Protein 2C42 (pdb70)

Foldseek 3Di:
DKDKFKDFLLCLLLLQQQQLFQEEEEEFAPPNNVSLLVLQVCLVVLHAHLVSHRHHYFYAQALLRRLVVQQQCQLQQTAYEYEEEAPSLVSNLVSLLVQQLQLTLYEYEYQYAFHAFLHHFSFWFNARVLVNQVSQAWEFEAAASQSSNLVSLLQNQLSLQLSGYHYYYAHRQLGRVKIKIYMHDDSNLSSVSHDVVSSVVSNVSHADPVDHDDPDDDDDPVPPVVSSCPCVVSQVCSQVSSQVSQVSVCVVVVDHDHQKAKDAALLAQEEEEEEHNLVLQLNLLRVVVVVVPHRYMYIYHGTLPPDDLVRVVVRDRPNHQEYEYEHRHDDPPDPADPVLVSNVVSCVVVVDDDHHYAYEYEQHSNQFDHSQQSVQVRVCRVPVVQHHAYELFFAPPPRRYTDGDPVDDDRWDPFKAKEKEKDWPPLCQVVLVVVVQRLDSVPHLKMKMKHKDWALQPHRTIIMIIMMIGNDGTSGSGGDQEHLEFEYADLVCQPQAPRCGNYAQQGEYEYADPQQDPVSCVVRRALVNLLVCLVSVYQYWYHPQQVLCVVLPVNRRNNLLVSLVCLCRSPSDDPVVSLVSSLVVLCVPDVDPDCSVSVSSNVSNVVSVVRGDGDDDDNCSSRDDHDDPPDDDDDPCCVLPVSCVVRVNNSVDHPVNADPSSDAAADSLVPPLQLSAFKFKDFQVVQAPLQCVLQLQFLFSQKAKFKAAPVLCPPPDPPLDWDQDDDPLSHRITIDIAGNNSLARHQQQSQVVRPGPPTRIDIDGSVVPCVPRVVSVVSRVPGDQPLPRDDCLDSSSLSSADFFFHSFSAHRLWQPRSLNRSLCSRAFQFEEEQEADASCCSSCDDPPDHRGAADPVRGGYNYDYDYNQCLLVVLVVVLVVLVVVVVVLLVLLVVVCVDPDDPQSVVLSVQLNVQVQPQVSLCVSLVSLLVVLPPPCDDSSNVNNVCSSSRGNHAGEGEYECSNCQRRRVVSNLVSQLVFAHHEYEYAYQQARARSAGAHHLQNAAQFDGSSQNLGNHDGRDDSQVVSCVSLREKEWEDQCLQDVSVSSVLSVLQRPRRTHYYYYYHIHDVSQAQQVGSSCRSVLSNLCPQQLVGWIWIFHQVCLQVQAQRIDTDGDAGPNCQVVSQCSTCSLVVSCVVPVVVSVVRSVVSSVVSNVVVVVSVVSNPDSDGDHDDSDDDPDDDDDDPCPPDQFDPADPDPVRDDPPDDDDGHPCPQHDPVSNVVVCVVVVD/DFAWFKDFQLCLLLQQQQQLFQEFEEEFAPPNNVSLLVLLVCLVVFPQHLVGGRHHYFYAQALLRRLVVQQVCQLQQTAYEYEEEAPSLVSNQVSLLVQQLVLTLYEYEYAYAFHAFLHHFSFWFNARVLSNQVSQAWEFEAAASQSSNLRSLLQNQLSLQLSGYHYYYAHRQLGRVKMWTYGHDDSNLSSVSHPVVSSVVSNVSHADPVDHDDPDDDDDPVCPVVSSCVCVVSQVCSQVSSQVSQVVVCVVVVDHDHQKAKDAALQAQEEEEEEHNLVLQLNLLRVVVVVVVHGYMYIYHGTLPPDDLVRSVVRDRPNHQEYEYEHAHDDPPDPADPVLVVNVVSVVVVVDDDHHYAYEYEQHSNQFCHSQQSVQVRVCRVPVVQHHAYELFQAPPPRRYTDGDPVDDDRWDPFKAKEKEKDWPPLCQVVLVVLVQRLDSNPHLKMKMKHKDWDLQPHRTIIMIIMMIGNDGTSGSGGDQEHLEYEYEDLVCQVFAPRCGNHAQQGEYEYADPQQDPVSCVVRHALVVLQCCLVSVYQYWYHPQQVLCVVLPNNRRRSLLVSLVCLCGSPNDDRVVSLVSSLVVLCVVPVVPPVSVSSSSNSSNVVSVVRTDTDDRDSCSNCPDHDDDPDDDDDPLCVLAVSCVVRVNNSHDHPVNADPSSDAAADSLVRCLQLSAFKFKDFQVVQAPLQCVLCLQFLFSQKAKFKAAPVLCVPPDPPLDWDQDDDDLRRRITIDIAGNNSLARHQQQSQVPQPGPPTRIDIDGSVVPCVPRVVNVVSSVPHQQPLPRDDCLDSSNVSSFDFFFHSFSAHRLWQPRSLNSSLCSRAFQFEEEQEADASCVSSCPDPPDHRGHADPVRGGYNYDYDYNAALLVVLVVVLVVLVVVVVVLLVLLVVCLVPPQDPQSVVLSVQLNVCVQPQPSLCVSLVSLQVSLVPPCDDSSNVNNVCSSSSGNHAGEGEYECSRCQRRRVVVNLVSQLVFAHHEYEYAYQQARARSAFHHHLQNAAQFDGSSCPLGNHDGRDCSQVVSCVSLSEKEWEDQCLQPVSLSSVLSVQQRPRRTHYYYYYHIHDVSFAQPVGSSCRSVLSNLCCQQLVGWTWIQHSVQVQVLHQRIDTDGDAGPNCQVVSQCSTCSLVVSCVVPVVVSVVRSVVSSVVSNVVVVVSVVSNPDSDGDHDDDDDDDDDDDDDPQPPDQFGPDDPDPVRDDPPDDDDGHPCPQHDPVSNVVVCVVVVD

Solvent-accessible surface area: 77144 Å² total; per-residue (Å²): 53,107,126,107,54,14,16,13,0,0,25,1,0,2,23,0,0,1,0,0,0,10,0,0,0,4,7,11,17,5,3,1,8,4,0,4,8,21,1,26,40,27,18,32,126,30,75,99,8,34,38,37,20,61,8,10,15,80,33,1,12,7,6,30,0,0,0,0,1,0,0,0,0,0,0,0,0,0,5,2,1,0,6,0,0,0,19,1,0,4,32,0,1,4,6,0,5,0,0,5,7,1,5,3,3,0,1,0,0,0,0,0,10,0,0,1,0,5,0,12,1,16,16,0,0,2,5,0,0,2,2,1,7,4,2,1,3,0,0,0,2,0,3,16,1,33,12,0,0,0,0,0,0,0,0,7,2,0,0,4,42,5,24,0,0,0,0,0,0,0,0,0,5,17,1,0,32,4,10,17,20,5,25,1,1,56,36,77,29,0,30,82,24,12,46,115,150,12,16,59,97,1,46,66,46,4,10,2,0,50,59,10,70,0,9,2,0,16,7,44,35,24,1,0,0,0,2,18,1,8,12,19,34,86,23,128,137,0,17,48,21,0,25,44,0,0,112,87,2,11,93,58,13,68,55,92,20,136,16,4,24,54,31,32,15,120,62,0,67,34,0,0,0,0,2,1,1,2,1,18,0,0,29,5,0,2,89,48,4,32,91,148,48,46,86,0,0,0,0,13,4,12,0,0,3,10,13,34,42,142,20,0,45,88,12,19,16,108,42,9,132,11,0,0,0,2,2,8,4,22,9,13,18,22,18,7,9,2,0,1,8,1,0,0,3,4,0,14,73,68,62,124,68,72,20,82,5,0,8,4,39,1,0,0,0,12,3,48,9,11,10,9,20,0,52,11,0,0,59,10,2,75,42,97,82,74,34,65,1,0,0,13,12,102,4,74,61,42,42,31,21,10,119,44,103,113,78,34,57,46,8,19,40,196,51,12,37,2,0,14,4,14,0,42,3,26,25,5,4,13,16,19,5,16,77,1,0,52,5,0,8,99,71,27,138,29,55,0,2,0,23,14,43,43,27,27,20,4,2,5,0,22,6,24,0,10,0,3,2,2,111,114,75,9,34,0,9,8,50,6,73,70,1,38,1,0,0,0,10,21,34,62,12,6,56,96,43,74,1,5,103,26,1,72,110,34,6,13,0,0,0,7,2,82,30,72,48,80,124,33,0,58,143,76,2,31,13,31,14,21,87,38,0,4,82,53,122,2,104,0,24,20,4,21,0,83,108,5,0,77,102,28,39,31,72,16,120,18,30,12,0,2,13,1,0,2,2,44,29,10,51,13,21,84,94,134,80,0,18,54,11,5,63,140,12,5,100,139,46,94,43,127,152,49,111,159,40,2,108,43,5,14,55,0,0,61,80,0,26,97,38,2,110,73,27,161,53,49,97,75,5,75,115,12,120,69,135,108,170,98,98,114,173,40,70,121,60,12,129,63,11,0,107,30,12,52,34,64,48,0,70,137,20,30,1,67,32,26,100,19,14,4,40,10,47,24,8,3,0,47,57,25,64,76,16,32,6,92,8,0,4,66,26,31,20,138,40,15,83,5,31,1,40,11,0,0,0,14,5,7,6,3,5,46,14,8,5,0,87,131,133,42,31,124,65,25,46,116,70,11,65,23,42,141,13,111,45,167,111,2,150,57,45,63,0,13,2,0,6,6,2,28,10,10,15,0,13,2,1,12,6,26,29,10,58,13,190,95,71,2,3,38,6,26,38,16,104,82,15,93,123,41,30,62,63,0,26,112,19,2,72,148,13,78,44,22,15,159,35,29,86,86,52,35,42,41,0,0,5,5,11,38,14,4,3,14,21,7,11,2,15,0,0,15,0,9,0,2,0,0,5,0,0,1,1,8,6,0,30,17,0,0,0,0,0,0,25,18,20,4,6,9,6,1,0,15,4,8,9,0,0,1,38,49,25,137,124,33,24,0,0,0,0,0,3,1,4,49,24,2,1,0,5,0,0,4,0,0,16,1,0,12,107,13,15,19,51,20,3,13,45,12,0,48,114,0,45,160,46,142,12,63,53,90,9,59,121,3,1,102,12,2,44,95,8,66,94,50,43,122,85,0,86,64,45,0,41,96,3,110,159,78,6,80,65,63,164,108,57,44,37,8,91,0,27,88,28,42,26,1,3,13,29,7,1,8,0,0,0,0,22,1,5,1,0,4,4,22,0,2,13,3,0,2,21,1,0,8,36,31,36,42,0,2,0,0,0,0,0,4,2,12,14,8,15,26,1,0,0,7,4,16,0,2,6,6,3,1,4,4,17,40,10,10,23,3,20,109,36,19,64,3,16,1,4,36,0,2,7,15,19,2,36,0,0,0,0,8,0,0,0,17,56,26,23,132,15,0,5,101,0,0,78,33,0,13,66,0,84,2,1,0,0,1,4,0,0,0,1,14,13,5,2,6,8,75,101,0,3,0,29,2,4,49,21,0,39,35,0,0,89,1,1,26,14,7,0,1,11,11,8,0,60,40,8,58,98,60,110,30,1,7,44,47,40,9,158,56,45,84,59,23,16,78,102,8,0,47,47,1,0,8,4,0,0,3,36,120,46,36,74,121,10,1,140,72,7,26,50,17,6,34,57,50,16,50,14,61,5,95,22,0,74,74,53,39,86,32,125,59,40,40,64,27,67,114,71,36,20,147,68,99,16,33,16,36,3,19,106,55,28,98,14,9,11,46,15,12,1,9,13,3,7,27,44,132,29,24,140,12,43,37,17,3,18,9,0,0,51,123,20,56,28,62,16,73,149,94,69,159,224,63,137,122,57,96,19,26,13,0,0,29,1,0,0,33,0,0,1,0,1,0,10,0,0,0,4,8,10,17,6,3,1,9,4,0,4,7,24,0,21,28,29,16,31,96,18,79,99,7,33,40,35,16,52,7,9,11,71,34,2,12,7,6,32,0,0,0,0,0,0,0,0,0,0,0,0,0,0,5,3,0,0,5,0,0,0,18,0,0,3,31,1,3,6,6,0,6,0,0,5,7,1,4,4,4,0,2,0,0,0,0,0,10,0,0,1,0,5,0,10,1,16,16,0,0,2,5,0,0,2,1,1,7,5,2,0,3,0,0,0,2,0,4,19,2,30,12,0,0,0,0,0,0,0,0,7,1,0,0,4,41,4,26,0,0,0,1,0,1,0,0,0,4,16,2,0,31,4,20,18,18,6,6,41,4,66,38,75,42,0,31,80,16,16,49,133,162,11,18,53,116,2,47,67,46,3,8,2,0,51,60,12,70,1,10,3,0,17,7,46,34,25,1,0,0,0,2,18,1,7,12,19,47,88,26,122,138,0,18,50,22,0,26,58,2,1,117,81,2,11,95,65,7,61,52,92,22,139,15,4,24,55,32,33,17,118,62,0,72,33,0,0,0,0,2,2,1,3,1,19,0,0,30,6,0,2,90,47,4,40,93,141,58,48,94,0,0,0,0,13,4,13,1,0,2,10,13,38,29,144,22,0,44,93,12,26,16,116,35,12,127,11,0,0,0,1,2,7,3,20,8,12,18,21,22,8,10,2,0,1,8,1,0,0,3,2,0,13,70,74,60,119,70,69,21,88,5,0,8,5,41,1,0,0,0,13,3,48,9,14,8,10,23,0,48,10,0,0,60,11,0,75,44,97,80,70,33,65,1,0,0,12,13,98,4,73,62,36,45,29,25,10,117,46,102,121,79,32,56,44,8,21,36,185,48,16,32,2,0,17,3,20,0,41,2,26,21,4,5,10,13,17,4,18,55,0,1,75,4,0,0,44,80,23,138,18,49,0,1,0,21,16,36,43,29,26,16,4,2,4,0,21,8,24,0,9,0,2,1,2,116,111,79,7,36,0,8,7,48,5,68,68,0,44,0,0,0,0,9,22,34,66,10,9,54,103,33,89,3,8,101,27,1,57,115,39,7,12,0,0,0,6,1,78,29,77,55,75,139,56,0,56,169,78,8,38,23,45,17,25,93,36,0,4,78,57,149,3,90,0,14,21,3,29,0,80,140,12,0,83,100,17,46,32,67,18,106,17,32,10,0,3,12,2,0,3,10,54,26,8,54,20,24,95,112,146,73,0,29,58,9,3,48,118,11,3,113,106,45,55,29,159,106,32,145,147,52,12,123,30,5,22,43,0,0,71,63,0,28,99,52,2,108,68,22,161,54,46,101,75,8,69,106,7,118,81,153,121,161,110,92,101,182,29,72,135,56,11,99,89,9,0,108,30,9,48,37,88,54,0,70,130,19,30,1,67,33,24,104,18,13,4,41,9,48,25,10,4,0,43,60,26,65,74,17,32,6,92,8,0,3,65,26,36,21,135,46,24,95,6,31,2,38,12,0,0,0,13,5,6,7,3,5,48,11,6,6,0,80,143,124,38,17,123,62,22,42,122,71,9,68,21,45,141,7,111,49,157,107,3,141,71,45,71,0,12,3,0,4,7,2,30,9,10,14,0,13,2,1,11,6,24,32,10,62,24,195,125,71,2,5,40,5,30,36,14,103,81,9,97,127,38,31,62,64,0,28,105,23,2,65,168,16,78,42,21,18,156,34,28,83,88,45,34,41,42,0,0,5,5,14,41,14,4,3,16,21,6,9,1,15,1,0,16,0,8,1,2,0,0,5,0,0,1,0,11,16,0,29,19,0,0,0,0,0,1,25,13,19,4,5,10,6,1,0,13,4,8,9,0,0,0,39,48,25,146,134,34,24,0,0,0,0,0,3,1,4,51,25,2,1,0,4,0,0,4,0,0,17,2,0,12,111,11,13,17,57,20,2,15,67,12,1,48,127,0,48,157,41,146,13,62,58,95,10,55,103,2,1,100,12,2,39,94,9,67,94,60,48,125,94,0,88,66,42,0,48,85,1,113,176,70,5,75,62,71,176,120,56,30,36,7,88,0,26,88,27,43,26,1,4,11,35,6,1,10,0,0,0,0,21,1,5,1,0,4,4,22,0,2,12,3,0,2,20,0,0,8,37,31,35,44,0,2,0,0,0,0,0,4,1,8,14,8,22,18,0,1,0,6,4,16,0,0,6,0,3,1,3,2,17,36,8,8,22,3,21,88,39,19,66,3,14,1,5,40,1,1,6,17,19,0,37,0,0,0,0,7,0,0,0,15,62,28,20,134,13,0,6,86,0,0,119,34,0,17,65,13,104,3,1,0,0,1,4,0,0,0,0,13,13,5,0,5,9,113,106,0,4,0,46,3,2,46,21,0,38,37,0,1,93,0,1,25,14,5,0,0,15,8,11,15,68,34,7,95,108,61,111,28,0,6,53,45,28,4,148,57,41,87,65,24,15,78,128,9,0,52,39,1,4,3,4,8,2,2,38,132,54,35,69,126,15,1,137,118,7,30,63,68,6,32,87,60,15,54,12,61,6,82,23,0,77,83,53,39,88,30,126,21,38,31,31,93,18,117,54,8,32,205,29,144,16,36,9,44,4,17,97,54,26,110,15,10,9,47,15,14,1,10,14,4,8,27,46,144,30,22,140,9,43,38,16,3,17,10,0,0,50,67,24,52,40,61,18,67,152,95,59,173,220

Radius of gyration: 38.52 Å; Cα contacts (8 Å, |Δi|>4): 6076; chains: 2; bounding box: 103×125×97 Å

Structure (mmCIF, N/CA/C/O backbone):
data_2C42
#
_entry.id   2C42
#
_cell.length_a   86.304
_cell.length_b   145.981
_cell.length_c   211.607
_cell.angle_alpha   90.00
_cell.angle_beta   90.00
_cell.angle_gamma   90.00
#
_symmetry.space_group_name_H-M   'P 21 21 21'
#
loop_
_entity.id
_entity.type
_entity.pdbx_description
1 polymer 'PYRUVATE-FERREDOXIN OXIDOREDUCTASE'
2 non-polymer 'IRON/SULFUR CLUSTER'
3 non-polymer 'THIAMINE DIPHOSPHATE'
4 non-polymer 'PYRUVIC ACID'
5 non-polymer 'MAGNESIUM ION'
6 non-polymer 'CALCIUM ION'
7 water water
#
loop_
_atom_site.group_PDB
_atom_site.id
_atom_site.type_symbol
_atom_site.label_atom_id
_atom_site.label_alt_id
_atom_site.label_comp_id
_atom_site.label_asym_id
_atom_site.label_entity_id
_atom_site.label_seq_id
_atom_site.pdbx_PDB_ins_code
_atom_site.Cartn_x
_atom_site.Cartn_y
_atom_site.Cartn_z
_atom_site.occupancy
_atom_site.B_iso_or_equiv
_atom_site.auth_seq_id
_atom_site.auth_comp_id
_atom_site.auth_asym_id
_atom_site.auth_atom_id
_atom_site.pdbx_PDB_model_num
ATOM 1 N N . GLY A 1 1 ? -62.498 -67.541 36.437 1.00 57.18 2 GLY A N 1
ATOM 2 C CA . GLY A 1 1 ? -62.676 -68.977 36.098 1.00 56.34 2 GLY A CA 1
ATOM 3 C C . GLY A 1 1 ? -61.366 -69.739 36.011 1.00 57.65 2 GLY A C 1
ATOM 4 O O . GLY A 1 1 ? -60.316 -69.165 35.709 1.00 55.78 2 GLY A O 1
ATOM 5 N N . LYS A 1 2 ? -61.431 -71.038 36.288 1.00 57.65 3 LYS A N 1
ATOM 6 C CA . LYS A 1 2 ? -60.260 -71.906 36.236 1.00 57.31 3 LYS A CA 1
ATOM 7 C C . LYS A 1 2 ? -60.157 -72.514 34.842 1.00 56.01 3 LYS A C 1
ATOM 8 O O . LYS A 1 2 ? -60.898 -72.130 33.934 1.00 56.58 3 LYS A O 1
ATOM 14 N N . LYS A 1 3 ? -59.246 -73.467 34.678 1.00 53.63 4 LYS A N 1
ATOM 15 C CA . LYS A 1 3 ? -59.048 -74.121 33.391 1.00 50.86 4 LYS A CA 1
ATOM 16 C C . LYS A 1 3 ? -57.891 -75.110 33.486 1.00 49.82 4 LYS A C 1
ATOM 17 O O . LYS A 1 3 ? -56.772 -74.734 33.839 1.00 46.91 4 LYS A O 1
ATOM 23 N N . MET A 1 4 ? -58.167 -76.374 33.178 1.00 47.52 5 MET A N 1
ATOM 24 C CA . MET A 1 4 ? -57.142 -77.410 33.223 1.00 47.45 5 MET A CA 1
ATOM 25 C C . MET A 1 4 ? -56.468 -77.534 31.863 1.00 47.10 5 MET A C 1
ATOM 26 O O . MET A 1 4 ? -57.083 -77.263 30.831 1.00 48.48 5 MET A O 1
ATOM 31 N N . MET A 1 5 ? -55.202 -77.940 31.867 1.00 43.37 6 MET A N 1
ATOM 32 C CA . MET A 1 5 ? -54.458 -78.102 30.625 1.00 39.83 6 MET A CA 1
ATOM 33 C C . MET A 1 5 ? -53.059 -78.653 30.850 1.00 34.00 6 MET A C 1
ATOM 34 O O . MET A 1 5 ? -52.465 -78.470 31.913 1.00 29.28 6 MET A O 1
ATOM 39 N N . THR A 1 6 ? -52.547 -79.337 29.834 1.00 32.14 7 THR A N 1
ATOM 40 C CA . THR A 1 6 ? -51.211 -79.901 29.886 1.00 28.86 7 THR A CA 1
ATOM 41 C C . THR A 1 6 ? -50.295 -78.920 29.169 1.00 27.95 7 THR A C 1
ATOM 42 O O . THR A 1 6 ? -50.473 -78.638 27.983 1.00 26.16 7 THR A O 1
ATOM 46 N N . THR A 1 7 ? -49.328 -78.383 29.902 1.00 24.82 8 THR A N 1
ATOM 47 C CA . THR A 1 7 ? -48.400 -77.415 29.336 1.00 21.95 8 THR A CA 1
ATOM 48 C C . THR A 1 7 ? -47.097 -77.446 30.130 1.00 20.97 8 THR A C 1
ATOM 49 O O . THR A 1 7 ? -47.005 -78.134 31.147 1.00 16.77 8 THR A O 1
ATOM 53 N N . ASP A 1 8 ? -46.093 -76.703 29.673 1.00 20.39 9 ASP A N 1
ATOM 54 C CA . ASP A 1 8 ? -44.808 -76.691 30.364 1.00 17.70 9 ASP A CA 1
ATOM 55 C C . ASP A 1 8 ? -44.598 -75.458 31.241 1.00 20.11 9 ASP A C 1
ATOM 56 O O . ASP A 1 8 ? -45.412 -74.532 31.242 1.00 21.62 9 ASP A O 1
ATOM 61 N N . GLY A 1 9 ? -43.504 -75.466 31.998 1.00 16.77 10 GLY A N 1
ATOM 62 C CA . GLY A 1 9 ? -43.202 -74.360 32.890 1.00 18.40 10 GLY A CA 1
ATOM 63 C C . GLY A 1 9 ? -43.112 -73.016 32.195 1.00 14.22 10 GLY A C 1
ATOM 64 O O . GLY A 1 9 ? -43.576 -72.004 32.726 1.00 16.32 10 GLY A O 1
ATOM 65 N N . ASN A 1 10 ? -42.499 -73.000 31.016 1.00 14.44 11 ASN A N 1
ATOM 66 C CA . ASN A 1 10 ? -42.364 -71.768 30.253 1.00 15.65 11 ASN A CA 1
ATOM 67 C C . ASN A 1 10 ? -43.730 -71.199 29.886 1.00 14.65 11 ASN A C 1
ATOM 68 O O . ASN A 1 10 ? -44.012 -70.028 30.129 1.00 16.03 11 ASN A O 1
ATOM 73 N N . THR A 1 11 ? -44.579 -72.041 29.310 1.00 14.98 12 THR A N 1
ATOM 74 C CA . THR A 1 11 ? -45.908 -71.616 28.891 1.00 14.29 12 THR A CA 1
ATOM 75 C C . THR A 1 11 ? -46.781 -71.183 30.063 1.00 13.76 12 THR A C 1
ATOM 76 O O . THR A 1 11 ? -47.512 -70.197 29.969 1.00 14.39 12 THR A O 1
ATOM 80 N N . ALA A 1 12 ? -46.705 -71.922 31.164 1.00 13.54 13 ALA A N 1
ATOM 81 C CA . ALA A 1 12 ? -47.483 -71.600 32.352 1.00 14.15 13 ALA A CA 1
ATOM 82 C C . ALA A 1 12 ? -47.089 -70.217 32.857 1.00 15.35 13 ALA A C 1
ATOM 83 O O . ALA A 1 12 ? -47.930 -69.451 33.331 1.00 17.90 13 ALA A O 1
ATOM 85 N N . THR A 1 13 ? -45.802 -69.904 32.752 1.00 14.61 14 THR A N 1
ATOM 86 C CA . THR A 1 13 ? -45.293 -68.615 33.203 1.00 13.26 14 THR A CA 1
ATOM 87 C C . THR A 1 13 ? -45.690 -67.511 32.229 1.00 13.23 14 THR A C 1
ATOM 88 O O . THR A 1 13 ? -46.178 -66.454 32.643 1.00 14.40 14 THR A O 1
ATOM 92 N N . ALA A 1 14 ? -45.484 -67.765 30.938 1.00 12.33 15 ALA A N 1
ATOM 93 C CA . ALA A 1 14 ? -45.812 -66.789 29.903 1.00 16.55 15 ALA A CA 1
ATOM 94 C C . ALA A 1 14 ? -47.298 -66.446 29.945 1.00 14.81 15 ALA A C 1
ATOM 95 O O . ALA A 1 14 ? -47.689 -65.307 29.697 1.00 15.55 15 ALA A O 1
ATOM 97 N N . HIS A 1 15 ? -48.121 -67.440 30.264 1.00 17.78 16 HIS A N 1
ATOM 98 C CA . HIS A 1 15 ? -49.564 -67.240 30.368 1.00 16.31 16 HIS A CA 1
ATOM 99 C C . HIS A 1 15 ? -49.832 -66.026 31.259 1.00 15.94 16 HIS A C 1
ATOM 100 O O . HIS A 1 15 ? -50.634 -65.151 30.920 1.00 15.47 16 HIS A O 1
ATOM 107 N N . VAL A 1 16 ? -49.146 -65.976 32.397 1.00 15.09 17 VAL A N 1
ATOM 108 C CA . VAL A 1 16 ? -49.315 -64.883 33.345 1.00 14.46 17 VAL A CA 1
ATOM 109 C C . VAL A 1 16 ? -48.598 -63.605 32.927 1.00 15.86 17 VAL A C 1
ATOM 110 O O . VAL A 1 16 ? -49.173 -62.516 32.998 1.00 13.37 17 VAL A O 1
ATOM 114 N N . ALA A 1 17 ? -47.345 -63.738 32.495 1.00 13.07 18 ALA A N 1
ATOM 115 C CA . ALA A 1 17 ? -46.552 -62.580 32.083 1.00 15.27 18 ALA A CA 1
ATOM 116 C C . ALA A 1 17 ? -47.268 -61.749 31.024 1.00 13.96 18 ALA A C 1
ATOM 117 O O . ALA A 1 17 ? -47.289 -60.519 31.096 1.00 14.46 18 ALA A O 1
ATOM 119 N N . TYR A 1 18 ? -47.852 -62.422 30.037 1.00 13.61 19 TYR A N 1
ATOM 120 C CA . TYR A 1 18 ? -48.553 -61.718 28.973 1.00 12.72 19 TYR A CA 1
ATOM 121 C C . TYR A 1 18 ? -49.699 -60.887 29.544 1.00 15.27 19 TYR A C 1
ATOM 122 O O . TYR A 1 18 ? -49.830 -59.703 29.251 1.00 13.05 19 TYR A O 1
ATOM 131 N N . ALA A 1 19 ? -50.529 -61.510 30.373 1.00 16.05 20 ALA A N 1
ATOM 132 C CA . ALA A 1 19 ? -51.672 -60.819 30.955 1.00 17.13 20 ALA A CA 1
ATOM 133 C C . ALA A 1 19 ? -51.327 -59.592 31.793 1.00 16.36 20 ALA A C 1
ATOM 134 O O . ALA A 1 19 ? -51.981 -58.552 31.693 1.00 18.02 20 ALA A O 1
ATOM 136 N N . MET A 1 20 ? -50.289 -59.718 32.611 1.00 15.77 21 MET A N 1
ATOM 137 C CA . MET A 1 20 ? -49.893 -58.662 33.533 1.00 13.40 21 MET A CA 1
ATOM 138 C C . MET A 1 20 ? -48.938 -57.595 33.013 1.00 14.54 21 MET A C 1
ATOM 139 O O . MET A 1 20 ? -48.583 -56.679 33.752 1.00 14.99 21 MET A O 1
ATOM 144 N N . SER A 1 21 ? -48.540 -57.690 31.751 1.00 12.88 22 SER A N 1
ATOM 145 C CA . SER A 1 21 ? -47.592 -56.727 31.204 1.00 14.30 22 SER A CA 1
ATOM 146 C C . SER A 1 21 ? -48.104 -55.934 30.015 1.00 16.67 22 SER A C 1
ATOM 147 O O . SER A 1 21 ? -48.974 -56.392 29.275 1.00 15.81 22 SER A O 1
ATOM 150 N N . GLU A 1 22 ? -47.544 -54.743 29.838 1.00 13.61 23 GLU A N 1
ATOM 151 C CA . GLU A 1 22 ? -47.915 -53.871 28.732 1.00 14.57 23 GLU A CA 1
ATOM 152 C C . GLU A 1 22 ? -46.771 -53.831 27.717 1.00 17.17 23 GLU A C 1
ATOM 153 O O . GLU A 1 22 ? -47.000 -53.700 26.517 1.00 16.04 23 GLU A O 1
ATOM 159 N N . VAL A 1 23 ? -45.543 -53.954 28.215 1.00 12.73 24 VAL A N 1
ATOM 160 C CA . VAL A 1 23 ? -44.351 -53.914 27.374 1.00 12.25 24 VAL A CA 1
ATOM 161 C C . VAL A 1 23 ? -43.375 -55.035 27.717 1.00 13.49 24 VAL A C 1
ATOM 162 O O . VAL A 1 23 ? -43.281 -55.458 28.864 1.00 13.69 24 VAL A O 1
ATOM 166 N N . ALA A 1 24 ? -42.656 -55.514 26.710 1.00 13.30 25 ALA A N 1
ATOM 167 C CA . ALA A 1 24 ? -41.646 -56.542 26.919 1.00 14.32 25 ALA A CA 1
ATOM 168 C C . ALA A 1 24 ? -40.494 -56.310 25.950 1.00 15.93 25 ALA A C 1
ATOM 169 O O . ALA A 1 24 ? -40.708 -56.179 24.747 1.00 14.75 25 ALA A O 1
ATOM 171 N N . ALA A 1 25 ? -39.281 -56.223 26.491 1.00 14.75 26 ALA A N 1
ATOM 172 C CA . ALA A 1 25 ? -38.071 -56.059 25.686 1.00 13.90 26 ALA A CA 1
ATOM 173 C C . ALA A 1 25 ? -37.380 -57.406 25.857 1.00 15.88 26 ALA A C 1
ATOM 174 O O . ALA A 1 25 ? -37.026 -57.777 26.975 1.00 18.68 26 ALA A O 1
ATOM 176 N N . ILE A 1 26 ? -37.190 -58.140 24.766 1.00 13.69 27 ILE A N 1
ATOM 177 C CA . ILE A 1 26 ? -36.597 -59.464 24.875 1.00 17.17 27 ILE A CA 1
ATOM 178 C C . ILE A 1 26 ? -35.344 -59.730 24.059 1.00 17.00 27 ILE A C 1
ATOM 179 O O . ILE A 1 26 ? -34.941 -58.933 23.214 1.00 16.49 27 ILE A O 1
ATOM 184 N N . TYR A 1 27 ? -34.732 -60.875 24.347 1.00 19.21 28 TYR A N 1
ATOM 185 C CA . TYR A 1 27 ? -33.550 -61.353 23.646 1.00 15.32 28 TYR A CA 1
ATOM 186 C C . TYR A 1 27 ? -33.561 -62.856 23.871 1.00 16.62 28 TYR A C 1
ATOM 187 O O . TYR A 1 27 ? -33.775 -63.325 24.990 1.00 16.60 28 TYR A O 1
ATOM 196 N N . PRO A 1 28 ? -33.318 -63.634 22.815 1.00 16.02 29 PRO A N 1
ATOM 197 C CA . PRO A 1 28 ? -33.331 -65.091 22.944 1.00 17.16 29 PRO A CA 1
ATOM 198 C C . PRO A 1 28 ? -32.160 -65.776 23.630 1.00 17.74 29 PRO A C 1
ATOM 199 O O . PRO A 1 28 ? -31.002 -65.447 23.392 1.00 15.42 29 PRO A O 1
ATOM 203 N N . ILE A 1 29 ? -32.485 -66.723 24.502 1.00 14.24 30 ILE A N 1
ATOM 204 C CA . ILE A 1 29 ? -31.474 -67.526 25.168 1.00 12.79 30 ILE A CA 1
ATOM 205 C C . ILE A 1 29 ? -32.110 -68.777 25.760 1.00 14.58 30 ILE A C 1
ATOM 206 O O . ILE A 1 29 ? -33.119 -68.707 26.473 1.00 14.41 30 ILE A O 1
ATOM 211 N N . THR A 1 30 ? -31.522 -69.926 25.439 1.00 12.23 31 THR A N 1
ATOM 212 C CA . THR A 1 30 ? -32.009 -71.203 25.940 1.00 15.79 31 THR A CA 1
ATOM 213 C C . THR A 1 30 ? -31.828 -71.240 27.461 1.00 16.27 31 THR A C 1
ATOM 214 O O . THR A 1 30 ? -30.776 -70.844 27.973 1.00 14.19 31 THR A O 1
ATOM 218 N N . PRO A 1 31 ? -32.834 -71.743 28.202 1.00 13.84 32 PRO A N 1
ATOM 219 C CA . PRO A 1 31 ? -34.117 -72.277 27.733 1.00 13.59 32 PRO A CA 1
ATOM 220 C C . PRO A 1 31 ? -35.326 -71.352 27.937 1.00 16.43 32 PRO A C 1
ATOM 221 O O . PRO A 1 31 ? -36.457 -71.827 28.043 1.00 16.24 32 PRO A O 1
ATOM 225 N N . SER A 1 32 ? -35.097 -70.042 27.994 1.00 13.61 33 SER A N 1
ATOM 226 C CA . SER A 1 32 ? -36.196 -69.101 28.198 1.00 11.31 33 SER A CA 1
ATOM 227 C C . SER A 1 32 ? -36.850 -68.620 26.901 1.00 14.00 33 SER A C 1
ATOM 228 O O . SER A 1 32 ? -37.929 -68.029 26.932 1.00 13.82 33 SER A O 1
ATOM 231 N N . SER A 1 33 ? -36.197 -68.872 25.771 1.00 14.18 34 SER A N 1
ATOM 232 C CA . SER A 1 33 ? -36.692 -68.439 24.464 1.00 16.97 34 SER A CA 1
ATOM 233 C C . SER A 1 33 ? -38.175 -68.674 24.204 1.00 15.90 34 SER A C 1
ATOM 234 O O . SER A 1 33 ? -38.849 -67.827 23.618 1.00 17.93 34 SER A O 1
ATOM 237 N N . THR A 1 34 ? -38.680 -69.825 24.626 1.00 17.91 35 THR A N 1
ATOM 238 C CA . THR A 1 34 ? -40.087 -70.151 24.421 1.00 16.33 35 THR A CA 1
ATOM 239 C C . THR A 1 34 ? -41.044 -69.072 24.921 1.00 14.98 35 THR A C 1
ATOM 240 O O . THR A 1 34 ? -42.028 -68.762 24.255 1.00 16.88 35 THR A O 1
ATOM 244 N N . MET A 1 35 ? -40.759 -68.495 26.084 1.00 13.22 36 MET A N 1
ATOM 245 C CA . MET A 1 35 ? -41.641 -67.470 26.642 1.00 13.77 36 MET A CA 1
ATOM 246 C C . MET A 1 35 ? -41.767 -66.225 25.772 1.00 16.14 36 MET A C 1
ATOM 247 O O . MET A 1 35 ? -42.875 -65.732 25.541 1.00 16.05 36 MET A O 1
ATOM 252 N N . GLY A 1 36 ? -40.640 -65.718 25.284 1.00 15.08 37 GLY A N 1
ATOM 253 C CA . GLY A 1 36 ? -40.691 -64.536 24.442 1.00 15.04 37 GLY A CA 1
ATOM 254 C C . GLY A 1 36 ? -41.396 -64.833 23.132 1.00 14.83 37 GLY A C 1
ATOM 255 O O . GLY A 1 36 ? -42.177 -64.024 22.633 1.00 18.54 37 GLY A O 1
ATOM 256 N N . GLU A 1 37 ? -41.125 -66.005 22.572 1.00 12.78 38 GLU A N 1
ATOM 257 C CA . GLU A 1 37 ? -41.739 -66.395 21.311 1.00 14.97 38 GLU A CA 1
ATOM 258 C C . GLU A 1 37 ? -43.254 -66.542 21.439 1.00 14.18 38 GLU A C 1
ATOM 259 O O . GLU A 1 37 ? -44.001 -66.081 20.575 1.00 13.97 38 GLU A O 1
ATOM 265 N N . GLU A 1 38 ? -43.712 -67.165 22.521 1.00 15.23 39 GLU A N 1
ATOM 266 C CA . GLU A 1 38 ? -45.149 -67.324 22.729 1.00 13.99 39 GLU A CA 1
ATOM 267 C C . GLU A 1 38 ? -45.791 -65.948 22.873 1.00 18.37 39 GLU A C 1
ATOM 268 O O . GLU A 1 38 ? -46.857 -65.686 22.314 1.00 18.86 39 GLU A O 1
ATOM 274 N N . ALA A 1 39 ? -45.134 -65.066 23.619 1.00 18.29 40 ALA A N 1
ATOM 275 C CA . ALA A 1 39 ? -45.653 -63.717 23.824 1.00 18.12 40 ALA A CA 1
ATOM 276 C C . ALA A 1 39 ? -45.859 -63.012 22.485 1.00 18.14 40 ALA A C 1
ATOM 277 O O . ALA A 1 39 ? -46.862 -62.331 22.283 1.00 19.13 40 ALA A O 1
ATOM 279 N N . ASP A 1 40 ? -44.904 -63.179 21.575 1.00 18.69 41 ASP A N 1
ATOM 280 C CA . ASP A 1 40 ? -44.996 -62.548 20.264 1.00 20.30 41 ASP A CA 1
ATOM 281 C C . ASP A 1 40 ? -46.148 -63.148 19.470 1.00 22.49 41 ASP A C 1
ATOM 282 O O . ASP A 1 40 ? -46.947 -62.416 18.884 1.00 22.19 41 ASP A O 1
ATOM 287 N N . ASP A 1 41 ? -46.233 -64.477 19.450 1.00 22.20 42 ASP A N 1
ATOM 288 C CA . ASP A 1 41 ? -47.304 -65.160 18.737 1.00 24.96 42 ASP A CA 1
ATOM 289 C C . ASP A 1 41 ? -48.660 -64.689 19.239 1.00 24.45 42 ASP A C 1
ATOM 290 O O . ASP A 1 41 ? -49.523 -64.309 18.449 1.00 24.90 42 ASP A O 1
ATOM 295 N N . TRP A 1 42 ? -48.841 -64.724 20.557 1.00 21.96 43 TRP A N 1
ATOM 296 C CA . TRP A 1 42 ? -50.104 -64.329 21.166 1.00 19.25 43 TRP A CA 1
ATOM 297 C C . TRP A 1 42 ? -50.481 -62.892 20.825 1.00 21.36 43 TRP A C 1
ATOM 298 O O . TRP A 1 42 ? -51.651 -62.597 20.578 1.00 21.89 43 TRP A O 1
ATOM 309 N N . ALA A 1 43 ? -49.496 -61.999 20.807 1.00 19.59 44 ALA A N 1
ATOM 310 C CA . ALA A 1 43 ? -49.762 -60.603 20.482 1.00 22.76 44 ALA A CA 1
ATOM 311 C C . ALA A 1 43 ? -50.235 -60.516 19.036 1.00 23.36 44 ALA A C 1
ATOM 312 O O . ALA A 1 43 ? -51.170 -59.780 18.720 1.00 22.16 44 ALA A O 1
ATOM 314 N N . ALA A 1 44 ? -49.587 -61.275 18.160 1.00 22.29 45 ALA A N 1
ATOM 315 C CA . ALA A 1 44 ? -49.951 -61.281 16.748 1.00 23.58 45 ALA A CA 1
ATOM 316 C C . ALA A 1 44 ? -51.336 -61.893 16.540 1.00 25.46 45 ALA A C 1
ATOM 317 O O . ALA A 1 44 ? -52.104 -61.436 15.689 1.00 25.01 45 ALA A O 1
ATOM 319 N N . GLN A 1 45 ? -51.653 -62.922 17.322 1.00 21.81 46 GLN A N 1
ATOM 320 C CA . GLN A 1 45 ? -52.943 -63.602 17.218 1.00 27.02 46 GLN A CA 1
ATOM 321 C C . GLN A 1 45 ? -54.113 -62.746 17.716 1.00 25.98 46 GLN A C 1
ATOM 322 O O . GLN A 1 45 ? -55.273 -63.039 17.422 1.00 24.16 46 GLN A O 1
ATOM 328 N N . GLY A 1 46 ? -53.807 -61.695 18.474 1.00 25.49 47 GLY A N 1
ATOM 329 C CA . GLY A 1 46 ? -54.854 -60.816 18.973 1.00 24.69 47 GLY A CA 1
ATOM 330 C C . GLY A 1 46 ? -55.135 -60.916 20.463 1.00 24.95 47 GLY A C 1
ATOM 331 O O . GLY A 1 46 ? -56.059 -60.289 20.974 1.00 21.53 47 GLY A O 1
ATOM 332 N N . ARG A 1 47 ? -54.334 -61.706 21.166 1.00 21.16 48 ARG A N 1
ATOM 333 C CA . ARG A 1 47 ? -54.506 -61.886 22.602 1.00 20.49 48 ARG A CA 1
ATOM 334 C C . ARG A 1 47 ? -54.382 -60.552 23.343 1.00 18.69 48 ARG A C 1
ATOM 335 O O . ARG A 1 47 ? -53.473 -59.765 23.074 1.00 19.59 48 ARG A O 1
ATOM 343 N N . LYS A 1 48 ? -55.298 -60.301 24.275 1.00 16.55 49 LYS A N 1
ATOM 344 C CA . LYS A 1 48 ? -55.273 -59.056 25.040 1.00 16.91 49 LYS A CA 1
ATOM 345 C C . LYS A 1 48 ? -54.823 -59.271 26.483 1.00 17.06 49 LYS A C 1
ATOM 346 O O . LYS A 1 48 ? -55.099 -60.318 27.075 1.00 14.25 49 LYS A O 1
ATOM 352 N N . ASN A 1 49 ? -54.116 -58.290 27.043 1.00 14.00 50 ASN A N 1
ATOM 353 C CA . ASN A 1 49 ? -53.668 -58.387 28.431 1.00 15.50 50 ASN A CA 1
ATOM 354 C C . ASN A 1 49 ? -54.822 -57.913 29.311 1.00 17.75 50 ASN A C 1
ATOM 355 O O . ASN A 1 49 ? -55.934 -57.705 28.812 1.00 19.35 50 ASN A O 1
ATOM 360 N N . ILE A 1 50 ? -54.573 -57.729 30.606 1.00 13.24 51 ILE A N 1
ATOM 361 C CA . ILE A 1 50 ? -55.642 -57.294 31.507 1.00 16.29 51 ILE A CA 1
ATOM 362 C C . ILE A 1 50 ? -56.200 -55.904 31.208 1.00 20.11 51 ILE A C 1
ATOM 363 O O . ILE A 1 50 ? -57.256 -55.533 31.730 1.00 23.09 51 ILE A O 1
ATOM 368 N N . PHE A 1 51 ? -55.502 -55.135 30.376 1.00 19.34 52 PHE A N 1
ATOM 369 C CA . PHE A 1 51 ? -55.965 -53.795 30.023 1.00 20.96 52 PHE A CA 1
ATOM 370 C C . PHE A 1 51 ? -56.694 -53.796 28.680 1.00 20.21 52 PHE A C 1
ATOM 371 O O . PHE A 1 51 ? -57.095 -52.742 28.186 1.00 23.62 52 PHE A O 1
ATOM 379 N N . GLY A 1 52 ? -56.847 -54.980 28.094 1.00 18.68 53 GLY A N 1
ATOM 380 C CA . GLY A 1 52 ? -57.526 -55.102 26.816 1.00 18.61 53 GLY A CA 1
ATOM 381 C C . GLY A 1 52 ? -56.653 -54.719 25.636 1.00 19.49 53 GLY A C 1
ATOM 382 O O . GLY A 1 52 ? -57.160 -54.439 24.548 1.00 18.02 53 GLY A O 1
ATOM 383 N N . GLN A 1 53 ? -55.338 -54.720 25.846 1.00 17.91 54 GLN A N 1
ATOM 384 C CA . GLN A 1 53 ? -54.387 -54.353 24.797 1.00 17.37 54 GLN A CA 1
ATOM 385 C C . GLN A 1 53 ? -53.453 -55.498 24.419 1.00 17.81 54 GLN A C 1
ATOM 386 O O . GLN A 1 53 ? -53.195 -56.395 25.220 1.00 17.43 54 GLN A O 1
ATOM 392 N N . THR A 1 54 ? -52.945 -55.464 23.192 1.00 15.02 55 THR A N 1
ATOM 393 C CA . THR A 1 54 ? -52.001 -56.477 22.753 1.00 17.75 55 THR A CA 1
ATOM 394 C C . THR A 1 54 ? -50.658 -56.041 23.337 1.00 18.73 55 THR A C 1
ATOM 395 O O . THR A 1 54 ? -50.390 -54.845 23.468 1.00 16.24 55 THR A O 1
ATOM 399 N N . LEU A 1 55 ? -49.823 -57.004 23.702 1.00 15.34 56 LEU A N 1
ATOM 400 C CA . LEU A 1 55 ? -48.525 -56.688 24.284 1.00 17.17 56 LEU A CA 1
ATOM 401 C C . LEU A 1 55 ? -47.590 -56.009 23.285 1.00 16.37 56 LEU A C 1
ATOM 402 O O . LEU A 1 55 ? -47.514 -56.414 22.126 1.00 19.10 56 LEU A O 1
ATOM 407 N N . THR A 1 56 ? -46.895 -54.967 23.736 1.00 14.89 57 THR A N 1
ATOM 408 C CA . THR A 1 56 ? -45.928 -54.256 22.897 1.00 14.79 57 THR A CA 1
ATOM 409 C C . THR A 1 56 ? -44.586 -54.928 23.185 1.00 19.01 57 THR A C 1
ATOM 410 O O . THR A 1 56 ? -43.992 -54.718 24.243 1.00 17.94 57 THR A O 1
ATOM 414 N N . ILE A 1 57 ? -44.124 -55.750 22.250 1.00 18.29 58 ILE A N 1
ATOM 415 C CA . ILE A 1 57 ? -42.877 -56.476 22.430 1.00 17.76 58 ILE A CA 1
ATOM 416 C C . ILE A 1 57 ? -41.864 -56.216 21.317 1.00 19.94 58 ILE A C 1
ATOM 417 O O . ILE A 1 57 ? -42.210 -56.201 20.141 1.00 16.95 58 ILE A O 1
ATOM 422 N N . ARG A 1 58 ? -40.606 -56.011 21.699 1.00 15.72 59 ARG A N 1
ATOM 423 C CA . ARG A 1 58 ? -39.551 -55.756 20.724 1.00 17.53 59 ARG A CA 1
ATOM 424 C C . ARG A 1 58 ? -38.281 -56.516 21.086 1.00 16.43 59 ARG A C 1
ATOM 425 O O . ARG A 1 58 ? -37.954 -56.672 22.262 1.00 14.20 59 ARG A O 1
ATOM 433 N N . GLU A 1 59 ? -37.574 -56.985 20.064 1.00 13.65 60 GLU A N 1
ATOM 434 C CA . GLU A 1 59 ? -36.327 -57.714 20.258 1.00 13.60 60 GLU A CA 1
ATOM 435 C C . GLU A 1 59 ? -35.155 -56.727 20.235 1.00 14.21 60 GLU A C 1
ATOM 436 O O . GLU A 1 59 ? -35.060 -55.891 19.339 1.00 12.14 60 GLU A O 1
ATOM 442 N N . MET A 1 60 ? -34.265 -56.817 21.221 1.00 13.80 61 MET A N 1
ATOM 443 C CA . MET A 1 60 ? -33.112 -55.918 21.274 1.00 12.92 61 MET A CA 1
ATOM 444 C C . MET A 1 60 ? -31.862 -56.578 20.684 1.00 11.69 61 MET A C 1
ATOM 445 O O . MET A 1 60 ? -31.946 -57.667 20.111 1.00 11.70 61 MET A O 1
ATOM 450 N N . GLN A 1 61 ? -30.708 -55.923 20.812 1.00 10.11 62 GLN A N 1
ATOM 451 C CA . GLN A 1 61 ? -29.470 -56.470 20.262 1.00 10.87 62 GLN A CA 1
ATOM 452 C C . GLN A 1 61 ? -28.751 -57.403 21.243 1.00 10.74 62 GLN A C 1
ATOM 453 O O . GLN A 1 61 ? -27.826 -58.121 20.864 1.00 12.20 62 GLN A O 1
ATOM 459 N N . SER A 1 62 ? -29.173 -57.382 22.500 1.00 12.52 63 SER A N 1
ATOM 460 C CA . SER A 1 62 ? -28.575 -58.233 23.535 1.00 13.67 63 SER A CA 1
ATOM 461 C C . SER A 1 62 ? -29.412 -58.092 24.795 1.00 14.42 63 SER A C 1
ATOM 462 O O . SER A 1 62 ? -30.319 -57.267 24.843 1.00 11.26 63 SER A O 1
ATOM 465 N N . GLU A 1 63 ? -29.107 -58.883 25.822 1.00 12.77 64 GLU A N 1
ATOM 466 C CA . GLU A 1 63 ? -29.855 -58.768 27.07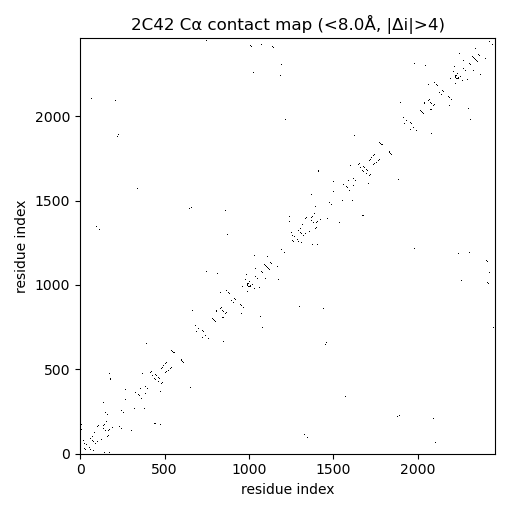1 1.00 13.29 64 GLU A CA 1
ATOM 467 C C . GLU A 1 63 ? -29.557 -57.433 27.749 1.00 11.91 64 GLU A C 1
ATOM 468 O O . GLU A 1 63 ? -30.392 -56.905 28.490 1.00 12.20 64 GLU A O 1
ATOM 474 N N . ALA A 1 64 ? -28.372 -56.877 27.505 1.00 10.35 65 ALA A N 1
ATOM 475 C CA . ALA A 1 64 ? -28.045 -55.589 28.113 1.00 13.43 65 ALA A CA 1
ATOM 476 C C . ALA A 1 64 ? -28.986 -54.542 27.513 1.00 12.30 65 ALA A C 1
ATOM 477 O O . ALA A 1 64 ? -29.476 -53.645 28.212 1.00 11.11 65 ALA A O 1
ATOM 479 N N . GLY A 1 65 ? -29.244 -54.672 26.215 1.00 10.61 66 GLY A N 1
ATOM 480 C CA . GLY A 1 65 ? -30.141 -53.747 25.545 1.00 10.16 66 GLY A CA 1
ATOM 481 C C . GLY A 1 65 ? -31.560 -53.936 26.048 1.00 10.96 66 GLY A C 1
ATOM 482 O O . GLY A 1 65 ? -32.292 -52.967 26.243 1.00 9.91 66 GLY A O 1
ATOM 483 N N . ALA A 1 66 ? -31.957 -55.188 26.260 1.00 11.86 67 ALA A N 1
ATOM 484 C CA . ALA A 1 66 ? -33.300 -55.469 26.760 1.00 11.40 67 ALA A CA 1
ATOM 485 C C . ALA A 1 66 ? -33.486 -54.886 28.160 1.00 12.81 67 ALA A C 1
ATOM 486 O O . ALA A 1 66 ? -34.521 -54.297 28.453 1.00 11.94 67 ALA A O 1
ATOM 488 N N . ALA A 1 67 ? -32.484 -55.047 29.024 1.00 10.43 68 ALA A N 1
ATOM 489 C CA . ALA A 1 67 ? -32.591 -54.528 30.390 1.00 11.07 68 ALA A CA 1
ATOM 490 C C . ALA A 1 67 ? -32.704 -53.005 30.393 1.00 9.43 68 ALA A C 1
ATOM 491 O O . ALA A 1 67 ? -33.460 -52.434 31.175 1.00 11.67 68 ALA A O 1
ATOM 493 N N . GLY A 1 68 ? -31.952 -52.349 29.516 1.00 10.35 69 GLY A N 1
ATOM 494 C CA . GLY A 1 68 ? -32.020 -50.900 29.442 1.00 10.13 69 GLY A CA 1
ATOM 495 C C . GLY A 1 68 ? -33.392 -50.452 28.960 1.00 11.73 69 GLY A C 1
ATOM 496 O O . GLY A 1 68 ? -33.950 -49.480 29.471 1.00 10.00 69 GLY A O 1
ATOM 497 N N . ALA A 1 69 ? -33.936 -51.163 27.975 1.00 10.00 70 ALA A N 1
ATOM 498 C CA . ALA A 1 69 ? -35.256 -50.838 27.434 1.00 9.17 70 ALA A CA 1
ATOM 499 C C . ALA A 1 69 ? -36.319 -51.102 28.504 1.00 13.92 70 ALA A C 1
ATOM 500 O O . ALA A 1 69 ? -37.273 -50.330 28.657 1.00 10.33 70 ALA A O 1
ATOM 502 N N . VAL A 1 70 ? -36.163 -52.202 29.238 1.00 12.35 71 VAL A N 1
ATOM 503 C CA . VAL A 1 70 ? -37.106 -52.509 30.312 1.00 13.13 71 VAL A CA 1
ATOM 504 C C . VAL A 1 70 ? -37.072 -51.366 31.335 1.00 13.42 71 VAL A C 1
ATOM 505 O O . VAL A 1 70 ? -38.114 -50.905 31.804 1.00 11.61 71 VAL A O 1
ATOM 509 N N . HIS A 1 71 ? -35.872 -50.904 31.676 1.00 13.55 72 HIS A N 1
ATOM 510 C CA . HIS A 1 71 ? -35.735 -49.807 32.637 1.00 14.47 72 HIS A CA 1
ATOM 511 C C . HIS A 1 71 ? -36.462 -48.554 32.133 1.00 13.14 72 HIS A C 1
ATOM 512 O O . HIS A 1 71 ? -37.193 -47.897 32.881 1.00 9.87 72 HIS A O 1
ATOM 519 N N . GLY A 1 72 ? -36.255 -48.233 30.862 1.00 8.90 73 GLY A N 1
ATOM 520 C CA . GLY A 1 72 ? -36.879 -47.054 30.279 1.00 12.34 73 GLY A CA 1
ATOM 521 C C . GLY A 1 72 ? -38.395 -47.113 30.235 1.00 10.74 73 GLY A C 1
ATOM 522 O O . GLY A 1 72 ? -39.066 -46.111 30.499 1.00 11.11 73 GLY A O 1
ATOM 523 N N . ALA A 1 73 ? -38.939 -48.281 29.899 1.00 13.54 74 ALA A N 1
ATOM 524 C CA . ALA A 1 73 ? -40.388 -48.449 29.828 1.00 12.03 74 ALA A CA 1
ATOM 525 C C . ALA A 1 73 ? -41.009 -48.294 31.214 1.00 11.53 74 ALA A C 1
ATOM 526 O O . ALA A 1 73 ? -42.055 -47.663 31.365 1.00 13.16 74 ALA A O 1
ATOM 528 N N . LEU A 1 74 ? -40.359 -48.871 32.222 1.00 10.73 75 LEU A N 1
ATOM 529 C CA . LEU A 1 74 ? -40.844 -48.791 33.602 1.00 11.78 75 LEU A CA 1
ATOM 530 C C . LEU A 1 74 ? -40.742 -47.362 34.118 1.00 11.96 75 LEU A C 1
ATOM 531 O O . LEU A 1 74 ? -41.647 -46.861 34.791 1.00 14.40 75 LEU A O 1
ATOM 536 N N . ALA A 1 75 ? -39.630 -46.704 33.812 1.00 12.04 76 ALA A N 1
ATOM 537 C CA . ALA A 1 75 ? -39.447 -45.336 34.258 1.00 11.74 76 ALA A CA 1
ATOM 538 C C . ALA A 1 75 ? -40.538 -44.469 33.638 1.00 11.67 76 ALA A C 1
ATOM 539 O O . ALA A 1 75 ? -41.002 -43.515 34.257 1.00 12.98 76 ALA A O 1
ATOM 541 N N . ALA A 1 76 ? -40.953 -44.826 32.423 1.00 12.08 77 ALA A N 1
ATOM 542 C CA . ALA A 1 76 ? -41.981 -44.077 31.707 1.00 13.01 77 ALA A CA 1
ATOM 543 C C . ALA A 1 76 ? -43.407 -44.566 31.968 1.00 15.68 77 ALA A C 1
ATOM 544 O O . ALA A 1 76 ? -44.318 -44.300 31.178 1.00 15.84 77 ALA A O 1
ATOM 546 N N . GLY A 1 77 ? -43.588 -45.311 33.056 1.00 12.75 78 GLY A N 1
ATOM 547 C CA . GLY A 1 77 ? -44.917 -45.760 33.444 1.00 13.82 78 GLY A CA 1
ATOM 548 C C . GLY A 1 77 ? -45.650 -46.917 32.795 1.00 13.19 78 GLY A C 1
ATOM 549 O O . GLY A 1 77 ? -46.880 -46.948 32.834 1.00 12.63 78 GLY A O 1
ATOM 550 N N . ALA A 1 78 ? -44.930 -47.872 32.216 1.00 11.91 79 ALA A N 1
ATOM 551 C CA . ALA A 1 78 ? -45.576 -49.024 31.601 1.00 12.68 79 ALA A CA 1
ATOM 552 C C . ALA A 1 78 ? -45.179 -50.300 32.340 1.00 15.39 79 ALA A C 1
ATOM 553 O O . ALA A 1 78 ? -44.005 -50.500 32.649 1.00 15.77 79 ALA A O 1
ATOM 555 N N . LEU A 1 79 ? -46.156 -51.151 32.644 1.00 12.97 80 LEU A N 1
ATOM 556 C CA . LEU A 1 79 ? -45.847 -52.406 33.315 1.00 14.49 80 LEU A CA 1
ATOM 557 C C . LEU A 1 79 ? -45.012 -53.182 32.303 1.00 16.13 80 LEU A C 1
ATOM 558 O O . LEU A 1 79 ? -45.444 -53.415 31.168 1.00 12.62 80 LEU A O 1
ATOM 563 N N . THR A 1 80 ? -43.813 -53.576 32.715 1.00 14.84 81 THR A N 1
ATOM 564 C CA . THR A 1 80 ? -42.896 -54.262 31.815 1.00 14.03 81 THR A CA 1
ATOM 565 C C . THR A 1 80 ? -42.334 -55.572 32.362 1.00 15.23 81 THR A C 1
ATOM 566 O O . THR A 1 80 ? -42.212 -55.755 33.575 1.00 16.34 81 THR A O 1
ATOM 570 N N . THR A 1 81 ? -41.981 -56.476 31.452 1.00 14.40 82 THR A N 1
ATOM 571 C CA . THR A 1 81 ? -41.410 -57.760 31.829 1.00 12.28 82 THR A CA 1
ATOM 572 C C . THR A 1 81 ? -40.379 -58.199 30.784 1.00 14.70 82 THR A C 1
ATOM 573 O O . THR A 1 81 ? -40.258 -57.591 29.725 1.00 13.14 82 THR A O 1
ATOM 577 N N . THR A 1 82 ? -39.616 -59.235 31.104 1.00 11.87 83 THR A N 1
ATOM 578 C CA . THR A 1 82 ? -38.644 -59.780 30.167 1.00 11.42 83 THR A CA 1
ATOM 579 C C . THR A 1 82 ? -38.396 -61.226 30.567 1.00 13.73 83 THR A C 1
ATOM 580 O O . THR A 1 82 ? -38.770 -61.644 31.664 1.00 14.16 83 THR A O 1
ATOM 584 N N . PHE A 1 83 ? -37.782 -61.989 29.674 1.00 14.71 84 PHE A N 1
ATOM 585 C CA . PHE A 1 83 ? -37.517 -63.396 29.928 1.00 13.60 84 PHE A CA 1
ATOM 586 C C . PHE A 1 83 ? -36.049 -63.646 29.659 1.00 17.00 84 PHE A C 1
ATOM 587 O O . PHE A 1 83 ? -35.535 -63.265 28.611 1.00 16.53 84 PHE A O 1
ATOM 595 N N . THR A 1 84 ? -35.360 -64.277 30.598 1.00 13.57 85 THR A N 1
ATOM 596 C CA . THR A 1 84 ? -33.944 -64.503 30.377 1.00 13.40 85 THR A CA 1
ATOM 597 C C . THR A 1 84 ? -33.370 -65.625 31.226 1.00 14.08 85 THR A C 1
ATOM 598 O O . THR A 1 84 ? -34.109 -66.363 31.884 1.00 13.35 85 THR A O 1
ATOM 602 N N . ALA A 1 85 ? -32.046 -65.750 31.194 1.00 13.44 86 ALA A N 1
ATOM 603 C CA . ALA A 1 85 ? -31.346 -66.785 31.944 1.00 12.23 86 ALA A CA 1
ATOM 604 C C . ALA A 1 85 ? -29.844 -66.705 31.731 1.00 12.58 86 ALA A C 1
ATOM 605 O O . ALA A 1 85 ? -29.367 -66.039 30.811 1.00 12.98 86 ALA A O 1
ATOM 607 N N . SER A 1 86 ? -29.112 -67.392 32.600 1.00 16.99 87 SER A N 1
ATOM 608 C CA . SER A 1 86 ? -27.663 -67.514 32.498 1.00 14.83 87 SER A CA 1
ATOM 609 C C . SER A 1 86 ? -26.894 -66.278 32.021 1.00 12.45 87 SER A C 1
ATOM 610 O O . SER A 1 86 ? -26.974 -65.207 32.629 1.00 11.26 87 SER A O 1
ATOM 613 N N . GLN A 1 87 ? -26.142 -66.439 30.934 1.00 11.78 88 GLN A N 1
ATOM 614 C CA . GLN A 1 87 ? -25.338 -65.354 30.373 1.00 12.30 88 GLN A CA 1
ATOM 615 C C . GLN A 1 87 ? -26.169 -64.100 30.147 1.00 12.53 88 GLN A C 1
ATOM 616 O O . GLN A 1 87 ? -25.669 -62.977 30.276 1.00 10.87 88 GLN A O 1
ATOM 622 N N . GLY A 1 88 ? -27.438 -64.301 29.809 1.00 11.04 89 GLY A N 1
ATOM 623 C CA . GLY A 1 88 ? -28.328 -63.186 29.552 1.00 11.74 89 GLY A CA 1
ATOM 624 C C . GLY A 1 88 ? -28.606 -62.389 30.801 1.00 12.82 89 GLY A C 1
ATOM 625 O O . GLY A 1 88 ? -28.531 -61.151 30.797 1.00 11.89 89 GLY A O 1
ATOM 626 N N . LEU A 1 89 ? -28.931 -63.098 31.878 1.00 9.90 90 LEU A N 1
ATOM 627 C CA . LEU A 1 89 ? -29.220 -62.446 33.145 1.00 13.25 90 LEU A CA 1
ATOM 628 C C . LEU A 1 89 ? -28.011 -61.641 33.606 1.00 12.27 90 LEU A C 1
ATOM 629 O O . LEU A 1 89 ? -28.161 -60.536 34.128 1.00 10.17 90 LEU A O 1
ATOM 634 N N . LEU A 1 90 ? -26.813 -62.190 33.414 1.00 12.01 91 LEU A N 1
ATOM 635 C CA . LEU A 1 90 ? -25.604 -61.476 33.823 1.00 11.59 91 LEU A CA 1
ATOM 636 C C . LEU A 1 90 ? -25.523 -60.105 33.157 1.00 9.87 91 LEU A C 1
ATOM 637 O O . LEU A 1 90 ? -25.153 -59.119 33.801 1.00 10.45 91 LEU A O 1
ATOM 642 N N . LEU A 1 91 ? -25.875 -60.031 31.876 1.00 11.23 92 LEU A N 1
ATOM 643 C CA . LEU A 1 91 ? -25.823 -58.753 31.168 1.00 11.71 92 LEU A CA 1
ATOM 644 C C . LEU A 1 91 ? -26.883 -57.763 31.652 1.00 13.21 92 LEU A C 1
ATOM 645 O O . LEU A 1 91 ? -26.808 -56.571 31.343 1.00 12.23 92 LEU A O 1
ATOM 650 N N . MET A 1 92 ? -27.868 -58.247 32.405 1.00 8.54 93 MET A N 1
ATOM 651 C CA . MET A 1 92 ? -28.922 -57.372 32.912 1.00 10.29 93 MET A CA 1
ATOM 652 C C . MET A 1 92 ? -28.609 -56.813 34.293 1.00 9.12 93 MET A C 1
ATOM 653 O O . MET A 1 92 ? -29.241 -55.865 34.737 1.00 9.26 93 MET A O 1
ATOM 658 N N . ILE A 1 93 ? -27.626 -57.402 34.965 1.00 11.54 94 ILE A N 1
ATOM 659 C CA . ILE A 1 93 ? -27.260 -56.984 36.312 1.00 8.52 94 ILE A CA 1
ATOM 660 C C . ILE A 1 93 ? -27.079 -55.476 36.517 1.00 10.97 94 ILE A C 1
ATOM 661 O O . ILE A 1 93 ? -27.614 -54.918 37.473 1.00 9.15 94 ILE A O 1
ATOM 666 N N . PRO A 1 94 ? -26.338 -54.794 35.629 1.00 9.35 95 PRO A N 1
ATOM 667 C CA . PRO A 1 94 ? -26.193 -53.351 35.862 1.00 7.59 95 PRO A CA 1
ATOM 668 C C . PRO A 1 94 ? -27.529 -52.612 35.943 1.00 10.33 95 PRO A C 1
ATOM 669 O O . PRO A 1 94 ? -27.726 -51.750 36.812 1.00 9.52 95 PRO A O 1
ATOM 673 N N . ASN A 1 95 ? -28.449 -52.938 35.039 1.00 9.64 96 ASN A N 1
ATOM 674 C CA . ASN A 1 95 ? -29.753 -52.286 35.053 1.00 11.05 96 ASN A CA 1
ATOM 675 C C . ASN A 1 95 ? -30.626 -52.762 36.216 1.00 10.60 96 ASN A C 1
ATOM 676 O O . ASN A 1 95 ? -31.531 -52.054 36.652 1.00 10.46 96 ASN A O 1
ATOM 681 N N . MET A 1 96 ? -30.357 -53.955 36.731 1.00 11.79 97 MET A N 1
ATOM 682 C CA . MET A 1 96 ? -31.153 -54.440 37.854 1.00 10.08 97 MET A CA 1
ATOM 683 C C . MET A 1 96 ? -30.963 -53.520 39.058 1.00 9.66 97 MET A C 1
ATOM 684 O O . MET A 1 96 ? -31.926 -53.204 39.758 1.00 12.19 97 MET A O 1
ATOM 689 N N . TYR A 1 97 ? -29.729 -53.073 39.289 1.00 9.55 98 TYR A N 1
ATOM 690 C CA . TYR A 1 97 ? -29.453 -52.155 40.396 1.00 11.12 98 TYR A CA 1
ATOM 691 C C . TYR A 1 97 ? -30.243 -50.860 40.208 1.00 11.47 98 TYR A C 1
ATOM 692 O O . TYR A 1 97 ? -30.730 -50.276 41.169 1.00 11.70 98 TYR A O 1
ATOM 701 N N . LYS A 1 98 ? -30.346 -50.401 38.963 1.00 13.04 99 LYS A N 1
ATOM 702 C CA . LYS A 1 98 ? -31.082 -49.173 38.662 1.00 11.64 99 LYS A CA 1
ATOM 703 C C . LYS A 1 98 ? -32.592 -49.360 38.809 1.00 13.55 99 LYS A C 1
ATOM 704 O O . LYS A 1 98 ? -33.284 -48.501 39.355 1.00 15.16 99 LYS A O 1
ATOM 710 N N . ILE A 1 99 ? -33.098 -50.485 38.320 1.00 8.60 100 ILE A N 1
ATOM 711 C CA . ILE A 1 99 ? -34.528 -50.769 38.390 1.00 9.91 100 ILE A CA 1
ATOM 712 C C . ILE A 1 99 ? -35.020 -50.895 39.832 1.00 10.97 100 ILE A C 1
ATOM 713 O O . ILE A 1 99 ? -36.084 -50.370 40.175 1.00 11.42 100 ILE A O 1
ATOM 718 N N . SER A 1 100 ? -34.259 -51.590 40.675 1.00 10.41 101 SER A N 1
ATOM 719 C CA . SER A 1 100 ? -34.645 -51.724 42.080 1.00 12.20 101 SER A CA 1
ATOM 720 C C . SER A 1 100 ? -34.318 -50.401 42.765 1.00 13.06 101 SER A C 1
ATOM 721 O O . SER A 1 100 ? -35.042 -49.944 43.650 1.00 12.58 101 SER A O 1
ATOM 724 N N . GLY A 1 101 ? -33.218 -49.784 42.342 1.00 13.29 102 GLY A N 1
ATOM 725 C CA . GLY A 1 101 ? -32.812 -48.519 42.925 1.00 11.25 102 GLY A CA 1
ATOM 726 C C . GLY A 1 101 ? -33.869 -47.445 42.768 1.00 14.71 102 GLY A C 1
ATOM 727 O O . GLY A 1 101 ? -34.044 -46.598 43.649 1.00 12.22 102 GLY A O 1
ATOM 728 N N . GLU A 1 102 ? -34.581 -47.478 41.646 1.00 9.29 103 GLU A N 1
ATOM 729 C CA . GLU A 1 102 ? -35.630 -46.500 41.387 1.00 11.31 103 GLU A CA 1
ATOM 730 C C . GLU A 1 102 ? -37.014 -47.012 41.770 1.00 12.25 103 GLU A C 1
ATOM 731 O O . GLU A 1 102 ? -38.028 -46.402 41.428 1.00 13.54 103 GLU A O 1
ATOM 737 N N . LEU A 1 103 ? -37.046 -48.129 42.493 1.00 15.67 104 LEU A N 1
ATOM 738 C CA . LEU A 1 103 ? -38.301 -48.721 42.952 1.00 14.19 104 LEU A CA 1
ATOM 739 C C . LEU A 1 103 ? -39.336 -48.849 41.836 1.00 14.59 104 LEU A C 1
ATOM 740 O O . LEU A 1 103 ? -40.445 -48.309 41.922 1.00 15.94 104 LEU A O 1
ATOM 745 N N . LEU A 1 104 ? -38.963 -49.582 40.795 1.00 12.06 105 LEU A N 1
ATOM 746 C CA . LEU A 1 104 ? -39.834 -49.806 39.651 1.00 12.69 105 LEU A CA 1
ATOM 747 C C . LEU A 1 104 ? -40.411 -51.215 39.715 1.00 13.12 105 LEU A C 1
ATOM 748 O O . LEU A 1 104 ? -39.693 -52.184 39.982 1.00 12.63 105 LEU A O 1
ATOM 753 N N . PRO A 1 105 ? -41.725 -51.345 39.470 1.00 14.50 106 PRO A N 1
ATOM 754 C CA . PRO A 1 105 ? -42.443 -52.623 39.501 1.00 14.55 106 PRO A CA 1
ATOM 755 C C . PRO A 1 105 ? -42.166 -53.580 38.344 1.00 14.66 106 PRO A C 1
ATOM 756 O O . PRO A 1 105 ? -43.088 -54.147 37.758 1.00 14.41 106 PRO A O 1
ATOM 760 N N . GLY A 1 106 ? -40.893 -53.774 38.025 1.00 12.25 107 GLY A N 1
ATOM 761 C CA . GLY A 1 106 ? -40.561 -54.676 36.939 1.00 12.35 107 GLY A CA 1
ATOM 762 C C . GLY A 1 106 ? -40.566 -56.130 37.374 1.00 12.05 107 GLY A C 1
ATOM 763 O O . GLY A 1 106 ? -40.414 -56.434 38.556 1.00 15.51 107 GLY A O 1
ATOM 764 N N . VAL A 1 107 ? -40.767 -57.031 36.419 1.00 13.48 108 VAL A N 1
ATOM 765 C CA . VAL A 1 107 ? -40.749 -58.455 36.714 1.00 10.59 108 VAL A CA 1
ATOM 766 C C . VAL A 1 107 ? -39.945 -59.212 35.663 1.00 12.87 108 VAL A C 1
ATOM 767 O O . VAL A 1 107 ? -40.260 -59.156 34.473 1.00 13.82 108 VAL A O 1
ATOM 771 N N . PHE A 1 108 ? -38.897 -59.903 36.108 1.00 9.39 109 PHE A N 1
ATOM 772 C CA . PHE A 1 108 ? -38.067 -60.712 35.224 1.00 10.57 109 PHE A CA 1
ATOM 773 C C . PHE A 1 108 ? -38.501 -62.163 35.443 1.00 15.59 109 PHE A C 1
ATOM 774 O O . PHE A 1 108 ? -38.717 -62.579 36.587 1.00 14.50 109 PHE A O 1
ATOM 782 N N . HIS A 1 109 ? -38.641 -62.926 34.363 1.00 13.30 110 HIS A N 1
ATOM 783 C CA . HIS A 1 109 ? -38.979 -64.345 34.478 1.00 12.46 110 HIS A CA 1
ATOM 784 C C . HIS A 1 109 ? -37.744 -65.071 33.979 1.00 12.89 110 HIS A C 1
ATOM 785 O O . HIS A 1 109 ? -37.363 -64.949 32.818 1.00 13.57 110 HIS A O 1
ATOM 792 N N . VAL A 1 110 ? -37.116 -65.812 34.882 1.00 11.09 111 VAL A N 1
ATOM 793 C CA . VAL A 1 110 ? -35.872 -66.502 34.586 1.00 11.80 111 VAL A CA 1
ATOM 794 C C . VAL A 1 110 ? -35.926 -68.013 34.699 1.00 12.51 111 VAL A C 1
ATOM 795 O O . VAL A 1 110 ? -36.428 -68.555 35.685 1.00 12.98 111 VAL A O 1
ATOM 799 N N . THR A 1 111 ? -35.414 -68.677 33.671 1.00 13.33 112 THR A N 1
ATOM 800 C CA . THR A 1 111 ? -35.299 -70.127 33.659 1.00 11.93 112 THR A CA 1
ATOM 801 C C . THR A 1 111 ? -33.849 -70.269 34.128 1.00 13.47 112 THR A C 1
ATOM 802 O O . THR A 1 111 ? -32.905 -70.100 33.348 1.00 11.96 112 THR A O 1
ATOM 806 N N . ALA A 1 112 ? -33.675 -70.537 35.418 1.00 11.36 113 ALA A N 1
ATOM 807 C CA . ALA A 1 112 ? -32.343 -70.644 35.993 1.00 11.10 113 ALA A CA 1
ATOM 808 C C . ALA A 1 112 ? -31.472 -71.626 35.231 1.00 13.57 113 ALA A C 1
ATOM 809 O O . ALA A 1 112 ? -31.790 -72.812 35.127 1.00 14.04 113 ALA A O 1
ATOM 811 N N . ARG A 1 113 ? -30.374 -71.108 34.681 1.00 12.59 114 ARG A N 1
ATOM 812 C CA . ARG A 1 113 ? -29.439 -71.908 33.900 1.00 11.68 114 ARG A CA 1
ATOM 813 C C . ARG A 1 113 ? -27.990 -71.688 34.327 1.00 14.21 114 ARG A C 1
ATOM 814 O O . ARG A 1 113 ? -27.620 -70.607 34.784 1.00 11.79 114 ARG A O 1
ATOM 822 N N . ALA A 1 114 ? -27.174 -72.724 34.163 1.00 13.08 115 ALA A N 1
ATOM 823 C CA . ALA A 1 114 ? -25.765 -72.672 34.530 1.00 15.76 115 ALA A CA 1
ATOM 824 C C . ALA A 1 114 ? -24.989 -71.557 33.833 1.00 15.86 115 ALA A C 1
ATOM 825 O O . ALA A 1 114 ? -25.327 -71.141 32.722 1.00 14.50 115 ALA A O 1
ATOM 827 N N . ILE A 1 115 ? -23.944 -71.083 34.505 1.00 13.35 116 ILE A N 1
ATOM 828 C CA . ILE A 1 115 ? -23.080 -70.046 33.958 1.00 13.59 116 ILE A CA 1
ATOM 829 C C . ILE A 1 115 ? -21.864 -70.726 33.333 1.00 15.11 116 ILE A C 1
ATOM 830 O O . ILE A 1 115 ? -21.364 -71.729 33.849 1.00 16.65 116 ILE A O 1
ATOM 835 N N . ALA A 1 116 ? -21.393 -70.182 32.218 1.00 12.37 117 ALA A N 1
ATOM 836 C CA . ALA A 1 116 ? -20.247 -70.750 31.521 1.00 11.39 117 ALA A CA 1
ATOM 837 C C . ALA A 1 116 ? -18.940 -70.408 32.222 1.00 14.81 117 ALA A C 1
ATOM 838 O O . ALA A 1 116 ? -18.585 -69.236 32.362 1.00 16.50 117 ALA A O 1
ATOM 840 N N . ALA A 1 117 ? -18.238 -71.444 32.676 1.00 13.58 118 ALA A N 1
ATOM 841 C CA . ALA A 1 117 ? -16.960 -71.283 33.358 1.00 13.50 118 ALA A CA 1
ATOM 842 C C . ALA A 1 117 ? -15.942 -72.203 32.680 1.00 11.92 118 ALA A C 1
ATOM 843 O O . ALA A 1 117 ? -15.346 -71.824 31.670 1.00 13.99 118 ALA A O 1
ATOM 845 N N . HIS A 1 118 ? -15.744 -73.407 33.216 1.00 11.70 119 HIS A N 1
ATOM 846 C CA . HIS A 1 118 ? -14.810 -74.345 32.596 1.00 14.61 119 HIS A CA 1
ATOM 847 C C . HIS A 1 118 ? -15.431 -74.777 31.266 1.00 15.09 119 HIS A C 1
ATOM 848 O O . HIS A 1 118 ? -14.733 -75.209 30.344 1.00 14.69 119 HIS A O 1
ATOM 855 N N . ALA A 1 119 ? -16.755 -74.650 31.188 1.00 15.21 120 ALA A N 1
ATOM 856 C CA . ALA A 1 119 ? -17.518 -75.001 29.996 1.00 15.47 120 ALA A CA 1
ATOM 857 C C . ALA A 1 119 ? -18.879 -74.318 30.031 1.00 13.33 120 ALA A C 1
ATOM 858 O O . ALA A 1 119 ? -19.320 -73.836 31.077 1.00 10.74 120 ALA A O 1
ATOM 860 N N . LEU A 1 120 ? -19.542 -74.276 28.884 1.00 12.57 121 LEU A N 1
ATOM 861 C CA . LEU A 1 120 ? -20.870 -73.694 28.810 1.00 13.33 121 LEU A CA 1
ATOM 862 C C . LEU A 1 120 ? -21.875 -74.818 29.015 1.00 16.72 121 LEU A C 1
ATOM 863 O O . LEU A 1 120 ? -21.590 -75.982 28.727 1.00 15.31 121 LEU A O 1
ATOM 868 N N . SER A 1 121 ? -23.042 -74.465 29.535 1.00 14.74 122 SER A N 1
ATOM 869 C CA . SER A 1 121 ? -24.121 -75.425 29.729 1.00 16.19 122 SER A CA 1
ATOM 870 C C . SER A 1 121 ? -25.430 -74.665 29.587 1.00 14.62 122 SER A C 1
ATOM 871 O O . SER A 1 121 ? -25.579 -73.577 30.137 1.00 15.18 122 SER A O 1
ATOM 874 N N . ILE A 1 122 ? -26.363 -75.222 28.825 1.00 12.42 123 ILE A N 1
ATOM 875 C CA . ILE A 1 122 ? -27.657 -74.581 28.644 1.00 12.73 123 ILE A CA 1
ATOM 876 C C . ILE A 1 122 ? -28.625 -75.130 29.687 1.00 14.84 123 ILE A C 1
ATOM 877 O O . ILE A 1 122 ? -29.785 -74.725 29.747 1.00 14.39 123 ILE A O 1
ATOM 882 N N . PHE A 1 123 ? -28.128 -76.025 30.536 1.00 14.51 124 PHE A N 1
ATOM 883 C CA . PHE A 1 123 ? -28.971 -76.663 31.536 1.00 15.23 124 PHE A CA 1
ATOM 884 C C . PHE A 1 123 ? -29.176 -75.961 32.872 1.00 14.62 124 PHE A C 1
ATOM 885 O O . PHE A 1 123 ? -28.489 -74.992 33.202 1.00 18.22 124 PHE A O 1
ATOM 893 N N . GLY A 1 124 ? -30.142 -76.465 33.635 1.00 12.01 125 GLY A N 1
ATOM 894 C CA . GLY A 1 124 ? -30.516 -75.825 34.879 1.00 13.85 125 GLY A CA 1
ATOM 895 C C . GLY A 1 124 ? -29.849 -76.001 36.226 1.00 16.73 125 GLY A C 1
ATOM 896 O O . GLY A 1 124 ? -29.544 -77.108 36.680 1.00 15.04 125 GLY A O 1
ATOM 897 N N . ASP A 1 125 ? -29.636 -74.852 36.858 1.00 14.59 126 ASP A N 1
ATOM 898 C CA . ASP A 1 125 ? -29.096 -74.738 38.202 1.00 14.45 126 ASP A CA 1
ATOM 899 C C . ASP A 1 125 ? -29.243 -73.267 38.594 1.00 13.83 126 ASP A C 1
ATOM 900 O O . ASP A 1 125 ? -29.691 -72.453 37.782 1.00 14.60 126 ASP A O 1
ATOM 905 N N . HIS A 1 126 ? -28.914 -72.921 39.830 1.00 9.71 127 HIS A N 1
ATOM 906 C CA . HIS A 1 126 ? -29.109 -71.553 40.293 1.00 10.78 127 HIS A CA 1
ATOM 907 C C . HIS A 1 126 ? -27.898 -70.639 40.252 1.00 11.01 127 HIS A C 1
ATOM 908 O O . HIS A 1 126 ? -27.863 -69.625 40.944 1.00 11.82 127 HIS A O 1
ATOM 915 N N . GLN A 1 127 ? -26.920 -70.978 39.424 1.00 11.27 128 GLN A N 1
ATOM 916 C CA . GLN A 1 127 ? -25.721 -70.158 39.324 1.00 11.68 128 GLN A CA 1
ATOM 917 C C . GLN A 1 127 ? -26.049 -68.758 38.826 1.00 13.12 128 GLN A C 1
ATOM 918 O O . GLN A 1 127 ? -25.438 -67.777 39.264 1.00 12.71 128 GLN A O 1
ATOM 924 N N . ASP A 1 128 ? -27.013 -68.655 37.915 1.00 11.45 129 ASP A N 1
ATOM 925 C CA . ASP A 1 128 ? -27.370 -67.347 37.388 1.00 12.07 129 ASP A CA 1
ATOM 926 C C . ASP A 1 128 ? -28.173 -66.488 38.358 1.00 12.46 129 ASP A C 1
ATOM 927 O O . ASP A 1 128 ? -27.822 -65.336 38.601 1.00 13.58 129 ASP A O 1
ATOM 932 N N . ILE A 1 129 ? -29.236 -67.030 38.937 1.00 11.63 130 ILE A N 1
ATOM 933 C CA . ILE A 1 129 ? -30.033 -66.219 39.843 1.00 11.01 130 ILE A CA 1
ATOM 934 C C . ILE A 1 129 ? -29.253 -65.768 41.084 1.00 12.18 130 ILE A C 1
ATOM 935 O O . ILE A 1 129 ? -29.438 -64.653 41.554 1.00 9.51 130 ILE A O 1
ATOM 940 N N . TYR A 1 130 ? -28.365 -66.614 41.599 1.00 10.16 131 TYR A N 1
ATOM 941 C CA . TYR A 1 130 ? -27.576 -66.235 42.770 1.00 12.67 131 TYR A CA 1
ATOM 942 C C . TYR A 1 130 ? -26.606 -65.099 42.450 1.00 12.14 131 TYR A C 1
ATOM 943 O O . TYR A 1 130 ? -26.216 -64.336 43.335 1.00 13.26 131 TYR A O 1
ATOM 952 N N . ALA A 1 131 ? -26.215 -64.993 41.185 1.00 11.08 132 ALA A N 1
ATOM 953 C CA . ALA A 1 131 ? -25.290 -63.949 40.763 1.00 11.60 132 ALA A CA 1
ATOM 954 C C . ALA A 1 131 ? -25.938 -62.565 40.768 1.00 14.18 132 ALA A C 1
ATOM 955 O O . ALA A 1 131 ? -25.251 -61.556 40.626 1.00 14.16 132 ALA A O 1
ATOM 957 N N . ALA A 1 132 ? -27.258 -62.518 40.925 1.00 12.78 133 ALA A N 1
ATOM 958 C CA . ALA A 1 132 ? -27.973 -61.242 40.942 1.00 11.70 133 ALA A CA 1
ATOM 959 C C . ALA A 1 132 ? -28.670 -61.017 42.274 1.00 10.31 133 ALA A C 1
ATOM 960 O O . ALA A 1 132 ? -29.512 -60.124 42.401 1.00 11.63 133 ALA A O 1
ATOM 962 N N . ARG A 1 133 ? -28.307 -61.807 43.279 1.00 9.69 134 ARG A N 1
ATOM 963 C CA . ARG A 1 133 ? -28.946 -61.683 44.581 1.00 10.73 134 ARG A CA 1
ATOM 964 C C . ARG A 1 133 ? -28.684 -60.364 45.289 1.00 11.11 134 ARG A C 1
ATOM 965 O O . ARG A 1 133 ? -29.408 -60.005 46.210 1.00 13.82 134 ARG A O 1
ATOM 973 N N . GLN A 1 134 ? -27.659 -59.638 44.863 1.00 13.61 135 GLN A N 1
ATOM 974 C CA . GLN A 1 134 ? -27.348 -58.374 45.508 1.00 14.55 135 GLN A CA 1
ATOM 975 C C . GLN A 1 134 ? -27.900 -57.158 44.771 1.00 14.61 135 GLN A C 1
ATOM 976 O O . GLN A 1 134 ? -27.729 -56.025 45.229 1.00 14.07 135 GLN A O 1
ATOM 982 N N . THR A 1 135 ? -28.578 -57.391 43.649 1.00 11.80 136 THR A N 1
ATOM 983 C CA . THR A 1 135 ? -29.117 -56.288 42.850 1.00 11.07 136 THR A CA 1
ATOM 984 C C . THR A 1 135 ? -30.340 -55.583 43.425 1.00 14.24 136 THR A C 1
ATOM 985 O O . THR A 1 135 ? -30.772 -54.565 42.888 1.00 14.26 136 THR A O 1
ATOM 989 N N . GLY A 1 136 ? -30.916 -56.118 44.495 1.00 13.53 137 GLY A N 1
ATOM 990 C CA . GLY A 1 136 ? -32.076 -55.462 45.076 1.00 12.26 137 GLY A CA 1
ATOM 991 C C . GLY A 1 136 ? -33.417 -55.952 44.555 1.00 12.90 137 GLY A C 1
ATOM 992 O O . GLY A 1 136 ? -34.457 -55.373 44.867 1.00 14.54 137 GLY A O 1
ATOM 993 N N . PHE A 1 137 ? -33.402 -57.003 43.742 1.00 11.57 138 PHE A N 1
ATOM 994 C CA . PHE A 1 137 ? -34.638 -57.573 43.227 1.00 12.38 138 PHE A CA 1
ATOM 995 C C . PHE A 1 137 ? -35.166 -58.569 44.259 1.00 16.40 138 PHE A C 1
ATOM 996 O O . PHE A 1 137 ? -34.386 -59.239 44.936 1.00 14.87 138 PHE A O 1
ATOM 1004 N N . ALA A 1 138 ? -36.484 -58.651 44.400 1.00 14.81 139 ALA A N 1
ATOM 1005 C CA . ALA A 1 138 ? -37.061 -59.642 45.296 1.00 17.70 139 ALA A CA 1
ATOM 1006 C C . ALA A 1 138 ? -36.878 -60.905 44.457 1.00 17.79 139 ALA A C 1
ATOM 1007 O O . ALA A 1 138 ? -36.849 -60.825 43.225 1.00 17.26 139 ALA A O 1
ATOM 1009 N N . MET A 1 139 ? -36.727 -62.057 45.099 1.00 14.74 140 MET A N 1
ATOM 1010 C CA . MET A 1 139 ? -36.530 -63.296 44.365 1.00 13.64 140 MET A CA 1
ATOM 1011 C C . MET A 1 139 ? -37.530 -64.345 44.839 1.00 14.21 140 MET A C 1
ATOM 1012 O O . MET A 1 139 ? -37.536 -64.723 46.009 1.00 13.96 140 MET A O 1
ATOM 1017 N N . LEU A 1 140 ? -38.383 -64.792 43.920 1.00 11.96 141 LEU A N 1
ATOM 1018 C CA . LEU A 1 140 ? -39.435 -65.764 44.226 1.00 12.61 141 LEU A CA 1
ATOM 1019 C C . LEU A 1 140 ? -39.294 -67.011 43.350 1.00 13.53 141 LEU A C 1
ATOM 1020 O O . LEU A 1 140 ? -39.383 -66.938 42.121 1.00 13.98 141 LEU A O 1
ATOM 1025 N N . ALA A 1 141 ? -39.091 -68.156 43.995 1.00 13.30 142 ALA A N 1
ATOM 1026 C CA . ALA A 1 141 ? -38.886 -69.418 43.298 1.00 14.86 142 ALA A CA 1
ATOM 1027 C C . ALA A 1 141 ? -40.111 -70.311 43.140 1.00 15.74 142 ALA A C 1
ATOM 1028 O O . ALA A 1 141 ? -40.979 -70.356 44.011 1.00 13.86 142 ALA A O 1
ATOM 1030 N N . SER A 1 142 ? -40.153 -71.014 42.010 1.00 14.87 143 SER A N 1
ATOM 1031 C CA . SER A 1 142 ? -41.208 -71.978 41.698 1.00 15.23 143 SER A CA 1
ATOM 1032 C C . SER A 1 142 ? -40.521 -73.335 41.713 1.00 14.99 143 SER A C 1
ATOM 1033 O O . SER A 1 142 ? -39.407 -73.474 41.202 1.00 14.82 143 SER A O 1
ATOM 1036 N N . SER A 1 143 ? -41.180 -74.337 42.287 1.00 12.62 144 SER A N 1
ATOM 1037 C CA . SER A 1 143 ? -40.591 -75.666 42.364 1.00 14.29 144 SER A CA 1
ATOM 1038 C C . SER A 1 143 ? -41.267 -76.689 41.444 1.00 16.35 144 SER A C 1
ATOM 1039 O O . SER A 1 143 ? -40.850 -77.847 41.381 1.00 19.22 144 SER A O 1
ATOM 1042 N N . SER A 1 144 ? -42.304 -76.263 40.728 1.00 15.90 145 SER A N 1
ATOM 1043 C CA . SER A 1 144 ? -43.016 -77.160 39.823 1.00 17.15 145 SER A CA 1
ATOM 1044 C C . SER A 1 144 ? -43.705 -76.352 38.730 1.00 18.81 145 SER A C 1
ATOM 1045 O O . SER A 1 144 ? -43.766 -75.124 38.806 1.00 19.13 145 SER A O 1
ATOM 1048 N N . VAL A 1 145 ? -44.229 -77.045 37.721 1.00 17.71 146 VAL A N 1
ATOM 1049 C CA . VAL A 1 145 ? -44.926 -76.384 36.624 1.00 17.18 146 VAL A CA 1
ATOM 1050 C C . VAL A 1 145 ? -46.133 -75.605 37.150 1.00 16.45 146 VAL A C 1
ATOM 1051 O O . VAL A 1 145 ? -46.375 -74.466 36.745 1.00 15.05 146 VAL A O 1
ATOM 1055 N N . GLN A 1 146 ? -46.889 -76.215 38.058 1.00 16.44 147 GLN A N 1
ATOM 1056 C CA . GLN A 1 146 ? -48.058 -75.550 38.625 1.00 17.11 147 GLN A CA 1
ATOM 1057 C C . GLN A 1 146 ? -47.628 -74.285 39.358 1.00 18.73 147 GLN A C 1
ATOM 1058 O O . GLN A 1 146 ? -48.283 -73.246 39.269 1.00 16.61 147 GLN A O 1
ATOM 1064 N N . GLU A 1 147 ? -46.524 -74.379 40.088 1.00 15.63 148 GLU A N 1
ATOM 1065 C CA . GLU A 1 147 ? -46.013 -73.237 40.828 1.00 16.07 148 GLU A CA 1
ATOM 1066 C C . GLU A 1 147 ? -45.431 -72.168 39.910 1.00 15.64 148 GLU A C 1
ATOM 1067 O O . GLU A 1 147 ? -45.355 -70.999 40.287 1.00 16.25 148 GLU A O 1
ATOM 1073 N N . ALA A 1 148 ? -45.007 -72.558 38.712 1.00 14.00 149 ALA A N 1
ATOM 1074 C CA . ALA A 1 148 ? -44.461 -71.571 37.788 1.00 13.87 149 ALA A CA 1
ATOM 1075 C C . ALA A 1 148 ? -45.582 -70.581 37.480 1.00 15.32 149 ALA A C 1
ATOM 1076 O O . ALA A 1 148 ? -45.371 -69.371 37.469 1.00 14.25 149 ALA A O 1
ATOM 1078 N N . HIS A 1 149 ? -46.782 -71.104 37.246 1.00 14.39 150 HIS A N 1
ATOM 1079 C CA . HIS A 1 149 ? -47.936 -70.256 36.966 1.00 15.89 150 HIS A CA 1
ATOM 1080 C C . HIS A 1 149 ? -48.323 -69.412 38.183 1.00 17.44 150 HIS A C 1
ATOM 1081 O O . HIS A 1 149 ? -48.469 -68.191 38.083 1.00 14.91 150 HIS A O 1
ATOM 1088 N N . ASP A 1 150 ? -48.481 -70.064 39.332 1.00 15.54 151 ASP A N 1
ATOM 1089 C CA . ASP A 1 150 ? -48.874 -69.375 40.558 1.00 15.32 151 ASP A CA 1
ATOM 1090 C C . ASP A 1 150 ? -47.903 -68.289 41.017 1.00 16.71 151 ASP A C 1
ATOM 1091 O O . ASP A 1 150 ? -48.320 -67.167 41.293 1.00 13.58 151 ASP A O 1
ATOM 1096 N N . MET A 1 151 ? -46.617 -68.618 41.106 1.00 15.52 152 MET A N 1
ATOM 1097 C CA . MET A 1 151 ? -45.625 -67.639 41.559 1.00 14.60 152 MET A CA 1
ATOM 1098 C C . MET A 1 151 ? -45.433 -66.493 40.565 1.00 12.28 152 MET A C 1
ATOM 1099 O O . MET A 1 151 ? -45.069 -65.385 40.954 1.00 12.84 152 MET A O 1
ATOM 1104 N N . ALA A 1 152 ? -45.665 -66.752 39.284 1.00 15.94 153 ALA A N 1
ATOM 1105 C CA . ALA A 1 152 ? -45.528 -65.694 38.286 1.00 15.06 153 ALA A CA 1
ATOM 1106 C C . ALA A 1 152 ? -46.579 -64.617 38.577 1.00 13.97 153 ALA A C 1
ATOM 1107 O O . ALA A 1 152 ? -46.303 -63.418 38.507 1.00 10.86 153 ALA A O 1
ATOM 1109 N N . LEU A 1 153 ? -47.787 -65.053 38.919 1.00 13.60 154 LEU A N 1
ATOM 1110 C CA . LEU A 1 153 ? -48.870 -64.123 39.215 1.00 14.56 154 LEU A CA 1
ATOM 1111 C C . LEU A 1 153 ? -48.582 -63.356 40.501 1.00 16.47 154 LEU A C 1
ATOM 1112 O O . LEU A 1 153 ? -48.737 -62.138 40.549 1.00 16.78 154 LEU A O 1
ATOM 1117 N N . VAL A 1 154 ? -48.158 -64.070 41.539 1.00 13.26 155 VAL A N 1
ATOM 1118 C CA . VAL A 1 154 ? -47.837 -63.430 42.809 1.00 14.08 155 VAL A CA 1
ATOM 1119 C C . VAL A 1 154 ? -46.750 -62.371 42.588 1.00 13.63 155 VAL A C 1
ATOM 1120 O O . VAL A 1 154 ? -46.839 -61.265 43.116 1.00 15.42 155 VAL A O 1
ATOM 1124 N N . ALA A 1 155 ? -45.740 -62.709 41.787 1.00 15.93 156 ALA A N 1
ATOM 1125 C CA . ALA A 1 155 ? -44.634 -61.788 41.503 1.00 12.03 156 ALA A CA 1
ATOM 1126 C C . ALA A 1 155 ? -45.112 -60.468 40.902 1.00 14.92 156 ALA A C 1
ATOM 1127 O O . ALA A 1 155 ? -44.716 -59.395 41.356 1.00 14.92 156 ALA A O 1
ATOM 1129 N N . HIS A 1 156 ? -45.950 -60.546 39.872 1.00 12.68 157 HIS A N 1
ATOM 1130 C CA . HIS A 1 156 ? -46.464 -59.335 39.239 1.00 12.97 157 HIS A CA 1
ATOM 1131 C C . HIS A 1 156 ? -47.332 -58.496 40.168 1.00 14.11 157 HIS A C 1
ATOM 1132 O O . HIS A 1 156 ? -47.169 -57.278 40.252 1.00 12.83 157 HIS A O 1
ATOM 1139 N N . LEU A 1 157 ? -48.271 -59.139 40.851 1.00 13.08 158 LEU A N 1
ATOM 1140 C CA . LEU A 1 157 ? -49.149 -58.402 41.750 1.00 11.79 158 LEU A CA 1
ATOM 1141 C C . LEU A 1 157 ? -48.349 -57.747 42.864 1.00 14.03 158 LEU A C 1
ATOM 1142 O O . LEU A 1 157 ? -48.589 -56.589 43.217 1.00 13.99 158 LEU A O 1
ATOM 1147 N N . ALA A 1 158 ? -47.391 -58.486 43.412 1.00 12.66 159 ALA A N 1
ATOM 1148 C CA . ALA A 1 158 ? -46.570 -57.970 44.496 1.00 11.60 159 ALA A CA 1
ATOM 1149 C C . ALA A 1 158 ? -45.639 -56.852 44.035 1.00 12.05 159 ALA A C 1
ATOM 1150 O O . ALA A 1 158 ? -45.407 -55.899 44.773 1.00 14.73 159 ALA A O 1
ATOM 1152 N N . ALA A 1 159 ? -45.105 -56.956 42.821 1.00 11.29 160 ALA A N 1
ATOM 1153 C CA . ALA A 1 159 ? -44.210 -55.911 42.333 1.00 11.81 160 ALA A CA 1
ATOM 1154 C C . ALA A 1 159 ? -44.980 -54.595 42.213 1.00 15.31 160 ALA A C 1
ATOM 1155 O O . ALA A 1 159 ? -44.497 -53.554 42.639 1.00 12.98 160 ALA A O 1
ATOM 1157 N N . ILE A 1 160 ? -46.183 -54.657 41.649 1.00 11.87 161 ILE A N 1
ATOM 1158 C CA . ILE A 1 160 ? -47.023 -53.472 41.480 1.00 13.09 161 ILE A CA 1
ATOM 1159 C C . ILE A 1 160 ? -47.332 -52.768 42.806 1.00 14.36 161 ILE A C 1
ATOM 1160 O O . ILE A 1 160 ? -47.189 -51.552 42.919 1.00 15.71 161 ILE A O 1
ATOM 1165 N N . GLU A 1 161 ? -47.758 -53.525 43.811 1.00 15.19 162 GLU A N 1
ATOM 1166 C CA . GLU A 1 161 ? -48.089 -52.918 45.095 1.00 13.67 162 GLU A CA 1
ATOM 1167 C C . GLU A 1 161 ? -46.871 -52.489 45.912 1.00 14.84 162 GLU A C 1
ATOM 1168 O O . GLU A 1 161 ? -46.896 -51.445 46.557 1.00 14.89 162 GLU A O 1
ATOM 1174 N N . SER A 1 162 ? -45.805 -53.286 45.869 1.00 14.47 163 SER A N 1
ATOM 1175 C CA . SER A 1 162 ? -44.600 -52.999 46.654 1.00 11.80 163 SER A CA 1
ATOM 1176 C C . SER A 1 162 ? -43.602 -52.008 46.062 1.00 12.71 163 SER A C 1
ATOM 1177 O O . SER A 1 162 ? -42.851 -51.373 46.803 1.00 13.59 163 SER A O 1
ATOM 1180 N N . ASN A 1 163 ? -43.589 -51.887 44.738 1.00 12.55 164 ASN A N 1
ATOM 1181 C CA . ASN A 1 163 ? -42.650 -51.017 44.030 1.00 15.26 164 ASN A CA 1
ATOM 1182 C C . ASN A 1 163 ? -41.230 -51.572 44.084 1.00 14.10 164 ASN A C 1
ATOM 1183 O O . ASN A 1 163 ? -40.255 -50.858 43.860 1.00 16.19 164 ASN A O 1
ATOM 1188 N N . VAL A 1 164 ? -41.117 -52.854 44.400 1.00 15.23 165 VAL A N 1
ATOM 1189 C CA . VAL A 1 164 ? -39.819 -53.514 44.421 1.00 10.65 165 VAL A CA 1
ATOM 1190 C C . VAL A 1 164 ? -39.898 -54.514 43.274 1.00 11.94 165 VAL A C 1
ATOM 1191 O O . VAL A 1 164 ? -40.822 -55.324 43.226 1.00 14.36 165 VAL A O 1
ATOM 1195 N N . PRO A 1 165 ? -38.939 -54.467 42.331 1.00 9.70 166 PRO A N 1
ATOM 1196 C CA . PRO A 1 165 ? -38.961 -55.399 41.200 1.00 11.33 166 PRO A CA 1
ATOM 1197 C C . PRO A 1 165 ? -38.766 -56.849 41.617 1.00 11.46 166 PRO A C 1
ATOM 1198 O O . PRO A 1 165 ? -38.079 -57.140 42.603 1.00 13.61 166 PRO A O 1
ATOM 1202 N N . PHE A 1 166 ? -39.365 -57.755 40.853 1.00 13.72 167 PHE A N 1
ATOM 1203 C CA . PHE A 1 166 ? -39.277 -59.178 41.145 1.00 13.21 167 PHE A CA 1
ATOM 1204 C C . PHE A 1 166 ? -38.595 -60.038 40.102 1.00 13.44 167 PHE A C 1
ATOM 1205 O O . PHE A 1 166 ? -38.737 -59.830 38.898 1.00 15.42 167 PHE A O 1
ATOM 1213 N N . MET A 1 167 ? -37.853 -61.021 40.589 1.00 12.20 168 MET A N 1
ATOM 1214 C CA . MET A 1 167 ? -37.224 -61.990 39.720 1.00 12.20 168 MET A CA 1
ATOM 1215 C C . MET A 1 167 ? -37.923 -63.306 40.047 1.00 14.08 168 MET A C 1
ATOM 1216 O O . MET A 1 167 ? -37.687 -63.882 41.105 1.00 14.83 168 MET A O 1
ATOM 1221 N N . HIS A 1 168 ? -38.812 -63.749 39.162 1.00 11.10 169 HIS A N 1
ATOM 1222 C CA . HIS A 1 168 ? -39.522 -65.016 39.341 1.00 11.19 169 HIS A CA 1
ATOM 1223 C C . HIS A 1 168 ? -38.707 -66.063 38.593 1.00 15.08 169 HIS A C 1
ATOM 1224 O O . HIS A 1 168 ? -38.519 -65.948 37.383 1.00 14.23 169 HIS A O 1
ATOM 1231 N N . PHE A 1 169 ? -38.216 -67.081 39.291 1.00 13.92 170 PHE A N 1
ATOM 1232 C CA . PHE A 1 169 ? -37.423 -68.080 38.600 1.00 14.06 170 PHE A CA 1
ATOM 1233 C C . PHE A 1 169 ? -37.869 -69.512 38.826 1.00 15.92 170 PHE A C 1
ATOM 1234 O O . PHE A 1 169 ? -38.555 -69.825 39.802 1.00 14.57 170 PHE A O 1
ATOM 1242 N N . PHE A 1 170 ? -37.487 -70.363 37.882 1.00 12.90 171 PHE A N 1
ATOM 1243 C CA . PHE A 1 170 ? -37.782 -71.783 37.924 1.00 16.29 171 PHE A CA 1
ATOM 1244 C C . PHE A 1 170 ? -36.665 -72.493 37.171 1.00 17.15 171 PHE A C 1
ATOM 1245 O O . PHE A 1 170 ? -36.030 -71.916 36.281 1.00 15.32 171 PHE A O 1
ATOM 1253 N N . ASP A 1 171 ? -36.407 -73.738 37.549 1.00 16.90 172 ASP A N 1
ATOM 1254 C CA . ASP A 1 171 ? -35.317 -74.508 36.969 1.00 15.38 172 ASP A CA 1
ATOM 1255 C C . ASP A 1 171 ? -35.308 -74.718 35.460 1.00 14.92 172 ASP A C 1
ATOM 1256 O O . ASP A 1 171 ? -36.280 -75.198 34.873 1.00 14.79 172 ASP A O 1
ATOM 1261 N N . GLY A 1 172 ? -34.181 -74.363 34.843 1.00 15.73 173 GLY A N 1
ATOM 1262 C CA . GLY A 1 172 ? -34.029 -74.530 33.410 1.00 15.19 173 GLY A CA 1
ATOM 1263 C C . GLY A 1 172 ? -34.204 -75.993 33.050 1.00 13.54 173 GLY A C 1
ATOM 1264 O O . GLY A 1 172 ? -33.566 -76.869 33.643 1.00 13.99 173 GLY A O 1
ATOM 1265 N N . PHE A 1 173 ? -35.067 -76.237 32.068 1.00 13.23 174 PHE A N 1
ATOM 1266 C CA . PHE A 1 173 ? -35.411 -77.565 31.580 1.00 12.39 174 PHE A CA 1
ATOM 1267 C C . PHE A 1 173 ? -36.204 -78.414 32.572 1.00 13.48 174 PHE A C 1
ATOM 1268 O O . PHE A 1 173 ? -37.347 -78.763 32.294 1.00 16.08 174 PHE A O 1
ATOM 1276 N N . ARG A 1 174 ? -35.626 -78.722 33.729 1.00 14.12 175 ARG A N 1
ATOM 1277 C CA . ARG A 1 174 ? -36.320 -79.559 34.718 1.00 15.73 175 ARG A CA 1
ATOM 1278 C C . ARG A 1 174 ? -37.739 -79.074 35.037 1.00 19.20 175 ARG A C 1
ATOM 1279 O O . ARG A 1 174 ? -38.616 -79.879 35.367 1.00 17.43 175 ARG A O 1
ATOM 1287 N N . THR A 1 175 ? -37.966 -77.765 34.949 1.00 15.14 176 THR A N 1
ATOM 1288 C CA . THR A 1 175 ? -39.303 -77.215 35.176 1.00 15.87 176 THR A CA 1
ATOM 1289 C C . THR A 1 175 ? -39.770 -76.462 33.927 1.00 15.69 176 THR A C 1
ATOM 1290 O O . THR A 1 175 ? -40.920 -76.599 33.503 1.00 14.50 176 THR A O 1
ATOM 1294 N N . SER A 1 176 ? -38.874 -75.689 33.318 1.00 15.67 177 SER A N 1
ATOM 1295 C CA . SER A 1 176 ? -39.242 -74.909 32.135 1.00 15.40 177 SER A CA 1
ATOM 1296 C C . SER A 1 176 ? -39.718 -75.774 30.970 1.00 16.99 177 SER A C 1
ATOM 1297 O O . SER A 1 176 ? -40.621 -75.382 30.228 1.00 17.75 177 SER A O 1
ATOM 1300 N N . HIS A 1 177 ? -39.115 -76.947 30.815 1.00 14.26 178 HIS A N 1
ATOM 1301 C CA . HIS A 1 177 ? -39.467 -77.843 29.723 1.00 14.52 178 HIS A CA 1
ATOM 1302 C C . HIS A 1 177 ? -40.229 -79.104 30.137 1.00 19.54 178 HIS A C 1
ATOM 1303 O O . HIS A 1 177 ? -40.443 -79.999 29.317 1.00 20.75 178 HIS A O 1
ATOM 1310 N N . GLU A 1 178 ? -40.631 -79.188 31.402 1.00 17.09 179 GLU A N 1
ATOM 1311 C CA . GLU A 1 178 ? -41.394 -80.346 31.860 1.00 17.51 179 GLU A CA 1
ATOM 1312 C C . GLU A 1 178 ? -42.869 -80.079 31.579 1.00 17.88 179 GLU A C 1
ATOM 1313 O O . GLU A 1 178 ? -43.348 -78.960 31.771 1.00 15.23 179 GLU A O 1
ATOM 1319 N N . ILE A 1 179 ? -43.581 -81.098 31.106 1.00 16.71 180 ILE A N 1
ATOM 1320 C CA . ILE A 1 179 ? -45.006 -80.958 30.817 1.00 17.10 180 ILE A CA 1
ATOM 1321 C C . ILE A 1 179 ? -45.807 -81.576 31.959 1.00 19.39 180 ILE A C 1
ATOM 1322 O O . ILE A 1 179 ? -45.489 -82.670 32.423 1.00 19.15 180 ILE A O 1
ATOM 1327 N N . GLN A 1 180 ? -46.832 -80.862 32.411 1.00 17.99 181 GLN A N 1
ATOM 1328 C CA . GLN A 1 180 ? -47.693 -81.319 33.499 1.00 18.50 181 GLN A CA 1
ATOM 1329 C C . GLN A 1 180 ? -49.116 -80.828 33.280 1.00 19.87 181 GLN A C 1
ATOM 1330 O O . GLN A 1 180 ? -49.336 -79.796 32.641 1.00 17.16 181 GLN A O 1
ATOM 1336 N N . LYS A 1 181 ? -50.085 -81.569 33.807 1.00 20.78 182 LYS A N 1
ATOM 1337 C CA . LYS A 1 181 ? -51.472 -81.140 33.713 1.00 20.71 182 LYS A CA 1
ATOM 1338 C C . LYS A 1 181 ? -51.621 -80.210 34.900 1.00 19.26 182 LYS A C 1
ATOM 1339 O O . LYS A 1 181 ? -51.436 -80.624 36.047 1.00 24.50 182 LYS A O 1
ATOM 1345 N N . ILE A 1 182 ? -51.934 -78.950 34.634 1.00 20.39 183 ILE A N 1
ATOM 1346 C CA . ILE A 1 182 ? -52.085 -77.987 35.706 1.00 18.26 183 ILE A CA 1
ATOM 1347 C C . ILE A 1 182 ? -53.339 -77.165 35.511 1.00 20.38 183 ILE A C 1
ATOM 1348 O O . ILE A 1 182 ? -54.074 -77.345 34.541 1.00 22.20 183 ILE A O 1
ATOM 1353 N N . GLU A 1 183 ? -53.568 -76.255 36.450 1.00 21.94 184 GLU A N 1
ATOM 1354 C CA . GLU A 1 183 ? -54.717 -75.365 36.408 1.00 25.87 184 GLU A CA 1
ATOM 1355 C C . GLU A 1 183 ? -54.212 -73.931 36.270 1.00 25.62 184 GLU A C 1
ATOM 1356 O O . GLU A 1 183 ? -53.300 -73.524 36.987 1.00 23.90 184 GLU A O 1
ATOM 1362 N N . VAL A 1 184 ? -54.794 -73.178 35.341 1.00 24.19 185 VAL A N 1
ATOM 1363 C CA . VAL A 1 184 ? -54.402 -71.786 35.136 1.00 27.35 185 VAL A CA 1
ATOM 1364 C C . VAL A 1 184 ? -55.628 -70.901 35.299 1.00 27.90 185 VAL A C 1
ATOM 1365 O O . VAL A 1 184 ? -56.758 -71.352 35.106 1.00 29.44 185 VAL A O 1
ATOM 1369 N N . LEU A 1 185 ? -55.403 -69.642 35.655 1.00 24.48 186 LEU A N 1
ATOM 1370 C CA . LEU A 1 185 ? -56.494 -68.696 35.843 1.00 24.56 186 LEU A CA 1
ATOM 1371 C C . LEU A 1 185 ? -56.717 -67.877 34.583 1.00 25.06 186 LEU A C 1
ATOM 1372 O O . LEU A 1 185 ? -55.785 -67.655 33.810 1.00 23.37 186 LEU A O 1
ATOM 1377 N N . ASP A 1 186 ? -57.951 -67.431 34.366 1.00 24.80 187 ASP A N 1
ATOM 1378 C CA . ASP A 1 186 ? -58.218 -66.603 33.199 1.00 23.68 187 ASP A CA 1
ATOM 1379 C C . ASP A 1 186 ? -57.747 -65.200 33.549 1.00 19.82 187 ASP A C 1
ATOM 1380 O O . ASP A 1 186 ? -57.550 -64.875 34.721 1.00 18.73 187 ASP A O 1
ATOM 1385 N N . TYR A 1 187 ? -57.566 -64.371 32.532 1.00 17.89 188 TYR A N 1
ATOM 1386 C CA . TYR A 1 187 ? -57.067 -63.021 32.736 1.00 19.01 188 TYR A CA 1
ATOM 1387 C C . TYR A 1 187 ? -57.945 -62.106 33.596 1.00 16.57 188 TYR A C 1
ATOM 1388 O O . TYR A 1 187 ? -57.428 -61.275 34.337 1.00 18.67 188 TYR A O 1
ATOM 1397 N N . ALA A 1 188 ? -59.263 -62.266 33.514 1.00 17.48 189 ALA A N 1
ATOM 1398 C CA . ALA A 1 188 ? -60.172 -61.438 34.308 1.00 18.02 189 ALA A CA 1
ATOM 1399 C C . ALA A 1 188 ? -59.911 -61.643 35.800 1.00 18.14 189 ALA A C 1
ATOM 1400 O O . ALA A 1 188 ? -59.937 -60.694 36.585 1.00 17.65 189 ALA A O 1
ATOM 1402 N N . ASP A 1 189 ? -59.659 -62.890 36.184 1.00 19.28 190 ASP A N 1
ATOM 1403 C CA . ASP A 1 189 ? -59.385 -63.223 37.577 1.00 19.93 190 ASP A CA 1
ATOM 1404 C C . ASP A 1 189 ? -58.094 -62.552 38.040 1.00 23.17 190 ASP A C 1
ATOM 1405 O O . ASP A 1 189 ? -58.011 -62.037 39.158 1.00 18.54 190 ASP A O 1
ATOM 1410 N N . MET A 1 190 ? -57.089 -62.554 37.171 1.00 21.82 191 MET A N 1
ATOM 1411 C CA . MET A 1 190 ? -55.815 -61.930 37.498 1.00 19.51 191 MET A CA 1
ATOM 1412 C C . MET A 1 190 ? -56.011 -60.434 37.710 1.00 19.20 191 MET A C 1
ATOM 1413 O O . MET A 1 190 ? -55.537 -59.865 38.694 1.00 16.97 191 MET A O 1
ATOM 1418 N N . ALA A 1 191 ? -56.723 -59.803 36.783 1.00 17.07 192 ALA A N 1
ATOM 1419 C CA . ALA A 1 191 ? -56.980 -58.372 36.851 1.00 17.36 192 ALA A CA 1
ATOM 1420 C C . ALA A 1 191 ? -57.718 -57.957 38.118 1.00 18.39 192 ALA A C 1
ATOM 1421 O O . ALA A 1 191 ? -57.508 -56.855 38.632 1.00 19.09 192 ALA A O 1
ATOM 1423 N N . SER A 1 192 ? -58.579 -58.836 38.623 1.00 18.42 193 SER A N 1
ATOM 1424 C CA . SER A 1 192 ? -59.359 -58.529 39.817 1.00 18.14 193 SER A CA 1
ATOM 1425 C C . SER A 1 192 ? -58.506 -58.401 41.073 1.00 19.96 193 SER A C 1
ATOM 1426 O O . SER A 1 192 ? -58.945 -57.815 42.062 1.00 18.83 193 SER A O 1
ATOM 1429 N N . LEU A 1 193 ? -57.289 -58.941 41.032 1.00 15.24 194 LEU A N 1
ATOM 1430 C CA . LEU A 1 193 ? -56.393 -58.889 42.184 1.00 15.88 194 LEU A CA 1
ATOM 1431 C C . LEU A 1 193 ? -55.436 -57.696 42.192 1.00 18.27 194 LEU A C 1
ATOM 1432 O O . LEU A 1 193 ? -54.780 -57.429 43.197 1.00 17.60 194 LEU A O 1
ATOM 1437 N N . VAL A 1 194 ? -55.363 -56.974 41.079 1.00 19.03 195 VAL A N 1
ATOM 1438 C CA . VAL A 1 194 ? -54.481 -55.818 40.983 1.00 17.99 195 VAL A CA 1
ATOM 1439 C C . VAL A 1 194 ? -54.887 -54.700 41.940 1.00 17.83 195 VAL A C 1
ATOM 1440 O O . VAL A 1 194 ? -56.068 -54.385 42.087 1.00 19.19 195 VAL A O 1
ATOM 1444 N N . ASN A 1 195 ? -53.899 -54.113 42.606 1.00 16.28 196 ASN A N 1
ATOM 1445 C CA . ASN A 1 195 ? -54.159 -53.016 43.523 1.00 17.13 196 ASN A CA 1
ATOM 1446 C C . ASN A 1 195 ? -54.272 -51.763 42.652 1.00 19.70 196 ASN A C 1
ATOM 1447 O O . ASN A 1 195 ? -53.265 -51.216 42.198 1.00 18.83 196 ASN A O 1
ATOM 1452 N N . GLN A 1 196 ? -55.503 -51.321 42.410 1.00 17.54 197 GLN A N 1
ATOM 1453 C CA . GLN A 1 196 ? -55.738 -50.156 41.571 1.00 19.55 197 GLN A CA 1
ATOM 1454 C C . GLN A 1 196 ? -55.087 -48.871 42.080 1.00 18.85 197 GLN A C 1
ATOM 1455 O O . GLN A 1 196 ? -54.576 -48.083 41.288 1.00 19.85 197 GLN A O 1
ATOM 1461 N N . LYS A 1 197 ? -55.104 -48.651 43.390 1.00 18.73 198 LYS A N 1
ATOM 1462 C CA . LYS A 1 197 ? -54.483 -47.445 43.943 1.00 20.99 198 LYS A CA 1
ATOM 1463 C C . LYS A 1 197 ? -52.985 -47.427 43.649 1.00 19.62 198 LYS A C 1
ATOM 1464 O O . LYS A 1 197 ? -52.425 -46.400 43.248 1.00 18.36 198 LYS A O 1
ATOM 1470 N N . ALA A 1 198 ? -52.333 -48.563 43.870 1.00 17.24 199 ALA A N 1
ATOM 1471 C CA . ALA A 1 198 ? -50.900 -48.674 43.621 1.00 19.23 199 ALA A CA 1
ATOM 1472 C C . ALA A 1 198 ? -50.618 -48.475 42.136 1.00 19.13 199 ALA A C 1
ATOM 1473 O O . ALA A 1 198 ? -49.643 -47.826 41.759 1.00 17.97 199 ALA A O 1
ATOM 1475 N N . LEU A 1 199 ? -51.473 -49.038 41.290 1.00 18.65 200 LEU A N 1
ATOM 1476 C CA . LEU A 1 199 ? -51.286 -48.901 39.852 1.00 15.83 200 LEU A CA 1
ATOM 1477 C C . LEU A 1 199 ? -51.378 -47.435 39.442 1.00 17.14 200 LEU A C 1
ATOM 1478 O O . LEU A 1 199 ? -50.593 -46.970 38.621 1.00 13.63 200 LEU A O 1
ATOM 1483 N N . ALA A 1 200 ? -52.331 -46.708 40.022 1.00 15.07 201 ALA A N 1
ATOM 1484 C CA . ALA A 1 200 ? -52.503 -45.290 39.711 1.00 15.65 201 ALA A CA 1
ATOM 1485 C C . ALA A 1 200 ? -51.296 -44.489 40.181 1.00 13.80 201 ALA A C 1
ATOM 1486 O O . ALA A 1 200 ? -50.836 -43.582 39.489 1.00 17.46 201 ALA A O 1
ATOM 1488 N N . GLU A 1 201 ? -50.790 -44.810 41.366 1.00 13.62 202 GLU A N 1
ATOM 1489 C CA . GLU A 1 201 ? -49.626 -44.106 41.887 1.00 14.04 202 GLU A CA 1
ATOM 1490 C C . GLU A 1 201 ? -48.425 -44.361 40.969 1.00 13.37 202 GLU A C 1
ATOM 1491 O O . GLU A 1 201 ? -47.607 -43.470 40.743 1.00 15.42 202 GLU A O 1
ATOM 1497 N N . PHE A 1 202 ? -48.322 -45.577 40.441 1.00 13.76 203 PHE A N 1
ATOM 1498 C CA . PHE A 1 202 ? -47.231 -45.918 39.532 1.00 14.27 203 PHE A CA 1
ATOM 1499 C C . PHE A 1 202 ? -47.268 -45.009 38.299 1.00 18.47 203 PHE A C 1
ATOM 1500 O O . PHE A 1 202 ? -46.250 -44.426 37.909 1.00 17.83 203 PHE A O 1
ATOM 1508 N N . ARG A 1 203 ? -48.442 -44.880 37.689 1.00 17.12 204 ARG A N 1
ATOM 1509 C CA . ARG A 1 203 ? -48.578 -44.027 36.514 1.00 15.84 204 ARG A CA 1
ATOM 1510 C C . ARG A 1 203 ? -48.192 -42.591 36.855 1.00 13.69 204 ARG A C 1
ATOM 1511 O O . ARG A 1 203 ? -47.449 -41.939 36.119 1.00 14.14 204 ARG A O 1
ATOM 1519 N N . ALA A 1 204 ? -48.707 -42.108 37.981 1.00 15.16 205 ALA A N 1
ATOM 1520 C CA . ALA A 1 204 ? -48.480 -40.734 38.423 1.00 16.11 205 ALA A CA 1
ATOM 1521 C C . ALA A 1 204 ? -47.041 -40.333 38.737 1.00 15.96 205 ALA A C 1
ATOM 1522 O O . ALA A 1 204 ? -46.660 -39.184 38.514 1.00 15.57 205 ALA A O 1
ATOM 1524 N N . LYS A 1 205 ? -46.239 -41.260 39.252 1.00 13.53 206 LYS A N 1
ATOM 1525 C CA . LYS A 1 205 ? -44.854 -40.926 39.590 1.00 15.61 206 LYS A CA 1
ATOM 1526 C C . LYS A 1 205 ? -43.889 -41.106 38.424 1.00 14.99 206 LYS A C 1
ATOM 1527 O O . LYS A 1 205 ? -42.723 -40.720 38.518 1.00 17.78 206 LYS A O 1
ATOM 1533 N N . SER A 1 206 ? -44.375 -41.686 37.333 1.00 15.41 207 SER A N 1
ATOM 1534 C CA . SER A 1 206 ? -43.545 -41.960 36.161 1.00 14.03 207 SER A CA 1
ATOM 1535 C C . SER A 1 206 ? -43.113 -40.736 35.355 1.00 17.27 207 SER A C 1
ATOM 1536 O O . SER A 1 206 ? -43.743 -39.681 35.420 1.00 15.21 207 SER A O 1
ATOM 1539 N N . MET A 1 207 ? -42.037 -40.891 34.585 1.00 13.55 208 MET A N 1
ATOM 1540 C CA . MET A 1 207 ? -41.507 -39.794 33.774 1.00 11.90 208 MET A CA 1
ATOM 1541 C C . MET A 1 207 ? -42.546 -39.187 32.834 1.00 14.09 208 MET A C 1
ATOM 1542 O O . MET A 1 207 ? -43.307 -39.901 32.184 1.00 14.27 208 MET A O 1
ATOM 1547 N N . ASN A 1 208 ? -42.569 -37.862 32.762 1.00 12.72 209 ASN A N 1
ATOM 1548 C CA . ASN A 1 208 ? -43.497 -37.170 31.876 1.00 14.09 209 ASN A CA 1
ATOM 1549 C C . ASN A 1 208 ? -43.226 -35.676 31.946 1.00 13.35 209 ASN A C 1
ATOM 1550 O O . ASN A 1 208 ? -43.213 -35.092 33.029 1.00 15.59 209 ASN A O 1
ATOM 1555 N N . PRO A 1 209 ? -43.011 -35.040 30.784 1.00 15.42 210 PRO A N 1
ATOM 1556 C CA . PRO A 1 209 ? -42.732 -33.601 30.714 1.00 15.67 210 PRO A CA 1
ATOM 1557 C C . PRO A 1 209 ? -43.838 -32.689 31.240 1.00 16.27 210 PRO A C 1
ATOM 1558 O O . PRO A 1 209 ? -43.600 -31.507 31.480 1.00 16.27 210 PRO A O 1
ATOM 1562 N N . GLU A 1 210 ? -45.042 -33.230 31.425 1.00 18.38 211 GLU A N 1
ATOM 1563 C CA . GLU A 1 210 ? -46.152 -32.433 31.946 1.00 15.68 211 GLU A CA 1
ATOM 1564 C C . GLU A 1 210 ? -45.952 -32.215 33.449 1.00 17.15 211 GLU A C 1
ATOM 1565 O O . GLU A 1 210 ? -46.507 -31.286 34.030 1.00 16.72 211 GLU A O 1
ATOM 1571 N N . HIS A 1 211 ? -45.166 -33.088 34.074 1.00 16.64 212 HIS A N 1
ATOM 1572 C CA . HIS A 1 211 ? -44.859 -32.998 35.507 1.00 16.03 212 HIS A CA 1
ATOM 1573 C C . HIS A 1 211 ? -43.507 -33.687 35.709 1.00 18.97 212 HIS A C 1
ATOM 1574 O O . HIS A 1 211 ? -43.406 -34.719 36.371 1.00 17.05 212 HIS A O 1
ATOM 1581 N N . PRO A 1 212 ? -42.440 -33.084 35.156 1.00 18.83 213 PRO A N 1
ATOM 1582 C CA . PRO A 1 212 ? -41.064 -33.582 35.209 1.00 16.98 213 PRO A CA 1
ATOM 1583 C C . PRO A 1 212 ? -40.341 -33.627 36.547 1.00 18.93 213 PRO A C 1
ATOM 1584 O O . PRO A 1 212 ? -40.629 -32.862 37.473 1.00 14.90 213 PRO A O 1
ATOM 1588 N N . HIS A 1 213 ? -39.378 -34.541 36.609 1.00 15.64 214 HIS A N 1
ATOM 1589 C CA . HIS A 1 213 ? -38.530 -34.745 37.773 1.00 16.87 214 HIS A CA 1
ATOM 1590 C C . HIS A 1 213 ? -37.187 -35.206 37.219 1.00 15.80 214 HIS A C 1
ATOM 1591 O O . HIS A 1 213 ? -37.075 -35.521 36.030 1.00 13.81 214 HIS A O 1
ATOM 1598 N N . VAL A 1 214 ? -36.169 -35.232 38.069 1.00 12.66 215 VAL A N 1
ATOM 1599 C CA . VAL A 1 214 ? -34.850 -35.692 37.645 1.00 14.70 215 VAL A CA 1
ATOM 1600 C C . VAL A 1 214 ? -34.542 -37.017 38.335 1.00 11.56 215 VAL A C 1
ATOM 1601 O O . VAL A 1 214 ? -34.667 -37.121 39.553 1.00 14.32 215 VAL A O 1
ATOM 1605 N N . ARG A 1 215 ? -34.161 -38.030 37.561 1.00 11.07 216 ARG A N 1
ATOM 1606 C CA . ARG A 1 215 ? -33.798 -39.324 38.140 1.00 10.76 216 ARG A CA 1
ATOM 1607 C C . ARG A 1 215 ? -32.402 -39.687 37.653 1.00 13.83 216 ARG A C 1
ATOM 1608 O O . ARG A 1 215 ? -31.980 -39.267 36.571 1.00 12.50 216 ARG A O 1
ATOM 1616 N N . GLY A 1 216 ? -31.667 -40.443 38.462 1.00 12.43 217 GLY A N 1
ATOM 1617 C CA . GLY A 1 216 ? -30.324 -40.810 38.061 1.00 10.78 217 GLY A CA 1
ATOM 1618 C C . GLY A 1 216 ? -29.314 -39.693 38.262 1.00 12.00 217 GLY A C 1
ATOM 1619 O O . GLY A 1 216 ? -28.484 -39.427 37.389 1.00 12.21 217 GLY A O 1
ATOM 1620 N N . THR A 1 217 ? -29.380 -39.023 39.407 1.00 12.85 218 THR A N 1
ATOM 1621 C CA . THR A 1 217 ? -28.424 -37.959 39.701 1.00 12.69 218 THR A CA 1
ATOM 1622 C C . THR A 1 217 ? -27.087 -38.603 40.079 1.00 13.42 218 THR A C 1
ATOM 1623 O O . THR A 1 217 ? -27.000 -39.822 40.233 1.00 11.99 218 THR A O 1
ATOM 1627 N N . ALA A 1 218 ? -26.052 -37.776 40.204 1.00 12.77 219 ALA A N 1
ATOM 1628 C CA . ALA A 1 218 ? -24.722 -38.226 40.630 1.00 14.68 219 ALA A CA 1
ATOM 1629 C C . ALA A 1 218 ? -24.614 -37.636 42.035 1.00 12.71 219 ALA A C 1
ATOM 1630 O O . ALA A 1 218 ? -24.877 -36.447 42.217 1.00 12.15 219 ALA A O 1
ATOM 1632 N N . GLN A 1 219 ? -24.242 -38.444 43.026 1.00 13.24 220 GLN A N 1
ATOM 1633 C CA . GLN A 1 219 ? -24.176 -37.949 44.401 1.00 11.24 220 GLN A CA 1
ATOM 1634 C C . GLN A 1 219 ? -22.834 -38.102 45.106 1.00 14.30 220 GLN A C 1
ATOM 1635 O O . GLN A 1 219 ? -22.152 -39.117 44.964 1.00 14.72 220 GLN A O 1
ATOM 1641 N N . ASN A 1 220 ? -22.475 -37.082 45.882 1.00 13.75 221 ASN A N 1
ATOM 1642 C CA . ASN A 1 220 ? -21.217 -37.064 46.620 1.00 14.95 221 ASN A CA 1
ATOM 1643 C C . ASN A 1 220 ? -21.311 -37.821 47.945 1.00 12.34 221 ASN A C 1
ATOM 1644 O O . ASN A 1 220 ? -22.374 -38.331 48.301 1.00 13.49 221 ASN A O 1
ATOM 1649 N N . PRO A 1 221 ? -20.196 -37.908 48.693 1.00 12.16 222 PRO A N 1
ATOM 1650 C CA . PRO A 1 221 ? -20.199 -38.624 49.975 1.00 11.04 222 PRO A CA 1
ATOM 1651 C C . PRO A 1 221 ? -21.172 -38.071 51.013 1.00 15.03 222 PRO A C 1
ATOM 1652 O O . PRO A 1 221 ? -21.647 -38.804 51.885 1.00 12.15 222 PRO A O 1
ATOM 1656 N N . ASP A 1 222 ? -21.467 -36.780 50.918 1.00 12.45 223 ASP A N 1
ATOM 1657 C CA . ASP A 1 222 ? -22.368 -36.155 51.872 1.00 16.02 223 ASP A CA 1
ATOM 1658 C C . ASP A 1 222 ? -23.778 -36.742 51.932 1.00 14.18 223 ASP A C 1
ATOM 1659 O O . ASP A 1 222 ? -24.386 -36.770 53.003 1.00 14.05 223 ASP A O 1
ATOM 1664 N N . ILE A 1 223 ? -24.300 -37.236 50.809 1.00 14.85 224 ILE A N 1
ATOM 1665 C CA . ILE A 1 223 ? -25.665 -37.769 50.818 1.00 14.95 224 ILE A CA 1
ATOM 1666 C C . ILE A 1 223 ? -25.934 -39.143 50.196 1.00 12.89 224 ILE A C 1
ATOM 1667 O O . ILE A 1 223 ? -27.039 -39.669 50.335 1.00 12.93 224 ILE A O 1
ATOM 1672 N N . TYR A 1 224 ? -24.961 -39.729 49.507 1.00 12.88 225 TYR A N 1
ATOM 1673 C CA . TYR A 1 224 ? -25.203 -41.025 48.863 1.00 12.58 225 TYR A CA 1
ATOM 1674 C C . TYR A 1 224 ? -25.719 -42.110 49.814 1.00 12.66 225 TYR A C 1
ATOM 1675 O O . TYR A 1 224 ? -26.721 -42.768 49.532 1.00 11.77 225 TYR A O 1
ATOM 1684 N N . PHE A 1 225 ? -25.024 -42.297 50.933 1.00 14.12 226 PHE A N 1
ATOM 1685 C CA . PHE A 1 225 ? -25.388 -43.308 51.921 1.00 12.62 226 PHE A CA 1
ATOM 1686 C C . PHE A 1 225 ? -26.856 -43.157 52.351 1.00 13.65 226 PHE A C 1
ATOM 1687 O O . PHE A 1 225 ? -27.632 -44.116 52.275 1.00 12.52 226 PHE A O 1
ATOM 1695 N N . GLN A 1 226 ? -27.250 -41.959 52.776 1.00 14.33 227 GLN A N 1
ATOM 1696 C CA . GLN A 1 226 ? -28.637 -41.741 53.191 1.00 13.58 227 GLN A CA 1
ATOM 1697 C C . GLN A 1 226 ? -29.600 -42.099 52.061 1.00 16.13 227 GLN A C 1
ATOM 1698 O O . GLN A 1 226 ? -30.646 -42.718 52.289 1.00 14.10 227 GLN A O 1
ATOM 1704 N N . GLY A 1 227 ? -29.238 -41.703 50.844 1.00 13.14 228 GLY A N 1
ATOM 1705 C CA . GLY A 1 227 ? -30.076 -41.981 49.691 1.00 14.17 228 GLY A CA 1
ATOM 1706 C C . GLY A 1 227 ? -30.259 -43.460 49.418 1.00 16.26 228 GLY A C 1
ATOM 1707 O O . GLY A 1 227 ? -31.320 -43.887 48.964 1.00 15.85 228 GLY A O 1
ATOM 1708 N N . ARG A 1 228 ? -29.225 -44.247 49.690 1.00 13.19 229 ARG A N 1
ATOM 1709 C CA . ARG A 1 228 ? -29.281 -45.687 49.460 1.00 14.81 229 ARG A CA 1
ATOM 1710 C C . ARG A 1 228 ? -30.186 -46.365 50.500 1.00 15.95 229 ARG A C 1
ATOM 1711 O O . ARG A 1 228 ? -30.811 -47.384 50.216 1.00 14.34 229 ARG A O 1
ATOM 1719 N N . GLU A 1 229 ? -30.254 -45.786 51.696 1.00 13.63 230 GLU A N 1
ATOM 1720 C CA . GLU A 1 229 ? -31.063 -46.335 52.785 1.00 14.84 230 GLU A CA 1
ATOM 1721 C C . GLU A 1 229 ? -32.527 -45.878 52.781 1.00 15.04 230 GLU A C 1
ATOM 1722 O O . GLU A 1 229 ? -33.349 -46.433 53.506 1.00 14.81 230 GLU A O 1
ATOM 1728 N N . ALA A 1 230 ? -32.858 -44.877 51.969 1.00 14.35 231 ALA A N 1
ATOM 1729 C CA . ALA A 1 230 ? -34.228 -44.361 51.934 1.00 13.51 231 ALA A CA 1
ATOM 1730 C C . ALA A 1 230 ? -35.296 -45.374 51.510 1.00 17.12 231 ALA A C 1
ATOM 1731 O O . ALA A 1 230 ? -36.464 -45.224 51.860 1.00 18.01 231 ALA A O 1
ATOM 1733 N N . ALA A 1 231 ? -34.904 -46.411 50.775 1.00 16.02 232 ALA A N 1
ATOM 1734 C CA . ALA A 1 231 ? -35.874 -47.411 50.320 1.00 12.99 232 ALA A CA 1
ATOM 1735 C C . ALA A 1 231 ? -36.180 -48.506 51.343 1.00 12.85 232 ALA A C 1
ATOM 1736 O O . ALA A 1 231 ? -37.062 -49.333 51.113 1.00 14.52 232 ALA A O 1
ATOM 1738 N N . ASN A 1 232 ? -35.463 -48.515 52.466 1.00 11.98 233 ASN A N 1
ATOM 1739 C CA . ASN A 1 232 ? -35.663 -49.548 53.485 1.00 15.97 233 ASN A CA 1
ATOM 1740 C C . ASN A 1 232 ? -37.119 -49.908 53.793 1.00 15.31 233 ASN A C 1
ATOM 1741 O O . ASN A 1 232 ? -37.464 -51.086 53.835 1.00 14.27 233 ASN A O 1
ATOM 1746 N N . PRO A 1 233 ? -37.987 -48.905 54.014 1.00 16.64 234 PRO A N 1
ATOM 1747 C CA . PRO A 1 233 ? -39.394 -49.192 54.317 1.00 16.13 234 PRO A CA 1
ATOM 1748 C C . PRO A 1 233 ? -40.077 -50.063 53.266 1.00 18.51 234 PRO A C 1
ATOM 1749 O O . PRO A 1 233 ? -40.907 -50.913 53.599 1.00 17.43 234 PRO A O 1
ATOM 1753 N N . TYR A 1 234 ? -39.729 -49.849 52.000 1.00 15.67 235 TYR A N 1
ATOM 1754 C CA . TYR A 1 234 ? -40.328 -50.618 50.911 1.00 14.89 235 TYR A CA 1
ATOM 1755 C C . TYR A 1 234 ? -39.935 -52.086 51.004 1.00 14.46 235 TYR A C 1
ATOM 1756 O O . TYR A 1 234 ? -40.769 -52.973 50.832 1.00 18.70 235 TYR A O 1
ATOM 1765 N N . TYR A 1 235 ? -38.666 -52.343 51.292 1.00 15.26 236 TYR A N 1
ATOM 1766 C CA . TYR A 1 235 ? -38.201 -53.711 51.417 1.00 12.81 236 TYR A CA 1
ATOM 1767 C C . TYR A 1 235 ? -38.746 -54.388 52.665 1.00 17.59 236 TYR A C 1
ATOM 1768 O O . TYR A 1 235 ? -38.931 -55.603 52.682 1.00 19.85 236 TYR A O 1
ATOM 1777 N N . LEU A 1 236 ? -38.997 -53.611 53.712 1.00 17.69 237 LEU A N 1
ATOM 1778 C CA . LEU A 1 236 ? -39.538 -54.191 54.940 1.00 19.22 237 LEU A CA 1
ATOM 1779 C C . LEU A 1 236 ? -40.970 -54.668 54.721 1.00 20.06 237 LEU A C 1
ATOM 1780 O O . LEU A 1 236 ? -41.436 -55.594 55.391 1.00 20.21 237 LEU A O 1
ATOM 1785 N N . LYS A 1 237 ? -41.657 -54.045 53.767 1.00 16.15 238 LYS A N 1
ATOM 1786 C CA . LYS A 1 237 ? -43.046 -54.386 53.469 1.00 18.65 238 LYS A CA 1
ATOM 1787 C C . LYS A 1 237 ? -43.253 -55.451 52.401 1.00 19.29 238 LYS A C 1
ATOM 1788 O O . LYS A 1 237 ? -44.330 -56.040 52.315 1.00 17.56 238 LYS A O 1
ATOM 1794 N N . VAL A 1 238 ? -42.226 -55.710 51.598 1.00 15.04 239 VAL A N 1
ATOM 1795 C CA . VAL A 1 238 ? -42.321 -56.705 50.534 1.00 15.52 239 VAL A CA 1
ATOM 1796 C C . VAL A 1 238 ? -42.824 -58.084 50.968 1.00 16.53 239 VAL A C 1
ATOM 1797 O O . VAL A 1 238 ? -43.754 -58.621 50.369 1.00 19.00 239 VAL A O 1
ATOM 1801 N N . PRO A 1 239 ? -42.219 -58.676 52.014 1.00 18.39 240 PRO A N 1
ATOM 1802 C CA . PRO A 1 239 ? -42.644 -60.001 52.485 1.00 19.67 240 PRO A CA 1
ATOM 1803 C C . PRO A 1 239 ? -44.137 -60.086 52.811 1.00 17.60 240 PRO A C 1
ATOM 1804 O O . PRO A 1 239 ? -44.808 -61.048 52.438 1.00 20.95 240 PRO A O 1
ATOM 1808 N N . GLY A 1 240 ? -44.651 -59.082 53.513 1.00 17.18 241 GLY A N 1
ATOM 1809 C CA . GLY A 1 240 ? -46.063 -59.083 53.854 1.00 17.39 241 GLY A CA 1
ATOM 1810 C C . GLY A 1 240 ? -46.934 -58.993 52.612 1.00 18.65 241 GLY A C 1
ATOM 1811 O O . GLY A 1 240 ? -48.019 -59.578 52.556 1.00 16.84 241 GLY A O 1
ATOM 1812 N N . ILE A 1 241 ? -46.462 -58.253 51.612 1.00 16.02 242 ILE A N 1
ATOM 1813 C CA . ILE A 1 241 ? -47.208 -58.100 50.370 1.00 15.84 242 ILE A CA 1
ATOM 1814 C C . ILE A 1 241 ? -47.193 -59.406 49.581 1.00 16.45 242 ILE A C 1
ATOM 1815 O O . ILE A 1 241 ? -48.181 -59.764 48.930 1.00 16.23 242 ILE A O 1
ATOM 1820 N N . VAL A 1 242 ? -46.074 -60.119 49.645 1.00 15.53 243 VAL A N 1
ATOM 1821 C CA . VAL A 1 242 ? -45.956 -61.393 48.957 1.00 14.53 243 VAL A CA 1
ATOM 1822 C C . VAL A 1 242 ? -46.914 -62.386 49.622 1.00 17.24 243 VAL A C 1
ATOM 1823 O O . VAL A 1 242 ? -47.604 -63.149 48.944 1.00 16.44 243 VAL A O 1
ATOM 1827 N N . ALA A 1 243 ? -46.957 -62.369 50.951 1.00 16.05 244 ALA A N 1
ATOM 1828 C CA . ALA A 1 243 ? -47.849 -63.268 51.685 1.00 14.90 244 ALA A CA 1
ATOM 1829 C C . ALA A 1 243 ? -49.295 -62.923 51.330 1.00 16.46 244 ALA A C 1
ATOM 1830 O O . ALA A 1 243 ? -50.123 -63.809 51.104 1.00 15.47 244 ALA A O 1
ATOM 1832 N N . GLU A 1 244 ? -49.588 -61.626 51.281 1.00 14.92 245 GLU A N 1
ATOM 1833 C CA . GLU A 1 244 ? -50.918 -61.140 50.935 1.00 17.26 245 GLU A CA 1
ATOM 1834 C C . GLU A 1 244 ? -51.416 -61.730 49.617 1.00 18.78 245 GLU A C 1
ATOM 1835 O O . GLU A 1 244 ? -52.557 -62.178 49.518 1.00 17.30 245 GLU A O 1
ATOM 1841 N N . TYR A 1 245 ? -50.562 -61.718 48.598 1.00 15.82 246 TYR A N 1
ATOM 1842 C CA . TYR A 1 245 ? -50.969 -62.232 47.303 1.00 15.64 246 TYR A CA 1
ATOM 1843 C C . TYR A 1 245 ? -50.957 -63.745 47.160 1.00 14.27 246 TYR A C 1
ATOM 1844 O O . TYR A 1 245 ? -51.693 -64.290 46.338 1.00 17.09 246 TYR A O 1
ATOM 1853 N N . MET A 1 246 ? -50.143 -64.435 47.950 1.00 16.36 247 MET A N 1
ATOM 1854 C CA . MET A 1 246 ? -50.153 -65.889 47.884 1.00 17.04 247 MET A CA 1
ATOM 1855 C C . MET A 1 246 ? -51.548 -66.271 48.373 1.00 18.04 247 MET A C 1
ATOM 1856 O O . MET A 1 246 ? -52.195 -67.153 47.822 1.00 17.83 247 MET A O 1
ATOM 1861 N N . GLN A 1 247 ? -51.999 -65.569 49.408 1.00 16.95 248 GLN A N 1
ATOM 1862 C CA . GLN A 1 247 ? -53.307 -65.796 50.013 1.00 20.92 248 GLN A CA 1
ATOM 1863 C C . GLN A 1 247 ? -54.477 -65.385 49.119 1.00 22.47 248 GLN A C 1
ATOM 1864 O O . GLN A 1 247 ? -55.476 -66.099 49.043 1.00 22.92 248 GLN A O 1
ATOM 1870 N N . LYS A 1 248 ? -54.366 -64.242 48.446 1.00 19.19 249 LYS A N 1
ATOM 1871 C CA . LYS A 1 248 ? -55.443 -63.803 47.561 1.00 21.78 249 LYS A CA 1
ATOM 1872 C C . LYS A 1 248 ? -55.562 -64.740 46.366 1.00 23.55 249 LYS A C 1
ATOM 1873 O O . LYS A 1 248 ? -56.663 -65.049 45.913 1.00 22.18 249 LYS A O 1
ATOM 1879 N N . VAL A 1 249 ? -54.424 -65.190 45.848 1.00 20.95 250 VAL A N 1
ATOM 1880 C CA . VAL A 1 249 ? -54.443 -66.103 44.719 1.00 24.47 250 VAL A CA 1
ATOM 1881 C C . VAL A 1 249 ? -54.999 -67.441 45.198 1.00 24.07 250 VAL A C 1
ATOM 1882 O O . VAL A 1 249 ? -55.766 -68.095 44.493 1.00 25.79 250 VAL A O 1
ATOM 1886 N N . ALA A 1 250 ? -54.617 -67.836 46.407 1.00 23.36 251 ALA A N 1
ATOM 1887 C CA . ALA A 1 250 ? -55.084 -69.094 46.974 1.00 24.64 251 ALA A CA 1
ATOM 1888 C C . ALA A 1 250 ? -56.605 -69.104 47.105 1.00 25.75 251 ALA A C 1
ATOM 1889 O O . ALA A 1 250 ? -57.247 -70.132 46.885 1.00 25.57 251 ALA A O 1
ATOM 1891 N N . SER A 1 251 ? -57.181 -67.959 47.459 1.00 25.41 252 SER A N 1
ATOM 1892 C CA . SER A 1 251 ? -58.629 -67.871 47.616 1.00 30.75 252 SER A CA 1
ATOM 1893 C C . SER A 1 251 ? -59.340 -68.169 46.301 1.00 30.49 252 SER A C 1
ATOM 1894 O O . SER A 1 251 ? -60.529 -68.489 46.294 1.00 32.14 252 SER A O 1
ATOM 1897 N N . LEU A 1 252 ? -58.611 -68.074 45.191 1.00 28.09 253 LEU A N 1
ATOM 1898 C CA . LEU A 1 252 ? -59.192 -68.348 43.877 1.00 26.60 253 LEU A CA 1
ATOM 1899 C C . LEU A 1 252 ? -58.836 -69.734 43.354 1.00 28.05 253 LEU A C 1
ATOM 1900 O O . LEU A 1 252 ? -59.641 -70.374 42.676 1.00 28.49 253 LEU A O 1
ATOM 1905 N N . THR A 1 253 ? -57.628 -70.191 43.667 1.00 25.04 254 THR A N 1
ATOM 1906 C CA . THR A 1 253 ? -57.147 -71.487 43.197 1.00 24.05 254 THR A CA 1
ATOM 1907 C C . THR A 1 253 ? -57.263 -72.619 44.213 1.00 23.16 254 THR A C 1
ATOM 1908 O O . THR A 1 253 ? -57.402 -73.782 43.840 1.00 23.14 254 THR A O 1
ATOM 1912 N N . GLY A 1 254 ? -57.184 -72.281 45.494 1.00 24.34 255 GLY A N 1
ATOM 1913 C CA . GLY A 1 254 ? -57.251 -73.306 46.518 1.00 22.10 255 GLY A CA 1
ATOM 1914 C C . GLY A 1 254 ? -55.864 -73.837 46.845 1.00 24.60 255 GLY A C 1
ATOM 1915 O O . GLY A 1 254 ? -55.710 -74.754 47.655 1.00 22.56 255 GLY A O 1
ATOM 1916 N N . ARG A 1 255 ? -54.847 -73.264 46.206 1.00 21.26 256 ARG A N 1
ATOM 1917 C CA . ARG A 1 255 ? -53.466 -73.673 46.443 1.00 20.55 256 ARG A CA 1
ATOM 1918 C C . ARG A 1 255 ? -52.780 -72.598 47.279 1.00 21.84 256 ARG A C 1
ATOM 1919 O O . ARG A 1 255 ? -52.542 -71.479 46.808 1.00 19.50 256 ARG A O 1
ATOM 1927 N N . SER A 1 256 ? -52.475 -72.940 48.529 1.00 22.02 257 SER A N 1
ATOM 1928 C CA . SER A 1 256 ? -51.844 -72.003 49.452 1.00 23.83 257 SER A CA 1
ATOM 1929 C C . SER A 1 256 ? -50.329 -72.110 49.509 1.00 22.19 257 SER A C 1
ATOM 1930 O O . SER A 1 256 ? -49.754 -73.173 49.275 1.00 23.07 257 SER A O 1
ATOM 1933 N N . TYR A 1 257 ? -49.696 -70.990 49.835 1.00 21.49 258 TYR A N 1
ATOM 1934 C CA . TYR A 1 257 ? -48.247 -70.920 49.946 1.00 19.02 258 TYR A CA 1
ATOM 1935 C C . TYR A 1 257 ? -47.862 -69.949 51.049 1.00 18.01 258 TYR A C 1
ATOM 1936 O O . TYR A 1 257 ? -48.642 -69.068 51.416 1.00 19.92 258 TYR A O 1
ATOM 1945 N N . LYS A 1 258 ? -46.649 -70.123 51.565 1.00 17.34 259 LYS A N 1
ATOM 1946 C CA . LYS A 1 258 ? -46.084 -69.248 52.586 1.00 17.82 259 LYS A CA 1
ATOM 1947 C C . LYS A 1 258 ? -44.684 -68.888 52.087 1.00 13.86 259 LYS A C 1
ATOM 1948 O O . LYS A 1 258 ? -44.208 -69.480 51.118 1.00 14.28 259 LYS A O 1
ATOM 1954 N N . LEU A 1 259 ? -44.024 -67.925 52.724 1.00 15.78 260 LEU A N 1
ATOM 1955 C CA . LEU A 1 259 ? -42.679 -67.549 52.283 1.00 16.45 260 LEU A CA 1
ATOM 1956 C C . LEU A 1 259 ? -41.780 -68.784 52.321 1.00 17.64 260 LEU A C 1
ATOM 1957 O O . LEU A 1 259 ? -40.916 -68.977 51.456 1.00 16.39 260 LEU A O 1
ATOM 1962 N N . PHE A 1 260 ? -41.999 -69.616 53.336 1.00 14.93 261 PHE A N 1
ATOM 1963 C CA . PHE A 1 260 ? -41.278 -70.875 53.525 1.00 14.66 261 PHE A CA 1
ATOM 1964 C C . PHE A 1 260 ? -42.355 -71.883 53.927 1.00 16.52 261 PHE A C 1
ATOM 1965 O O . PHE A 1 260 ? -43.157 -71.592 54.809 1.00 19.22 261 PHE A O 1
ATOM 1973 N N . ASP A 1 261 ? -42.381 -73.050 53.289 1.00 17.90 262 ASP A N 1
ATOM 1974 C CA . ASP A 1 261 ? -43.372 -74.070 53.632 1.00 16.82 262 ASP A CA 1
ATOM 1975 C C . ASP A 1 261 ? -42.689 -75.349 54.076 1.00 18.59 262 ASP A C 1
ATOM 1976 O O . ASP A 1 261 ? -41.638 -75.717 53.555 1.00 19.97 262 ASP A O 1
ATOM 1981 N N . TYR A 1 262 ? -43.297 -76.026 55.041 1.00 20.04 263 TYR A N 1
ATOM 1982 C CA . TYR A 1 262 ? -42.743 -77.268 55.558 1.00 18.98 263 TYR A CA 1
ATOM 1983 C C . TYR A 1 262 ? -43.638 -78.462 55.263 1.00 18.84 263 TYR A C 1
ATOM 1984 O O . TYR A 1 262 ? -44.861 -78.376 55.389 1.00 18.12 263 TYR A O 1
ATOM 1993 N N . VAL A 1 263 ? -43.015 -79.567 54.863 1.00 19.62 264 VAL A N 1
ATOM 1994 C CA . VAL A 1 263 ? -43.723 -80.816 54.585 1.00 19.64 264 VAL A CA 1
ATOM 1995 C C . VAL A 1 263 ? -42.951 -81.937 55.276 1.00 21.41 264 VAL A C 1
ATOM 1996 O O . VAL A 1 263 ? -41.728 -81.859 55.406 1.00 19.06 264 VAL A O 1
ATOM 2000 N N . GLY A 1 264 ? -43.664 -82.966 55.732 1.00 20.46 265 GLY A N 1
ATOM 2001 C CA . GLY A 1 264 ? -43.009 -84.075 56.405 1.00 23.11 265 GLY A CA 1
ATOM 2002 C C . GLY A 1 264 ? -43.453 -84.272 57.846 1.00 24.26 265 GLY A C 1
ATOM 2003 O O . GLY A 1 264 ? -44.409 -83.646 58.301 1.00 25.25 265 GLY A O 1
ATOM 2004 N N . ALA A 1 265 ? -42.753 -85.142 58.568 1.00 26.98 266 ALA A N 1
ATOM 2005 C CA . ALA A 1 265 ? -43.080 -85.430 59.966 1.00 27.59 266 ALA A CA 1
ATOM 2006 C C . ALA A 1 265 ? -43.007 -84.177 60.836 1.00 26.33 266 ALA A C 1
ATOM 2007 O O . ALA A 1 265 ? -42.007 -83.461 60.824 1.00 26.08 266 ALA A O 1
ATOM 2009 N N . PRO A 1 266 ? -44.071 -83.900 61.607 1.00 28.06 267 PRO A N 1
ATOM 2010 C CA . PRO A 1 266 ? -44.141 -82.732 62.492 1.00 25.61 267 PRO A CA 1
ATOM 2011 C C . PRO A 1 266 ? -43.055 -82.744 63.564 1.00 26.13 267 PRO A C 1
ATOM 2012 O O . PRO A 1 266 ? -42.643 -81.695 64.059 1.00 26.75 267 PRO A O 1
ATOM 2016 N N . ASP A 1 267 ? -42.599 -83.943 63.910 1.00 24.96 268 ASP A N 1
ATOM 2017 C CA . ASP A 1 267 ? -41.563 -84.131 64.921 1.00 28.20 268 ASP A CA 1
ATOM 2018 C C . ASP A 1 267 ? -40.250 -84.579 64.275 1.00 27.45 268 ASP A C 1
ATOM 2019 O O . ASP A 1 267 ? -39.434 -85.255 64.903 1.00 26.23 268 ASP A O 1
ATOM 2024 N N . ALA A 1 268 ? -40.051 -84.197 63.018 1.00 22.54 269 ALA A N 1
ATOM 2025 C CA . ALA A 1 268 ? -38.841 -84.563 62.287 1.00 23.71 269 ALA A CA 1
ATOM 2026 C C . ALA A 1 268 ? -37.565 -84.172 63.033 1.00 18.73 269 ALA A C 1
ATOM 2027 O O . ALA A 1 268 ? -37.491 -83.111 63.653 1.00 22.10 269 ALA A O 1
ATOM 2029 N N . GLU A 1 269 ? -36.564 -85.041 62.969 1.00 19.54 270 GLU A N 1
ATOM 2030 C CA . GLU A 1 269 ? -35.285 -84.785 63.625 1.00 22.67 270 GLU A CA 1
ATOM 2031 C C . GLU A 1 269 ? -34.226 -84.402 62.593 1.00 19.95 270 GLU A C 1
ATOM 2032 O O . GLU A 1 269 ? -33.191 -83.830 62.935 1.00 21.60 270 GLU A O 1
ATOM 2038 N N . ARG A 1 270 ? -34.493 -84.735 61.333 1.00 18.38 271 ARG A N 1
ATOM 2039 C CA . ARG A 1 270 ? -33.580 -84.441 60.231 1.00 19.96 271 ARG A CA 1
ATOM 2040 C C . ARG A 1 270 ? -34.361 -83.717 59.144 1.00 20.49 271 ARG A C 1
ATOM 2041 O O . ARG A 1 270 ? -35.310 -84.268 58.580 1.00 14.89 271 ARG A O 1
ATOM 2049 N N . VAL A 1 271 ? -33.953 -82.486 58.845 1.00 16.97 272 VAL A N 1
ATOM 2050 C CA . VAL A 1 271 ? -34.656 -81.674 57.858 1.00 19.03 272 VAL A CA 1
ATOM 2051 C C . VAL A 1 271 ? -33.769 -81.100 56.763 1.00 19.96 272 VAL A C 1
ATOM 2052 O O . VAL A 1 271 ? -32.627 -80.708 57.004 1.00 18.85 272 VAL A O 1
ATOM 2056 N N . ILE A 1 272 ? -34.316 -81.052 55.557 1.00 17.95 273 ILE A N 1
ATOM 2057 C CA . ILE A 1 272 ? -33.606 -80.492 54.420 1.00 17.01 273 ILE A CA 1
ATOM 2058 C C . ILE A 1 272 ? -34.226 -79.141 54.090 1.00 20.28 273 ILE A C 1
ATOM 2059 O O . ILE A 1 272 ? -35.422 -78.935 54.292 1.00 17.32 273 ILE A O 1
ATOM 2064 N N . VAL A 1 273 ? -33.401 -78.216 53.611 1.00 17.94 274 VAL A N 1
ATOM 2065 C CA . VAL A 1 273 ? -33.878 -76.903 53.193 1.00 17.50 274 VAL A CA 1
ATOM 2066 C C . VAL A 1 273 ? -33.451 -76.848 51.730 1.00 17.05 274 VAL A C 1
ATOM 2067 O O . VAL A 1 273 ? -32.266 -76.992 51.426 1.00 16.11 274 VAL A O 1
ATOM 2071 N N . SER A 1 274 ? -34.409 -76.683 50.822 1.00 14.94 275 SER A N 1
ATOM 2072 C CA . SER A 1 274 ? -34.078 -76.633 49.409 1.00 15.58 275 SER A CA 1
ATOM 2073 C C . SER A 1 274 ? -34.957 -75.649 48.654 1.00 13.70 275 SER A C 1
ATOM 2074 O O . SER A 1 274 ? -35.936 -75.134 49.194 1.00 15.16 275 SER A O 1
ATOM 2077 N N . MET A 1 275 ? -34.613 -75.415 47.394 1.00 14.27 276 MET A N 1
ATOM 2078 C CA . MET A 1 275 ? -35.326 -74.450 46.566 1.00 15.06 276 MET A CA 1
ATOM 2079 C C . MET A 1 275 ? -35.397 -74.952 45.124 1.00 13.28 276 MET A C 1
ATOM 2080 O O . MET A 1 275 ? -34.440 -75.532 44.612 1.00 13.59 276 MET A O 1
ATOM 2085 N N . GLY A 1 276 ? -36.534 -74.746 44.470 1.00 13.41 277 GLY A N 1
ATOM 2086 C CA . GLY A 1 276 ? -36.665 -75.206 43.098 1.00 13.66 277 GLY A CA 1
ATOM 2087 C C . GLY A 1 276 ? -37.283 -76.585 42.950 1.00 15.55 277 GLY A C 1
ATOM 2088 O O . GLY A 1 276 ? -37.818 -77.139 43.908 1.00 15.64 277 GLY A O 1
ATOM 2089 N N . SER A 1 277 ? -37.183 -77.150 41.746 1.00 15.03 278 SER A N 1
ATOM 2090 C CA . SER A 1 277 ? -37.767 -78.457 41.434 1.00 17.59 278 SER A CA 1
ATOM 2091 C C . SER A 1 277 ? -37.336 -79.613 42.327 1.00 17.74 278 SER A C 1
ATOM 2092 O O . SER A 1 277 ? -38.040 -80.618 42.424 1.00 16.15 278 SER A O 1
ATOM 2095 N N . SER A 1 278 ? -36.183 -79.482 42.976 1.00 18.79 279 SER A N 1
ATOM 2096 C CA . SER A 1 278 ? -35.703 -80.537 43.858 1.00 16.39 279 SER A CA 1
ATOM 2097 C C . SER A 1 278 ? -36.708 -80.792 44.983 1.00 18.24 279 SER A C 1
ATOM 2098 O O . SER A 1 278 ? -36.828 -81.915 45.476 1.00 18.20 279 SER A O 1
ATOM 2101 N N . CYS A 1 279 ? -37.433 -79.747 45.377 1.00 12.64 280 CYS A N 1
ATOM 2102 C CA . CYS A 1 279 ? -38.419 -79.854 46.449 1.00 16.37 280 CYS A CA 1
ATOM 2103 C C . CYS A 1 279 ? -39.517 -80.868 46.150 1.00 18.24 280 CYS A C 1
ATOM 2104 O O . CYS A 1 279 ? -40.030 -81.512 47.062 1.00 21.86 280 CYS A O 1
ATOM 2107 N N . GLU A 1 280 ? -39.880 -81.009 44.878 1.00 17.75 281 GLU A N 1
ATOM 2108 C CA . GLU A 1 280 ? -40.910 -81.967 44.490 1.00 20.13 281 GLU A CA 1
ATOM 2109 C C . GLU A 1 280 ? -40.436 -83.398 44.750 1.00 21.50 281 GLU A C 1
ATOM 2110 O O . GLU A 1 280 ? -41.131 -84.186 45.398 1.00 19.89 281 GLU A O 1
ATOM 2116 N N .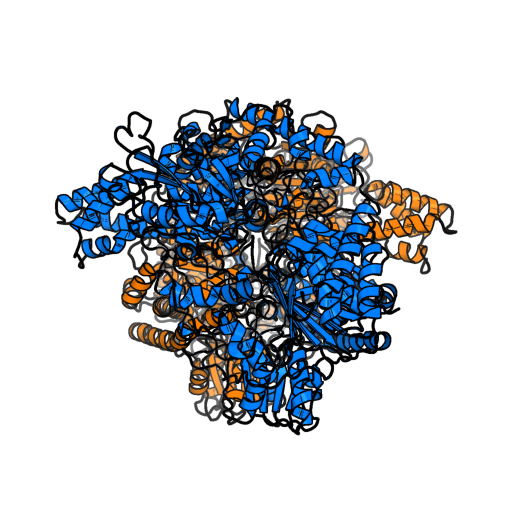 THR A 1 281 ? -39.251 -83.730 44.243 1.00 19.62 282 THR A N 1
ATOM 2117 C CA . THR A 1 281 ? -38.690 -85.065 44.427 1.00 17.65 282 THR A CA 1
ATOM 2118 C C . THR A 1 281 ? -38.445 -85.339 45.910 1.00 21.03 282 THR A C 1
ATOM 2119 O O . THR A 1 281 ? -38.692 -86.447 46.397 1.00 18.80 282 THR A O 1
ATOM 2123 N N . ILE A 1 282 ? -37.971 -84.329 46.632 1.00 16.87 283 ILE A N 1
ATOM 2124 C CA . ILE A 1 282 ? -37.712 -84.485 48.056 1.00 18.60 283 ILE A CA 1
ATOM 2125 C C . ILE A 1 282 ? -39.002 -84.822 48.811 1.00 19.34 283 ILE A C 1
ATOM 2126 O O . ILE A 1 282 ? -39.007 -85.698 49.673 1.00 20.47 283 ILE A O 1
ATOM 2131 N N . GLU A 1 283 ? -40.096 -84.139 48.487 1.00 15.33 284 GLU A N 1
ATOM 2132 C CA . GLU A 1 283 ? -41.356 -84.420 49.164 1.00 18.99 284 GLU A CA 1
ATOM 2133 C C . GLU A 1 283 ? -41.842 -85.827 48.835 1.00 19.33 284 GLU A C 1
ATOM 2134 O O . GLU A 1 283 ? -42.398 -86.515 49.692 1.00 23.30 284 GLU A O 1
ATOM 2140 N N . GLU A 1 284 ? -41.635 -86.253 47.594 1.00 18.07 285 GLU A N 1
ATOM 2141 C CA . GLU A 1 284 ? -42.048 -87.587 47.178 1.00 20.67 285 GLU A CA 1
ATOM 2142 C C . GLU A 1 284 ? -41.353 -88.629 48.050 1.00 24.69 285 GLU A C 1
ATOM 2143 O O . GLU A 1 284 ? -41.971 -89.599 48.493 1.00 22.08 285 GLU A O 1
ATOM 2149 N N . VAL A 1 285 ? -40.063 -88.422 48.295 1.00 22.12 286 VAL A N 1
ATOM 2150 C CA . VAL A 1 285 ? -39.287 -89.349 49.107 1.00 19.87 286 VAL A CA 1
ATOM 2151 C C . VAL A 1 285 ? -39.734 -89.293 50.561 1.00 18.97 286 VAL A C 1
ATOM 2152 O O . VAL A 1 285 ? -39.802 -90.322 51.238 1.00 20.38 286 VAL A O 1
ATOM 2156 N N . ILE A 1 286 ? -40.052 -88.094 51.037 1.00 19.45 287 ILE A N 1
ATOM 2157 C CA . ILE A 1 286 ? -40.513 -87.926 52.410 1.00 17.18 287 ILE A CA 1
ATOM 2158 C C . ILE A 1 286 ? -41.799 -88.717 52.639 1.00 19.75 287 ILE A C 1
ATOM 2159 O O . ILE A 1 286 ? -41.950 -89.372 53.669 1.00 20.54 287 ILE A O 1
ATOM 2164 N N . ASN A 1 287 ? -42.725 -88.657 51.684 1.00 17.29 288 ASN A N 1
ATOM 2165 C CA . ASN A 1 287 ? -43.984 -89.385 51.823 1.00 21.73 288 ASN A CA 1
ATOM 2166 C C . ASN A 1 287 ? -43.728 -90.880 51.974 1.00 23.96 288 ASN A C 1
ATOM 2167 O O . ASN A 1 287 ? -44.359 -91.553 52.787 1.00 26.28 288 ASN A O 1
ATOM 2172 N N . HIS A 1 288 ? -42.801 -91.391 51.176 1.00 25.30 289 HIS A N 1
ATOM 2173 C CA . HIS A 1 288 ? -42.456 -92.804 51.200 1.00 24.00 289 HIS A CA 1
ATOM 2174 C C . HIS A 1 288 ? -41.754 -93.199 52.497 1.00 27.39 289 HIS A C 1
ATOM 2175 O O . HIS A 1 288 ? -42.163 -94.149 53.164 1.00 27.95 289 HIS A O 1
ATOM 2182 N N . LEU A 1 289 ? -40.714 -92.456 52.864 1.00 24.16 290 LEU A N 1
ATOM 2183 C CA . LEU A 1 289 ? -39.948 -92.755 54.070 1.00 22.56 290 LEU A CA 1
ATOM 2184 C C . LEU A 1 289 ? -40.668 -92.459 55.378 1.00 22.34 290 LEU A C 1
ATOM 2185 O O . LEU A 1 289 ? -40.552 -93.226 56.337 1.00 22.90 290 LEU A O 1
ATOM 2190 N N . ALA A 1 290 ? -41.401 -91.352 55.426 1.00 20.71 291 ALA A N 1
ATOM 2191 C CA . ALA A 1 290 ? -42.124 -90.982 56.638 1.00 20.13 291 ALA A CA 1
ATOM 2192 C C . ALA A 1 290 ? -43.182 -92.030 56.978 1.00 19.98 291 ALA A C 1
ATOM 2193 O O . ALA A 1 290 ? -43.493 -92.250 58.146 1.00 19.92 291 ALA A O 1
ATOM 2195 N N . ALA A 1 291 ? -43.724 -92.672 55.948 1.00 21.24 292 ALA A N 1
ATOM 2196 C CA . ALA A 1 291 ? -44.747 -93.696 56.133 1.00 20.60 292 ALA A CA 1
ATOM 2197 C C . ALA A 1 291 ? -44.144 -94.929 56.795 1.00 23.73 292 ALA A C 1
ATOM 2198 O O . ALA A 1 291 ? -44.868 -95.788 57.304 1.00 22.77 292 ALA A O 1
ATOM 2200 N N . LYS A 1 292 ? -42.817 -95.013 56.774 1.00 22.08 293 LYS A N 1
ATOM 2201 C CA . LYS A 1 292 ? -42.096 -96.125 57.387 1.00 23.16 293 LYS A CA 1
ATOM 2202 C C . LYS A 1 292 ? -41.575 -95.708 58.762 1.00 24.90 293 LYS A C 1
ATOM 2203 O O . LYS A 1 292 ? -40.797 -96.429 59.387 1.00 28.01 293 LYS A O 1
ATOM 2209 N N . GLY A 1 293 ? -41.996 -94.532 59.219 1.00 21.60 294 GLY A N 1
ATOM 2210 C CA . GLY A 1 293 ? -41.587 -94.058 60.530 1.00 22.15 294 GLY A CA 1
ATOM 2211 C C . GLY A 1 293 ? -40.423 -93.084 60.616 1.00 22.28 294 GLY A C 1
ATOM 2212 O O . GLY A 1 293 ? -40.120 -92.583 61.699 1.00 22.21 294 GLY A O 1
ATOM 2213 N N . GLU A 1 294 ? -39.764 -92.802 59.499 1.00 22.52 295 GLU A N 1
ATOM 2214 C CA . GLU A 1 294 ? -38.641 -91.873 59.532 1.00 22.57 295 GLU A CA 1
ATOM 2215 C C . GLU A 1 294 ? -39.054 -90.446 59.886 1.00 20.95 295 GLU A C 1
ATOM 2216 O O . GLU A 1 294 ? -39.960 -89.877 59.276 1.00 21.29 295 GLU A O 1
ATOM 2222 N N . LYS A 1 295 ? -38.385 -89.878 60.886 1.00 20.86 296 LYS A N 1
ATOM 2223 C CA . LYS A 1 295 ? -38.668 -88.521 61.344 1.00 23.18 296 LYS A CA 1
ATOM 2224 C C . LYS A 1 295 ? -37.901 -87.524 60.479 1.00 22.43 296 LYS A C 1
ATOM 2225 O O . LYS A 1 295 ? -36.915 -86.939 60.924 1.00 22.62 296 LYS A O 1
ATOM 2231 N N . ILE A 1 296 ? -38.354 -87.338 59.244 1.00 20.73 297 ILE A N 1
ATOM 2232 C CA . ILE A 1 296 ? -37.695 -86.418 58.320 1.00 20.74 297 ILE A CA 1
ATOM 2233 C C . ILE A 1 296 ? -38.661 -85.368 57.775 1.00 22.17 297 ILE A C 1
ATOM 2234 O O . ILE A 1 296 ? -39.881 -85.544 57.813 1.00 24.26 297 ILE A O 1
ATOM 2239 N N . GLY A 1 297 ? -38.114 -84.268 57.270 1.00 21.06 298 GLY A N 1
ATOM 2240 C CA . GLY A 1 297 ? -38.965 -83.220 56.740 1.00 17.02 298 GLY A CA 1
ATOM 2241 C C . GLY A 1 297 ? -38.237 -82.312 55.772 1.00 19.14 298 GLY A C 1
ATOM 2242 O O . GLY A 1 297 ? -37.034 -82.456 55.557 1.00 17.49 298 GLY A O 1
ATOM 2243 N N . LEU A 1 298 ? -38.971 -81.368 55.198 1.00 16.29 299 LEU A N 1
ATOM 2244 C CA . LEU A 1 298 ? -38.395 -80.441 54.234 1.00 18.28 299 LEU A CA 1
ATOM 2245 C C . LEU A 1 298 ? -38.986 -79.048 54.337 1.00 17.49 299 LEU A C 1
ATOM 2246 O O . LEU A 1 298 ? -40.188 -78.883 54.553 1.00 15.66 299 LEU A O 1
ATOM 2251 N N . ILE A 1 299 ? -38.126 -78.046 54.195 1.00 17.70 300 ILE A N 1
ATOM 2252 C CA . ILE A 1 299 ? -38.570 -76.662 54.197 1.00 15.87 300 ILE A CA 1
ATOM 2253 C C . ILE A 1 299 ? -38.352 -76.177 52.769 1.00 19.32 300 ILE A C 1
ATOM 2254 O O . ILE A 1 299 ? -37.225 -76.179 52.271 1.00 19.40 300 ILE A O 1
ATOM 2259 N N . LYS A 1 300 ? -39.434 -75.779 52.110 1.00 18.27 301 LYS A N 1
ATOM 2260 C CA . LYS A 1 300 ? -39.356 -75.295 50.742 1.00 17.27 301 LYS A CA 1
ATOM 2261 C C . LYS A 1 300 ? -39.212 -73.777 50.765 1.00 15.78 301 LYS A C 1
ATOM 2262 O O . LYS A 1 300 ? -40.001 -73.086 51.394 1.00 14.18 301 LYS A O 1
ATOM 2268 N N . VAL A 1 301 ? -38.200 -73.264 50.078 1.00 13.71 302 VAL A N 1
ATOM 2269 C CA . VAL A 1 301 ? -37.989 -71.824 50.031 1.00 13.30 302 VAL A CA 1
ATOM 2270 C C . VAL A 1 301 ? -38.743 -71.227 48.846 1.00 15.24 302 VAL A C 1
ATOM 2271 O O . VAL A 1 301 ? -38.473 -71.576 47.699 1.00 14.22 302 VAL A O 1
ATOM 2275 N N . ARG A 1 302 ? -39.705 -70.352 49.124 1.00 15.88 303 ARG A N 1
ATOM 2276 C CA . ARG A 1 302 ? -40.453 -69.691 48.058 1.00 14.52 303 ARG A CA 1
ATOM 2277 C C . ARG A 1 302 ? -39.833 -68.309 47.858 1.00 15.90 303 ARG A C 1
ATOM 2278 O O . ARG A 1 302 ? -39.305 -68.007 46.788 1.00 14.37 303 ARG A O 1
ATOM 2286 N N . LEU A 1 303 ? -39.880 -67.474 48.891 1.00 14.46 304 LEU A N 1
ATOM 2287 C CA . LEU A 1 303 ? -39.292 -66.144 48.782 1.00 13.95 304 LEU A CA 1
ATOM 2288 C C . LEU A 1 303 ? -37.848 -66.183 49.290 1.00 15.97 304 LEU A C 1
ATOM 2289 O O . LEU A 1 303 ? -37.603 -66.270 50.491 1.00 15.10 304 LEU A O 1
ATOM 2294 N N . TYR A 1 304 ? -36.896 -66.128 48.362 1.00 13.76 305 TYR A N 1
ATOM 2295 C CA . TYR A 1 304 ? -35.481 -66.161 48.712 1.00 13.27 305 TYR A CA 1
ATOM 2296 C C . TYR A 1 304 ? -34.981 -64.775 49.134 1.00 13.10 305 TYR A C 1
ATOM 2297 O O . TYR A 1 304 ? -34.114 -64.650 50.005 1.00 14.31 305 TYR A O 1
ATOM 2306 N N . ARG A 1 305 ? -35.526 -63.738 48.509 1.00 12.98 306 ARG A N 1
ATOM 2307 C CA . ARG A 1 305 ? -35.163 -62.361 48.839 1.00 13.09 306 ARG A CA 1
ATOM 2308 C C . ARG A 1 305 ? -36.405 -61.479 48.732 1.00 10.52 306 ARG A C 1
ATOM 2309 O O . ARG A 1 305 ? -37.133 -61.546 47.741 1.00 12.13 306 ARG A O 1
ATOM 2317 N N . PRO A 1 306 ? -36.694 -60.679 49.773 1.00 13.85 307 PRO A N 1
ATOM 2318 C CA . PRO A 1 306 ? -35.920 -60.581 51.016 1.00 14.37 307 PRO A CA 1
ATOM 2319 C C . PRO A 1 306 ? -35.994 -61.917 51.758 1.00 13.88 307 PRO A C 1
ATOM 2320 O O . PRO A 1 306 ? -36.949 -62.670 51.580 1.00 13.65 307 PRO A O 1
ATOM 2324 N N . PHE A 1 307 ? -34.982 -62.211 52.569 1.00 14.41 308 PHE A N 1
ATOM 2325 C CA . PHE A 1 307 ? -34.940 -63.452 53.342 1.00 15.43 308 PHE A CA 1
ATOM 2326 C C . PHE A 1 307 ? -35.475 -63.139 54.741 1.00 15.23 308 PHE A C 1
ATOM 2327 O O . PHE A 1 307 ? -34.837 -62.411 55.506 1.00 17.09 308 PHE A O 1
ATOM 2335 N N . VAL A 1 308 ? -36.643 -63.685 55.068 1.00 13.25 309 VAL A N 1
ATOM 2336 C CA . VAL A 1 308 ? -37.281 -63.441 56.362 1.00 15.59 309 VAL A CA 1
ATOM 2337 C C . VAL A 1 308 ? -37.077 -64.595 57.343 1.00 18.55 309 VAL A C 1
ATOM 2338 O O . VAL A 1 308 ? -37.780 -65.601 57.279 1.00 16.28 309 VAL A O 1
ATOM 2342 N N . SER A 1 309 ? -36.128 -64.434 58.261 1.00 19.56 310 SER A N 1
ATOM 2343 C CA . SER A 1 309 ? -35.821 -65.470 59.241 1.00 22.62 310 SER A CA 1
ATOM 2344 C C . SER A 1 309 ? -37.041 -65.901 60.058 1.00 20.16 310 SER A C 1
ATOM 2345 O O . SER A 1 309 ? -37.193 -67.082 60.377 1.00 20.66 310 SER A O 1
ATOM 2348 N N . GLU A 1 310 ? -37.901 -64.945 60.394 1.00 18.76 311 GLU A N 1
ATOM 2349 C CA . GLU A 1 310 ? -39.110 -65.229 61.164 1.00 21.42 311 GLU A CA 1
ATOM 2350 C C . GLU A 1 310 ? -39.975 -66.262 60.450 1.00 23.62 311 GLU A C 1
ATOM 2351 O O . GLU A 1 310 ? -40.520 -67.171 61.078 1.00 22.05 311 GLU A O 1
ATOM 2357 N N . ALA A 1 311 ? -40.095 -66.120 59.134 1.00 20.23 312 ALA A N 1
ATOM 2358 C CA . ALA A 1 311 ? -40.891 -67.039 58.336 1.00 18.42 312 ALA A CA 1
ATOM 2359 C C . ALA A 1 311 ? -40.164 -68.371 58.189 1.00 18.28 312 ALA A C 1
ATOM 2360 O O . ALA A 1 311 ? -40.792 -69.418 58.052 1.00 17.47 312 ALA A O 1
ATOM 2362 N N . PHE A 1 312 ? -38.836 -68.331 58.214 1.00 18.04 313 PHE A N 1
ATOM 2363 C CA . PHE A 1 312 ? -38.055 -69.555 58.107 1.00 15.27 313 PHE A CA 1
ATOM 2364 C C . PHE A 1 312 ? -38.288 -70.390 59.359 1.00 18.16 313 PHE A C 1
ATOM 2365 O O . PHE A 1 312 ? -38.609 -71.573 59.276 1.00 18.57 313 PHE A O 1
ATOM 2373 N N . PHE A 1 313 ? -38.131 -69.764 60.520 1.00 21.96 314 PHE A N 1
ATOM 2374 C CA . PHE A 1 313 ? -38.320 -70.468 61.784 1.00 22.59 314 PHE A CA 1
ATOM 2375 C C . PHE A 1 313 ? -39.752 -70.938 61.990 1.00 23.55 314 PHE A C 1
ATOM 2376 O O . PHE A 1 313 ? -39.994 -71.901 62.714 1.00 22.50 314 PHE A O 1
ATOM 2384 N N . ALA A 1 314 ? -40.700 -70.271 61.340 1.00 23.57 315 ALA A N 1
ATOM 2385 C CA . ALA A 1 314 ? -42.097 -70.653 61.468 1.00 21.71 315 ALA A CA 1
ATOM 2386 C C . ALA A 1 314 ? -42.322 -72.014 60.821 1.00 22.39 315 ALA A C 1
ATOM 2387 O O . ALA A 1 314 ? -43.251 -72.732 61.186 1.00 23.38 315 ALA A O 1
ATOM 2389 N N . ALA A 1 315 ? -41.463 -72.367 59.866 1.00 19.73 316 ALA A N 1
ATOM 2390 C CA . ALA A 1 315 ? -41.568 -73.644 59.160 1.00 18.40 316 ALA A CA 1
ATOM 2391 C C . ALA A 1 315 ? -40.611 -74.687 59.726 1.00 18.51 316 ALA A C 1
ATOM 2392 O O . ALA A 1 315 ? -40.613 -75.837 59.292 1.00 25.11 316 ALA A O 1
ATOM 2394 N N . LEU A 1 316 ? -39.801 -74.285 60.697 1.00 21.24 317 LEU A N 1
ATOM 2395 C CA . LEU A 1 316 ? -38.819 -75.186 61.292 1.00 24.10 317 LEU A CA 1
ATOM 2396 C C . LEU A 1 316 ? -39.325 -75.931 62.527 1.00 24.72 317 LEU A C 1
ATOM 2397 O O . LEU A 1 316 ? -39.663 -75.317 63.537 1.00 21.67 317 LEU A O 1
ATOM 2402 N N . PRO A 1 317 ? -39.388 -77.272 62.455 1.00 25.17 318 PRO A N 1
ATOM 2403 C CA . PRO A 1 317 ? -39.852 -78.078 63.590 1.00 25.60 318 PRO A CA 1
ATOM 2404 C C . PRO A 1 317 ? -38.829 -77.979 64.720 1.00 26.68 318 PRO A C 1
ATOM 2405 O O . PRO A 1 317 ? -37.646 -78.254 64.515 1.00 26.05 318 PRO A O 1
ATOM 2409 N N . ALA A 1 318 ? -39.283 -77.588 65.906 1.00 25.27 319 ALA A N 1
ATOM 2410 C CA . ALA A 1 318 ? -38.397 -77.452 67.060 1.00 27.50 319 ALA A CA 1
ATOM 2411 C C . ALA A 1 318 ? -37.651 -78.747 67.368 1.00 27.09 319 ALA A C 1
ATOM 2412 O O . ALA A 1 318 ? -36.638 -78.740 68.069 1.00 27.27 319 ALA A O 1
ATOM 2414 N N . SER A 1 319 ? -38.158 -79.852 66.833 1.00 25.37 320 SER A N 1
ATOM 2415 C CA . SER A 1 319 ? -37.565 -81.168 67.047 1.00 25.97 320 SER A CA 1
ATOM 2416 C C . SER A 1 319 ? -36.374 -81.466 66.138 1.00 25.40 320 SER A C 1
ATOM 2417 O O . SER A 1 319 ? -35.722 -82.502 66.281 1.00 22.09 320 SER A O 1
ATOM 2420 N N . ALA A 1 320 ? -36.093 -80.565 65.202 1.00 25.68 321 ALA A N 1
ATOM 2421 C CA . ALA A 1 320 ? -34.983 -80.760 64.273 1.00 23.74 321 ALA A CA 1
ATOM 2422 C C . ALA A 1 320 ? -33.636 -80.746 64.989 1.00 25.89 321 ALA A C 1
ATOM 2423 O O . ALA A 1 320 ? -33.313 -79.794 65.699 1.00 25.91 321 ALA A O 1
ATOM 2425 N N . LYS A 1 321 ? -32.856 -81.805 64.793 1.00 24.48 322 LYS A N 1
ATOM 2426 C CA . LYS A 1 321 ? -31.535 -81.922 65.407 1.00 27.09 322 LYS A CA 1
ATOM 2427 C C . LYS A 1 321 ? -30.434 -81.678 64.376 1.00 22.52 322 LYS A C 1
ATOM 2428 O O . LYS A 1 321 ? -29.355 -81.179 64.705 1.00 19.06 322 LYS A O 1
ATOM 2434 N N . VAL A 1 322 ? -30.709 -82.055 63.132 1.00 19.64 323 VAL A N 1
ATOM 2435 C CA . VAL A 1 322 ? -29.758 -81.877 62.043 1.00 18.66 323 VAL A CA 1
ATOM 2436 C C . VAL A 1 322 ? -30.489 -81.268 60.857 1.00 17.89 323 VAL A C 1
ATOM 2437 O O . VAL A 1 322 ? -31.598 -81.682 60.518 1.00 16.78 323 VAL A O 1
ATOM 2441 N N . ILE A 1 323 ? -29.866 -80.282 60.226 1.00 20.34 324 ILE A N 1
ATOM 2442 C CA . ILE A 1 323 ? -30.469 -79.622 59.080 1.00 20.11 324 ILE A CA 1
ATOM 2443 C C . ILE A 1 323 ? -29.462 -79.534 57.939 1.00 17.84 324 ILE A C 1
ATOM 2444 O O . ILE A 1 323 ? -28.333 -79.097 58.137 1.00 20.53 324 ILE A O 1
ATOM 2449 N N . THR A 1 324 ? -29.869 -79.971 56.751 1.00 16.26 325 THR A N 1
ATOM 2450 C CA . THR A 1 324 ? -28.997 -79.908 55.582 1.00 15.20 325 THR A CA 1
ATOM 2451 C C . THR A 1 324 ? -29.577 -78.889 54.604 1.00 20.46 325 THR A C 1
ATOM 2452 O O . THR A 1 324 ? -30.726 -79.011 54.165 1.00 16.72 325 THR A O 1
ATOM 2456 N N . VAL A 1 325 ? -28.787 -77.871 54.285 1.00 17.36 326 VAL A N 1
ATOM 2457 C CA . VAL A 1 325 ? -29.224 -76.842 53.351 1.00 16.25 326 VAL A CA 1
ATOM 2458 C C . VAL A 1 325 ? -28.615 -77.166 51.994 1.00 17.22 326 VAL A C 1
ATOM 2459 O O . VAL A 1 325 ? -27.393 -77.232 51.858 1.00 17.24 326 VAL A O 1
ATOM 2463 N N . LEU A 1 326 ? -29.470 -77.384 51.000 1.00 16.07 327 LEU A N 1
ATOM 2464 C CA . LEU A 1 326 ? -29.021 -77.715 49.653 1.00 13.57 327 LEU A CA 1
ATOM 2465 C C . LEU A 1 326 ? -28.993 -76.498 48.731 1.00 17.18 327 LEU A C 1
ATOM 2466 O O . LEU A 1 326 ? -29.987 -75.776 48.607 1.00 13.38 327 LEU A O 1
ATOM 2471 N N . ASP A 1 327 ? -27.844 -76.286 48.091 1.00 15.22 328 ASP A N 1
ATOM 2472 C CA . ASP A 1 327 ? -27.650 -75.186 47.149 1.00 15.70 328 ASP A CA 1
ATOM 2473 C C . ASP A 1 327 ? -27.382 -75.761 45.766 1.00 11.77 328 ASP A C 1
ATOM 2474 O O . ASP A 1 327 ? -26.578 -76.681 45.610 1.00 14.40 328 ASP A O 1
ATOM 2479 N N . ARG A 1 328 ? -28.045 -75.200 44.763 1.00 12.72 329 ARG A N 1
ATOM 2480 C CA . ARG A 1 328 ? -27.879 -75.653 43.393 1.00 11.12 329 ARG A CA 1
ATOM 2481 C C . ARG A 1 328 ? -26.924 -74.729 42.635 1.00 13.50 329 ARG A C 1
ATOM 2482 O O . ARG A 1 328 ? -27.242 -74.224 41.556 1.00 15.54 329 ARG A O 1
ATOM 2490 N N . THR A 1 329 ? -25.744 -74.522 43.209 1.00 11.68 330 THR A N 1
ATOM 2491 C CA . THR A 1 329 ? -24.729 -73.664 42.607 1.00 14.36 330 THR A CA 1
ATOM 2492 C C . THR A 1 329 ? -23.383 -73.950 43.260 1.00 15.70 330 THR A C 1
ATOM 2493 O O . THR A 1 329 ? -23.284 -74.782 44.163 1.00 15.39 330 THR A O 1
ATOM 2497 N N . LYS A 1 330 ? -22.351 -73.249 42.800 1.00 11.59 331 LYS A N 1
ATOM 2498 C CA . LYS A 1 330 ? -21.015 -73.382 43.367 1.00 11.10 331 LYS A CA 1
ATOM 2499 C C . LYS A 1 330 ? -20.323 -72.028 43.314 1.00 13.75 331 LYS A C 1
ATOM 2500 O O . LYS A 1 330 ? -20.181 -71.444 42.237 1.00 12.93 331 LYS A O 1
ATOM 2506 N N . GLU A 1 331 ? -19.916 -71.521 44.473 1.00 13.18 332 GLU A N 1
ATOM 2507 C CA . GLU A 1 331 ? -19.199 -70.249 44.536 1.00 14.11 332 GLU A CA 1
ATOM 2508 C C . GLU A 1 331 ? -17.798 -70.612 45.023 1.00 11.78 332 GLU A C 1
ATOM 2509 O O . GLU A 1 331 ? -17.549 -70.740 46.219 1.00 13.48 332 GLU A O 1
ATOM 2515 N N . PRO A 1 332 ? -16.861 -70.802 44.083 1.00 13.58 333 PRO A N 1
ATOM 2516 C CA . PRO A 1 332 ? -15.487 -71.166 44.430 1.00 14.78 333 PRO A CA 1
ATOM 2517 C C . PRO A 1 332 ? -14.844 -70.261 45.475 1.00 17.05 333 PRO A C 1
ATOM 2518 O O . PRO A 1 332 ? -14.836 -69.035 45.336 1.00 17.15 333 PRO A O 1
ATOM 2522 N N . GLY A 1 333 ? -14.314 -70.878 46.527 1.00 13.19 334 GLY A N 1
ATOM 2523 C CA . GLY A 1 333 ? -13.652 -70.120 47.580 1.00 12.98 334 GLY A CA 1
ATOM 2524 C C . GLY A 1 333 ? -14.527 -69.607 48.709 1.00 15.31 334 GLY A C 1
ATOM 2525 O O . GLY A 1 333 ? -14.016 -69.215 49.757 1.00 14.58 334 GLY A O 1
ATOM 2526 N N . ALA A 1 334 ? -15.842 -69.595 48.513 1.00 14.20 335 ALA A N 1
ATOM 2527 C CA . ALA A 1 334 ? -16.741 -69.114 49.557 1.00 14.31 335 ALA A CA 1
ATOM 2528 C C . ALA A 1 334 ? -16.768 -70.114 50.711 1.00 16.89 335 ALA A C 1
ATOM 2529 O O . ALA A 1 334 ? -16.470 -71.297 50.525 1.00 16.28 335 ALA A O 1
ATOM 2531 N N . PRO A 1 335 ? -17.099 -69.649 51.927 1.00 14.52 336 PRO A N 1
ATOM 2532 C CA . PRO A 1 335 ? -17.137 -70.588 53.051 1.00 16.52 336 PRO A CA 1
ATOM 2533 C C . PRO A 1 335 ? -18.374 -71.478 52.948 1.00 17.65 336 PRO A C 1
ATOM 2534 O O . PRO A 1 335 ? -18.528 -72.447 53.687 1.00 16.57 336 PRO A O 1
ATOM 2538 N N . GLY A 1 336 ? -19.248 -71.131 52.010 1.00 16.19 337 GLY A N 1
ATOM 2539 C CA . GLY A 1 336 ? -20.462 -71.887 51.791 1.00 13.96 337 GLY A CA 1
ATOM 2540 C C . GLY A 1 336 ? -21.276 -71.200 50.716 1.00 15.44 337 GLY A C 1
ATOM 2541 O O . GLY A 1 336 ? -21.053 -70.024 50.428 1.00 14.60 337 GLY A O 1
ATOM 2542 N N . ASP A 1 337 ? -22.211 -71.929 50.118 1.00 12.98 338 ASP A N 1
ATOM 2543 C CA . ASP A 1 337 ? -23.056 -71.372 49.077 1.00 15.23 338 ASP A CA 1
ATOM 2544 C C . ASP A 1 337 ? -24.144 -70.493 49.708 1.00 14.74 338 ASP A C 1
ATOM 2545 O O . ASP A 1 337 ? -24.397 -70.584 50.905 1.00 13.26 338 ASP A O 1
ATOM 2550 N N . PRO A 1 338 ? -24.784 -69.616 48.913 1.00 14.65 339 PRO A N 1
ATOM 2551 C CA . PRO A 1 338 ? -25.822 -68.674 49.352 1.00 13.56 339 PRO A CA 1
ATOM 2552 C C . PRO A 1 338 ? -26.927 -69.061 50.324 1.00 15.26 339 PRO A C 1
ATOM 2553 O O . PRO A 1 338 ? -27.067 -68.429 51.371 1.00 13.81 339 PRO A O 1
ATOM 2557 N N . LEU A 1 339 ? -27.727 -70.063 49.982 1.00 13.35 340 LEU A N 1
ATOM 2558 C CA . LEU A 1 339 ? -28.820 -70.459 50.866 1.00 12.86 340 LEU A CA 1
ATOM 2559 C C . LEU A 1 339 ? -28.265 -70.952 52.204 1.00 13.66 340 LEU A C 1
ATOM 2560 O O . LEU A 1 339 ? -28.790 -70.623 53.269 1.00 12.35 340 LEU A O 1
ATOM 2565 N N . TYR A 1 340 ? -27.195 -71.735 52.142 1.00 13.26 341 TYR A N 1
ATOM 2566 C CA . TYR A 1 340 ? -26.558 -72.245 53.351 1.00 14.24 341 TYR A CA 1
ATOM 2567 C C . TYR A 1 340 ? -26.147 -71.083 54.259 1.00 14.85 341 TYR A C 1
ATOM 2568 O O . TYR A 1 340 ? -26.414 -71.093 55.463 1.00 15.95 341 TYR A O 1
ATOM 2577 N N . LEU A 1 341 ? -25.500 -70.074 53.684 1.00 13.37 342 LEU A N 1
ATOM 2578 C CA . LEU A 1 341 ? -25.077 -68.923 54.474 1.00 10.39 342 LEU A CA 1
ATOM 2579 C C . LEU A 1 341 ? -26.257 -68.159 55.067 1.00 13.44 342 LEU A C 1
ATOM 2580 O O . LEU A 1 341 ? -26.175 -67.664 56.193 1.00 11.74 342 LEU A O 1
ATOM 2585 N N . ASP A 1 342 ? -27.350 -68.048 54.314 1.00 14.32 343 ASP A N 1
ATOM 2586 C CA . ASP A 1 342 ? -28.517 -67.336 54.819 1.00 12.48 343 ASP A CA 1
ATOM 2587 C C . ASP A 1 342 ? -29.094 -68.054 56.036 1.00 14.10 343 ASP A C 1
ATOM 2588 O O . ASP A 1 342 ? -29.433 -67.420 57.038 1.00 15.96 343 ASP A O 1
ATOM 2593 N N . VAL A 1 343 ? -29.202 -69.377 55.941 1.00 15.62 344 VAL A N 1
ATOM 2594 C CA . VAL A 1 343 ? -29.735 -70.181 57.033 1.00 17.71 344 VAL A CA 1
ATOM 2595 C C . VAL A 1 343 ? -28.839 -70.082 58.271 1.00 16.47 344 VAL A C 1
ATOM 2596 O O . VAL A 1 343 ? -29.334 -69.942 59.393 1.00 15.85 344 VAL A O 1
ATOM 2600 N N . CYS A 1 344 ? -27.525 -70.144 58.074 1.00 17.76 345 CYS A N 1
ATOM 2601 C CA . CYS A 1 344 ? -26.600 -70.036 59.200 1.00 19.23 345 CYS A CA 1
ATOM 2602 C C . CYS A 1 344 ? -26.817 -68.721 59.935 1.00 19.57 345 CYS A C 1
ATOM 2603 O O . CYS A 1 344 ? -26.832 -68.682 61.164 1.00 18.58 345 CYS A O 1
ATOM 2606 N N . SER A 1 345 ? -27.002 -67.639 59.183 1.00 18.36 346 SER A N 1
ATOM 2607 C CA . SER A 1 345 ? -27.188 -66.334 59.804 1.00 18.18 346 SER A CA 1
ATOM 2608 C C . SER A 1 345 ? -28.460 -66.279 60.644 1.00 18.62 346 SER A C 1
ATOM 2609 O O . SER A 1 345 ? -28.499 -65.602 61.670 1.00 18.63 346 SER A O 1
ATOM 2612 N N . ALA A 1 346 ? -29.495 -66.996 60.218 1.00 18.82 347 ALA A N 1
ATOM 2613 C CA . ALA A 1 346 ? -30.754 -67.012 60.957 1.00 17.89 347 ALA A CA 1
ATOM 2614 C C . ALA A 1 346 ? -30.555 -67.659 62.328 1.00 20.10 347 ALA A C 1
ATOM 2615 O O . ALA A 1 346 ? -31.050 -67.156 63.335 1.00 20.45 347 ALA A O 1
ATOM 2617 N N . PHE A 1 347 ? -29.827 -68.770 62.367 1.00 20.07 348 PHE A N 1
ATOM 2618 C CA . PHE A 1 347 ? -29.580 -69.447 63.634 1.00 20.03 348 PHE A CA 1
ATOM 2619 C C . PHE A 1 347 ? -28.654 -68.632 64.530 1.00 22.63 348 PHE A C 1
ATOM 2620 O O . PHE A 1 347 ? -28.846 -68.577 65.749 1.00 20.76 348 PHE A O 1
ATOM 2628 N N . VAL A 1 348 ? -27.653 -67.994 63.930 1.00 20.35 349 VAL A N 1
ATOM 2629 C CA . VAL A 1 348 ? -26.719 -67.180 64.700 1.00 22.69 349 VAL A CA 1
ATOM 2630 C C . VAL A 1 348 ? -27.449 -66.025 65.370 1.00 27.80 349 VAL A C 1
ATOM 2631 O O . VAL A 1 348 ? -27.245 -65.751 66.555 1.00 28.74 349 VAL A O 1
ATOM 2635 N N . GLU A 1 349 ? -28.303 -65.351 64.609 1.00 25.66 350 GLU A N 1
ATOM 2636 C CA . GLU A 1 349 ? -29.039 -64.218 65.138 1.00 30.25 350 GLU A CA 1
ATOM 2637 C C . GLU A 1 349 ? -30.064 -64.642 66.181 1.00 31.00 350 GLU A C 1
ATOM 2638 O O . GLU A 1 349 ? -30.284 -63.929 67.160 1.00 32.62 350 GLU A O 1
ATOM 2644 N N . ARG A 1 350 ? -30.688 -65.797 65.973 1.00 27.91 351 ARG A N 1
ATOM 2645 C CA . ARG A 1 350 ? -31.678 -66.299 66.923 1.00 28.77 351 ARG A CA 1
ATOM 2646 C C . ARG A 1 350 ? -31.009 -66.431 68.293 1.00 30.32 351 ARG A C 1
ATOM 2647 O O . ARG A 1 350 ? -31.622 -66.162 69.326 1.00 28.25 351 ARG A O 1
ATOM 2655 N N . GLY A 1 351 ? -29.746 -66.849 68.282 1.00 28.75 352 GLY A N 1
ATOM 2656 C CA . GLY A 1 351 ? -28.979 -66.996 69.507 1.00 33.71 352 GLY A CA 1
ATOM 2657 C C . GLY A 1 351 ? -29.488 -68.016 70.508 1.00 34.99 352 GLY A C 1
ATOM 2658 O O . GLY A 1 351 ? -29.175 -67.929 71.695 1.00 39.15 352 GLY A O 1
ATOM 2659 N N . GLU A 1 352 ? -30.265 -68.984 70.039 1.00 35.18 353 GLU A N 1
ATOM 2660 C CA . GLU A 1 352 ? -30.807 -70.013 70.917 1.00 36.62 353 GLU A CA 1
ATOM 2661 C C . GLU A 1 352 ? -30.261 -71.387 70.548 1.00 35.06 353 GLU A C 1
ATOM 2662 O O . GLU A 1 352 ? -29.052 -7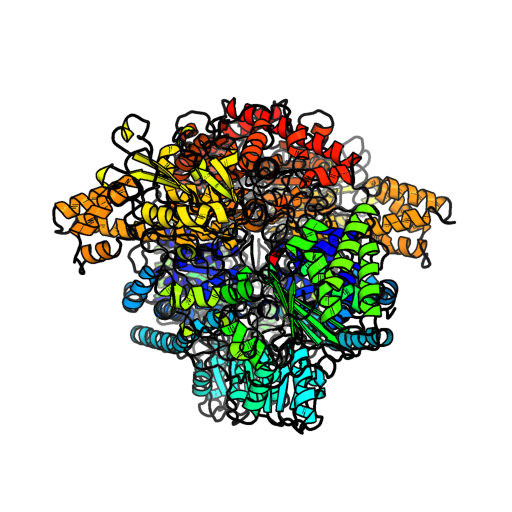1.567 70.428 1.00 32.38 353 GLU A O 1
ATOM 2668 N N . ALA A 1 353 ? -31.156 -72.353 70.365 1.00 34.30 354 ALA A N 1
ATOM 2669 C CA . ALA A 1 353 ? -30.751 -73.707 70.014 1.00 31.89 354 ALA A CA 1
ATOM 2670 C C . ALA A 1 353 ? -29.951 -73.713 68.717 1.00 31.91 354 ALA A C 1
ATOM 2671 O O . ALA A 1 353 ? -30.269 -72.983 67.776 1.00 29.44 354 ALA A O 1
ATOM 2673 N N . MET A 1 354 ? -28.910 -74.538 68.674 1.00 27.44 355 MET A N 1
ATOM 2674 C CA . MET A 1 354 ? -28.068 -74.641 67.489 1.00 29.88 355 MET A CA 1
ATOM 2675 C C . MET A 1 354 ? -27.989 -76.072 66.959 1.00 27.67 355 MET A C 1
ATOM 2676 O O . MET A 1 354 ? -27.102 -76.839 67.336 1.00 27.99 355 MET A O 1
ATOM 2681 N N . PRO A 1 355 ? -28.926 -76.455 66.082 1.00 26.81 356 PRO A N 1
ATOM 2682 C CA . PRO A 1 355 ? -28.914 -77.809 65.521 1.00 23.70 356 PRO A CA 1
ATOM 2683 C C . PRO A 1 355 ? -27.676 -77.930 64.641 1.00 22.61 356 PRO A C 1
ATOM 2684 O O . PRO A 1 355 ? -27.056 -76.920 64.313 1.00 23.25 356 PRO A O 1
ATOM 2688 N N . LYS A 1 356 ? -27.307 -79.151 64.265 1.00 21.30 357 LYS A N 1
ATOM 2689 C CA . LYS A 1 356 ? -26.156 -79.343 63.393 1.00 22.96 357 LYS A CA 1
ATOM 2690 C C . LYS A 1 356 ? -26.594 -78.909 61.995 1.00 22.20 357 LYS A C 1
ATOM 2691 O O . LYS A 1 356 ? -27.613 -79.377 61.487 1.00 18.99 357 LYS A O 1
ATOM 2697 N N . ILE A 1 357 ? -25.840 -78.003 61.383 1.00 18.54 358 ILE A N 1
ATOM 2698 C CA . ILE A 1 357 ? -26.182 -77.527 60.049 1.00 19.89 358 ILE A CA 1
ATOM 2699 C C . ILE A 1 357 ? -25.150 -78.010 59.038 1.00 19.03 358 ILE A C 1
ATOM 2700 O O . ILE A 1 357 ? -23.951 -77.790 59.206 1.00 19.69 358 ILE A O 1
ATOM 2705 N N . LEU A 1 358 ? -25.623 -78.684 57.996 1.00 16.10 359 LEU A N 1
ATOM 2706 C CA . LEU A 1 358 ? -24.747 -79.206 56.955 1.00 17.07 359 LEU A CA 1
ATOM 2707 C C . LEU A 1 358 ? -25.078 -78.573 55.609 1.00 15.26 359 LEU A C 1
ATOM 2708 O O . LEU A 1 358 ? -26.242 -78.287 55.316 1.00 16.65 359 LEU A O 1
ATOM 2713 N N . ALA A 1 359 ? -24.046 -78.361 54.798 1.00 14.21 360 ALA A N 1
ATOM 2714 C CA . ALA A 1 359 ? -24.211 -77.780 53.477 1.00 13.72 360 ALA A CA 1
ATOM 2715 C C . ALA A 1 359 ? -23.990 -78.853 52.415 1.00 15.97 360 ALA A C 1
ATOM 2716 O O . ALA A 1 359 ? -23.037 -79.628 52.497 1.00 17.56 360 ALA A O 1
ATOM 2718 N N . GLY A 1 360 ? -24.874 -78.896 51.421 1.00 15.44 361 GLY A N 1
ATOM 2719 C CA . GLY A 1 360 ? -24.746 -79.875 50.355 1.00 16.89 361 GLY A CA 1
ATOM 2720 C C . GLY A 1 360 ? -24.998 -79.240 48.998 1.00 14.57 361 GLY A C 1
ATOM 2721 O O . GLY A 1 360 ? -25.852 -78.361 48.876 1.00 13.91 361 GLY A O 1
ATOM 2722 N N . ARG A 1 361 ? -24.255 -79.679 47.985 1.00 15.09 362 ARG A N 1
ATOM 2723 C CA . ARG A 1 361 ? -24.394 -79.152 46.625 1.00 14.04 362 ARG A CA 1
ATOM 2724 C C . ARG A 1 361 ? -24.963 -80.218 45.693 1.00 15.06 362 ARG A C 1
ATOM 2725 O O . ARG A 1 361 ? -24.552 -81.381 45.738 1.00 14.74 362 ARG A O 1
ATOM 2733 N N . TYR A 1 362 ? -25.893 -79.811 44.835 1.00 11.00 363 TYR A N 1
ATOM 2734 C CA . TYR A 1 362 ? -26.531 -80.739 43.905 1.00 14.20 363 TYR A CA 1
ATOM 2735 C C . TYR A 1 362 ? -26.969 -80.081 42.596 1.00 16.71 363 TYR A C 1
ATOM 2736 O O . TYR A 1 362 ? -26.909 -78.860 42.438 1.00 16.69 363 TYR A O 1
ATOM 2745 N N . GLY A 1 363 ? -27.423 -80.938 41.682 1.00 15.33 364 GLY A N 1
ATOM 2746 C CA . GLY A 1 363 ? -27.979 -80.555 40.393 1.00 14.68 364 GLY A CA 1
ATOM 2747 C C . GLY A 1 363 ? -27.359 -79.560 39.430 1.00 13.82 364 GLY A C 1
ATOM 2748 O O . GLY A 1 363 ? -28.083 -78.998 38.604 1.00 11.77 364 GLY A O 1
ATOM 2749 N N . LEU A 1 364 ? -26.051 -79.344 39.492 1.00 14.12 365 LEU A N 1
ATOM 2750 C CA . LEU A 1 364 ? -25.428 -78.400 38.568 1.00 15.75 365 LEU A CA 1
ATOM 2751 C C . LEU A 1 364 ? -25.666 -78.845 37.128 1.00 15.54 365 LEU A C 1
ATOM 2752 O O . LEU A 1 364 ? -25.536 -80.031 36.799 1.00 14.65 365 LEU A O 1
ATOM 2757 N N . GLY A 1 365 ? -26.022 -77.890 36.274 1.00 14.40 366 GLY A N 1
ATOM 2758 C CA . GLY A 1 365 ? -26.267 -78.197 34.878 1.00 13.47 366 GLY A CA 1
ATOM 2759 C C . GLY A 1 365 ? -27.239 -79.344 34.666 1.00 14.91 366 GLY A C 1
ATOM 2760 O O . GLY A 1 365 ? -26.978 -80.244 33.867 1.00 14.08 366 GLY A O 1
ATOM 2761 N N . SER A 1 366 ? -28.362 -79.295 35.376 1.00 16.01 367 SER A N 1
ATOM 2762 C CA . SER A 1 366 ? -29.409 -80.314 35.293 1.00 15.03 367 SER A CA 1
ATOM 2763 C C . SER A 1 366 ? -28.973 -81.721 35.686 1.00 17.71 367 SER A C 1
ATOM 2764 O O . SER A 1 366 ? -29.576 -82.701 35.248 1.00 17.35 367 SER A O 1
ATOM 2767 N N . LYS A 1 367 ? -27.928 -81.834 36.500 1.00 15.65 368 LYS A N 1
ATOM 2768 C CA . LYS A 1 367 ? -27.504 -83.156 36.944 1.00 18.08 368 LYS A CA 1
ATOM 2769 C C . LYS A 1 367 ? -28.703 -83.752 37.674 1.00 16.58 368 LYS A C 1
ATOM 2770 O O . LYS A 1 367 ? -29.398 -83.054 38.409 1.00 14.22 368 LYS A O 1
ATOM 2776 N N . GLU A 1 368 ? -28.951 -85.037 37.462 1.00 18.28 369 GLU A N 1
ATOM 2777 C CA . GLU A 1 368 ? -30.069 -85.698 38.117 1.00 18.59 369 GLU A CA 1
ATOM 2778 C C . GLU A 1 368 ? -30.051 -85.522 39.632 1.00 15.98 369 GLU A C 1
ATOM 2779 O O . GLU A 1 368 ? -28.992 -85.529 40.260 1.00 14.22 369 GLU A O 1
ATOM 2785 N N . PHE A 1 369 ? -31.230 -85.330 40.207 1.00 17.40 370 PHE A N 1
ATOM 2786 C CA . PHE A 1 369 ? -31.370 -85.262 41.651 1.00 15.64 370 PHE A CA 1
ATOM 2787 C C . PHE A 1 369 ? -32.528 -86.224 41.880 1.00 18.10 370 PHE A C 1
ATOM 2788 O O . PHE A 1 369 ? -33.693 -85.826 41.957 1.00 16.95 370 PHE A O 1
ATOM 2796 N N . SER A 1 370 ? -32.171 -87.501 41.962 1.00 18.34 371 SER A N 1
ATOM 2797 C CA . SER A 1 370 ? -33.109 -88.608 42.120 1.00 19.90 371 SER A CA 1
ATOM 2798 C C . SER A 1 370 ? -33.462 -88.971 43.558 1.00 17.43 371 SER A C 1
ATOM 2799 O O . SER A 1 370 ? -32.837 -88.500 44.506 1.00 18.87 371 SER A O 1
ATOM 2802 N N . PRO A 1 371 ? -34.480 -89.832 43.731 1.00 17.41 372 PRO A N 1
ATOM 2803 C CA . PRO A 1 371 ? -34.904 -90.262 45.065 1.00 17.18 372 PRO A CA 1
ATOM 2804 C C . PRO A 1 371 ? -33.745 -90.883 45.843 1.00 15.86 372 PRO A C 1
ATOM 2805 O O . PRO A 1 371 ? -33.613 -90.661 47.048 1.00 18.57 372 PRO A O 1
ATOM 2809 N N . ALA A 1 372 ? -32.912 -91.661 45.149 1.00 16.55 373 ALA A N 1
ATOM 2810 C CA . ALA A 1 372 ? -31.765 -92.314 45.780 1.00 17.71 373 ALA A CA 1
ATOM 2811 C C . ALA A 1 372 ? -30.821 -91.270 46.365 1.00 18.25 373 ALA A C 1
ATOM 2812 O O . ALA A 1 372 ? -30.252 -91.460 47.440 1.00 18.67 373 ALA A O 1
ATOM 2814 N N . MET A 1 373 ? -30.655 -90.162 45.653 1.00 17.15 374 MET A N 1
ATOM 2815 C CA . MET A 1 373 ? -29.787 -89.100 46.137 1.00 18.12 374 MET A CA 1
ATOM 2816 C C . MET A 1 373 ? -30.403 -88.443 47.369 1.00 17.94 374 MET A C 1
ATOM 2817 O O . MET A 1 373 ? -29.700 -88.142 48.334 1.00 19.47 374 MET A O 1
ATOM 2822 N N . VAL A 1 374 ? -31.716 -88.223 47.346 1.00 17.59 375 VAL A N 1
ATOM 2823 C CA . VAL A 1 374 ? -32.385 -87.627 48.501 1.00 17.33 375 VAL A CA 1
ATOM 2824 C C . VAL A 1 374 ? -32.165 -88.553 49.700 1.00 18.86 375 VAL A C 1
ATOM 2825 O O . VAL A 1 374 ? -31.923 -88.101 50.823 1.00 19.18 375 VAL A O 1
ATOM 2829 N N . LYS A 1 375 ? -32.245 -89.854 49.443 1.00 19.89 376 LYS A N 1
ATOM 2830 C CA . LYS A 1 375 ? -32.043 -90.861 50.480 1.00 21.73 376 LYS A CA 1
ATOM 2831 C C . LYS A 1 375 ? -30.645 -90.698 51.073 1.00 20.53 376 LYS A C 1
ATOM 2832 O O . LYS A 1 375 ? -30.470 -90.769 52.287 1.00 24.03 376 LYS A O 1
ATOM 2838 N N . SER A 1 376 ? -29.656 -90.470 50.211 1.00 21.09 377 SER A N 1
ATOM 2839 C CA . SER A 1 376 ? -28.282 -90.284 50.671 1.00 21.01 377 SER A CA 1
ATOM 2840 C C . SER A 1 376 ? -28.210 -89.088 51.605 1.00 18.55 377 SER A C 1
ATOM 2841 O O . SER A 1 376 ? -27.551 -89.136 52.643 1.00 20.36 377 SER A O 1
ATOM 2844 N N . VAL A 1 377 ? -28.891 -88.012 51.227 1.00 16.20 378 VAL A N 1
ATOM 2845 C CA . VAL A 1 377 ? -28.888 -86.795 52.025 1.00 19.08 378 VAL A CA 1
ATOM 2846 C C . VAL A 1 377 ? -29.472 -87.010 53.414 1.00 18.59 378 VAL A C 1
ATOM 2847 O O . VAL A 1 377 ? -28.942 -86.495 54.398 1.00 19.21 378 VAL A O 1
ATOM 2851 N N . TYR A 1 378 ? -30.558 -87.769 53.506 1.00 20.21 379 TYR A N 1
ATOM 2852 C CA . TYR A 1 378 ? -31.143 -88.024 54.814 1.00 17.66 379 TYR A CA 1
ATOM 2853 C C . TYR A 1 378 ? -30.271 -88.993 55.613 1.00 19.35 379 TYR A C 1
ATOM 2854 O O . TYR A 1 378 ? -30.044 -88.782 56.804 1.00 20.76 379 TYR A O 1
ATOM 2863 N N . ASP A 1 379 ? -29.772 -90.039 54.959 1.00 19.61 380 ASP A N 1
ATOM 2864 C CA . ASP A 1 379 ? -28.913 -91.012 55.636 1.00 22.33 380 ASP A CA 1
ATOM 2865 C C . ASP A 1 379 ? -27.657 -90.337 56.179 1.00 22.46 380 ASP A C 1
ATOM 2866 O O . ASP A 1 379 ? -27.126 -90.734 57.218 1.00 21.06 380 ASP A O 1
ATOM 2871 N N . ASN A 1 380 ? -27.179 -89.321 55.464 1.00 22.42 381 ASN A N 1
ATOM 2872 C CA . ASN A 1 380 ? -25.984 -88.597 55.874 1.00 20.24 381 ASN A CA 1
ATOM 2873 C C . ASN A 1 380 ? -26.182 -87.891 57.211 1.00 19.93 381 ASN A C 1
ATOM 2874 O O . ASN A 1 380 ? -25.258 -87.814 58.020 1.00 23.81 381 ASN A O 1
ATOM 2879 N N . MET A 1 381 ? -27.389 -87.384 57.443 1.00 17.90 382 MET A N 1
ATOM 2880 C CA . MET A 1 381 ? -27.693 -86.686 58.687 1.00 18.87 382 MET A CA 1
ATOM 2881 C C . MET A 1 381 ? -27.795 -87.604 59.900 1.00 22.49 382 MET A C 1
ATOM 2882 O O . MET A 1 381 ? -27.732 -87.137 61.035 1.00 22.35 382 MET A O 1
ATOM 2887 N N . SER A 1 382 ? -27.966 -88.901 59.666 1.00 24.37 383 SER A N 1
ATOM 2888 C CA . SER A 1 382 ? -28.049 -89.850 60.773 1.00 27.36 383 SER A CA 1
ATOM 2889 C C . SER A 1 382 ? -26.768 -90.674 60.811 1.00 26.86 383 SER A C 1
ATOM 2890 O O . SER A 1 382 ? -26.528 -91.431 61.751 1.00 30.05 383 SER A O 1
ATOM 2893 N N . GLY A 1 383 ? -25.935 -90.497 59.788 1.00 24.82 384 GLY A N 1
ATOM 2894 C CA . GLY A 1 383 ? -24.686 -91.229 59.706 1.00 22.67 384 GLY A CA 1
ATOM 2895 C C . GLY A 1 383 ? -23.433 -90.391 59.894 1.00 22.61 384 GLY A C 1
ATOM 2896 O O . GLY A 1 383 ? -23.247 -89.754 60.929 1.00 25.09 384 GLY A O 1
ATOM 2897 N N . ALA A 1 384 ? -22.576 -90.389 58.877 1.00 22.90 385 ALA A N 1
ATOM 2898 C CA . ALA A 1 384 ? -21.310 -89.658 58.915 1.00 23.11 385 ALA A CA 1
ATOM 2899 C C . ALA A 1 384 ? -21.434 -88.145 59.068 1.00 21.27 385 ALA A C 1
ATOM 2900 O O . ALA A 1 384 ? -20.524 -87.494 59.583 1.00 21.04 385 ALA A O 1
ATOM 2902 N N . LYS A 1 385 ? -22.553 -87.588 58.622 1.00 21.18 386 LYS A N 1
ATOM 2903 C CA . LYS A 1 385 ? -22.774 -86.148 58.701 1.00 21.98 386 LYS A CA 1
ATOM 2904 C C . LYS A 1 385 ? -21.672 -85.375 57.982 1.00 20.74 386 LYS A C 1
ATOM 2905 O O . LYS A 1 385 ? -21.125 -84.408 58.516 1.00 22.26 386 LYS A O 1
ATOM 2911 N N . LYS A 1 386 ? -21.337 -85.807 56.773 1.00 20.85 387 LYS A N 1
ATOM 2912 C CA . LYS A 1 386 ? -20.315 -85.118 55.995 1.00 18.73 387 LYS A CA 1
ATOM 2913 C C . LYS A 1 386 ? -20.849 -83.723 55.684 1.00 19.33 387 LYS A C 1
ATOM 2914 O O . LYS A 1 386 ? -22.026 -83.564 55.356 1.00 18.13 387 LYS A O 1
ATOM 2920 N N . ASN A 1 387 ? -19.988 -82.716 55.798 1.00 16.96 388 ASN A N 1
ATOM 2921 C CA . ASN A 1 387 ? -20.385 -81.338 55.532 1.00 17.01 388 ASN A CA 1
ATOM 2922 C C . ASN A 1 387 ? -19.780 -80.877 54.205 1.00 18.69 388 ASN A C 1
ATOM 2923 O O . ASN A 1 387 ? -18.798 -81.448 53.732 1.00 16.73 388 ASN A O 1
ATOM 2928 N N . HIS A 1 388 ? -20.369 -79.838 53.617 1.00 18.05 389 HIS A N 1
ATOM 2929 C CA . HIS A 1 388 ? -19.903 -79.303 52.341 1.00 18.91 389 HIS A CA 1
ATOM 2930 C C . HIS A 1 388 ? -19.717 -80.419 51.323 1.00 18.87 389 HIS A C 1
ATOM 2931 O O . HIS A 1 388 ? -18.681 -80.520 50.659 1.00 17.83 389 HIS A O 1
ATOM 2938 N N . PHE A 1 389 ? -20.742 -81.252 51.196 1.00 17.59 390 PHE A N 1
ATOM 2939 C CA . PHE A 1 389 ? -20.700 -82.376 50.274 1.00 16.73 390 PHE A CA 1
ATOM 2940 C C . PHE A 1 389 ? -21.332 -82.061 48.920 1.00 15.44 390 PHE A C 1
ATOM 2941 O O . PHE A 1 389 ? -21.921 -80.995 48.715 1.00 14.96 390 PHE A O 1
ATOM 2949 N N . THR A 1 390 ? -21.168 -83.002 47.999 1.00 13.97 391 THR A N 1
ATOM 2950 C CA . THR A 1 390 ? -21.751 -82.935 46.668 1.00 13.42 391 THR A CA 1
ATOM 2951 C C . THR A 1 390 ? -22.525 -84.245 46.541 1.00 18.78 391 THR A C 1
ATOM 2952 O O . THR A 1 390 ? -22.156 -85.248 47.158 1.00 17.05 391 THR A O 1
ATOM 2956 N N . VAL A 1 391 ? -23.608 -84.239 45.772 1.00 15.59 392 VAL A N 1
ATOM 2957 C CA . VAL A 1 391 ? -24.386 -85.455 45.579 1.00 16.07 392 VAL A CA 1
ATOM 2958 C C . VAL A 1 391 ? -24.826 -85.529 44.127 1.00 17.33 392 VAL A C 1
ATOM 2959 O O . VAL A 1 391 ? -25.327 -84.550 43.570 1.00 18.40 392 VAL A O 1
ATOM 2963 N N . GLY A 1 392 ? -24.607 -86.691 43.515 1.00 16.84 393 GLY A N 1
ATOM 2964 C CA . GLY A 1 392 ? -24.958 -86.887 42.120 1.00 16.00 393 GLY A CA 1
ATOM 2965 C C . GLY A 1 392 ? -23.719 -87.126 41.272 1.00 15.79 393 GLY A C 1
ATOM 2966 O O . GLY A 1 392 ? -23.808 -87.392 40.073 1.00 17.91 393 GLY A O 1
ATOM 2967 N N . ILE A 1 393 ? -22.553 -87.017 41.903 1.00 16.02 394 ILE A N 1
ATOM 2968 C CA . ILE A 1 393 ? -21.276 -87.236 41.229 1.00 13.61 394 ILE A CA 1
ATOM 2969 C C . ILE A 1 393 ? -20.367 -88.035 42.150 1.00 15.34 394 ILE A C 1
ATOM 2970 O O . ILE A 1 393 ? -20.633 -88.158 43.347 1.00 15.95 394 ILE A O 1
ATOM 2975 N N . GLU A 1 394 ? -19.294 -88.579 41.587 1.00 16.53 395 GLU A N 1
ATOM 2976 C CA . GLU A 1 394 ? -18.324 -89.307 42.387 1.00 16.94 395 GLU A CA 1
ATOM 2977 C C . GLU A 1 394 ? -17.076 -88.441 42.388 1.00 15.65 395 GLU A C 1
ATOM 2978 O O . GLU A 1 394 ? -16.353 -88.384 41.391 1.00 18.53 395 GLU A O 1
ATOM 2984 N N . ASP A 1 395 ? -16.841 -87.747 43.494 1.00 16.84 396 ASP A N 1
ATOM 2985 C CA . ASP A 1 395 ? -15.671 -86.889 43.606 1.00 14.11 396 ASP A CA 1
ATOM 2986 C C . ASP A 1 395 ? -14.521 -87.684 44.198 1.00 15.66 396 ASP A C 1
ATOM 2987 O O . ASP A 1 395 ? -14.301 -87.660 45.407 1.00 15.05 396 ASP A O 1
ATOM 2992 N N . ASP A 1 396 ? -13.792 -88.389 43.340 1.00 16.15 397 ASP A N 1
ATOM 2993 C CA . ASP A 1 396 ? -12.659 -89.189 43.786 1.00 18.62 397 ASP A CA 1
ATOM 2994 C C . ASP A 1 396 ? -11.389 -88.343 43.852 1.00 19.75 397 ASP A C 1
ATOM 2995 O O . ASP A 1 396 ? -10.298 -88.862 44.078 1.00 17.49 397 ASP A O 1
ATOM 3000 N N . VAL A 1 397 ? -11.536 -87.036 43.656 1.00 17.59 398 VAL A N 1
ATOM 3001 C CA . VAL A 1 397 ? -10.389 -86.132 43.707 1.00 15.25 398 VAL A CA 1
ATOM 3002 C C . VAL A 1 397 ? -10.299 -85.476 45.075 1.00 16.45 398 VAL A C 1
ATOM 3003 O O . VAL A 1 397 ? -9.261 -85.553 45.738 1.00 18.36 398 VAL A O 1
ATOM 3007 N N . THR A 1 398 ? -11.379 -84.832 45.511 1.00 15.37 399 THR A N 1
ATOM 3008 C CA . THR A 1 398 ? -11.365 -84.191 46.820 1.00 15.74 399 THR A CA 1
ATOM 3009 C C . THR A 1 398 ? -12.268 -84.881 47.846 1.00 14.59 399 THR A C 1
ATOM 3010 O O . THR A 1 398 ? -12.378 -84.440 48.989 1.00 14.26 399 THR A O 1
ATOM 3014 N N . GLY A 1 399 ? -12.896 -85.979 47.433 1.00 17.45 400 GLY A N 1
ATOM 3015 C CA . GLY A 1 399 ? -13.755 -86.746 48.328 1.00 18.06 400 GLY A CA 1
ATOM 3016 C C . GLY A 1 399 ? -14.917 -86.043 49.009 1.00 19.66 400 GLY A C 1
ATOM 3017 O O . GLY A 1 399 ? -15.211 -86.319 50.176 1.00 17.93 400 GLY A O 1
ATOM 3018 N N . THR A 1 400 ? -15.602 -85.159 48.290 1.00 19.07 401 THR A N 1
ATOM 3019 C CA . THR A 1 400 ? -16.727 -84.430 48.871 1.00 16.13 401 THR A CA 1
ATOM 3020 C C . THR A 1 400 ? -18.093 -85.054 48.578 1.00 14.93 401 THR A C 1
ATOM 3021 O O . THR A 1 400 ? -19.105 -84.610 49.122 1.00 18.06 401 THR A O 1
ATOM 3025 N N . SER A 1 401 ? -18.134 -86.080 47.734 1.00 17.70 402 SER A N 1
ATOM 3026 C CA . SER A 1 401 ? -19.417 -86.671 47.369 1.00 16.47 402 SER A CA 1
ATOM 3027 C C . SER A 1 401 ? -19.983 -87.728 48.311 1.00 19.38 402 SER A C 1
ATOM 3028 O O . SER A 1 401 ? -19.243 -88.453 48.982 1.00 17.74 402 SER A O 1
ATOM 3031 N N . LEU A 1 402 ? -21.311 -87.795 48.354 1.00 19.54 403 LEU A N 1
ATOM 3032 C CA . LEU A 1 402 ? -22.018 -88.764 49.183 1.00 20.51 403 LEU A CA 1
ATOM 3033 C C . LEU A 1 402 ? -22.237 -90.033 48.372 1.00 23.13 403 LEU A C 1
ATOM 3034 O O . LEU A 1 402 ? -22.501 -89.975 47.173 1.00 23.04 403 LEU A O 1
ATOM 3039 N N . PRO A 1 403 ? -22.116 -91.204 49.011 1.00 25.28 404 PRO A N 1
ATOM 3040 C CA . PRO A 1 403 ? -22.338 -92.424 48.234 1.00 25.78 404 PRO A CA 1
ATOM 3041 C C . PRO A 1 403 ? -23.831 -92.517 47.928 1.00 24.30 404 PRO A C 1
ATOM 3042 O O . PRO A 1 403 ? -24.661 -92.091 48.732 1.00 22.36 404 PRO A O 1
ATOM 3046 N N . VAL A 1 404 ? -24.170 -93.050 46.762 1.00 22.85 405 VAL A N 1
ATOM 3047 C CA . VAL A 1 404 ? -25.567 -93.178 46.379 1.00 24.85 405 VAL A CA 1
ATOM 3048 C C . VAL A 1 404 ? -25.908 -94.616 46.015 1.00 25.97 405 VAL A C 1
ATOM 3049 O O . VAL A 1 404 ? -25.322 -95.192 45.098 1.00 24.59 405 VAL A O 1
ATOM 3053 N N . ASP A 1 405 ? -26.858 -95.186 46.748 1.00 27.98 406 ASP A N 1
ATOM 3054 C CA . ASP A 1 405 ? -27.299 -96.555 46.513 1.00 30.46 406 ASP A CA 1
ATOM 3055 C C . ASP A 1 405 ? -28.512 -96.532 45.592 1.00 29.91 406 ASP A C 1
ATOM 3056 O O . ASP A 1 405 ? -29.636 -96.305 46.038 1.00 30.67 406 ASP A O 1
ATOM 3061 N N . ASN A 1 406 ? -28.274 -96.768 44.307 1.00 32.35 407 ASN A N 1
ATOM 3062 C CA . ASN A 1 406 ? -29.341 -96.761 43.313 1.00 37.38 407 ASN A CA 1
ATOM 3063 C C . ASN A 1 406 ? -30.300 -97.938 43.428 1.00 37.50 407 ASN A C 1
ATOM 3064 O O . ASN A 1 406 ? -31.140 -98.142 42.556 1.00 38.87 407 ASN A O 1
ATOM 3069 N N . ALA A 1 407 ? -30.176 -98.712 44.502 1.00 37.70 408 ALA A N 1
ATOM 3070 C CA . ALA A 1 407 ? -31.062 -99.849 44.714 1.00 37.90 408 ALA A CA 1
ATOM 3071 C C . ALA A 1 407 ? -32.329 -99.369 45.414 1.00 36.45 408 ALA A C 1
ATOM 3072 O O . ALA A 1 407 ? -33.268 -100.138 45.614 1.00 36.10 408 ALA A O 1
ATOM 3074 N N . PHE A 1 408 ? -32.345 -98.091 45.785 1.00 36.82 409 PHE A N 1
ATOM 3075 C CA . PHE A 1 408 ? -33.491 -97.491 46.464 1.00 34.56 409 PHE A CA 1
ATOM 3076 C C . PHE A 1 408 ? -34.763 -97.828 45.694 1.00 34.86 409 PHE A C 1
ATOM 3077 O O . PHE A 1 408 ? -34.803 -97.721 44.467 1.00 33.63 409 PHE A O 1
ATOM 3085 N N . ALA A 1 409 ? -35.799 -98.237 46.420 1.00 35.84 410 ALA A N 1
ATOM 3086 C CA . ALA A 1 409 ? -37.072 -98.607 45.810 1.00 35.57 410 ALA A CA 1
ATOM 3087 C C . ALA A 1 409 ? -37.774 -97.425 45.149 1.00 35.40 410 ALA A C 1
ATOM 3088 O O . ALA A 1 409 ? -37.554 -96.272 45.519 1.00 35.13 410 ALA A O 1
ATOM 3090 N N . ASP A 1 410 ? -38.620 -97.724 44.167 1.00 33.28 411 ASP A N 1
ATOM 3091 C CA . ASP A 1 410 ? -39.373 -96.697 43.459 1.00 32.95 411 ASP A CA 1
ATOM 3092 C C . ASP A 1 410 ? -40.258 -95.972 44.468 1.00 32.29 411 ASP A C 1
ATOM 3093 O O . ASP A 1 410 ? -40.931 -96.604 45.285 1.00 30.03 411 ASP A O 1
ATOM 3098 N N . THR A 1 411 ? -40.256 -94.644 44.412 1.00 25.72 412 THR A N 1
ATOM 3099 C CA . THR A 1 411 ? -41.043 -93.853 45.347 1.00 24.93 412 THR A CA 1
ATOM 3100 C C . THR A 1 411 ? -42.247 -93.148 44.727 1.00 22.64 412 THR A C 1
ATOM 3101 O O . THR A 1 411 ? -42.910 -92.351 45.388 1.00 23.08 412 THR A O 1
ATOM 3105 N N . THR A 1 412 ? -42.539 -93.435 43.464 1.00 25.50 413 THR A N 1
ATOM 3106 C CA . THR A 1 412 ? -43.685 -92.802 42.818 1.00 26.08 413 THR A CA 1
ATOM 3107 C C . THR A 1 412 ? -44.963 -93.296 43.490 1.00 28.17 413 THR A C 1
ATOM 3108 O O . THR A 1 412 ? -45.023 -94.430 43.964 1.00 26.68 413 THR A O 1
ATOM 3112 N N . PRO A 1 413 ? -45.998 -92.443 43.552 1.00 27.65 414 PRO A N 1
ATOM 3113 C CA . PRO A 1 413 ? -47.267 -92.830 44.178 1.00 28.72 414 PRO A CA 1
ATOM 3114 C C . PRO A 1 413 ? -47.816 -94.114 43.553 1.00 27.63 414 PRO A C 1
ATOM 3115 O O . PRO A 1 413 ? -47.516 -94.431 42.402 1.00 27.10 414 PRO A O 1
ATOM 3119 N N . LYS A 1 414 ? -48.614 -94.855 44.312 1.00 30.12 415 LYS A N 1
ATOM 3120 C CA . LYS A 1 414 ? -49.183 -96.097 43.802 1.00 31.77 415 LYS A CA 1
ATOM 3121 C C . LYS A 1 414 ? -50.114 -95.805 42.631 1.00 28.69 415 LYS A C 1
ATOM 3122 O O . LYS A 1 414 ? -50.912 -94.873 42.684 1.00 30.09 415 LYS A O 1
ATOM 3128 N N . GLY A 1 415 ? -49.998 -96.601 41.572 1.00 30.86 416 GLY A N 1
ATOM 3129 C CA . GLY A 1 415 ? -50.847 -96.414 40.407 1.00 31.45 416 GLY A CA 1
ATOM 3130 C C . GLY A 1 415 ? -50.164 -95.684 39.264 1.00 33.43 416 GLY A C 1
ATOM 3131 O O . GLY A 1 415 ? -50.680 -95.645 38.147 1.00 32.80 416 GLY A O 1
ATOM 3132 N N . THR A 1 416 ? -48.998 -95.111 39.539 1.00 31.69 417 THR A N 1
ATOM 3133 C CA . THR A 1 416 ? -48.259 -94.371 38.525 1.00 31.46 417 THR A CA 1
ATOM 3134 C C . THR A 1 416 ? -47.651 -95.294 37.473 1.00 31.20 417 THR A C 1
ATOM 3135 O O . THR A 1 416 ? -46.989 -96.280 37.802 1.00 32.56 417 THR A O 1
ATOM 3139 N N . ILE A 1 417 ? -47.893 -94.971 36.207 1.00 29.22 418 ILE A N 1
ATOM 3140 C CA . ILE A 1 417 ? -47.359 -95.749 35.094 1.00 29.97 418 ILE A CA 1
ATOM 3141 C C . ILE A 1 417 ? -46.239 -94.931 34.460 1.00 28.69 418 ILE A C 1
ATOM 3142 O O . ILE A 1 417 ? -46.459 -93.801 34.029 1.00 26.11 418 ILE A O 1
ATOM 3147 N N . GLN A 1 418 ? -45.043 -95.507 34.403 1.00 28.48 419 GLN A N 1
ATOM 3148 C CA . GLN A 1 418 ? -43.894 -94.806 33.846 1.00 28.02 419 GLN A CA 1
ATOM 3149 C C . GLN A 1 418 ? -43.451 -95.397 32.515 1.00 28.10 419 GLN A C 1
ATOM 3150 O O . GLN A 1 418 ? -43.316 -96.615 32.378 1.00 28.29 419 GLN A O 1
ATOM 3156 N N . CYS A 1 419 ? -43.215 -94.524 31.538 1.00 25.58 420 CYS A N 1
ATOM 3157 C CA . CYS A 1 419 ? -42.818 -94.959 30.202 1.00 23.91 420 CYS A CA 1
ATOM 3158 C C . CYS A 1 419 ? -41.558 -94.283 29.670 1.00 27.69 420 CYS A C 1
ATOM 3159 O O . CYS A 1 419 ? -41.240 -93.147 30.033 1.00 27.07 420 CYS A O 1
ATOM 3162 N N . GLN A 1 420 ? -40.861 -94.995 28.790 1.00 25.49 421 GLN A N 1
ATOM 3163 C CA . GLN A 1 420 ? -39.647 -94.500 28.152 1.00 27.46 421 GLN A CA 1
ATOM 3164 C C . GLN A 1 420 ? -39.731 -94.818 26.666 1.00 29.89 421 GLN A C 1
ATOM 3165 O O . GLN A 1 420 ? -40.122 -95.923 26.287 1.00 27.90 421 GLN A O 1
ATOM 3171 N N . PHE A 1 421 ? -39.371 -93.851 25.827 1.00 28.21 422 PHE A N 1
ATOM 3172 C CA . PHE A 1 421 ? -39.399 -94.046 24.381 1.00 25.34 422 PHE A CA 1
ATOM 3173 C C . PHE A 1 421 ? -38.063 -93.651 23.762 1.00 28.65 422 PHE A C 1
ATOM 3174 O O . PHE A 1 421 ? -37.609 -92.514 23.918 1.00 24.74 422 PHE A O 1
ATOM 3182 N N . TRP A 1 422 ? -37.440 -94.590 23.055 1.00 23.41 423 TRP A N 1
ATOM 3183 C CA . TRP A 1 422 ? -36.167 -94.327 22.393 1.00 23.86 423 TRP A CA 1
ATOM 3184 C C . TRP A 1 422 ? -36.451 -94.063 20.924 1.00 27.27 423 TRP A C 1
ATOM 3185 O O . TRP A 1 422 ? -36.835 -94.973 20.186 1.00 28.47 423 TRP A O 1
ATOM 3196 N N . GLY A 1 423 ? -36.271 -92.814 20.505 1.00 25.81 424 GLY A N 1
ATOM 3197 C CA . GLY A 1 423 ? -36.539 -92.465 19.124 1.00 27.00 424 GLY A CA 1
ATOM 3198 C C . GLY A 1 423 ? -35.369 -91.884 18.358 1.00 30.19 424 GLY A C 1
ATOM 3199 O O . GLY A 1 423 ? -34.347 -91.502 18.933 1.00 28.38 424 GLY A O 1
ATOM 3200 N N . LEU A 1 424 ? -35.529 -91.829 17.042 1.00 30.59 425 LEU A N 1
ATOM 3201 C CA . LEU A 1 424 ? -34.511 -91.290 16.155 1.00 32.88 425 LEU A CA 1
ATOM 3202 C C . LEU A 1 424 ? -34.941 -89.883 15.775 1.00 34.21 425 LEU A C 1
ATOM 3203 O O . LEU A 1 424 ? -36.116 -89.640 15.501 1.00 33.23 425 LEU A O 1
ATOM 3208 N N . GLY A 1 425 ? -33.984 -88.961 15.763 1.00 35.24 426 GLY A N 1
ATOM 3209 C CA . GLY A 1 425 ? -34.284 -87.580 15.433 1.00 34.87 426 GLY A CA 1
ATOM 3210 C C . GLY A 1 425 ? -35.203 -87.385 14.244 1.00 31.66 426 GLY A C 1
ATOM 3211 O O . GLY A 1 425 ? -34.933 -87.878 13.152 1.00 36.45 426 GLY A O 1
ATOM 3212 N N . ALA A 1 426 ? -36.298 -86.667 14.470 1.00 30.44 427 ALA A N 1
ATOM 3213 C CA . ALA A 1 426 ? -37.274 -86.363 13.430 1.00 26.93 427 ALA A CA 1
ATOM 3214 C C . ALA A 1 426 ? -38.195 -87.512 13.009 1.00 28.42 427 ALA A C 1
ATOM 3215 O O . ALA A 1 426 ? -38.840 -87.429 11.962 1.00 22.81 427 ALA A O 1
ATOM 3217 N N . ASP A 1 427 ? -38.269 -88.576 13.805 1.00 27.45 428 ASP A N 1
ATOM 3218 C CA . ASP A 1 427 ? -39.151 -89.688 13.452 1.00 26.13 428 ASP A CA 1
ATOM 3219 C C . ASP A 1 427 ? -40.557 -89.486 14.017 1.00 27.80 428 ASP A C 1
ATOM 3220 O O . ASP A 1 427 ? -41.411 -90.364 13.910 1.00 29.25 428 ASP A O 1
ATOM 3225 N N . GLY A 1 428 ? -40.787 -88.325 14.623 1.00 26.29 429 GLY A N 1
ATOM 3226 C CA . GLY A 1 428 ? -42.097 -88.014 15.169 1.00 26.52 429 GLY A CA 1
ATOM 3227 C C . GLY A 1 428 ? -42.432 -88.555 16.548 1.00 26.65 429 GLY A C 1
ATOM 3228 O O . GLY A 1 428 ? -43.528 -88.308 17.053 1.00 27.80 429 GLY A O 1
ATOM 3229 N N . THR A 1 429 ? -41.507 -89.280 17.169 1.00 24.73 430 THR A N 1
ATOM 3230 C CA . THR A 1 429 ? -41.758 -89.841 18.492 1.00 23.61 430 THR A CA 1
ATOM 3231 C C . THR A 1 429 ? -42.150 -88.782 19.520 1.00 24.08 430 THR A C 1
ATOM 3232 O O . THR A 1 429 ? -43.163 -88.919 20.206 1.00 23.36 430 THR A O 1
ATOM 3236 N N . VAL A 1 430 ? -41.349 -87.726 19.630 1.00 25.30 431 VAL A N 1
ATOM 3237 C CA . VAL A 1 430 ? -41.639 -86.661 20.585 1.00 23.89 431 VAL A CA 1
ATOM 3238 C C . VAL A 1 430 ? -43.014 -86.056 20.337 1.00 26.73 431 VAL A C 1
ATOM 3239 O O . VAL A 1 430 ? -43.768 -85.804 21.277 1.00 26.81 431 VAL A O 1
ATOM 3243 N N . GLY A 1 431 ? -43.338 -85.832 19.068 1.00 27.69 432 GLY A N 1
ATOM 3244 C CA . GLY A 1 431 ? -44.628 -85.261 18.726 1.00 28.60 432 GLY A CA 1
ATOM 3245 C C . GLY A 1 431 ? -45.775 -86.152 19.162 1.00 27.05 432 GLY A C 1
ATOM 3246 O O . GLY A 1 431 ? -46.774 -85.676 19.703 1.00 28.53 432 GLY A O 1
ATOM 3247 N N . ALA A 1 432 ? -45.639 -87.451 18.919 1.00 28.88 433 ALA A N 1
ATOM 3248 C CA . ALA A 1 432 ? -46.674 -88.403 19.303 1.00 27.30 433 ALA A CA 1
ATOM 3249 C C . ALA A 1 432 ? -46.818 -88.405 20.821 1.00 26.42 433 ALA A C 1
ATOM 3250 O O . ALA A 1 432 ? -47.930 -88.381 21.345 1.00 23.51 433 ALA A O 1
ATOM 3252 N N . ASN A 1 433 ? -45.689 -88.427 21.526 1.00 26.19 434 ASN A N 1
ATOM 3253 C CA . ASN A 1 433 ? -45.717 -88.427 22.983 1.00 25.75 434 ASN A CA 1
ATOM 3254 C C . ASN A 1 433 ? -46.485 -87.224 23.512 1.00 26.45 434 ASN A C 1
ATOM 3255 O O . ASN A 1 433 ? -47.291 -87.352 24.429 1.00 24.71 434 ASN A O 1
ATOM 3260 N N . LYS A 1 434 ? -46.237 -86.053 22.932 1.00 27.58 435 LYS A N 1
ATOM 3261 C CA . LYS A 1 434 ? -46.925 -84.845 23.365 1.00 25.59 435 LYS A CA 1
ATOM 3262 C C . LYS A 1 434 ? -48.426 -84.945 23.121 1.00 28.16 435 LYS A C 1
ATOM 3263 O O . LYS A 1 434 ? -49.224 -84.508 23.949 1.00 28.37 435 LYS A O 1
ATOM 3269 N N . GLN A 1 435 ? -48.816 -85.524 21.991 1.00 28.46 436 GLN A N 1
ATOM 3270 C CA . GLN A 1 435 ? -50.235 -85.684 21.692 1.00 32.37 436 GLN A CA 1
ATOM 3271 C C . GLN A 1 435 ? -50.873 -86.639 22.690 1.00 29.69 436 GLN A C 1
ATOM 3272 O O . GLN A 1 435 ? -51.991 -86.417 23.153 1.00 29.06 436 GLN A O 1
ATOM 3278 N N . ALA A 1 436 ? -50.154 -87.708 23.015 1.00 30.00 437 ALA A N 1
ATOM 3279 C CA . ALA A 1 436 ? -50.650 -88.695 23.962 1.00 28.14 437 ALA A CA 1
ATOM 3280 C C . ALA A 1 436 ? -50.946 -88.018 25.296 1.00 27.09 437 ALA A C 1
ATOM 3281 O O . ALA A 1 436 ? -51.968 -88.285 25.923 1.00 25.91 437 ALA A O 1
ATOM 3283 N N . ILE A 1 437 ? -50.049 -87.135 25.725 1.00 26.71 438 ILE A N 1
ATOM 3284 C CA . ILE A 1 437 ? -50.233 -86.416 26.981 1.00 27.16 438 ILE A CA 1
ATOM 3285 C C . ILE A 1 437 ? -51.498 -85.563 26.937 1.00 26.94 438 ILE A C 1
ATOM 3286 O O . ILE A 1 437 ? -52.289 -85.566 27.879 1.00 28.19 438 ILE A O 1
ATOM 3291 N N . LYS A 1 438 ? -51.684 -84.829 25.845 1.00 28.45 439 LYS A N 1
ATOM 3292 C CA . LYS A 1 438 ? -52.861 -83.976 25.698 1.00 31.88 439 LYS A CA 1
ATOM 3293 C C . LYS A 1 438 ? -54.140 -84.800 25.662 1.00 29.76 439 LYS A C 1
ATOM 3294 O O . LYS A 1 438 ? -55.113 -84.483 26.343 1.00 29.11 439 LYS A O 1
ATOM 3300 N N . ILE A 1 439 ? -54.132 -85.855 24.856 1.00 29.49 440 ILE A N 1
ATOM 3301 C CA . ILE A 1 439 ? -55.292 -86.726 24.722 1.00 31.38 440 ILE A CA 1
ATOM 3302 C C . ILE A 1 439 ? -55.710 -87.298 26.073 1.00 32.64 440 ILE A C 1
ATOM 3303 O O . ILE A 1 439 ? -56.869 -87.185 26.476 1.00 31.42 440 ILE A O 1
ATOM 3308 N N . ILE A 1 440 ? -54.757 -87.907 26.769 1.00 31.88 441 ILE A N 1
ATOM 3309 C CA . ILE A 1 440 ? -55.023 -88.502 28.071 1.00 30.32 441 ILE A CA 1
ATOM 3310 C C . ILE A 1 440 ? -55.379 -87.447 29.116 1.00 32.66 441 ILE A C 1
ATOM 3311 O O . ILE A 1 440 ? -56.282 -87.649 29.929 1.00 30.25 441 ILE A O 1
ATOM 3316 N N . GLY A 1 441 ? -54.676 -86.318 29.090 1.00 30.78 442 GLY A N 1
ATOM 3317 C CA . GLY A 1 441 ? -54.954 -85.265 30.050 1.00 30.32 442 GLY A CA 1
ATOM 3318 C C . GLY A 1 441 ? -56.332 -84.645 29.886 1.00 32.40 442 GLY A C 1
ATOM 3319 O O . GLY A 1 441 ? -56.988 -84.303 30.871 1.00 29.16 442 GLY A O 1
ATOM 3320 N N . ASP A 1 442 ? -56.778 -84.508 28.641 1.00 31.91 443 ASP A N 1
ATOM 3321 C CA . ASP A 1 442 ? -58.078 -83.911 28.344 1.00 35.80 443 ASP A CA 1
ATOM 3322 C C . ASP A 1 442 ? -59.275 -84.852 28.463 1.00 36.31 443 ASP A C 1
ATOM 3323 O O . ASP A 1 442 ? -60.411 -84.397 28.595 1.00 39.07 443 ASP A O 1
ATOM 3328 N N . ASN A 1 443 ? -59.035 -86.157 28.417 1.00 35.10 444 ASN A N 1
ATOM 3329 C CA . ASN A 1 443 ? -60.138 -87.108 28.488 1.00 38.77 444 ASN A CA 1
ATOM 3330 C C . ASN A 1 443 ? -60.159 -88.012 29.713 1.00 37.69 444 ASN A C 1
ATOM 3331 O O . ASN A 1 443 ? -60.903 -88.993 29.748 1.00 36.24 444 ASN A O 1
ATOM 3336 N N . THR A 1 444 ? -59.344 -87.691 30.712 1.00 34.39 445 THR A N 1
ATOM 3337 C CA . THR A 1 444 ? -59.306 -88.479 31.938 1.00 33.88 445 THR A CA 1
ATOM 3338 C C . THR A 1 444 ? -59.002 -87.590 33.134 1.00 33.61 445 THR A C 1
ATOM 3339 O O . THR A 1 444 ? -58.711 -86.401 32.985 1.00 35.26 445 THR A O 1
ATOM 3343 N N . ASP A 1 445 ? -59.078 -88.178 34.322 1.00 33.47 446 ASP A N 1
ATOM 3344 C CA . ASP A 1 445 ? -58.807 -87.465 35.563 1.00 31.68 446 ASP A CA 1
ATOM 3345 C C . ASP A 1 445 ? -57.357 -87.695 35.962 1.00 30.43 446 ASP A C 1
ATOM 3346 O O . ASP A 1 445 ? -56.919 -87.252 37.021 1.00 31.68 446 ASP A O 1
ATOM 3351 N N . LEU A 1 446 ? -56.622 -88.395 35.106 1.00 26.87 447 LEU A N 1
ATOM 3352 C CA . LEU A 1 446 ? -55.226 -88.711 35.369 1.00 24.97 447 LEU A CA 1
ATOM 3353 C C . LEU A 1 446 ? -54.292 -87.522 35.227 1.00 27.42 447 LEU A C 1
ATOM 3354 O O . LEU A 1 446 ? -54.526 -86.624 34.420 1.00 22.18 447 LEU A O 1
ATOM 3359 N N . PHE A 1 447 ? -53.237 -87.517 36.031 1.00 24.23 448 PHE A N 1
ATOM 3360 C CA . PHE A 1 447 ? -52.240 -86.467 35.940 1.00 24.37 448 PHE A CA 1
ATOM 3361 C C . PHE A 1 447 ? -51.266 -86.990 34.899 1.00 23.85 448 PHE A C 1
ATOM 3362 O O . PHE A 1 447 ? -51.140 -88.205 34.719 1.00 25.19 448 PHE A O 1
ATOM 3370 N N . ALA A 1 448 ? -50.590 -86.089 34.198 1.00 22.42 449 ALA A N 1
ATOM 3371 C CA . ALA A 1 448 ? -49.643 -86.505 33.175 1.00 21.62 449 ALA A CA 1
ATOM 3372 C C . ALA A 1 448 ? -48.381 -85.666 33.247 1.00 21.14 449 ALA A C 1
ATOM 3373 O O . ALA A 1 448 ? -48.437 -84.465 33.500 1.00 19.79 449 ALA A O 1
ATOM 3375 N N . GLN A 1 449 ? -47.244 -86.310 33.022 1.00 20.20 450 GLN A N 1
ATOM 3376 C CA . GLN A 1 449 ? -45.969 -85.617 33.058 1.00 20.98 450 GLN A CA 1
ATOM 3377 C C . GLN A 1 449 ? -45.124 -86.036 31.869 1.00 19.61 450 GLN A C 1
ATOM 3378 O O . GLN A 1 449 ? -45.104 -87.207 31.487 1.00 23.15 450 GLN A O 1
ATOM 3384 N N . GLY A 1 450 ? -44.416 -85.073 31.291 1.00 20.23 451 GLY A N 1
ATOM 3385 C CA . GLY A 1 450 ? -43.566 -85.366 30.155 1.00 20.13 451 GLY A CA 1
ATOM 3386 C C . GLY A 1 450 ? -42.263 -84.597 30.236 1.00 22.66 451 GLY A C 1
ATOM 3387 O O . GLY A 1 450 ? -42.243 -83.429 30.629 1.00 20.95 451 GLY A O 1
ATOM 3388 N N . TYR A 1 451 ? -41.172 -85.266 29.882 1.00 20.75 452 TYR A N 1
ATOM 3389 C CA . TYR A 1 451 ? -39.849 -84.655 29.889 1.00 19.00 452 TYR A CA 1
ATOM 3390 C C . TYR A 1 451 ? -39.051 -85.358 28.801 1.00 20.96 452 TYR A C 1
ATOM 3391 O O . TYR A 1 451 ? -39.024 -86.587 28.741 1.00 18.40 452 TYR A O 1
ATOM 3400 N N . PHE A 1 452 ? -38.396 -84.587 27.942 1.00 19.23 453 PHE A N 1
ATOM 3401 C CA . PHE A 1 452 ? -37.627 -85.181 26.857 1.00 20.69 453 PHE A CA 1
ATOM 3402 C C . PHE A 1 452 ? -36.142 -84.877 26.905 1.00 23.99 453 PHE A C 1
ATOM 3403 O O . PHE A 1 452 ? -35.730 -83.740 27.136 1.00 23.86 453 PHE A O 1
ATOM 3411 N N . SER A 1 453 ? -35.339 -85.911 26.680 1.00 22.33 454 SER A N 1
ATOM 3412 C CA . SER A 1 453 ? -33.894 -85.768 26.669 1.00 26.37 454 SER A CA 1
ATOM 3413 C C . SER A 1 453 ? -33.463 -85.854 25.210 1.00 26.07 454 SER A C 1
ATOM 3414 O O . SER A 1 453 ? -33.709 -86.860 24.546 1.00 27.07 454 SER A O 1
ATOM 3417 N N . TYR A 1 454 ? -32.838 -84.795 24.702 1.00 25.68 455 TYR A N 1
ATOM 3418 C CA . TYR A 1 454 ? -32.407 -84.782 23.311 1.00 26.57 455 TYR A CA 1
ATOM 3419 C C . TYR A 1 454 ? -30.916 -85.031 23.165 1.00 29.01 455 TYR A C 1
ATOM 3420 O O . TYR A 1 454 ? -30.186 -85.113 24.150 1.00 31.04 455 TYR A O 1
ATOM 3429 N N . ASP A 1 455 ? -30.478 -85.138 21.917 1.00 26.47 456 ASP A N 1
ATOM 3430 C CA . ASP A 1 455 ? -29.085 -85.403 21.580 1.00 27.68 456 ASP A CA 1
ATOM 3431 C C . ASP A 1 455 ? -28.391 -84.095 21.199 1.00 28.32 456 ASP A C 1
ATOM 3432 O O . ASP A 1 455 ? -29.053 -83.127 20.821 1.00 27.69 456 ASP A O 1
ATOM 3437 N N . SER A 1 456 ? -27.065 -84.058 21.314 1.00 25.59 457 SER A N 1
ATOM 3438 C CA . SER A 1 456 ? -26.310 -82.868 20.936 1.00 28.23 457 SER A CA 1
ATOM 3439 C C . SER A 1 456 ? -26.139 -82.885 19.424 1.00 27.41 457 SER A C 1
ATOM 3440 O O . SER A 1 456 ? -25.973 -81.835 18.795 1.00 27.11 457 SER A O 1
ATOM 3443 N N . LYS A 1 457 ? -26.172 -84.086 18.846 1.00 24.39 458 LYS A N 1
ATOM 3444 C CA . LYS A 1 457 ? -26.040 -84.251 17.401 1.00 24.52 458 LYS A CA 1
ATOM 3445 C C . LYS A 1 457 ? -27.312 -83.686 16.790 1.00 23.52 458 LYS A C 1
ATOM 3446 O O . LYS A 1 457 ? -28.410 -84.096 17.160 1.00 25.03 458 LYS A O 1
ATOM 3452 N N . LYS A 1 458 ? -27.161 -82.755 15.854 1.00 22.78 459 LYS A N 1
ATOM 3453 C CA . LYS A 1 458 ? -28.303 -82.103 15.219 1.00 21.71 459 LYS A CA 1
ATOM 3454 C C . LYS A 1 458 ? -29.111 -82.953 14.236 1.00 21.69 459 LYS A C 1
ATOM 3455 O O . LYS A 1 458 ? -30.292 -82.686 14.020 1.00 21.42 459 LYS A O 1
ATOM 3461 N N . SER A 1 459 ? -28.481 -83.960 13.636 1.00 22.59 460 SER A N 1
ATOM 3462 C CA . SER A 1 459 ? -29.167 -84.837 12.686 1.00 25.68 460 SER A CA 1
ATOM 3463 C C . SER A 1 459 ? -29.015 -86.296 13.099 1.00 24.42 460 SER A C 1
ATOM 3464 O O . SER A 1 459 ? -27.949 -86.715 13.550 1.00 24.05 460 SER A O 1
ATOM 3467 N N . GLY A 1 460 ? -30.088 -87.066 12.939 1.00 26.24 461 GLY A N 1
ATOM 3468 C CA . GLY A 1 460 ? -30.051 -88.472 13.297 1.00 22.88 461 GLY A CA 1
ATOM 3469 C C . GLY A 1 460 ? -29.662 -88.684 14.745 1.00 25.37 461 GLY A C 1
ATOM 3470 O O . GLY A 1 460 ? -28.995 -89.662 15.081 1.00 21.73 461 GLY A O 1
ATOM 3471 N N . GLY A 1 461 ? -30.081 -87.763 15.606 1.00 23.25 462 GLY A N 1
ATOM 3472 C CA . GLY A 1 461 ? -29.754 -87.878 17.015 1.00 22.53 462 GLY A CA 1
ATOM 3473 C C . GLY A 1 461 ? -30.714 -88.784 17.759 1.00 24.79 462 GLY A C 1
ATOM 3474 O O . GLY A 1 461 ? -31.767 -89.155 17.237 1.00 23.82 462 GLY A O 1
ATOM 3475 N N . ILE A 1 462 ? -30.346 -89.144 18.984 1.00 22.96 463 ILE A N 1
ATOM 3476 C CA . ILE A 1 462 ? -31.177 -90.002 19.813 1.00 25.55 463 ILE A CA 1
ATOM 3477 C C . ILE A 1 462 ? -31.981 -89.164 20.792 1.00 28.18 463 ILE A C 1
ATOM 3478 O O . ILE A 1 462 ? -31.434 -88.294 21.474 1.00 28.43 463 ILE A O 1
ATOM 3483 N N . THR A 1 463 ? -33.284 -89.420 20.845 1.00 24.06 464 THR A N 1
ATOM 3484 C CA . THR A 1 463 ? -34.168 -88.716 21.763 1.00 24.93 464 THR A CA 1
ATOM 3485 C C . THR A 1 463 ? -34.812 -89.734 22.693 1.00 27.30 464 THR A C 1
ATOM 3486 O O . THR A 1 463 ? -35.339 -90.750 22.237 1.00 28.77 464 THR A O 1
ATOM 3490 N N . ILE A 1 464 ? -34.759 -89.472 23.995 1.00 22.44 465 ILE A N 1
ATOM 3491 C CA . ILE A 1 464 ? -35.361 -90.377 24.965 1.00 24.18 465 ILE A CA 1
ATOM 3492 C C . ILE A 1 464 ? -36.478 -89.652 25.701 1.00 23.12 465 ILE A C 1
ATOM 3493 O O . ILE A 1 464 ? -36.244 -88.670 26.409 1.00 24.16 465 ILE A O 1
ATOM 3498 N N . SER A 1 465 ? -37.698 -90.142 25.517 1.00 21.22 466 SER A N 1
ATOM 3499 C CA . SER A 1 465 ? -38.864 -89.542 26.143 1.00 20.67 466 SER A CA 1
ATOM 3500 C C . SER A 1 465 ? -39.208 -90.232 27.455 1.00 24.16 466 SER A C 1
ATOM 3501 O O . SER A 1 465 ? -39.150 -91.459 27.559 1.00 26.30 466 SER A O 1
ATOM 3504 N N . HIS A 1 466 ? -39.558 -89.428 28.452 1.00 23.15 467 HIS A N 1
ATOM 3505 C CA . HIS A 1 466 ? -39.935 -89.930 29.765 1.00 23.79 467 HIS A CA 1
ATOM 3506 C C . HIS A 1 466 ? -41.341 -89.429 30.074 1.00 25.19 467 HIS A C 1
ATOM 3507 O O . HIS A 1 466 ? -41.555 -88.227 30.257 1.00 23.10 467 HIS A O 1
ATOM 3514 N N . LEU A 1 467 ? -42.297 -90.350 30.121 1.00 23.25 468 LEU A N 1
ATOM 3515 C CA . LEU A 1 467 ? -43.677 -89.986 30.405 1.00 23.08 468 LEU A CA 1
ATOM 3516 C C . LEU A 1 467 ? -44.205 -90.723 31.625 1.00 22.40 468 LEU A C 1
ATOM 3517 O O . LEU A 1 467 ? -43.849 -91.875 31.871 1.00 26.24 468 LEU A O 1
ATOM 3522 N N . ARG A 1 468 ? -45.056 -90.044 32.384 1.00 22.93 469 ARG A N 1
ATOM 3523 C CA . ARG A 1 468 ? -45.664 -90.617 33.575 1.00 24.12 469 ARG A CA 1
ATOM 3524 C C . ARG A 1 468 ? -47.143 -90.242 33.622 1.00 23.32 469 ARG A C 1
ATOM 3525 O O . ARG A 1 468 ? -47.527 -89.137 33.239 1.00 24.35 469 ARG A O 1
ATOM 3533 N N . PHE A 1 469 ? -47.967 -91.172 34.090 1.00 23.98 470 PHE A N 1
ATOM 3534 C CA . PHE A 1 469 ? -49.397 -90.938 34.225 1.00 23.94 470 PHE A CA 1
ATOM 3535 C C . PHE A 1 469 ? -49.821 -91.562 35.546 1.00 25.51 470 PHE A C 1
ATOM 3536 O O . PHE A 1 469 ? -49.362 -92.648 35.902 1.00 26.68 470 PHE A O 1
ATOM 3544 N N . GLY A 1 470 ? -50.686 -90.875 36.280 1.00 24.52 471 GLY A N 1
ATOM 3545 C CA . GLY A 1 470 ? -51.128 -91.412 37.551 1.00 29.73 471 GLY A CA 1
ATOM 3546 C C . GLY A 1 470 ? -52.392 -90.776 38.088 1.00 30.43 471 GLY A C 1
ATOM 3547 O O . GLY A 1 470 ? -52.815 -89.709 37.636 1.00 29.99 471 GLY A O 1
ATOM 3548 N N . GLU A 1 471 ? -52.999 -91.444 39.061 1.00 30.46 472 GLU A N 1
ATOM 3549 C CA . GLU A 1 471 ? -54.219 -90.956 39.685 1.00 31.81 472 GLU A CA 1
ATOM 3550 C C . GLU A 1 471 ? -53.862 -89.866 40.689 1.00 31.70 472 GLU A C 1
ATOM 3551 O O . GLU A 1 471 ? -54.697 -89.034 41.040 1.00 32.36 472 GLU A O 1
ATOM 3557 N N . LYS A 1 472 ? -52.613 -89.877 41.145 1.00 27.47 473 LYS A N 1
ATOM 3558 C CA . LYS A 1 472 ? -52.131 -88.891 42.106 1.00 28.27 473 LYS A CA 1
ATOM 3559 C C . LYS A 1 472 ? -51.159 -87.913 41.444 1.00 27.20 473 LYS A C 1
ATOM 3560 O O . LYS A 1 472 ? -50.532 -88.233 40.432 1.00 25.62 473 LYS A O 1
ATOM 3566 N N . PRO A 1 473 ? -51.027 -86.703 42.010 1.00 24.08 474 PRO A N 1
ATOM 3567 C CA . PRO A 1 473 ? -50.125 -85.677 41.476 1.00 22.44 474 PRO A CA 1
ATOM 3568 C C . PRO A 1 473 ? -48.726 -86.255 41.299 1.00 22.21 474 PRO A C 1
ATOM 3569 O O . PRO A 1 473 ? -48.261 -87.027 42.134 1.00 22.90 474 PRO A O 1
ATOM 3573 N N . ILE A 1 474 ? -48.063 -85.878 40.211 1.00 22.13 475 ILE A N 1
ATOM 3574 C CA . ILE A 1 474 ? -46.722 -86.368 39.915 1.00 21.46 475 ILE A CA 1
ATOM 3575 C C . ILE A 1 474 ? -45.658 -85.344 40.315 1.00 20.76 475 ILE A C 1
ATOM 3576 O O . ILE A 1 474 ? -45.527 -84.297 39.685 1.00 19.52 475 ILE A O 1
ATOM 3581 N N . GLN A 1 475 ? -44.904 -85.659 41.365 1.00 20.33 476 GLN A N 1
ATOM 3582 C CA . GLN A 1 475 ? -43.846 -84.777 41.865 1.00 18.95 476 GLN A CA 1
ATOM 3583 C C . GLN A 1 475 ? -42.466 -85.310 41.484 1.00 21.27 476 GLN A C 1
ATOM 3584 O O . GLN A 1 475 ? -41.445 -84.851 42.004 1.00 22.11 476 GLN A O 1
ATOM 3590 N N . SER A 1 476 ? -42.447 -86.272 40.569 1.00 18.27 477 SER A N 1
ATOM 3591 C CA . SER A 1 476 ? -41.213 -86.911 40.129 1.00 19.09 477 SER A CA 1
ATOM 3592 C C . SER A 1 476 ? -40.376 -86.050 39.189 1.00 18.49 477 SER A C 1
ATOM 3593 O O . SER A 1 476 ? -40.345 -86.288 37.982 1.00 18.84 477 SER A O 1
ATOM 3596 N N . THR A 1 477 ? -39.686 -85.061 39.744 1.00 20.03 478 THR A N 1
ATOM 3597 C CA . THR A 1 477 ? -38.848 -84.191 38.928 1.00 16.94 478 THR A CA 1
ATOM 3598 C C . THR A 1 477 ? -37.474 -84.830 38.695 1.00 18.63 478 THR A C 1
ATOM 3599 O O . THR A 1 477 ? -36.433 -84.305 39.098 1.00 18.39 478 THR A O 1
ATOM 3603 N N . TYR A 1 478 ? -37.501 -85.990 38.047 1.00 15.51 479 TYR A N 1
ATOM 3604 C CA . TYR A 1 478 ? -36.304 -86.746 37.712 1.00 19.73 479 TYR A CA 1
ATOM 3605 C C . TYR A 1 478 ? -36.665 -87.728 36.597 1.00 18.53 479 TYR A C 1
ATOM 3606 O O . TYR A 1 478 ? -37.842 -88.014 36.370 1.00 20.57 479 TYR A O 1
ATOM 3615 N N . LEU A 1 479 ? -35.660 -88.233 35.892 1.00 18.35 480 LEU A N 1
ATOM 3616 C CA . LEU A 1 479 ? -35.903 -89.163 34.798 1.00 19.41 480 LEU A CA 1
ATOM 3617 C C . LEU A 1 479 ? -36.542 -90.459 35.271 1.00 22.78 480 LEU A C 1
ATOM 3618 O O . LEU A 1 479 ? -36.469 -90.810 36.447 1.00 21.94 480 LEU A O 1
ATOM 3623 N N . VAL A 1 480 ? -37.182 -91.165 34.348 1.00 22.96 481 VAL A N 1
ATOM 3624 C CA . VAL A 1 480 ? -37.789 -92.446 34.681 1.00 22.54 481 VAL A CA 1
ATOM 3625 C C . VAL A 1 480 ? -36.642 -93.454 34.711 1.00 23.97 481 VAL A C 1
ATOM 3626 O O . VAL A 1 480 ? -35.870 -93.541 33.756 1.00 24.48 481 VAL A O 1
ATOM 3630 N N . ASN A 1 481 ? -36.512 -94.197 35.807 1.00 26.24 482 ASN A N 1
ATOM 3631 C CA . ASN A 1 481 ? -35.445 -95.190 35.910 1.00 28.14 482 ASN A CA 1
ATOM 3632 C C . ASN A 1 481 ? -35.972 -96.605 36.125 1.00 29.66 482 ASN A C 1
ATOM 3633 O O . ASN A 1 481 ? -35.204 -97.566 36.145 1.00 29.74 482 ASN A O 1
ATOM 3638 N N . ARG A 1 482 ? -37.285 -96.717 36.293 1.00 30.33 483 ARG A N 1
ATOM 3639 C CA . ARG A 1 482 ? -37.958 -98.003 36.475 1.00 33.69 483 ARG A CA 1
ATOM 3640 C C . ARG A 1 482 ? -39.283 -97.885 35.729 1.00 30.75 483 ARG A C 1
ATOM 3641 O O . ARG A 1 482 ? -40.304 -97.521 36.311 1.00 34.03 483 ARG A O 1
ATOM 3649 N N . ALA A 1 483 ? -39.258 -98.184 34.436 1.00 30.48 484 ALA A N 1
ATOM 3650 C CA . ALA A 1 483 ? -40.451 -98.073 33.608 1.00 29.59 484 ALA A CA 1
ATOM 3651 C C . ALA A 1 483 ? -41.284 -99.346 33.522 1.00 31.47 484 ALA A C 1
ATOM 3652 O O . ALA A 1 483 ? -40.781 -100.454 33.727 1.00 28.65 484 ALA A O 1
ATOM 3654 N N . ASP A 1 484 ? -42.567 -99.166 33.221 1.00 29.61 485 ASP A N 1
ATOM 3655 C CA . ASP A 1 484 ? -43.493 -100.280 33.060 1.00 31.84 485 ASP A CA 1
ATOM 3656 C C . ASP A 1 484 ? -43.567 -100.547 31.563 1.00 31.87 485 ASP A C 1
ATOM 3657 O O . ASP A 1 484 ? -43.831 -101.666 31.126 1.00 30.99 485 ASP A O 1
ATOM 3662 N N . TYR A 1 485 ? -43.329 -99.494 30.787 1.00 31.06 486 TYR A N 1
ATOM 3663 C CA . TYR A 1 485 ? -43.379 -99.563 29.333 1.00 30.29 486 TYR A CA 1
ATOM 3664 C C . TYR A 1 485 ? -42.131 -98.935 28.729 1.00 31.02 486 TYR A C 1
ATOM 3665 O O . TYR A 1 485 ? -41.741 -97.828 29.102 1.00 30.90 486 TYR A O 1
ATOM 3674 N N . VAL A 1 486 ? -41.508 -99.650 27.798 1.00 30.26 487 VAL A N 1
ATOM 3675 C CA . VAL A 1 486 ? -40.311 -99.167 27.119 1.00 28.84 487 VAL A CA 1
ATOM 3676 C C . VAL A 1 486 ? -40.419 -99.495 25.637 1.00 30.72 487 VAL A C 1
ATOM 3677 O O . VAL A 1 486 ? -40.622 -100.652 25.258 1.00 31.19 487 VAL A O 1
ATOM 3681 N N . ALA A 1 487 ? -40.290 -98.470 24.802 1.00 28.91 488 ALA A N 1
ATOM 3682 C CA . ALA A 1 487 ? -40.373 -98.658 23.362 1.00 28.57 488 ALA A CA 1
ATOM 3683 C C . ALA A 1 487 ? -39.100 -98.197 22.670 1.00 29.07 488 ALA A C 1
ATOM 3684 O O . ALA A 1 487 ? -38.533 -97.157 23.007 1.00 27.45 488 ALA A O 1
ATOM 3686 N N . CYS A 1 488 ? -38.650 -98.992 21.708 1.00 28.86 489 CYS A N 1
ATOM 3687 C CA . CYS A 1 488 ? -37.462 -98.669 20.935 1.00 30.40 489 CYS A CA 1
ATOM 3688 C C . CYS A 1 488 ? -37.936 -98.496 19.498 1.00 30.79 489 CYS A C 1
ATOM 3689 O O . CYS A 1 488 ? -38.195 -99.477 18.797 1.00 32.85 489 CYS A O 1
ATOM 3692 N N . HIS A 1 489 ? -38.055 -97.243 19.070 1.00 27.81 490 HIS A N 1
ATOM 3693 C CA . HIS A 1 489 ? -38.538 -96.927 17.733 1.00 25.38 490 HIS A CA 1
ATOM 3694 C C . HIS A 1 489 ? -37.486 -97.012 16.631 1.00 25.61 490 HIS A C 1
ATOM 3695 O O . HIS A 1 489 ? -37.780 -96.754 15.464 1.00 31.04 490 HIS A O 1
ATOM 3702 N N . ASN A 1 490 ? -36.262 -97.377 16.998 1.00 28.34 491 ASN A N 1
ATOM 3703 C CA . ASN A 1 490 ? -35.182 -97.516 16.025 1.00 30.77 491 ASN A CA 1
ATOM 3704 C C . ASN A 1 490 ? -34.387 -98.775 16.366 1.00 33.36 491 ASN A C 1
ATOM 3705 O O . ASN A 1 490 ? -33.647 -98.807 17.349 1.00 35.68 491 ASN A O 1
ATOM 3710 N N . PRO A 1 491 ? -34.535 -99.834 15.552 1.00 32.50 492 PRO A N 1
ATOM 3711 C CA . PRO A 1 491 ? -33.839 -101.105 15.767 1.00 33.36 492 PRO A CA 1
ATOM 3712 C C . PRO A 1 491 ? -32.325 -100.997 15.893 1.00 33.28 492 PRO A C 1
ATOM 3713 O O . PRO A 1 491 ? -31.690 -101.834 16.534 1.00 35.20 492 PRO A O 1
ATOM 3717 N N . ALA A 1 492 ? -31.743 -99.967 15.287 1.00 33.19 493 ALA A N 1
ATOM 3718 C CA . ALA A 1 492 ? -30.297 -99.782 15.354 1.00 33.46 493 ALA A CA 1
ATOM 3719 C C . ALA A 1 492 ? -29.817 -99.651 16.798 1.00 31.73 493 ALA A C 1
ATOM 3720 O O . ALA A 1 492 ? -28.694 -100.034 17.125 1.00 31.90 493 ALA A O 1
ATOM 3722 N N . TYR A 1 493 ? -30.678 -99.119 17.660 1.00 32.92 494 TYR A N 1
ATOM 3723 C CA . TYR A 1 493 ? -30.343 -98.919 19.067 1.00 31.07 494 TYR A CA 1
ATOM 3724 C C . TYR A 1 493 ? -30.178 -100.205 19.864 1.00 35.43 494 TYR A C 1
ATOM 3725 O O . TYR A 1 493 ? -29.437 -100.241 20.847 1.00 34.76 494 TYR A O 1
ATOM 3734 N N . VAL A 1 494 ? -30.873 -101.256 19.445 1.00 36.72 495 VAL A N 1
ATOM 3735 C CA . VAL A 1 494 ? -30.816 -102.538 20.137 1.00 40.00 495 VAL A CA 1
ATOM 3736 C C . VAL A 1 494 ? -29.401 -103.013 20.445 1.00 41.99 495 VAL A C 1
ATOM 3737 O O . VAL A 1 494 ? -29.139 -103.535 21.529 1.00 45.53 495 VAL A O 1
ATOM 3741 N N . GLY A 1 495 ? -28.488 -102.829 19.498 1.00 42.55 496 GLY A N 1
ATOM 3742 C CA . GLY A 1 495 ? -27.124 -103.278 19.713 1.00 46.06 496 GLY A CA 1
ATOM 3743 C C . GLY A 1 495 ? -26.098 -102.210 20.041 1.00 45.66 496 GLY A C 1
ATOM 3744 O O . GLY A 1 495 ? -24.898 -102.437 19.882 1.00 47.33 496 GLY A O 1
ATOM 3745 N N . ILE A 1 496 ? -26.548 -101.049 20.504 1.00 45.00 497 ILE A N 1
ATOM 3746 C CA . ILE A 1 496 ? -25.616 -99.981 20.838 1.00 43.45 497 ILE A CA 1
ATOM 3747 C C . ILE A 1 496 ? -25.876 -99.323 22.189 1.00 41.34 497 ILE A C 1
ATOM 3748 O O . ILE A 1 496 ? -24.945 -98.835 22.829 1.00 42.33 497 ILE A O 1
ATOM 3753 N N . TYR A 1 497 ? -27.132 -99.308 22.624 1.00 39.32 498 TYR A N 1
ATOM 3754 C CA . TYR A 1 497 ? -27.482 -98.711 23.911 1.00 36.86 498 TYR A CA 1
ATOM 3755 C C . TYR A 1 497 ? -28.182 -99.716 24.817 1.00 37.91 498 TYR A C 1
ATOM 3756 O O . TYR A 1 497 ? -28.704 -100.730 24.350 1.00 37.74 498 TYR A O 1
ATOM 3765 N N . ASP A 1 498 ? -28.199 -99.423 26.112 1.00 35.36 499 ASP A N 1
ATOM 3766 C CA . ASP A 1 498 ? -28.848 -100.294 27.082 1.00 38.04 499 ASP A CA 1
ATOM 3767 C C . ASP A 1 498 ? -30.291 -99.839 27.272 1.00 34.72 499 ASP A C 1
ATOM 3768 O O . ASP A 1 498 ? -30.672 -99.333 28.328 1.00 33.58 499 ASP A O 1
ATOM 3773 N N . ILE A 1 499 ? -31.089 -100.039 26.230 1.00 33.62 500 ILE A N 1
ATOM 3774 C CA . ILE A 1 499 ? -32.490 -99.639 26.219 1.00 34.07 500 ILE A CA 1
ATOM 3775 C C . ILE A 1 499 ? -33.389 -100.275 27.280 1.00 33.31 500 ILE A C 1
ATOM 3776 O O . ILE A 1 499 ? -34.439 -99.721 27.611 1.00 31.56 500 ILE A O 1
ATOM 3781 N N . LEU A 1 500 ? -32.989 -101.423 27.819 1.00 33.43 501 LEU A N 1
ATOM 3782 C CA . LEU A 1 500 ? -33.808 -102.098 28.823 1.00 33.70 501 LEU A CA 1
ATOM 3783 C C . LEU A 1 500 ? -33.380 -101.856 30.266 1.00 36.62 501 LEU A C 1
ATOM 3784 O O . LEU A 1 500 ? -33.868 -102.515 31.184 1.00 36.86 501 LEU A O 1
ATOM 3789 N N . GLU A 1 501 ? -32.480 -100.901 30.465 1.00 36.90 502 GLU A N 1
ATOM 3790 C CA . GLU A 1 501 ? -31.989 -100.574 31.797 1.00 39.19 502 GLU A CA 1
ATOM 3791 C C . GLU A 1 501 ? -33.104 -100.196 32.773 1.00 39.67 502 GLU A C 1
ATOM 3792 O O . GLU A 1 501 ? -33.882 -99.277 32.521 1.00 37.81 502 GLU A O 1
ATOM 3798 N N . GLY A 1 502 ? -33.178 -100.926 33.883 1.00 41.20 503 GLY A N 1
ATOM 3799 C CA . GLY A 1 502 ? -34.170 -100.644 34.909 1.00 41.37 503 GLY A CA 1
ATOM 3800 C C . GLY A 1 502 ? -35.623 -101.037 34.697 1.00 42.48 503 GLY A C 1
ATOM 3801 O O . GLY A 1 502 ? -36.423 -100.931 35.630 1.00 43.00 503 GLY A O 1
ATOM 3802 N N . ILE A 1 503 ? -35.984 -101.489 33.499 1.00 41.36 504 ILE A N 1
ATOM 3803 C CA . ILE A 1 503 ? -37.371 -101.864 33.242 1.00 38.01 504 ILE A CA 1
ATOM 3804 C C . ILE A 1 503 ? -37.865 -102.881 34.270 1.00 39.69 504 ILE A C 1
ATOM 3805 O O . ILE A 1 503 ? -37.164 -103.840 34.601 1.00 40.25 504 ILE A O 1
ATOM 3810 N N . LYS A 1 504 ? -39.073 -102.655 34.778 1.00 39.20 505 LYS A N 1
ATOM 3811 C CA . LYS A 1 504 ? -39.676 -103.530 35.779 1.00 43.69 505 LYS A CA 1
ATOM 3812 C C . LYS A 1 504 ? -39.883 -104.956 35.284 1.00 44.37 505 LYS A C 1
ATOM 3813 O O . LYS A 1 504 ? -40.053 -105.195 34.088 1.00 43.72 505 LYS A O 1
ATOM 3819 N N . ASP A 1 505 ? -39.874 -105.903 36.218 1.00 46.23 506 ASP A N 1
ATOM 3820 C CA . ASP A 1 505 ? -40.098 -107.300 35.879 1.00 45.83 506 ASP A CA 1
ATOM 3821 C C . ASP A 1 505 ? -41.530 -107.384 35.370 1.00 44.41 506 ASP A C 1
ATOM 3822 O O . ASP A 1 505 ? -42.430 -106.769 35.940 1.00 44.43 506 ASP A O 1
ATOM 3827 N N . GLY A 1 506 ? -41.737 -108.135 34.295 1.00 42.94 507 GLY A N 1
ATOM 3828 C CA . GLY A 1 506 ? -43.070 -108.260 33.738 1.00 40.96 507 GLY A CA 1
ATOM 3829 C C . GLY A 1 506 ? -43.475 -106.994 33.006 1.00 40.08 507 GLY A C 1
ATOM 3830 O O . GLY A 1 506 ? -44.640 -106.816 32.649 1.00 38.73 507 GLY A O 1
ATOM 3831 N N . GLY A 1 507 ? -42.507 -106.108 32.791 1.00 39.24 508 GLY A N 1
ATOM 3832 C CA . GLY A 1 507 ? -42.783 -104.869 32.090 1.00 37.43 508 GLY A CA 1
ATOM 3833 C C . GLY A 1 507 ? -42.953 -105.121 30.605 1.00 37.41 508 GLY A C 1
ATOM 3834 O O . GLY A 1 507 ? -42.600 -106.191 30.109 1.00 39.02 508 GLY A O 1
ATOM 3835 N N . THR A 1 508 ? -43.494 -104.137 29.895 1.00 35.43 509 THR A N 1
ATOM 3836 C CA . THR A 1 508 ? -43.716 -104.259 28.459 1.00 34.55 509 THR A CA 1
ATOM 3837 C C . THR A 1 508 ? -42.594 -103.620 27.648 1.00 35.62 509 THR A C 1
ATOM 3838 O O . THR A 1 508 ? -42.197 -102.483 27.905 1.00 34.38 509 THR A O 1
ATOM 3842 N N . PHE A 1 509 ? -42.086 -104.363 26.669 1.00 33.45 510 PHE A N 1
ATOM 3843 C CA . PHE A 1 509 ? -41.027 -103.873 25.799 1.00 34.31 510 PHE A CA 1
ATOM 3844 C C . PHE A 1 509 ? -41.469 -103.991 24.346 1.00 35.79 510 PHE A C 1
ATOM 3845 O O . PHE A 1 509 ? -41.632 -105.094 23.821 1.00 37.12 510 PHE A O 1
ATOM 3853 N N . VAL A 1 510 ? -41.682 -102.842 23.710 1.00 34.95 511 VAL A N 1
ATOM 3854 C CA . VAL A 1 510 ? -42.103 -102.790 22.315 1.00 33.64 511 VAL A CA 1
ATOM 3855 C C . VAL A 1 510 ? -40.910 -102.419 21.446 1.00 35.62 511 VAL A C 1
ATOM 3856 O O . VAL A 1 510 ? -40.211 -101.443 21.723 1.00 34.20 511 VAL A O 1
ATOM 3860 N N . LEU A 1 511 ? -40.682 -103.200 20.396 1.00 31.78 512 LEU A N 1
ATOM 3861 C CA . LEU A 1 511 ? -39.566 -102.956 19.495 1.00 32.05 512 LEU A CA 1
ATOM 3862 C C . LEU A 1 511 ? -40.008 -102.810 18.048 1.00 33.48 512 LEU A C 1
ATOM 3863 O O . LEU A 1 511 ? -40.851 -103.565 17.562 1.00 34.31 512 LEU A O 1
ATOM 3868 N N . ASN A 1 512 ? -39.437 -101.825 17.364 1.00 33.10 513 ASN A N 1
ATOM 3869 C CA . ASN A 1 512 ? -39.739 -101.599 15.961 1.00 35.85 513 ASN A CA 1
ATOM 3870 C C . ASN A 1 512 ? -38.595 -102.178 15.141 1.00 36.37 513 ASN A C 1
ATOM 3871 O O . ASN A 1 512 ? -37.476 -101.667 15.182 1.00 34.47 513 ASN A O 1
ATOM 3876 N N . SER A 1 513 ? -38.876 -103.257 14.416 1.00 36.59 514 SER A N 1
ATOM 3877 C CA . SER A 1 513 ? -37.870 -103.905 13.581 1.00 39.70 514 SER A CA 1
ATOM 3878 C C . SER A 1 513 ? -38.534 -104.870 12.607 1.00 40.86 514 SER A C 1
ATOM 3879 O O . SER A 1 513 ? -39.673 -105.293 12.813 1.00 39.69 514 SER A O 1
ATOM 3882 N N . PRO A 1 514 ? -37.828 -105.223 11.523 1.00 42.86 515 PRO A N 1
ATOM 3883 C CA . PRO A 1 514 ? -38.355 -106.145 10.515 1.00 43.05 515 PRO A CA 1
ATOM 3884 C C . PRO A 1 514 ? -38.015 -107.599 10.845 1.00 45.03 515 PRO A C 1
ATOM 3885 O O . PRO A 1 514 ? -38.159 -108.484 10.001 1.00 45.39 515 PRO A O 1
ATOM 3889 N N . TRP A 1 515 ? -37.564 -107.838 12.075 1.00 44.51 516 TRP A N 1
ATOM 3890 C CA . TRP A 1 515 ? -37.186 -109.183 12.501 1.00 46.45 516 TRP A CA 1
ATOM 3891 C C . TRP A 1 515 ? -38.367 -109.963 13.076 1.00 47.63 516 TRP A C 1
ATOM 3892 O O . TRP A 1 515 ? -38.326 -110.414 14.223 1.00 46.33 516 TRP A O 1
ATOM 3903 N N . SER A 1 516 ? -39.409 -110.130 12.265 1.00 48.90 517 SER A N 1
ATOM 3904 C CA . SER A 1 516 ? -40.614 -110.846 12.678 1.00 51.84 517 SER A CA 1
ATOM 3905 C C . SER A 1 516 ? -40.350 -112.304 13.047 1.00 52.77 517 SER A C 1
ATOM 3906 O O . SER A 1 516 ? -40.766 -112.766 14.110 1.00 52.34 517 SER A O 1
ATOM 3909 N N . SER A 1 517 ? -39.664 -113.026 12.165 1.00 54.98 518 SER A N 1
ATOM 3910 C CA . SER A 1 517 ? -39.358 -114.434 12.402 1.00 58.07 518 SER A CA 1
ATOM 3911 C C . SER A 1 517 ? -38.399 -114.612 13.573 1.00 58.69 518 SER A C 1
ATOM 3912 O O . SER A 1 517 ? -37.574 -113.741 13.851 1.00 58.47 518 SER A O 1
ATOM 3915 N N . LEU A 1 518 ? -38.509 -115.746 14.256 1.00 58.72 519 LEU A N 1
ATOM 3916 C CA . LEU A 1 518 ? -37.648 -116.026 15.395 1.00 60.20 519 LEU A CA 1
ATOM 3917 C C . LEU A 1 518 ? -36.193 -116.140 14.960 1.00 61.68 519 LEU A C 1
ATOM 3918 O O . LEU A 1 518 ? -35.288 -115.783 15.713 1.00 62.15 519 LEU A O 1
ATOM 3923 N N . GLU A 1 519 ? -35.965 -116.635 13.747 1.00 62.30 520 GLU A N 1
ATOM 3924 C CA . GLU A 1 519 ? -34.602 -116.778 13.251 1.00 63.86 520 GLU A CA 1
ATOM 3925 C C . GLU A 1 519 ? -33.921 -115.415 13.195 1.00 62.35 520 GLU A C 1
ATOM 3926 O O . GLU A 1 519 ? -32.779 -115.265 13.629 1.00 61.80 520 GLU A O 1
ATOM 3932 N N . ASP A 1 520 ? -34.630 -114.421 12.666 1.00 61.15 521 ASP A N 1
ATOM 3933 C CA . ASP A 1 520 ? -34.086 -113.072 12.558 1.00 60.47 521 ASP A CA 1
ATOM 3934 C C . ASP A 1 520 ? -33.908 -112.419 13.922 1.00 58.11 521 ASP A C 1
ATOM 3935 O O . ASP A 1 520 ? -32.901 -111.759 14.173 1.00 57.40 521 ASP A O 1
ATOM 3940 N N . MET A 1 521 ? -34.885 -112.601 14.804 1.00 56.44 522 MET A N 1
ATOM 3941 C CA . MET A 1 521 ? -34.807 -112.014 16.134 1.00 54.67 522 MET A CA 1
ATOM 3942 C C . MET A 1 521 ? -33.578 -112.544 16.866 1.00 56.52 522 MET A C 1
ATOM 3943 O O . MET A 1 521 ? -32.841 -111.782 17.490 1.00 56.68 522 MET A O 1
ATOM 3948 N N . ASP A 1 522 ? -33.358 -113.853 16.785 1.00 58.32 523 ASP A N 1
ATOM 3949 C CA . ASP A 1 522 ? -32.205 -114.469 17.433 1.00 60.12 523 ASP A CA 1
ATOM 3950 C C . ASP A 1 522 ? -30.915 -114.008 16.763 1.00 59.79 523 ASP A C 1
ATOM 3951 O O . ASP A 1 522 ? -29.849 -114.000 17.379 1.00 58.77 523 ASP A O 1
ATOM 3956 N N . LYS A 1 523 ? -31.025 -113.620 15.497 1.00 59.15 524 LYS A N 1
ATOM 3957 C CA . LYS A 1 523 ? -29.876 -113.172 14.721 1.00 60.36 524 LYS A CA 1
ATOM 3958 C C . LYS A 1 523 ? -29.430 -111.750 15.053 1.00 60.26 524 LYS A C 1
ATOM 3959 O O . LYS A 1 523 ? -28.237 -111.452 15.036 1.00 60.42 524 LYS A O 1
ATOM 3965 N N . HIS A 1 524 ? -30.384 -110.874 15.357 1.00 59.83 525 HIS A N 1
ATOM 3966 C CA . HIS A 1 524 ? -30.057 -109.485 15.661 1.00 59.11 525 HIS A CA 1
ATOM 3967 C C . HIS A 1 524 ? -30.112 -109.123 17.141 1.00 58.80 525 HIS A C 1
ATOM 3968 O O . HIS A 1 524 ? -29.192 -108.495 17.663 1.00 60.69 525 HIS A O 1
ATOM 3975 N N . LEU A 1 525 ? -31.189 -109.510 17.814 1.00 57.45 526 LEU A N 1
ATOM 3976 C CA . LEU A 1 525 ? -31.345 -109.205 19.231 1.00 56.80 526 LEU A CA 1
ATOM 3977 C C . LEU A 1 525 ? -30.193 -109.799 20.047 1.00 57.47 526 LEU A C 1
ATOM 3978 O O . LEU A 1 525 ? -30.082 -111.018 20.180 1.00 58.46 526 LEU A O 1
ATOM 3983 N N . PRO A 1 526 ? -29.318 -108.940 20.599 1.00 57.30 527 PRO A N 1
ATOM 3984 C CA . PRO A 1 526 ? -28.165 -109.359 21.405 1.00 56.54 527 PRO A CA 1
ATOM 3985 C C . PRO A 1 526 ? -28.525 -110.294 22.558 1.00 55.55 527 PRO A C 1
ATOM 3986 O O . PRO A 1 526 ? -29.649 -110.272 23.062 1.00 54.32 527 PRO A O 1
ATOM 3990 N N . SER A 1 527 ? -27.558 -111.108 22.972 1.00 54.49 528 SER A N 1
ATOM 3991 C CA . SER A 1 527 ? -27.758 -112.057 24.063 1.00 54.31 528 SER A CA 1
ATOM 3992 C C . SER A 1 527 ? -28.156 -111.342 25.347 1.00 52.29 528 SER A C 1
ATOM 3993 O O . SER A 1 527 ? -28.980 -111.840 26.114 1.00 52.47 528 SER A O 1
ATOM 3996 N N . GLY A 1 528 ? -27.564 -110.173 25.575 1.00 51.81 529 GLY A N 1
ATOM 3997 C CA . GLY A 1 528 ? -27.873 -109.404 26.767 1.00 50.36 529 GLY A CA 1
ATOM 3998 C C . GLY A 1 528 ? -29.346 -109.059 26.865 1.00 48.34 529 GLY A C 1
ATOM 3999 O O . GLY A 1 528 ? -29.939 -109.135 27.940 1.00 47.72 529 GLY A O 1
ATOM 4000 N N . ILE A 1 529 ? -29.941 -108.678 25.739 1.00 48.11 530 ILE A N 1
ATOM 4001 C CA . ILE A 1 529 ? -31.356 -108.327 25.708 1.00 48.95 530 ILE A CA 1
ATOM 4002 C C . ILE A 1 529 ? -32.208 -109.579 25.901 1.00 50.05 530 ILE A C 1
ATOM 4003 O O . ILE A 1 529 ? -33.184 -109.571 26.654 1.00 47.85 530 ILE A O 1
ATOM 4008 N N . LYS A 1 530 ? -31.832 -110.654 25.217 1.00 50.06 531 LYS A N 1
ATOM 4009 C CA . LYS A 1 530 ? -32.560 -111.912 25.321 1.00 50.93 531 LYS A CA 1
ATOM 4010 C C . LYS A 1 530 ? -32.649 -112.350 26.777 1.00 50.46 531 LYS A C 1
ATOM 4011 O O . LYS A 1 530 ? -33.738 -112.594 27.296 1.00 50.85 531 LYS A O 1
ATOM 4017 N N . ARG A 1 531 ? -31.496 -112.439 27.431 1.00 51.08 532 ARG A N 1
ATOM 4018 C CA . ARG A 1 531 ? -31.434 -112.849 28.827 1.00 50.59 532 ARG A CA 1
ATOM 4019 C C . ARG A 1 531 ? -32.273 -111.951 29.730 1.00 50.56 532 ARG A C 1
ATOM 4020 O O . ARG A 1 531 ? -32.923 -112.430 30.661 1.00 50.78 532 ARG A O 1
ATOM 4028 N N . THR A 1 532 ? -32.262 -110.651 29.454 1.00 49.52 533 THR A N 1
ATOM 4029 C CA . THR A 1 532 ? -33.027 -109.699 30.256 1.00 47.46 533 THR A CA 1
ATOM 4030 C C . THR A 1 532 ? -34.529 -109.912 30.095 1.00 45.87 533 THR A C 1
ATOM 4031 O O . THR A 1 532 ? -35.275 -109.919 31.073 1.00 44.21 533 THR A O 1
ATOM 4035 N N . ILE A 1 533 ? -34.964 -110.083 28.852 1.00 45.08 534 ILE A N 1
ATOM 4036 C CA . ILE A 1 533 ? -36.375 -110.289 28.557 1.00 46.56 534 ILE A CA 1
ATOM 4037 C C . ILE A 1 533 ? -36.915 -111.551 29.226 1.00 47.94 534 ILE A C 1
ATOM 4038 O O . ILE A 1 533 ? -37.963 -111.522 29.871 1.00 49.05 534 ILE A O 1
ATOM 4043 N N . ALA A 1 534 ? -36.190 -112.654 29.074 1.00 48.25 535 ALA A N 1
ATOM 4044 C CA . ALA A 1 534 ? -36.606 -113.926 29.651 1.00 49.55 535 ALA A CA 1
ATOM 4045 C C . ALA A 1 534 ? -36.601 -113.905 31.176 1.00 49.10 535 ALA A C 1
ATOM 4046 O O . ALA A 1 534 ? -37.577 -114.304 31.813 1.00 49.21 535 ALA A O 1
ATOM 4048 N N . ASN A 1 535 ? -35.504 -113.434 31.759 1.00 48.92 536 ASN A N 1
ATOM 4049 C CA . ASN A 1 535 ? -35.372 -113.380 33.210 1.00 50.21 536 ASN A CA 1
ATOM 4050 C C . ASN A 1 535 ? -36.390 -112.481 33.906 1.00 49.90 536 ASN A C 1
ATOM 4051 O O . ASN A 1 535 ? -36.754 -112.728 35.056 1.00 49.44 536 ASN A O 1
ATOM 4056 N N . LYS A 1 536 ? -36.851 -111.441 33.220 1.00 50.44 537 LYS A N 1
ATOM 4057 C CA . LYS A 1 536 ? -37.830 -110.536 33.813 1.00 50.31 537 LYS A CA 1
ATOM 4058 C C . LYS A 1 536 ? -39.247 -110.827 33.338 1.00 49.90 537 LYS A C 1
ATOM 4059 O O . LYS A 1 536 ? -40.174 -110.078 33.642 1.00 50.60 537 LYS A O 1
ATOM 4065 N N . LYS A 1 537 ? -39.412 -111.922 32.601 1.00 50.02 538 LYS A N 1
ATOM 4066 C CA . LYS A 1 537 ? -40.723 -112.302 32.086 1.00 49.73 538 LYS A CA 1
ATOM 4067 C C . LYS A 1 537 ? -41.412 -111.092 31.467 1.00 48.17 538 LYS A C 1
ATOM 4068 O O . LYS A 1 537 ? -42.602 -110.858 31.685 1.00 46.61 538 LYS A O 1
ATOM 4074 N N . LEU A 1 538 ? -40.652 -110.322 30.696 1.00 46.61 539 LEU A N 1
ATOM 4075 C CA . LEU A 1 538 ? -41.182 -109.133 30.043 1.00 44.71 539 LEU A CA 1
ATOM 4076 C C . LEU A 1 538 ? -42.144 -109.495 28.924 1.00 44.43 539 LEU A C 1
ATOM 4077 O O . LEU A 1 538 ? -41.998 -110.534 28.278 1.00 44.90 539 LEU A O 1
ATOM 4082 N N . LYS A 1 539 ? -43.131 -108.633 28.703 1.00 42.46 540 LYS A N 1
ATOM 4083 C CA . LYS A 1 539 ? -44.103 -108.838 27.639 1.00 42.76 540 LYS A CA 1
ATOM 4084 C C . LYS A 1 539 ? -43.512 -108.179 26.399 1.00 43.05 540 LYS A C 1
ATOM 4085 O O . LYS A 1 539 ? -43.723 -106.992 26.146 1.00 42.17 540 LYS A O 1
ATOM 4091 N N . PHE A 1 540 ? -42.756 -108.963 25.638 1.00 42.33 541 PHE A N 1
ATOM 4092 C CA . PHE A 1 540 ? -42.090 -108.478 24.436 1.00 41.77 541 PHE A CA 1
ATOM 4093 C C . PHE A 1 540 ? -42.984 -108.462 23.201 1.00 42.97 541 PHE A C 1
ATOM 4094 O O . PHE A 1 540 ? -43.687 -109.431 22.914 1.00 43.89 541 PHE A O 1
ATOM 4102 N N . TYR A 1 541 ? -42.955 -107.341 22.484 1.00 41.50 542 TYR A N 1
ATOM 4103 C CA . TYR A 1 541 ? -43.731 -107.163 21.261 1.00 41.70 542 TYR A CA 1
ATOM 4104 C C . TYR A 1 541 ? -42.828 -106.604 20.170 1.00 41.64 542 TYR A C 1
ATOM 4105 O O . TYR A 1 541 ? -42.069 -105.664 20.408 1.00 42.43 542 TYR A O 1
ATOM 4114 N N . ASN A 1 542 ? -42.903 -107.180 18.976 1.00 38.96 543 ASN A N 1
ATOM 4115 C CA . ASN A 1 542 ? -42.107 -106.691 17.860 1.00 39.02 543 ASN A CA 1
ATOM 4116 C C . ASN A 1 542 ? -43.055 -106.325 16.734 1.00 38.85 543 ASN A C 1
ATOM 4117 O O . ASN A 1 542 ? -43.950 -107.098 16.399 1.00 39.13 543 ASN A O 1
ATOM 4122 N N . ILE A 1 543 ? -42.864 -105.145 16.155 1.00 40.47 544 ILE A N 1
ATOM 4123 C CA . ILE A 1 543 ? -43.711 -104.697 15.058 1.00 41.93 544 ILE A CA 1
ATOM 4124 C C . ILE A 1 543 ? -42.894 -104.034 13.956 1.00 43.55 544 ILE A C 1
ATOM 4125 O O . ILE A 1 543 ? -42.052 -103.175 14.222 1.00 44.63 544 ILE A O 1
ATOM 4130 N N . ASP A 1 544 ? -43.139 -104.447 12.717 1.00 43.91 545 ASP A N 1
ATOM 4131 C CA . ASP A 1 544 ? -42.431 -103.884 11.575 1.00 44.59 545 ASP A CA 1
ATOM 4132 C C . ASP A 1 544 ? -43.158 -102.609 11.168 1.00 44.42 545 ASP A C 1
ATOM 4133 O O . ASP A 1 544 ? -43.857 -102.576 10.156 1.00 43.01 545 ASP A O 1
ATOM 4138 N N . ALA A 1 545 ? -42.989 -101.563 11.969 1.00 43.25 546 ALA A N 1
ATOM 4139 C CA . ALA A 1 545 ? -43.643 -100.285 11.716 1.00 41.77 546 ALA A CA 1
ATOM 4140 C C . ALA A 1 545 ? -43.458 -99.778 10.289 1.00 40.75 546 ALA A C 1
ATOM 4141 O O . ALA A 1 545 ? -44.402 -99.274 9.680 1.00 39.48 546 ALA A O 1
ATOM 4143 N N . VAL A 1 546 ? -42.247 -99.908 9.755 1.00 41.26 547 VAL A N 1
ATOM 4144 C CA . VAL A 1 546 ? -41.966 -99.445 8.399 1.00 41.98 547 VAL A CA 1
ATOM 4145 C C . VAL A 1 546 ? -42.852 -100.139 7.363 1.00 42.72 547 VAL A C 1
ATOM 4146 O O . VAL A 1 546 ? -43.404 -99.489 6.473 1.00 41.64 547 VAL A O 1
ATOM 4150 N N . LYS A 1 547 ? -42.983 -101.457 7.482 1.00 42.73 548 LYS A N 1
ATOM 4151 C CA . LYS A 1 547 ? -43.801 -102.231 6.555 1.00 43.16 548 LYS A CA 1
ATOM 4152 C C . LYS A 1 547 ? -45.268 -101.827 6.660 1.00 42.15 548 LYS A C 1
ATOM 4153 O O . LYS A 1 547 ? -45.919 -101.559 5.652 1.00 40.91 548 LYS A O 1
ATOM 4159 N N . ILE A 1 548 ? -45.785 -101.787 7.883 1.00 42.41 549 ILE A N 1
ATOM 4160 C CA . ILE A 1 548 ? -47.176 -101.411 8.108 1.00 43.06 549 ILE A CA 1
ATOM 4161 C C . ILE A 1 548 ? -47.454 -100.004 7.584 1.00 44.56 549 ILE A C 1
ATOM 4162 O O . ILE A 1 548 ? -48.500 -99.749 6.984 1.00 44.31 549 ILE A O 1
ATOM 4167 N N . ALA A 1 549 ? -46.510 -99.096 7.810 1.00 44.92 550 ALA A N 1
ATOM 4168 C CA . ALA A 1 549 ? -46.648 -97.714 7.367 1.00 44.63 550 ALA A CA 1
ATOM 4169 C C . ALA A 1 549 ? -46.677 -97.619 5.847 1.00 45.97 550 ALA A C 1
ATOM 4170 O O . ALA A 1 549 ? -47.458 -96.856 5.279 1.00 45.39 550 ALA A O 1
ATOM 4172 N N . THR A 1 550 ? -45.822 -98.396 5.190 1.00 47.26 551 THR A N 1
ATOM 4173 C CA . THR A 1 550 ? -45.761 -98.389 3.734 1.00 50.00 551 THR A CA 1
ATOM 4174 C C . THR A 1 550 ? -47.021 -98.995 3.121 1.00 51.77 551 THR A C 1
ATOM 4175 O O . THR A 1 550 ? -47.592 -98.437 2.184 1.00 52.83 551 THR A O 1
ATOM 4179 N N . ASP A 1 551 ? -47.452 -100.135 3.654 1.00 52.40 552 ASP A N 1
ATOM 4180 C CA . ASP A 1 551 ? -48.643 -100.809 3.147 1.00 54.62 552 ASP A CA 1
ATOM 4181 C C . ASP A 1 551 ? -49.870 -99.903 3.162 1.00 55.54 552 ASP A C 1
ATOM 4182 O O . ASP A 1 551 ? -50.629 -99.862 2.192 1.00 56.35 552 ASP A O 1
ATOM 4187 N N . VAL A 1 552 ? -50.065 -99.181 4.261 1.00 54.90 553 VAL A N 1
ATOM 4188 C CA . VAL A 1 552 ? -51.206 -98.280 4.377 1.00 54.83 553 VAL A CA 1
ATOM 4189 C C . VAL A 1 552 ? -50.960 -97.002 3.581 1.00 55.74 553 VAL A C 1
ATOM 4190 O O . VAL A 1 552 ? -51.801 -96.102 3.554 1.00 55.12 553 VAL A O 1
ATOM 4194 N N . GLY A 1 553 ? -49.797 -96.934 2.939 1.00 56.71 554 GLY A N 1
ATOM 4195 C CA . GLY A 1 553 ? -49.451 -95.777 2.133 1.00 57.76 554 GLY A CA 1
ATOM 4196 C C . GLY A 1 553 ? -48.906 -94.585 2.899 1.00 58.18 554 GLY A C 1
ATOM 4197 O O . GLY A 1 553 ? -48.768 -93.498 2.337 1.00 58.27 554 GLY A O 1
ATOM 4198 N N . LEU A 1 554 ? -48.594 -94.777 4.176 1.00 57.47 555 LEU A N 1
ATOM 4199 C CA . LEU A 1 554 ? -48.063 -93.691 4.993 1.00 56.57 555 LEU A CA 1
ATOM 4200 C C . LEU A 1 554 ? -46.611 -93.379 4.651 1.00 56.38 555 LEU A C 1
ATOM 4201 O O . LEU A 1 554 ? -45.916 -92.696 5.404 1.00 56.39 555 LEU A O 1
ATOM 4206 N N . GLY A 1 555 ? -46.160 -93.885 3.508 1.00 55.58 556 GLY A N 1
ATOM 4207 C CA . GLY A 1 555 ? -44.800 -93.638 3.066 1.00 54.70 556 GLY A CA 1
ATOM 4208 C C . GLY A 1 555 ? -43.717 -94.311 3.886 1.00 53.76 556 GLY A C 1
ATOM 4209 O O . GLY A 1 555 ? -42.553 -94.315 3.490 1.00 54.97 556 GLY A O 1
ATOM 4210 N N . GLY A 1 556 ? -44.088 -94.875 5.030 1.00 52.84 557 GLY A N 1
ATOM 4211 C CA . GLY A 1 556 ? -43.104 -95.539 5.864 1.00 51.10 557 GLY A CA 1
ATOM 4212 C C . GLY A 1 556 ? -42.907 -94.893 7.222 1.00 50.47 557 GLY A C 1
ATOM 4213 O O . GLY A 1 556 ? -42.124 -95.384 8.038 1.00 50.61 557 GLY A O 1
ATOM 4214 N N . ARG A 1 557 ? -43.606 -93.790 7.471 1.00 49.14 558 ARG A N 1
ATOM 4215 C CA . ARG A 1 557 ? -43.493 -93.104 8.752 1.00 47.84 558 ARG A CA 1
ATOM 4216 C C . ARG A 1 557 ? -44.110 -93.960 9.852 1.00 46.20 558 ARG A C 1
ATOM 4217 O O . ARG A 1 557 ? -45.289 -94.312 9.800 1.00 45.02 558 ARG A O 1
ATOM 4225 N N . ILE A 1 558 ? -43.297 -94.285 10.852 1.00 42.69 559 ILE A N 1
ATOM 4226 C CA . ILE A 1 558 ? -43.713 -95.140 11.958 1.00 38.77 559 ILE A CA 1
ATOM 4227 C C . ILE A 1 558 ? -44.433 -94.463 13.121 1.00 38.66 559 ILE A C 1
ATOM 4228 O O . ILE A 1 558 ? -45.038 -95.143 13.952 1.00 38.71 559 ILE A O 1
ATOM 4233 N N . ASN A 1 559 ? -44.375 -93.137 13.182 1.00 39.05 560 ASN A N 1
ATOM 4234 C CA . ASN A 1 559 ? -44.990 -92.393 14.280 1.00 38.27 560 ASN A CA 1
ATOM 4235 C C . ASN A 1 559 ? -46.405 -92.811 14.679 1.00 38.15 560 ASN A C 1
ATOM 4236 O O . ASN A 1 559 ? -46.685 -92.987 15.866 1.00 39.20 560 ASN A O 1
ATOM 4241 N N . MET A 1 560 ? -47.294 -92.982 13.706 1.00 36.81 561 MET A N 1
ATOM 4242 C CA . MET A 1 560 ? -48.667 -93.370 14.012 1.00 36.73 561 MET A CA 1
ATOM 4243 C C . MET A 1 560 ? -48.763 -94.812 14.505 1.00 35.21 561 MET A C 1
ATOM 4244 O O . MET A 1 560 ? -49.599 -95.133 15.348 1.00 35.46 561 MET A O 1
ATOM 4249 N N . ILE A 1 561 ? -47.905 -95.678 13.980 1.00 35.74 562 ILE A N 1
ATOM 4250 C CA . ILE A 1 561 ? -47.904 -97.082 14.373 1.00 35.93 562 ILE A CA 1
ATOM 4251 C C . ILE A 1 561 ? -47.434 -97.260 15.815 1.00 35.46 562 ILE A C 1
ATOM 4252 O O . ILE A 1 561 ? -48.044 -98.000 16.587 1.00 36.71 562 ILE A O 1
ATOM 4257 N N . MET A 1 562 ? -46.347 -96.583 16.177 1.00 35.10 563 MET A N 1
ATOM 4258 C CA . MET A 1 562 ? -45.811 -96.683 17.529 1.00 34.32 563 MET A CA 1
ATOM 4259 C C . MET A 1 562 ? -46.722 -95.983 18.533 1.00 34.12 563 MET A C 1
ATOM 4260 O O . MET A 1 562 ? -46.732 -96.325 19.717 1.00 35.31 563 MET A O 1
ATOM 4265 N N . GLN A 1 563 ? -47.483 -95.001 18.056 1.00 32.63 564 GLN A N 1
ATOM 4266 C CA . GLN A 1 563 ? -48.424 -94.276 18.905 1.00 31.67 564 GLN A CA 1
ATOM 4267 C C . GLN A 1 563 ? -49.491 -95.280 19.330 1.00 33.40 564 GLN A C 1
ATOM 4268 O O . GLN A 1 563 ? -49.854 -95.371 20.504 1.00 30.84 564 GLN A O 1
ATOM 4274 N N . THR A 1 564 ? -49.985 -96.039 18.357 1.00 35.64 565 THR A N 1
ATOM 4275 C CA . THR A 1 564 ? -50.998 -97.054 18.613 1.00 36.53 565 THR A CA 1
ATOM 4276 C C . THR A 1 564 ? -50.453 -98.064 19.622 1.00 35.10 565 THR A C 1
ATOM 4277 O O . THR A 1 564 ? -51.147 -98.459 20.561 1.00 35.11 565 THR A O 1
ATOM 4281 N N . ALA A 1 565 ? -49.203 -98.473 19.424 1.00 35.65 566 ALA A N 1
ATOM 4282 C CA . ALA A 1 565 ? -48.557 -99.425 20.320 1.00 33.06 566 ALA A CA 1
ATOM 4283 C C . ALA A 1 565 ? -48.659 -98.941 21.767 1.00 34.24 566 ALA A C 1
ATOM 4284 O O . ALA A 1 565 ? -48.971 -99.720 22.673 1.00 30.38 566 ALA A O 1
ATOM 4286 N N . PHE A 1 566 ? -48.398 -97.651 21.976 1.00 32.51 567 PHE A N 1
ATOM 4287 C CA . PHE A 1 566 ? -48.464 -97.054 23.307 1.00 31.07 567 PHE A CA 1
ATOM 4288 C C . PHE A 1 566 ? -49.871 -97.147 23.885 1.00 29.82 567 PHE A C 1
ATOM 4289 O O . PHE A 1 566 ? -50.071 -97.669 24.979 1.00 31.52 567 PHE A O 1
ATOM 4297 N N . PHE A 1 567 ? -50.842 -96.628 23.143 1.00 31.56 568 PHE A N 1
ATOM 4298 C CA . PHE A 1 567 ? -52.233 -96.634 23.578 1.00 32.51 568 PHE A CA 1
ATOM 4299 C C . PHE A 1 567 ? -52.805 -98.022 23.845 1.00 34.48 568 PHE A C 1
ATOM 4300 O O . PHE A 1 567 ? -53.750 -98.166 24.621 1.00 34.90 568 PHE A O 1
ATOM 4308 N N . LYS A 1 568 ? -52.232 -99.043 23.217 1.00 35.73 569 LYS A N 1
ATOM 4309 C CA . LYS A 1 568 ? -52.728 -100.402 23.404 1.00 37.38 569 LYS A CA 1
ATOM 4310 C C . LYS A 1 568 ? -52.013 -101.203 24.489 1.00 38.15 569 LYS A C 1
ATOM 4311 O O . LYS A 1 568 ? -52.658 -101.912 25.262 1.00 39.86 569 LYS A O 1
ATOM 4317 N N . LEU A 1 569 ? -50.688 -101.091 24.556 1.00 38.36 570 LEU A N 1
ATOM 4318 C CA . LEU A 1 569 ? -49.920 -101.861 25.532 1.00 37.49 570 LEU A CA 1
ATOM 4319 C C . LEU A 1 569 ? -49.413 -101.129 26.777 1.00 39.94 570 LEU A C 1
ATOM 4320 O O . LEU A 1 569 ? -48.933 -101.775 27.711 1.00 41.93 570 LEU A O 1
ATOM 4325 N N . ALA A 1 570 ? -49.510 -99.802 26.805 1.00 38.39 571 ALA A N 1
ATOM 4326 C CA . ALA A 1 570 ? -49.033 -99.038 27.960 1.00 39.64 571 ALA A CA 1
ATOM 4327 C C . ALA A 1 570 ? -49.885 -99.268 29.205 1.00 40.80 571 ALA A C 1
ATOM 4328 O O . ALA A 1 570 ? -49.383 -99.224 30.330 1.00 40.84 571 ALA A O 1
ATOM 4330 N N . GLY A 1 571 ? -51.176 -99.502 29.001 1.00 42.18 572 GLY A N 1
ATOM 4331 C CA . GLY A 1 571 ? -52.069 -99.751 30.118 1.00 41.80 572 GLY A CA 1
ATOM 4332 C C . GLY A 1 571 ? -52.544 -98.533 30.890 1.00 42.79 572 GLY A C 1
ATOM 4333 O O . GLY A 1 571 ? -53.099 -98.678 31.979 1.00 43.01 572 GLY A O 1
ATOM 4334 N N . VAL A 1 572 ? -52.339 -97.335 30.349 1.00 41.16 573 VAL A N 1
ATOM 4335 C CA . VAL A 1 572 ? -52.779 -96.128 31.045 1.00 42.27 573 VAL A CA 1
ATOM 4336 C C . VAL A 1 572 ? -54.299 -96.013 30.973 1.00 43.53 573 VAL A C 1
ATOM 4337 O O . VAL A 1 572 ? -54.937 -95.485 31.884 1.00 42.58 573 VAL A O 1
ATOM 4341 N N . LEU A 1 573 ? -54.868 -96.518 29.883 1.00 47.49 574 LEU A N 1
ATOM 4342 C CA . LEU A 1 573 ? -56.311 -96.497 29.676 1.00 53.15 574 LEU A CA 1
ATOM 4343 C C . LEU A 1 573 ? -56.778 -97.825 29.094 1.00 56.56 574 LEU A C 1
ATOM 4344 O O . LEU A 1 573 ? -55.997 -98.550 28.475 1.00 54.81 574 LEU A O 1
ATOM 4349 N N . PRO A 1 574 ? -58.064 -98.163 29.287 1.00 60.77 575 PRO A N 1
ATOM 4350 C CA . PRO A 1 574 ? -58.614 -99.418 28.766 1.00 63.63 575 PRO A CA 1
ATOM 4351 C C . PRO A 1 574 ? -58.622 -99.447 27.240 1.00 65.44 575 PRO A C 1
ATOM 4352 O O . PRO A 1 574 ? -58.921 -98.443 26.593 1.00 65.23 575 PRO A O 1
ATOM 4356 N N . PHE A 1 575 ? -58.287 -100.605 26.678 1.00 69.00 576 PHE A N 1
ATOM 4357 C CA . PHE A 1 575 ? -58.239 -100.799 25.231 1.00 71.83 576 PHE A CA 1
ATOM 4358 C C . PHE A 1 575 ? -59.339 -100.047 24.488 1.00 72.17 576 PHE A C 1
ATOM 4359 O O . PHE A 1 575 ? -59.058 -99.191 23.648 1.00 71.98 576 PHE A O 1
ATOM 4367 N N . GLU A 1 576 ? -60.589 -100.376 24.796 1.00 73.04 577 GLU A N 1
ATOM 4368 C CA . GLU A 1 576 ? -61.733 -99.741 24.151 1.00 74.55 577 GLU A CA 1
ATOM 4369 C C . GLU A 1 576 ? -61.572 -98.227 24.061 1.00 73.67 577 GLU A C 1
ATOM 4370 O O . GLU A 1 576 ? -61.368 -97.678 22.976 1.00 73.59 577 GLU A O 1
ATOM 4376 N N . LYS A 1 577 ? -61.663 -97.557 25.205 1.00 72.64 578 LYS A N 1
ATOM 4377 C CA . LYS A 1 577 ? -61.535 -96.106 25.264 1.00 71.51 578 LYS A CA 1
ATOM 4378 C C . LYS A 1 577 ? -60.204 -95.632 24.682 1.00 70.76 578 LYS A C 1
ATOM 4379 O O . LYS A 1 577 ? -60.148 -94.620 23.983 1.00 69.13 578 LYS A O 1
ATOM 4385 N N . ALA A 1 578 ? -59.137 -96.373 24.970 1.00 69.84 579 ALA A N 1
ATOM 4386 C CA . ALA A 1 578 ? -57.803 -96.033 24.486 1.00 69.62 579 ALA A CA 1
ATOM 4387 C C . ALA A 1 578 ? -57.765 -95.834 22.973 1.00 69.26 579 ALA A C 1
ATOM 4388 O O . ALA A 1 578 ? -57.301 -94.802 22.487 1.00 68.60 579 ALA A O 1
ATOM 4390 N N . VAL A 1 579 ? -58.249 -96.826 22.232 1.00 69.34 580 VAL A N 1
ATOM 4391 C CA . VAL A 1 579 ? -58.265 -96.752 20.776 1.00 69.25 580 VAL A CA 1
ATOM 4392 C C . VAL A 1 579 ? -59.292 -95.731 20.300 1.00 69.79 580 VAL A C 1
ATOM 4393 O O . VAL A 1 579 ? -59.156 -95.152 19.222 1.00 69.48 580 VAL A O 1
ATOM 4397 N N . ASP A 1 580 ? -60.317 -95.513 21.116 1.00 70.18 581 ASP A N 1
ATOM 4398 C CA . ASP A 1 580 ? -61.370 -94.560 20.791 1.00 70.30 581 ASP A CA 1
ATOM 4399 C C . ASP A 1 580 ? -60.791 -93.159 20.622 1.00 69.21 581 ASP A C 1
ATOM 4400 O O . ASP A 1 580 ? -60.845 -92.580 19.535 1.00 68.63 581 ASP A O 1
ATOM 4405 N N . LEU A 1 581 ? -60.238 -92.622 21.707 1.00 67.26 582 LEU A N 1
ATOM 4406 C CA . LEU A 1 581 ? -59.649 -91.289 21.701 1.00 65.34 582 LEU A CA 1
ATOM 4407 C C . LEU A 1 581 ? -58.642 -91.102 20.574 1.00 64.64 582 LEU A C 1
ATOM 4408 O O . LEU A 1 581 ? -58.695 -90.110 19.846 1.00 64.41 582 LEU A O 1
ATOM 4413 N N . LEU A 1 582 ? -57.725 -92.056 20.434 1.00 63.59 583 LEU A N 1
ATOM 4414 C CA . LEU A 1 582 ? -56.708 -91.981 19.392 1.00 63.31 583 LEU A CA 1
ATOM 4415 C C . LEU A 1 582 ? -57.330 -91.722 18.028 1.00 64.46 583 LEU A C 1
ATOM 4416 O O . LEU A 1 582 ? -56.854 -90.878 17.273 1.00 64.87 583 LEU A O 1
ATOM 4421 N N . LYS A 1 583 ? -58.395 -92.450 17.710 1.00 66.93 584 LYS A N 1
ATOM 4422 C CA . LYS A 1 583 ? -59.063 -92.272 16.428 1.00 69.50 584 LYS A CA 1
ATOM 4423 C C . LYS A 1 583 ? -59.790 -90.933 16.369 1.00 70.95 584 LYS A C 1
ATOM 4424 O O . LYS A 1 583 ? -59.648 -90.188 15.400 1.00 70.69 584 LYS A O 1
ATOM 4430 N N . LYS A 1 584 ? -60.564 -90.628 17.406 1.00 72.91 585 LYS A N 1
ATOM 4431 C CA . LYS A 1 584 ? -61.293 -89.366 17.450 1.00 75.90 585 LYS A CA 1
ATOM 4432 C C . LYS A 1 584 ? -60.331 -88.198 17.281 1.00 76.87 585 LYS A C 1
ATOM 4433 O O . LYS A 1 584 ? -60.671 -87.187 16.668 1.00 77.49 585 LYS A O 1
ATOM 4439 N N . SER A 1 585 ? -59.127 -88.345 17.827 1.00 77.82 586 SER A N 1
ATOM 4440 C CA . SER A 1 585 ? -58.119 -87.298 17.736 1.00 78.92 586 SER A CA 1
ATOM 4441 C C . SER A 1 585 ? -57.535 -87.222 16.330 1.00 80.42 586 SER A C 1
ATOM 4442 O O . SER A 1 585 ? -57.141 -86.149 15.874 1.00 80.45 586 SER A O 1
ATOM 4445 N N . ILE A 1 586 ? -57.475 -88.361 15.645 1.00 82.36 587 ILE A N 1
ATOM 4446 C CA . ILE A 1 586 ? -56.948 -88.388 14.285 1.00 84.48 587 ILE A CA 1
ATOM 4447 C C . ILE A 1 586 ? -57.836 -87.512 13.411 1.00 86.27 587 ILE A C 1
ATOM 4448 O O . ILE A 1 586 ? -57.361 -86.861 12.480 1.00 86.04 587 ILE A O 1
ATOM 4453 N N . HIS A 1 587 ? -59.130 -87.503 13.717 1.00 88.86 588 HIS A N 1
ATOM 4454 C CA . HIS A 1 587 ? -60.080 -86.683 12.979 1.00 91.40 588 HIS A CA 1
ATOM 4455 C C . HIS A 1 587 ? -59.928 -85.247 13.457 1.00 92.83 588 HIS A C 1
ATOM 4456 O O . HIS A 1 587 ? -59.966 -84.310 12.659 1.00 93.39 588 HIS A O 1
ATOM 4463 N N . LYS A 1 588 ? -59.758 -85.082 14.767 1.00 94.37 589 LYS A N 1
ATOM 4464 C CA . LYS A 1 588 ? -59.577 -83.760 15.354 1.00 95.64 589 LYS A CA 1
ATOM 4465 C C . LYS A 1 588 ? -58.399 -83.122 14.633 1.00 95.89 589 LYS A C 1
ATOM 4466 O O . LYS A 1 588 ? -58.536 -82.079 13.994 1.00 95.99 589 LYS A O 1
ATOM 4472 N N . ALA A 1 589 ? -57.239 -83.763 14.739 1.00 96.55 590 ALA A N 1
ATOM 4473 C CA . ALA A 1 589 ? -56.038 -83.283 14.072 1.00 96.91 590 ALA A CA 1
ATOM 4474 C C . ALA A 1 589 ? -56.213 -83.628 12.598 1.00 97.04 590 ALA A C 1
ATOM 4475 O O . ALA A 1 589 ? -57.314 -83.980 12.175 1.00 97.52 590 ALA A O 1
ATOM 4477 N N . TYR A 1 590 ? -55.137 -83.540 11.822 1.00 96.94 591 TYR A N 1
ATOM 4478 C CA . TYR A 1 590 ? -55.210 -83.846 10.396 1.00 96.68 591 TYR A CA 1
ATOM 4479 C C . TYR A 1 590 ? -56.501 -83.281 9.809 1.00 96.51 591 TYR A C 1
ATOM 4480 O O . TYR A 1 590 ? -56.693 -82.064 9.776 1.00 97.50 591 TYR A O 1
ATOM 4489 N N . GLY A 1 591 ? -57.386 -84.170 9.361 1.00 95.06 592 GLY A N 1
ATOM 4490 C CA . GLY A 1 591 ? -58.650 -83.745 8.785 1.00 92.87 592 GLY A CA 1
ATOM 4491 C C . GLY A 1 591 ? -58.481 -82.605 7.801 1.00 91.35 592 GLY A C 1
ATOM 4492 O O . GLY A 1 591 ? -59.430 -81.879 7.500 1.00 90.78 592 GLY A O 1
ATOM 4493 N N . LYS A 1 592 ? -57.261 -82.453 7.299 1.00 89.86 593 LYS A N 1
ATOM 4494 C CA . LYS A 1 592 ? -56.938 -81.398 6.351 1.00 88.11 593 LYS A CA 1
ATOM 4495 C C . LYS A 1 592 ? -57.200 -81.838 4.914 1.00 88.10 593 LYS A C 1
ATOM 4496 O O . LYS A 1 592 ? -58.319 -81.724 4.413 1.00 88.38 593 LYS A O 1
ATOM 4502 N N . LYS A 1 593 ? -56.159 -82.345 4.261 1.00 87.72 594 LYS A N 1
ATOM 4503 C CA . LYS A 1 593 ? -56.247 -82.796 2.879 1.00 87.79 594 LYS A CA 1
ATOM 4504 C C . LYS A 1 593 ? -57.175 -84.000 2.730 1.00 88.87 594 LYS A C 1
ATOM 4505 O O . LYS A 1 593 ? -56.731 -85.149 2.745 1.00 89.34 594 LYS A O 1
ATOM 4511 N N . GLY A 1 594 ? -58.467 -83.719 2.592 1.00 89.79 595 GLY A N 1
ATOM 4512 C CA . GLY A 1 594 ? -59.456 -84.769 2.430 1.00 91.19 595 GLY A CA 1
ATOM 4513 C C . GLY A 1 594 ? -59.384 -85.888 3.450 1.00 92.26 595 GLY A C 1
ATOM 4514 O O . GLY A 1 594 ? -58.649 -85.810 4.436 1.00 91.66 595 GLY A O 1
ATOM 4515 N N . GLU A 1 595 ? -60.164 -86.936 3.205 1.00 93.58 596 GLU A N 1
ATOM 4516 C CA . GLU A 1 595 ? -60.211 -88.095 4.086 1.00 94.67 596 GLU A CA 1
ATOM 4517 C C . GLU A 1 595 ? -59.146 -89.112 3.698 1.00 94.35 596 GLU A C 1
ATOM 4518 O O . GLU A 1 595 ? -58.853 -90.034 4.460 1.00 94.82 596 GLU A O 1
ATOM 4524 N N . LYS A 1 596 ? -58.570 -88.943 2.511 1.00 93.36 597 LYS A N 1
ATOM 4525 C CA . LYS A 1 596 ? -57.541 -89.857 2.031 1.00 92.31 597 LYS A CA 1
ATOM 4526 C C . LYS A 1 596 ? -56.422 -90.000 3.054 1.00 90.70 597 LYS A C 1
ATOM 4527 O O . LYS A 1 596 ? -55.935 -91.102 3.301 1.00 90.64 597 LYS A O 1
ATOM 4533 N N . ILE A 1 597 ? -56.019 -88.879 3.646 1.00 87.99 598 ILE A N 1
ATOM 4534 C CA . ILE A 1 597 ? -54.959 -88.881 4.647 1.00 85.38 598 ILE A CA 1
ATOM 4535 C C . ILE A 1 597 ? -55.498 -89.331 6.002 1.00 83.91 598 ILE A C 1
ATOM 4536 O O . ILE A 1 597 ? -54.817 -90.032 6.751 1.00 84.04 598 ILE A O 1
ATOM 4541 N N . VAL A 1 598 ? -56.725 -88.924 6.307 1.00 81.41 599 VAL A N 1
ATOM 4542 C CA . VAL A 1 598 ? -57.360 -89.280 7.570 1.00 79.09 599 VAL A CA 1
ATOM 4543 C C . VAL A 1 598 ? -57.601 -90.784 7.658 1.00 77.68 599 VAL A C 1
ATOM 4544 O O . VAL A 1 598 ? -57.534 -91.370 8.738 1.00 77.05 599 VAL A O 1
ATOM 4548 N N . LYS A 1 599 ? -57.876 -91.402 6.514 1.00 76.16 600 LYS A N 1
ATOM 4549 C CA . LYS A 1 599 ? -58.139 -92.835 6.457 1.00 74.14 600 LYS A CA 1
ATOM 4550 C C . LYS A 1 599 ? -56.872 -93.677 6.586 1.00 72.11 600 LYS A C 1
ATOM 4551 O O . LYS A 1 599 ? -56.891 -94.744 7.199 1.00 71.78 600 LYS A O 1
ATOM 4557 N N . MET A 1 600 ? -55.775 -93.200 6.008 1.00 70.05 601 MET A N 1
ATOM 4558 C CA . MET A 1 600 ? -54.514 -93.928 6.073 1.00 68.98 601 MET A CA 1
ATOM 4559 C C . MET A 1 600 ? -54.089 -94.132 7.521 1.00 68.51 601 MET A C 1
ATOM 4560 O O . MET A 1 600 ? -53.730 -95.241 7.920 1.00 68.05 601 MET A O 1
ATOM 4565 N N . ASN A 1 601 ? -54.133 -93.059 8.306 1.00 67.52 602 ASN A N 1
ATOM 4566 C CA . ASN A 1 601 ? -53.755 -93.129 9.714 1.00 66.50 602 ASN A CA 1
ATOM 4567 C C . ASN A 1 601 ? -54.732 -93.996 10.498 1.00 65.57 602 ASN A C 1
ATOM 4568 O O . ASN A 1 601 ? -54.331 -94.750 11.383 1.00 65.63 602 ASN A O 1
ATOM 4573 N N . THR A 1 602 ? -56.016 -93.883 10.173 1.00 64.90 603 THR A N 1
ATOM 4574 C CA . THR A 1 602 ? -57.037 -94.673 10.849 1.00 64.36 603 THR A CA 1
ATOM 4575 C C . THR A 1 602 ? -56.749 -96.147 10.600 1.00 63.84 603 THR A C 1
ATOM 4576 O O . THR A 1 602 ? -56.815 -96.969 11.514 1.00 64.26 603 THR A O 1
ATOM 4580 N N . ASP A 1 603 ? -56.425 -96.471 9.352 1.00 62.35 604 ASP A N 1
ATOM 4581 C CA . ASP A 1 603 ? -56.113 -97.842 8.974 1.00 61.04 604 ASP A CA 1
ATOM 4582 C C . ASP A 1 603 ? -54.842 -98.284 9.689 1.00 59.28 604 ASP A C 1
ATOM 4583 O O . ASP A 1 603 ? -54.759 -99.406 10.188 1.00 58.86 604 ASP A O 1
ATOM 4588 N N . ALA A 1 604 ? -53.856 -97.392 9.736 1.00 57.62 605 ALA A N 1
ATOM 4589 C CA . ALA A 1 604 ? -52.590 -97.686 10.398 1.00 55.13 605 ALA A CA 1
ATOM 4590 C C . ALA A 1 604 ? -52.861 -98.169 11.816 1.00 52.80 605 ALA A C 1
ATOM 4591 O O . ALA A 1 604 ? -52.228 -99.111 12.293 1.00 53.03 605 ALA A O 1
ATOM 4593 N N . VAL A 1 605 ? -53.810 -97.520 12.483 1.00 50.48 606 VAL A N 1
ATOM 4594 C CA . VAL A 1 605 ? -54.180 -97.888 13.843 1.00 49.56 606 VAL A CA 1
ATOM 4595 C C . VAL A 1 605 ? -54.785 -99.287 13.840 1.00 49.71 606 VAL A C 1
ATOM 4596 O O . VAL A 1 605 ? -54.391 -100.151 14.625 1.00 46.39 606 VAL A O 1
ATOM 4600 N N . ASP A 1 606 ? -55.746 -99.496 12.947 1.00 50.39 607 ASP A N 1
ATOM 4601 C CA . ASP A 1 606 ? -56.421 -100.782 12.820 1.00 51.23 607 ASP A CA 1
ATOM 4602 C C . ASP A 1 606 ? -55.424 -101.909 12.579 1.00 50.65 607 ASP A C 1
ATOM 4603 O O . ASP A 1 606 ? -55.477 -102.947 13.239 1.00 50.38 607 ASP A O 1
ATOM 4608 N N . GLN A 1 607 ? -54.513 -101.696 11.635 1.00 50.11 608 GLN A N 1
ATOM 4609 C CA . GLN A 1 607 ? -53.504 -102.694 11.309 1.00 50.20 608 GLN A CA 1
ATOM 4610 C C . GLN A 1 607 ? -52.546 -102.905 12.476 1.00 49.58 608 GLN A C 1
ATOM 4611 O O . GLN A 1 607 ? -52.176 -104.038 12.790 1.00 47.72 608 GLN A O 1
ATOM 4617 N N . ALA A 1 608 ? -52.144 -101.809 13.113 1.00 46.70 609 ALA A N 1
ATOM 4618 C CA . ALA A 1 608 ? -51.231 -101.883 14.246 1.00 47.17 609 ALA A CA 1
ATOM 4619 C C . ALA A 1 608 ? -51.829 -102.752 15.346 1.00 45.33 609 ALA A C 1
ATOM 4620 O O . ALA A 1 608 ? -51.199 -103.702 15.805 1.00 44.63 609 ALA A O 1
ATOM 4622 N N . VAL A 1 609 ? -53.048 -102.426 15.762 1.00 46.76 610 VAL A N 1
ATOM 4623 C CA . VAL A 1 609 ? -53.724 -103.186 16.807 1.00 47.94 610 VAL A CA 1
ATOM 4624 C C . VAL A 1 609 ? -53.694 -104.677 16.485 1.00 49.72 610 VAL A C 1
ATOM 4625 O O . VAL A 1 609 ? -53.296 -105.494 17.314 1.00 49.91 610 VAL A O 1
ATOM 4629 N N . THR A 1 610 ? -54.112 -105.022 15.273 1.00 50.77 611 THR A N 1
ATOM 4630 C CA . THR A 1 610 ? -54.137 -106.412 14.837 1.00 52.20 611 THR A CA 1
ATOM 4631 C C . THR A 1 610 ? -52.738 -107.020 14.829 1.00 52.54 611 THR A C 1
ATOM 4632 O O . THR A 1 610 ? -52.563 -108.199 15.139 1.00 53.32 611 THR A O 1
ATOM 4636 N N . SER A 1 611 ? -51.746 -106.208 14.480 1.00 52.69 612 SER A N 1
ATOM 4637 C CA . SER A 1 611 ? -50.362 -106.665 14.416 1.00 52.57 612 SER A CA 1
ATOM 4638 C C . SER A 1 611 ? -49.693 -106.795 15.781 1.00 52.35 612 SER A C 1
ATOM 4639 O O . SER A 1 611 ? -48.914 -107.721 16.005 1.00 52.65 612 SER A O 1
ATOM 4642 N N . LEU A 1 612 ? -49.989 -105.870 16.689 1.00 52.79 613 LEU A N 1
ATOM 4643 C CA . LEU A 1 612 ? -49.395 -105.907 18.023 1.00 51.06 613 LEU A CA 1
ATOM 4644 C C . LEU A 1 612 ? -49.757 -107.171 18.798 1.00 50.24 613 LEU A C 1
ATOM 4645 O O . LEU A 1 612 ? -50.732 -107.197 19.549 1.00 48.57 613 LEU A O 1
ATOM 4650 N N . GLN A 1 613 ? -48.961 -108.217 18.609 1.00 49.12 614 GLN A N 1
ATOM 4651 C CA . GLN A 1 613 ? -49.181 -109.479 19.300 1.00 49.60 614 GLN A CA 1
ATOM 4652 C C . GLN A 1 613 ? -47.918 -109.859 20.059 1.00 50.01 614 GLN A C 1
ATOM 4653 O O . GLN A 1 613 ? -46.811 -109.779 19.525 1.00 48.79 614 GLN A O 1
ATOM 4659 N N . GLU A 1 614 ? -48.098 -110.272 21.307 1.00 50.65 615 GLU A N 1
ATOM 4660 C CA . GLU A 1 614 ? -46.991 -110.653 22.174 1.00 54.01 615 GLU A CA 1
ATOM 4661 C C . GLU A 1 614 ? -46.035 -111.663 21.543 1.00 54.95 615 GLU A C 1
ATOM 4662 O O . GLU A 1 614 ? -46.399 -112.812 21.294 1.00 56.18 615 GLU A O 1
ATOM 4668 N N . PHE A 1 615 ? -44.808 -111.218 21.289 1.00 55.67 616 PHE A N 1
ATOM 4669 C CA . PHE A 1 615 ? -43.775 -112.060 20.696 1.00 56.73 616 PHE A CA 1
ATOM 4670 C C . PHE A 1 615 ? -43.437 -113.196 21.652 1.00 59.24 616 PHE A C 1
ATOM 4671 O O . PHE A 1 615 ? -43.028 -112.956 22.788 1.00 59.30 616 PHE A O 1
ATOM 4679 N N . LYS A 1 616 ? -43.605 -114.432 21.192 1.00 61.66 617 LYS A N 1
ATOM 4680 C CA . LYS A 1 616 ? -43.307 -115.593 22.021 1.00 63.12 617 LYS A CA 1
ATOM 4681 C C . LYS A 1 616 ? -41.865 -116.046 21.840 1.00 63.75 617 LYS A C 1
ATOM 4682 O O . LYS A 1 616 ? -41.463 -116.473 20.757 1.00 63.70 617 LYS A O 1
ATOM 4688 N N . TYR A 1 617 ? -41.091 -115.946 22.916 1.00 63.24 618 TYR A N 1
ATOM 4689 C CA . TYR A 1 617 ? -39.685 -116.327 22.899 1.00 64.10 618 TYR A CA 1
ATOM 4690 C C . TYR A 1 617 ? -39.422 -117.557 23.761 1.00 64.64 618 TYR A C 1
ATOM 4691 O O . TYR A 1 617 ? -40.071 -117.760 24.788 1.00 63.47 618 TYR A O 1
ATOM 4700 N N . PRO A 1 618 ? -38.460 -118.396 23.349 1.00 66.34 619 PRO A N 1
ATOM 4701 C CA . PRO A 1 618 ? -38.102 -119.616 24.078 1.00 68.48 619 PRO A CA 1
ATOM 4702 C C . PRO A 1 618 ? -37.476 -119.338 25.441 1.00 70.14 619 PRO A C 1
ATOM 4703 O O . PRO A 1 618 ? -37.057 -118.217 25.729 1.00 70.76 619 PRO A O 1
ATOM 4707 N N . ASP A 1 619 ? -37.416 -120.372 26.275 1.00 71.42 620 ASP A N 1
ATOM 4708 C CA . ASP A 1 619 ? -36.848 -120.256 27.611 1.00 72.21 620 ASP A CA 1
ATOM 4709 C C . ASP A 1 619 ? -35.324 -120.238 27.548 1.00 70.76 620 ASP A C 1
ATOM 4710 O O . ASP A 1 619 ? -34.663 -119.715 28.445 1.00 69.91 620 ASP A O 1
ATOM 4715 N N . SER A 1 620 ? -34.777 -120.811 26.480 1.00 69.44 621 SER A N 1
ATOM 4716 C CA . SER A 1 620 ? -33.332 -120.871 26.287 1.00 68.90 621 SER A CA 1
ATOM 4717 C C . SER A 1 620 ? -32.703 -119.481 26.312 1.00 67.97 621 SER A C 1
ATOM 4718 O O . SER A 1 620 ? -31.516 -119.332 26.606 1.00 67.00 621 SER A O 1
ATOM 4721 N N . TRP A 1 621 ? -33.504 -118.468 25.998 1.00 67.39 622 TRP A N 1
ATOM 4722 C CA . TRP A 1 621 ? -33.036 -117.087 25.990 1.00 66.22 622 TRP A CA 1
ATOM 4723 C C . TRP A 1 621 ? -32.433 -116.690 27.334 1.00 67.12 622 TRP A C 1
ATOM 4724 O O . TRP A 1 621 ? -31.477 -115.917 27.387 1.00 66.23 622 TRP A O 1
ATOM 4735 N N . LYS A 1 622 ? -32.993 -117.227 28.415 1.00 70.05 623 LYS A N 1
ATOM 4736 C CA . LYS A 1 622 ? -32.519 -116.928 29.764 1.00 73.21 623 LYS A CA 1
ATOM 4737 C C . LYS A 1 622 ? -31.000 -116.940 29.887 1.00 75.09 623 LYS A C 1
ATOM 4738 O O . LYS A 1 622 ? -30.421 -116.109 30.588 1.00 76.21 623 LYS A O 1
ATOM 4744 N N . ASP A 1 623 ? -30.355 -117.884 29.212 1.00 76.66 624 ASP A N 1
ATOM 4745 C CA . ASP A 1 623 ? -28.903 -117.985 29.263 1.00 78.99 624 ASP A CA 1
ATOM 4746 C C . ASP A 1 623 ? -28.278 -118.059 27.874 1.00 79.93 624 ASP A C 1
ATOM 4747 O O . ASP A 1 623 ? -27.560 -119.006 27.552 1.00 80.45 624 ASP A O 1
ATOM 4752 N N . ALA A 1 624 ? -28.555 -117.049 27.057 1.00 81.28 625 ALA A N 1
ATOM 4753 C CA . ALA A 1 624 ? -28.017 -116.985 25.704 1.00 83.14 625 ALA A CA 1
ATOM 4754 C C . ALA A 1 624 ? -26.509 -116.756 25.764 1.00 84.69 625 ALA A C 1
ATOM 4755 O O . ALA A 1 624 ? -26.004 -116.138 26.701 1.00 84.47 625 ALA A O 1
ATOM 4757 N N . PRO A 1 625 ? -25.771 -117.249 24.757 1.00 86.53 626 PRO A N 1
ATOM 4758 C CA . PRO A 1 625 ? -24.314 -117.093 24.708 1.00 88.43 626 PRO A CA 1
ATOM 4759 C C . PRO A 1 625 ? -23.871 -115.641 24.559 1.00 90.60 626 PRO A C 1
ATOM 4760 O O . PRO A 1 625 ? -24.248 -114.962 23.604 1.00 91.22 626 PRO A O 1
ATOM 4764 N N . ALA A 1 626 ? -23.069 -115.171 25.509 1.00 92.76 627 ALA A N 1
ATOM 4765 C CA . ALA A 1 626 ? -22.571 -113.802 25.480 1.00 95.14 627 ALA A CA 1
ATOM 4766 C C . ALA A 1 626 ? -21.687 -113.600 24.256 1.00 96.96 627 ALA A C 1
ATOM 4767 O O . ALA A 1 626 ? -20.861 -114.452 23.931 1.00 97.20 627 ALA A O 1
ATOM 4769 N N . GLU A 1 627 ? -21.866 -112.470 23.579 1.00 99.53 628 GLU A N 1
ATOM 4770 C CA . GLU A 1 627 ? -21.084 -112.161 22.387 1.00 101.59 628 GLU A CA 1
ATOM 4771 C C . GLU A 1 627 ? -19.631 -111.872 22.745 1.00 101.17 628 GLU A C 1
ATOM 4772 O O . GLU A 1 627 ? -19.182 -112.165 23.854 1.00 100.86 628 GLU A O 1
ATOM 4778 N N . THR A 1 628 ? -18.901 -111.294 21.798 1.00 100.94 629 THR A N 1
ATOM 4779 C CA . THR A 1 628 ? -17.499 -110.965 22.012 1.00 100.94 629 THR A CA 1
ATOM 4780 C C . THR A 1 628 ? -17.171 -109.570 21.489 1.00 99.80 629 THR A C 1
ATOM 4781 O O . THR A 1 628 ? -17.627 -109.171 20.416 1.00 99.76 629 THR A O 1
ATOM 4785 N N . LYS A 1 629 ? -16.378 -108.835 22.262 1.00 98.42 630 LYS A N 1
ATOM 4786 C CA . LYS A 1 629 ? -15.973 -107.480 21.907 1.00 96.11 630 LYS A CA 1
ATOM 4787 C C . LYS A 1 629 ? -15.301 -107.399 20.538 1.00 96.62 630 LYS A C 1
ATOM 4788 O O . LYS A 1 629 ? -14.125 -107.733 20.389 1.00 96.68 630 LYS A O 1
ATOM 4794 N N . ALA A 1 630 ? -16.059 -106.950 19.541 1.00 96.72 631 ALA A N 1
ATOM 4795 C CA . ALA A 1 630 ? -15.546 -106.812 18.183 1.00 96.82 631 ALA A CA 1
ATOM 4796 C C . ALA A 1 630 ? -15.368 -105.334 17.852 1.00 96.74 631 ALA A C 1
ATOM 4797 O O . ALA A 1 630 ? -15.693 -104.886 16.752 1.00 96.95 631 ALA A O 1
ATOM 4799 N N . GLU A 1 631 ? -14.847 -104.583 18.817 1.00 96.18 632 GLU A N 1
ATOM 4800 C CA . GLU A 1 631 ? -14.623 -103.151 18.654 1.00 95.38 632 GLU A CA 1
ATOM 4801 C C . GLU A 1 631 ? -13.286 -102.823 17.993 1.00 93.67 632 GLU A C 1
ATOM 4802 O O . GLU A 1 631 ? -12.261 -103.432 18.301 1.00 93.63 632 GLU A O 1
ATOM 4808 N N . PRO A 1 632 ? -13.286 -101.856 17.060 1.00 91.74 633 PRO A N 1
ATOM 4809 C CA . PRO A 1 632 ? -12.070 -101.441 16.352 1.00 89.79 633 PRO A CA 1
ATOM 4810 C C . PRO A 1 632 ? -11.062 -100.781 17.291 1.00 87.35 633 PRO A C 1
ATOM 4811 O O . PRO A 1 632 ? -11.207 -100.837 18.514 1.00 87.65 633 PRO A O 1
ATOM 4815 N N . MET A 1 633 ? -10.042 -100.155 16.712 1.00 83.43 634 MET A N 1
ATOM 4816 C CA . MET A 1 633 ? -9.019 -99.479 17.498 1.00 78.57 634 MET A CA 1
ATOM 4817 C C . MET A 1 633 ? -9.296 -97.983 17.565 1.00 73.15 634 MET A C 1
ATOM 4818 O O . MET A 1 633 ? -9.650 -97.360 16.564 1.00 72.20 634 MET A O 1
ATOM 4823 N N . THR A 1 634 ? -9.135 -97.416 18.755 1.00 66.49 635 THR A N 1
ATOM 4824 C CA . THR A 1 634 ? -9.361 -95.994 18.971 1.00 60.14 635 THR A CA 1
ATOM 4825 C C . THR A 1 634 ? -8.381 -95.476 20.019 1.00 57.37 635 THR A C 1
ATOM 4826 O O . THR A 1 634 ? -7.589 -96.245 20.566 1.00 58.50 635 THR A O 1
ATOM 4830 N N . ASN A 1 635 ? -8.433 -94.176 20.293 1.00 51.32 636 ASN A N 1
ATOM 4831 C CA . ASN A 1 635 ? -7.549 -93.571 21.285 1.00 47.47 636 ASN A CA 1
ATOM 4832 C C . ASN A 1 635 ? -7.838 -94.103 22.678 1.00 42.97 636 ASN A C 1
ATOM 4833 O O . ASN A 1 635 ? -8.844 -94.774 22.907 1.00 40.99 636 ASN A O 1
ATOM 4838 N N . GLU A 1 636 ? -6.947 -93.791 23.609 1.00 39.37 637 GLU A N 1
ATOM 4839 C CA . GLU A 1 636 ? -7.121 -94.199 24.993 1.00 38.25 637 GLU A CA 1
ATOM 4840 C C . GLU A 1 636 ? -8.194 -93.270 25.562 1.00 35.73 637 GLU A C 1
ATOM 4841 O O . GLU A 1 636 ? -9.003 -93.667 26.402 1.00 34.80 637 GLU A O 1
ATOM 4847 N N . PHE A 1 637 ? -8.199 -92.030 25.077 1.00 32.10 638 PHE A N 1
ATOM 4848 C CA . PHE A 1 637 ? -9.164 -91.031 25.525 1.00 29.44 638 PHE A CA 1
ATOM 4849 C C . PHE A 1 637 ? -10.560 -91.362 25.012 1.00 27.45 638 PHE A C 1
ATOM 4850 O O . PHE A 1 637 ? -11.550 -91.147 25.707 1.00 25.53 638 PHE A O 1
ATOM 4858 N N . PHE A 1 638 ? -10.643 -91.878 23.791 1.00 29.09 639 PHE A N 1
ATOM 4859 C CA . PHE A 1 638 ? -11.942 -92.229 23.230 1.00 28.56 639 PHE A CA 1
ATOM 4860 C C . PHE A 1 638 ? -12.502 -93.403 24.022 1.00 28.93 639 PHE A C 1
ATOM 4861 O O . PHE A 1 638 ? -13.679 -93.439 24.373 1.00 25.46 639 PHE A O 1
ATOM 4869 N N . LYS A 1 639 ? -11.633 -94.364 24.304 1.00 30.00 640 LYS A N 1
ATOM 4870 C CA . LYS A 1 639 ? -12.015 -95.553 25.045 1.00 31.30 640 LYS A CA 1
ATOM 4871 C C . LYS A 1 639 ? -12.421 -95.249 26.484 1.00 27.89 640 LYS A C 1
ATOM 4872 O O . LYS A 1 639 ? -13.443 -95.738 26.961 1.00 28.38 640 LYS A O 1
ATOM 4878 N N . ASN A 1 640 ? -11.634 -94.424 27.166 1.00 27.76 641 ASN A N 1
ATOM 4879 C CA . ASN A 1 640 ? -11.901 -94.107 28.564 1.00 27.89 641 ASN A CA 1
ATOM 4880 C C . ASN A 1 640 ? -12.816 -92.923 28.861 1.00 26.73 641 ASN A C 1
ATOM 4881 O O . ASN A 1 640 ? -13.354 -92.825 29.964 1.00 26.37 641 ASN A O 1
ATOM 4886 N N . VAL A 1 641 ? -13.002 -92.028 27.898 1.00 24.23 642 VAL A N 1
ATOM 4887 C CA . VAL A 1 641 ? -13.843 -90.858 28.140 1.00 22.99 642 VAL A CA 1
ATOM 4888 C C . VAL A 1 641 ? -14.989 -90.641 27.150 1.00 21.65 642 VAL A C 1
ATOM 4889 O O . VAL A 1 641 ? -16.154 -90.565 27.544 1.00 21.83 642 VAL A O 1
ATOM 4893 N N . VAL A 1 642 ? -14.653 -90.538 25.871 1.00 21.59 643 VAL A N 1
ATOM 4894 C CA . VAL A 1 642 ? -15.645 -90.283 24.833 1.00 20.57 643 VAL A CA 1
ATOM 4895 C C . VAL A 1 642 ? -16.688 -91.387 24.675 1.00 20.22 643 VAL A C 1
ATOM 4896 O O . VAL A 1 642 ? -17.887 -91.129 24.766 1.00 19.97 643 VAL A O 1
ATOM 4900 N N . LYS A 1 643 ? -16.228 -92.611 24.434 1.00 25.13 644 LYS A N 1
ATOM 4901 C CA . LYS A 1 643 ? -17.124 -93.751 24.259 1.00 27.28 644 LYS A CA 1
ATOM 4902 C C . LYS A 1 643 ? -18.135 -93.849 25.401 1.00 23.87 644 LYS A C 1
ATOM 4903 O O . LYS A 1 643 ? -19.341 -93.949 25.166 1.00 25.49 644 LYS A O 1
ATOM 4909 N N . PRO A 1 644 ? -17.660 -93.834 26.657 1.00 23.75 645 PRO A N 1
ATOM 4910 C CA . PRO A 1 644 ? -18.595 -93.922 27.782 1.00 22.25 645 PRO A CA 1
ATOM 4911 C C . PRO A 1 644 ? -19.673 -92.836 27.728 1.00 23.45 645 PRO A C 1
ATOM 4912 O O . PRO A 1 644 ? -20.845 -93.097 27.994 1.00 23.20 645 PRO A O 1
ATOM 4916 N N . ILE A 1 645 ? -19.269 -91.620 27.376 1.00 21.28 646 ILE A N 1
ATOM 4917 C CA . ILE A 1 645 ? -20.202 -90.499 27.285 1.00 17.96 646 ILE A CA 1
ATOM 4918 C C . ILE A 1 645 ? -21.211 -90.686 26.158 1.00 21.04 646 ILE A C 1
ATOM 4919 O O . ILE A 1 645 ? -22.408 -90.441 26.332 1.00 22.92 646 ILE A O 1
ATOM 4924 N N . LEU A 1 646 ? -20.726 -91.114 24.998 1.00 21.00 647 LEU A N 1
ATOM 4925 C CA . LEU A 1 646 ? -21.598 -91.317 23.850 1.00 22.23 647 LEU A CA 1
ATOM 4926 C C . LEU A 1 646 ? -22.572 -92.468 24.070 1.00 26.51 647 LEU A C 1
ATOM 4927 O O . LEU A 1 646 ? -23.609 -92.546 23.409 1.00 25.81 647 LEU A O 1
ATOM 4932 N N . THR A 1 647 ? -22.247 -93.353 25.009 1.00 25.86 648 THR A N 1
ATOM 4933 C CA . THR A 1 647 ? -23.112 -94.489 25.300 1.00 30.61 648 THR A CA 1
ATOM 4934 C C . THR A 1 647 ? -23.964 -94.282 26.554 1.00 31.53 648 THR A C 1
ATOM 4935 O O . THR A 1 647 ? -24.377 -95.243 27.203 1.00 33.72 648 THR A O 1
ATOM 4939 N N . GLN A 1 648 ? -24.215 -93.022 26.893 1.00 31.67 649 GLN A N 1
ATOM 4940 C CA . GLN A 1 648 ? -25.049 -92.671 28.041 1.00 31.88 649 GLN A CA 1
ATOM 4941 C C . GLN A 1 648 ? -24.486 -93.066 29.401 1.00 31.46 649 GLN A C 1
ATOM 4942 O O . GLN A 1 648 ? -25.245 -93.309 30.339 1.00 32.54 649 GLN A O 1
ATOM 4948 N N . GLN A 1 649 ? -23.165 -93.123 29.517 1.00 28.44 650 GLN A N 1
ATOM 4949 C CA . GLN A 1 649 ? -22.546 -93.496 30.780 1.00 27.50 650 GLN A CA 1
ATOM 4950 C C . GLN A 1 649 ? -21.723 -92.355 31.362 1.00 25.20 650 GLN A C 1
ATOM 4951 O O . GLN A 1 649 ? -20.981 -92.546 32.323 1.00 22.44 650 GLN A O 1
ATOM 4957 N N . GLY A 1 650 ? -21.861 -91.170 30.773 1.00 24.18 651 GLY A N 1
ATOM 4958 C CA . GLY A 1 650 ? -21.116 -90.014 31.239 1.00 20.02 651 GLY A CA 1
ATOM 4959 C C . GLY A 1 650 ? -21.273 -89.747 32.725 1.00 18.35 651 GLY A C 1
ATOM 4960 O O . GLY A 1 650 ? -20.318 -89.348 33.391 1.00 16.64 651 GLY A O 1
ATOM 4961 N N . ASP A 1 651 ? -22.476 -89.963 33.248 1.00 19.01 652 ASP A N 1
ATOM 4962 C CA . ASP A 1 651 ? -22.743 -89.742 34.666 1.00 17.73 652 ASP A CA 1
ATOM 4963 C C . ASP A 1 651 ? -21.877 -90.621 35.557 1.00 20.44 652 ASP A C 1
ATOM 4964 O O . ASP A 1 651 ? -21.672 -90.310 36.730 1.00 18.78 652 ASP A O 1
ATOM 4969 N N . LYS A 1 652 ? -21.373 -91.721 35.004 1.00 21.14 653 LYS A N 1
ATOM 4970 C CA . LYS A 1 652 ? -20.528 -92.629 35.781 1.00 22.30 653 LYS A CA 1
ATOM 4971 C C . LYS A 1 652 ? -19.066 -92.194 35.845 1.00 20.14 653 LYS A C 1
ATOM 4972 O O . LYS A 1 652 ? -18.301 -92.704 36.660 1.00 19.41 653 LYS A O 1
ATOM 4978 N N . LEU A 1 653 ? -18.671 -91.258 34.986 1.00 20.07 654 LEU A N 1
ATOM 4979 C CA . LEU A 1 653 ? -17.290 -90.778 34.989 1.00 18.93 654 LEU A CA 1
ATOM 4980 C C . LEU A 1 653 ? -17.061 -89.914 36.226 1.00 18.00 654 LEU A C 1
ATOM 4981 O O . LEU A 1 653 ? -17.826 -88.989 36.496 1.00 16.96 654 LEU A O 1
ATOM 4986 N N . PRO A 1 654 ? -16.004 -90.216 37.002 1.00 17.55 655 PRO A N 1
ATOM 4987 C CA . PRO A 1 654 ? -15.683 -89.463 38.219 1.00 15.69 655 PRO A CA 1
ATOM 4988 C C . PRO A 1 654 ? -15.012 -88.126 37.916 1.00 13.71 655 PRO A C 1
ATOM 4989 O O . PRO A 1 654 ? -14.631 -87.857 36.777 1.00 13.23 655 PRO A O 1
ATOM 4993 N N . VAL A 1 655 ? -14.878 -87.285 38.934 1.00 16.10 656 VAL A N 1
ATOM 4994 C CA . VAL A 1 655 ? -14.246 -85.983 38.740 1.00 16.69 656 VAL A CA 1
ATOM 4995 C C . VAL A 1 655 ? -12.827 -86.118 38.178 1.00 17.63 656 VAL A C 1
ATOM 4996 O O . VAL A 1 655 ? -12.369 -85.268 37.414 1.00 19.91 656 VAL A O 1
ATOM 5000 N N . SER A 1 656 ? -12.139 -87.194 38.543 1.00 18.89 657 SER A N 1
ATOM 5001 C CA . SER A 1 656 ? -10.770 -87.416 38.084 1.00 17.33 657 SER A CA 1
ATOM 5002 C C . SER A 1 656 ? -10.633 -87.631 36.581 1.00 17.44 657 SER A C 1
ATOM 5003 O O . SER A 1 656 ? -9.526 -87.599 36.048 1.00 20.59 657 SER A O 1
ATOM 5006 N N . ALA A 1 657 ? -11.748 -87.854 35.895 1.00 16.78 658 ALA A N 1
ATOM 5007 C CA . ALA A 1 657 ? -11.703 -88.090 34.459 1.00 17.41 658 ALA A CA 1
ATOM 5008 C C . ALA A 1 657 ? -11.541 -86.820 33.633 1.00 20.31 658 ALA A C 1
ATOM 5009 O O . ALA A 1 657 ? -11.194 -86.887 32.453 1.00 20.59 658 ALA A O 1
ATOM 5011 N N . PHE A 1 658 ? -11.766 -85.666 34.254 1.00 19.83 659 PHE A N 1
ATOM 5012 C CA . PHE A 1 658 ? -11.694 -84.400 33.530 1.00 17.82 659 PHE A CA 1
ATOM 5013 C C . PHE A 1 658 ? -10.561 -83.447 33.904 1.00 18.55 659 PHE A C 1
ATOM 5014 O O . PHE A 1 658 ? -10.012 -83.503 35.003 1.00 18.45 659 PHE A O 1
ATOM 5022 N N . GLU A 1 659 ? -10.229 -82.568 32.962 1.00 17.68 660 GLU A N 1
ATOM 5023 C CA . GLU A 1 659 ? -9.185 -81.565 33.150 1.00 19.61 660 GLU A CA 1
ATOM 5024 C C . GLU A 1 659 ? -9.753 -80.438 34.002 1.00 16.64 660 GLU A C 1
ATOM 5025 O O . GLU A 1 659 ? -10.868 -79.978 33.768 1.00 17.20 660 GLU A O 1
ATOM 5031 N N . ALA A 1 660 ? -8.978 -79.988 34.980 1.00 17.87 661 ALA A N 1
ATOM 5032 C CA . ALA A 1 660 ? -9.412 -78.923 35.870 1.00 17.30 661 ALA A CA 1
ATOM 5033 C C . ALA A 1 660 ? -9.874 -77.657 35.143 1.00 16.25 661 ALA A C 1
ATOM 5034 O O . ALA A 1 660 ? -10.789 -76.977 35.608 1.00 16.92 661 ALA A O 1
ATOM 5036 N N . ASP A 1 661 ? -9.252 -77.339 34.009 1.00 14.85 662 ASP A N 1
ATOM 5037 C CA . ASP A 1 661 ? -9.616 -76.132 33.265 1.00 14.94 662 ASP A CA 1
ATOM 5038 C C . ASP A 1 661 ? -10.625 -76.367 32.141 1.00 16.05 662 ASP A C 1
ATOM 5039 O O . ASP A 1 661 ? -10.865 -75.480 31.322 1.00 18.46 662 ASP A O 1
ATOM 5044 N N . GLY A 1 662 ? -11.205 -77.564 32.106 1.00 14.97 663 GLY A N 1
ATOM 5045 C CA . GLY A 1 662 ? -12.206 -77.891 31.103 1.00 14.22 663 GLY A CA 1
ATOM 5046 C C . GLY A 1 662 ? -11.752 -78.211 29.686 1.00 15.35 663 GLY A C 1
ATOM 5047 O O . GLY A 1 662 ? -12.585 -78.453 28.814 1.00 15.30 663 GLY A O 1
ATOM 5048 N N . ARG A 1 663 ? -10.448 -78.229 29.438 1.00 15.67 664 ARG A N 1
ATOM 5049 C CA . ARG A 1 663 ? -9.961 -78.512 28.091 1.00 17.44 664 ARG A CA 1
ATOM 5050 C C . ARG A 1 663 ? -10.232 -79.936 27.607 1.00 17.84 664 ARG A C 1
ATOM 5051 O O . ARG A 1 663 ? -10.340 -80.867 28.402 1.00 18.50 664 ARG A O 1
ATOM 5059 N N . PHE A 1 664 ? -10.359 -80.078 26.290 1.00 20.52 665 PHE A N 1
ATOM 5060 C CA . PHE A 1 664 ? -10.585 -81.371 25.649 1.00 20.34 665 PHE A CA 1
ATOM 5061 C C . PHE A 1 664 ? -9.560 -81.498 24.531 1.00 20.77 665 PHE A C 1
ATOM 5062 O O . PHE A 1 664 ? -9.093 -80.493 23.992 1.00 19.12 665 PHE A O 1
ATOM 5070 N N . PRO A 1 665 ? -9.181 -82.737 24.177 1.00 19.87 666 PRO A N 1
ATOM 5071 C CA . PRO A 1 665 ? -8.203 -82.924 23.104 1.00 19.54 666 PRO A CA 1
ATOM 5072 C C . PRO A 1 665 ? -8.898 -82.838 21.747 1.00 21.48 666 PRO A C 1
ATOM 5073 O O . PRO A 1 665 ? -10.091 -83.136 21.635 1.00 20.96 666 PRO A O 1
ATOM 5077 N N . LEU A 1 666 ? -8.160 -82.429 20.720 1.00 22.12 667 LEU A N 1
ATOM 5078 C CA . LEU A 1 666 ? -8.724 -82.343 19.378 1.00 19.92 667 LEU A CA 1
ATOM 5079 C C . LEU A 1 666 ? -8.864 -83.732 18.760 1.00 21.04 667 LEU A C 1
ATOM 5080 O O . LEU A 1 666 ? -8.219 -84.684 19.201 1.00 20.25 667 LEU A O 1
ATOM 5085 N N . GLY A 1 667 ? -9.721 -83.835 17.747 1.00 19.92 668 GLY A N 1
ATOM 5086 C CA . GLY A 1 667 ? -9.899 -85.081 17.018 1.00 20.93 668 GLY A CA 1
ATOM 5087 C C . GLY A 1 667 ? -10.699 -86.256 17.551 1.00 23.26 668 GLY A C 1
ATOM 5088 O O . GLY A 1 667 ? -10.614 -87.344 16.980 1.00 25.04 668 GLY A O 1
ATOM 5089 N N . THR A 1 668 ? -11.477 -86.071 18.612 1.00 20.50 669 THR A N 1
ATOM 5090 C CA . THR A 1 668 ? -12.260 -87.186 19.145 1.00 22.10 669 THR A CA 1
ATOM 5091 C C . THR A 1 668 ? -13.378 -87.632 18.201 1.00 23.15 669 THR A C 1
ATOM 5092 O O . THR A 1 668 ? -13.875 -88.757 18.307 1.00 22.55 669 THR A O 1
ATOM 5096 N N . SER A 1 669 ? -13.781 -86.762 17.280 1.00 20.72 670 SER A N 1
ATOM 5097 C CA . SER A 1 669 ? -14.851 -87.118 16.350 1.00 21.38 670 SER A CA 1
ATOM 5098 C C . SER A 1 669 ? -14.395 -88.163 15.332 1.00 23.85 670 SER A C 1
ATOM 5099 O O . SER A 1 669 ? -15.219 -88.792 14.669 1.00 23.17 670 SER A O 1
ATOM 5102 N N . GLN A 1 670 ? -13.083 -88.342 15.211 1.00 22.21 671 GLN A N 1
ATOM 5103 C CA . GLN A 1 670 ? -12.521 -89.305 14.266 1.00 25.12 671 GLN A CA 1
ATOM 5104 C C . GLN A 1 670 ? -13.017 -90.739 14.458 1.00 26.20 671 GLN A C 1
ATOM 5105 O O . GLN A 1 670 ? -13.075 -91.508 13.498 1.00 26.66 671 GLN A O 1
ATOM 5111 N N . PHE A 1 671 ? -13.380 -91.098 15.687 1.00 25.51 672 PHE A N 1
ATOM 5112 C CA . PHE A 1 671 ? -13.821 -92.462 15.977 1.00 27.00 672 PHE A CA 1
ATOM 5113 C C . PHE A 1 671 ? -15.317 -92.681 16.162 1.00 27.15 672 PHE A C 1
ATOM 5114 O O . PHE A 1 671 ? -15.744 -93.801 16.437 1.00 25.96 672 PHE A O 1
ATOM 5122 N N . GLU A 1 672 ? -16.116 -91.632 16.019 1.00 24.63 673 GLU A N 1
ATOM 5123 C CA . GLU A 1 672 ? -17.554 -91.777 16.193 1.00 25.47 673 GLU A CA 1
ATOM 5124 C C . GLU A 1 672 ? -18.213 -92.641 15.112 1.00 25.88 673 GLU A C 1
ATOM 5125 O O . GLU A 1 672 ? -18.991 -93.537 15.431 1.00 27.20 673 GLU A O 1
ATOM 5131 N N . LYS A 1 673 ? -17.904 -92.375 13.844 1.00 25.33 674 LYS A N 1
ATOM 5132 C CA . LYS A 1 673 ? -18.455 -93.156 12.732 1.00 27.49 674 LYS A CA 1
ATOM 5133 C C . LYS A 1 673 ? -19.906 -93.581 12.980 1.00 28.50 674 LYS A C 1
ATOM 5134 O O . LYS A 1 673 ? -20.243 -94.768 12.938 1.00 23.76 674 LYS A O 1
ATOM 5140 N N . ARG A 1 674 ? -20.763 -92.595 13.221 1.00 26.45 675 ARG A N 1
ATOM 5141 C CA . ARG A 1 674 ? -22.172 -92.836 13.513 1.00 28.22 675 ARG A CA 1
ATOM 5142 C C . ARG A 1 674 ? -22.937 -93.649 12.467 1.00 25.93 675 ARG A C 1
ATOM 5143 O O . ARG A 1 674 ? -23.718 -94.535 12.821 1.00 27.08 675 ARG A O 1
ATOM 5151 N N . GLY A 1 675 ? -22.723 -93.339 11.192 1.00 24.31 676 GLY A N 1
ATOM 5152 C CA . GLY A 1 675 ? -23.409 -94.047 10.121 1.00 25.89 676 GLY A CA 1
ATOM 5153 C C . GLY A 1 675 ? -24.917 -93.859 10.136 1.00 26.11 676 GLY A C 1
ATOM 5154 O O . GLY A 1 675 ? -25.670 -94.834 10.041 1.00 23.89 676 GLY A O 1
ATOM 5155 N N . VAL A 1 676 ? -25.365 -92.609 10.239 1.00 23.12 677 VAL A N 1
ATOM 5156 C CA . VAL A 1 676 ? -26.793 -92.315 10.283 1.00 21.99 677 VAL A CA 1
ATOM 5157 C C . VAL A 1 676 ? -27.387 -91.823 8.970 1.00 24.64 677 VAL A C 1
ATOM 5158 O O . VAL A 1 676 ? -28.555 -91.434 8.922 1.00 24.52 677 VAL A O 1
ATOM 5162 N N . ALA A 1 677 ? -26.591 -91.822 7.907 1.00 23.69 678 ALA A N 1
ATOM 5163 C CA . ALA A 1 677 ? -27.101 -91.384 6.617 1.00 23.73 678 ALA A CA 1
ATOM 5164 C C . ALA A 1 677 ? -28.038 -92.463 6.087 1.00 25.81 678 ALA A C 1
ATOM 5165 O O . ALA A 1 677 ? -27.813 -93.652 6.312 1.00 26.13 678 ALA A O 1
ATOM 5167 N N . ILE A 1 678 ? -29.096 -92.047 5.403 1.00 27.58 679 ILE A N 1
ATOM 5168 C CA . ILE A 1 678 ? -30.040 -92.996 4.828 1.00 28.99 679 ILE A CA 1
ATOM 5169 C C . ILE A 1 678 ? -29.475 -93.377 3.465 1.00 29.57 679 ILE A C 1
ATOM 5170 O O . ILE A 1 678 ? -29.455 -94.549 3.089 1.00 31.22 679 ILE A O 1
ATOM 5175 N N . ASN A 1 679 ? -28.998 -92.374 2.737 1.00 28.71 680 ASN A N 1
ATOM 5176 C CA . ASN A 1 679 ? -28.395 -92.592 1.429 1.00 27.93 680 ASN A CA 1
ATOM 5177 C C . ASN A 1 679 ? -27.030 -91.915 1.386 1.00 31.11 680 ASN A C 1
ATOM 5178 O O . ASN A 1 679 ? -26.830 -90.870 2.010 1.00 28.76 680 ASN A O 1
ATOM 5183 N N . VAL A 1 680 ? -26.091 -92.521 0.664 1.00 28.79 681 VAL A N 1
ATOM 5184 C CA . VAL A 1 680 ? -24.750 -91.966 0.525 1.00 27.53 681 VAL A CA 1
ATOM 5185 C C . VAL A 1 680 ? -24.326 -92.019 -0.940 1.00 31.63 681 VAL A C 1
ATOM 5186 O O . VAL A 1 680 ? -24.822 -92.841 -1.713 1.00 31.07 681 VAL A O 1
ATOM 5190 N N . PRO A 1 681 ? -23.402 -91.136 -1.344 1.00 29.13 682 PRO A N 1
ATOM 5191 C CA . PRO A 1 681 ? -22.947 -91.122 -2.734 1.00 29.62 682 PRO A CA 1
ATOM 5192 C C . PRO A 1 681 ? -22.100 -92.325 -3.132 1.00 28.90 682 PRO A C 1
ATOM 5193 O O . PRO A 1 681 ? -21.360 -92.877 -2.317 1.00 29.63 682 PRO A O 1
ATOM 5197 N N . GLN A 1 682 ? -22.233 -92.727 -4.394 1.00 30.94 683 GLN A N 1
ATOM 5198 C CA . GLN A 1 682 ? -21.469 -93.835 -4.955 1.00 29.95 683 GLN A CA 1
ATOM 5199 C C . GLN A 1 682 ? -20.641 -93.251 -6.094 1.00 28.36 683 GLN A C 1
ATOM 5200 O O . GLN A 1 682 ? -21.185 -92.649 -7.020 1.00 32.55 683 GLN A O 1
ATOM 5206 N N . TRP A 1 683 ? -19.328 -93.424 -6.028 1.00 28.43 684 TRP A N 1
ATOM 5207 C CA . TRP A 1 683 ? -18.455 -92.884 -7.061 1.00 28.92 684 TRP A CA 1
ATOM 5208 C C . TRP A 1 683 ? -18.496 -93.720 -8.338 1.00 30.49 684 TRP A C 1
ATOM 5209 O O . TRP A 1 683 ? -18.422 -94.946 -8.293 1.00 32.40 684 TRP A O 1
ATOM 5220 N N . VAL A 1 684 ? -18.629 -93.039 -9.473 1.00 33.10 685 VAL A N 1
ATOM 5221 C CA . VAL A 1 684 ? -18.669 -93.678 -10.787 1.00 33.89 685 VAL A CA 1
ATOM 5222 C C . VAL A 1 684 ? -17.467 -93.130 -11.555 1.00 32.85 685 VAL A C 1
ATOM 5223 O O . VAL A 1 684 ? -17.585 -92.179 -12.329 1.00 33.53 685 VAL A O 1
ATOM 5227 N N . PRO A 1 685 ? -16.289 -93.732 -11.341 1.00 33.29 686 PRO A N 1
ATOM 5228 C CA . PRO A 1 685 ? -15.026 -93.342 -11.974 1.00 36.74 686 PRO A CA 1
ATOM 5229 C C . PRO A 1 685 ? -15.052 -93.088 -13.477 1.00 38.09 686 PRO A C 1
ATOM 5230 O O . PRO A 1 685 ? -14.355 -92.199 -13.963 1.00 38.93 686 PRO A O 1
ATOM 5234 N N . GLU A 1 686 ? -15.856 -93.854 -14.208 1.00 40.91 687 GLU A N 1
ATOM 5235 C CA . GLU A 1 686 ? -15.935 -93.694 -15.659 1.00 42.97 687 GLU A CA 1
ATOM 5236 C C . GLU A 1 686 ? -16.434 -92.315 -16.075 1.00 41.72 687 GLU A C 1
ATOM 5237 O O . GLU A 1 686 ? -16.209 -91.886 -17.206 1.00 43.30 687 GLU A O 1
ATOM 5243 N N . ASN A 1 687 ? -17.108 -91.620 -15.164 1.00 40.66 688 ASN A N 1
ATOM 5244 C CA . ASN A 1 687 ? -17.653 -90.300 -15.471 1.00 40.00 688 ASN A CA 1
ATOM 5245 C C . ASN A 1 687 ? -16.929 -89.169 -14.750 1.00 38.57 688 ASN A C 1
ATOM 5246 O O . ASN A 1 687 ? -17.145 -87.996 -15.047 1.00 37.97 688 ASN A O 1
ATOM 5251 N N . CYS A 1 688 ? -16.066 -89.529 -13.808 1.00 38.35 689 CYS A N 1
ATOM 5252 C CA . CYS A 1 688 ? -15.326 -88.550 -13.018 1.00 38.05 689 CYS A CA 1
ATOM 5253 C C . CYS A 1 688 ? -14.249 -87.792 -13.794 1.00 38.98 689 CYS A C 1
ATOM 5254 O O . CYS A 1 688 ? -13.427 -88.399 -14.482 1.00 41.29 689 CYS A O 1
ATOM 5257 N N . ILE A 1 689 ? -14.253 -86.464 -13.675 1.00 36.81 690 ILE A N 1
ATOM 5258 C CA . ILE A 1 689 ? -13.262 -85.635 -14.356 1.00 33.44 690 ILE A CA 1
ATOM 5259 C C . ILE A 1 689 ? -12.137 -85.189 -13.423 1.00 34.37 690 ILE A C 1
ATOM 5260 O O . ILE A 1 689 ? -11.361 -84.295 -13.759 1.00 34.83 690 ILE A O 1
ATOM 5265 N N . GLN A 1 690 ? -12.061 -85.814 -12.249 1.00 33.79 691 GLN A N 1
ATOM 5266 C CA . GLN A 1 690 ? -11.015 -85.519 -11.267 1.00 32.97 691 GLN A CA 1
ATOM 5267 C C . GLN A 1 690 ? -10.919 -84.038 -10.904 1.00 33.05 691 GLN A C 1
ATOM 5268 O O . GLN A 1 690 ? -9.834 -83.451 -10.930 1.00 32.91 691 GLN A O 1
ATOM 5274 N N . CYS A 1 691 ? -12.044 -83.442 -10.531 1.00 31.66 692 CYS A N 1
ATOM 5275 C CA . CYS A 1 691 ? -12.060 -82.024 -10.209 1.00 32.87 692 CYS A CA 1
ATOM 5276 C C . CYS A 1 691 ? -12.004 -81.664 -8.720 1.00 31.64 692 CYS A C 1
ATOM 5277 O O . CYS A 1 691 ? -11.722 -80.518 -8.368 1.00 33.86 692 CYS A O 1
ATOM 5280 N N . ASN A 1 692 ? -12.261 -82.639 -7.855 1.00 31.70 693 ASN A N 1
ATOM 5281 C CA . ASN A 1 692 ? -12.240 -82.424 -6.406 1.00 32.35 693 ASN A CA 1
ATOM 5282 C C . ASN A 1 692 ? -13.319 -81.480 -5.874 1.00 29.79 693 ASN A C 1
ATOM 5283 O O . ASN A 1 692 ? -13.284 -81.104 -4.702 1.00 31.82 693 ASN A O 1
ATOM 5288 N N . GLN A 1 693 ? -14.276 -81.096 -6.715 1.00 29.66 694 GLN A N 1
ATOM 5289 C CA . GLN A 1 693 ? -15.334 -80.194 -6.262 1.00 31.37 694 GLN A CA 1
ATOM 5290 C C . GLN A 1 693 ? -16.227 -80.844 -5.210 1.00 30.12 694 GLN A C 1
ATOM 5291 O O . GLN A 1 693 ? -16.703 -80.170 -4.295 1.00 27.47 694 GLN A O 1
ATOM 5297 N N . CYS A 1 694 ? -16.453 -82.149 -5.340 1.00 26.47 695 CYS A N 1
ATOM 5298 C CA . CYS A 1 694 ? -17.291 -82.871 -4.387 1.00 26.53 695 CYS A CA 1
ATOM 5299 C C . CYS A 1 694 ? -16.742 -82.787 -2.966 1.00 27.30 695 CYS A C 1
ATOM 5300 O O . CYS A 1 694 ? -17.484 -82.505 -2.023 1.00 25.64 695 CYS A O 1
ATOM 5303 N N . ALA A 1 695 ? -15.444 -83.027 -2.817 1.00 25.89 696 ALA A N 1
ATOM 5304 C CA . ALA A 1 695 ? -14.805 -82.977 -1.508 1.00 24.23 696 ALA A CA 1
ATOM 5305 C C . ALA A 1 695 ? -14.801 -81.558 -0.950 1.00 25.65 696 ALA A C 1
ATOM 5306 O O . ALA A 1 695 ? -14.970 -81.353 0.249 1.00 24.83 696 ALA A O 1
ATOM 5308 N N . PHE A 1 696 ? -14.607 -80.586 -1.835 1.00 26.44 697 PHE A N 1
ATOM 5309 C CA . PHE A 1 696 ? -14.566 -79.170 -1.470 1.00 25.14 697 PHE A CA 1
ATOM 5310 C C . PHE A 1 696 ? -15.865 -78.691 -0.816 1.00 27.98 697 PHE A C 1
ATOM 5311 O O . PHE A 1 696 ? -15.848 -77.864 0.098 1.00 24.64 697 PHE A O 1
ATOM 5319 N N . VAL A 1 697 ? -16.985 -79.229 -1.288 1.00 27.49 698 VAL A N 1
ATOM 5320 C CA . VAL A 1 697 ? -18.317 -78.843 -0.822 1.00 24.78 698 VAL A CA 1
ATOM 5321 C C . VAL A 1 697 ? -18.919 -79.606 0.366 1.00 24.20 698 VAL A C 1
ATOM 5322 O O . VAL A 1 697 ? -19.885 -79.145 0.974 1.00 22.10 698 VAL A O 1
ATOM 5326 N N . CYS A 1 698 ? -18.354 -80.758 0.709 1.00 23.50 699 CYS A N 1
ATOM 5327 C CA . CYS A 1 698 ? -18.896 -81.562 1.800 1.00 22.30 699 CYS A CA 1
ATOM 5328 C C . CYS A 1 698 ? -18.923 -80.880 3.169 1.00 22.18 699 CYS A C 1
ATOM 5329 O O . CYS A 1 698 ? -17.897 -80.401 3.654 1.00 21.66 699 CYS A O 1
ATOM 5332 N N . PRO A 1 699 ? -20.108 -80.831 3.809 1.00 21.34 700 PRO A N 1
ATOM 5333 C CA . PRO A 1 699 ? -20.290 -80.214 5.131 1.00 20.53 700 PRO A CA 1
ATOM 5334 C C . PRO A 1 699 ? -19.761 -81.064 6.289 1.00 23.13 700 PRO A C 1
ATOM 5335 O O . PRO A 1 699 ? -19.811 -80.638 7.447 1.00 22.13 700 PRO A O 1
ATOM 5339 N N . HIS A 1 700 ? -19.262 -82.262 5.988 1.00 21.15 701 HIS A N 1
ATOM 5340 C CA . HIS A 1 700 ? -18.750 -83.137 7.038 1.00 21.12 701 HIS A CA 1
ATOM 5341 C C . HIS A 1 700 ? -17.417 -83.820 6.740 1.00 21.54 701 HIS A C 1
ATOM 5342 O O . HIS A 1 700 ? -16.974 -84.676 7.504 1.00 22.19 701 HIS A O 1
ATOM 5349 N N . SER A 1 701 ? -16.781 -83.432 5.640 1.00 19.96 702 SER A N 1
ATOM 5350 C CA . SER A 1 701 ? -15.490 -83.987 5.245 1.00 23.22 702 SER A CA 1
ATOM 5351 C C . SER A 1 701 ? -15.579 -85.489 4.966 1.00 23.17 702 SER A C 1
ATOM 5352 O O . SER A 1 701 ? -14.624 -86.233 5.207 1.00 21.02 702 SER A O 1
ATOM 5355 N N . ALA A 1 702 ? -16.725 -85.921 4.443 1.00 22.34 703 ALA A N 1
ATOM 5356 C CA . ALA A 1 702 ? -16.967 -87.331 4.139 1.00 25.60 703 ALA A CA 1
ATOM 5357 C C . ALA A 1 702 ? -16.405 -87.793 2.795 1.00 25.98 703 ALA A C 1
ATOM 5358 O O . ALA A 1 702 ? -16.599 -88.943 2.405 1.00 25.35 703 ALA A O 1
ATOM 5360 N N . ILE A 1 703 ? -15.729 -86.901 2.079 1.00 25.78 704 ILE A N 1
ATOM 5361 C CA . ILE A 1 703 ? -15.137 -87.260 0.793 1.00 27.82 704 ILE A CA 1
ATOM 5362 C C . ILE A 1 703 ? -13.624 -87.081 0.850 1.00 28.77 704 ILE A C 1
ATOM 5363 O O . ILE A 1 703 ? -13.125 -85.984 1.095 1.00 26.99 704 ILE A O 1
ATOM 5368 N N . LEU A 1 704 ? -12.901 -88.171 0.622 1.00 26.83 705 LEU A N 1
ATOM 5369 C CA . LEU A 1 704 ? -11.446 -88.144 0.672 1.00 27.22 705 LEU A CA 1
ATOM 5370 C C . LEU A 1 704 ? -10.784 -88.365 -0.680 1.00 29.72 705 LEU A C 1
ATOM 5371 O O . LEU A 1 704 ? -10.738 -89.489 -1.183 1.00 29.93 705 LEU A O 1
ATOM 5376 N N . PRO A 1 705 ? -10.276 -87.288 -1.296 1.00 29.77 706 PRO A N 1
ATOM 5377 C CA . PRO A 1 705 ? -9.613 -87.432 -2.595 1.00 30.38 706 PRO A CA 1
ATOM 5378 C C . PRO A 1 705 ? -8.310 -88.191 -2.357 1.00 30.56 706 PRO A C 1
ATOM 5379 O O . PRO A 1 705 ? -7.562 -87.867 -1.432 1.00 29.82 706 PRO A O 1
ATOM 5383 N N . VAL A 1 706 ? -8.048 -89.203 -3.176 1.00 28.76 707 VAL A N 1
ATOM 5384 C CA . VAL A 1 706 ? -6.836 -89.996 -3.032 1.00 29.24 707 VAL A CA 1
ATOM 5385 C C . VAL A 1 706 ? -5.921 -89.832 -4.236 1.00 31.70 707 VAL A C 1
ATOM 5386 O O . VAL A 1 706 ? -6.360 -89.928 -5.381 1.00 32.28 707 VAL A O 1
ATOM 5390 N N . LEU A 1 707 ? -4.650 -89.568 -3.965 1.00 33.46 708 LEU A N 1
ATOM 5391 C CA . LEU A 1 707 ? -3.652 -89.416 -5.013 1.00 35.49 708 LEU A CA 1
ATOM 5392 C C . LEU A 1 707 ? -2.438 -90.195 -4.529 1.00 38.12 708 LEU A C 1
ATOM 5393 O O . LEU A 1 707 ? -1.675 -89.714 -3.691 1.00 39.24 708 LEU A O 1
ATOM 5398 N N . ALA A 1 708 ? -2.263 -91.405 -5.046 1.00 40.43 709 ALA A N 1
ATOM 5399 C CA . ALA A 1 708 ? -1.146 -92.234 -4.621 1.00 44.39 709 ALA A CA 1
ATOM 5400 C C . ALA A 1 708 ? -0.316 -92.786 -5.768 1.00 47.33 709 ALA A C 1
ATOM 5401 O O . ALA A 1 708 ? -0.788 -92.900 -6.899 1.00 46.81 709 ALA A O 1
ATOM 5403 N N . LYS A 1 709 ? 0.930 -93.126 -5.456 1.00 51.57 710 LYS A N 1
ATOM 5404 C CA . LYS A 1 709 ? 1.845 -93.689 -6.437 1.00 55.48 710 LYS A CA 1
ATOM 5405 C C . LYS A 1 709 ? 1.509 -95.171 -6.560 1.00 56.54 710 LYS A C 1
ATOM 5406 O O . LYS A 1 709 ? 0.936 -95.756 -5.642 1.00 56.78 710 LYS A O 1
ATOM 5412 N N . GLU A 1 710 ? 1.866 -95.775 -7.688 1.00 57.63 711 GLU A N 1
ATOM 5413 C CA . GLU A 1 710 ? 1.590 -97.189 -7.915 1.00 59.00 711 GLU A CA 1
ATOM 5414 C C . GLU A 1 710 ? 2.009 -98.056 -6.728 1.00 57.13 711 GLU A C 1
ATOM 5415 O O . GLU A 1 710 ? 1.263 -98.932 -6.293 1.00 56.35 711 GLU A O 1
ATOM 5421 N N . GLU A 1 711 ? 3.203 -97.798 -6.205 1.00 57.31 712 GLU A N 1
ATOM 5422 C CA . GLU A 1 711 ? 3.735 -98.561 -5.080 1.00 59.31 712 GLU A CA 1
ATOM 5423 C C . GLU A 1 711 ? 2.882 -98.458 -3.820 1.00 58.41 712 GLU A C 1
ATOM 5424 O O . GLU A 1 711 ? 2.940 -99.327 -2.950 1.00 57.44 712 GLU A O 1
ATOM 5430 N N . GLU A 1 712 ? 2.093 -97.393 -3.721 1.00 57.87 713 GLU A N 1
ATOM 5431 C CA . GLU A 1 712 ? 1.244 -97.190 -2.555 1.00 57.46 713 GLU A CA 1
ATOM 5432 C C . GLU A 1 712 ? -0.085 -97.933 -2.645 1.00 58.26 713 GLU A C 1
ATOM 5433 O O . GLU A 1 712 ? -0.839 -97.982 -1.673 1.00 58.98 713 GLU A O 1
ATOM 5439 N N . LEU A 1 713 ? -0.369 -98.516 -3.807 1.00 58.35 714 LEU A N 1
ATOM 5440 C CA . LEU A 1 713 ? -1.615 -99.253 -4.002 1.00 59.04 714 LEU A CA 1
ATOM 5441 C C . LEU A 1 713 ? -1.392 -100.759 -4.100 1.00 60.00 714 LEU A C 1
ATOM 5442 O O . LEU A 1 713 ? -2.300 -101.502 -4.475 1.00 60.38 714 LEU A O 1
ATOM 5447 N N . VAL A 1 714 ? -0.188 -101.206 -3.759 1.00 60.48 715 VAL A N 1
ATOM 5448 C CA . VAL A 1 714 ? 0.143 -102.626 -3.818 1.00 61.40 715 VAL A CA 1
ATOM 5449 C C . VAL A 1 714 ? -0.855 -103.483 -3.042 1.00 61.41 715 VAL A C 1
ATOM 5450 O O . VAL A 1 714 ? -1.591 -104.275 -3.629 1.00 62.00 715 VAL A O 1
ATOM 5454 N N . GLY A 1 715 ? -0.877 -103.321 -1.723 1.00 60.92 716 GLY A N 1
ATOM 5455 C CA . GLY A 1 715 ? -1.789 -104.098 -0.901 1.00 59.52 716 GLY A CA 1
ATOM 5456 C C . GLY A 1 715 ? -3.189 -103.519 -0.834 1.00 58.97 716 GLY A C 1
ATOM 5457 O O . GLY A 1 715 ? -3.900 -103.716 0.153 1.00 58.73 716 GLY A O 1
ATOM 5458 N N . ALA A 1 716 ? -3.589 -102.811 -1.886 1.00 57.78 717 ALA A N 1
ATOM 5459 C CA . ALA A 1 716 ? -4.911 -102.193 -1.947 1.00 57.78 717 ALA A CA 1
ATOM 5460 C C . ALA A 1 716 ? -6.001 -103.196 -2.316 1.00 57.68 717 ALA A C 1
ATOM 5461 O O . ALA A 1 716 ? -5.771 -104.117 -3.101 1.00 58.21 717 ALA A O 1
ATOM 5463 N N . PRO A 1 717 ? -7.207 -103.028 -1.748 1.00 57.48 718 PRO A N 1
ATOM 5464 C CA . PRO A 1 717 ? -8.341 -103.917 -2.020 1.00 56.08 718 PRO A CA 1
ATOM 5465 C C . PRO A 1 717 ? -8.644 -104.035 -3.514 1.00 56.33 718 PRO A C 1
ATOM 5466 O O . PRO A 1 717 ? -8.277 -103.166 -4.304 1.00 55.22 718 PRO A O 1
ATOM 5470 N N . ALA A 1 718 ? -9.321 -105.114 -3.891 1.00 57.16 719 ALA A N 1
ATOM 5471 C CA . ALA A 1 718 ? -9.662 -105.363 -5.287 1.00 56.70 719 ALA A CA 1
ATOM 5472 C C . ALA A 1 718 ? -10.603 -104.316 -5.868 1.00 56.03 719 ALA A C 1
ATOM 5473 O O . ALA A 1 718 ? -10.456 -103.915 -7.022 1.00 55.95 719 ALA A O 1
ATOM 5475 N N . ASN A 1 719 ? -11.567 -103.876 -5.066 1.00 54.81 720 ASN A N 1
ATOM 5476 C CA . ASN A 1 719 ? -12.540 -102.885 -5.511 1.00 52.71 720 ASN A CA 1
ATOM 5477 C C . ASN A 1 719 ? -12.082 -101.448 -5.270 1.00 50.07 720 ASN A C 1
ATOM 5478 O O . ASN A 1 719 ? -12.849 -100.504 -5.461 1.00 48.88 720 ASN A O 1
ATOM 5483 N N . PHE A 1 720 ? -10.830 -101.287 -4.854 1.00 47.08 721 PHE A N 1
ATOM 5484 C CA . PHE A 1 720 ? -10.270 -99.962 -4.599 1.00 42.98 721 PHE A CA 1
ATOM 5485 C C . PHE A 1 720 ? -9.906 -99.338 -5.942 1.00 39.58 721 PHE A C 1
ATOM 5486 O O . PHE A 1 720 ? -8.750 -98.996 -6.190 1.00 38.84 721 PHE A O 1
ATOM 5494 N N . THR A 1 721 ? -10.906 -99.197 -6.806 1.00 39.82 722 THR A N 1
ATOM 5495 C CA . THR A 1 721 ? -10.718 -98.639 -8.140 1.00 40.65 722 THR A CA 1
ATOM 5496 C C . THR A 1 721 ? -10.071 -97.257 -8.143 1.00 40.94 722 THR A C 1
ATOM 5497 O O . THR A 1 721 ? -10.436 -96.384 -7.356 1.00 41.10 722 THR A O 1
ATOM 5501 N N . ALA A 1 722 ? -9.110 -97.070 -9.041 1.00 40.71 723 ALA A N 1
ATOM 5502 C CA . ALA A 1 722 ? -8.405 -95.800 -9.172 1.00 41.32 723 ALA A CA 1
ATOM 5503 C C . ALA A 1 722 ? -8.198 -95.474 -10.646 1.00 41.54 723 ALA A C 1
ATOM 5504 O O . ALA A 1 722 ? -8.078 -96.373 -11.477 1.00 44.49 723 ALA A O 1
ATOM 5506 N N . LEU A 1 723 ? -8.161 -94.186 -10.965 1.00 41.84 724 LEU A N 1
ATOM 5507 C CA . LEU A 1 723 ? -7.965 -93.738 -12.338 1.00 41.07 724 LEU A CA 1
ATOM 5508 C C . LEU A 1 723 ? -6.554 -93.193 -12.481 1.00 42.24 724 LEU A C 1
ATOM 5509 O O . LEU A 1 723 ? -5.899 -92.893 -11.485 1.00 41.29 724 LEU A O 1
ATOM 5514 N N . GLU A 1 724 ? -6.071 -93.078 -13.712 1.00 43.20 725 GLU A N 1
ATOM 5515 C CA . GLU A 1 724 ? -4.748 -92.512 -13.906 1.00 46.72 725 GLU A CA 1
ATOM 5516 C C . GLU A 1 724 ? -4.965 -91.007 -13.809 1.00 45.60 725 GLU A C 1
ATOM 5517 O O . GLU A 1 724 ? -5.806 -90.443 -14.510 1.00 44.45 725 GLU A O 1
ATOM 5523 N N . ALA A 1 725 ? -4.222 -90.371 -12.909 1.00 46.44 726 ALA A N 1
ATOM 5524 C CA . ALA A 1 725 ? -4.341 -88.938 -12.662 1.00 48.14 726 ALA A CA 1
ATOM 5525 C C . ALA A 1 725 ? -4.234 -88.028 -13.881 1.00 49.70 726 ALA A C 1
ATOM 5526 O O . ALA A 1 725 ? -3.275 -88.102 -14.650 1.00 49.74 726 ALA A O 1
ATOM 5528 N N . LYS A 1 726 ? -5.232 -87.164 -14.044 1.00 50.46 727 LYS A N 1
ATOM 5529 C CA . LYS A 1 726 ? -5.241 -86.209 -15.142 1.00 52.45 727 LYS A CA 1
ATOM 5530 C C . LYS A 1 726 ? -4.436 -84.997 -14.690 1.00 53.84 727 LYS A C 1
ATOM 5531 O O . LYS A 1 726 ? -4.233 -84.791 -13.493 1.00 53.13 727 LYS A O 1
ATOM 5537 N N . GLY A 1 727 ? -3.979 -84.196 -15.645 1.00 54.70 728 GLY A N 1
ATOM 5538 C CA . GLY A 1 727 ? -3.188 -83.030 -15.301 1.00 55.40 728 GLY A CA 1
ATOM 5539 C C . GLY A 1 727 ? -1.716 -83.326 -15.505 1.00 56.81 728 GLY A C 1
ATOM 5540 O O . GLY A 1 727 ? -1.240 -84.407 -15.152 1.00 55.93 728 GLY A O 1
ATOM 5541 N N . LYS A 1 728 ? -0.994 -82.365 -16.069 1.00 57.38 729 LYS A N 1
ATOM 5542 C CA . LYS A 1 728 ? 0.426 -82.532 -16.340 1.00 59.91 729 LYS A CA 1
ATOM 5543 C C . LYS A 1 728 ? 1.267 -82.747 -15.084 1.00 59.90 729 LYS A C 1
ATOM 5544 O O . LYS A 1 728 ? 2.242 -83.499 -15.106 1.00 58.50 729 LYS A O 1
ATOM 5550 N N . GLU A 1 729 ? 0.890 -82.090 -13.990 1.00 58.82 730 GLU A N 1
ATOM 5551 C CA . GLU A 1 729 ? 1.631 -82.214 -12.738 1.00 58.15 730 GLU A CA 1
ATOM 5552 C C . GLU A 1 729 ? 1.351 -83.532 -12.022 1.00 56.12 730 GLU A C 1
ATOM 5553 O O . GLU A 1 729 ? 2.149 -83.980 -11.199 1.00 53.59 730 GLU A O 1
ATOM 5559 N N . LEU A 1 730 ? 0.218 -84.151 -12.337 1.00 54.15 731 LEU A N 1
ATOM 5560 C CA . LEU A 1 730 ? -0.166 -85.407 -11.702 1.00 54.40 731 LEU A CA 1
ATOM 5561 C C . LEU A 1 730 ? 0.170 -86.627 -12.556 1.00 54.58 731 LEU A C 1
ATOM 5562 O O . LEU A 1 730 ? -0.396 -87.705 -12.367 1.00 53.34 731 LEU A O 1
ATOM 5567 N N . LYS A 1 731 ? 1.096 -86.454 -13.492 1.00 55.02 732 LYS A N 1
ATOM 5568 C CA . LYS A 1 731 ? 1.506 -87.538 -14.376 1.00 55.39 732 LYS A CA 1
ATOM 5569 C C . LYS A 1 731 ? 2.077 -88.708 -13.577 1.00 53.38 732 LYS A C 1
ATOM 5570 O O . LYS A 1 731 ? 3.032 -88.545 -12.817 1.00 53.12 732 LYS A O 1
ATOM 5576 N N . GLY A 1 732 ? 1.486 -89.886 -13.746 1.00 51.65 733 GLY A N 1
ATOM 5577 C CA . GLY A 1 732 ? 1.971 -91.058 -13.040 1.00 50.09 733 GLY A CA 1
ATOM 5578 C C . GLY A 1 732 ? 1.177 -91.431 -11.804 1.00 49.56 733 GLY A C 1
ATOM 5579 O O . GLY A 1 732 ? 1.173 -92.594 -11.397 1.00 48.91 733 GLY A O 1
ATOM 5580 N N . TYR A 1 733 ? 0.507 -90.453 -11.200 1.00 48.22 734 TYR A N 1
ATOM 5581 C CA . TYR A 1 733 ? -0.284 -90.712 -10.002 1.00 45.26 734 TYR A CA 1
ATOM 5582 C C . TYR A 1 733 ? -1.612 -91.383 -10.329 1.00 43.62 734 TYR A C 1
ATOM 5583 O O . TYR A 1 733 ? -2.095 -91.325 -11.462 1.00 41.96 734 TYR A O 1
ATOM 5592 N N . LYS A 1 734 ? -2.192 -92.019 -9.316 1.00 42.54 735 LYS A N 1
ATOM 5593 C CA . LYS A 1 734 ? -3.478 -92.692 -9.439 1.00 41.49 735 LYS A CA 1
ATOM 5594 C C . LYS A 1 734 ? -4.473 -91.825 -8.671 1.00 40.39 735 LYS A C 1
ATOM 5595 O O . LYS A 1 734 ? -4.169 -91.359 -7.573 1.00 40.47 735 LYS A O 1
ATOM 5601 N N . PHE A 1 735 ? -5.651 -91.605 -9.246 1.00 37.83 736 PHE A N 1
ATOM 5602 C CA . PHE A 1 735 ? -6.670 -90.777 -8.605 1.00 37.81 736 PHE A CA 1
ATOM 5603 C C . PHE A 1 735 ? -7.902 -91.578 -8.205 1.00 38.70 736 PHE A C 1
ATOM 5604 O O . PHE A 1 735 ? -8.337 -92.476 -8.927 1.00 38.81 736 PHE A O 1
ATOM 5612 N N . ARG A 1 736 ? -8.463 -91.242 -7.050 1.00 36.91 737 ARG A N 1
ATOM 5613 C CA . ARG A 1 736 ? -9.658 -91.912 -6.561 1.00 35.79 737 ARG A CA 1
ATOM 5614 C C . ARG A 1 736 ? -10.425 -91.045 -5.576 1.00 35.96 737 ARG A C 1
ATOM 5615 O O . ARG A 1 736 ? -9.839 -90.352 -4.745 1.00 34.59 737 ARG A O 1
ATOM 5623 N N . ILE A 1 737 ? -11.745 -91.089 -5.687 1.00 33.35 738 ILE A N 1
ATOM 5624 C CA . ILE A 1 737 ? -12.618 -90.355 -4.793 1.00 32.20 738 ILE A CA 1
ATOM 5625 C C . ILE A 1 737 ? -13.148 -91.402 -3.824 1.00 32.72 738 ILE A C 1
ATOM 5626 O O . ILE A 1 737 ? -13.993 -92.222 -4.189 1.00 33.40 738 ILE A O 1
ATOM 5631 N N . GLN A 1 738 ? -12.631 -91.389 -2.598 1.00 28.53 739 GLN A N 1
ATOM 5632 C CA . GLN A 1 738 ? -13.056 -92.342 -1.584 1.00 28.92 739 GLN A CA 1
ATOM 5633 C C . GLN A 1 738 ? -14.164 -91.758 -0.719 1.00 31.94 739 GLN A C 1
ATOM 5634 O O . GLN A 1 738 ? -13.993 -90.711 -0.092 1.00 29.77 739 GLN A O 1
ATOM 5640 N N . ILE A 1 739 ? -15.300 -92.444 -0.691 1.00 32.62 740 ILE A N 1
ATOM 5641 C CA . ILE A 1 739 ? -16.439 -92.000 0.096 1.00 32.47 740 ILE A CA 1
ATOM 5642 C C . ILE A 1 739 ? -16.383 -92.562 1.512 1.00 33.40 740 ILE A C 1
ATOM 5643 O O . ILE A 1 739 ? -16.171 -93.759 1.712 1.00 33.29 740 ILE A O 1
ATOM 5648 N N . ASN A 1 740 ? -16.558 -91.680 2.491 1.00 30.78 741 ASN A N 1
ATOM 5649 C CA . ASN A 1 740 ? -16.571 -92.065 3.897 1.00 29.51 741 ASN A CA 1
ATOM 5650 C C . ASN A 1 740 ? -18.054 -92.276 4.203 1.00 30.64 741 ASN A C 1
ATOM 5651 O O . ASN A 1 740 ? -18.746 -91.355 4.639 1.00 31.55 741 ASN A O 1
ATOM 5656 N N . THR A 1 741 ? -18.539 -93.489 3.963 1.00 30.38 742 THR A N 1
ATOM 5657 C CA . THR A 1 741 ? -19.949 -93.801 4.159 1.00 26.61 742 THR A CA 1
ATOM 5658 C C . THR A 1 741 ? -20.508 -93.724 5.576 1.00 24.63 742 THR A C 1
ATOM 5659 O O . THR A 1 741 ? -21.709 -93.525 5.747 1.00 25.15 742 THR A O 1
ATOM 5663 N N . LEU A 1 742 ? -19.662 -93.875 6.590 1.00 25.98 743 LEU A N 1
ATOM 5664 C CA . LEU A 1 742 ? -20.152 -93.822 7.963 1.00 25.24 743 LEU A CA 1
ATOM 5665 C C . LEU A 1 742 ? -20.195 -92.420 8.564 1.00 26.29 743 LEU A C 1
ATOM 5666 O O . LEU A 1 742 ? -20.919 -92.185 9.533 1.00 22.57 743 LEU A O 1
ATOM 5671 N N . ASP A 1 743 ? -19.423 -91.496 7.996 1.00 24.95 744 ASP A N 1
ATOM 5672 C CA . ASP A 1 743 ? -19.408 -90.117 8.481 1.00 25.43 744 ASP A CA 1
ATOM 5673 C C . ASP A 1 743 ? -20.280 -89.251 7.590 1.00 27.01 744 ASP A C 1
ATOM 5674 O O . ASP A 1 743 ? -20.653 -88.136 7.954 1.00 25.01 744 ASP A O 1
ATOM 5679 N N . CYS A 1 744 ? -20.600 -89.771 6.412 1.00 25.13 745 CYS A N 1
ATOM 5680 C CA . CYS A 1 744 ? -21.456 -89.053 5.480 1.00 26.02 745 CYS A CA 1
ATOM 5681 C C . CYS A 1 744 ? -22.795 -88.842 6.179 1.00 23.15 745 CYS A C 1
ATOM 5682 O O . CYS A 1 744 ? -23.220 -89.679 6.978 1.00 23.24 745 CYS A O 1
ATOM 5685 N N . MET A 1 745 ? -23.448 -87.719 5.895 1.00 24.25 746 MET A N 1
ATOM 5686 C CA . MET A 1 745 ? -24.731 -87.407 6.511 1.00 21.61 746 MET A CA 1
ATOM 5687 C C . MET A 1 745 ? -25.889 -87.537 5.525 1.00 25.41 746 MET A C 1
ATOM 5688 O O . MET A 1 745 ? -27.043 -87.278 5.875 1.00 26.35 746 MET A O 1
ATOM 5693 N N . GLY A 1 746 ? -25.568 -87.925 4.293 1.00 22.48 747 GLY A N 1
ATOM 5694 C CA . GLY A 1 746 ? -26.581 -88.123 3.266 1.00 24.78 747 GLY A CA 1
ATOM 5695 C C . GLY A 1 746 ? -27.282 -86.880 2.753 1.00 26.21 747 GLY A C 1
ATOM 5696 O O . GLY A 1 746 ? -28.412 -86.954 2.263 1.00 24.42 747 GLY A O 1
ATOM 5697 N N . CYS A 1 747 ? -26.616 -85.736 2.839 1.00 25.06 748 CYS A N 1
ATOM 5698 C CA . CYS A 1 747 ? -27.219 -84.489 2.391 1.00 24.72 748 CYS A CA 1
ATOM 5699 C C . CYS A 1 747 ? -27.386 -84.411 0.872 1.00 25.83 748 CYS A C 1
ATOM 5700 O O . CYS A 1 747 ? -28.377 -83.866 0.377 1.00 24.20 748 CYS A O 1
ATOM 5703 N N . GLY A 1 748 ? -26.418 -84.948 0.134 1.00 26.09 749 GLY A N 1
ATOM 5704 C CA . GLY A 1 748 ? -26.509 -84.942 -1.315 1.00 24.68 749 GLY A CA 1
ATOM 5705 C C . GLY A 1 748 ? -25.862 -83.792 -2.073 1.00 26.89 749 GLY A C 1
ATOM 5706 O O . GLY A 1 748 ? -25.911 -83.770 -3.301 1.00 26.22 749 GLY A O 1
ATOM 5707 N N . ASN A 1 749 ? -25.251 -82.842 -1.370 1.00 25.64 750 ASN A N 1
ATOM 5708 C CA . ASN A 1 749 ? -24.615 -81.710 -2.043 1.00 24.73 750 ASN A CA 1
ATOM 5709 C C . ASN A 1 749 ? -23.560 -82.116 -3.066 1.00 24.51 750 ASN A C 1
ATOM 5710 O O . ASN A 1 749 ? -23.497 -81.544 -4.153 1.00 28.49 750 ASN A O 1
ATOM 5715 N N . CYS A 1 750 ? -22.729 -83.094 -2.723 1.00 24.61 751 CYS A N 1
ATOM 5716 C CA . CYS A 1 750 ? -21.682 -83.532 -3.639 1.00 26.29 751 CYS A CA 1
ATOM 5717 C C . CYS A 1 750 ? -22.242 -84.029 -4.969 1.00 26.13 751 CYS A C 1
ATOM 5718 O O . CYS A 1 750 ? -21.885 -83.514 -6.025 1.00 25.45 751 CYS A O 1
ATOM 5721 N N . ALA A 1 751 ? -23.121 -85.024 -4.915 1.00 26.92 752 ALA A N 1
ATOM 5722 C CA . ALA A 1 751 ? -23.715 -85.580 -6.127 1.00 28.84 752 ALA A CA 1
ATOM 5723 C C . ALA A 1 751 ? -24.480 -84.512 -6.899 1.00 30.38 752 ALA A C 1
ATOM 5724 O O . ALA A 1 751 ? -24.577 -84.564 -8.126 1.00 32.25 752 ALA A O 1
ATOM 5726 N N . ASP A 1 752 ? -25.016 -83.537 -6.175 1.00 26.79 753 ASP A N 1
ATOM 5727 C CA . ASP A 1 752 ? -25.779 -82.464 -6.795 1.00 26.55 753 ASP A CA 1
ATOM 5728 C C . ASP A 1 752 ? -24.946 -81.537 -7.676 1.00 25.28 753 ASP A C 1
ATOM 5729 O O . ASP A 1 752 ? -25.426 -81.066 -8.707 1.00 25.16 753 ASP A O 1
ATOM 5734 N N . ILE A 1 753 ? -23.706 -81.265 -7.277 1.00 26.31 754 ILE A N 1
ATOM 5735 C CA . ILE A 1 753 ? -22.859 -80.366 -8.056 1.00 27.34 754 ILE A CA 1
ATOM 5736 C C . ILE A 1 753 ? -21.809 -81.049 -8.932 1.00 27.39 754 ILE A C 1
ATOM 5737 O O . ILE A 1 753 ? -21.121 -80.381 -9.705 1.00 25.97 754 ILE A O 1
ATOM 5742 N N . CYS A 1 754 ? -21.685 -82.368 -8.815 1.00 27.06 755 CYS A N 1
ATOM 5743 C CA . CYS A 1 754 ? -20.725 -83.120 -9.630 1.00 30.33 755 CYS A CA 1
ATOM 5744 C C . CYS A 1 754 ? -20.974 -82.691 -11.086 1.00 31.93 755 CYS A C 1
ATOM 5745 O O . CYS A 1 754 ? -22.036 -82.956 -11.648 1.00 30.29 755 CYS A O 1
ATOM 5748 N N . PRO A 1 755 ? -19.993 -82.002 -11.699 1.00 32.03 756 PRO A N 1
ATOM 5749 C CA . PRO A 1 755 ? -20.008 -81.477 -13.072 1.00 33.90 756 PRO A CA 1
ATOM 5750 C C . PRO A 1 755 ? -20.541 -82.338 -14.227 1.00 33.97 756 PRO A C 1
ATOM 5751 O O . PRO A 1 755 ? -21.482 -81.938 -14.910 1.00 37.00 756 PRO A O 1
ATOM 5755 N N . PRO A 1 756 ? -19.952 -83.523 -14.461 1.00 37.14 757 PRO A N 1
ATOM 5756 C CA . PRO A 1 756 ? -20.412 -84.385 -15.558 1.00 38.75 757 PRO A CA 1
ATOM 5757 C C . PRO A 1 756 ? -21.910 -84.690 -15.593 1.00 41.36 757 PRO A C 1
ATOM 5758 O O . PRO A 1 756 ? -22.473 -85.204 -14.625 1.00 38.97 757 PRO A O 1
ATOM 5762 N N . LYS A 1 757 ? -22.544 -84.369 -16.721 1.00 44.06 758 LYS A N 1
ATOM 5763 C CA . LYS A 1 757 ? -23.974 -84.611 -16.915 1.00 46.91 758 LYS A CA 1
ATOM 5764 C C . LYS A 1 757 ? -24.277 -86.058 -16.559 1.00 45.87 758 LYS A C 1
ATOM 5765 O O . LYS A 1 757 ? -25.360 -86.382 -16.070 1.00 44.60 758 LYS A O 1
ATOM 5771 N N . GLU A 1 758 ? -23.305 -86.924 -16.820 1.00 47.79 759 GLU A N 1
ATOM 5772 C CA . GLU A 1 758 ? -23.414 -88.335 -16.487 1.00 48.58 759 GLU A CA 1
ATOM 5773 C C . GLU A 1 758 ? -22.714 -88.466 -15.138 1.00 46.33 759 GLU A C 1
ATOM 5774 O O . GLU A 1 758 ? -21.607 -88.989 -15.043 1.00 46.67 759 GLU A O 1
ATOM 5780 N N . LYS A 1 759 ? -23.377 -87.959 -14.103 1.00 44.31 760 LYS A N 1
ATOM 5781 C CA . LYS A 1 759 ? -22.867 -87.962 -12.734 1.00 39.61 760 LYS A CA 1
ATOM 5782 C C . LYS A 1 759 ? -21.830 -89.025 -12.382 1.00 39.23 760 LYS A C 1
ATOM 5783 O O . LYS A 1 759 ? -21.983 -90.200 -12.717 1.00 36.28 760 LYS A O 1
ATOM 5789 N N . ALA A 1 760 ? -20.776 -88.594 -11.694 1.00 35.47 761 ALA A N 1
ATOM 5790 C CA . ALA A 1 760 ? -19.716 -89.490 -11.246 1.00 32.47 761 ALA A CA 1
ATOM 5791 C C . ALA A 1 760 ? -20.019 -89.832 -9.789 1.00 32.45 761 ALA A C 1
ATOM 5792 O O . ALA A 1 760 ? -19.276 -90.565 -9.133 1.00 29.91 761 ALA A O 1
ATOM 5794 N N . LEU A 1 761 ? -21.124 -89.282 -9.294 1.00 31.99 762 LEU A N 1
ATOM 5795 C CA . LEU A 1 761 ? -21.577 -89.514 -7.926 1.00 31.10 762 LEU A CA 1
ATOM 5796 C C . LEU A 1 761 ? -23.089 -89.709 -7.940 1.00 30.54 762 LEU A C 1
ATOM 5797 O O . LEU A 1 761 ? -23.830 -88.829 -8.380 1.00 29.73 762 LEU A O 1
ATOM 5802 N N . VAL A 1 762 ? -23.542 -90.864 -7.463 1.00 29.95 763 VAL A N 1
ATOM 5803 C CA . VAL A 1 762 ? -24.969 -91.174 -7.428 1.00 31.27 763 VAL A CA 1
ATOM 5804 C C . VAL A 1 762 ? -25.369 -91.664 -6.037 1.00 30.43 763 VAL A C 1
ATOM 5805 O O . VAL A 1 762 ? -24.768 -92.595 -5.503 1.00 32.00 763 VAL A O 1
ATOM 5809 N N . MET A 1 763 ? -26.387 -91.036 -5.453 1.00 32.75 764 MET A N 1
ATOM 5810 C CA . MET A 1 763 ? -26.853 -91.411 -4.121 1.00 32.10 764 MET A CA 1
ATOM 5811 C C . MET A 1 763 ? -27.451 -92.819 -4.100 1.00 33.51 764 MET A C 1
ATOM 5812 O O . MET A 1 763 ? -28.239 -93.186 -4.976 1.00 35.29 764 MET A O 1
ATOM 5817 N N . GLN A 1 764 ? -27.069 -93.600 -3.092 1.00 31.12 765 GLN A N 1
ATOM 5818 C CA . GLN A 1 764 ? -27.542 -94.973 -2.937 1.00 31.23 765 GLN A CA 1
ATOM 5819 C C . GLN A 1 764 ? -27.758 -95.287 -1.459 1.00 32.27 765 GLN A C 1
ATOM 5820 O O . GLN A 1 764 ? -27.227 -94.601 -0.587 1.00 29.39 765 GLN A O 1
ATOM 5826 N N . PRO A 1 765 ? -28.545 -96.331 -1.159 1.00 31.66 766 PRO A N 1
ATOM 5827 C CA . PRO A 1 765 ? -28.802 -96.713 0.232 1.00 32.62 766 PRO A CA 1
ATOM 5828 C C . PRO A 1 765 ? -27.501 -97.091 0.943 1.00 33.91 766 PRO A C 1
ATOM 5829 O O . PRO A 1 765 ? -26.676 -97.826 0.398 1.00 36.04 766 PRO A O 1
ATOM 5833 N N . LEU A 1 766 ? -27.325 -96.583 2.159 1.00 32.35 767 LEU A N 1
ATOM 5834 C CA . LEU A 1 766 ? -26.127 -96.854 2.949 1.00 32.88 767 LEU A CA 1
ATOM 5835 C C . LEU A 1 766 ? -25.731 -98.331 2.989 1.00 32.95 767 LEU A C 1
ATOM 5836 O O . LEU A 1 766 ? -24.563 -98.674 2.803 1.00 31.19 767 LEU A O 1
ATOM 5841 N N . ASP A 1 767 ? -26.706 -99.200 3.238 1.00 36.11 768 ASP A N 1
ATOM 5842 C CA . ASP A 1 767 ? -26.447 -100.633 3.328 1.00 39.15 768 ASP A CA 1
ATOM 5843 C C . ASP A 1 767 ? -25.940 -101.282 2.041 1.00 38.90 768 ASP A C 1
ATOM 5844 O O . ASP A 1 767 ? -25.617 -102.467 2.032 1.00 40.76 768 ASP A O 1
ATOM 5849 N N . THR A 1 768 ? -25.868 -100.518 0.957 1.00 37.76 769 THR A N 1
ATOM 5850 C CA . THR A 1 768 ? -25.381 -101.066 -0.304 1.00 35.09 769 THR A CA 1
ATOM 5851 C C . THR A 1 768 ? -23.960 -100.587 -0.577 1.00 38.52 769 THR A C 1
ATOM 5852 O O . THR A 1 768 ? -23.324 -101.027 -1.537 1.00 37.32 769 THR A O 1
ATOM 5856 N N . GLN A 1 769 ? -23.460 -99.693 0.272 1.00 36.07 770 GLN A N 1
ATOM 5857 C CA . GLN A 1 769 ? -22.123 -99.144 0.081 1.00 37.02 770 GLN A CA 1
ATOM 5858 C C . GLN A 1 769 ? -21.130 -99.428 1.205 1.00 36.36 770 GLN A C 1
ATOM 5859 O O . GLN A 1 769 ? -19.933 -99.563 0.955 1.00 36.47 770 GLN A O 1
ATOM 5865 N N . ARG A 1 770 ? -21.622 -99.520 2.435 1.00 36.47 771 ARG A N 1
ATOM 5866 C CA . ARG A 1 770 ? -20.751 -99.724 3.590 1.00 37.49 771 ARG A CA 1
ATOM 5867 C C . ARG A 1 770 ? -19.827 -100.938 3.598 1.00 37.87 771 ARG A C 1
ATOM 5868 O O . ARG A 1 770 ? -18.644 -100.807 3.906 1.00 37.76 771 ARG A O 1
ATOM 5876 N N . ASP A 1 771 ? -20.351 -102.115 3.271 1.00 39.47 772 ASP A N 1
ATOM 5877 C CA . ASP A 1 771 ? -19.528 -103.321 3.269 1.00 38.66 772 ASP A CA 1
ATOM 5878 C C . ASP A 1 771 ? -18.249 -103.161 2.449 1.00 36.24 772 ASP A C 1
ATOM 5879 O O . ASP A 1 771 ? -17.179 -103.611 2.861 1.00 34.80 772 ASP A O 1
ATOM 5884 N N . ALA A 1 772 ? -18.363 -102.510 1.297 1.00 33.50 773 ALA A N 1
ATOM 5885 C CA . ALA A 1 772 ? -17.219 -102.309 0.414 1.00 34.76 773 ALA A CA 1
ATOM 5886 C C . ALA A 1 772 ? -16.384 -101.073 0.735 1.00 35.22 773 ALA A C 1
ATOM 5887 O O . ALA A 1 772 ? -15.156 -101.113 0.670 1.00 34.60 773 ALA A O 1
ATOM 5889 N N . GLN A 1 773 ? -17.046 -99.978 1.089 1.00 34.49 774 GLN A N 1
ATOM 5890 C CA . GLN A 1 773 ? -16.339 -98.733 1.371 1.00 35.53 774 GLN A CA 1
ATOM 5891 C C . GLN A 1 773 ? -15.661 -98.601 2.732 1.00 35.00 774 GLN A C 1
ATOM 5892 O O . GLN A 1 773 ? -14.643 -97.921 2.847 1.00 36.53 774 GLN A O 1
ATOM 5898 N N . VAL A 1 774 ? -16.211 -99.230 3.764 1.00 33.48 775 VAL A N 1
ATOM 5899 C CA . VAL A 1 774 ? -15.595 -99.126 5.082 1.00 33.43 775 VAL A CA 1
ATOM 5900 C C . VAL A 1 774 ? -14.129 -99.561 5.034 1.00 35.15 775 VAL A C 1
ATOM 5901 O O . VAL A 1 774 ? -13.241 -98.806 5.436 1.00 33.92 775 VAL A O 1
ATOM 5905 N N . PRO A 1 775 ? -13.850 -100.779 4.536 1.00 34.13 776 PRO A N 1
ATOM 5906 C CA . PRO A 1 775 ? -12.452 -101.214 4.474 1.00 33.87 776 PRO A CA 1
ATOM 5907 C C . PRO A 1 775 ? -11.645 -100.359 3.492 1.00 35.37 776 PRO A C 1
ATOM 5908 O O . PRO A 1 775 ? -10.440 -100.169 3.666 1.00 37.03 776 PRO A O 1
ATOM 5912 N N . ASN A 1 776 ? -12.317 -99.844 2.466 1.00 34.19 777 ASN A N 1
ATOM 5913 C CA . ASN A 1 776 ? -11.668 -99.000 1.467 1.00 34.67 777 ASN A CA 1
ATOM 5914 C C . ASN A 1 776 ? -11.246 -97.662 2.063 1.00 34.83 777 ASN A C 1
ATOM 5915 O O . ASN A 1 776 ? -10.179 -97.141 1.742 1.00 32.59 777 ASN A O 1
ATOM 5920 N N . LEU A 1 777 ? -12.090 -97.105 2.926 1.00 33.22 778 LEU A N 1
ATOM 5921 C CA . LEU A 1 777 ? -11.786 -95.828 3.559 1.00 35.48 778 LEU A CA 1
ATOM 5922 C C . LEU A 1 777 ? -10.582 -96.034 4.472 1.00 36.25 778 LEU A C 1
ATOM 5923 O O . LEU A 1 777 ? -9.668 -95.210 4.508 1.00 36.15 778 LEU A O 1
ATOM 5928 N N . GLU A 1 778 ? -10.588 -97.141 5.207 1.00 37.32 779 GLU A N 1
ATOM 5929 C CA . GLU A 1 778 ? -9.494 -97.450 6.116 1.00 41.05 779 GLU A CA 1
ATOM 5930 C C . GLU A 1 778 ? -8.167 -97.481 5.372 1.00 40.62 779 GLU A C 1
ATOM 5931 O O . GLU A 1 778 ? -7.166 -96.951 5.851 1.00 43.37 779 GLU A O 1
ATOM 5937 N N . TYR A 1 779 ? -8.164 -98.109 4.201 1.00 38.81 780 TYR A N 1
ATOM 5938 C CA . TYR A 1 779 ? -6.951 -98.209 3.400 1.00 38.05 780 TYR A CA 1
ATOM 5939 C C . TYR A 1 779 ? -6.567 -96.856 2.811 1.00 37.34 780 TYR A C 1
ATOM 5940 O O . TYR A 1 779 ? -5.386 -96.513 2.733 1.00 35.06 780 TYR A O 1
ATOM 5949 N N . ALA A 1 780 ? -7.567 -96.093 2.387 1.00 34.99 781 ALA A N 1
ATOM 5950 C CA . ALA A 1 780 ? -7.317 -94.781 1.808 1.00 34.58 781 ALA A CA 1
ATOM 5951 C C . ALA A 1 780 ? -6.655 -93.880 2.844 1.00 36.32 781 ALA A C 1
ATOM 5952 O O . ALA A 1 780 ? -5.712 -93.147 2.539 1.00 37.01 781 ALA A O 1
ATOM 5954 N N . ALA A 1 781 ? -7.150 -93.951 4.074 1.00 35.55 782 ALA A N 1
ATOM 5955 C CA . ALA A 1 781 ? -6.626 -93.140 5.164 1.00 37.10 782 ALA A CA 1
ATOM 5956 C C . ALA A 1 781 ? -5.128 -93.329 5.384 1.00 38.29 782 ALA A C 1
ATOM 5957 O O . ALA A 1 781 ? -4.442 -92.398 5.800 1.00 40.67 782 ALA A O 1
ATOM 5959 N N . ARG A 1 782 ? -4.618 -94.525 5.105 1.00 39.32 783 ARG A N 1
ATOM 5960 C CA . ARG A 1 782 ? -3.198 -94.793 5.305 1.00 40.38 783 ARG A CA 1
ATOM 5961 C C . ARG A 1 782 ? -2.339 -94.264 4.161 1.00 38.55 783 ARG A C 1
ATOM 5962 O O . ARG A 1 782 ? -1.111 -94.331 4.215 1.00 38.35 783 ARG A O 1
ATOM 5970 N N . ILE A 1 783 ? -2.982 -93.738 3.125 1.00 38.43 784 ILE A N 1
ATOM 5971 C CA . ILE A 1 783 ? -2.251 -93.187 1.991 1.00 36.50 784 ILE A CA 1
ATOM 5972 C C . ILE A 1 783 ? -1.879 -91.734 2.290 1.00 38.39 784 ILE A C 1
ATOM 5973 O O . ILE A 1 783 ? -2.745 -90.908 2.575 1.00 34.80 784 ILE A O 1
ATOM 5978 N N . PRO A 1 784 ? -0.578 -91.408 2.241 1.00 37.81 785 PRO A N 1
ATOM 5979 C CA . PRO A 1 784 ? -0.113 -90.045 2.510 1.00 37.83 785 PRO A CA 1
ATOM 5980 C C . PRO A 1 784 ? -0.813 -89.000 1.647 1.00 35.29 785 PRO A C 1
ATOM 5981 O O . PRO A 1 784 ? -0.950 -89.176 0.437 1.00 34.89 785 PRO A O 1
ATOM 5985 N N . VAL A 1 785 ? -1.266 -87.920 2.275 1.00 33.80 786 VAL A N 1
ATOM 5986 C CA . VAL A 1 785 ? -1.936 -86.842 1.555 1.00 31.92 786 VAL A CA 1
ATOM 5987 C C . VAL A 1 785 ? -0.882 -86.054 0.776 1.00 33.77 786 VAL A C 1
ATOM 5988 O O . VAL A 1 785 ? 0.100 -85.584 1.351 1.00 35.58 786 VAL A O 1
ATOM 5992 N N . LYS A 1 786 ? -1.088 -85.913 -0.530 1.00 31.52 787 LYS A N 1
ATOM 5993 C CA . LYS A 1 786 ? -0.135 -85.203 -1.382 1.00 35.33 787 LYS A CA 1
ATOM 5994 C C . LYS A 1 786 ? -0.397 -83.701 -1.409 1.00 34.82 787 LYS A C 1
ATOM 5995 O O . LYS A 1 786 ? -0.938 -83.167 -2.378 1.00 36.53 787 LYS A O 1
ATOM 6001 N N . SER A 1 787 ? 0.011 -83.023 -0.342 1.00 37.27 788 SER A N 1
ATOM 6002 C CA . SER A 1 787 ? -0.190 -81.584 -0.215 1.00 37.86 788 SER A CA 1
ATOM 6003 C C . SER A 1 787 ? 0.900 -80.727 -0.859 1.00 38.53 788 SER A C 1
ATOM 6004 O O . SER A 1 787 ? 0.862 -79.502 -0.766 1.00 38.04 788 SER A O 1
ATOM 6007 N N . GLU A 1 788 ? 1.863 -81.365 -1.517 1.00 40.12 789 GLU A N 1
ATOM 6008 C CA . GLU A 1 788 ? 2.954 -80.634 -2.156 1.00 43.07 789 GLU A CA 1
ATOM 6009 C C . GLU A 1 788 ? 2.897 -80.663 -3.679 1.00 43.60 789 GLU A C 1
ATOM 6010 O O . GLU A 1 788 ? 3.740 -80.060 -4.345 1.00 45.32 789 GLU A O 1
ATOM 6016 N N . VAL A 1 789 ? 1.903 -81.351 -4.228 1.00 41.87 790 VAL A N 1
ATOM 6017 C CA . VAL A 1 789 ? 1.775 -81.472 -5.674 1.00 43.08 790 VAL A CA 1
ATOM 6018 C C . VAL A 1 789 ? 1.197 -80.255 -6.389 1.00 41.85 790 VAL A C 1
ATOM 6019 O O . VAL A 1 789 ? 1.729 -79.824 -7.412 1.00 42.72 790 VAL A O 1
ATOM 6023 N N . LEU A 1 790 ? 0.107 -79.709 -5.862 1.00 38.20 791 LEU A N 1
ATOM 6024 C CA . LEU A 1 790 ? -0.533 -78.548 -6.471 1.00 36.03 791 LEU A CA 1
ATOM 6025 C C . LEU A 1 790 ? -0.591 -77.382 -5.492 1.00 33.78 791 LEU A C 1
ATOM 6026 O O . LEU A 1 790 ? -0.444 -77.571 -4.285 1.00 31.82 791 LEU A O 1
ATOM 6031 N N . PRO A 1 791 ? -0.800 -76.156 -6.002 1.00 34.73 792 PRO A N 1
ATOM 6032 C CA . PRO A 1 791 ? -0.874 -74.984 -5.125 1.00 32.94 792 PRO A CA 1
ATOM 6033 C C . PRO A 1 791 ? -1.926 -75.190 -4.036 1.00 32.76 792 PRO A C 1
ATOM 6034 O O . PRO A 1 791 ? -3.069 -75.555 -4.316 1.00 29.77 792 PRO A O 1
ATOM 6038 N N . ARG A 1 792 ? -1.522 -74.957 -2.793 1.00 30.62 793 ARG A N 1
ATOM 6039 C CA . ARG A 1 792 ? -2.400 -75.128 -1.647 1.00 29.13 793 ARG A CA 1
ATOM 6040 C C . ARG A 1 792 ? -3.697 -74.331 -1.752 1.00 28.73 793 ARG A C 1
ATOM 6041 O O . ARG A 1 792 ? -4.757 -74.802 -1.335 1.00 29.36 793 ARG A O 1
ATOM 6049 N N . ASP A 1 793 ? -3.613 -73.129 -2.315 1.00 29.25 794 ASP A N 1
ATOM 6050 C CA . ASP A 1 793 ? -4.785 -72.273 -2.445 1.00 29.09 794 ASP A CA 1
ATOM 6051 C C . ASP A 1 793 ? -5.543 -72.395 -3.765 1.00 30.22 794 ASP A C 1
ATOM 6052 O O . ASP A 1 793 ? -6.255 -71.471 -4.165 1.00 25.88 794 ASP A O 1
ATOM 6057 N N . SER A 1 794 ? -5.392 -73.527 -4.445 1.00 26.71 795 SER A N 1
ATOM 6058 C CA . SER A 1 794 ? -6.113 -73.738 -5.695 1.00 28.16 795 SER A CA 1
ATOM 6059 C C . SER A 1 794 ? -7.303 -74.641 -5.386 1.00 26.40 795 SER A C 1
ATOM 6060 O O . SER A 1 794 ? -7.296 -75.363 -4.392 1.00 27.07 795 SER A O 1
ATOM 6063 N N . LEU A 1 795 ? -8.327 -74.596 -6.229 1.00 28.60 796 LEU A N 1
ATOM 6064 C CA . LEU A 1 795 ? -9.517 -75.413 -6.017 1.00 30.49 796 LEU A CA 1
ATOM 6065 C C . LEU A 1 795 ? -9.140 -76.880 -5.818 1.00 30.13 796 LEU A C 1
ATOM 6066 O O . LEU A 1 795 ? -9.433 -77.476 -4.778 1.00 27.81 796 LEU A O 1
ATOM 6071 N N . LYS A 1 796 ? -8.484 -77.462 -6.816 1.00 29.77 797 LYS A N 1
ATOM 6072 C CA . LYS A 1 796 ? -8.095 -78.863 -6.735 1.00 29.44 797 LYS A CA 1
ATOM 6073 C C . LYS A 1 796 ? -7.000 -79.093 -5.698 1.00 26.30 797 LYS A C 1
ATOM 6074 O O . LYS A 1 796 ? -7.056 -80.054 -4.931 1.00 28.77 797 LYS A O 1
ATOM 6080 N N . GLY A 1 797 ? -6.014 -78.202 -5.668 1.00 25.39 798 GLY A N 1
ATOM 6081 C CA . GLY A 1 797 ? -4.920 -78.335 -4.722 1.00 26.63 798 GLY A CA 1
ATOM 6082 C C . GLY A 1 797 ? -5.337 -78.278 -3.263 1.00 26.06 798 GLY A C 1
ATOM 6083 O O . GLY A 1 797 ? -4.742 -78.948 -2.415 1.00 27.66 798 GLY A O 1
ATOM 6084 N N . SER A 1 798 ? -6.360 -77.484 -2.965 1.00 26.33 799 SER A N 1
ATOM 6085 C CA . SER A 1 798 ? -6.840 -77.345 -1.593 1.00 25.91 799 SER A CA 1
ATOM 6086 C C . SER A 1 798 ? -7.360 -78.671 -1.049 1.00 26.67 799 SER A C 1
ATOM 6087 O O . SER A 1 798 ? -7.237 -78.956 0.144 1.00 25.23 799 SER A O 1
ATOM 6090 N N . GLN A 1 799 ? -7.943 -79.483 -1.926 1.00 24.15 800 GLN A N 1
ATOM 6091 C CA . GLN A 1 799 ? -8.483 -80.765 -1.505 1.00 23.90 800 GLN A CA 1
ATOM 6092 C C . GLN A 1 799 ? -7.423 -81.852 -1.383 1.00 23.81 800 GLN A C 1
ATOM 6093 O O . GLN A 1 799 ? -7.727 -83.010 -1.088 1.00 25.60 800 GLN A O 1
ATOM 6099 N N . PHE A 1 800 ? -6.173 -81.465 -1.609 1.00 25.41 801 PHE A N 1
ATOM 6100 C CA . PHE A 1 800 ? -5.050 -82.380 -1.475 1.00 27.08 801 PHE A CA 1
ATOM 6101 C C . PHE A 1 800 ? -4.323 -81.962 -0.205 1.00 29.35 801 PHE A C 1
ATOM 6102 O O . PHE A 1 800 ? -3.186 -82.359 0.050 1.00 29.43 801 PHE A O 1
ATOM 6110 N N . GLN A 1 801 ? -5.009 -81.136 0.583 1.00 26.38 802 GLN A N 1
ATOM 6111 C CA . GLN A 1 801 ? -4.496 -80.656 1.859 1.00 27.07 802 GLN A CA 1
ATOM 6112 C C . GLN A 1 801 ? -5.289 -81.387 2.937 1.00 25.66 802 GLN A C 1
ATOM 6113 O O . GLN A 1 801 ? -6.408 -81.840 2.690 1.00 23.61 802 GLN A O 1
ATOM 6119 N N . GLU A 1 802 ? -4.714 -81.505 4.127 1.00 24.16 803 GLU A N 1
ATOM 6120 C CA . GLU A 1 802 ? -5.393 -82.181 5.220 1.00 26.45 803 GLU A CA 1
ATOM 6121 C C . GLU A 1 802 ? -6.475 -81.299 5.828 1.00 25.52 803 GLU A C 1
ATOM 6122 O O . GLU A 1 802 ? -6.184 -80.215 6.336 1.00 24.69 803 GLU A O 1
ATOM 6128 N N . PRO A 1 803 ? -7.743 -81.740 5.763 1.00 23.48 804 PRO A N 1
ATOM 6129 C CA . PRO A 1 803 ? -8.829 -80.944 6.340 1.00 21.51 804 PRO A CA 1
ATOM 6130 C C . PRO A 1 803 ? -8.727 -81.135 7.851 1.00 20.10 804 PRO A C 1
ATOM 6131 O O . PRO A 1 803 ? -8.630 -82.269 8.321 1.00 19.65 804 PRO A O 1
ATOM 6135 N N . LEU A 1 804 ? -8.745 -80.040 8.611 1.00 20.76 805 LEU A N 1
ATOM 6136 C CA . LEU A 1 804 ? -8.603 -80.145 10.060 1.00 20.60 805 LEU A CA 1
ATOM 6137 C C . LEU A 1 804 ? -9.864 -79.948 10.907 1.00 22.95 805 LEU A C 1
ATOM 6138 O O . LEU A 1 804 ? -9.785 -79.625 12.092 1.00 22.51 805 LEU A O 1
ATOM 6143 N N . MET A 1 805 ? -11.027 -80.141 10.295 1.00 20.29 806 MET A N 1
ATOM 6144 C CA . MET A 1 805 ? -12.301 -80.048 11.004 1.00 21.48 806 MET A CA 1
ATOM 6145 C C . MET A 1 805 ? -13.170 -81.053 10.269 1.00 22.22 806 MET A C 1
ATOM 6146 O O . MET A 1 805 ? -13.583 -80.811 9.135 1.00 23.68 806 MET A O 1
ATOM 6151 N N . GLU A 1 806 ? -13.420 -82.193 10.908 1.00 24.75 807 GLU A N 1
ATOM 6152 C CA . GLU A 1 806 ? -14.200 -83.251 10.280 1.00 24.63 807 GLU A CA 1
ATOM 6153 C C . GLU A 1 806 ? -15.250 -83.918 11.156 1.00 22.33 807 GLU A C 1
ATOM 6154 O O . GLU A 1 806 ? -15.109 -84.000 12.377 1.00 21.53 807 GLU A O 1
ATOM 6160 N N . PHE A 1 807 ? -16.294 -84.413 10.496 1.00 20.15 808 PHE A N 1
ATOM 6161 C CA . PHE A 1 807 ? -17.360 -85.165 11.145 1.00 21.06 808 PHE A CA 1
ATOM 6162 C C . PHE A 1 807 ? -17.981 -84.468 12.350 1.00 21.19 808 PHE A C 1
ATOM 6163 O O . PHE A 1 807 ? -18.131 -85.078 13.413 1.00 18.59 808 PHE A O 1
ATOM 6171 N N . SER A 1 808 ? -18.352 -83.202 12.188 1.00 19.17 809 SER A N 1
ATOM 6172 C CA . SER A 1 808 ? -18.953 -82.452 13.290 1.00 21.88 809 SER A CA 1
ATOM 6173 C C . SER A 1 808 ? -20.429 -82.799 13.452 1.00 21.68 809 SER A C 1
ATOM 6174 O O . SER A 1 808 ? -21.020 -83.482 12.612 1.00 22.06 809 SER A O 1
ATOM 6177 N N . GLY A 1 809 ? -21.022 -82.310 14.536 1.00 19.38 810 GLY A N 1
ATOM 6178 C CA . GLY A 1 809 ? -22.427 -82.568 14.791 1.00 19.97 810 GLY A CA 1
ATOM 6179 C C . GLY A 1 809 ? -23.357 -81.588 14.100 1.00 20.70 810 GLY A C 1
ATOM 6180 O O . GLY A 1 809 ? -24.508 -81.438 14.505 1.00 21.66 810 GLY A O 1
ATOM 6181 N N . ALA A 1 810 ? -22.875 -80.918 13.058 1.00 19.30 811 ALA A N 1
ATOM 6182 C CA . ALA A 1 810 ? -23.713 -79.963 12.332 1.00 19.95 811 ALA A CA 1
ATOM 6183 C C . ALA A 1 810 ? -24.776 -80.733 11.549 1.00 19.97 811 ALA A C 1
ATOM 6184 O O . ALA A 1 810 ? -24.602 -81.919 11.275 1.00 19.84 811 ALA A O 1
ATOM 6186 N N . CYS A 1 811 ? -25.873 -80.066 11.199 1.00 20.70 812 CYS A N 1
ATOM 6187 C CA . CYS A 1 811 ? -26.946 -80.719 10.449 1.00 20.17 812 CYS A CA 1
ATOM 6188 C C . CYS A 1 811 ? -26.436 -81.231 9.117 1.00 21.57 812 CYS A C 1
ATOM 6189 O O . CYS A 1 811 ? -25.437 -80.745 8.587 1.00 17.25 812 CYS A O 1
ATOM 6192 N N . SER A 1 812 ? -27.148 -82.204 8.565 1.00 22.11 813 SER A N 1
ATOM 6193 C CA . SER A 1 812 ? -26.784 -82.742 7.271 1.00 23.41 813 SER A CA 1
ATOM 6194 C C . SER A 1 812 ? -26.974 -81.602 6.275 1.00 20.32 813 SER A C 1
ATOM 6195 O O . SER A 1 812 ? -28.038 -80.986 6.229 1.00 22.50 813 SER A O 1
ATOM 6198 N N . GLY A 1 813 ? -25.937 -81.306 5.499 1.00 22.05 814 GLY A N 1
ATOM 6199 C CA . GLY A 1 813 ? -26.029 -80.245 4.511 1.00 18.15 814 GLY A CA 1
ATOM 6200 C C . GLY A 1 813 ? -25.802 -78.837 5.037 1.00 20.79 814 GLY A C 1
ATOM 6201 O O . GLY A 1 813 ? -26.074 -77.862 4.337 1.00 18.89 814 GLY A O 1
ATOM 6202 N N . CYS A 1 814 ? -25.301 -78.721 6.262 1.00 19.11 815 CYS A N 1
ATOM 6203 C CA . CYS A 1 814 ? -25.047 -77.409 6.861 1.00 17.94 815 CYS A CA 1
ATOM 6204 C C . CYS A 1 814 ? -24.266 -76.480 5.934 1.00 19.01 815 CYS A C 1
ATOM 6205 O O . CYS A 1 814 ? -23.268 -76.878 5.330 1.00 20.61 815 CYS A O 1
ATOM 6208 N N . GLY A 1 815 ? -24.719 -75.234 5.839 1.00 18.10 816 GLY A N 1
ATOM 6209 C CA . GLY A 1 815 ? -24.051 -74.266 4.989 1.00 16.32 816 GLY A CA 1
ATOM 6210 C C . GLY A 1 815 ? -22.848 -73.576 5.613 1.00 19.10 816 GLY A C 1
ATOM 6211 O O . GLY A 1 815 ? -22.170 -72.794 4.940 1.00 17.17 816 GLY A O 1
ATOM 6212 N N . GLU A 1 816 ? -22.574 -73.850 6.888 1.00 16.36 817 GLU A N 1
ATOM 6213 C CA . GLU A 1 816 ? -21.438 -73.222 7.564 1.00 19.35 817 GLU A CA 1
ATOM 6214 C C . GLU A 1 816 ? -20.145 -74.036 7.472 1.00 17.78 817 GLU A C 1
ATOM 6215 O O . GLU A 1 816 ? -19.089 -73.503 7.126 1.00 19.43 817 GLU A O 1
ATOM 6221 N N . THR A 1 817 ? -20.235 -75.326 7.780 1.00 17.20 818 THR A N 1
ATOM 6222 C CA . THR A 1 817 ? -19.062 -76.198 7.787 1.00 18.82 818 THR A CA 1
ATOM 6223 C C . THR A 1 817 ? -18.222 -76.298 6.515 1.00 19.19 818 THR A C 1
ATOM 6224 O O . THR A 1 817 ? -17.005 -76.439 6.596 1.00 21.24 818 THR A O 1
ATOM 6228 N N . PRO A 1 818 ? -18.846 -76.247 5.327 1.00 17.75 819 PRO A N 1
ATOM 6229 C CA . PRO A 1 818 ? -17.974 -76.344 4.151 1.00 19.62 819 PRO A CA 1
ATOM 6230 C C . PRO A 1 818 ? -16.909 -75.244 4.147 1.00 20.67 819 PRO A C 1
ATOM 6231 O O . PRO A 1 818 ? -15.731 -75.506 3.872 1.00 21.90 819 PRO A O 1
ATOM 6235 N N . TYR A 1 819 ? -17.320 -74.018 4.470 1.00 18.47 820 TYR A N 1
ATOM 6236 C CA . TYR A 1 819 ? -16.393 -72.888 4.501 1.00 17.70 820 TYR A CA 1
ATOM 6237 C C . TYR A 1 819 ? -15.251 -73.091 5.490 1.00 19.83 820 TYR A C 1
ATOM 6238 O O . TYR A 1 819 ? -14.080 -72.916 5.149 1.00 20.75 820 TYR A O 1
ATOM 6247 N N . VAL A 1 820 ? -15.602 -73.447 6.721 1.00 18.63 821 VAL A N 1
ATOM 6248 C CA . VAL A 1 820 ? -14.615 -73.656 7.770 1.00 17.84 821 VAL A CA 1
ATOM 6249 C C . VAL A 1 820 ? -13.611 -74.755 7.441 1.00 19.05 821 VAL A C 1
ATOM 6250 O O . VAL A 1 820 ? -12.412 -74.590 7.668 1.00 20.73 821 VAL A O 1
ATOM 6254 N N . ARG A 1 821 ? -14.095 -75.873 6.908 1.00 16.71 822 ARG A N 1
ATOM 6255 C CA . ARG A 1 821 ? -13.207 -76.975 6.566 1.00 20.56 822 ARG A CA 1
ATOM 6256 C C . ARG A 1 821 ? -12.119 -76.513 5.600 1.00 16.83 822 ARG A C 1
ATOM 6257 O O . ARG A 1 821 ? -10.944 -76.829 5.783 1.00 21.19 822 ARG A O 1
ATOM 6265 N N . VAL A 1 822 ? -12.507 -75.748 4.585 1.00 20.14 823 VAL A N 1
ATOM 6266 C CA . VAL A 1 822 ? -11.550 -75.256 3.599 1.00 20.56 823 VAL A CA 1
ATOM 6267 C C . VAL A 1 822 ? -10.566 -74.263 4.215 1.00 19.29 823 VAL A C 1
ATOM 6268 O O . VAL A 1 822 ? -9.385 -74.259 3.875 1.00 18.77 823 VAL A O 1
ATOM 6272 N N . ILE A 1 823 ? -11.048 -73.420 5.122 1.00 19.86 824 ILE A N 1
ATOM 6273 C CA . ILE A 1 823 ? -10.164 -72.459 5.764 1.00 18.80 824 ILE A CA 1
ATOM 6274 C C . ILE A 1 823 ? -9.041 -73.210 6.474 1.00 16.66 824 ILE A C 1
ATOM 6275 O O . ILE A 1 823 ? -7.892 -72.773 6.455 1.00 21.75 824 ILE A O 1
ATOM 6280 N N . THR A 1 824 ? -9.363 -74.346 7.089 1.00 19.83 825 THR A N 1
ATOM 6281 C CA . THR A 1 824 ? -8.341 -75.116 7.795 1.00 20.48 825 THR A CA 1
ATOM 6282 C C . THR A 1 824 ? -7.359 -75.768 6.826 1.00 20.98 825 THR A C 1
ATOM 6283 O O . THR A 1 824 ? -6.214 -76.043 7.188 1.00 22.00 825 THR A O 1
ATOM 6287 N N . GLN A 1 825 ? -7.803 -76.020 5.598 1.00 22.04 826 GLN A N 1
ATOM 6288 C CA . GLN A 1 825 ? -6.927 -76.628 4.602 1.00 21.59 826 GLN A CA 1
ATOM 6289 C C . GLN A 1 825 ? -5.894 -75.618 4.109 1.00 20.73 826 GLN A C 1
ATOM 6290 O O . GLN A 1 825 ? -4.879 -75.994 3.522 1.00 24.42 826 GLN A O 1
ATOM 6296 N N . LEU A 1 826 ? -6.146 -74.336 4.360 1.00 20.30 827 LEU A N 1
ATOM 6297 C CA . LEU A 1 826 ? -5.218 -73.290 3.947 1.00 21.35 827 LEU A CA 1
ATOM 6298 C C . LEU A 1 826 ? -4.346 -72.727 5.071 1.00 22.12 827 LEU A C 1
ATOM 6299 O O . LEU A 1 826 ? -3.176 -72.422 4.844 1.00 23.76 827 LEU A O 1
ATOM 6304 N N . PHE A 1 827 ? -4.900 -72.600 6.277 1.00 22.62 828 PHE A N 1
ATOM 6305 C CA . PHE A 1 827 ? -4.148 -72.036 7.404 1.00 20.78 828 PHE A CA 1
ATOM 6306 C C . PHE A 1 827 ? -4.213 -72.861 8.691 1.00 20.55 828 PHE A C 1
ATOM 6307 O O . PHE A 1 827 ? -3.594 -72.501 9.696 1.00 22.60 828 PHE A O 1
ATOM 6315 N N . GLY A 1 828 ? -4.961 -73.957 8.652 1.00 20.50 829 GLY A N 1
ATOM 6316 C CA . GLY A 1 828 ? -5.139 -74.801 9.821 1.00 21.00 829 GLY A CA 1
ATOM 6317 C C . GLY A 1 828 ? -3.977 -75.061 10.762 1.00 24.30 829 GLY A C 1
ATOM 6318 O O . GLY A 1 828 ? -4.150 -75.014 11.982 1.00 20.11 829 GLY A O 1
ATOM 6319 N N . GLU A 1 829 ? -2.795 -75.329 10.216 1.00 22.54 830 GLU A N 1
ATOM 6320 C CA . GLU A 1 829 ? -1.638 -75.637 11.048 1.00 22.94 830 GLU A CA 1
ATOM 6321 C C . GLU A 1 829 ? -1.063 -74.481 11.866 1.00 20.60 830 GLU A C 1
ATOM 6322 O O . GLU A 1 829 ? -0.201 -74.700 12.715 1.00 22.99 830 GLU A O 1
ATOM 6328 N N . ARG A 1 830 ? -1.528 -73.259 11.628 1.00 21.22 831 ARG A N 1
ATOM 6329 C CA . ARG A 1 830 ? -0.999 -72.125 12.383 1.00 21.81 831 ARG A CA 1
ATOM 6330 C C . ARG A 1 830 ? -2.066 -71.126 12.817 1.00 23.21 831 ARG A C 1
ATOM 6331 O O . ARG A 1 830 ? -1.768 -69.956 13.054 1.00 23.08 831 ARG A O 1
ATOM 6339 N N . MET A 1 831 ? -3.308 -71.571 12.947 1.00 20.13 832 MET A N 1
ATOM 6340 C CA . MET A 1 831 ? -4.334 -70.621 13.337 1.00 19.33 832 MET A CA 1
ATOM 6341 C C . MET A 1 831 ? -4.886 -70.741 14.750 1.00 18.59 832 MET A C 1
ATOM 6342 O O . MET A 1 831 ? -4.816 -71.796 15.387 1.00 18.74 832 MET A O 1
ATOM 6347 N N . PHE A 1 832 ? -5.378 -69.609 15.245 1.00 17.47 833 PHE A N 1
ATOM 6348 C CA . PHE A 1 832 ? -6.033 -69.518 16.545 1.00 15.33 833 PHE A CA 1
ATOM 6349 C C . PHE A 1 832 ? -7.480 -69.266 16.145 1.00 14.17 833 PHE A C 1
ATOM 6350 O O . PHE A 1 832 ? -7.733 -68.580 15.151 1.00 14.97 833 PHE A O 1
ATOM 6358 N N . ILE A 1 833 ? -8.429 -69.811 16.896 1.00 12.10 834 ILE A N 1
ATOM 6359 C CA . ILE A 1 833 ? -9.825 -69.550 16.593 1.00 15.51 834 ILE A CA 1
ATOM 6360 C C . ILE A 1 833 ? -10.568 -69.081 17.835 1.00 14.80 834 ILE A C 1
ATOM 6361 O O . ILE A 1 833 ? -10.630 -69.784 18.844 1.00 13.64 834 ILE A O 1
ATOM 6366 N N . ALA A 1 834 ? -11.101 -67.867 17.750 1.00 13.52 835 ALA A N 1
ATOM 6367 C CA . ALA A 1 834 ? -11.899 -67.279 18.820 1.00 16.78 835 ALA A CA 1
ATOM 6368 C C . ALA A 1 834 ? -13.299 -67.424 18.242 1.00 15.37 835 ALA A C 1
ATOM 6369 O O . ALA A 1 834 ? -13.675 -66.695 17.326 1.00 14.41 835 ALA A O 1
ATOM 6371 N N . ASN A 1 835 ? -14.062 -68.377 18.769 1.00 14.06 836 ASN A N 1
ATOM 6372 C CA . ASN A 1 835 ? -15.392 -68.657 18.244 1.00 14.27 836 ASN A CA 1
ATOM 6373 C C . ASN A 1 835 ? -16.529 -68.116 19.099 1.00 13.68 836 ASN A C 1
ATOM 6374 O O . ASN A 1 835 ? -16.629 -68.426 20.285 1.00 13.28 836 ASN A O 1
ATOM 6379 N N . ALA A 1 836 ? -17.389 -67.306 18.492 1.00 11.90 837 ALA A N 1
ATOM 6380 C CA . ALA A 1 836 ? -18.530 -66.763 19.217 1.00 12.58 837 ALA A CA 1
ATOM 6381 C C . ALA A 1 836 ? -19.491 -67.918 19.461 1.00 12.46 837 ALA A C 1
ATOM 6382 O O . ALA A 1 836 ? -19.533 -68.869 18.682 1.00 10.48 837 ALA A O 1
ATOM 6384 N N . THR A 1 837 ? -20.255 -67.838 20.543 1.00 10.43 838 THR A N 1
ATOM 6385 C CA . THR A 1 837 ? -21.233 -68.873 20.848 1.00 11.46 838 THR A CA 1
ATOM 6386 C C . THR A 1 837 ? -22.272 -68.871 19.737 1.00 14.00 838 THR A C 1
ATOM 6387 O O . THR A 1 837 ? -22.627 -67.818 19.200 1.00 13.94 838 THR A O 1
ATOM 6391 N N . GLY A 1 838 ? -22.744 -70.062 19.386 1.00 15.14 839 GLY A N 1
ATOM 6392 C CA . GLY A 1 838 ? -23.732 -70.193 18.336 1.00 16.46 839 GLY A CA 1
ATOM 6393 C C . GLY A 1 838 ? -23.569 -71.559 17.703 1.00 18.20 839 GLY A C 1
ATOM 6394 O O . GLY A 1 838 ? -22.874 -72.418 18.245 1.00 14.29 839 GLY A O 1
ATOM 6395 N N . CYS A 1 839 ? -24.206 -71.773 16.561 1.00 14.77 840 CYS A N 1
ATOM 6396 C CA . CYS A 1 839 ? -24.079 -73.057 15.893 1.00 16.31 840 CYS A CA 1
ATOM 6397 C C . CYS A 1 839 ? -22.627 -73.474 15.707 1.00 15.51 840 CYS A C 1
ATOM 6398 O O . CYS A 1 839 ? -22.277 -74.630 15.939 1.00 15.23 840 CYS A O 1
ATOM 6401 N N . SER A 1 840 ? -21.775 -72.538 15.302 1.00 14.75 841 SER A N 1
ATOM 6402 C CA . SER A 1 840 ? -20.376 -72.879 15.080 1.00 16.53 841 SER A CA 1
ATOM 6403 C C . SER A 1 840 ? -19.638 -73.294 16.349 1.00 14.95 841 SER A C 1
ATOM 6404 O O . SER A 1 840 ? -18.646 -74.018 16.274 1.00 15.15 841 SER A O 1
ATOM 6407 N N . SER A 1 841 ? -20.112 -72.858 17.514 1.00 14.36 842 SER A N 1
ATOM 6408 C CA . SER A 1 841 ? -19.459 -73.261 18.759 1.00 15.34 842 SER A CA 1
ATOM 6409 C C . SER A 1 841 ? -20.094 -74.574 19.217 1.00 15.97 842 SER A C 1
ATOM 6410 O O . SER A 1 841 ? -19.479 -75.359 19.938 1.00 14.83 842 SER A O 1
ATOM 6413 N N . ILE A 1 842 ? -21.327 -74.812 18.778 1.00 16.61 843 ILE A N 1
ATOM 6414 C CA . ILE A 1 842 ? -22.046 -76.031 19.143 1.00 15.42 843 ILE A CA 1
ATOM 6415 C C . ILE A 1 842 ? -21.596 -77.234 18.310 1.00 17.51 843 ILE A C 1
ATOM 6416 O O . ILE A 1 842 ? -21.337 -78.302 18.870 1.00 18.45 843 ILE A O 1
ATOM 6421 N N . TRP A 1 843 ? -21.514 -77.100 16.986 1.00 16.20 844 TRP A N 1
ATOM 6422 C CA . TRP A 1 843 ? -21.032 -78.250 16.221 1.00 18.05 844 TRP A CA 1
ATOM 6423 C C . TRP A 1 843 ? -19.521 -78.266 16.350 1.00 17.97 844 TRP A C 1
ATOM 6424 O O . TRP A 1 843 ? -18.874 -79.289 16.139 1.00 20.78 844 TRP A O 1
ATOM 6435 N N . GLY A 1 844 ? -18.967 -77.119 16.730 1.00 16.51 845 GLY A N 1
ATOM 6436 C CA . GLY A 1 844 ? -17.531 -77.018 16.878 1.00 13.68 845 GLY A CA 1
ATOM 6437 C C . GLY A 1 844 ? -16.964 -77.625 18.145 1.00 14.47 845 GLY A C 1
ATOM 6438 O O . GLY A 1 844 ? -15.839 -78.127 18.129 1.00 17.32 845 GLY A O 1
ATOM 6439 N N . ALA A 1 845 ? -17.728 -77.620 19.236 1.00 13.69 846 ALA A N 1
ATOM 6440 C CA . ALA A 1 845 ? -17.199 -78.149 20.489 1.00 15.31 846 ALA A CA 1
ATOM 6441 C C . ALA A 1 845 ? -18.193 -78.667 21.530 1.00 16.09 846 ALA A C 1
ATOM 6442 O O . ALA A 1 845 ? -18.074 -78.350 22.715 1.00 15.47 846 ALA A O 1
ATOM 6444 N N . SER A 1 846 ? -19.171 -79.459 21.104 1.00 16.70 847 SER A N 1
ATOM 6445 C CA . SER A 1 846 ? -20.113 -80.035 22.058 1.00 15.29 847 SER A CA 1
ATOM 6446 C C . SER A 1 846 ? -19.455 -81.300 22.601 1.00 19.57 847 SER A C 1
ATOM 6447 O O . SER A 1 846 ? -19.241 -82.262 21.859 1.00 18.05 847 SER A O 1
ATOM 6450 N N . ALA A 1 847 ? -19.113 -81.295 23.886 1.00 17.74 848 ALA A N 1
ATOM 6451 C CA . ALA A 1 847 ? -18.475 -82.459 24.493 1.00 18.37 848 ALA A CA 1
ATOM 6452 C C . ALA A 1 847 ? -19.367 -83.679 24.278 1.00 18.48 848 ALA A C 1
ATOM 6453 O O . ALA A 1 847 ? -20.591 -83.583 24.376 1.00 17.15 848 ALA A O 1
ATOM 6455 N N . PRO A 1 848 ? -18.767 -84.853 24.026 1.00 18.54 849 PRO A N 1
ATOM 6456 C CA . PRO A 1 848 ? -17.332 -85.148 23.931 1.00 18.86 849 PRO A CA 1
ATOM 6457 C C . PRO A 1 848 ? -16.801 -85.172 22.500 1.00 18.39 849 PRO A C 1
ATOM 6458 O O . PRO A 1 848 ? -15.698 -85.666 22.250 1.00 18.94 849 PRO A O 1
ATOM 6462 N N . SER A 1 849 ? -17.585 -84.646 21.566 1.00 17.81 850 SER A N 1
ATOM 6463 C CA . SER A 1 849 ? -17.209 -84.656 20.157 1.00 20.21 850 SER A CA 1
ATOM 6464 C C . SER A 1 849 ? -16.467 -83.409 19.684 1.00 21.96 850 SER A C 1
ATOM 6465 O O . SER A 1 849 ? -17.049 -82.331 19.576 1.00 21.22 850 SER A O 1
ATOM 6468 N N . MET A 1 850 ? -15.182 -83.576 19.388 1.00 17.04 851 MET A N 1
ATOM 6469 C CA . MET A 1 850 ? -14.340 -82.480 18.919 1.00 19.46 851 MET A CA 1
ATOM 6470 C C . MET A 1 850 ? -13.937 -82.735 17.464 1.00 20.12 851 MET A C 1
ATOM 6471 O O . MET A 1 850 ? -13.064 -83.562 17.192 1.00 20.84 851 MET A O 1
ATOM 6476 N N . PRO A 1 851 ? -14.570 -82.024 16.513 1.00 17.01 852 PRO A N 1
ATOM 6477 C CA . PRO A 1 851 ? -14.296 -82.160 15.077 1.00 18.43 852 PRO A CA 1
ATOM 6478 C C . PRO A 1 851 ? -12.986 -81.543 14.593 1.00 19.86 852 PRO A C 1
ATOM 6479 O O . PRO A 1 851 ? -12.436 -81.966 13.573 1.00 19.99 852 PRO A O 1
ATOM 6483 N N . TYR A 1 852 ? -12.488 -80.532 15.299 1.00 19.25 853 TYR A N 1
ATOM 6484 C CA . TYR A 1 852 ? -11.226 -79.933 14.892 1.00 19.25 853 TYR A CA 1
ATOM 6485 C C . TYR A 1 852 ? -10.131 -80.930 15.251 1.00 19.22 853 TYR A C 1
ATOM 6486 O O . TYR A 1 852 ? -10.166 -81.533 16.321 1.00 21.11 853 TYR A O 1
ATOM 6495 N N . LYS A 1 853 ? -9.167 -81.114 14.354 1.00 20.03 854 LYS A N 1
ATOM 6496 C CA . LYS A 1 853 ? -8.090 -82.063 14.604 1.00 22.18 854 LYS A CA 1
ATOM 6497 C C . LYS A 1 853 ? -6.730 -81.537 14.159 1.00 20.93 854 LYS A C 1
ATOM 6498 O O . LYS A 1 853 ? -6.622 -80.452 13.590 1.00 20.71 854 LYS A O 1
ATOM 6504 N N . THR A 1 854 ? -5.694 -82.328 14.416 1.00 20.95 855 THR A N 1
ATOM 6505 C CA . THR A 1 854 ? -4.332 -81.961 14.051 1.00 20.44 855 THR A CA 1
ATOM 6506 C C . THR A 1 854 ? -3.917 -82.664 12.767 1.00 24.00 855 THR A C 1
ATOM 6507 O O . THR A 1 854 ? -4.516 -83.672 12.380 1.00 20.56 855 THR A O 1
ATOM 6511 N N . ASN A 1 855 ? -2.893 -82.129 12.106 1.00 19.28 856 ASN A N 1
ATOM 6512 C CA . ASN A 1 855 ? -2.391 -82.739 10.886 1.00 20.46 856 ASN A CA 1
ATOM 6513 C C . ASN A 1 855 ? -1.392 -83.818 11.287 1.00 22.70 856 ASN A C 1
ATOM 6514 O O . ASN A 1 855 ? -1.239 -84.115 12.473 1.00 24.55 856 ASN A O 1
ATOM 6519 N N . ARG A 1 856 ? -0.708 -84.397 10.306 1.00 25.06 857 ARG A N 1
ATOM 6520 C CA . ARG A 1 856 ? 0.259 -85.459 10.572 1.00 28.20 857 ARG A CA 1
ATOM 6521 C C . ARG A 1 856 ? 1.390 -85.024 11.500 1.00 29.29 857 ARG A C 1
ATOM 6522 O O . ARG A 1 856 ? 1.989 -85.853 12.183 1.00 29.97 857 ARG A O 1
ATOM 6530 N N . LEU A 1 857 ? 1.671 -83.726 11.532 1.00 27.51 858 LEU A N 1
ATOM 6531 C CA . LEU A 1 857 ? 2.732 -83.198 12.385 1.00 26.95 858 LEU A CA 1
ATOM 6532 C C . LEU A 1 857 ? 2.243 -82.758 13.765 1.00 27.30 858 LEU A C 1
ATOM 6533 O O . LEU A 1 857 ? 3.005 -82.177 14.541 1.00 26.25 858 LEU A O 1
ATOM 6538 N N . GLY A 1 858 ? 0.978 -83.036 14.072 1.00 24.08 859 GLY A N 1
ATOM 6539 C CA . GLY A 1 858 ? 0.441 -82.670 15.373 1.00 23.29 859 GLY A CA 1
ATOM 6540 C C . GLY A 1 858 ? 0.026 -81.214 15.521 1.00 21.54 859 GLY A C 1
ATOM 6541 O O . GLY A 1 858 ? -0.296 -80.769 16.623 1.00 20.22 859 GLY A O 1
ATOM 6542 N N . GLN A 1 859 ? 0.038 -80.472 14.417 1.00 20.58 860 GLN A N 1
ATOM 6543 C CA . GLN A 1 859 ? -0.358 -79.064 14.422 1.00 21.75 860 GLN A CA 1
ATOM 6544 C C . GLN A 1 859 ? -1.847 -78.967 14.101 1.00 22.08 860 GLN A C 1
ATOM 6545 O O . GLN A 1 859 ? -2.378 -79.787 13.353 1.00 24.20 860 GLN A O 1
ATOM 6551 N N . GLY A 1 860 ? -2.520 -77.963 14.656 1.00 16.79 861 GLY A N 1
ATOM 6552 C CA . GLY A 1 860 ? -3.941 -77.815 14.397 1.00 18.02 861 GLY A CA 1
ATOM 6553 C C . GLY A 1 860 ? -4.509 -76.540 14.994 1.00 19.37 861 GLY A C 1
ATOM 6554 O O . GLY A 1 860 ? -3.849 -75.887 15.802 1.00 16.33 861 GLY A O 1
ATOM 6555 N N . PRO A 1 861 ? -5.741 -76.164 14.624 1.00 18.71 862 PRO A N 1
ATOM 6556 C CA . PRO A 1 861 ? -6.346 -74.939 15.160 1.00 18.89 862 PRO A CA 1
ATOM 6557 C C . PRO A 1 861 ? -6.486 -74.921 16.681 1.00 19.42 862 PRO A C 1
ATOM 6558 O O . PRO A 1 861 ? -7.057 -75.843 17.260 1.00 18.69 862 PRO A O 1
ATOM 6562 N N . ALA A 1 862 ? -5.955 -73.876 17.318 1.00 16.90 863 ALA A N 1
ATOM 6563 C CA . ALA A 1 862 ? -6.079 -73.709 18.766 1.00 16.61 863 ALA A CA 1
ATOM 6564 C C . ALA A 1 862 ? -7.452 -73.051 18.859 1.00 17.14 863 ALA A C 1
ATOM 6565 O O . ALA A 1 862 ? -7.607 -71.878 18.527 1.00 16.73 863 ALA A O 1
ATOM 6567 N N . TRP A 1 863 ? -8.440 -73.819 19.309 1.00 17.84 864 TRP A N 1
ATOM 6568 C CA . TRP A 1 863 ? -9.827 -73.368 19.360 1.00 15.98 864 TRP A CA 1
ATOM 6569 C C . TRP A 1 863 ? -10.360 -72.999 20.737 1.00 13.98 864 TRP A C 1
ATOM 6570 O O . TRP A 1 863 ? -10.117 -73.698 21.720 1.00 15.59 864 TRP A O 1
ATOM 6581 N N . GLY A 1 864 ? -11.109 -71.902 20.793 1.00 14.36 865 GLY A N 1
ATOM 6582 C CA . GLY A 1 864 ? -11.690 -71.487 22.053 1.00 11.99 865 GLY A CA 1
ATOM 6583 C C . GLY A 1 864 ? -12.984 -70.717 21.905 1.00 11.41 865 GLY A C 1
ATOM 6584 O O . GLY A 1 864 ? -13.135 -69.905 20.995 1.00 16.70 865 GLY A O 1
ATOM 6585 N N . ASN A 1 865 ? -13.933 -70.997 22.793 1.00 13.00 866 ASN A N 1
ATOM 6586 C CA . ASN A 1 865 ? -15.211 -70.290 22.819 1.00 14.15 866 ASN A CA 1
ATOM 6587 C C . ASN A 1 865 ? -15.240 -69.562 24.155 1.00 15.50 866 ASN A C 1
ATOM 6588 O O . ASN A 1 865 ? -15.261 -70.202 25.207 1.00 15.22 866 ASN A O 1
ATOM 6593 N N . SER A 1 866 ? -15.191 -68.234 24.127 1.00 12.57 867 SER A N 1
ATOM 6594 C CA . SER A 1 866 ? -15.264 -67.490 25.375 1.00 13.49 867 SER A CA 1
ATOM 6595 C C . SER A 1 866 ? -16.756 -67.321 25.638 1.00 13.35 867 SER A C 1
ATOM 6596 O O . SER A 1 866 ? -17.374 -68.164 26.290 1.00 11.63 867 SER A O 1
ATOM 6599 N N . LEU A 1 867 ? -17.340 -66.251 25.109 1.00 10.37 868 LEU A N 1
ATOM 6600 C CA . LEU A 1 867 ? -18.769 -66.002 25.276 1.00 11.80 868 LEU A CA 1
ATOM 6601 C C . LEU A 1 867 ? -19.415 -65.683 23.924 1.00 13.88 868 LEU A C 1
ATOM 6602 O O . LEU A 1 867 ? -18.768 -65.775 22.876 1.00 15.19 868 LEU A O 1
ATOM 6607 N N . PHE A 1 868 ? -20.693 -65.317 23.946 1.00 13.29 869 PHE A N 1
ATOM 6608 C CA . PHE A 1 868 ? -21.405 -64.980 22.717 1.00 12.60 869 PHE A CA 1
ATOM 6609 C C . PHE A 1 868 ? -21.056 -63.551 22.311 1.00 13.96 869 PHE A C 1
ATOM 6610 O O . PHE A 1 868 ? -20.766 -63.278 21.150 1.00 13.42 869 PHE A O 1
ATOM 6618 N N . GLU A 1 869 ? -21.046 -62.655 23.290 1.00 13.99 870 GLU A N 1
ATOM 6619 C CA . GLU A 1 869 ? -20.792 -61.241 23.037 1.00 15.24 870 GLU A CA 1
ATOM 6620 C C . GLU A 1 869 ? -19.361 -60.760 22.830 1.00 15.74 870 GLU A C 1
ATOM 6621 O O . GLU A 1 869 ? -19.157 -59.646 22.338 1.00 17.84 870 GLU A O 1
ATOM 6627 N N . ASP A 1 870 ? -18.373 -61.586 23.151 1.00 13.61 871 ASP A N 1
ATOM 6628 C CA . ASP A 1 870 ? -16.985 -61.134 23.073 1.00 12.51 871 ASP A CA 1
ATOM 6629 C C . ASP A 1 870 ? -16.029 -61.762 22.067 1.00 12.17 871 ASP A C 1
ATOM 6630 O O . ASP A 1 870 ? -14.824 -61.554 22.181 1.00 13.14 871 ASP A O 1
ATOM 6635 N N . ALA A 1 871 ? -16.530 -62.512 21.092 1.00 11.36 872 ALA A N 1
ATOM 6636 C CA . ALA A 1 871 ? -15.639 -63.175 20.140 1.00 11.49 872 ALA A CA 1
ATOM 6637 C C . ALA A 1 871 ? -14.533 -62.314 19.535 1.00 10.81 872 ALA A C 1
ATOM 6638 O O . ALA A 1 871 ? -13.378 -62.734 19.497 1.00 11.13 872 ALA A O 1
ATOM 6640 N N . ALA A 1 872 ? -14.870 -61.121 19.059 1.00 10.54 873 ALA A N 1
ATOM 6641 C CA . ALA A 1 872 ? -13.851 -60.258 18.458 1.00 12.41 873 ALA A CA 1
ATOM 6642 C C . ALA A 1 872 ? -12.785 -59.832 19.466 1.00 13.58 873 ALA A C 1
ATOM 6643 O O . ALA A 1 872 ? -11.591 -59.886 19.174 1.00 12.89 873 ALA A O 1
ATOM 6645 N N . GLU A 1 873 ? -13.219 -59.404 20.647 1.00 10.63 874 GLU A N 1
ATOM 6646 C CA . GLU A 1 873 ? -12.288 -58.964 21.685 1.00 9.90 874 GLU A CA 1
ATOM 6647 C C . GLU A 1 873 ? -11.435 -60.125 22.194 1.00 11.66 874 GLU A C 1
ATOM 6648 O O . GLU A 1 873 ? -10.259 -59.954 22.510 1.00 12.09 874 GLU A O 1
ATOM 6654 N N . TYR A 1 874 ? -12.041 -61.309 22.268 1.00 10.96 875 TYR A N 1
ATOM 6655 C CA . TYR A 1 874 ? -11.347 -62.515 22.709 1.00 9.03 875 TYR A CA 1
ATOM 6656 C C . TYR A 1 874 ? -10.198 -62.799 21.726 1.00 12.48 875 TYR A C 1
ATOM 6657 O O . TYR A 1 874 ? -9.061 -63.050 22.136 1.00 13.25 875 TYR A O 1
ATOM 6666 N N . GLY A 1 875 ? -10.500 -62.749 20.430 1.00 10.60 876 GLY A N 1
ATOM 6667 C CA . GLY A 1 875 ? -9.473 -62.976 19.422 1.00 11.92 876 GLY A CA 1
ATOM 6668 C C . GLY A 1 875 ? -8.431 -61.861 19.438 1.00 11.94 876 GLY A C 1
ATOM 6669 O O . GLY A 1 875 ? -7.234 -62.101 19.270 1.00 12.10 876 GLY A O 1
ATOM 6670 N N . PHE A 1 876 ? -8.885 -60.630 19.637 1.00 11.99 877 PHE A N 1
ATOM 6671 C CA . PHE A 1 876 ? -7.974 -59.488 19.688 1.00 13.40 877 PHE A CA 1
ATOM 6672 C C . PHE A 1 876 ? -6.958 -59.717 20.821 1.00 13.18 877 PHE A C 1
ATOM 6673 O O . PHE A 1 876 ? -5.779 -59.375 20.699 1.00 13.09 877 PHE A O 1
ATOM 6681 N N . GLY A 1 877 ? -7.423 -60.307 21.919 1.00 13.33 878 GLY A N 1
ATOM 6682 C CA . GLY A 1 877 ? -6.542 -60.585 23.044 1.00 13.02 878 GLY A CA 1
ATOM 6683 C C . GLY A 1 877 ? -5.476 -61.603 22.662 1.00 12.49 878 GLY A C 1
ATOM 6684 O O . GLY A 1 877 ? -4.312 -61.477 23.046 1.00 12.43 878 GLY A O 1
ATOM 6685 N N . MET A 1 878 ? -5.875 -62.625 21.913 1.00 11.67 879 MET A N 1
ATOM 6686 C CA . MET A 1 878 ? -4.927 -63.640 21.462 1.00 13.85 879 MET A CA 1
ATOM 6687 C C . MET A 1 878 ? -3.853 -62.936 20.629 1.00 12.39 879 MET A C 1
ATOM 6688 O O . MET A 1 878 ? -2.659 -63.208 20.765 1.00 13.45 879 MET A O 1
ATOM 6693 N N . ASN A 1 879 ? -4.304 -62.014 19.783 1.00 13.91 880 ASN A N 1
ATOM 6694 C CA . ASN A 1 879 ? -3.434 -61.218 18.922 1.00 15.48 880 ASN A CA 1
ATOM 6695 C C . ASN A 1 879 ? -2.458 -60.378 19.767 1.00 16.34 880 ASN A C 1
ATOM 6696 O O . ASN A 1 879 ? -1.266 -60.295 19.459 1.00 13.34 880 ASN A O 1
ATOM 6701 N N . MET A 1 880 ? -2.960 -59.767 20.839 1.00 12.59 881 MET A N 1
ATOM 6702 C CA . MET A 1 880 ? -2.121 -58.969 21.728 1.00 12.57 881 MET A CA 1
ATOM 6703 C C . MET A 1 880 ? -1.025 -59.824 22.359 1.00 12.32 881 MET A C 1
ATOM 6704 O O . MET A 1 880 ? 0.123 -59.391 22.469 1.00 12.42 881 MET A O 1
ATOM 6709 N N . SER A 1 881 ? -1.377 -61.039 22.770 1.00 8.98 882 SER A N 1
ATOM 6710 C CA . SER A 1 881 ? -0.404 -61.943 23.374 1.00 11.70 882 SER A CA 1
ATOM 6711 C C . SER A 1 881 ? 0.707 -62.273 22.392 1.00 13.44 882 SER A C 1
ATOM 6712 O O . SER A 1 881 ? 1.891 -62.171 22.716 1.00 12.90 882 SER A O 1
ATOM 6715 N N . MET A 1 882 ? 0.320 -62.687 21.191 1.00 13.74 883 MET A N 1
ATOM 6716 C CA . MET A 1 882 ? 1.298 -63.028 20.168 1.00 14.66 883 MET A CA 1
ATOM 6717 C C . MET A 1 882 ? 2.202 -61.836 19.875 1.00 16.03 883 MET A C 1
ATOM 6718 O O . MET A 1 882 ? 3.401 -62.001 19.649 1.00 16.47 883 MET A O 1
ATOM 6723 N N . PHE A 1 883 ? 1.630 -60.636 19.879 1.00 15.31 884 PHE A N 1
ATOM 6724 C CA . PHE A 1 883 ? 2.424 -59.445 19.618 1.00 16.12 884 PHE A CA 1
ATOM 6725 C C . PHE A 1 883 ? 3.459 -59.236 20.716 1.00 15.94 884 PHE A C 1
ATOM 6726 O O . PHE A 1 883 ? 4.639 -59.042 20.437 1.00 14.79 884 PHE A O 1
ATOM 6734 N N . ALA A 1 884 ? 3.010 -59.279 21.967 1.00 15.38 885 ALA A N 1
ATOM 6735 C CA . ALA A 1 884 ? 3.901 -59.077 23.107 1.00 14.12 885 ALA A CA 1
ATOM 6736 C C . ALA A 1 884 ? 4.978 -60.149 23.209 1.00 16.26 885 ALA A C 1
ATOM 6737 O O . ALA A 1 884 ? 6.151 -59.845 23.418 1.00 14.14 885 ALA A O 1
ATOM 6739 N N . ARG A 1 885 ? 4.572 -61.405 23.056 1.00 12.11 886 ARG A N 1
ATOM 6740 C CA . ARG A 1 885 ? 5.503 -62.517 23.168 1.00 14.47 886 ARG A CA 1
ATOM 6741 C C . ARG A 1 885 ? 6.473 -62.636 21.997 1.00 12.17 886 ARG A C 1
ATOM 6742 O O . ARG A 1 885 ? 7.652 -62.941 22.201 1.00 13.97 886 ARG A O 1
ATOM 6750 N N . ARG A 1 886 ? 5.998 -62.395 20.778 1.00 13.17 887 ARG A N 1
ATOM 6751 C CA . ARG A 1 886 ? 6.884 -62.484 19.619 1.00 17.61 887 ARG A CA 1
ATOM 6752 C C . ARG A 1 886 ? 7.810 -61.282 19.551 1.00 17.05 887 ARG A C 1
ATOM 6753 O O . ARG A 1 886 ? 8.897 -61.356 18.972 1.00 17.46 887 ARG A O 1
ATOM 6761 N N . THR A 1 887 ? 7.375 -60.168 20.128 1.00 14.39 888 THR A N 1
ATOM 6762 C CA . THR A 1 887 ? 8.216 -58.983 20.158 1.00 17.40 888 THR A CA 1
ATOM 6763 C C . THR A 1 887 ? 9.342 -59.299 21.139 1.00 19.98 888 THR A C 1
ATOM 6764 O O . THR A 1 887 ? 10.500 -58.943 20.912 1.00 18.37 888 THR A O 1
ATOM 6768 N N . HIS A 1 888 ? 8.993 -59.990 22.222 1.00 16.23 889 HIS A N 1
ATOM 6769 C CA . HIS A 1 888 ? 9.970 -60.385 23.232 1.00 17.54 889 HIS A CA 1
ATOM 6770 C C . HIS A 1 888 ? 11.013 -61.259 22.536 1.00 20.00 889 HIS A C 1
ATOM 6771 O O . HIS A 1 888 ? 12.221 -61.055 22.690 1.00 19.99 889 HIS A O 1
ATOM 6778 N N . LEU A 1 889 ? 10.534 -62.227 21.762 1.00 15.88 890 LEU A N 1
ATOM 6779 C CA . LEU A 1 889 ? 11.414 -63.128 21.029 1.00 18.63 890 LEU A CA 1
ATOM 6780 C C . LEU A 1 889 ? 12.294 -62.329 20.072 1.00 19.99 890 LEU A C 1
ATOM 6781 O O . LEU A 1 889 ? 13.484 -62.614 19.924 1.00 19.16 890 LEU A O 1
ATOM 6786 N N . ALA A 1 890 ? 11.706 -61.326 19.426 1.00 19.91 891 ALA A N 1
ATOM 6787 C CA . ALA A 1 890 ? 12.444 -60.489 18.484 1.00 19.54 891 ALA A CA 1
ATOM 6788 C C . ALA A 1 890 ? 13.558 -59.711 19.182 1.00 21.31 891 ALA A C 1
ATOM 6789 O O . ALA A 1 890 ? 14.652 -59.560 18.637 1.00 18.64 891 ALA A O 1
ATOM 6791 N N . ASP A 1 891 ? 13.284 -59.211 20.383 1.00 19.09 892 ASP A N 1
ATOM 6792 C CA . ASP A 1 891 ? 14.296 -58.468 21.126 1.00 20.72 892 ASP A CA 1
ATOM 6793 C C . ASP A 1 891 ? 15.437 -59.396 21.530 1.00 21.18 892 ASP A C 1
ATOM 6794 O O . ASP A 1 891 ? 16.606 -59.010 21.496 1.00 18.01 892 ASP A O 1
ATOM 6799 N N . LEU A 1 892 ? 15.092 -60.626 21.904 1.00 19.67 893 LEU A N 1
ATOM 6800 C CA . LEU A 1 892 ? 16.088 -61.619 22.292 1.00 22.54 893 LEU A CA 1
ATOM 6801 C C . LEU A 1 892 ? 16.953 -61.959 21.082 1.00 24.80 893 LEU A C 1
ATOM 6802 O O . LEU A 1 892 ? 18.173 -62.092 21.196 1.00 24.15 893 LEU A O 1
ATOM 6807 N N . ALA A 1 893 ? 16.312 -62.096 19.924 1.00 21.86 894 ALA A N 1
ATOM 6808 C CA . ALA A 1 893 ? 17.024 -62.415 18.691 1.00 24.02 894 ALA A CA 1
ATOM 6809 C C . ALA A 1 893 ? 18.033 -61.316 18.375 1.00 23.02 894 ALA A C 1
ATOM 6810 O O . ALA A 1 893 ? 19.184 -61.595 18.027 1.00 22.64 894 ALA A O 1
ATOM 6812 N N . ALA A 1 894 ? 17.596 -60.068 18.499 1.00 22.34 895 ALA A N 1
ATOM 6813 C CA . ALA A 1 894 ? 18.459 -58.924 18.227 1.00 23.79 895 ALA A CA 1
ATOM 6814 C C . ALA A 1 894 ? 19.667 -58.930 19.154 1.00 23.31 895 ALA A C 1
ATOM 6815 O O . ALA A 1 894 ? 20.785 -58.655 18.726 1.00 22.61 895 ALA A O 1
ATOM 6817 N N . LYS A 1 895 ? 19.441 -59.236 20.425 1.00 22.86 896 LYS A N 1
ATOM 6818 C CA . LYS A 1 895 ? 20.536 -59.275 21.386 1.00 24.33 896 LYS A CA 1
ATOM 6819 C C . LYS A 1 895 ? 21.502 -60.399 21.033 1.00 25.38 896 LYS A C 1
ATOM 6820 O O . LYS A 1 895 ? 22.719 -60.244 21.164 1.00 23.81 896 LYS A O 1
ATOM 6826 N N . ALA A 1 896 ? 20.953 -61.522 20.577 1.00 24.03 897 ALA A N 1
ATOM 6827 C CA . ALA A 1 896 ? 21.755 -62.681 20.204 1.00 27.68 897 ALA A CA 1
ATOM 6828 C C . ALA A 1 896 ? 22.652 -62.378 19.009 1.00 28.65 897 ALA A C 1
ATOM 6829 O O . ALA A 1 896 ? 23.701 -62.999 18.840 1.00 27.93 897 ALA A O 1
ATOM 6831 N N . LEU A 1 897 ? 22.230 -61.432 18.174 1.00 30.15 898 LEU A N 1
ATOM 6832 C CA . LEU A 1 897 ? 23.022 -61.051 17.011 1.00 30.84 898 LEU A CA 1
ATOM 6833 C C . LEU A 1 897 ? 24.260 -60.297 17.476 1.00 32.94 898 LEU A C 1
ATOM 6834 O O . LEU A 1 897 ? 25.304 -60.339 16.825 1.00 33.57 898 LEU A O 1
ATOM 6839 N N . GLU A 1 898 ? 24.131 -59.605 18.605 1.00 32.35 899 GLU A N 1
ATOM 6840 C CA . GLU A 1 898 ? 25.239 -58.851 19.179 1.00 33.43 899 GLU A CA 1
ATOM 6841 C C . GLU A 1 898 ? 25.969 -59.695 20.222 1.00 32.04 899 GLU A C 1
ATOM 6842 O O . GLU A 1 898 ? 26.284 -59.219 21.314 1.00 33.03 899 GLU A O 1
ATOM 6848 N N . SER A 1 899 ? 26.222 -60.955 19.884 1.00 30.16 900 SER A N 1
ATOM 6849 C CA . SER A 1 899 ? 26.923 -61.868 20.782 1.00 29.14 900 SER A CA 1
ATOM 6850 C C . SER A 1 899 ? 27.865 -62.728 19.952 1.00 27.10 900 SER A C 1
ATOM 6851 O O . SER A 1 899 ? 28.028 -62.494 18.754 1.00 26.91 900 SER A O 1
ATOM 6854 N N . ASP A 1 900 ? 28.480 -63.721 20.587 1.00 26.62 901 ASP A N 1
ATOM 6855 C CA . ASP A 1 900 ? 29.405 -64.612 19.894 1.00 26.87 901 ASP A CA 1
ATOM 6856 C C . ASP A 1 900 ? 28.695 -65.846 19.337 1.00 27.67 901 ASP A C 1
ATOM 6857 O O . ASP A 1 900 ? 29.308 -66.899 19.170 1.00 28.49 901 ASP A O 1
ATOM 6862 N N . ALA A 1 901 ? 27.401 -65.716 19.062 1.00 27.37 902 ALA A N 1
ATOM 6863 C CA . ALA A 1 901 ? 26.633 -66.823 18.502 1.00 29.14 902 ALA A CA 1
ATOM 6864 C C . ALA A 1 901 ? 27.277 -67.214 17.169 1.00 28.05 902 ALA A C 1
ATOM 6865 O O . ALA A 1 901 ? 27.857 -66.368 16.487 1.00 26.94 902 ALA A O 1
ATOM 6867 N N . SER A 1 902 ? 27.168 -68.486 16.798 1.00 29.50 903 SER A N 1
ATOM 6868 C CA . SER A 1 902 ? 27.762 -68.979 15.555 1.00 30.94 903 SER A CA 1
ATOM 6869 C C . SER A 1 902 ? 27.236 -68.278 14.307 1.00 31.32 903 SER A C 1
ATOM 6870 O O . SER A 1 902 ? 26.198 -67.613 14.336 1.00 29.32 903 SER A O 1
ATOM 6873 N N . GLY A 1 903 ? 27.965 -68.437 13.207 1.00 29.10 904 GLY A N 1
ATOM 6874 C CA . GLY A 1 903 ? 27.564 -67.818 11.959 1.00 28.89 904 GLY A CA 1
ATOM 6875 C C . GLY A 1 903 ? 26.214 -68.318 11.482 1.00 26.00 904 GLY A C 1
ATOM 6876 O O . GLY A 1 903 ? 25.363 -67.533 11.070 1.00 26.90 904 GLY A O 1
ATOM 6877 N N . ASP A 1 904 ? 26.018 -69.631 11.534 1.00 27.91 905 ASP A N 1
ATOM 6878 C CA . ASP A 1 904 ? 24.760 -70.227 11.106 1.00 25.13 905 ASP A CA 1
ATOM 6879 C C . ASP A 1 904 ? 23.599 -69.724 11.962 1.00 26.76 905 ASP A C 1
ATOM 6880 O O . ASP A 1 904 ? 22.523 -69.425 11.443 1.00 23.81 905 ASP A O 1
ATOM 6885 N N . VAL A 1 905 ? 23.815 -69.629 13.270 1.00 24.79 906 VAL A N 1
ATOM 6886 C CA . VAL A 1 905 ? 22.765 -69.148 14.162 1.00 25.03 906 VAL A CA 1
ATOM 6887 C C . VAL A 1 905 ? 22.396 -67.708 13.825 1.00 25.09 906 VAL A C 1
ATOM 6888 O O . VAL A 1 905 ? 21.224 -67.400 13.611 1.00 24.73 906 VAL A O 1
ATOM 6892 N N . LYS A 1 906 ? 23.395 -66.830 13.766 1.00 23.93 907 LYS A N 1
ATOM 6893 C CA . LYS A 1 906 ? 23.153 -65.424 13.453 1.00 25.75 907 LYS A CA 1
ATOM 6894 C C . LYS A 1 906 ? 22.456 -65.297 12.107 1.00 24.36 907 LYS A C 1
ATOM 6895 O O . LYS A 1 906 ? 21.579 -64.454 11.924 1.00 25.79 907 LYS A O 1
ATOM 6901 N N . GLU A 1 907 ? 22.856 -66.145 11.167 1.00 25.25 908 GLU A N 1
ATOM 6902 C CA . GLU A 1 907 ? 22.278 -66.141 9.831 1.00 27.98 908 GLU A CA 1
ATOM 6903 C C . GLU A 1 907 ? 20.779 -66.433 9.911 1.00 25.29 908 GLU A C 1
ATOM 6904 O O . GLU A 1 907 ? 19.966 -65.758 9.276 1.00 24.43 908 GLU A O 1
ATOM 6910 N N . ALA A 1 908 ? 20.423 -67.438 10.706 1.00 26.10 909 ALA A N 1
ATOM 6911 C CA . ALA A 1 908 ? 19.025 -67.825 10.876 1.00 26.73 909 ALA A CA 1
ATOM 6912 C C . ALA A 1 908 ? 18.251 -66.737 11.622 1.00 25.30 909 ALA A C 1
ATOM 6913 O O . ALA A 1 908 ? 17.120 -66.410 11.263 1.00 25.68 909 ALA A O 1
ATOM 6915 N N . LEU A 1 909 ? 18.866 -66.172 12.656 1.00 24.76 910 LEU A N 1
ATOM 6916 C CA . LEU A 1 909 ? 18.222 -65.116 13.430 1.00 23.23 910 LEU A CA 1
ATOM 6917 C C . LEU A 1 909 ? 17.893 -63.908 12.561 1.00 26.25 910 LEU A C 1
ATOM 6918 O O . LEU A 1 909 ? 16.801 -63.345 12.658 1.00 23.88 910 LEU A O 1
ATOM 6923 N N . GLN A 1 910 ? 18.839 -63.500 11.718 1.00 25.04 911 GLN A N 1
ATOM 6924 C CA . GLN A 1 910 ? 18.615 -62.364 10.835 1.00 27.53 911 GLN A CA 1
ATOM 6925 C C . GLN A 1 910 ? 17.478 -62.702 9.886 1.00 25.85 911 GLN A C 1
ATOM 6926 O O . GLN A 1 910 ? 16.623 -61.866 9.600 1.00 28.46 911 GLN A O 1
ATOM 6932 N N . GLY A 1 911 ? 17.481 -63.938 9.399 1.00 24.64 912 GLY A N 1
ATOM 6933 C CA . GLY A 1 911 ? 16.446 -64.381 8.488 1.00 25.08 912 GLY A CA 1
ATOM 6934 C C . GLY A 1 911 ? 15.078 -64.325 9.137 1.00 24.78 912 GLY A C 1
ATOM 6935 O O . GLY A 1 911 ? 14.126 -63.817 8.544 1.00 22.60 912 GLY A O 1
ATOM 6936 N N . TRP A 1 912 ? 14.974 -64.844 10.357 1.00 23.86 913 TRP A N 1
ATOM 6937 C CA . TRP A 1 912 ? 13.696 -64.833 11.060 1.00 23.34 913 TRP A CA 1
ATOM 6938 C C . TRP A 1 912 ? 13.225 -63.406 11.324 1.00 22.28 913 TRP A C 1
ATOM 6939 O O . TRP A 1 912 ? 12.059 -63.087 11.106 1.00 22.67 913 TRP A O 1
ATOM 6950 N N . LEU A 1 913 ? 14.131 -62.551 11.793 1.00 22.65 914 LEU A N 1
ATOM 6951 C CA . LEU A 1 913 ? 13.786 -61.162 12.083 1.00 23.45 914 LEU A CA 1
ATOM 6952 C C . LEU A 1 913 ? 13.275 -60.450 10.837 1.00 26.59 914 LEU A C 1
ATOM 6953 O O . LEU A 1 913 ? 12.325 -59.668 10.899 1.00 25.58 914 LEU A O 1
ATOM 6958 N N . ALA A 1 914 ? 13.915 -60.727 9.706 1.00 24.77 915 ALA A N 1
ATOM 6959 C CA . ALA A 1 914 ? 13.536 -60.106 8.446 1.00 26.53 915 ALA A CA 1
ATOM 6960 C C . ALA A 1 914 ? 12.180 -60.587 7.938 1.00 25.16 915 ALA A C 1
ATOM 6961 O O . ALA A 1 914 ? 11.491 -59.860 7.228 1.00 27.37 915 ALA A O 1
ATOM 6963 N N . GLY A 1 915 ? 11.797 -61.808 8.295 1.00 24.83 916 GLY A N 1
ATOM 6964 C CA . GLY A 1 915 ? 10.521 -62.325 7.829 1.00 25.48 916 GLY A CA 1
ATOM 6965 C C . GLY A 1 915 ? 9.609 -62.867 8.914 1.00 25.58 916 GLY A C 1
ATOM 6966 O O . GLY A 1 915 ? 8.781 -63.742 8.650 1.00 23.71 916 GLY A O 1
ATOM 6967 N N . LYS A 1 916 ? 9.736 -62.340 10.128 1.00 23.12 917 LYS A N 1
ATOM 6968 C CA . LYS A 1 916 ? 8.919 -62.812 11.242 1.00 22.51 917 LYS A CA 1
ATOM 6969 C C . LYS A 1 916 ? 7.404 -62.719 11.040 1.00 20.49 917 LYS A C 1
ATOM 6970 O O . LYS A 1 916 ? 6.655 -63.498 11.627 1.00 23.66 917 LYS A O 1
ATOM 6976 N N . ASN A 1 917 ? 6.940 -61.784 10.219 1.00 22.58 918 ASN A N 1
ATOM 6977 C CA . ASN A 1 917 ? 5.503 -61.671 9.993 1.00 23.16 918 ASN A CA 1
ATOM 6978 C C . ASN A 1 917 ? 5.071 -62.263 8.656 1.00 25.82 918 ASN A C 1
ATOM 6979 O O . ASN A 1 917 ? 3.949 -62.044 8.195 1.00 23.79 918 ASN A O 1
ATOM 6984 N N . ASP A 1 918 ? 5.978 -63.020 8.048 1.00 24.47 919 ASP A N 1
ATOM 6985 C CA . ASP A 1 918 ? 5.727 -63.697 6.778 1.00 24.61 919 ASP A CA 1
ATOM 6986 C C . ASP A 1 918 ? 5.594 -65.174 7.119 1.00 19.95 919 ASP A C 1
ATOM 6987 O O . ASP A 1 918 ? 6.504 -65.758 7.701 1.00 22.73 919 ASP A O 1
ATOM 6992 N N . PRO A 1 919 ? 4.456 -65.797 6.766 1.00 20.62 920 PRO A N 1
ATOM 6993 C CA . PRO A 1 919 ? 4.222 -67.218 7.050 1.00 23.02 920 PRO A CA 1
ATOM 6994 C C . PRO A 1 919 ? 5.304 -68.150 6.501 1.00 23.18 920 PRO A C 1
ATOM 6995 O O . PRO A 1 919 ? 5.663 -69.144 7.139 1.00 22.26 920 PRO A O 1
ATOM 6999 N N . ILE A 1 920 ? 5.821 -67.821 5.320 1.00 23.26 921 ILE A N 1
ATOM 7000 C CA . ILE A 1 920 ? 6.847 -68.641 4.677 1.00 23.10 921 ILE A CA 1
ATOM 7001 C C . ILE A 1 920 ? 8.230 -68.460 5.300 1.00 21.06 921 ILE A C 1
ATOM 7002 O O . ILE A 1 920 ? 8.837 -69.416 5.779 1.00 21.32 921 ILE A O 1
ATOM 7007 N N . LYS A 1 921 ? 8.728 -67.231 5.286 1.00 22.18 922 LYS A N 1
ATOM 7008 C CA . LYS A 1 921 ? 10.047 -66.942 5.834 1.00 23.61 922 LYS A CA 1
ATOM 7009 C C . LYS A 1 921 ? 10.171 -67.211 7.331 1.00 23.39 922 LYS A C 1
ATOM 7010 O O . LYS A 1 921 ? 11.209 -67.695 7.792 1.00 22.78 922 LYS A O 1
ATOM 7016 N N . SER A 1 922 ? 9.123 -66.908 8.095 1.00 24.06 923 SER A N 1
ATOM 7017 C CA . SER A 1 922 ? 9.169 -67.152 9.534 1.00 19.48 923 SER A CA 1
ATOM 7018 C C . SER A 1 922 ? 9.345 -68.647 9.794 1.00 19.51 923 SER A C 1
ATOM 7019 O O . SER A 1 922 ? 10.121 -69.053 10.661 1.00 19.34 923 SER A O 1
ATOM 7022 N N . LYS A 1 923 ? 8.633 -69.472 9.036 1.00 20.04 924 LYS A N 1
ATOM 7023 C CA . LYS A 1 923 ? 8.741 -70.915 9.221 1.00 22.30 924 LYS A CA 1
ATOM 7024 C C . LYS A 1 923 ? 10.090 -71.422 8.729 1.00 21.02 924 LYS A C 1
ATOM 7025 O O . LYS A 1 923 ? 10.713 -72.268 9.361 1.00 25.05 924 LYS A O 1
ATOM 7031 N N . GLU A 1 924 ? 10.533 -70.898 7.593 1.00 25.85 925 GLU A N 1
ATOM 7032 C CA . GLU A 1 924 ? 11.808 -71.299 7.016 1.00 25.73 925 GLU A CA 1
ATOM 7033 C C . GLU A 1 924 ? 12.931 -71.174 8.043 1.00 26.12 925 GLU A C 1
ATOM 7034 O O . GLU A 1 924 ? 13.578 -72.159 8.400 1.00 27.93 925 GLU A O 1
ATOM 7040 N N . TYR A 1 925 ? 13.152 -69.959 8.528 1.00 25.19 926 TYR A N 1
ATOM 7041 C CA . TYR A 1 925 ? 14.209 -69.729 9.498 1.00 24.81 926 TYR A CA 1
ATOM 7042 C C . TYR A 1 925 ? 13.881 -70.267 10.883 1.00 25.01 926 TYR A C 1
ATOM 7043 O O . TYR A 1 925 ? 14.776 -70.689 11.618 1.00 22.82 926 TYR A O 1
ATOM 7052 N N . GLY A 1 926 ? 12.599 -70.264 11.238 1.00 25.38 927 GLY A N 1
ATOM 7053 C CA . GLY A 1 926 ? 12.212 -70.797 12.530 1.00 22.63 927 GLY A CA 1
ATOM 7054 C C . GLY A 1 926 ? 12.631 -72.255 12.613 1.00 21.81 927 GLY A C 1
ATOM 7055 O O . GLY A 1 926 ? 13.201 -72.695 13.614 1.00 19.51 927 GLY A O 1
ATOM 7056 N N . ASP A 1 927 ? 12.360 -73.011 11.553 1.00 22.30 928 ASP A N 1
ATOM 7057 C CA . ASP A 1 927 ? 12.727 -74.424 11.525 1.00 21.93 928 ASP A CA 1
ATOM 7058 C C . ASP A 1 927 ? 14.241 -74.620 11.600 1.00 23.86 928 ASP A C 1
ATOM 7059 O O . ASP A 1 927 ? 14.715 -75.598 12.177 1.00 22.48 928 ASP A O 1
ATOM 7064 N N . LYS A 1 928 ? 14.999 -73.695 11.016 1.00 23.53 929 LYS A N 1
ATOM 7065 C CA . LYS A 1 928 ? 16.454 -73.793 11.069 1.00 27.00 929 LYS A CA 1
ATOM 7066 C C . LYS A 1 928 ? 16.921 -73.586 12.510 1.00 24.94 929 LYS A C 1
ATOM 7067 O O . LYS A 1 928 ? 17.811 -74.288 12.990 1.00 28.00 929 LYS A O 1
ATOM 7073 N N . LEU A 1 929 ? 16.310 -72.626 13.200 1.00 26.15 930 LEU A N 1
ATOM 7074 C CA . LEU A 1 929 ? 16.670 -72.340 14.587 1.00 25.22 930 LEU A CA 1
ATOM 7075 C C . LEU A 1 929 ? 16.382 -73.528 15.494 1.00 24.51 930 LEU A C 1
ATOM 7076 O O . LEU A 1 929 ? 17.141 -73.806 16.420 1.00 26.33 930 LEU A O 1
ATOM 7081 N N . LYS A 1 930 ? 15.279 -74.223 15.232 1.00 26.19 931 LYS A N 1
ATOM 7082 C CA . LYS A 1 930 ? 14.911 -75.385 16.031 1.00 28.42 931 LYS A CA 1
ATOM 7083 C C . LYS A 1 930 ? 16.021 -76.426 15.984 1.00 29.25 931 LYS A C 1
ATOM 7084 O O . LYS A 1 930 ? 16.364 -77.023 17.003 1.00 28.76 931 LYS A O 1
ATOM 7090 N N . LYS A 1 931 ? 16.571 -76.643 14.793 1.00 28.48 932 LYS A N 1
ATOM 7091 C CA . LYS A 1 931 ? 17.652 -77.608 14.617 1.00 33.45 932 LYS A CA 1
ATOM 7092 C C . LYS A 1 931 ? 18.952 -77.088 15.229 1.00 30.64 932 LYS A C 1
ATOM 7093 O O . LYS A 1 931 ? 19.591 -77.767 16.032 1.00 32.48 932 LYS A O 1
ATOM 7099 N N . LEU A 1 932 ? 19.333 -75.876 14.841 1.00 30.08 933 LEU A N 1
ATOM 7100 C CA . LEU A 1 932 ? 20.565 -75.259 15.317 1.00 29.50 933 LEU A CA 1
ATOM 7101 C C . LEU A 1 932 ? 20.642 -75.058 16.826 1.00 29.75 933 LEU A C 1
ATOM 7102 O O . LEU A 1 932 ? 21.726 -75.140 17.407 1.00 29.01 933 LEU A O 1
ATOM 7107 N N . LEU A 1 933 ? 19.504 -74.793 17.461 1.00 28.13 934 LEU A N 1
ATOM 7108 C CA . LEU A 1 933 ? 19.483 -74.558 18.902 1.00 28.35 934 LEU A CA 1
ATOM 7109 C C . LEU A 1 933 ? 19.023 -75.748 19.731 1.00 29.53 934 LEU A C 1
ATOM 7110 O O . LEU A 1 933 ? 18.885 -75.640 20.948 1.00 29.11 934 LEU A O 1
ATOM 7115 N N . ALA A 1 934 ? 18.787 -76.879 19.078 1.00 33.39 935 ALA A N 1
ATOM 7116 C CA . ALA A 1 934 ? 18.341 -78.078 19.777 1.00 37.34 935 ALA A CA 1
ATOM 7117 C C . ALA A 1 934 ? 19.289 -78.443 20.914 1.00 39.02 935 ALA A C 1
ATOM 7118 O O . ALA A 1 934 ? 20.495 -78.580 20.707 1.00 39.52 935 ALA A O 1
ATOM 7120 N N . GLY A 1 935 ? 18.736 -78.594 22.114 1.00 41.93 936 GLY A N 1
ATOM 7121 C CA . GLY A 1 935 ? 19.544 -78.955 23.265 1.00 44.33 936 GLY A CA 1
ATOM 7122 C C . GLY A 1 935 ? 20.100 -77.787 24.061 1.00 46.48 936 GLY A C 1
ATOM 7123 O O . GLY A 1 935 ? 20.650 -77.982 25.144 1.00 47.61 936 GLY A O 1
ATOM 7124 N N . GLN A 1 936 ? 19.964 -76.575 23.531 1.00 45.42 937 GLN A N 1
ATOM 7125 C CA . GLN A 1 936 ? 20.463 -75.383 24.210 1.00 46.73 937 GLN A CA 1
ATOM 7126 C C . GLN A 1 936 ? 19.551 -75.017 25.379 1.00 46.48 937 GLN A C 1
ATOM 7127 O O . GLN A 1 936 ? 18.345 -74.843 25.201 1.00 45.56 937 GLN A O 1
ATOM 7133 N N . LYS A 1 937 ? 20.128 -74.896 26.571 1.00 46.51 938 LYS A N 1
ATOM 7134 C C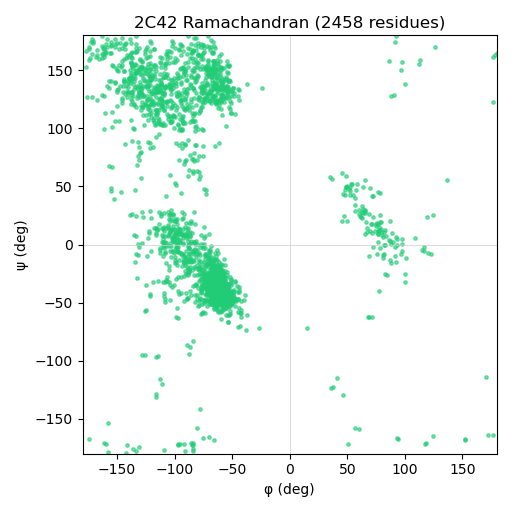A . LYS A 1 937 ? 19.351 -74.562 27.762 1.00 49.39 938 LYS A CA 1
ATOM 7135 C C . LYS A 1 937 ? 19.901 -73.391 28.574 1.00 48.17 938 LYS A C 1
ATOM 7136 O O . LYS A 1 937 ? 19.326 -73.033 29.601 1.00 51.16 938 LYS A O 1
ATOM 7142 N N . ASP A 1 938 ? 20.996 -72.786 28.126 1.00 46.27 939 ASP A N 1
ATOM 7143 C CA . ASP A 1 938 ? 21.584 -71.684 28.881 1.00 45.01 939 ASP A CA 1
ATOM 7144 C C . ASP A 1 938 ? 21.638 -70.342 28.161 1.00 41.17 939 ASP A C 1
ATOM 7145 O O . ASP A 1 938 ? 21.723 -70.274 26.936 1.00 39.02 939 ASP A O 1
ATOM 7150 N N . GLY A 1 939 ? 21.589 -69.274 28.949 1.00 37.29 940 GLY A N 1
ATOM 7151 C CA . GLY A 1 939 ? 21.661 -67.931 28.406 1.00 33.25 940 GLY A CA 1
ATOM 7152 C C . GLY A 1 939 ? 20.619 -67.553 27.372 1.00 31.15 940 GLY A C 1
ATOM 7153 O O . GLY A 1 939 ? 19.544 -68.148 27.289 1.00 30.79 940 GLY A O 1
ATOM 7154 N N . LEU A 1 940 ? 20.964 -66.546 26.579 1.00 29.53 941 LEU A N 1
ATOM 7155 C CA . LEU A 1 940 ? 20.101 -66.013 25.533 1.00 29.13 941 LEU A CA 1
ATOM 7156 C C . LEU A 1 940 ? 19.618 -67.071 24.543 1.00 26.67 941 LEU A C 1
ATOM 7157 O O . LEU A 1 940 ? 18.422 -67.165 24.257 1.00 24.97 941 LEU A O 1
ATOM 7162 N N . LEU A 1 941 ? 20.542 -67.860 24.009 1.00 25.99 942 LEU A N 1
ATOM 7163 C CA . LEU A 1 941 ? 20.168 -68.902 23.062 1.00 26.80 942 LEU A CA 1
ATOM 7164 C C . LEU A 1 941 ? 19.212 -69.892 23.716 1.00 24.64 942 LEU A C 1
ATOM 7165 O O . LEU A 1 941 ? 18.343 -70.459 23.055 1.00 25.39 942 LEU A O 1
ATOM 7170 N N . GLY A 1 942 ? 19.369 -70.089 25.020 1.00 25.10 943 GLY A N 1
ATOM 7171 C CA . GLY A 1 942 ? 18.494 -71.004 25.729 1.00 26.03 943 GLY A CA 1
ATOM 7172 C C . GLY A 1 942 ? 17.071 -70.475 25.715 1.00 25.33 943 GLY A C 1
ATOM 7173 O O . GLY A 1 942 ? 16.121 -71.208 25.435 1.00 23.96 943 GLY A O 1
ATOM 7174 N N . GLN A 1 943 ? 16.922 -69.189 26.013 1.00 27.55 944 GLN A N 1
ATOM 7175 C CA . GLN A 1 943 ? 15.603 -68.567 26.024 1.00 25.93 944 GLN A CA 1
ATOM 7176 C C . GLN A 1 943 ? 14.948 -68.647 24.650 1.00 24.05 944 GLN A C 1
ATOM 7177 O O . GLN A 1 943 ? 13.771 -68.987 24.531 1.00 23.82 944 GLN A O 1
ATOM 7183 N N . ILE A 1 944 ? 15.713 -68.322 23.612 1.00 22.75 945 ILE A N 1
ATOM 7184 C CA . ILE A 1 944 ? 15.191 -68.349 22.251 1.00 20.40 945 ILE A CA 1
ATOM 7185 C C . ILE A 1 944 ? 14.763 -69.757 21.843 1.00 21.64 945 ILE A C 1
ATOM 7186 O O . ILE A 1 944 ? 13.734 -69.937 21.187 1.00 18.43 945 ILE A O 1
ATOM 7191 N N . ALA A 1 945 ? 15.547 -70.752 22.245 1.00 20.76 946 ALA A N 1
ATOM 7192 C CA . ALA A 1 945 ? 15.249 -72.140 21.913 1.00 24.10 946 ALA A CA 1
ATOM 7193 C C . ALA A 1 945 ? 13.929 -72.602 22.526 1.00 25.33 946 ALA A C 1
ATOM 7194 O O . ALA A 1 945 ? 13.216 -73.423 21.943 1.00 25.86 946 ALA A O 1
ATOM 7196 N N . ALA A 1 946 ? 13.603 -72.067 23.698 1.00 22.28 947 ALA A N 1
ATOM 7197 C CA . ALA A 1 946 ? 12.379 -72.448 24.396 1.00 23.51 947 ALA A CA 1
ATOM 7198 C C . ALA A 1 946 ? 11.132 -71.746 23.870 1.00 21.44 947 ALA A C 1
ATOM 7199 O O . ALA A 1 946 ? 10.033 -71.975 24.370 1.00 23.17 947 ALA A O 1
ATOM 7201 N N . MET A 1 947 ? 11.298 -70.901 22.859 1.00 21.79 948 MET A N 1
ATOM 7202 C CA . MET A 1 947 ? 10.172 -70.168 22.288 1.00 21.39 948 MET A CA 1
ATOM 7203 C C . MET A 1 947 ? 9.848 -70.624 20.869 1.00 18.03 948 MET A C 1
ATOM 7204 O O . MET A 1 947 ? 9.293 -69.862 20.080 1.00 18.93 948 MET A O 1
ATOM 7209 N N . SER A 1 948 ? 10.179 -71.874 20.554 1.00 21.73 949 SER A N 1
ATOM 7210 C CA . SER A 1 948 ? 9.942 -72.411 19.218 1.00 19.11 949 SER A CA 1
ATOM 7211 C C . SER A 1 948 ? 8.488 -72.349 18.755 1.00 19.47 949 SER A C 1
ATOM 7212 O O . SER A 1 948 ? 8.229 -72.213 17.559 1.00 16.90 949 SER A O 1
ATOM 7215 N N . ASP A 1 949 ? 7.530 -72.441 19.674 1.00 17.98 950 ASP A N 1
ATOM 7216 C CA . ASP A 1 949 ? 6.139 -72.386 19.235 1.00 20.67 950 ASP A CA 1
ATOM 7217 C C . ASP A 1 949 ? 5.705 -70.972 18.844 1.00 18.28 950 ASP A C 1
ATOM 7218 O O . ASP A 1 949 ? 4.560 -70.752 18.450 1.00 17.89 950 ASP A O 1
ATOM 7223 N N . LEU A 1 950 ? 6.634 -70.023 18.939 1.00 17.13 951 LEU A N 1
ATOM 7224 C CA . LEU A 1 950 ? 6.365 -68.636 18.570 1.00 17.77 951 LEU A CA 1
ATOM 7225 C C . LEU A 1 950 ? 7.077 -68.249 17.266 1.00 17.42 951 LEU A C 1
ATOM 7226 O O . LEU A 1 950 ? 6.870 -67.154 16.742 1.00 21.48 951 LEU A O 1
ATOM 7231 N N . TYR A 1 951 ? 7.910 -69.145 16.741 1.00 18.51 952 TYR A N 1
ATOM 7232 C CA . TYR A 1 951 ? 8.663 -68.869 15.508 1.00 17.03 952 TYR A CA 1
ATOM 7233 C C . TYR A 1 951 ? 7.809 -68.573 14.274 1.00 15.91 952 TYR A C 1
ATOM 7234 O O . TYR A 1 951 ? 7.948 -67.524 13.641 1.00 16.35 952 TYR A O 1
ATOM 7243 N N . THR A 1 952 ? 6.939 -69.510 13.919 1.00 17.01 953 THR A N 1
ATOM 7244 C CA . THR A 1 952 ? 6.092 -69.339 12.747 1.00 18.30 953 THR A CA 1
ATOM 7245 C C . THR A 1 952 ? 4.974 -68.331 12.972 1.00 17.64 953 THR A C 1
ATOM 7246 O O . THR A 1 952 ? 4.290 -68.373 13.997 1.00 19.28 953 THR A O 1
ATOM 7250 N N . LYS A 1 953 ? 4.808 -67.426 12.009 1.00 18.37 954 LYS A N 1
ATOM 7251 C CA . LYS A 1 953 ? 3.768 -66.404 12.058 1.00 17.30 954 LYS A CA 1
ATOM 7252 C C . LYS A 1 953 ? 2.419 -67.098 12.158 1.00 20.44 954 LYS A C 1
ATOM 7253 O O . LYS A 1 953 ? 2.085 -67.939 11.325 1.00 18.42 954 LYS A O 1
ATOM 7259 N N . LYS A 1 954 ? 1.649 -66.748 13.184 1.00 18.31 955 LYS A N 1
ATOM 7260 C CA . LYS A 1 954 ? 0.339 -67.350 13.397 1.00 18.94 955 LYS A CA 1
ATOM 7261 C C . LYS A 1 954 ? -0.755 -66.568 12.676 1.00 17.60 955 LYS A C 1
ATOM 7262 O O . LYS A 1 954 ? -0.549 -65.429 12.256 1.00 18.33 955 LYS A O 1
ATOM 7268 N N . SER A 1 955 ? -1.917 -67.195 12.530 1.00 16.54 956 SER A N 1
ATOM 7269 C CA . SER A 1 955 ? -3.053 -66.572 11.867 1.00 17.21 956 SER A CA 1
ATOM 7270 C C . SER A 1 955 ? -4.229 -66.569 12.842 1.00 17.28 956 SER A C 1
ATOM 7271 O O . SER A 1 955 ? -4.824 -67.612 13.118 1.00 17.02 956 SER A O 1
ATOM 7274 N N . VAL A 1 956 ? -4.550 -65.392 13.369 1.00 15.45 957 VAL A N 1
ATOM 7275 C CA . VAL A 1 956 ? -5.637 -65.256 14.329 1.00 18.28 957 VAL A CA 1
ATOM 7276 C C . VAL A 1 956 ? -6.980 -65.037 13.646 1.00 15.28 957 VAL A C 1
ATOM 7277 O O . VAL A 1 956 ? -7.176 -64.056 12.928 1.00 16.77 957 VAL A O 1
ATOM 7281 N N . TRP A 1 957 ? -7.904 -65.961 13.878 1.00 16.41 958 TRP A N 1
ATOM 7282 C CA . TRP A 1 957 ? -9.229 -65.869 13.292 1.00 13.82 958 TRP A CA 1
ATOM 7283 C C . TRP A 1 957 ? -10.324 -65.763 14.337 1.00 14.88 958 TRP A C 1
ATOM 7284 O O . TRP A 1 957 ? -10.224 -66.327 15.426 1.00 13.30 958 TRP A O 1
ATOM 7295 N N . ILE A 1 958 ? -11.365 -65.025 13.980 1.00 15.15 959 ILE A N 1
ATOM 7296 C CA . ILE A 1 958 ? -12.530 -64.826 14.832 1.00 13.06 959 ILE A CA 1
ATOM 7297 C C . ILE A 1 958 ? -13.716 -65.358 14.025 1.00 13.72 959 ILE A C 1
ATOM 7298 O O . ILE A 1 958 ? -14.053 -64.807 12.977 1.00 15.28 959 ILE A O 1
ATOM 7303 N N . PHE A 1 959 ? -14.316 -66.449 14.502 1.00 15.36 960 PHE A N 1
ATOM 7304 C CA . PHE A 1 959 ? -15.460 -67.073 13.841 1.00 13.58 960 PHE A CA 1
ATOM 7305 C C . PHE A 1 959 ? -16.749 -66.709 14.566 1.00 14.72 960 PHE A C 1
ATOM 7306 O O . PHE A 1 959 ? -16.788 -66.668 15.792 1.00 13.93 960 PHE A O 1
ATOM 7314 N N . GLY A 1 960 ? -17.809 -66.473 13.806 1.00 16.87 961 GLY A N 1
ATOM 7315 C CA . GLY A 1 960 ? -19.080 -66.145 14.419 1.00 15.91 961 GLY A CA 1
ATOM 7316 C C . GLY A 1 960 ? -20.201 -66.064 13.406 1.00 15.77 961 GLY A C 1
ATOM 7317 O O . GLY A 1 960 ? -19.951 -65.915 12.207 1.00 16.37 961 GLY A O 1
ATOM 7318 N N . GLY A 1 961 ? -21.434 -66.170 13.893 1.00 14.03 962 GLY A N 1
ATOM 7319 C CA . GLY A 1 961 ? -22.598 -66.087 13.029 1.00 14.02 962 GLY A CA 1
ATOM 7320 C C . GLY A 1 961 ? -23.057 -64.651 12.874 1.00 14.63 962 GLY A C 1
ATOM 7321 O O . GLY A 1 961 ? -22.455 -63.745 13.450 1.00 12.95 962 GLY A O 1
ATOM 7322 N N . ASP A 1 962 ? -24.117 -64.437 12.098 1.00 14.10 963 ASP A N 1
ATOM 7323 C CA . ASP A 1 962 ? -24.643 -63.091 11.858 1.00 12.53 963 ASP A CA 1
ATOM 7324 C C . ASP A 1 962 ? -25.206 -62.441 13.120 1.00 15.98 963 ASP A C 1
ATOM 7325 O O . ASP A 1 962 ? -25.110 -61.224 13.292 1.00 15.57 963 ASP A O 1
ATOM 7330 N N . GLY A 1 963 ? -25.810 -63.246 13.990 1.00 12.05 964 GLY A N 1
ATOM 7331 C CA . GLY A 1 963 ? -26.349 -62.705 15.226 1.00 13.93 964 GLY A CA 1
ATOM 7332 C C . GLY A 1 963 ? -25.232 -62.046 16.021 1.00 14.76 964 GLY A C 1
ATOM 7333 O O . GLY A 1 963 ? -25.384 -60.938 16.543 1.00 13.72 964 GLY A O 1
ATOM 7334 N N . TRP A 1 964 ? -24.100 -62.736 16.116 1.00 11.48 965 TRP A N 1
ATOM 7335 C CA . TRP A 1 964 ? -22.952 -62.198 16.833 1.00 11.75 965 TRP A CA 1
ATOM 7336 C C . TRP A 1 964 ? -22.422 -60.936 16.156 1.00 13.44 965 TRP A C 1
ATOM 7337 O O . TRP A 1 964 ? -22.302 -59.888 16.780 1.00 14.46 965 TRP A O 1
ATOM 7348 N N . ALA A 1 965 ? -22.121 -61.051 14.868 1.00 12.87 966 ALA A N 1
ATOM 7349 C CA . ALA A 1 965 ? -21.550 -59.952 14.096 1.00 14.32 966 ALA A CA 1
ATOM 7350 C C . ALA A 1 965 ? -22.414 -58.710 13.918 1.00 15.67 966 ALA A C 1
ATOM 7351 O O . ALA A 1 965 ? -21.914 -57.584 14.013 1.00 13.05 966 ALA A O 1
ATOM 7353 N N . TYR A 1 966 ? -23.703 -58.909 13.659 1.00 12.65 967 TYR A N 1
ATOM 7354 C CA . TYR A 1 966 ? -24.614 -57.795 13.426 1.00 12.51 967 TYR A CA 1
ATOM 7355 C C . TYR A 1 966 ? -25.300 -57.246 14.664 1.00 13.41 967 TYR A C 1
ATOM 7356 O O . TYR A 1 966 ? -25.704 -56.087 14.683 1.00 13.15 967 TYR A O 1
ATOM 7365 N N . ASP A 1 967 ? -25.446 -58.075 15.692 1.00 11.56 968 ASP A N 1
ATOM 7366 C CA . ASP A 1 967 ? -26.145 -57.636 16.888 1.00 10.63 968 ASP A CA 1
ATOM 7367 C C . ASP A 1 967 ? -25.300 -57.545 18.157 1.00 11.02 968 ASP A C 1
ATOM 7368 O O . ASP A 1 967 ? -24.612 -56.549 18.387 1.00 12.55 968 ASP A O 1
ATOM 7373 N N . ILE A 1 968 ? -25.343 -58.592 18.973 1.00 10.80 969 ILE A N 1
ATOM 7374 C CA . ILE A 1 968 ? -24.641 -58.593 20.254 1.00 9.46 969 ILE A CA 1
ATOM 7375 C C . ILE A 1 968 ? -23.136 -58.334 20.245 1.00 12.79 969 ILE A C 1
ATOM 7376 O O . ILE A 1 968 ? -22.621 -57.621 21.110 1.00 11.73 969 ILE A O 1
ATOM 7381 N N . GLY A 1 969 ? -22.424 -58.892 19.276 1.00 12.57 970 GLY A N 1
ATOM 7382 C CA . GLY A 1 969 ? -20.989 -58.684 19.253 1.00 12.77 970 GLY A CA 1
ATOM 7383 C C . GLY A 1 969 ? -20.530 -57.572 18.332 1.00 13.72 970 GLY A C 1
ATOM 7384 O O . GLY A 1 969 ? -19.330 -57.356 18.180 1.00 13.80 970 GLY A O 1
ATOM 7385 N N . TYR A 1 970 ? -21.475 -56.854 17.731 1.00 13.08 971 TYR A N 1
ATOM 7386 C CA . TYR A 1 970 ? -21.139 -55.787 16.795 1.00 12.38 971 TYR A CA 1
ATOM 7387 C C . TYR A 1 970 ? -20.242 -54.684 17.370 1.00 12.43 971 TYR A C 1
ATOM 7388 O O . TYR A 1 970 ? -19.278 -54.262 16.723 1.00 12.72 971 TYR A O 1
ATOM 7397 N N . GLY A 1 971 ? -20.561 -54.214 18.572 1.00 9.96 972 GLY A N 1
ATOM 7398 C CA . GLY A 1 971 ? -19.752 -53.179 19.195 1.00 12.40 972 GLY A CA 1
ATOM 7399 C C . GLY A 1 971 ? -18.293 -53.588 19.307 1.00 12.55 972 GLY A C 1
ATOM 7400 O O . GLY A 1 971 ? -17.388 -52.793 19.031 1.00 12.49 972 GLY A O 1
ATOM 7401 N N . GLY A 1 972 ? -18.059 -54.830 19.722 1.00 13.91 973 GLY A N 1
ATOM 7402 C CA . GLY A 1 972 ? -16.697 -55.325 19.843 1.00 10.86 973 GLY A CA 1
ATOM 7403 C C . GLY A 1 972 ? -16.053 -55.541 18.485 1.00 14.38 973 GLY A C 1
ATOM 7404 O O . GLY A 1 972 ? -14.873 -55.237 18.292 1.00 12.55 973 GLY A O 1
ATOM 7405 N N . LEU A 1 973 ? -16.826 -56.076 17.541 1.00 13.93 974 LEU A N 1
ATOM 7406 C CA . LEU A 1 973 ? -16.317 -56.318 16.194 1.00 13.57 974 LEU A CA 1
ATOM 7407 C C . LEU A 1 973 ? -15.879 -54.995 15.574 1.00 15.02 974 LEU A C 1
ATOM 7408 O O . LEU A 1 973 ? -14.793 -54.886 15.002 1.00 14.45 974 LEU A O 1
ATOM 7413 N N . ASP A 1 974 ? -16.745 -53.995 15.691 1.00 12.57 975 ASP A N 1
ATOM 7414 C CA . ASP A 1 974 ? -16.467 -52.669 15.165 1.00 12.82 975 ASP A CA 1
ATOM 7415 C C . ASP A 1 974 ? -15.169 -52.133 15.756 1.00 14.59 975 ASP A C 1
ATOM 7416 O O . ASP A 1 974 ? -14.302 -51.645 15.032 1.00 13.78 975 ASP A O 1
ATOM 7421 N N . HIS A 1 975 ? -15.020 -52.239 17.073 1.00 10.97 976 HIS A N 1
ATOM 7422 C CA . HIS A 1 975 ? -13.817 -51.726 17.717 1.00 12.78 976 HIS A CA 1
ATOM 7423 C C . HIS A 1 975 ? -12.557 -52.479 17.309 1.00 11.41 976 HIS A C 1
ATOM 7424 O O . HIS A 1 975 ? -11.520 -51.869 17.052 1.00 11.67 976 HIS A O 1
ATOM 7431 N N . VAL A 1 976 ? -12.644 -53.803 17.236 1.00 12.38 977 VAL A N 1
ATOM 7432 C CA . VAL A 1 976 ? -11.483 -54.593 16.862 1.00 13.64 977 VAL A CA 1
ATOM 7433 C C . VAL A 1 976 ? -11.031 -54.306 15.432 1.00 14.85 977 VAL A C 1
ATOM 7434 O O . VAL A 1 976 ? -9.832 -54.211 15.164 1.00 14.56 977 VAL A O 1
ATOM 7438 N N . LEU A 1 977 ? -11.977 -54.161 14.510 1.00 13.27 978 LEU A N 1
ATOM 7439 C CA . LEU A 1 977 ? -11.598 -53.860 13.135 1.00 13.62 978 LEU A CA 1
ATOM 7440 C C . LEU A 1 977 ? -10.981 -52.456 13.084 1.00 14.08 978 LEU A C 1
ATOM 7441 O O . LEU A 1 977 ? -10.035 -52.209 12.336 1.00 15.37 978 LEU A O 1
ATOM 7446 N N . ALA A 1 978 ? -11.506 -51.541 13.893 1.00 13.49 979 ALA A N 1
ATOM 7447 C CA . ALA A 1 978 ? -10.987 -50.178 13.927 1.00 13.72 979 ALA A CA 1
ATOM 7448 C C . ALA A 1 978 ? -9.568 -50.094 14.495 1.00 14.92 979 ALA A C 1
ATOM 7449 O O . ALA A 1 978 ? -8.878 -49.086 14.307 1.00 14.98 979 ALA A O 1
ATOM 7451 N N . SER A 1 979 ? -9.130 -51.150 15.175 1.00 13.09 980 SER A N 1
ATOM 7452 C CA . SER A 1 979 ? -7.804 -51.174 15.786 1.00 15.11 980 SER A CA 1
ATOM 7453 C C . SER A 1 979 ? -6.666 -51.175 14.771 1.00 15.25 980 SER A C 1
ATOM 7454 O O . SER A 1 979 ? -5.564 -50.721 15.070 1.00 14.33 980 SER A O 1
ATOM 7457 N N . GLY A 1 980 ? -6.924 -51.713 13.585 1.00 16.78 981 GLY A N 1
ATOM 7458 C CA . GLY A 1 980 ? -5.891 -51.762 12.568 1.00 16.13 981 GLY A CA 1
ATOM 7459 C C . GLY A 1 980 ? -4.912 -52.913 12.746 1.00 21.33 981 GLY A C 1
ATOM 7460 O O . GLY A 1 980 ? -3.922 -53.000 12.015 1.00 18.02 981 GLY A O 1
ATOM 7461 N N . GLU A 1 981 ? -5.178 -53.801 13.704 1.00 15.57 982 GLU A N 1
ATOM 7462 C CA . GLU A 1 981 ? -4.287 -54.935 13.945 1.00 19.69 982 GLU A CA 1
ATOM 7463 C C . GLU A 1 981 ? -4.608 -56.120 13.036 1.00 17.60 982 GLU A C 1
ATOM 7464 O O . GLU A 1 981 ? -5.682 -56.187 12.443 1.00 17.51 982 GLU A O 1
ATOM 7470 N N . ASP A 1 982 ? -3.669 -57.058 12.954 1.00 16.68 983 ASP A N 1
ATOM 7471 C CA . ASP A 1 982 ? -3.781 -58.227 12.085 1.00 18.01 983 ASP A CA 1
ATOM 7472 C C . ASP A 1 982 ? -4.590 -59.409 12.620 1.00 16.29 983 ASP A C 1
ATOM 7473 O O . ASP A 1 982 ? -4.043 -60.346 13.202 1.00 18.10 983 ASP A O 1
ATOM 7478 N N . VAL A 1 983 ? -5.899 -59.351 12.409 1.00 16.58 984 VAL A N 1
ATOM 7479 C CA . VAL A 1 983 ? -6.811 -60.411 12.823 1.00 17.79 984 VAL A CA 1
ATOM 7480 C C . VAL A 1 983 ? -7.781 -60.619 11.667 1.00 16.82 984 VAL A C 1
ATOM 7481 O O . VAL A 1 983 ? -8.023 -59.703 10.880 1.00 16.20 984 VAL A O 1
ATOM 7485 N N . ASN A 1 984 ? -8.333 -61.822 11.567 1.00 16.76 985 ASN A N 1
ATOM 7486 C CA . ASN A 1 984 ? -9.248 -62.158 10.485 1.00 16.92 985 ASN A CA 1
ATOM 7487 C C . ASN A 1 984 ? -10.603 -62.571 11.031 1.00 17.99 985 ASN A C 1
ATOM 7488 O O . ASN A 1 984 ? -10.693 -63.490 11.838 1.00 17.90 985 ASN A O 1
ATOM 7493 N N . VAL A 1 985 ? -11.653 -61.897 10.575 1.00 17.12 986 VAL A N 1
ATOM 7494 C CA . VAL A 1 985 ? -13.002 -62.198 11.032 1.00 13.51 986 VAL A CA 1
ATOM 7495 C C . VAL A 1 985 ? -13.788 -62.910 9.944 1.00 17.41 986 VAL A C 1
ATOM 7496 O O . VAL A 1 985 ? -13.917 -62.405 8.825 1.00 17.55 986 VAL A O 1
ATOM 7500 N N . PHE A 1 986 ? -14.299 -64.092 10.268 1.00 13.74 987 PHE A N 1
ATOM 7501 C CA . PHE A 1 986 ? -15.093 -64.848 9.310 1.00 14.60 987 PHE A CA 1
ATOM 7502 C C . PHE A 1 986 ? -16.504 -64.990 9.848 1.00 17.76 987 PHE A C 1
ATOM 7503 O O . PHE A 1 986 ? -16.736 -65.680 10.845 1.00 16.57 987 PHE A O 1
ATOM 7511 N N . VAL A 1 987 ? -17.441 -64.338 9.176 1.00 14.98 988 VAL A N 1
ATOM 7512 C CA . VAL A 1 987 ? -18.835 -64.371 9.581 1.00 17.06 988 VAL A CA 1
ATOM 7513 C C . VAL A 1 987 ? -19.649 -65.335 8.732 1.00 15.69 988 VAL A C 1
ATOM 7514 O O . VAL A 1 987 ? -19.705 -65.204 7.513 1.00 19.65 988 VAL A O 1
ATOM 7518 N N . MET A 1 988 ? -20.270 -66.308 9.384 1.00 17.63 989 MET A N 1
ATOM 7519 C CA . MET A 1 988 ? -21.115 -67.267 8.690 1.00 17.25 989 MET A CA 1
ATOM 7520 C C . MET A 1 988 ? -22.520 -66.699 8.828 1.00 18.42 989 MET A C 1
ATOM 7521 O O . MET A 1 988 ? -23.159 -66.841 9.865 1.00 20.31 989 MET A O 1
ATOM 7526 N N . ASP A 1 989 ? -22.986 -66.042 7.773 1.00 15.58 990 ASP A N 1
ATOM 7527 C CA . ASP A 1 989 ? -24.294 -65.401 7.776 1.00 17.66 990 ASP A CA 1
ATOM 7528 C C . ASP A 1 989 ? -25.448 -66.323 7.374 1.00 18.41 990 ASP A C 1
ATOM 7529 O O . ASP A 1 989 ? -25.604 -66.650 6.194 1.00 17.49 990 ASP A O 1
ATOM 7534 N N . THR A 1 990 ? -26.249 -66.743 8.352 1.00 17.58 991 THR A N 1
ATOM 7535 C CA . THR A 1 990 ? -27.405 -67.598 8.067 1.00 16.90 991 THR A CA 1
ATOM 7536 C C . THR A 1 990 ? -28.652 -66.717 8.048 1.00 15.94 991 THR A C 1
ATOM 7537 O O . THR A 1 990 ? -29.778 -67.199 7.917 1.00 17.12 991 THR A O 1
ATOM 7541 N N . GLU A 1 991 ? -28.426 -65.413 8.173 1.00 16.99 992 GLU A N 1
ATOM 7542 C CA . GLU A 1 991 ? -29.491 -64.414 8.167 1.00 18.49 992 GLU A CA 1
ATOM 7543 C C . GLU A 1 991 ? -30.541 -64.676 9.241 1.00 20.63 992 GLU A C 1
ATOM 7544 O O . GLU A 1 991 ? -31.713 -64.305 9.100 1.00 17.81 992 GLU A O 1
ATOM 7550 N N . VAL A 1 992 ? -30.101 -65.302 10.328 1.00 18.29 993 VAL A N 1
ATOM 7551 C CA . VAL A 1 992 ? -30.983 -65.612 11.443 1.00 19.77 993 VAL A CA 1
ATOM 7552 C C . VAL A 1 992 ? -30.167 -66.201 12.599 1.00 18.48 993 VAL A C 1
ATOM 7553 O O . VAL A 1 992 ? -29.048 -66.672 12.390 1.00 16.58 993 VAL A O 1
ATOM 7557 N N . TYR A 1 993 ? -30.709 -66.128 13.815 1.00 17.28 994 TYR A N 1
ATOM 7558 C CA . TYR A 1 993 ? -30.062 -66.730 14.980 1.00 15.39 994 TYR A CA 1
ATOM 7559 C C . TYR A 1 993 ? -30.464 -68.191 14.804 1.00 14.67 994 TYR A C 1
ATOM 7560 O O . TYR A 1 993 ? -31.578 -68.571 15.161 1.00 17.16 994 TYR A O 1
ATOM 7569 N N . SER A 1 994 ? -29.568 -69.005 14.261 1.00 13.63 995 SER A N 1
ATOM 7570 C CA . SER A 1 994 ? -29.886 -70.408 14.009 1.00 13.53 995 SER A CA 1
ATOM 7571 C C . SER A 1 994 ? -29.952 -71.332 15.217 1.00 15.13 995 SER A C 1
ATOM 7572 O O . SER A 1 994 ? -30.981 -71.956 15.476 1.00 14.71 995 SER A O 1
ATOM 7575 N N . ASN A 1 995 ? -28.847 -71.426 15.945 1.00 15.97 996 ASN A N 1
ATOM 7576 C CA . ASN A 1 995 ? -28.751 -72.318 17.095 1.00 18.48 996 ASN A CA 1
ATOM 7577 C C . ASN A 1 995 ? -29.919 -72.270 18.076 1.00 14.76 996 ASN A C 1
ATOM 7578 O O . ASN A 1 995 ? -30.459 -73.309 18.465 1.00 16.27 996 ASN A O 1
ATOM 7583 N N . THR A 1 996 ? -30.304 -71.064 18.475 1.00 17.25 997 THR A N 1
ATOM 7584 C CA . THR A 1 996 ? -31.384 -70.876 19.438 1.00 14.56 997 THR A CA 1
ATOM 7585 C C . THR A 1 996 ? -32.819 -71.047 18.939 1.00 18.41 997 THR A C 1
ATOM 7586 O O . THR A 1 996 ? -33.760 -70.911 19.721 1.00 16.69 997 THR A O 1
ATOM 7590 N N . GLY A 1 997 ? -33.003 -71.334 17.655 1.00 17.15 998 GLY A N 1
ATOM 7591 C CA . GLY A 1 997 ? -34.362 -71.529 17.170 1.00 18.69 998 GLY A CA 1
ATOM 7592 C C . GLY A 1 997 ? -34.894 -70.613 16.083 1.00 18.87 998 GLY A C 1
ATOM 7593 O O . GLY A 1 997 ? -36.110 -70.426 15.971 1.00 17.21 998 GLY A O 1
ATOM 7594 N N . GLY A 1 998 ? -33.998 -70.025 15.296 1.00 18.53 999 GLY A N 1
ATOM 7595 C CA . GLY A 1 998 ? -34.424 -69.170 14.201 1.00 16.48 999 GLY A CA 1
ATOM 7596 C C . GLY A 1 998 ? -34.999 -67.796 14.498 1.00 18.24 999 GLY A C 1
ATOM 7597 O O . GLY A 1 998 ? -35.975 -67.388 13.860 1.00 14.84 999 GLY A O 1
ATOM 7598 N N . GLN A 1 999 ? -34.406 -67.068 15.442 1.00 13.19 1000 GLN A N 1
ATOM 7599 C CA . GLN A 1 999 ? -34.888 -65.725 15.750 1.00 15.30 1000 GLN A CA 1
ATOM 7600 C C . GLN A 1 999 ? -34.298 -64.715 14.768 1.00 16.07 1000 GLN A C 1
ATOM 7601 O O . GLN A 1 999 ? -33.205 -64.908 14.235 1.00 16.04 1000 GLN A O 1
ATOM 7607 N N . SER A 1 1000 ? -35.031 -63.635 14.535 1.00 13.99 1001 SER A N 1
ATOM 7608 C CA . SER A 1 1000 ? -34.584 -62.588 13.631 1.00 16.95 1001 SER A CA 1
ATOM 7609 C C . SER A 1 1000 ? -33.328 -61.892 14.155 1.00 17.70 1001 SER A C 1
ATOM 7610 O O . SER A 1 1000 ? -33.131 -61.770 15.366 1.00 17.97 1001 SER A O 1
ATOM 7613 N N . SER A 1 1001 ? -32.478 -61.451 13.234 1.00 17.27 1002 SER A N 1
ATOM 7614 C CA . SER A 1 1001 ? -31.271 -60.709 13.590 1.00 15.54 1002 SER A CA 1
ATOM 7615 C C . SER A 1 1001 ? -31.268 -59.530 12.624 1.00 18.16 1002 SER A C 1
ATOM 7616 O O . SER A 1 1001 ? -32.062 -59.505 11.681 1.00 16.60 1002 SER A O 1
ATOM 7619 N N . LYS A 1 1002 ? -30.401 -58.548 12.841 1.00 13.85 1003 LYS A N 1
ATOM 7620 C CA . LYS A 1 1002 ? -30.378 -57.421 11.921 1.00 15.88 1003 LYS A CA 1
ATOM 7621 C C . LYS A 1 1002 ? -29.825 -57.836 10.557 1.00 16.26 1003 LYS A C 1
ATOM 7622 O O . LYS A 1 1002 ? -29.818 -57.048 9.615 1.00 17.82 1003 LYS A O 1
ATOM 7628 N N . ALA A 1 1003 ? -29.368 -59.082 10.456 1.00 12.97 1004 ALA A N 1
ATOM 7629 C CA . ALA A 1 1003 ? -28.848 -59.598 9.192 1.00 12.23 1004 ALA A CA 1
ATOM 7630 C C . ALA A 1 1003 ? -30.002 -60.230 8.396 1.00 14.79 1004 ALA A C 1
ATOM 7631 O O . ALA A 1 1003 ? -29.849 -60.553 7.217 1.00 18.91 1004 ALA A O 1
ATOM 7633 N N . THR A 1 1004 ? -31.145 -60.415 9.057 1.00 15.54 1005 THR A N 1
ATOM 7634 C CA . THR A 1 1004 ? -32.334 -60.994 8.428 1.00 14.33 1005 THR A CA 1
ATOM 7635 C C . THR A 1 1004 ? -32.870 -59.998 7.395 1.00 18.11 1005 THR A C 1
ATOM 7636 O O . THR A 1 1004 ? -33.019 -58.809 7.687 1.00 15.87 1005 THR A O 1
ATOM 7640 N N . PRO A 1 1005 ? -33.171 -60.476 6.172 1.00 18.78 1006 PRO A N 1
ATOM 7641 C CA . PRO A 1 1005 ? -33.682 -59.649 5.071 1.00 18.37 1006 PRO A CA 1
ATOM 7642 C C . PRO A 1 1005 ? -35.148 -59.238 5.155 1.00 18.02 1006 PRO A C 1
ATOM 7643 O O . PRO A 1 1005 ? -35.937 -59.819 5.899 1.00 18.72 1006 PRO A O 1
ATOM 7647 N N . THR A 1 1006 ? -35.498 -58.229 4.366 1.00 21.13 1007 THR A N 1
ATOM 7648 C CA . THR A 1 1006 ? -36.862 -57.733 4.303 1.00 22.66 1007 THR A CA 1
ATOM 7649 C C . THR A 1 1006 ? -37.786 -58.861 3.861 1.00 21.40 1007 THR A C 1
ATOM 7650 O O . THR A 1 1006 ? -37.478 -59.588 2.913 1.00 19.19 1007 THR A O 1
ATOM 7654 N N . GLY A 1 1007 ? -38.908 -59.008 4.558 1.00 21.82 1008 GLY A N 1
ATOM 7655 C CA . GLY A 1 1007 ? -39.881 -60.020 4.193 1.00 23.47 1008 GLY A CA 1
ATOM 7656 C C . GLY A 1 1007 ? -39.649 -61.446 4.647 1.00 21.75 1008 GLY A C 1
ATOM 7657 O O . GLY A 1 1007 ? -40.546 -62.277 4.519 1.00 21.22 1008 GLY A O 1
ATOM 7658 N N . ALA A 1 1008 ? -38.460 -61.747 5.160 1.00 18.64 1009 ALA A N 1
ATOM 7659 C CA . ALA A 1 1008 ? -38.171 -63.100 5.624 1.00 19.71 1009 ALA A CA 1
ATOM 7660 C C . ALA A 1 1008 ? -38.935 -63.382 6.913 1.00 19.82 1009 ALA A C 1
ATOM 7661 O O . ALA A 1 1008 ? -39.033 -62.518 7.786 1.00 21.60 1009 ALA A O 1
ATOM 7663 N N . VAL A 1 1009 ? -39.491 -64.584 7.025 1.00 19.50 1010 VAL A N 1
ATOM 7664 C CA . VAL A 1 1009 ? -40.222 -64.960 8.229 1.00 15.37 1010 VAL A CA 1
ATOM 7665 C C . VAL A 1 1009 ? -39.253 -65.609 9.218 1.00 18.59 1010 VAL A C 1
ATOM 7666 O O . VAL A 1 1009 ? -38.472 -66.490 8.855 1.00 18.38 1010 VAL A O 1
ATOM 7670 N N . ALA A 1 1010 ? -39.307 -65.153 10.465 1.00 18.95 1011 ALA A N 1
ATOM 7671 C CA . ALA A 1 1010 ? -38.460 -65.668 11.540 1.00 20.94 1011 ALA A CA 1
ATOM 7672 C C . ALA A 1 1010 ? -39.114 -65.258 12.854 1.00 19.56 1011 ALA A C 1
ATOM 7673 O O . ALA A 1 1010 ? -40.027 -64.430 12.857 1.00 17.73 1011 ALA A O 1
ATOM 7675 N N . LYS A 1 1011 ? -38.665 -65.829 13.968 1.00 18.98 1012 LYS A N 1
ATOM 7676 C CA . LYS A 1 1011 ? -39.255 -65.460 15.250 1.00 18.38 1012 LYS A CA 1
ATOM 7677 C C . LYS A 1 1011 ? -38.995 -63.966 15.453 1.00 17.40 1012 LYS A C 1
ATOM 7678 O O . LYS A 1 1011 ? -37.883 -63.488 15.227 1.00 19.11 1012 LYS A O 1
ATOM 7684 N N . PHE A 1 1012 ? -40.038 -63.249 15.864 1.00 16.75 1013 PHE A N 1
ATOM 7685 C CA . PHE A 1 1012 ? -40.010 -61.804 16.093 1.00 15.97 1013 PHE A CA 1
ATOM 7686 C C . PHE A 1 1012 ? -40.049 -61.023 14.778 1.00 19.12 1013 PHE A C 1
ATOM 7687 O O . PHE A 1 1012 ? -39.842 -59.812 14.746 1.00 19.21 1013 PHE A O 1
ATOM 7695 N N . ALA A 1 1013 ? -40.342 -61.752 13.703 1.00 19.65 1014 ALA A N 1
ATOM 7696 C CA . ALA A 1 1013 ? -40.483 -61.214 12.350 1.00 19.23 1014 ALA A CA 1
ATOM 7697 C C . ALA A 1 1013 ? -41.451 -62.193 11.681 1.00 21.64 1014 ALA A C 1
ATOM 7698 O O . ALA A 1 1013 ? -41.299 -62.549 10.508 1.00 23.09 1014 ALA A O 1
ATOM 7700 N N . ALA A 1 1014 ? -42.447 -62.617 12.456 1.00 20.27 1015 ALA A N 1
ATOM 7701 C CA . ALA A 1 1014 ? -43.436 -63.603 12.025 1.00 20.49 1015 ALA A CA 1
ATOM 7702 C C . ALA A 1 1014 ? -44.418 -63.164 10.946 1.00 21.51 1015 ALA A C 1
ATOM 7703 O O . ALA A 1 1014 ? -45.275 -63.946 10.532 1.00 20.02 1015 ALA A O 1
ATOM 7705 N N . ALA A 1 1015 ? -44.307 -61.919 10.500 1.00 21.22 1016 ALA A N 1
ATOM 7706 C CA . ALA A 1 1015 ? -45.170 -61.418 9.436 1.00 20.61 1016 ALA A CA 1
ATOM 7707 C C . ALA A 1 1015 ? -44.237 -60.840 8.382 1.00 22.05 1016 ALA A C 1
ATOM 7708 O O . ALA A 1 1015 ? -44.627 -59.984 7.585 1.00 23.64 1016 ALA A O 1
ATOM 7710 N N . GLY A 1 1016 ? -43.000 -61.335 8.385 1.00 20.52 1017 GLY A N 1
ATOM 7711 C CA . GLY A 1 1016 ? -41.994 -60.856 7.456 1.00 19.64 1017 GLY A CA 1
ATOM 7712 C C . GLY A 1 1016 ? -41.307 -59.658 8.088 1.00 20.55 1017 GLY A C 1
ATOM 7713 O O . GLY A 1 1016 ? -41.977 -58.722 8.528 1.00 20.48 1017 GLY A O 1
ATOM 7714 N N . LYS A 1 1017 ? -39.978 -59.680 8.151 1.00 19.62 1018 LYS A N 1
ATOM 7715 C CA . LYS A 1 1017 ? -39.239 -58.575 8.756 1.00 18.62 1018 LYS A CA 1
ATOM 7716 C C . LYS A 1 1017 ? -39.565 -57.281 8.008 1.00 19.62 1018 LYS A C 1
ATOM 7717 O O . LYS A 1 1017 ? -39.588 -57.257 6.777 1.00 19.32 1018 LYS A O 1
ATOM 7723 N N . ARG A 1 1018 ? -39.819 -56.208 8.753 1.00 17.97 1019 ARG A N 1
ATOM 7724 C CA . ARG A 1 1018 ? -40.181 -54.935 8.137 1.00 19.58 1019 ARG A CA 1
ATOM 7725 C C . ARG A 1 1018 ? -39.080 -53.874 8.037 1.00 22.48 1019 ARG A C 1
ATOM 7726 O O . ARG A 1 1018 ? -39.362 -52.692 7.822 1.00 22.21 1019 ARG A O 1
ATOM 7734 N N . THR A 1 1019 ? -37.832 -54.301 8.204 1.00 20.59 1020 THR A N 1
ATOM 7735 C CA . THR A 1 1019 ? -36.674 -53.422 8.052 1.00 22.62 1020 THR A CA 1
ATOM 7736 C C . THR A 1 1019 ? -35.690 -54.235 7.221 1.00 20.63 1020 THR A C 1
ATOM 7737 O O . THR A 1 1019 ? -35.601 -55.451 7.375 1.00 22.07 1020 THR A O 1
ATOM 7741 N N . GLY A 1 1020 ? -34.961 -53.569 6.333 1.00 19.80 1021 GLY A N 1
ATOM 7742 C CA . GLY A 1 1020 ? -34.015 -54.278 5.491 1.00 21.91 1021 GLY A CA 1
ATOM 7743 C C . GLY A 1 1020 ? -32.810 -54.836 6.224 1.00 19.05 1021 GLY A C 1
ATOM 7744 O O . GLY A 1 1020 ? -32.558 -54.500 7.379 1.00 20.95 1021 GLY A O 1
ATOM 7745 N N . LYS A 1 1021 ? -32.069 -55.699 5.541 1.00 19.57 1022 LYS A N 1
ATOM 7746 C CA . LYS A 1 1021 ? -30.868 -56.308 6.097 1.00 18.33 1022 LYS A CA 1
ATOM 7747 C C . LYS A 1 1021 ? -29.844 -55.213 6.385 1.00 19.59 1022 LYS A C 1
ATOM 7748 O O . LYS A 1 1021 ? -29.592 -54.356 5.538 1.00 19.74 1022 LYS A O 1
ATOM 7754 N N . LYS A 1 1022 ? -29.264 -55.236 7.582 1.00 16.31 1023 LYS A N 1
ATOM 7755 C CA . LYS A 1 1022 ? -28.253 -54.254 7.955 1.00 15.38 1023 LYS A CA 1
ATOM 7756 C C . LYS A 1 1022 ? -27.041 -54.435 7.040 1.00 13.98 1023 LYS A C 1
ATOM 7757 O O . LYS A 1 1022 ? -26.596 -55.558 6.804 1.00 13.92 1023 LYS A O 1
ATOM 7763 N N . ASP A 1 1023 ? -26.507 -53.331 6.527 1.00 16.20 1024 ASP A N 1
ATOM 7764 C CA . ASP A 1 1023 ? -25.360 -53.393 5.619 1.00 16.71 1024 ASP A CA 1
ATOM 7765 C C . ASP A 1 1023 ? -24.023 -53.331 6.360 1.00 16.85 1024 ASP A C 1
ATOM 7766 O O . ASP A 1 1023 ? -23.314 -52.326 6.298 1.00 15.78 1024 ASP A O 1
ATOM 7771 N N . LEU A 1 1024 ? -23.674 -54.413 7.046 1.00 16.13 1025 LEU A N 1
ATOM 7772 C CA . LEU A 1 1024 ? -22.424 -54.463 7.798 1.00 16.35 1025 LEU A CA 1
ATOM 7773 C C . LEU A 1 1024 ? -21.205 -54.167 6.924 1.00 16.98 1025 LEU A C 1
ATOM 7774 O O . LEU A 1 1024 ? -20.334 -53.386 7.305 1.00 16.98 1025 LEU A O 1
ATOM 7779 N N . ALA A 1 1025 ? -21.158 -54.788 5.747 1.00 17.43 1026 ALA A N 1
ATOM 7780 C CA . ALA A 1 1025 ? -20.037 -54.612 4.833 1.00 15.83 1026 ALA A CA 1
ATOM 7781 C C . ALA A 1 1025 ? -19.749 -53.155 4.503 1.00 16.38 1026 ALA A C 1
ATOM 7782 O O . ALA A 1 1025 ? -18.613 -52.701 4.642 1.00 18.30 1026 ALA A O 1
ATOM 7784 N N . ARG A 1 1026 ? -20.768 -52.420 4.070 1.00 14.70 1027 ARG A N 1
ATOM 7785 C CA . ARG A 1 1026 ? -20.572 -51.018 3.719 1.00 14.89 1027 ARG A CA 1
ATOM 7786 C C . ARG A 1 1026 ? -20.235 -50.139 4.920 1.00 17.16 1027 ARG A C 1
ATOM 7787 O O . ARG A 1 1026 ? -19.528 -49.144 4.780 1.00 15.39 1027 ARG A O 1
ATOM 7795 N N . MET A 1 1027 ? -20.734 -50.498 6.100 1.00 14.44 1028 MET A N 1
ATOM 7796 C CA . MET A 1 1027 ? -20.421 -49.720 7.291 1.00 14.80 1028 MET A CA 1
ATOM 7797 C C . MET A 1 1027 ? -18.933 -49.861 7.605 1.00 16.15 1028 MET A C 1
ATOM 7798 O O . MET A 1 1027 ? -18.253 -48.872 7.897 1.00 17.33 1028 MET A O 1
ATOM 7803 N N . VAL A 1 1028 ? -18.428 -51.091 7.532 1.00 14.26 1029 VAL A N 1
ATOM 7804 C CA . VAL A 1 1028 ? -17.020 -51.347 7.821 1.00 15.10 1029 VAL A CA 1
ATOM 7805 C C . VAL A 1 1028 ? -16.085 -50.763 6.760 1.00 18.29 1029 VAL A C 1
ATOM 7806 O O . VAL A 1 1028 ? -14.968 -50.348 7.074 1.00 16.56 1029 VAL A O 1
ATOM 7810 N N . MET A 1 1029 ? -16.538 -50.709 5.511 1.00 19.02 1030 MET A N 1
ATOM 7811 C CA . MET A 1 1029 ? -15.699 -50.159 4.449 1.00 21.08 1030 MET A CA 1
ATOM 7812 C C . MET A 1 1029 ? -15.432 -48.662 4.610 1.00 23.00 1030 MET A C 1
ATOM 7813 O O . MET A 1 1029 ? -14.520 -48.124 3.980 1.00 22.79 1030 MET A O 1
ATOM 7818 N N . THR A 1 1030 ? -16.206 -47.986 5.456 1.00 21.11 1031 THR A N 1
ATOM 7819 C CA . THR A 1 1030 ? -15.994 -46.556 5.666 1.00 20.39 1031 THR A CA 1
ATOM 7820 C C . THR A 1 1030 ? -14.666 -46.271 6.373 1.00 21.85 1031 THR A C 1
ATOM 7821 O O . THR A 1 1030 ? -14.167 -45.149 6.325 1.00 21.33 1031 THR A O 1
ATOM 7825 N N . TYR A 1 1031 ? -14.098 -47.279 7.032 1.00 20.58 1032 TYR A N 1
ATOM 7826 C CA . TYR A 1 1031 ? -12.825 -47.093 7.728 1.00 18.76 1032 TYR A CA 1
ATOM 7827 C C . TYR A 1 1031 ? -11.691 -46.854 6.738 1.00 21.28 1032 TYR A C 1
ATOM 7828 O O . TYR A 1 1031 ? -10.748 -46.112 7.024 1.00 21.54 1032 TYR A O 1
ATOM 7837 N N . GLY A 1 1032 ? -11.783 -47.499 5.581 1.00 20.54 1033 GLY A N 1
ATOM 7838 C CA . GLY A 1 1032 ? -10.762 -47.337 4.565 1.00 22.46 1033 GLY A CA 1
ATOM 7839 C C . GLY A 1 1032 ? -9.526 -48.197 4.751 1.00 22.54 1033 GLY A C 1
ATOM 7840 O O . GLY A 1 1032 ? -8.840 -48.502 3.773 1.00 23.74 1033 GLY A O 1
ATOM 7841 N N . TYR A 1 1033 ? -9.230 -48.593 5.988 1.00 19.19 1034 TYR A N 1
ATOM 7842 C CA . TYR A 1 1033 ? -8.049 -49.408 6.241 1.00 18.84 1034 TYR A CA 1
ATOM 7843 C C . TYR A 1 1033 ? -8.340 -50.853 6.635 1.00 18.69 1034 TYR A C 1
ATOM 7844 O O . TYR A 1 1033 ? -7.453 -51.568 7.104 1.00 19.23 1034 TYR A O 1
ATOM 7853 N N . VAL A 1 1034 ? -9.580 -51.284 6.433 1.00 15.18 1035 VAL A N 1
ATOM 7854 C CA . VAL A 1 1034 ? -9.968 -52.650 6.762 1.00 17.63 1035 VAL A CA 1
ATOM 7855 C C . VAL A 1 1034 ? -10.294 -53.418 5.486 1.00 19.00 1035 VAL A C 1
ATOM 7856 O O . VAL A 1 1034 ? -10.999 -52.905 4.619 1.00 18.20 1035 VAL A O 1
ATOM 7860 N N . TYR A 1 1035 ? -9.778 -54.639 5.373 1.00 18.22 1036 TYR A N 1
ATOM 7861 C CA . TYR A 1 1035 ? -10.056 -55.469 4.206 1.00 18.81 1036 TYR A CA 1
ATOM 7862 C C . TYR A 1 1035 ? -11.448 -56.058 4.403 1.00 19.11 1036 TYR A C 1
ATOM 7863 O O . TYR A 1 1035 ? -11.709 -56.697 5.420 1.00 18.94 1036 TYR A O 1
ATOM 7872 N N . VAL A 1 1036 ? -12.335 -55.844 3.433 1.00 19.36 1037 VAL A N 1
ATOM 7873 C CA . VAL A 1 1036 ? -13.705 -56.347 3.516 1.00 17.61 1037 VAL A CA 1
ATOM 7874 C C . VAL A 1 1036 ? -14.081 -57.121 2.255 1.00 20.56 1037 VAL A C 1
ATOM 7875 O O . VAL A 1 1036 ? -13.810 -56.669 1.147 1.00 21.11 1037 VAL A O 1
ATOM 7879 N N . ALA A 1 1037 ? -14.709 -58.282 2.427 1.00 19.49 1038 ALA A N 1
ATOM 7880 C CA . ALA A 1 1037 ? -15.118 -59.092 1.285 1.00 18.35 1038 ALA A CA 1
ATOM 7881 C C . ALA A 1 1037 ? -16.308 -59.988 1.596 1.00 20.64 1038 ALA A C 1
ATOM 7882 O O . ALA A 1 1037 ? -16.540 -60.368 2.744 1.00 17.84 1038 ALA A O 1
ATOM 7884 N N . THR A 1 1038 ? -17.062 -60.320 0.554 1.00 19.85 1039 THR A N 1
ATOM 7885 C CA . THR A 1 1038 ? -18.214 -61.196 0.681 1.00 19.59 1039 THR A CA 1
ATOM 7886 C C . THR A 1 1038 ? -17.975 -62.398 -0.226 1.00 22.10 1039 THR A C 1
ATOM 7887 O O . THR A 1 1038 ? -17.406 -62.264 -1.317 1.00 20.00 1039 THR A O 1
ATOM 7891 N N . VAL A 1 1039 ? -18.390 -63.572 0.240 1.00 20.80 1040 VAL A N 1
ATOM 7892 C CA . VAL A 1 1039 ? -18.209 -64.802 -0.514 1.00 20.99 1040 VAL A CA 1
ATOM 7893 C C . VAL A 1 1039 ? -19.475 -65.643 -0.540 1.00 22.48 1040 VAL A C 1
ATOM 7894 O O . VAL A 1 1039 ? -20.408 -65.413 0.230 1.00 22.20 1040 VAL A O 1
ATOM 7898 N N . SER A 1 1040 ? -19.488 -66.620 -1.441 1.00 21.01 1041 SER A N 1
ATOM 7899 C CA . SER A 1 1040 ? -20.607 -67.538 -1.614 1.00 21.30 1041 SER A CA 1
ATOM 7900 C C . SER A 1 1040 ? -20.048 -68.734 -2.376 1.00 21.59 1041 SER A C 1
ATOM 7901 O O . SER A 1 1040 ? -19.902 -68.686 -3.598 1.00 25.02 1041 SER A O 1
ATOM 7904 N N . MET A 1 1041 ? -19.732 -69.803 -1.650 1.00 22.20 1042 MET A N 1
ATOM 7905 C CA . MET A 1 1041 ? -19.139 -70.992 -2.252 1.00 22.88 1042 MET A CA 1
ATOM 7906 C C . MET A 1 1041 ? -19.823 -71.495 -3.517 1.00 24.07 1042 MET A C 1
ATOM 7907 O O . MET A 1 1041 ? -19.155 -71.796 -4.511 1.00 23.68 1042 MET A O 1
ATOM 7912 N N . GLY A 1 1042 ? -21.147 -71.587 -3.478 1.00 22.87 1043 GLY A N 1
ATOM 7913 C CA . GLY A 1 1042 ? -21.895 -72.077 -4.623 1.00 24.49 1043 GLY A CA 1
ATOM 7914 C C . GLY A 1 1042 ? -21.712 -71.290 -5.905 1.00 24.66 1043 GLY A C 1
ATOM 7915 O O . GLY A 1 1042 ? -21.826 -71.842 -7.003 1.00 25.12 1043 GLY A O 1
ATOM 7916 N N . TYR A 1 1043 ? -21.436 -69.998 -5.775 1.00 23.15 1044 TYR A N 1
ATOM 7917 C CA . TYR A 1 1043 ? -21.243 -69.148 -6.940 1.00 24.46 1044 TYR A CA 1
ATOM 7918 C C . TYR A 1 1043 ? -19.830 -69.272 -7.494 1.00 26.98 1044 TYR A C 1
ATOM 7919 O O . TYR A 1 1043 ? -19.633 -69.347 -8.707 1.00 24.72 1044 TYR A O 1
ATOM 7928 N N . SER A 1 1044 ? -18.845 -69.285 -6.603 1.00 24.92 1045 SER A N 1
ATOM 7929 C CA . SER A 1 1044 ? -17.460 -69.389 -7.031 1.00 26.41 1045 SER A CA 1
ATOM 7930 C C . SER A 1 1044 ? -16.521 -69.851 -5.929 1.00 28.37 1045 SER A C 1
ATOM 7931 O O . SER A 1 1044 ? -16.298 -69.141 -4.947 1.00 27.05 1045 SER A O 1
ATOM 7934 N N . LYS A 1 1045 ? -15.964 -71.043 -6.107 1.00 25.63 1046 LYS A N 1
ATOM 7935 C CA . LYS A 1 1045 ? -15.027 -71.603 -5.147 1.00 27.08 1046 LYS A CA 1
ATOM 7936 C C . LYS A 1 1045 ? -13.695 -70.878 -5.296 1.00 28.25 1046 LYS A C 1
ATOM 7937 O O . LYS A 1 1045 ? -12.926 -70.763 -4.341 1.00 27.98 1046 LYS A O 1
ATOM 7943 N N . GLN A 1 1046 ? -13.430 -70.390 -6.506 1.00 27.03 1047 GLN A N 1
ATOM 7944 C CA . GLN A 1 1046 ? -12.193 -69.675 -6.785 1.00 29.36 1047 GLN A CA 1
ATOM 7945 C C . GLN A 1 1046 ? -12.171 -68.323 -6.088 1.00 26.22 1047 GLN A C 1
ATOM 7946 O O . GLN A 1 1046 ? -11.162 -67.936 -5.501 1.00 28.93 1047 GLN A O 1
ATOM 7952 N N . GLN A 1 1047 ? -13.283 -67.600 -6.162 1.00 23.47 1048 GLN A N 1
ATOM 7953 C CA . GLN A 1 1047 ? -13.370 -66.286 -5.533 1.00 25.01 1048 GLN A CA 1
ATOM 7954 C C . GLN A 1 1047 ? -13.227 -66.428 -4.018 1.00 22.66 1048 GLN A C 1
ATOM 7955 O O . GLN A 1 1047 ? -12.623 -65.578 -3.360 1.00 23.81 1048 GLN A O 1
ATOM 7961 N N . PHE A 1 1048 ? -13.774 -67.513 -3.474 1.00 22.57 1049 PHE A N 1
ATOM 7962 C CA . PHE A 1 1048 ? -13.701 -67.773 -2.040 1.00 21.54 1049 PHE A CA 1
ATOM 7963 C C . PHE A 1 1048 ? -12.251 -67.987 -1.620 1.00 22.82 1049 PHE A C 1
ATOM 7964 O O . PHE A 1 1048 ? -11.802 -67.445 -0.608 1.00 21.66 1049 PHE A O 1
ATOM 7972 N N . LEU A 1 1049 ? -11.516 -68.768 -2.405 1.00 23.20 1050 LEU A N 1
ATOM 7973 C CA . LEU A 1 1049 ? -10.113 -69.038 -2.112 1.00 20.91 1050 LEU A CA 1
ATOM 7974 C C . LEU A 1 1049 ? -9.283 -67.767 -2.258 1.00 22.14 1050 LEU A C 1
ATOM 7975 O O . LEU A 1 1049 ? -8.367 -67.519 -1.473 1.00 22.54 1050 LEU A O 1
ATOM 7980 N N . LYS A 1 1050 ? -9.607 -66.966 -3.269 1.00 21.88 1051 LYS A N 1
ATOM 7981 C CA . LYS A 1 1050 ? -8.904 -65.712 -3.517 1.00 22.57 1051 LYS A CA 1
ATOM 7982 C C . LYS A 1 1050 ? -9.111 -64.773 -2.327 1.00 22.89 1051 LYS A C 1
ATOM 7983 O O . LYS A 1 1050 ? -8.177 -64.115 -1.863 1.00 21.63 1051 LYS A O 1
ATOM 7989 N N . VAL A 1 1051 ? -10.344 -64.719 -1.834 1.00 21.57 1052 VAL A N 1
ATOM 7990 C CA . VAL A 1 1051 ? -10.674 -63.874 -0.695 1.00 21.90 1052 VAL A CA 1
ATOM 7991 C C . VAL A 1 1051 ? -9.912 -64.326 0.550 1.00 19.68 1052 VAL A C 1
ATOM 7992 O O . VAL A 1 1051 ? -9.366 -63.501 1.284 1.00 23.13 1052 VAL A O 1
ATOM 7996 N N . LEU A 1 1052 ? -9.877 -65.634 0.789 1.00 18.86 1053 LEU A N 1
ATOM 7997 C CA . LEU A 1 1052 ? -9.168 -66.161 1.951 1.00 20.60 1053 LEU A CA 1
ATOM 7998 C C . LEU A 1 1052 ? -7.696 -65.762 1.952 1.00 23.79 1053 LEU A C 1
ATOM 7999 O O . LEU A 1 1052 ? -7.160 -65.354 2.984 1.00 20.22 1053 LEU A O 1
ATOM 8004 N N . LYS A 1 1053 ? -7.039 -65.876 0.801 1.00 20.81 1054 LYS A N 1
ATOM 8005 C CA . LYS A 1 1053 ? -5.626 -65.516 0.719 1.00 21.61 1054 LYS A CA 1
ATOM 8006 C C . LYS A 1 1053 ? -5.403 -64.018 0.885 1.00 19.83 1054 LYS A C 1
ATOM 8007 O O . LYS A 1 1053 ? -4.489 -63.597 1.597 1.00 24.14 1054 LYS A O 1
ATOM 8013 N N . GLU A 1 1054 ? -6.236 -63.214 0.234 1.00 19.67 1055 GLU A N 1
ATOM 8014 C CA . GLU A 1 1054 ? -6.118 -61.762 0.325 1.00 20.28 1055 GLU A CA 1
ATOM 8015 C C . GLU A 1 1054 ? -6.419 -61.255 1.733 1.00 22.89 1055 GLU A C 1
ATOM 8016 O O . GLU A 1 1054 ? -5.697 -60.414 2.272 1.00 20.64 1055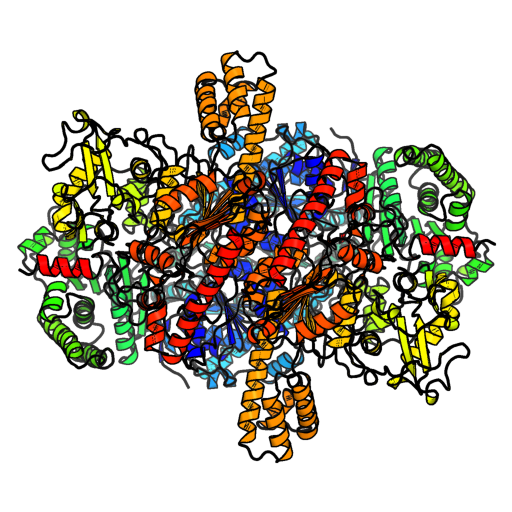 GLU A O 1
ATOM 8022 N N . ALA A 1 1055 ? -7.491 -61.769 2.326 1.00 19.52 1056 ALA A N 1
ATOM 8023 C CA . ALA A 1 1055 ? -7.885 -61.349 3.665 1.00 19.86 1056 ALA A CA 1
ATOM 8024 C C . ALA A 1 1055 ? -6.824 -61.715 4.691 1.00 18.20 1056 ALA A C 1
ATOM 8025 O O . ALA A 1 1055 ? -6.407 -60.882 5.495 1.00 19.65 1056 ALA A O 1
ATOM 8027 N N . GLU A 1 1056 ? -6.377 -62.962 4.649 1.00 19.77 1057 GLU A N 1
ATOM 8028 C CA . GLU A 1 1056 ? -5.380 -63.451 5.590 1.00 20.08 1057 GLU A CA 1
ATOM 8029 C C . GLU A 1 1056 ? -4.037 -62.737 5.454 1.00 21.71 1057 GLU A C 1
ATOM 8030 O O . GLU A 1 1056 ? -3.392 -62.426 6.460 1.00 18.44 1057 GLU A O 1
ATOM 8036 N N . SER A 1 1057 ? -3.620 -62.470 4.216 1.00 20.50 1058 SER A N 1
ATOM 8037 C CA . SER A 1 1057 ? -2.339 -61.808 3.972 1.00 20.58 1058 SER A CA 1
ATOM 8038 C C . SER A 1 1057 ? -2.353 -60.302 4.221 1.00 20.68 1058 SER A C 1
ATOM 8039 O O . SER A 1 1057 ? -1.293 -59.681 4.320 1.00 21.71 1058 SER A O 1
ATOM 8042 N N . PHE A 1 1058 ? -3.540 -59.707 4.317 1.00 17.07 1059 PHE A N 1
ATOM 8043 C CA . PHE A 1 1058 ? -3.626 -58.273 4.573 1.00 20.98 1059 PHE A CA 1
ATOM 8044 C C . PHE A 1 1058 ? -3.007 -57.986 5.939 1.00 20.61 1059 PHE A C 1
ATOM 8045 O O . PHE A 1 1058 ? -3.411 -58.575 6.939 1.00 20.13 1059 PHE A O 1
ATOM 8053 N N . PRO A 1 1059 ? -2.003 -57.094 5.993 1.00 20.58 1060 PRO A N 1
ATOM 8054 C CA . PRO A 1 1059 ? -1.328 -56.732 7.245 1.00 25.02 1060 PRO A CA 1
ATOM 8055 C C . PRO A 1 1059 ? -2.177 -55.737 8.031 1.00 25.59 1060 PRO A C 1
ATOM 8056 O O . PRO A 1 1059 ? -1.774 -54.595 8.262 1.00 27.41 1060 PRO A O 1
ATOM 8060 N N . GLY A 1 1060 ? -3.363 -56.188 8.425 1.00 23.62 1061 GLY A N 1
ATOM 8061 C CA . GLY A 1 1060 ? -4.294 -55.353 9.162 1.00 17.61 1061 GLY A CA 1
ATOM 8062 C C . GLY A 1 1060 ? -5.569 -56.151 9.375 1.00 17.43 1061 GLY A C 1
ATOM 8063 O O . GLY A 1 1060 ? -5.555 -57.370 9.190 1.00 16.13 1061 GLY A O 1
ATOM 8064 N N . PRO A 1 1061 ? -6.687 -55.501 9.742 1.00 16.49 1062 PRO A N 1
ATOM 8065 C CA . PRO A 1 1061 ? -7.975 -56.167 9.979 1.00 16.47 1062 PRO A CA 1
ATOM 8066 C C . PRO A 1 1061 ? -8.697 -56.584 8.699 1.00 15.60 1062 PRO A C 1
ATOM 8067 O O . PRO A 1 1061 ? -8.776 -55.813 7.737 1.00 15.71 1062 PRO A O 1
ATOM 8071 N N . SER A 1 1062 ? -9.241 -57.794 8.709 1.00 13.48 1063 SER A N 1
ATOM 8072 C CA . SER A 1 1062 ? -9.970 -58.323 7.564 1.00 15.41 1063 SER A CA 1
ATOM 8073 C C . SER A 1 1062 ? -11.325 -58.869 8.009 1.00 17.11 1063 SER A C 1
ATOM 8074 O O . SER A 1 1062 ? -11.426 -59.537 9.040 1.00 15.79 1063 SER A O 1
ATOM 8077 N N . LEU A 1 1063 ? -12.362 -58.570 7.232 1.00 15.85 1064 LEU A N 1
ATOM 8078 C CA . LEU A 1 1063 ? -13.710 -59.042 7.523 1.00 16.51 1064 LEU A CA 1
ATOM 8079 C C . LEU A 1 1063 ? -14.244 -59.769 6.297 1.00 19.39 1064 LEU A C 1
ATOM 8080 O O . LEU A 1 1063 ? -14.333 -59.189 5.214 1.00 18.55 1064 LEU A O 1
ATOM 8085 N N . VAL A 1 1064 ? -14.585 -61.040 6.474 1.00 19.16 1065 VAL A N 1
ATOM 8086 C CA . VAL A 1 1064 ? -15.124 -61.857 5.391 1.00 19.15 1065 VAL A CA 1
ATOM 8087 C C . VAL A 1 1064 ? -16.519 -62.337 5.782 1.00 19.70 1065 VAL A C 1
ATOM 8088 O O . VAL A 1 1064 ? -16.685 -62.996 6.808 1.00 19.63 1065 VAL A O 1
ATOM 8092 N N . ILE A 1 1065 ? -17.517 -62.003 4.968 1.00 19.20 1066 ILE A N 1
ATOM 8093 C CA . ILE A 1 1065 ? -18.889 -62.415 5.244 1.00 18.42 1066 ILE A CA 1
ATOM 8094 C C . ILE A 1 1065 ? -19.318 -63.448 4.205 1.00 19.61 1066 ILE A C 1
ATOM 8095 O O . ILE A 1 1065 ? -19.313 -63.170 3.006 1.00 19.11 1066 ILE A O 1
ATOM 8100 N N . ALA A 1 1066 ? -19.689 -64.637 4.672 1.00 17.29 1067 ALA A N 1
ATOM 8101 C CA . ALA A 1 1066 ? -20.097 -65.722 3.786 1.00 20.81 1067 ALA A CA 1
ATOM 8102 C C . ALA A 1 1066 ? -21.590 -66.028 3.848 1.00 22.43 1067 ALA A C 1
ATOM 8103 O O . ALA A 1 1066 ? -22.206 -65.952 4.913 1.00 22.67 1067 ALA A O 1
ATOM 8105 N N . TYR A 1 1067 ? -22.169 -66.383 2.706 1.00 20.20 1068 TYR A N 1
ATOM 8106 C CA . TYR A 1 1067 ? -23.582 -66.737 2.669 1.00 18.68 1068 TYR A CA 1
ATOM 8107 C C . TYR A 1 1067 ? -23.697 -68.188 3.114 1.00 19.16 1068 TYR A C 1
ATOM 8108 O O . TYR A 1 1067 ? -23.228 -69.097 2.424 1.00 19.05 1068 TYR A O 1
ATOM 8117 N N . ALA A 1 1068 ? -24.320 -68.406 4.267 1.00 19.89 1069 ALA A N 1
ATOM 8118 C CA . ALA A 1 1068 ? -24.462 -69.754 4.798 1.00 20.55 1069 ALA A CA 1
ATOM 8119 C C . ALA A 1 1068 ? -25.904 -70.241 4.789 1.00 21.32 1069 ALA A C 1
ATOM 8120 O O . ALA A 1 1068 ? -26.769 -69.654 5.433 1.00 22.66 1069 ALA A O 1
ATOM 8122 N N . THR A 1 1069 ? -26.160 -71.313 4.048 1.00 20.62 1070 THR A N 1
ATOM 8123 C CA . THR A 1 1069 ? -27.500 -71.877 3.990 1.00 20.37 1070 THR A CA 1
ATOM 8124 C C . THR A 1 1069 ? -27.762 -72.556 5.328 1.00 20.46 1070 THR A C 1
ATOM 8125 O O . THR A 1 1069 ? -26.831 -73.026 5.986 1.00 22.31 1070 THR A O 1
ATOM 8129 N N . CYS A 1 1070 ? -29.027 -72.611 5.728 1.00 20.53 1071 CYS A N 1
ATOM 8130 C CA . CYS A 1 1070 ? -29.394 -73.210 7.009 1.00 19.09 1071 CYS A CA 1
ATOM 8131 C C . CYS A 1 1070 ? -30.777 -73.841 6.942 1.00 16.58 1071 CYS A C 1
ATOM 8132 O O . CYS A 1 1070 ? -31.637 -73.366 6.211 1.00 20.51 1071 CYS A O 1
ATOM 8135 N N . ILE A 1 1071 ? -30.997 -74.897 7.719 1.00 18.37 1072 ILE A N 1
ATOM 8136 C CA . ILE A 1 1071 ? -32.298 -75.562 7.722 1.00 18.53 1072 ILE A CA 1
ATOM 8137 C C . ILE A 1 1071 ? -33.432 -74.607 8.108 1.00 20.47 1072 ILE A C 1
ATOM 8138 O O . ILE A 1 1071 ? -34.580 -74.800 7.698 1.00 20.51 1072 ILE A O 1
ATOM 8143 N N . ASN A 1 1072 ? -33.110 -73.576 8.890 1.00 19.19 1073 ASN A N 1
ATOM 8144 C CA . ASN A 1 1072 ? -34.109 -72.591 9.315 1.00 19.16 1073 ASN A CA 1
ATOM 8145 C C . ASN A 1 1072 ? -34.701 -71.852 8.117 1.00 18.95 1073 ASN A C 1
ATOM 8146 O O . ASN A 1 1072 ? -35.836 -71.392 8.165 1.00 20.54 1073 ASN A O 1
ATOM 8151 N N . GLN A 1 1073 ? -33.924 -71.734 7.045 1.00 19.60 1074 GLN A N 1
ATOM 8152 C CA . GLN A 1 1073 ? -34.374 -71.020 5.854 1.00 20.92 1074 GLN A CA 1
ATOM 8153 C C . GLN A 1 1073 ? -35.398 -71.808 5.040 1.00 21.77 1074 GLN A C 1
ATOM 8154 O O . GLN A 1 1073 ? -36.072 -71.251 4.177 1.00 21.89 1074 GLN A O 1
ATOM 8160 N N . GLY A 1 1074 ? -35.501 -73.103 5.319 1.00 20.84 1075 GLY A N 1
ATOM 8161 C CA . GLY A 1 1074 ? -36.461 -73.949 4.626 1.00 23.20 1075 GLY A CA 1
ATOM 8162 C C . GLY A 1 1074 ? -36.267 -74.174 3.135 1.00 24.63 1075 GLY A C 1
ATOM 8163 O O . GLY A 1 1074 ? -37.184 -73.921 2.345 1.00 24.75 1075 GLY A O 1
ATOM 8164 N N . LEU A 1 1075 ? -35.091 -74.656 2.739 1.00 21.90 1076 LEU A N 1
ATOM 8165 C CA . LEU A 1 1075 ? -34.825 -74.920 1.327 1.00 24.63 1076 LEU A CA 1
ATOM 8166 C C . LEU A 1 1075 ? -35.809 -75.986 0.847 1.00 24.74 1076 LEU A C 1
ATOM 8167 O O . LEU A 1 1075 ? -35.807 -77.111 1.345 1.00 20.90 1076 LEU A O 1
ATOM 8172 N N . ARG A 1 1076 ? -36.644 -75.606 -0.119 1.00 27.47 1077 ARG A N 1
ATOM 8173 C CA . ARG A 1 1076 ? -37.688 -76.466 -0.686 1.00 31.21 1077 ARG A CA 1
ATOM 8174 C C . ARG A 1 1076 ? -37.303 -77.869 -1.140 1.00 28.29 1077 ARG A C 1
ATOM 8175 O O . ARG A 1 1076 ? -38.027 -78.827 -0.877 1.00 27.24 1077 ARG A O 1
ATOM 8183 N N . LYS A 1 1077 ? -36.183 -77.995 -1.839 1.00 28.63 1078 LYS A N 1
ATOM 8184 C CA . LYS A 1 1077 ? -35.773 -79.298 -2.350 1.00 28.29 1078 LYS A CA 1
ATOM 8185 C C . LYS A 1 1077 ? -34.697 -80.015 -1.537 1.00 27.44 1078 LYS A C 1
ATOM 8186 O O . LYS A 1 1077 ? -34.174 -81.044 -1.966 1.00 25.19 1078 LYS A O 1
ATOM 8192 N N . GLY A 1 1078 ? -34.375 -79.482 -0.362 1.00 23.60 1079 GLY A N 1
ATOM 8193 C CA . GLY A 1 1078 ? -33.371 -80.114 0.480 1.00 23.71 1079 GLY A CA 1
ATOM 8194 C C . GLY A 1 1078 ? -32.101 -79.300 0.649 1.00 23.88 1079 GLY A C 1
ATOM 8195 O O . GLY A 1 1078 ? -31.797 -78.431 -0.170 1.00 20.71 1079 GLY A O 1
ATOM 8196 N N . MET A 1 1079 ? -31.352 -79.581 1.712 1.00 21.73 1080 MET A N 1
ATOM 8197 C CA . MET A 1 1079 ? -30.109 -78.862 1.967 1.00 21.29 1080 MET A CA 1
ATOM 8198 C C . MET A 1 1079 ? -29.042 -79.294 0.976 1.00 21.78 1080 MET A C 1
ATOM 8199 O O . MET A 1 1079 ? -27.960 -78.705 0.918 1.00 20.41 1080 MET A O 1
ATOM 8204 N N . GLY A 1 1080 ? -29.359 -80.328 0.198 1.00 22.89 1081 GLY A N 1
ATOM 8205 C CA . GLY A 1 1080 ? -28.435 -80.832 -0.803 1.00 22.39 1081 GLY A CA 1
ATOM 8206 C C . GLY A 1 1080 ? -28.396 -79.904 -2.002 1.00 24.21 1081 GLY A C 1
ATOM 8207 O O . GLY A 1 1080 ? -27.664 -80.140 -2.967 1.00 21.35 1081 GLY A O 1
ATOM 8208 N N . LYS A 1 1081 ? -29.203 -78.848 -1.940 1.00 22.20 1082 LYS A N 1
ATOM 8209 C CA . LYS A 1 1081 ? -29.265 -77.845 -2.995 1.00 22.51 1082 LYS A CA 1
ATOM 8210 C C . LYS A 1 1081 ? -28.545 -76.580 -2.514 1.00 21.13 1082 LYS A C 1
ATOM 8211 O O . LYS A 1 1081 ? -28.580 -75.542 -3.179 1.00 18.31 1082 LYS A O 1
ATOM 8217 N N . SER A 1 1082 ? -27.900 -76.671 -1.352 1.00 22.75 1083 SER A N 1
ATOM 8218 C CA . SER A 1 1082 ? -27.192 -75.529 -0.773 1.00 23.49 1083 SER A CA 1
ATOM 8219 C C . SER A 1 1082 ? -26.295 -74.784 -1.754 1.00 23.99 1083 SER A C 1
ATOM 8220 O O . SER A 1 1082 ? -26.398 -73.566 -1.891 1.00 25.94 1083 SER A O 1
ATOM 8223 N N . GLN A 1 1083 ? -25.410 -75.507 -2.432 1.00 22.87 1084 GLN A N 1
ATOM 8224 C CA . GLN A 1 1083 ? -24.517 -74.869 -3.392 1.00 23.34 1084 GLN A CA 1
ATOM 8225 C C . GLN A 1 1083 ? -25.300 -74.126 -4.480 1.00 25.20 1084 GLN A C 1
ATOM 8226 O O . GLN A 1 1083 ? -24.948 -73.007 -4.857 1.00 22.07 1084 GLN A O 1
ATOM 8232 N N . ASP A 1 1084 ? -26.360 -74.755 -4.980 1.00 21.52 1085 ASP A N 1
ATOM 8233 C CA . ASP A 1 1084 ? -27.197 -74.152 -6.011 1.00 24.09 1085 ASP A CA 1
ATOM 8234 C C . ASP A 1 1084 ? -27.831 -72.876 -5.477 1.00 23.39 1085 ASP A C 1
ATOM 8235 O O . ASP A 1 1084 ? -27.895 -71.857 -6.169 1.00 23.25 1085 ASP A O 1
ATOM 8240 N N . VAL A 1 1085 ? -28.306 -72.944 -4.238 1.00 22.97 1086 VAL A N 1
ATOM 8241 C CA . VAL A 1 1085 ? -28.935 -71.799 -3.597 1.00 22.85 1086 VAL A CA 1
ATOM 8242 C C . VAL A 1 1085 ? -27.909 -70.680 -3.425 1.00 21.29 1086 VAL A C 1
ATOM 8243 O O . VAL A 1 1085 ? -28.209 -69.517 -3.678 1.00 19.52 1086 VAL A O 1
ATOM 8247 N N . MET A 1 1086 ? -26.699 -71.041 -3.007 1.00 22.99 1087 MET A N 1
ATOM 8248 C CA . MET A 1 1086 ? -25.627 -70.060 -2.834 1.00 21.43 1087 MET A CA 1
ATOM 8249 C C . MET A 1 1086 ? -25.307 -69.419 -4.182 1.00 22.96 1087 MET A C 1
ATOM 8250 O O . MET A 1 1086 ? -25.048 -68.219 -4.270 1.00 20.59 1087 MET A O 1
ATOM 8255 N N . ASN A 1 1087 ? -25.321 -70.234 -5.233 1.00 23.08 1088 ASN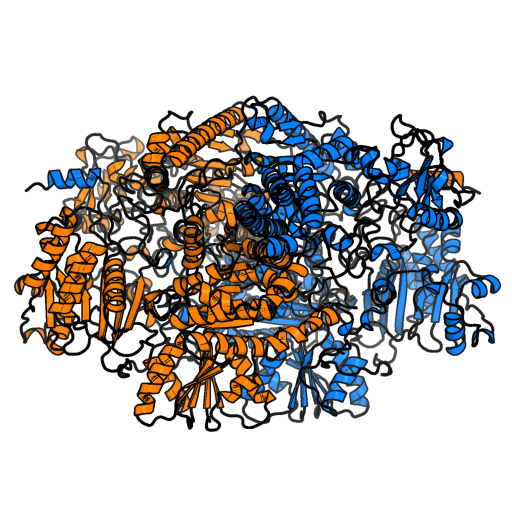 A N 1
ATOM 8256 C CA . ASN A 1 1087 ? -25.025 -69.760 -6.582 1.00 22.14 1088 ASN A CA 1
ATOM 8257 C C . ASN A 1 1087 ? -26.082 -68.762 -7.052 1.00 23.50 1088 ASN A C 1
ATOM 8258 O O . ASN A 1 1087 ? -25.751 -67.674 -7.533 1.00 23.83 1088 ASN A O 1
ATOM 8263 N N . THR A 1 1088 ? -27.352 -69.125 -6.894 1.00 21.79 1089 THR A N 1
ATOM 8264 C CA . THR A 1 1088 ? -28.450 -68.253 -7.301 1.00 21.90 1089 THR A CA 1
ATOM 8265 C C . THR A 1 1088 ? -28.514 -66.994 -6.441 1.00 22.99 1089 THR A C 1
ATOM 8266 O O . THR A 1 1088 ? -28.913 -65.936 -6.917 1.00 23.76 1089 THR A O 1
ATOM 8270 N N . ALA A 1 1089 ? -28.130 -67.112 -5.171 1.00 22.56 1090 ALA A N 1
ATOM 8271 C CA . ALA A 1 1089 ? -28.143 -65.964 -4.271 1.00 22.94 1090 ALA A CA 1
ATOM 8272 C C . ALA A 1 1089 ? -27.327 -64.832 -4.887 1.00 21.67 1090 ALA A C 1
ATOM 8273 O O . ALA A 1 1089 ? -27.705 -63.665 -4.806 1.00 20.71 1090 ALA A O 1
ATOM 8275 N N . VAL A 1 1090 ? -26.210 -65.188 -5.514 1.00 23.80 1091 VAL A N 1
ATOM 8276 C CA . VAL A 1 1090 ? -25.337 -64.205 -6.148 1.00 23.13 1091 VAL A CA 1
ATOM 8277 C C . VAL A 1 1090 ? -25.868 -63.748 -7.507 1.00 24.97 1091 VAL A C 1
ATOM 8278 O O . VAL A 1 1090 ? -25.996 -62.551 -7.756 1.00 25.02 1091 VAL A O 1
ATOM 8282 N N . LYS A 1 1091 ? -26.174 -64.700 -8.384 1.00 26.83 1092 LYS A N 1
ATOM 8283 C CA . LYS A 1 1091 ? -26.673 -64.359 -9.714 1.00 26.51 1092 LYS A CA 1
ATOM 8284 C C . LYS A 1 1091 ? -27.918 -63.474 -9.667 1.00 23.92 1092 LYS A C 1
ATOM 8285 O O . LYS A 1 1091 ? -28.054 -62.542 -10.461 1.00 25.58 1092 LYS A O 1
ATOM 8291 N N . SER A 1 1092 ? -28.820 -63.753 -8.732 1.00 23.02 1093 SER A N 1
ATOM 8292 C CA . SER A 1 1092 ? -30.038 -62.960 -8.599 1.00 22.04 1093 SER A CA 1
ATOM 8293 C C . SER A 1 1092 ? -29.722 -61.546 -8.112 1.00 24.82 1093 SER A C 1
ATOM 8294 O O . SER A 1 1092 ? -30.563 -60.649 -8.195 1.00 23.21 1093 SER A O 1
ATOM 8297 N N . GLY A 1 1093 ? -28.509 -61.350 -7.603 1.00 24.59 1094 GLY A N 1
ATOM 8298 C CA . GLY A 1 1093 ? -28.125 -60.042 -7.102 1.00 24.55 1094 GLY A CA 1
ATOM 8299 C C . GLY A 1 1093 ? -28.494 -59.871 -5.638 1.00 25.71 1094 GLY A C 1
ATOM 8300 O O . GLY A 1 1093 ? -28.249 -58.820 -5.041 1.00 23.49 1094 GLY A O 1
ATOM 8301 N N . TYR A 1 1094 ? -29.090 -60.912 -5.061 1.00 21.71 1095 TYR A N 1
ATOM 8302 C CA . TYR A 1 1094 ? -29.498 -60.901 -3.657 1.00 19.63 1095 TYR A CA 1
ATOM 8303 C C . TYR A 1 1094 ? -28.263 -60.800 -2.762 1.00 20.06 1095 TYR A C 1
ATOM 8304 O O . TYR A 1 1094 ? -28.264 -60.080 -1.761 1.00 21.66 1095 TYR A O 1
ATOM 8313 N N . TRP A 1 1095 ? -27.209 -61.515 -3.144 1.00 19.80 1096 TRP A N 1
ATOM 8314 C CA . TRP A 1 1095 ? -25.963 -61.542 -2.384 1.00 19.53 1096 TRP A CA 1
ATOM 8315 C C . TRP A 1 1095 ? -24.765 -61.274 -3.295 1.00 20.00 1096 TRP A C 1
ATOM 8316 O O . TRP A 1 1095 ? -24.051 -62.194 -3.694 1.00 21.78 1096 TRP A O 1
ATOM 8327 N N . PRO A 1 1096 ? -24.528 -60.001 -3.636 1.00 22.53 1097 PRO A N 1
ATOM 8328 C CA . PRO A 1 1096 ? -23.401 -59.656 -4.507 1.00 23.63 1097 PRO A CA 1
ATOM 8329 C C . PRO A 1 1096 ? -22.041 -59.898 -3.858 1.00 25.40 1097 PRO A C 1
ATOM 8330 O O . PRO A 1 1096 ? -21.886 -59.736 -2.645 1.00 24.09 1097 PRO A O 1
ATOM 8334 N N . LEU A 1 1097 ? -21.059 -60.291 -4.664 1.00 22.21 1098 LEU A N 1
ATOM 8335 C CA . LEU A 1 1097 ? -19.716 -60.541 -4.150 1.00 23.16 1098 LEU A CA 1
ATOM 8336 C C . LEU A 1 1097 ? -18.786 -59.390 -4.496 1.00 25.46 1098 LEU A C 1
ATOM 8337 O O . LEU A 1 1097 ? -18.860 -58.814 -5.586 1.00 25.94 1098 LEU A O 1
ATOM 8342 N N . PHE A 1 1098 ? -17.905 -59.055 -3.562 1.00 22.72 1099 PHE A N 1
ATOM 8343 C CA . PHE A 1 1098 ? -16.968 -57.964 -3.773 1.00 21.13 1099 PHE A CA 1
ATOM 8344 C C . PHE A 1 1098 ? -15.810 -58.016 -2.792 1.00 24.30 1099 PHE A C 1
ATOM 8345 O O . PHE A 1 1098 ? -15.815 -58.803 -1.838 1.00 19.38 1099 PHE A O 1
ATOM 8353 N N . ARG A 1 1099 ? -14.816 -57.175 -3.043 1.00 21.85 1100 ARG A N 1
ATOM 8354 C CA . ARG A 1 1099 ? -13.634 -57.099 -2.206 1.00 23.38 1100 ARG A CA 1
ATOM 8355 C C . ARG A 1 1099 ? -13.170 -55.660 -2.080 1.00 26.57 1100 ARG A C 1
ATOM 8356 O O . ARG A 1 1099 ? -13.142 -54.912 -3.058 1.00 26.84 1100 ARG A O 1
ATOM 8364 N N . TYR A 1 1100 ? -12.816 -55.277 -0.861 1.00 24.72 1101 TYR A N 1
ATOM 8365 C CA . TYR A 1 1100 ? -12.317 -53.942 -0.591 1.00 23.21 1101 TYR A CA 1
ATOM 8366 C C . TYR A 1 1100 ? -10.914 -54.175 -0.053 1.00 26.65 1101 TYR A C 1
ATOM 8367 O O . TYR A 1 1100 ? -10.746 -54.645 1.074 1.00 22.92 1101 TYR A O 1
ATOM 8376 N N . ASP A 1 1101 ? -9.908 -53.861 -0.864 1.00 24.21 1102 ASP A N 1
ATOM 8377 C CA . ASP A 1 1101 ? -8.522 -54.075 -0.468 1.00 25.17 1102 ASP A CA 1
ATOM 8378 C C . ASP A 1 1101 ? -7.774 -52.754 -0.318 1.00 26.68 1102 ASP A C 1
ATOM 8379 O O . ASP A 1 1101 ? -7.428 -52.118 -1.309 1.00 25.90 1102 ASP A O 1
ATOM 8384 N N . PRO A 1 1102 ? -7.507 -52.333 0.929 1.00 25.25 1103 PRO A N 1
ATOM 8385 C CA . PRO A 1 1102 ? -6.798 -51.080 1.210 1.00 23.95 1103 PRO A CA 1
ATOM 8386 C C . PRO A 1 1102 ? -5.428 -50.914 0.544 1.00 24.22 1103 PRO A C 1
ATOM 8387 O O . PRO A 1 1102 ? -5.051 -49.804 0.166 1.00 22.24 1103 PRO A O 1
ATOM 8391 N N . ARG A 1 1103 ? -4.677 -51.998 0.396 1.00 24.02 1104 ARG A N 1
ATOM 8392 C CA . ARG A 1 1103 ? -3.357 -51.873 -0.211 1.00 29.39 1104 ARG A CA 1
ATOM 8393 C C . ARG A 1 1103 ? -3.388 -51.445 -1.675 1.00 31.68 1104 ARG A C 1
ATOM 8394 O O . ARG A 1 1103 ? -2.395 -50.930 -2.188 1.00 30.63 1104 ARG A O 1
ATOM 8402 N N . LEU A 1 1104 ? -4.519 -51.644 -2.352 1.00 29.90 1105 LEU A N 1
ATOM 8403 C CA . LEU A 1 1104 ? -4.621 -51.215 -3.743 1.00 31.27 1105 LEU A CA 1
ATOM 8404 C C . LEU A 1 1104 ? -4.672 -49.687 -3.749 1.00 33.40 1105 LEU A C 1
ATOM 8405 O O . LEU A 1 1104 ? -4.152 -49.035 -4.656 1.00 32.12 1105 LEU A O 1
ATOM 8410 N N . ALA A 1 1105 ? -5.298 -49.124 -2.719 1.00 33.61 1106 ALA A N 1
ATOM 8411 C CA . ALA A 1 1105 ? -5.419 -47.678 -2.586 1.00 35.77 1106 ALA A CA 1
ATOM 8412 C C . ALA A 1 1105 ? -4.051 -47.079 -2.285 1.00 37.98 1106 ALA A C 1
ATOM 8413 O O . ALA A 1 1105 ? -3.757 -45.948 -2.675 1.00 38.95 1106 ALA A O 1
ATOM 8415 N N . ALA A 1 1106 ? -3.218 -47.845 -1.587 1.00 37.38 1107 ALA A N 1
ATOM 8416 C CA . ALA A 1 1106 ? -1.875 -47.393 -1.244 1.00 40.46 1107 ALA A CA 1
ATOM 8417 C C . ALA A 1 1106 ? -1.028 -47.293 -2.508 1.00 41.73 1107 ALA A C 1
ATOM 8418 O O . ALA A 1 1106 ? -0.053 -46.543 -2.552 1.00 43.54 1107 ALA A O 1
ATOM 8420 N N . GLN A 1 1107 ? -1.404 -48.054 -3.533 1.00 42.46 1108 GLN A N 1
ATOM 8421 C CA . GLN A 1 1107 ? -0.677 -48.037 -4.796 1.00 44.37 1108 GLN A CA 1
ATOM 8422 C C . GLN A 1 1107 ? -1.420 -47.233 -5.860 1.00 44.02 1108 GLN A C 1
ATOM 8423 O O . GLN A 1 1107 ? -1.212 -47.426 -7.057 1.00 46.33 1108 GLN A O 1
ATOM 8429 N N . GLY A 1 1108 ? -2.292 -46.334 -5.409 1.00 43.62 1109 GLY A N 1
ATOM 8430 C CA . GLY A 1 1108 ? -3.043 -45.484 -6.317 1.00 42.24 1109 GLY A CA 1
ATOM 8431 C C . GLY A 1 1108 ? -4.193 -46.107 -7.090 1.00 42.49 1109 GLY A C 1
ATOM 8432 O O . GLY A 1 1108 ? -4.640 -45.538 -8.085 1.00 43.67 1109 GLY A O 1
ATOM 8433 N N . LYS A 1 1109 ? -4.685 -47.259 -6.644 1.00 40.82 1110 LYS A N 1
ATOM 8434 C CA . LYS A 1 1109 ? -5.791 -47.927 -7.330 1.00 39.73 1110 LYS A CA 1
ATOM 8435 C C . LYS A 1 1109 ? -7.039 -48.019 -6.452 1.00 38.10 1110 LYS A C 1
ATOM 8436 O O . LYS A 1 1109 ? -6.942 -48.042 -5.225 1.00 35.98 1110 LYS A O 1
ATOM 8442 N N . ASN A 1 1110 ? -8.209 -48.074 -7.086 1.00 36.15 1111 ASN A N 1
ATOM 8443 C CA . ASN A 1 1110 ? -9.474 -48.165 -6.359 1.00 33.35 1111 ASN A CA 1
ATOM 8444 C C . ASN A 1 1110 ? -9.504 -49.456 -5.543 1.00 30.80 1111 ASN A C 1
ATOM 8445 O O . ASN A 1 1110 ? -9.404 -50.552 -6.093 1.00 27.80 1111 ASN A O 1
ATOM 8450 N N . PRO A 1 1111 ? -9.644 -49.343 -4.213 1.00 25.86 1112 PRO A N 1
ATOM 8451 C CA . PRO A 1 1111 ? -9.677 -50.541 -3.370 1.00 24.64 1112 PRO A CA 1
ATOM 8452 C C . PRO A 1 1111 ? -10.897 -51.441 -3.568 1.00 24.44 1112 PRO A C 1
ATOM 8453 O O . PRO A 1 1111 ? -10.812 -52.650 -3.367 1.00 26.04 1112 PRO A O 1
ATOM 8457 N N . PHE A 1 1112 ? -12.023 -50.858 -3.977 1.00 28.93 1113 PHE A N 1
ATOM 8458 C CA . PHE A 1 1112 ? -13.252 -51.627 -4.169 1.00 27.43 1113 PHE A CA 1
ATOM 8459 C C . PHE A 1 1112 ? -13.360 -52.330 -5.521 1.00 29.04 1113 PHE A C 1
ATOM 8460 O O . PHE A 1 1112 ? -13.259 -51.697 -6.573 1.00 28.83 1113 PHE A O 1
ATOM 8468 N N . GLN A 1 1113 ? -13.599 -53.636 -5.479 1.00 25.98 1114 GLN A N 1
ATOM 8469 C CA . GLN A 1 1113 ? -13.718 -54.445 -6.687 1.00 30.54 1114 GLN A CA 1
ATOM 8470 C C . GLN A 1 1113 ? -14.961 -55.325 -6.606 1.00 30.92 1114 GLN A C 1
ATOM 8471 O O . GLN A 1 1113 ? -15.157 -56.053 -5.633 1.00 28.68 1114 GLN A O 1
ATOM 8477 N N . LEU A 1 1114 ? -15.793 -55.264 -7.638 1.00 29.51 1115 LEU A N 1
ATOM 8478 C CA . LEU A 1 1114 ? -17.018 -56.051 -7.690 1.00 30.72 1115 LEU A CA 1
ATOM 8479 C C . LEU A 1 1114 ? -16.728 -57.389 -8.378 1.00 31.93 1115 LEU A C 1
ATOM 8480 O O . LEU A 1 1114 ? -16.215 -57.416 -9.499 1.00 33.12 1115 LEU A O 1
ATOM 8485 N N . ASP A 1 1115 ? -17.053 -58.495 -7.711 1.00 27.95 1116 ASP A N 1
ATOM 8486 C CA . ASP A 1 1115 ? -16.793 -59.821 -8.273 1.00 29.07 1116 ASP A CA 1
ATOM 8487 C C . ASP A 1 1115 ? -17.985 -60.523 -8.914 1.00 31.45 1116 ASP A C 1
ATOM 8488 O O . ASP A 1 1115 ? -17.823 -61.586 -9.514 1.00 34.19 1116 ASP A O 1
ATOM 8493 N N . SER A 1 1116 ? -19.179 -59.956 -8.782 1.00 27.62 1117 SER A N 1
ATOM 8494 C CA . SER A 1 1116 ? -20.356 -60.576 -9.384 1.00 29.01 1117 SER A CA 1
ATOM 8495 C C . SER A 1 1116 ? -21.010 -59.617 -10.374 1.00 28.13 1117 SER A C 1
ATOM 8496 O O . SER A 1 1116 ? -20.608 -58.459 -10.479 1.00 30.68 1117 SER A O 1
ATOM 8499 N N . LYS A 1 1117 ? -22.014 -60.101 -11.097 1.00 30.66 1118 LYS A N 1
ATOM 8500 C CA . LYS A 1 1117 ? -22.691 -59.292 -12.108 1.00 31.48 1118 LYS A CA 1
ATOM 8501 C C . LYS A 1 1117 ? -24.069 -58.794 -11.692 1.00 30.70 1118 LYS A C 1
ATOM 8502 O O . LYS A 1 1117 ? -24.646 -59.266 -10.712 1.00 29.88 1118 LYS A O 1
ATOM 8508 N N . ALA A 1 1118 ? -24.593 -57.842 -12.459 1.00 28.05 1119 ALA A N 1
ATOM 8509 C CA . ALA A 1 1118 ? -25.901 -57.253 -12.193 1.00 27.35 1119 ALA A CA 1
ATOM 8510 C C . ALA A 1 1118 ? -26.982 -58.320 -12.053 1.00 26.44 1119 ALA A C 1
ATOM 8511 O O . ALA A 1 1118 ? -26.867 -59.409 -12.615 1.00 26.59 1119 ALA A O 1
ATOM 8513 N N . PRO A 1 1119 ? -28.051 -58.015 -11.297 1.00 28.33 1120 PRO A N 1
ATOM 8514 C CA . PRO A 1 1119 ? -29.166 -58.944 -11.073 1.00 30.43 1120 PRO A CA 1
ATOM 8515 C C . PRO A 1 1119 ? -29.662 -59.562 -12.380 1.00 33.32 1120 PRO A C 1
ATOM 8516 O O . PRO A 1 1119 ? -29.919 -58.844 -13.344 1.00 35.15 1120 PRO A O 1
ATOM 8520 N N . ASP A 1 1120 ? -29.796 -60.885 -12.413 1.00 31.17 1121 ASP A N 1
ATOM 8521 C CA . ASP A 1 1120 ? -30.260 -61.555 -13.623 1.00 31.17 1121 ASP A CA 1
ATOM 8522 C C . ASP A 1 1120 ? -31.773 -61.774 -13.635 1.00 32.36 1121 ASP A C 1
ATOM 8523 O O . ASP A 1 1120 ? -32.296 -62.485 -14.491 1.00 33.53 1121 ASP A O 1
ATOM 8528 N N . GLY A 1 1121 ? -32.469 -61.166 -12.678 1.00 34.05 1122 GLY A N 1
ATOM 8529 C CA . GLY A 1 1121 ? -33.918 -61.285 -12.616 1.00 32.22 1122 GLY A CA 1
ATOM 8530 C C . GLY A 1 1121 ? -34.494 -62.559 -12.022 1.00 31.99 1122 GLY A C 1
ATOM 8531 O O . GLY A 1 1121 ? -35.699 -62.788 -12.111 1.00 34.46 1122 GLY A O 1
ATOM 8532 N N . SER A 1 1122 ? -33.654 -63.385 -11.406 1.00 30.76 1123 SER A N 1
ATOM 8533 C CA . SER A 1 1122 ? -34.123 -64.635 -10.817 1.00 31.62 1123 SER A CA 1
ATOM 8534 C C . SER A 1 1122 ? -34.443 -64.533 -9.324 1.00 31.11 1123 SER A C 1
ATOM 8535 O O . SER A 1 1122 ? -34.703 -65.547 -8.673 1.00 30.49 1123 SER A O 1
ATOM 8538 N N . VAL A 1 1123 ? -34.441 -63.318 -8.784 1.00 29.91 1124 VAL A N 1
ATOM 8539 C CA . VAL A 1 1123 ? -34.705 -63.135 -7.360 1.00 29.49 1124 VAL A CA 1
ATOM 8540 C C . VAL A 1 1123 ? -36.038 -63.721 -6.891 1.00 29.50 1124 VAL A C 1
ATOM 8541 O O . VAL A 1 1123 ? -36.090 -64.393 -5.861 1.00 29.92 1124 VAL A O 1
ATOM 8545 N N . GLU A 1 1124 ? -37.107 -63.482 -7.644 1.00 31.12 1125 GLU A N 1
ATOM 8546 C CA . GLU A 1 1124 ? -38.427 -63.989 -7.272 1.00 30.98 1125 GLU A CA 1
ATOM 8547 C C . GLU A 1 1124 ? -38.439 -65.497 -7.034 1.00 30.90 1125 GLU A C 1
ATOM 8548 O O . GLU A 1 1124 ? -38.951 -65.960 -6.017 1.00 28.90 1125 GLU A O 1
ATOM 8554 N N . GLU A 1 1125 ? -37.886 -66.264 -7.970 1.00 30.98 1126 GLU A N 1
ATOM 8555 C CA . GLU A 1 1125 ? -37.852 -67.715 -7.816 1.00 33.82 1126 GLU A CA 1
ATOM 8556 C C . GLU A 1 1125 ? -36.909 -68.114 -6.683 1.00 31.50 1126 GLU A C 1
ATOM 8557 O O . GLU A 1 1125 ? -37.125 -69.120 -6.005 1.00 27.46 1126 GLU A O 1
ATOM 8563 N N . PHE A 1 1126 ? -35.862 -67.320 -6.488 1.00 28.19 1127 PHE A N 1
ATOM 8564 C CA . PHE A 1 1126 ? -34.898 -67.571 -5.423 1.00 28.09 1127 PHE A CA 1
ATOM 8565 C C . PHE A 1 1126 ? -35.625 -67.552 -4.080 1.00 26.56 1127 PHE A C 1
ATOM 8566 O O . PHE A 1 1126 ? -35.500 -68.479 -3.278 1.00 25.98 1127 PHE A O 1
ATOM 8574 N N . LEU A 1 1127 ? -36.390 -66.488 -3.855 1.00 25.13 1128 LEU A N 1
ATOM 8575 C CA . LEU A 1 1127 ? -37.137 -66.305 -2.616 1.00 22.47 1128 LEU A CA 1
ATOM 8576 C C . LEU A 1 1127 ? -38.235 -67.339 -2.404 1.00 26.96 1128 LEU A C 1
ATOM 8577 O O . LEU A 1 1127 ? -38.359 -67.906 -1.317 1.00 26.84 1128 LEU A O 1
ATOM 8582 N N . MET A 1 1128 ? -39.036 -67.583 -3.437 1.00 24.89 1129 MET A N 1
ATOM 8583 C CA . MET A 1 1128 ? -40.127 -68.547 -3.324 1.00 26.15 1129 MET A CA 1
ATOM 8584 C C . MET A 1 1128 ? -39.677 -69.996 -3.148 1.00 24.63 1129 MET A C 1
ATOM 8585 O O . MET A 1 1128 ? -40.475 -70.855 -2.767 1.00 24.48 1129 MET A O 1
ATOM 8590 N N . ALA A 1 1129 ? -38.402 -70.265 -3.415 1.00 26.70 1130 ALA A N 1
ATOM 8591 C CA . ALA A 1 1129 ? -37.861 -71.614 -3.266 1.00 24.91 1130 ALA A CA 1
ATOM 8592 C C . ALA A 1 1129 ? -37.395 -71.849 -1.830 1.00 24.88 1130 ALA A C 1
ATOM 8593 O O . ALA A 1 1129 ? -36.786 -72.871 -1.527 1.00 23.55 1130 ALA A O 1
ATOM 8595 N N . GLN A 1 1130 ? -37.684 -70.890 -0.957 1.00 22.46 1131 GLN A N 1
ATOM 8596 C CA . GLN A 1 1130 ? -37.312 -70.977 0.452 1.00 20.76 1131 GLN A CA 1
ATOM 8597 C C . GLN A 1 1130 ? -38.566 -70.747 1.278 1.00 15.88 1131 GLN A C 1
ATOM 8598 O O . GLN A 1 1130 ? -39.260 -69.750 1.088 1.00 17.94 1131 GLN A O 1
ATOM 8604 N N . ASN A 1 1131 ? -38.853 -71.656 2.204 1.00 20.19 1132 ASN A N 1
ATOM 8605 C CA . ASN A 1 1131 ? -40.051 -71.517 3.020 1.00 21.30 1132 ASN A CA 1
ATOM 8606 C C . ASN A 1 1131 ? -40.075 -70.246 3.858 1.00 20.00 1132 ASN A C 1
ATOM 8607 O O . ASN A 1 1131 ? -41.150 -69.749 4.186 1.00 21.01 1132 ASN A O 1
ATOM 8612 N N . ARG A 1 1132 ? -38.907 -69.713 4.213 1.00 18.86 1133 ARG A N 1
ATOM 8613 C CA . ARG A 1 1132 ? -38.888 -68.499 5.026 1.00 19.89 1133 ARG A CA 1
ATOM 8614 C C . ARG A 1 1132 ? -39.576 -67.342 4.307 1.00 20.08 1133 ARG A C 1
ATOM 8615 O O . ARG A 1 1132 ? -39.978 -66.367 4.938 1.00 21.23 1133 ARG A O 1
ATOM 8623 N N . PHE A 1 1133 ? -39.712 -67.450 2.987 1.00 19.69 1134 PHE A N 1
ATOM 8624 C CA . PHE A 1 1133 ? -40.407 -66.420 2.220 1.00 19.96 1134 PHE A CA 1
ATOM 8625 C C . PHE A 1 1133 ? -41.744 -66.969 1.725 1.00 20.40 1134 PHE A C 1
ATOM 8626 O O . PHE A 1 1133 ? -42.773 -66.296 1.800 1.00 20.70 1134 PHE A O 1
ATOM 8634 N N . ALA A 1 1134 ? -41.718 -68.201 1.224 1.00 19.78 1135 ALA A N 1
ATOM 8635 C CA . ALA A 1 1134 ? -42.911 -68.852 0.689 1.00 24.28 1135 ALA A CA 1
ATOM 8636 C C . ALA A 1 1134 ? -44.052 -68.967 1.698 1.00 24.94 1135 ALA A C 1
ATOM 8637 O O . ALA A 1 1134 ? -45.215 -68.716 1.361 1.00 23.50 1135 ALA A O 1
ATOM 8639 N N . VAL A 1 1135 ? -43.731 -69.343 2.933 1.00 22.03 1136 VAL A N 1
ATOM 8640 C CA . VAL A 1 1135 ? -44.767 -69.483 3.947 1.00 23.18 1136 VAL A CA 1
ATOM 8641 C C . VAL A 1 1135 ? -45.561 -68.193 4.109 1.00 23.94 1136 VAL A C 1
ATOM 8642 O O . VAL A 1 1135 ? -46.755 -68.228 4.411 1.00 26.27 1136 VAL A O 1
ATOM 8646 N N . LEU A 1 1136 ? -44.907 -67.053 3.902 1.00 21.16 1137 LEU A N 1
ATOM 8647 C CA . LEU A 1 1136 ? -45.596 -65.772 4.031 1.00 22.17 1137 LEU A CA 1
ATOM 8648 C C . LEU A 1 1136 ? -46.544 -65.580 2.851 1.00 22.71 1137 LEU A C 1
ATOM 8649 O O . LEU A 1 1136 ? -47.655 -65.072 3.007 1.00 24.56 1137 LEU A O 1
ATOM 8654 N N . ASP A 1 1137 ? -46.095 -65.989 1.671 1.00 22.60 1138 ASP A N 1
ATOM 8655 C CA . ASP A 1 1137 ? -46.900 -65.852 0.463 1.00 24.23 1138 ASP A CA 1
ATOM 8656 C C . ASP A 1 1137 ? -48.204 -66.633 0.580 1.00 27.67 1138 ASP A C 1
ATOM 8657 O O . ASP A 1 1137 ? -49.253 -66.186 0.110 1.00 27.96 1138 ASP A O 1
ATOM 8662 N N . ARG A 1 1138 ? -48.136 -67.799 1.212 1.00 27.95 1139 ARG A N 1
ATOM 8663 C CA . ARG A 1 1138 ? -49.317 -68.634 1.384 1.00 28.56 1139 ARG A CA 1
ATOM 8664 C C . ARG A 1 1138 ? -50.268 -68.065 2.431 1.00 28.45 1139 ARG A C 1
ATOM 8665 O O . ARG A 1 1138 ? -51.481 -68.225 2.325 1.00 24.97 1139 ARG A O 1
ATOM 8673 N N . SER A 1 1139 ? -49.715 -67.394 3.437 1.00 29.54 1140 SER A N 1
ATOM 8674 C CA . SER A 1 1139 ? -50.522 -66.821 4.509 1.00 29.98 1140 SER A CA 1
ATOM 8675 C C . SER A 1 1139 ? -50.991 -65.395 4.234 1.00 31.39 1140 SER A C 1
ATOM 8676 O O . SER A 1 1139 ? -52.161 -65.074 4.436 1.00 31.99 1140 SER A O 1
ATOM 8679 N N . PHE A 1 1140 ? -50.078 -64.539 3.784 1.00 31.29 1141 PHE A N 1
ATOM 8680 C CA . PHE A 1 1140 ? -50.414 -63.151 3.485 1.00 30.18 1141 PHE A CA 1
ATOM 8681 C C . PHE A 1 1140 ? -49.867 -62.805 2.101 1.00 30.39 1141 PHE A C 1
ATOM 8682 O O . PHE A 1 1140 ? -48.891 -62.068 1.968 1.00 26.47 1141 PHE A O 1
ATOM 8690 N N . PRO A 1 1141 ? -50.502 -63.338 1.048 1.00 31.58 1142 PRO A N 1
ATOM 8691 C CA . PRO A 1 1141 ? -50.096 -63.110 -0.343 1.00 29.98 1142 PRO A CA 1
ATOM 8692 C C . PRO A 1 1141 ? -49.923 -61.654 -0.772 1.00 29.17 1142 PRO A C 1
ATOM 8693 O O . PRO A 1 1141 ? -48.977 -61.328 -1.491 1.00 31.27 1142 PRO A O 1
ATOM 8697 N N . GLU A 1 1142 ? -50.823 -60.778 -0.340 1.00 30.46 1143 GLU A N 1
ATOM 8698 C CA . GLU A 1 1142 ? -50.723 -59.367 -0.711 1.00 33.31 1143 GLU A CA 1
ATOM 8699 C C . GLU A 1 1142 ? -49.482 -58.696 -0.127 1.00 32.06 1143 GLU A C 1
ATOM 8700 O O . GLU A 1 1142 ? -48.714 -58.057 -0.851 1.00 29.40 1143 GLU A O 1
ATOM 8706 N N . ASP A 1 1143 ? -49.286 -58.838 1.181 1.00 29.05 1144 ASP A N 1
ATOM 8707 C CA . ASP A 1 1143 ? -48.125 -58.245 1.844 1.00 30.23 1144 ASP A CA 1
ATOM 8708 C C . ASP A 1 1143 ? -46.848 -58.897 1.322 1.00 27.11 1144 ASP A C 1
ATOM 8709 O O . ASP A 1 1143 ? -45.846 -58.223 1.078 1.00 27.63 1144 ASP A O 1
ATOM 8714 N N . ALA A 1 1144 ? -46.895 -60.216 1.162 1.00 24.87 1145 ALA A N 1
ATOM 8715 C CA . ALA A 1 1144 ? -45.755 -60.976 0.668 1.00 25.64 1145 ALA A CA 1
ATOM 8716 C C . ALA A 1 1144 ? -45.278 -60.444 -0.682 1.00 26.14 1145 ALA A C 1
ATOM 8717 O O . ALA A 1 1144 ? -44.084 -60.234 -0.889 1.00 24.83 1145 ALA A O 1
ATOM 8719 N N . LYS A 1 1145 ? -46.215 -60.234 -1.602 1.00 26.30 1146 LYS A N 1
ATOM 8720 C CA . LYS A 1 1145 ? -45.872 -59.725 -2.925 1.00 29.85 1146 LYS A CA 1
ATOM 8721 C C . LYS A 1 1145 ? -45.110 -58.406 -2.805 1.00 27.21 1146 LYS A C 1
ATOM 8722 O O . LYS A 1 1145 ? -44.055 -58.231 -3.414 1.00 27.24 1146 LYS A O 1
ATOM 8728 N N . ARG A 1 1146 ? -45.655 -57.480 -2.023 1.00 27.60 1147 ARG A N 1
ATOM 8729 C CA . ARG A 1 1146 ? -45.020 -56.183 -1.821 1.00 28.37 1147 ARG A CA 1
ATOM 8730 C C . ARG A 1 1146 ? -43.655 -56.329 -1.154 1.00 28.15 1147 ARG A C 1
ATOM 8731 O O . ARG A 1 1146 ? -42.710 -55.620 -1.496 1.00 26.67 1147 ARG A O 1
ATOM 8739 N N . LEU A 1 1147 ? -43.554 -57.253 -0.203 1.00 24.87 1148 LEU A N 1
ATOM 8740 C CA . LEU A 1 1147 ? -42.295 -57.466 0.499 1.00 24.71 1148 LEU A CA 1
ATOM 8741 C C . LEU A 1 1147 ? -41.226 -58.051 -0.417 1.00 24.98 1148 LEU A C 1
ATOM 8742 O O . LEU A 1 1147 ? -40.051 -57.693 -0.314 1.00 23.15 1148 LEU A O 1
ATOM 8747 N N . ARG A 1 1148 ? -41.619 -58.941 -1.324 1.00 22.83 1149 ARG A N 1
ATOM 8748 C CA . ARG A 1 1148 ? -40.637 -59.517 -2.235 1.00 22.04 1149 ARG A CA 1
ATOM 8749 C C . ARG A 1 1148 ? -40.236 -58.463 -3.258 1.00 24.51 1149 ARG A C 1
ATOM 8750 O O . ARG A 1 1148 ? -39.097 -58.438 -3.728 1.00 25.13 1149 ARG A O 1
ATOM 8758 N N . ALA A 1 1149 ? -41.176 -57.585 -3.593 1.00 25.77 1150 ALA A N 1
ATOM 8759 C CA . ALA A 1 1149 ? -40.902 -56.514 -4.543 1.00 25.85 1150 ALA A CA 1
ATOM 8760 C C . ALA A 1 1149 ? -39.905 -55.553 -3.898 1.00 27.59 1150 ALA A C 1
ATOM 8761 O O . ALA A 1 1149 ? -39.048 -54.980 -4.570 1.00 27.65 1150 ALA A O 1
ATOM 8763 N N . GLN A 1 1150 ? -40.030 -55.388 -2.585 1.00 26.63 1151 GLN A N 1
ATOM 8764 C CA . GLN A 1 1150 ? -39.147 -54.509 -1.828 1.00 28.84 1151 GLN A CA 1
ATOM 8765 C C . GLN A 1 1150 ? -37.718 -55.044 -1.883 1.00 24.73 1151 GLN A C 1
ATOM 8766 O O . GLN A 1 1150 ? -36.764 -54.284 -2.039 1.00 24.98 1151 GLN A O 1
ATOM 8772 N N . VAL A 1 1151 ? -37.576 -56.359 -1.759 1.00 24.47 1152 VAL A N 1
ATOM 8773 C CA . VAL A 1 1151 ? -36.263 -56.989 -1.810 1.00 25.18 1152 VAL A CA 1
ATOM 8774 C C . VAL A 1 1151 ? -35.626 -56.760 -3.177 1.00 26.32 1152 VAL A C 1
ATOM 8775 O O . VAL A 1 1151 ? -34.449 -56.409 -3.273 1.00 23.37 1152 VAL A O 1
ATOM 8779 N N . ALA A 1 1152 ? -36.409 -56.951 -4.233 1.00 24.64 1153 ALA A N 1
ATOM 8780 C CA . ALA A 1 1152 ? -35.912 -56.755 -5.589 1.00 25.20 1153 ALA A CA 1
ATOM 8781 C C . ALA A 1 1152 ? -35.422 -55.319 -5.775 1.00 24.33 1153 ALA A C 1
ATOM 8782 O O . ALA A 1 1152 ? -34.394 -55.082 -6.408 1.00 22.68 1153 ALA A O 1
ATOM 8784 N N . HIS A 1 1153 ? -36.158 -54.365 -5.212 1.00 25.08 1154 HIS A N 1
ATOM 8785 C CA . HIS A 1 1153 ? -35.790 -52.959 -5.321 1.00 27.35 1154 HIS A CA 1
ATOM 8786 C C . HIS A 1 1153 ? -34.519 -52.659 -4.525 1.00 28.99 1154 HIS A C 1
ATOM 8787 O O . HIS A 1 1153 ? -33.629 -51.949 -4.999 1.00 29.16 1154 HIS A O 1
ATOM 8794 N N . GLU A 1 1154 ? -34.437 -53.209 -3.317 1.00 25.88 1155 GLU A N 1
ATOM 8795 C CA . GLU A 1 1154 ? -33.276 -52.998 -2.459 1.00 26.38 1155 GLU A CA 1
ATOM 8796 C C . GLU A 1 1154 ? -31.994 -53.476 -3.128 1.00 23.58 1155 GLU A C 1
ATOM 8797 O O . GLU A 1 1154 ? -31.014 -52.736 -3.199 1.00 26.80 1155 GLU A O 1
ATOM 8803 N N . LEU A 1 1155 ? -32.000 -54.711 -3.623 1.00 23.44 1156 LEU A N 1
ATOM 8804 C CA . LEU A 1 1155 ? -30.813 -55.267 -4.267 1.00 23.15 1156 LEU A CA 1
ATOM 8805 C C . LEU A 1 1155 ? -30.471 -54.566 -5.581 1.00 23.50 1156 LEU A C 1
ATOM 8806 O O . LEU A 1 1155 ? -29.313 -54.555 -5.998 1.00 24.26 1156 LEU A O 1
ATOM 8811 N N . ASP A 1 1156 ? -31.475 -53.987 -6.233 1.00 24.93 1157 ASP A N 1
ATOM 8812 C CA . ASP A 1 1156 ? -31.241 -53.274 -7.485 1.00 26.42 1157 ASP A CA 1
ATOM 8813 C C . ASP A 1 1156 ? -30.474 -51.995 -7.173 1.00 26.27 1157 ASP A C 1
ATOM 8814 O O . ASP A 1 1156 ? -29.465 -51.684 -7.807 1.00 26.15 1157 ASP A O 1
ATOM 8819 N N . VAL A 1 1157 ? -30.964 -51.257 -6.185 1.00 26.21 1158 VAL A N 1
ATOM 8820 C CA . VAL A 1 1157 ? -30.328 -50.015 -5.774 1.00 27.05 1158 VAL A CA 1
ATOM 8821 C C . VAL A 1 1157 ? -28.937 -50.264 -5.206 1.00 27.06 1158 VAL A C 1
ATOM 8822 O O . VAL A 1 1157 ? -27.997 -49.534 -5.517 1.00 28.95 1158 VAL A O 1
ATOM 8826 N N . ARG A 1 1158 ? -28.808 -51.294 -4.374 1.00 26.42 1159 ARG A N 1
ATOM 8827 C CA . ARG A 1 1158 ? -27.521 -51.608 -3.765 1.00 25.96 1159 ARG A CA 1
ATOM 8828 C C . ARG A 1 1158 ? -26.469 -51.999 -4.793 1.00 25.61 1159 ARG A C 1
ATOM 8829 O O . ARG A 1 1158 ? -25.325 -51.552 -4.705 1.00 27.32 1159 ARG A O 1
ATOM 8837 N N . PHE A 1 1159 ? -26.838 -52.823 -5.771 1.00 24.89 1160 PHE A N 1
ATOM 8838 C CA . PHE A 1 1159 ? -25.854 -53.221 -6.771 1.00 27.08 1160 PHE A CA 1
ATOM 8839 C C . PHE A 1 1159 ? -25.372 -51.998 -7.538 1.00 26.35 1160 PHE A C 1
ATOM 8840 O O . PHE A 1 1159 ? -24.191 -51.889 -7.862 1.00 28.93 1160 PHE A O 1
ATOM 8848 N N . LYS A 1 1160 ? -26.289 -51.082 -7.829 1.00 27.09 1161 LYS A N 1
ATOM 8849 C CA . LYS A 1 1160 ? -25.938 -49.863 -8.547 1.00 28.14 1161 LYS A CA 1
ATOM 8850 C C . LYS A 1 1160 ? -25.011 -49.003 -7.690 1.00 30.86 1161 LYS A C 1
ATOM 8851 O O . LYS A 1 1160 ? -24.134 -48.317 -8.211 1.00 30.42 1161 LYS A O 1
ATOM 8857 N N . GLU A 1 1161 ? -25.209 -49.036 -6.375 1.00 29.12 1162 GLU A N 1
ATOM 8858 C CA . GLU A 1 1161 ? -24.359 -48.267 -5.473 1.00 29.95 1162 GLU A CA 1
ATOM 8859 C C . GLU A 1 1161 ? -22.956 -48.868 -5.505 1.00 29.01 1162 GLU A C 1
ATOM 8860 O O . GLU A 1 1161 ? -21.961 -48.143 -5.523 1.00 31.07 1162 GLU A O 1
ATOM 8866 N N . LEU A 1 1162 ? -22.888 -50.197 -5.516 1.00 26.45 1163 LEU A N 1
ATOM 8867 C CA . LEU A 1 1162 ? -21.611 -50.902 -5.556 1.00 26.08 1163 LEU A CA 1
ATOM 8868 C C . LEU A 1 1162 ? -20.888 -50.621 -6.871 1.00 26.97 1163 LEU A C 1
ATOM 8869 O O . LEU A 1 1162 ? -19.669 -50.453 -6.894 1.00 23.05 1163 LEU A O 1
ATOM 8874 N N . GLU A 1 1163 ? -21.638 -50.578 -7.967 1.00 28.43 1164 GLU A N 1
ATOM 8875 C CA . GLU A 1 1163 ? -21.040 -50.292 -9.265 1.00 31.69 1164 GLU A CA 1
ATOM 8876 C C . GLU A 1 1163 ? -20.423 -48.897 -9.217 1.00 33.48 1164 GLU A C 1
ATOM 8877 O O . GLU A 1 1163 ? -19.301 -48.690 -9.677 1.00 34.16 1164 GLU A O 1
ATOM 8883 N N . HIS A 1 1164 ? -21.158 -47.947 -8.645 1.00 35.07 1165 HIS A N 1
ATOM 8884 C CA . HIS A 1 1164 ? -20.673 -46.578 -8.523 1.00 39.08 1165 HIS A CA 1
ATOM 8885 C C . HIS A 1 1164 ? -19.408 -46.521 -7.676 1.00 39.46 1165 HIS A C 1
ATOM 8886 O O . HIS A 1 1164 ? -18.522 -45.706 -7.932 1.00 37.18 1165 HIS A O 1
ATOM 8893 N N . MET A 1 1165 ? -19.328 -47.386 -6.667 1.00 36.76 1166 MET A N 1
ATOM 8894 C CA . MET A 1 1165 ? -18.153 -47.439 -5.802 1.00 35.92 1166 MET A CA 1
ATOM 8895 C C . MET A 1 1165 ? -16.949 -47.959 -6.579 1.00 33.94 1166 MET A C 1
ATOM 8896 O O . MET A 1 1165 ? -15.821 -47.515 -6.371 1.00 33.23 1166 MET A O 1
ATOM 8901 N N . ALA A 1 1166 ? -17.198 -48.909 -7.474 1.00 32.20 1167 ALA A N 1
ATOM 8902 C CA . ALA A 1 1166 ? -16.134 -49.500 -8.273 1.00 33.81 1167 ALA A CA 1
ATOM 8903 C C . ALA A 1 1166 ? -15.654 -48.557 -9.372 1.00 36.10 1167 ALA A C 1
ATOM 8904 O O . ALA A 1 1166 ? -14.511 -48.646 -9.819 1.00 37.11 1167 ALA A O 1
ATOM 8906 N N . ALA A 1 1167 ? -16.525 -47.648 -9.798 1.00 36.58 1168 ALA A N 1
ATOM 8907 C CA . ALA A 1 1167 ? -16.188 -46.704 -10.857 1.00 40.63 1168 ALA A CA 1
ATOM 8908 C C . ALA A 1 1167 ? -15.624 -45.384 -10.342 1.00 42.63 1168 ALA A C 1
ATOM 8909 O O . ALA A 1 1167 ? -15.155 -44.559 -11.126 1.00 45.49 1168 ALA A O 1
ATOM 8911 N N . THR A 1 1168 ? -15.660 -45.184 -9.029 1.00 42.79 1169 THR A N 1
ATOM 8912 C CA . THR A 1 1168 ? -15.165 -43.944 -8.444 1.00 42.88 1169 THR A CA 1
ATOM 8913 C C . THR A 1 1168 ? -13.654 -43.779 -8.582 1.00 43.44 1169 THR A C 1
ATOM 8914 O O . THR A 1 1168 ? -12.907 -44.756 -8.637 1.00 39.08 1169 THR A O 1
ATOM 8918 N N . ASN A 1 1169 ? -13.215 -42.529 -8.645 1.00 46.75 1170 ASN A N 1
ATOM 8919 C CA . ASN A 1 1169 ? -11.797 -42.225 -8.758 1.00 52.71 1170 ASN A CA 1
ATOM 8920 C C . ASN A 1 1169 ? -11.360 -41.625 -7.425 1.00 54.59 1170 ASN A C 1
ATOM 8921 O O . ASN A 1 1169 ? -10.186 -41.323 -7.215 1.00 54.31 1170 ASN A O 1
ATOM 8926 N N . ILE A 1 1170 ? -12.329 -41.457 -6.530 1.00 57.94 1171 ILE A N 1
ATOM 8927 C CA . ILE A 1 1170 ? -12.087 -40.902 -5.205 1.00 61.92 1171 ILE A CA 1
ATOM 8928 C C . ILE A 1 1170 ? -12.179 -42.008 -4.157 1.00 65.04 1171 ILE A C 1
ATOM 8929 O O . ILE A 1 1170 ? -13.254 -42.558 -3.920 1.00 65.39 1171 ILE A O 1
ATOM 8934 N N . PHE A 1 1171 ? -11.050 -42.332 -3.537 1.00 68.33 1172 PHE A N 1
ATOM 8935 C CA . PHE A 1 1171 ? -11.014 -43.371 -2.516 1.00 72.29 1172 PHE A CA 1
ATOM 8936 C C . PHE A 1 1171 ? -10.034 -43.042 -1.396 1.00 74.55 1172 PHE A C 1
ATOM 8937 O O . PHE A 1 1171 ? -9.022 -42.378 -1.615 1.00 74.05 1172 PHE A O 1
ATOM 8945 N N . GLU A 1 1172 ? -10.347 -43.517 -0.195 1.00 77.63 1173 GLU A N 1
ATOM 8946 C CA . GLU A 1 1172 ? -9.512 -43.281 0.975 1.00 81.81 1173 GLU A CA 1
ATOM 8947 C C . GLU A 1 1172 ? -8.137 -43.925 0.827 1.00 83.03 1173 GLU A C 1
ATOM 8948 O O . GLU A 1 1172 ? -8.018 -45.054 0.355 1.00 83.53 1173 GLU A O 1
ATOM 8954 N N . SER A 1 1173 ? -7.101 -43.197 1.234 1.00 84.10 1174 SER A N 1
ATOM 8955 C CA . SER A 1 1173 ? -5.730 -43.691 1.148 1.00 85.70 1174 SER A CA 1
ATOM 8956 C C . SER A 1 1173 ? -5.449 -44.718 2.240 1.00 85.48 1174 SER A C 1
ATOM 8957 O O . SER A 1 1173 ? -6.266 -44.917 3.139 1.00 85.61 1174 SER A O 1
ATOM 8960 N N . PHE A 1 1174 ? -4.292 -45.368 2.159 1.00 85.26 1175 PHE A N 1
ATOM 8961 C CA . PHE A 1 1174 ? -3.915 -46.375 3.145 1.00 84.95 1175 PHE A CA 1
ATOM 8962 C C . PHE A 1 1174 ? -2.436 -46.310 3.517 1.00 82.13 1175 PHE A C 1
ATOM 8963 O O . PHE A 1 1174 ? -1.569 -46.182 2.652 1.00 81.50 1175 PHE A O 1
ATOM 8971 N N . ALA A 1 1175 ? -2.162 -46.404 4.815 1.00 78.95 1176 ALA A N 1
ATOM 8972 C CA . ALA A 1 1175 ? -0.799 -46.367 5.334 1.00 76.37 1176 ALA A CA 1
ATOM 8973 C C . ALA A 1 1175 ? -0.703 -47.276 6.557 1.00 74.59 1176 ALA A C 1
ATOM 8974 O O . ALA A 1 1175 ? -1.457 -47.117 7.518 1.00 74.34 1176 ALA A O 1
ATOM 8976 N N . PRO A 1 1176 ? 0.228 -48.244 6.536 1.00 73.85 1177 PRO A N 1
ATOM 8977 C CA . PRO A 1 1176 ? 0.419 -49.183 7.646 1.00 74.38 1177 PRO A CA 1
ATOM 8978 C C . PRO A 1 1176 ? 0.891 -48.537 8.952 1.00 75.77 1177 PRO A C 1
ATOM 8979 O O . PRO A 1 1176 ? 0.390 -48.864 10.029 1.00 75.79 1177 PRO A O 1
ATOM 8983 N N . ALA A 1 1177 ? 1.853 -47.625 8.853 1.00 77.80 1178 ALA A N 1
ATOM 8984 C CA . ALA A 1 1177 ? 2.386 -46.942 10.030 1.00 80.45 1178 ALA A CA 1
ATOM 8985 C C . ALA A 1 1177 ? 3.044 -45.621 9.637 1.00 82.50 1178 ALA A C 1
ATOM 8986 O O . ALA A 1 1177 ? 2.685 -45.018 8.625 1.00 82.81 1178 ALA A O 1
ATOM 8988 N N . GLY A 1 1178 ? 4.004 -45.173 10.442 1.00 84.31 1179 GLY A N 1
ATOM 8989 C CA . GLY A 1 1178 ? 4.690 -43.928 10.145 1.00 86.57 1179 GLY A CA 1
ATOM 8990 C C . GLY A 1 1178 ? 4.892 -43.038 11.357 1.00 88.31 1179 GLY A C 1
ATOM 8991 O O . GLY A 1 1178 ? 4.486 -41.873 11.356 1.00 88.54 1179 GLY A O 1
ATOM 8992 N N . GLY A 1 1179 ? 5.524 -43.584 12.392 1.00 88.86 1180 GLY A N 1
ATOM 8993 C CA . GLY A 1 1179 ? 5.768 -42.816 13.599 1.00 89.12 1180 GLY A CA 1
ATOM 8994 C C . GLY A 1 1179 ? 6.288 -43.659 14.748 1.00 89.48 1180 GLY A C 1
ATOM 8995 O O . GLY A 1 1179 ? 7.396 -44.192 14.682 1.00 89.54 1180 GLY A O 1
ATOM 8996 N N . LYS A 1 1180 ? 5.483 -43.778 15.801 1.00 89.46 1181 LYS A N 1
ATOM 8997 C CA . LYS A 1 1180 ? 5.842 -44.553 16.987 1.00 88.68 1181 LYS A CA 1
ATOM 8998 C C . LYS A 1 1180 ? 6.928 -43.867 17.811 1.00 87.06 1181 LYS A C 1
ATOM 8999 O O . LYS A 1 1180 ? 6.698 -43.496 18.963 1.00 88.37 1181 LYS A O 1
ATOM 9005 N N . ALA A 1 1181 ? 8.106 -43.697 17.217 1.00 83.25 1182 ALA A N 1
ATOM 9006 C CA . ALA A 1 1181 ? 9.225 -43.053 17.900 1.00 78.30 1182 ALA A CA 1
ATOM 9007 C C . ALA A 1 1181 ? 9.377 -43.622 19.306 1.00 73.61 1182 ALA A C 1
ATOM 9008 O O . ALA A 1 1181 ? 9.425 -44.839 19.490 1.00 75.57 1182 ALA A O 1
ATOM 9010 N N . ASP A 1 1182 ? 9.453 -42.738 20.296 1.00 65.08 1183 ASP A N 1
ATOM 9011 C CA . ASP A 1 1182 ? 9.585 -43.162 21.682 1.00 55.19 1183 ASP A CA 1
ATOM 9012 C C . ASP A 1 1182 ? 9.336 -41.982 22.614 1.00 46.67 1183 ASP A C 1
ATOM 9013 O O . ASP A 1 1182 ? 9.980 -40.939 22.506 1.00 40.36 1183 ASP A O 1
ATOM 9018 N N . GLY A 1 1183 ? 8.391 -42.156 23.528 1.00 36.20 1184 GLY A N 1
ATOM 9019 C CA . GLY A 1 1183 ? 8.063 -41.097 24.458 1.00 32.00 1184 GLY A CA 1
ATOM 9020 C C . GLY A 1 1183 ? 6.580 -40.790 24.414 1.00 29.53 1184 GLY A C 1
ATOM 9021 O O . GLY A 1 1183 ? 5.858 -41.273 23.541 1.00 28.14 1184 GLY A O 1
ATOM 9022 N N . SER A 1 1184 ? 6.121 -39.984 25.358 1.00 26.59 1185 SER A N 1
ATOM 9023 C CA . SER A 1 1184 ? 4.714 -39.625 25.415 1.00 27.14 1185 SER A CA 1
ATOM 9024 C C . SER A 1 1184 ? 4.574 -38.169 25.806 1.00 21.92 1185 SER A C 1
ATOM 9025 O O . SER A 1 1184 ? 5.512 -37.559 26.314 1.00 21.61 1185 SER A O 1
ATOM 9028 N N . VAL A 1 1185 ? 3.399 -37.613 25.555 1.00 20.30 1186 VAL A N 1
ATOM 9029 C CA . VAL A 1 1185 ? 3.132 -36.236 25.931 1.00 19.32 1186 VAL A CA 1
ATOM 9030 C C . VAL A 1 1185 ? 1.680 -36.146 26.374 1.00 16.66 1186 VAL A C 1
ATOM 9031 O O . VAL A 1 1185 ? 0.808 -36.825 25.823 1.00 17.80 1186 VAL A O 1
ATOM 9035 N N . ASP A 1 1186 ? 1.428 -35.333 27.392 1.00 16.77 1187 ASP A N 1
ATOM 9036 C CA . ASP A 1 1186 ? 0.076 -35.158 27.902 1.00 16.79 1187 ASP A CA 1
ATOM 9037 C C . ASP A 1 1186 ? -0.599 -34.017 27.152 1.00 17.58 1187 ASP A C 1
ATOM 9038 O O . ASP A 1 1186 ? 0.039 -33.011 26.842 1.00 14.25 1187 ASP A O 1
ATOM 9043 N N . PHE A 1 1187 ? -1.889 -34.175 26.868 1.00 13.50 1188 PHE A N 1
ATOM 9044 C CA . PHE A 1 1187 ? -2.638 -33.165 26.126 1.00 14.94 1188 PHE A CA 1
ATOM 9045 C C . PHE A 1 1187 ? -2.674 -31.773 26.752 1.00 15.42 1188 PHE A C 1
ATOM 9046 O O . PHE A 1 1187 ? -2.970 -30.788 26.069 1.00 18.63 1188 PHE A O 1
ATOM 9054 N N . GLY A 1 1188 ? -2.354 -31.680 28.036 1.00 13.30 1189 GLY A N 1
ATOM 9055 C CA . GLY A 1 1188 ? -2.384 -30.392 28.701 1.00 16.66 1189 GLY A CA 1
ATOM 9056 C C . GLY A 1 1188 ? -1.034 -29.710 28.827 1.00 17.75 1189 GLY A C 1
ATOM 9057 O O . GLY A 1 1188 ? -0.945 -28.593 29.327 1.00 15.30 1189 GLY A O 1
ATOM 9058 N N . GLU A 1 1189 ? 0.020 -30.371 28.366 1.00 16.99 1190 GLU A N 1
ATOM 9059 C CA . GLU A 1 1189 ? 1.363 -29.803 28.467 1.00 20.08 1190 GLU A CA 1
ATOM 9060 C C . GLU A 1 1189 ? 1.502 -28.497 27.681 1.00 18.37 1190 GLU A C 1
ATOM 9061 O O . GLU A 1 1189 ? 1.232 -28.452 26.483 1.00 14.90 1190 GLU A O 1
ATOM 9067 N N . GLY A 1 1190 ? 1.918 -27.438 28.369 1.00 16.32 1191 GLY A N 1
ATOM 9068 C CA . GLY A 1 1190 ? 2.102 -26.153 27.718 1.00 20.30 1191 GLY A CA 1
ATOM 9069 C C . GLY A 1 1190 ? 0.845 -25.425 27.266 1.00 23.65 1191 GLY A C 1
ATOM 9070 O O . GLY A 1 1190 ? 0.931 -24.448 26.520 1.00 20.01 1191 GLY A O 1
ATOM 9071 N N . ALA A 1 1191 ? -0.324 -25.881 27.706 1.00 18.63 1192 ALA A N 1
ATOM 9072 C CA . ALA A 1 1191 ? -1.573 -25.229 27.315 1.00 20.04 1192 ALA A CA 1
ATOM 9073 C C . ALA A 1 1191 ? -1.674 -23.842 27.949 1.00 19.69 1192 ALA A C 1
ATOM 9074 O O . ALA A 1 1191 ? -1.235 -23.638 29.082 1.00 18.58 1192 ALA A O 1
ATOM 9076 N N . GLU A 1 1192 ? -2.258 -22.897 27.216 1.00 21.43 1193 GLU A N 1
ATOM 9077 C CA . GLU A 1 1192 ? -2.413 -21.528 27.703 1.00 26.71 1193 GLU A CA 1
ATOM 9078 C C . GLU A 1 1192 ? -3.501 -21.396 28.766 1.00 23.73 1193 GLU A C 1
ATOM 9079 O O . GLU A 1 1192 ? -3.441 -20.508 29.613 1.00 24.61 1193 GLU A O 1
ATOM 9085 N N . PHE A 1 1193 ? -4.494 -22.278 28.706 1.00 17.18 1194 PHE A N 1
ATOM 9086 C CA . PHE A 1 1193 ? -5.601 -22.279 29.661 1.00 16.38 1194 PHE A CA 1
ATOM 9087 C C . PHE A 1 1193 ? -5.719 -23.668 30.286 1.00 16.02 1194 PHE A C 1
ATOM 9088 O O . PHE A 1 1193 ? -5.123 -24.625 29.794 1.00 15.41 1194 PHE A O 1
ATOM 9096 N N . CYS A 1 1194 ? -6.486 -23.778 31.368 1.00 16.75 1195 CYS A N 1
ATOM 9097 C CA . CYS A 1 1194 ? -6.670 -25.073 32.018 1.00 17.48 1195 CYS A CA 1
ATOM 9098 C C . CYS A 1 1194 ? -7.253 -26.052 30.999 1.00 16.65 1195 CYS A C 1
ATOM 9099 O O . CYS A 1 1194 ? -8.131 -25.686 30.216 1.00 13.08 1195 CYS A O 1
ATOM 9102 N N . THR A 1 1195 ? -6.779 -27.296 31.013 1.00 14.75 1196 THR A N 1
ATOM 9103 C CA . THR A 1 1195 ? -7.297 -28.299 30.090 1.00 11.97 1196 THR A CA 1
ATOM 9104 C C . THR A 1 1195 ? -8.058 -29.372 30.854 1.00 12.50 1196 THR A C 1
ATOM 9105 O O . THR A 1 1195 ? -8.616 -30.288 30.258 1.00 13.07 1196 THR A O 1
ATOM 9109 N N . ARG A 1 1196 ? -8.065 -29.249 32.179 1.00 12.69 1197 ARG A N 1
ATOM 9110 C CA . ARG A 1 1196 ? -8.780 -30.178 33.048 1.00 13.01 1197 ARG A CA 1
ATOM 9111 C C . ARG A 1 1196 ? -9.621 -29.357 34.019 1.00 14.82 1197 ARG A C 1
ATOM 9112 O O . ARG A 1 1196 ? -9.266 -28.218 34.345 1.00 13.23 1197 ARG A O 1
ATOM 9120 N N . ASP A 1 1197 ? -10.741 -29.916 34.470 1.00 13.76 1198 ASP A N 1
ATOM 9121 C CA . ASP A 1 1197 ? -11.604 -29.199 35.404 1.00 12.88 1198 ASP A CA 1
ATOM 9122 C C . ASP A 1 1197 ? -11.112 -29.389 36.839 1.00 15.81 1198 ASP A C 1
ATOM 9123 O O . ASP A 1 1197 ? -10.081 -30.027 37.063 1.00 14.54 1198 ASP A O 1
ATOM 9128 N N . ASP A 1 1198 ? -11.828 -28.834 37.811 1.00 12.71 1199 ASP A N 1
ATOM 9129 C CA . ASP A 1 1198 ? -11.395 -28.950 39.202 1.00 17.55 1199 ASP A CA 1
ATOM 9130 C C . ASP A 1 1198 ? -12.163 -30.004 39.999 1.00 18.78 1199 ASP A C 1
ATOM 9131 O O . ASP A 1 1198 ? -12.259 -29.911 41.224 1.00 18.13 1199 ASP A O 1
ATOM 9136 N N . THR A 1 1199 ? -12.691 -31.006 39.305 1.00 14.58 1200 THR A N 1
ATOM 9137 C CA . THR A 1 1199 ? -13.476 -32.062 39.942 1.00 13.41 1200 THR A CA 1
ATOM 9138 C C . THR A 1 1199 ? -12.660 -33.313 40.262 1.00 10.12 1200 THR A C 1
ATOM 9139 O O . THR A 1 1199 ? -11.539 -33.473 39.788 1.00 9.94 1200 THR A O 1
ATOM 9143 N N . PRO A 1 1200 ? -13.228 -34.225 41.068 1.00 12.06 1201 PRO A N 1
ATOM 9144 C CA . PRO A 1 1200 ? -12.545 -35.466 41.449 1.00 11.60 1201 PRO A CA 1
ATOM 9145 C C . PRO A 1 1200 ? -12.232 -36.377 40.270 1.00 12.93 1201 PRO A C 1
ATOM 9146 O O . PRO A 1 1200 ? -11.264 -37.136 40.301 1.00 15.47 1201 PRO A O 1
ATOM 9150 N N . MET A 1 1201 ? -13.061 -36.313 39.234 1.00 12.02 1202 MET A N 1
ATOM 9151 C CA . MET A 1 1201 ? -12.876 -37.172 38.071 1.00 12.61 1202 MET A CA 1
ATOM 9152 C C . MET A 1 1201 ? -11.637 -36.905 37.231 1.00 13.16 1202 MET A C 1
ATOM 9153 O O . MET A 1 1201 ? -11.072 -37.836 36.652 1.00 13.00 1202 MET A O 1
ATOM 9158 N N . MET A 1 1202 ? -11.204 -35.648 37.158 1.00 12.24 1203 MET A N 1
ATOM 9159 C CA . MET A 1 1202 ? -10.016 -35.330 36.369 1.00 12.55 1203 MET A CA 1
ATOM 9160 C C . MET A 1 1202 ? -8.742 -35.211 37.200 1.00 12.12 1203 MET A C 1
ATOM 9161 O O . MET A 1 1202 ? -7.651 -35.043 36.653 1.00 13.44 1203 MET A O 1
ATOM 9166 N N . ALA A 1 1203 ? -8.878 -35.296 38.518 1.00 10.67 1204 ALA A N 1
ATOM 9167 C CA . ALA A 1 1203 ? -7.720 -35.203 39.398 1.00 12.34 1204 ALA A CA 1
ATOM 9168 C C . ALA A 1 1203 ? -6.737 -36.327 39.078 1.00 14.86 1204 ALA A C 1
ATOM 9169 O O . ALA A 1 1203 ? -7.129 -37.480 38.872 1.00 13.25 1204 ALA A O 1
ATOM 9171 N N . ARG A 1 1204 ? -5.458 -35.976 39.021 1.00 13.72 1205 ARG A N 1
ATOM 9172 C CA . ARG A 1 1204 ? -4.408 -36.943 38.735 1.00 12.59 1205 ARG A CA 1
ATOM 9173 C C . ARG A 1 1204 ? -3.243 -36.629 39.661 1.00 15.31 1205 ARG A C 1
ATOM 9174 O O . ARG A 1 1204 ? -3.170 -35.540 40.232 1.00 14.77 1205 ARG A O 1
ATOM 9182 N N . PRO A 1 1205 ? -2.318 -37.579 39.827 1.00 14.22 1206 PRO A N 1
ATOM 9183 C CA . PRO A 1 1205 ? -1.177 -37.339 40.712 1.00 14.66 1206 PRO A CA 1
ATOM 9184 C C . PRO A 1 1205 ? -0.468 -36.015 40.465 1.00 16.13 1206 PRO A C 1
ATOM 9185 O O . PRO A 1 1205 ? -0.148 -35.292 41.405 1.00 19.43 1206 PRO A O 1
ATOM 9189 N N . ASP A 1 1206 ? -0.240 -35.680 39.201 1.00 16.91 1207 ASP A N 1
ATOM 9190 C CA . ASP A 1 1206 ? 0.462 -34.443 38.891 1.00 21.28 1207 ASP A CA 1
ATOM 9191 C C . ASP A 1 1206 ? -0.425 -33.234 38.609 1.00 20.75 1207 ASP A C 1
ATOM 9192 O O . ASP A 1 1206 ? 0.075 -32.193 38.191 1.00 21.95 1207 ASP A O 1
ATOM 9197 N N . SER A 1 1207 ? -1.728 -33.353 38.843 1.00 16.98 1208 SER A N 1
ATOM 9198 C CA . SER A 1 1207 ? -2.617 -32.222 38.586 1.00 19.06 1208 SER A CA 1
ATOM 9199 C C . SER A 1 1207 ? -2.631 -31.278 39.785 1.00 20.77 1208 SER A C 1
ATOM 9200 O O . SER A 1 1207 ? -2.136 -31.621 40.865 1.00 18.65 1208 SER A O 1
ATOM 9203 N N . GLY A 1 1208 ? -3.178 -30.079 39.598 1.00 18.69 1209 GLY A N 1
ATOM 9204 C CA . GLY A 1 1208 ? -3.246 -29.146 40.710 1.00 19.61 1209 GLY A CA 1
ATOM 9205 C C . GLY A 1 1208 ? -2.530 -27.820 40.539 1.00 22.46 1209 GLY A C 1
ATOM 9206 O O . GLY A 1 1208 ? -2.661 -26.943 41.390 1.00 20.32 1209 GLY A O 1
ATOM 9207 N N . GLU A 1 1209 ? -1.772 -27.670 39.456 1.00 20.24 1210 GLU A N 1
ATOM 9208 C CA . GLU A 1 1209 ? -1.052 -26.426 39.194 1.00 23.55 1210 GLU A CA 1
ATOM 9209 C C . GLU A 1 1209 ? -2.039 -25.339 38.768 1.00 19.59 1210 GLU A C 1
ATOM 9210 O O . GLU A 1 1209 ? -3.099 -25.632 38.218 1.00 21.86 1210 GLU A O 1
ATOM 9216 N N . ALA A 1 1210 ? -1.691 -24.083 39.023 1.00 19.55 1211 ALA A N 1
ATOM 9217 C CA . ALA A 1 1210 ? -2.567 -22.971 38.672 1.00 18.31 1211 ALA A CA 1
ATOM 9218 C C . ALA A 1 1210 ? -2.655 -22.774 37.162 1.00 17.13 1211 ALA A C 1
ATOM 9219 O O . ALA A 1 1210 ? -1.684 -22.998 36.441 1.00 15.23 1211 ALA A O 1
ATOM 9221 N N . CYS A 1 1211 ? -3.828 -22.359 36.687 1.00 15.01 1212 CYS A N 1
ATOM 9222 C CA . CYS A 1 1211 ? -4.039 -22.121 35.262 1.00 15.37 1212 CYS A CA 1
ATOM 9223 C C . CYS A 1 1211 ? -5.252 -21.220 35.056 1.00 16.12 1212 CYS A C 1
ATOM 9224 O O . CYS A 1 1211 ? -6.040 -21.005 35.980 1.00 17.94 1212 CYS A O 1
ATOM 9227 N N . ASP A 1 1212 ? -5.390 -20.684 33.847 1.00 15.81 1213 ASP A N 1
ATOM 9228 C CA . ASP A 1 1212 ? -6.507 -19.801 33.517 1.00 16.45 1213 ASP A CA 1
ATOM 9229 C C . ASP A 1 1212 ? -7.729 -20.673 33.253 1.00 15.49 1213 ASP A C 1
ATOM 9230 O O . ASP A 1 1212 ? -7.774 -21.408 32.269 1.00 16.33 1213 ASP A O 1
ATOM 9235 N N . GLN A 1 1213 ? -8.723 -20.573 34.126 1.00 16.44 1214 GLN A N 1
ATOM 9236 C CA . GLN A 1 1213 ? -9.929 -21.391 34.023 1.00 20.42 1214 GLN A CA 1
ATOM 9237 C C . GLN A 1 1213 ? -11.043 -20.815 33.140 1.00 18.64 1214 GLN A C 1
ATOM 9238 O O . GLN A 1 1213 ? -12.195 -21.227 33.247 1.00 17.77 1214 GLN A O 1
ATOM 9244 N N . ASN A 1 1214 ? -10.699 -19.866 32.275 1.00 16.64 1215 ASN A N 1
ATOM 9245 C CA . ASN A 1 1214 ? -11.665 -19.256 31.360 1.00 17.97 1215 ASN A CA 1
ATOM 9246 C C . ASN A 1 1214 ? -12.797 -18.465 32.013 1.00 16.64 1215 ASN A C 1
ATOM 9247 O O . ASN A 1 1214 ? -13.885 -18.337 31.438 1.00 17.81 1215 ASN A O 1
ATOM 9252 N N . ARG A 1 1215 ? -12.546 -17.922 33.200 1.00 15.67 1216 ARG A N 1
ATOM 9253 C CA . ARG A 1 1215 ? -13.560 -17.134 33.890 1.00 18.65 1216 ARG A CA 1
ATOM 9254 C C . ARG A 1 1215 ? -13.302 -15.629 33.762 1.00 18.48 1216 ARG A C 1
ATOM 9255 O O . ARG A 1 1215 ? -14.019 -14.812 34.346 1.00 15.55 1216 ARG A O 1
ATOM 9263 N N . ALA A 1 1216 ? -12.287 -15.273 32.980 1.00 18.53 1217 ALA A N 1
ATOM 9264 C CA . ALA A 1 1216 ? -11.929 -13.873 32.773 1.00 17.28 1217 ALA A CA 1
ATOM 9265 C C . ALA A 1 1216 ? -11.978 -13.490 31.297 1.00 17.73 1217 ALA A C 1
ATOM 9266 O O . ALA A 1 1216 ? -11.526 -12.412 30.914 1.00 17.46 1217 ALA A O 1
ATOM 9268 N N . GLY A 1 1217 ? -12.515 -14.375 30.464 1.00 15.68 1218 GLY A N 1
ATOM 9269 C CA . GLY A 1 1217 ? -12.601 -14.080 29.044 1.00 15.82 1218 GLY A CA 1
ATOM 9270 C C . GLY A 1 1217 ? -11.409 -14.570 28.239 1.00 20.09 1218 GLY A C 1
ATOM 9271 O O . GLY A 1 1217 ? -10.474 -15.150 28.788 1.00 18.44 1218 GLY A O 1
ATOM 9272 N N . THR A 1 1218 ? -11.446 -14.330 26.931 1.00 18.74 1219 THR A N 1
ATOM 9273 C CA . THR A 1 1218 ? -10.375 -14.758 26.032 1.00 18.89 1219 THR A CA 1
ATOM 9274 C C . THR A 1 1218 ? -9.090 -13.969 26.247 1.00 18.00 1219 THR A C 1
ATOM 9275 O O . THR A 1 1218 ? -9.075 -12.964 26.963 1.00 19.86 1219 THR A O 1
ATOM 9279 N N . SER A 1 1219 ? -8.011 -14.431 25.623 1.00 16.91 1220 SER A N 1
ATOM 9280 C CA . SER A 1 1219 ? -6.722 -13.757 25.740 1.00 21.00 1220 SER A CA 1
ATOM 9281 C C . SER A 1 1219 ? -6.864 -12.309 25.284 1.00 23.77 1220 SER A C 1
ATOM 9282 O O . SER A 1 1219 ? -6.412 -11.385 25.959 1.00 21.14 1220 SER A O 1
ATOM 9285 N N . GLU A 1 1220 ? -7.503 -12.128 24.133 1.00 24.14 1221 GLU A N 1
ATOM 9286 C CA . GLU A 1 1220 ? -7.711 -10.803 23.565 1.00 26.72 1221 GLU A CA 1
ATOM 9287 C C . GLU A 1 1220 ? -8.566 -9.920 24.466 1.00 26.68 1221 GLU A C 1
ATOM 9288 O O . GLU A 1 1220 ? -8.260 -8.743 24.658 1.00 25.28 1221 GLU A O 1
ATOM 9294 N N . GLN A 1 1221 ? -9.638 -10.480 25.018 1.00 22.00 1222 GLN A N 1
ATOM 9295 C CA . GLN A 1 1221 ? -10.514 -9.703 25.888 1.00 21.83 1222 GLN A CA 1
ATOM 9296 C C . GLN A 1 1221 ? -9.775 -9.265 27.149 1.00 23.98 1222 GLN A C 1
ATOM 9297 O O . GLN A 1 1221 ? -9.957 -8.140 27.623 1.00 24.66 1222 GLN A O 1
ATOM 9303 N N . GLN A 1 1222 ? -8.932 -10.146 27.684 1.00 21.16 1223 GLN A N 1
ATOM 9304 C CA . GLN A 1 1222 ? -8.160 -9.826 28.879 1.00 19.77 1223 GLN A CA 1
ATOM 9305 C C . GLN A 1 1222 ? -7.113 -8.757 28.569 1.00 20.05 1223 GLN A C 1
ATOM 9306 O O . GLN A 1 1222 ? -6.874 -7.859 29.375 1.00 23.59 1223 GLN A O 1
ATOM 9312 N N . GLY A 1 1223 ? -6.492 -8.864 27.400 1.00 21.24 1224 GLY A N 1
ATOM 9313 C CA . GLY A 1 1223 ? -5.483 -7.894 27.013 1.00 24.33 1224 GLY A CA 1
ATOM 9314 C C . GLY A 1 1223 ? -6.100 -6.524 26.802 1.00 26.74 1224 GLY A C 1
ATOM 9315 O O . GLY A 1 1223 ? -5.549 -5.509 27.232 1.00 25.84 1224 GLY A O 1
ATOM 9316 N N . ASP A 1 1224 ? -7.254 -6.500 26.143 1.00 24.79 1225 ASP A N 1
ATOM 9317 C CA . ASP A 1 1224 ? -7.960 -5.254 25.871 1.00 27.63 1225 ASP A CA 1
ATOM 9318 C C . ASP A 1 1224 ? -8.406 -4.587 27.162 1.00 28.73 1225 ASP A C 1
ATOM 9319 O O . ASP A 1 1224 ? -8.349 -3.362 27.289 1.00 28.70 1225 ASP A O 1
ATOM 9324 N N . LEU A 1 1225 ? -8.857 -5.393 28.120 1.00 26.21 1226 LEU A N 1
ATOM 9325 C CA . LEU A 1 1225 ? -9.307 -4.865 29.400 1.00 28.14 1226 LEU A CA 1
ATOM 9326 C C . LEU A 1 1225 ? -8.137 -4.260 30.171 1.00 29.09 1226 LEU A C 1
ATOM 9327 O O . LEU A 1 1225 ? -8.282 -3.226 30.824 1.00 28.99 1226 LEU A O 1
ATOM 9332 N N . SER A 1 1226 ? -6.979 -4.908 30.093 1.00 29.20 1227 SER A N 1
ATOM 9333 C CA . SER A 1 1226 ? -5.789 -4.424 30.783 1.00 32.30 1227 SER A CA 1
ATOM 9334 C C . SER A 1 1226 ? -5.385 -3.060 30.224 1.00 35.32 1227 SER A C 1
ATOM 9335 O O . SER A 1 1226 ? -4.971 -2.169 30.968 1.00 34.17 1227 SER A O 1
ATOM 9338 N N . LYS A 1 1227 ? -5.508 -2.900 28.911 1.00 35.46 1228 LYS A N 1
ATOM 9339 C CA . LYS A 1 1227 ? -5.169 -1.634 28.281 1.00 40.86 1228 LYS A CA 1
ATOM 9340 C C . LYS A 1 1227 ? -6.131 -0.549 28.755 1.00 41.94 1228 LYS A C 1
ATOM 9341 O O . LYS A 1 1227 ? -5.723 0.581 29.019 1.00 41.75 1228 LYS A O 1
ATOM 9347 N N . ARG A 1 1228 ? -7.406 -0.905 28.873 1.00 43.62 1229 ARG A N 1
ATOM 9348 C CA . ARG A 1 1228 ? -8.435 0.037 29.302 1.00 47.46 1229 ARG A CA 1
ATOM 9349 C C . ARG A 1 1228 ? -8.383 0.381 30.790 1.00 52.23 1229 ARG A C 1
ATOM 9350 O O . ARG A 1 1228 ? -8.950 1.386 31.220 1.00 52.12 1229 ARG A O 1
ATOM 9358 N N . THR A 1 1229 ? -7.703 -0.447 31.576 1.00 57.94 1230 THR A N 1
ATOM 9359 C CA . THR A 1 1229 ? -7.589 -0.204 33.011 1.00 65.47 1230 THR A CA 1
ATOM 9360 C C . THR A 1 1229 ? -6.194 0.303 33.360 1.00 70.24 1230 THR A C 1
ATOM 9361 O O . THR A 1 1229 ? -5.710 0.102 34.474 1.00 71.89 1230 THR A O 1
ATOM 9365 N N . LYS A 1 1230 ? -5.558 0.962 32.395 1.00 75.89 1231 LYS A N 1
ATOM 9366 C CA . LYS A 1 1230 ? -4.213 1.505 32.561 1.00 81.44 1231 LYS A CA 1
ATOM 9367 C C . LYS A 1 1230 ? -3.960 2.091 33.952 1.00 85.12 1231 LYS A C 1
ATOM 9368 O O . LYS A 1 1230 ? -3.243 1.498 34.760 1.00 86.09 1231 LYS A O 1
ATOM 9374 N N . LYS A 1 1231 ? -4.548 3.252 34.226 1.00 88.56 1232 LYS A N 1
ATOM 9375 C CA . LYS A 1 1231 ? -4.386 3.926 35.512 1.00 91.28 1232 LYS A CA 1
ATOM 9376 C C . LYS A 1 1231 ? -2.917 4.187 35.836 1.00 92.16 1232 LYS A C 1
ATOM 9377 O O . LYS A 1 1231 ? -2.057 3.886 34.981 1.00 93.04 1232 LYS A O 1
ATOM 9384 N N . GLY B 1 1 ? 15.317 -50.397 46.661 1.00 62.73 2 GLY B N 1
ATOM 9385 C CA . GLY B 1 1 ? 15.515 -50.750 48.096 1.00 64.14 2 GLY B CA 1
ATOM 9386 C C . GLY B 1 1 ? 14.455 -50.159 49.007 1.00 64.23 2 GLY B C 1
ATOM 9387 O O . GLY B 1 1 ? 13.279 -50.092 48.643 1.00 64.08 2 GLY B O 1
ATOM 9388 N N . LYS B 1 2 ? 14.873 -49.728 50.195 1.00 64.33 3 LYS B N 1
ATOM 9389 C CA . LYS B 1 2 ? 13.959 -49.141 51.171 1.00 63.04 3 LYS B CA 1
ATOM 9390 C C . LYS B 1 2 ? 14.093 -47.622 51.253 1.00 61.06 3 LYS B C 1
ATOM 9391 O O . LYS B 1 2 ? 14.417 -47.073 52.306 1.00 60.34 3 LYS B O 1
ATOM 9397 N N . LYS B 1 3 ? 13.847 -46.951 50.132 1.00 59.96 4 LYS B N 1
ATOM 9398 C CA . LYS B 1 3 ? 13.919 -45.495 50.073 1.00 57.18 4 LYS B CA 1
ATOM 9399 C C . LYS B 1 3 ? 12.475 -44.996 50.065 1.00 53.50 4 LYS B C 1
ATOM 9400 O O . LYS B 1 3 ? 11.751 -45.185 49.090 1.00 54.05 4 LYS B O 1
ATOM 9406 N N . MET B 1 4 ? 12.063 -44.365 51.159 1.00 49.13 5 MET B N 1
ATOM 9407 C CA . MET B 1 4 ? 10.703 -43.855 51.294 1.00 44.22 5 MET B CA 1
ATOM 9408 C C . MET B 1 4 ? 10.389 -42.704 50.344 1.00 41.82 5 MET B C 1
ATOM 9409 O O . MET B 1 4 ? 11.124 -41.719 50.284 1.00 42.35 5 MET B O 1
ATOM 9414 N N . MET B 1 5 ? 9.286 -42.834 49.612 1.00 34.90 6 MET B N 1
ATOM 9415 C CA . MET B 1 5 ? 8.850 -41.807 48.671 1.00 28.11 6 MET B CA 1
ATOM 9416 C C . MET B 1 5 ? 7.338 -41.633 48.780 1.00 22.72 6 MET B C 1
ATOM 9417 O O . MET B 1 5 ? 6.622 -42.584 49.068 1.00 15.18 6 MET B O 1
ATOM 9422 N N . THR B 1 6 ? 6.853 -40.416 48.556 1.00 20.79 7 THR B N 1
ATOM 9423 C CA . THR B 1 6 ? 5.420 -40.147 48.635 1.00 18.38 7 THR B CA 1
ATOM 9424 C C . THR B 1 6 ? 4.710 -40.484 47.320 1.00 17.17 7 THR B C 1
ATOM 9425 O O . THR B 1 6 ? 5.188 -40.140 46.243 1.00 17.48 7 THR B O 1
ATOM 9429 N N . THR B 1 7 ? 3.570 -41.164 47.416 1.00 16.01 8 THR B N 1
ATOM 9430 C CA . THR B 1 7 ? 2.804 -41.544 46.230 1.00 15.23 8 THR B CA 1
ATOM 9431 C C . THR B 1 7 ? 1.377 -41.911 46.645 1.00 15.02 8 THR B C 1
ATOM 9432 O O . THR B 1 7 ? 1.093 -42.038 47.838 1.00 14.52 8 THR B O 1
ATOM 9436 N N . ASP B 1 8 ? 0.469 -42.063 45.682 1.00 13.05 9 ASP B N 1
ATOM 9437 C CA . ASP B 1 8 ? -0.897 -42.437 46.036 1.00 11.64 9 ASP B CA 1
ATOM 9438 C C . ASP B 1 8 ? -1.184 -43.924 45.788 1.00 13.55 9 ASP B C 1
ATOM 9439 O O . ASP B 1 8 ? -0.365 -44.631 45.201 1.00 12.33 9 ASP B O 1
ATOM 9444 N N . GLY B 1 9 ? -2.336 -44.391 46.262 1.00 10.45 10 GLY B N 1
ATOM 9445 C CA . GLY B 1 9 ? -2.708 -45.791 46.106 1.00 8.84 10 GLY B CA 1
ATOM 9446 C C . GLY B 1 9 ? -2.668 -46.326 44.686 1.00 9.23 10 GLY B C 1
ATOM 9447 O O . GLY B 1 9 ? -2.193 -47.441 44.445 1.00 10.70 10 GLY B O 1
ATOM 9448 N N . ASN B 1 10 ? -3.176 -45.538 43.746 1.00 11.11 11 ASN B N 1
ATOM 9449 C CA . ASN B 1 10 ? -3.188 -45.928 42.341 1.00 11.79 11 ASN B CA 1
ATOM 9450 C C . ASN B 1 10 ? -1.780 -46.114 41.796 1.00 12.59 11 ASN B C 1
ATOM 9451 O O . ASN B 1 10 ? -1.470 -47.129 41.172 1.00 11.69 11 ASN B O 1
ATOM 9456 N N . THR B 1 11 ? -0.924 -45.127 42.031 1.00 12.16 12 THR B N 1
ATOM 9457 C CA . THR B 1 11 ? 0.437 -45.196 41.525 1.00 9.93 12 THR B CA 1
ATOM 9458 C C . THR B 1 11 ? 1.221 -46.341 42.156 1.00 10.81 12 THR B C 1
ATOM 9459 O O . THR B 1 11 ? 1.984 -47.018 41.474 1.00 11.47 12 THR B O 1
ATOM 9463 N N . ALA B 1 12 ? 1.023 -46.554 43.453 1.00 11.68 13 ALA B N 1
ATOM 9464 C CA . ALA B 1 12 ? 1.705 -47.628 44.166 1.00 10.64 13 ALA B CA 1
ATOM 9465 C C . ALA B 1 12 ? 1.353 -48.969 43.531 1.00 13.61 13 ALA B C 1
ATOM 9466 O O . ALA B 1 12 ? 2.203 -49.859 43.414 1.00 11.91 13 ALA B O 1
ATOM 9468 N N . THR B 1 13 ? 0.092 -49.099 43.130 1.00 11.76 14 THR B N 1
ATOM 9469 C CA . THR B 1 13 ? -0.416 -50.316 42.501 1.00 12.55 14 THR B CA 1
ATOM 9470 C C . THR B 1 13 ? 0.055 -50.444 41.050 1.00 10.35 14 THR B C 1
ATOM 9471 O O . THR B 1 13 ? 0.529 -51.503 40.635 1.00 10.36 14 THR B O 1
ATOM 9475 N N . ALA B 1 14 ? -0.068 -49.369 40.277 1.00 10.99 15 ALA B N 1
ATOM 9476 C CA . ALA B 1 14 ? 0.360 -49.402 38.876 1.00 10.81 15 ALA B CA 1
ATOM 9477 C C . ALA B 1 14 ? 1.849 -49.752 38.782 1.00 11.67 15 ALA B C 1
ATOM 9478 O O . ALA B 1 14 ? 2.278 -50.450 37.866 1.00 12.76 15 ALA B O 1
ATOM 9480 N N . HIS B 1 15 ? 2.625 -49.251 39.734 1.00 10.88 16 HIS B N 1
ATOM 9481 C CA . HIS B 1 15 ? 4.064 -49.511 39.804 1.00 11.42 16 HIS B CA 1
ATOM 9482 C C . HIS B 1 15 ? 4.309 -51.015 39.678 1.00 12.94 16 HIS B C 1
ATOM 9483 O O . HIS B 1 15 ? 5.126 -51.466 38.869 1.00 14.11 16 HIS B O 1
ATOM 9490 N N . VAL B 1 16 ? 3.577 -51.779 40.482 1.00 9.28 17 VAL B N 1
ATOM 9491 C CA . VAL B 1 16 ? 3.678 -53.236 40.507 1.00 12.17 17 VAL B CA 1
ATOM 9492 C C . VAL B 1 16 ? 3.046 -53.896 39.277 1.00 12.65 17 VAL B C 1
ATOM 9493 O O . VAL B 1 16 ? 3.659 -54.756 38.647 1.00 10.84 17 VAL B O 1
ATOM 9497 N N . ALA B 1 17 ? 1.825 -53.488 38.937 1.00 10.43 18 ALA B N 1
ATOM 9498 C CA . ALA B 1 17 ? 1.113 -54.063 37.794 1.00 11.92 18 ALA B CA 1
ATOM 9499 C C . ALA B 1 17 ? 1.928 -54.013 36.505 1.00 13.51 18 ALA B C 1
ATOM 9500 O O . ALA B 1 17 ? 1.978 -54.989 35.754 1.00 10.76 18 ALA B O 1
ATOM 9502 N N . TYR B 1 18 ? 2.569 -52.877 36.252 1.00 12.20 19 TYR B N 1
ATOM 9503 C CA . TYR B 1 18 ? 3.371 -52.722 35.045 1.00 11.20 19 TYR B CA 1
ATOM 9504 C C . TYR B 1 18 ? 4.512 -53.738 34.992 1.00 11.13 19 TYR B C 1
ATOM 9505 O O . TYR B 1 18 ? 4.728 -54.398 33.977 1.00 14.30 19 TYR B O 1
ATOM 9514 N N . ALA B 1 19 ? 5.241 -53.852 36.095 1.00 11.17 20 ALA B N 1
ATOM 9515 C CA . ALA B 1 19 ? 6.377 -54.757 36.172 1.00 8.99 20 ALA B CA 1
ATOM 9516 C C . ALA B 1 19 ? 6.004 -56.216 35.971 1.00 9.80 20 ALA B C 1
ATOM 9517 O O . ALA B 1 19 ? 6.710 -56.944 35.284 1.00 11.92 20 ALA B O 1
ATOM 9519 N N . MET B 1 20 ? 4.890 -56.628 36.565 1.00 8.98 21 MET B N 1
ATOM 9520 C CA . MET B 1 20 ? 4.449 -58.018 36.509 1.00 11.45 21 MET B CA 1
ATOM 9521 C C . MET B 1 20 ? 3.567 -58.423 35.333 1.00 13.24 21 MET B C 1
ATOM 9522 O O . MET B 1 20 ? 3.137 -59.573 35.256 1.00 15.08 21 MET B O 1
ATOM 9527 N N . SER B 1 21 ? 3.301 -57.507 34.411 1.00 11.76 22 SER B N 1
ATOM 9528 C CA . SER B 1 21 ? 2.429 -57.834 33.289 1.00 11.00 22 SER B CA 1
ATOM 9529 C C . SER B 1 21 ? 3.075 -57.657 31.919 1.00 13.08 22 SER B C 1
ATOM 9530 O O . SER B 1 21 ? 4.027 -56.896 31.755 1.00 12.84 22 SER B O 1
ATOM 9533 N N . GLU B 1 22 ? 2.551 -58.379 30.937 1.00 11.25 23 GLU B N 1
ATOM 9534 C CA . GLU B 1 22 ? 3.054 -58.285 29.573 1.00 13.36 23 GLU B CA 1
ATOM 9535 C C . GLU B 1 22 ? 2.018 -57.593 28.692 1.00 17.30 23 GLU B C 1
ATOM 9536 O O . GLU B 1 22 ? 2.359 -56.885 27.735 1.00 13.18 23 GLU B O 1
ATOM 9542 N N . VAL B 1 23 ? 0.749 -57.802 29.031 1.00 13.97 24 VAL B N 1
ATOM 9543 C CA . VAL B 1 23 ? -0.364 -57.239 28.274 1.00 13.07 24 VAL B CA 1
ATOM 9544 C C . VAL B 1 23 ? -1.409 -56.621 29.198 1.00 13.68 24 VAL B C 1
ATOM 9545 O O . VAL B 1 23 ? -1.610 -57.086 30.320 1.00 10.59 24 VAL B O 1
ATOM 9549 N N . ALA B 1 24 ? -2.066 -55.570 28.719 1.00 9.68 25 ALA B N 1
ATOM 9550 C CA . ALA B 1 24 ? -3.130 -54.924 29.475 1.00 12.73 25 ALA B CA 1
ATOM 9551 C C . ALA B 1 24 ? -4.203 -54.445 28.503 1.00 13.72 25 ALA B C 1
ATOM 9552 O O . ALA B 1 24 ? -3.894 -53.829 27.485 1.00 12.22 25 ALA B O 1
ATOM 9554 N N . ALA B 1 25 ? -5.458 -54.763 28.806 1.00 12.25 26 ALA B N 1
ATOM 9555 C CA . ALA B 1 25 ? -6.594 -54.323 27.991 1.00 13.90 26 ALA B CA 1
ATOM 9556 C C . ALA B 1 25 ? -7.318 -53.400 28.960 1.00 15.11 26 ALA B C 1
ATOM 9557 O O . ALA B 1 25 ? -7.733 -53.831 30.036 1.00 15.33 26 ALA B O 1
ATOM 9559 N N . ILE B 1 26 ? -7.473 -52.135 28.587 1.00 13.53 27 ILE B N 1
ATOM 9560 C CA . ILE B 1 26 ? -8.078 -51.176 29.498 1.00 13.22 27 ILE B CA 1
ATOM 9561 C C . ILE B 1 26 ? -9.287 -50.381 29.019 1.00 15.05 27 ILE B C 1
ATOM 9562 O O . ILE B 1 26 ? -9.643 -50.375 27.838 1.00 13.33 27 ILE B O 1
ATOM 9567 N N . TYR B 1 27 ? -9.917 -49.715 29.977 1.00 12.67 28 TYR B N 1
ATOM 9568 C CA . TYR B 1 27 ? -11.050 -48.839 29.709 1.00 13.31 28 TYR B CA 1
ATOM 9569 C C . TYR B 1 27 ? -11.111 -47.898 30.904 1.00 13.00 28 TYR B C 1
ATOM 9570 O O . TYR B 1 27 ? -10.978 -48.325 32.051 1.00 15.49 28 TYR B O 1
ATOM 9579 N N . PRO B 1 28 ? -11.320 -46.603 30.654 1.00 14.19 29 PRO B N 1
ATOM 9580 C CA . PRO B 1 28 ? -11.377 -45.629 31.741 1.00 14.03 29 PRO B CA 1
ATOM 9581 C C . PRO B 1 28 ? -12.641 -45.545 32.575 1.00 12.49 29 PRO B C 1
ATOM 9582 O O . PRO B 1 28 ? -13.752 -45.552 32.052 1.00 12.53 29 PRO B O 1
ATOM 9586 N N . ILE B 1 29 ? -12.445 -45.461 33.883 1.00 10.29 30 ILE B N 1
ATOM 9587 C CA . ILE B 1 29 ? -13.540 -45.278 34.819 1.00 8.16 30 ILE B CA 1
ATOM 9588 C C . ILE B 1 29 ? -12.966 -44.773 36.139 1.00 11.85 30 ILE B C 1
ATOM 9589 O O . ILE B 1 29 ? -12.015 -45.342 36.684 1.00 11.75 30 ILE B O 1
ATOM 9594 N N . THR B 1 30 ? -13.534 -43.676 36.626 1.00 10.82 31 THR B N 1
ATOM 9595 C CA . THR B 1 30 ? -13.113 -43.075 37.886 1.00 9.75 31 THR B CA 1
ATOM 9596 C C . THR B 1 30 ? -13.432 -44.065 39.005 1.00 8.18 31 THR B C 1
ATOM 9597 O O . THR B 1 30 ? -14.485 -44.691 38.990 1.00 9.95 31 THR B O 1
ATOM 9601 N N . PRO B 1 31 ? -12.533 -44.223 39.991 1.00 9.14 32 PRO B N 1
ATOM 9602 C CA . PRO B 1 31 ? -11.231 -43.576 40.181 1.00 8.71 32 PRO B CA 1
ATOM 9603 C C . PRO B 1 31 ? -10.030 -44.459 39.816 1.00 10.39 32 PRO B C 1
ATOM 9604 O O . PRO B 1 31 ? -8.937 -44.269 40.352 1.00 11.36 32 PRO B O 1
ATOM 9608 N N . SER B 1 32 ? -10.218 -45.416 38.909 1.00 8.64 33 SER B N 1
ATOM 9609 C CA . SER B 1 32 ? -9.111 -46.288 38.524 1.00 8.77 33 SER B CA 1
ATOM 9610 C C . SER B 1 32 ? -8.333 -45.782 37.308 1.00 9.94 33 SER B C 1
ATOM 9611 O O . SER B 1 32 ? -7.230 -46.257 37.028 1.00 9.83 33 SER B O 1
ATOM 9614 N N . SER B 1 33 ? -8.904 -44.816 36.594 1.00 10.69 34 SER B N 1
ATOM 9615 C CA . SER B 1 33 ? -8.277 -44.280 35.387 1.00 14.63 34 SER B CA 1
ATOM 9616 C C . SER B 1 33 ? -6.781 -44.005 35.476 1.00 12.51 34 SER B C 1
ATOM 9617 O O . SER B 1 33 ? -6.040 -44.275 34.532 1.00 14.24 34 SER B O 1
ATOM 9620 N N . THR B 1 34 ? -6.337 -43.466 36.605 1.00 11.78 35 THR B N 1
ATOM 9621 C CA . THR B 1 34 ? -4.928 -43.149 36.785 1.00 12.94 35 THR B CA 1
ATOM 9622 C C . THR B 1 34 ? -3.993 -44.320 36.485 1.00 13.54 35 THR B C 1
ATOM 9623 O O . THR B 1 34 ? -2.974 -44.148 35.822 1.00 12.87 35 THR B O 1
ATOM 9627 N N . MET B 1 35 ? -4.343 -45.515 36.951 1.00 11.92 36 MET B N 1
ATOM 9628 C CA . MET B 1 35 ? -3.479 -46.674 36.722 1.00 9.88 36 MET B CA 1
ATOM 9629 C C . MET B 1 35 ? -3.266 -46.982 35.243 1.00 10.56 36 MET B C 1
ATOM 9630 O O . MET B 1 35 ? -2.126 -47.171 34.798 1.00 11.39 36 MET B O 1
ATOM 9635 N N . GLY B 1 36 ? -4.355 -47.029 34.482 1.00 11.33 37 GLY B N 1
ATOM 9636 C CA . GLY B 1 36 ? -4.248 -47.303 33.057 1.00 11.39 37 GLY B CA 1
ATOM 9637 C C . GLY B 1 36 ? -3.460 -46.227 32.330 1.00 12.47 37 GLY B C 1
ATOM 9638 O O . GLY B 1 36 ? -2.645 -46.518 31.455 1.00 9.10 37 GLY B O 1
ATOM 9639 N N . GLU B 1 37 ? -3.701 -44.970 32.680 1.00 10.40 38 GLU B N 1
ATOM 9640 C CA . GLU B 1 37 ? -2.982 -43.884 32.035 1.00 12.02 38 GLU B CA 1
ATOM 9641 C C . GLU B 1 37 ? -1.493 -43.949 32.373 1.00 12.87 38 GLU B C 1
ATOM 9642 O O . GLU B 1 37 ? -0.641 -43.704 31.511 1.00 11.90 38 GLU B O 1
ATOM 9648 N N . GLU B 1 38 ? -1.172 -44.295 33.616 1.00 10.61 39 GLU B N 1
ATOM 9649 C CA . GLU B 1 38 ? 0.230 -44.397 34.007 1.00 12.23 39 GLU B CA 1
ATOM 9650 C C . GLU B 1 38 ? 0.891 -45.539 33.241 1.00 12.71 39 GLU B C 1
ATOM 9651 O O . GLU B 1 38 ? 1.988 -45.385 32.703 1.00 12.88 39 GLU B O 1
ATOM 9657 N N . ALA B 1 39 ? 0.207 -46.677 33.166 1.00 12.31 40 ALA B N 1
ATOM 9658 C CA . ALA B 1 39 ? 0.747 -47.828 32.458 1.00 11.41 40 ALA B CA 1
ATOM 9659 C C . ALA B 1 39 ? 0.999 -47.493 30.996 1.00 15.83 40 ALA B C 1
ATOM 9660 O O . ALA B 1 39 ? 2.016 -47.895 30.423 1.00 16.28 40 ALA B O 1
ATOM 9662 N N . ASP B 1 40 ? 0.074 -46.755 30.389 1.00 12.24 41 ASP B N 1
ATOM 9663 C CA . ASP B 1 40 ? 0.218 -46.403 28.982 1.00 15.38 41 ASP B CA 1
ATOM 9664 C C . ASP B 1 40 ? 1.338 -45.394 28.778 1.00 16.41 41 ASP B C 1
ATOM 9665 O O . ASP B 1 40 ? 2.110 -45.502 27.822 1.00 15.87 41 ASP B O 1
ATOM 9670 N N . ASP B 1 41 ? 1.442 -44.420 29.675 1.00 18.21 42 ASP B N 1
ATOM 9671 C CA . ASP B 1 41 ? 2.498 -43.425 29.550 1.00 19.59 42 ASP B CA 1
ATOM 9672 C C . ASP B 1 41 ? 3.865 -44.072 29.756 1.00 22.43 42 ASP B C 1
ATOM 9673 O O . ASP B 1 41 ? 4.824 -43.755 29.046 1.00 22.61 42 ASP B O 1
ATOM 9678 N N . TRP B 1 42 ? 3.956 -44.986 30.718 1.00 17.97 43 TRP B N 1
ATOM 9679 C CA . TRP B 1 42 ? 5.222 -45.656 30.979 1.00 19.75 43 TRP B CA 1
ATOM 9680 C C . TRP B 1 42 ? 5.614 -46.518 29.778 1.00 18.18 43 TRP B C 1
ATOM 9681 O O . TRP B 1 42 ? 6.781 -46.556 29.388 1.00 19.83 43 TRP B O 1
ATOM 9692 N N . ALA B 1 43 ? 4.640 -47.201 29.187 1.00 16.38 44 ALA B N 1
ATOM 9693 C CA . ALA B 1 43 ? 4.921 -48.041 28.028 1.00 19.69 44 ALA B CA 1
ATOM 9694 C C . ALA B 1 43 ? 5.422 -47.177 26.874 1.00 21.52 44 ALA B C 1
ATOM 9695 O O . ALA B 1 43 ? 6.358 -47.554 26.168 1.00 20.51 44 ALA B O 1
ATOM 9697 N N . ALA B 1 44 ? 4.793 -46.020 26.688 1.00 20.61 45 ALA B N 1
ATOM 9698 C CA . ALA B 1 44 ? 5.181 -45.105 25.614 1.00 23.63 45 ALA B CA 1
ATOM 9699 C C . ALA B 1 44 ? 6.602 -44.605 25.833 1.00 23.20 45 ALA B C 1
ATOM 9700 O O . ALA B 1 44 ? 7.345 -44.373 24.870 1.00 22.80 45 ALA B O 1
ATOM 9702 N N . GLN B 1 45 ? 6.969 -44.441 27.102 1.00 20.34 46 GLN B N 1
ATOM 9703 C CA . GLN B 1 45 ? 8.301 -43.980 27.482 1.00 21.59 46 GLN B CA 1
ATOM 9704 C C . GLN B 1 45 ? 9.329 -45.101 27.374 1.00 23.79 46 GLN B C 1
ATOM 9705 O O . GLN B 1 45 ? 10.529 -44.867 27.510 1.00 24.70 46 GLN B O 1
ATOM 9711 N N . GLY B 1 46 ? 8.854 -46.319 27.144 1.00 21.62 47 GLY B N 1
ATOM 9712 C CA . GLY B 1 46 ? 9.758 -47.447 27.015 1.00 19.90 47 GLY B CA 1
ATOM 9713 C C . GLY B 1 46 ? 10.157 -48.143 28.303 1.00 19.92 47 GLY B C 1
ATOM 9714 O O . GLY B 1 46 ? 11.176 -48.831 28.336 1.00 18.13 47 GLY B O 1
ATOM 9715 N N . ARG B 1 47 ? 9.374 -47.976 29.367 1.00 19.03 48 ARG B N 1
ATOM 9716 C CA . ARG B 1 47 ? 9.692 -48.632 30.632 1.00 14.90 48 ARG B CA 1
ATOM 9717 C C . ARG B 1 47 ? 9.610 -50.143 30.432 1.00 14.47 48 ARG B C 1
ATOM 9718 O O . ARG B 1 47 ? 8.696 -50.638 29.772 1.00 14.15 48 ARG B O 1
ATOM 9726 N N . LYS B 1 48 ? 10.563 -50.874 30.996 1.00 13.89 49 LYS B N 1
ATOM 9727 C CA . LYS B 1 48 ? 10.575 -52.328 30.846 1.00 16.75 49 LYS B CA 1
ATOM 9728 C C . LYS B 1 48 ? 9.964 -53.057 32.041 1.00 14.51 49 LYS B C 1
ATOM 9729 O O . LYS B 1 48 ? 10.136 -52.635 33.186 1.00 16.51 49 LYS B O 1
ATOM 9735 N N . ASN B 1 49 ? 9.250 -54.148 31.767 1.00 13.47 50 ASN B N 1
ATOM 9736 C CA . ASN B 1 49 ? 8.661 -54.959 32.827 1.00 14.84 50 ASN B CA 1
ATOM 9737 C C . ASN B 1 49 ? 9.749 -55.939 33.270 1.00 15.75 50 ASN B C 1
ATOM 9738 O O . ASN B 1 49 ? 10.900 -55.802 32.855 1.00 15.48 50 ASN B O 1
ATOM 9743 N N . ILE B 1 50 ? 9.404 -56.918 34.101 1.00 12.84 51 ILE B N 1
ATOM 9744 C CA . ILE B 1 50 ? 10.414 -57.859 34.582 1.00 13.30 51 ILE B CA 1
ATOM 9745 C C . ILE B 1 50 ? 11.053 -58.705 33.491 1.00 15.87 51 ILE B C 1
ATOM 9746 O O . ILE B 1 50 ? 12.080 -59.340 33.723 1.00 19.09 51 ILE B O 1
ATOM 9751 N N . PHE B 1 51 ? 10.456 -58.711 32.303 1.00 15.80 52 PHE B N 1
ATOM 9752 C CA . PHE B 1 51 ? 10.988 -59.490 31.190 1.00 19.09 52 PHE B CA 1
ATOM 9753 C C . PHE B 1 51 ? 11.818 -58.620 30.259 1.00 18.13 52 PHE B C 1
ATOM 9754 O O . PHE B 1 51 ? 12.245 -59.073 29.198 1.00 18.86 52 PHE B O 1
ATOM 9762 N N . GLY B 1 52 ? 12.029 -57.369 30.662 1.00 19.09 53 GLY B N 1
ATOM 9763 C CA . GLY B 1 52 ? 12.807 -56.436 29.866 1.00 17.12 53 GLY B CA 1
ATOM 9764 C C . GLY B 1 52 ? 12.049 -55.902 28.663 1.00 18.35 53 GLY B C 1
ATOM 9765 O O . GLY B 1 52 ? 12.652 -55.367 27.735 1.00 17.59 53 GLY B O 1
ATOM 9766 N N . GLN B 1 53 ? 10.724 -56.026 28.689 1.00 14.55 54 GLN B N 1
ATOM 9767 C CA . GLN B 1 53 ? 9.883 -55.583 27.581 1.00 12.75 54 GLN B CA 1
ATOM 9768 C C . GLN B 1 53 ? 8.914 -54.470 27.961 1.00 14.06 54 GLN B C 1
ATOM 9769 O O . GLN B 1 53 ? 8.527 -54.339 29.122 1.00 13.31 54 GLN B O 1
ATOM 9775 N N . THR B 1 54 ? 8.518 -53.670 26.975 1.00 16.02 55 THR B N 1
ATOM 9776 C CA . THR B 1 54 ? 7.555 -52.607 27.225 1.00 16.41 55 THR B CA 1
ATOM 9777 C C . THR B 1 54 ? 6.177 -53.275 27.230 1.00 16.19 55 THR B C 1
ATOM 9778 O O . THR B 1 54 ? 5.924 -54.212 26.472 1.00 15.26 55 THR B O 1
ATOM 9782 N N . LEU B 1 55 ? 5.296 -52.794 28.094 1.00 13.78 56 LEU B N 1
ATOM 9783 C CA . LEU B 1 55 ? 3.948 -53.339 28.208 1.00 14.91 56 LEU B CA 1
ATOM 9784 C C . LEU B 1 55 ? 3.123 -53.146 26.933 1.00 16.83 56 LEU B C 1
ATOM 9785 O O . LEU B 1 55 ? 3.136 -52.071 26.339 1.00 16.22 56 LEU B O 1
ATOM 9790 N N . THR B 1 56 ? 2.418 -54.190 26.508 1.00 13.08 57 THR B N 1
ATOM 9791 C CA . THR B 1 56 ? 1.553 -54.075 25.336 1.00 13.44 57 THR B CA 1
ATOM 9792 C C . THR B 1 56 ? 0.174 -53.763 25.905 1.00 14.48 57 THR B C 1
ATOM 9793 O O . THR B 1 56 ? -0.478 -54.619 26.503 1.00 13.97 57 THR B O 1
ATOM 9797 N N . ILE B 1 57 ? -0.260 -52.523 25.724 1.00 13.01 58 ILE B N 1
ATOM 9798 C CA . ILE B 1 57 ? -1.536 -52.081 26.264 1.00 14.59 58 ILE B CA 1
ATOM 9799 C C . ILE B 1 57 ? -2.431 -51.405 25.221 1.00 15.32 58 ILE B C 1
ATOM 9800 O O . ILE B 1 57 ? -1.986 -50.535 24.467 1.00 15.29 58 ILE B O 1
ATOM 9805 N N . ARG B 1 58 ? -3.691 -51.831 25.174 1.00 12.43 59 ARG B N 1
ATOM 9806 C CA . ARG B 1 58 ? -4.664 -51.291 24.228 1.00 13.53 59 ARG B CA 1
ATOM 9807 C C . ARG B 1 58 ? -5.958 -50.917 24.941 1.00 15.41 59 ARG B C 1
ATOM 9808 O O . ARG B 1 58 ? -6.350 -51.551 25.922 1.00 15.20 59 ARG B O 1
ATOM 9816 N N . GLU B 1 59 ? -6.622 -49.889 24.424 1.00 11.89 60 GLU B N 1
ATOM 9817 C CA . GLU B 1 59 ? -7.881 -49.410 24.977 1.00 13.12 60 GLU B CA 1
ATOM 9818 C C . GLU B 1 59 ? -9.025 -50.034 24.181 1.00 11.85 60 GLU B C 1
ATOM 9819 O O . GLU B 1 59 ? -9.042 -49.960 22.955 1.00 12.40 60 GLU B O 1
ATOM 9825 N N . MET B 1 60 ? -9.981 -50.644 24.879 1.00 12.28 61 MET B N 1
ATOM 9826 C CA . MET B 1 60 ? -11.114 -51.282 24.219 1.00 11.84 61 MET B CA 1
ATOM 9827 C C . MET B 1 60 ? -12.319 -50.343 24.144 1.00 13.45 61 MET B C 1
ATOM 9828 O O . MET B 1 60 ? -12.200 -49.165 24.468 1.00 10.80 61 MET B O 1
ATOM 9833 N N . GLN B 1 61 ? -13.469 -50.861 23.713 1.00 12.81 62 GLN B N 1
ATOM 9834 C CA . GLN B 1 61 ? -14.670 -50.033 23.581 1.00 13.30 62 GLN B CA 1
ATOM 9835 C C . GLN B 1 61 ? -15.506 -49.968 24.861 1.00 11.02 62 GLN B C 1
ATOM 9836 O O . GLN B 1 61 ? -16.388 -49.114 24.992 1.00 8.71 62 GLN B O 1
ATOM 9842 N N . SER B 1 62 ? -15.227 -50.873 25.795 1.00 10.23 63 SER B N 1
ATOM 9843 C CA . SER B 1 62 ? -15.941 -50.940 27.074 1.00 10.19 63 SER B CA 1
ATOM 9844 C C . SER B 1 62 ? -15.191 -51.933 27.957 1.00 10.81 63 SER B C 1
ATOM 9845 O O . SER B 1 62 ? -14.256 -52.591 27.488 1.00 9.05 63 SER B O 1
ATOM 9848 N N . GLU B 1 63 ? -15.600 -52.053 29.220 1.00 9.10 64 GLU B N 1
ATOM 9849 C CA . GLU B 1 63 ? -14.950 -52.998 30.123 1.00 9.62 64 GLU B CA 1
ATOM 9850 C C . GLU B 1 63 ? -15.264 -54.436 29.717 1.00 9.65 64 GLU B C 1
ATOM 9851 O O . GLU B 1 63 ? -14.497 -55.353 30.015 1.00 11.38 64 GLU B O 1
ATOM 9857 N N . ALA B 1 64 ? -16.398 -54.636 29.051 1.00 9.31 65 ALA B N 1
ATOM 9858 C CA . ALA B 1 64 ? -16.774 -55.972 28.598 1.00 8.94 65 ALA B CA 1
ATOM 9859 C C . ALA B 1 64 ? -15.761 -56.374 27.531 1.00 13.34 65 ALA B C 1
ATOM 9860 O O . ALA B 1 64 ? -15.307 -57.520 27.483 1.00 11.54 65 ALA B O 1
ATOM 9862 N N . GLY B 1 65 ? -15.406 -55.415 26.680 1.00 10.52 66 GLY B N 1
ATOM 9863 C CA . GLY B 1 65 ? -14.429 -55.675 25.635 1.00 9.20 66 GLY B CA 1
ATOM 9864 C C . GLY B 1 65 ? -13.057 -55.905 26.238 1.00 9.95 66 GLY B C 1
ATOM 9865 O O . GLY B 1 65 ? -12.299 -56.773 25.784 1.00 10.45 66 GLY B O 1
ATOM 9866 N N . ALA B 1 66 ? -12.740 -55.128 27.274 1.00 9.38 67 ALA B N 1
ATOM 9867 C CA . ALA B 1 66 ? -11.457 -55.255 27.956 1.00 11.16 67 ALA B CA 1
ATOM 9868 C C . ALA B 1 66 ? -11.321 -56.631 28.605 1.00 12.17 67 ALA B C 1
ATOM 9869 O O . ALA B 1 66 ? -10.276 -57.273 28.487 1.00 14.29 67 ALA B O 1
ATOM 9871 N N . ALA B 1 67 ? -12.379 -57.086 29.279 1.00 9.74 68 ALA B N 1
ATOM 9872 C CA . ALA B 1 67 ? -12.352 -58.388 29.942 1.00 11.18 68 ALA B CA 1
ATOM 9873 C C . ALA B 1 67 ? -12.209 -59.508 28.914 1.00 12.02 68 ALA B C 1
ATOM 9874 O O . ALA B 1 67 ? -11.501 -60.490 29.148 1.00 11.74 68 ALA B O 1
ATOM 9876 N N . GLY B 1 68 ? -12.878 -59.352 27.775 1.00 11.13 69 GLY B N 1
ATOM 9877 C CA . GLY B 1 68 ? -12.787 -60.350 26.722 1.00 11.36 69 GLY B CA 1
ATOM 9878 C C . GLY B 1 68 ? -11.366 -60.432 26.192 1.00 11.18 69 GLY B C 1
ATOM 9879 O O . GLY B 1 68 ? -10.840 -61.522 25.959 1.00 10.17 69 GLY B O 1
ATOM 9880 N N . ALA B 1 69 ? -10.734 -59.275 26.010 1.00 10.37 70 ALA B N 1
ATOM 9881 C CA . ALA B 1 69 ? -9.359 -59.225 25.512 1.00 10.01 70 ALA B CA 1
ATOM 9882 C C . ALA B 1 69 ? -8.394 -59.801 26.554 1.00 10.07 70 ALA B C 1
ATOM 9883 O O . ALA B 1 69 ? -7.422 -60.477 26.213 1.00 9.53 70 ALA B O 1
ATOM 9885 N N . VAL B 1 70 ? -8.658 -59.533 27.826 1.00 10.03 71 VAL B N 1
ATOM 9886 C CA . VAL B 1 70 ? -7.802 -60.064 28.885 1.00 10.84 71 VAL B CA 1
ATOM 9887 C C . VAL B 1 70 ? -7.888 -61.593 28.866 1.00 12.69 71 VAL B C 1
ATOM 9888 O O . VAL B 1 70 ? -6.877 -62.292 28.979 1.00 11.34 71 VAL B O 1
ATOM 9892 N N . HIS B 1 71 ? -9.099 -62.106 28.708 1.00 10.40 72 HIS B N 1
ATOM 9893 C CA . HIS B 1 71 ? -9.301 -63.549 28.666 1.00 12.75 72 HIS B CA 1
ATOM 9894 C C . HIS B 1 71 ? -8.476 -64.150 27.516 1.00 11.07 72 HIS B C 1
ATOM 9895 O O . HIS B 1 71 ? -7.746 -65.122 27.704 1.00 11.63 72 HIS B O 1
ATOM 9902 N N . GLY B 1 72 ? -8.577 -63.543 26.338 1.00 11.74 73 GLY B N 1
ATOM 9903 C CA . GLY B 1 72 ? -7.843 -64.025 25.177 1.00 10.82 73 GLY B CA 1
ATOM 9904 C C . GLY B 1 72 ? -6.330 -63.955 25.301 1.00 11.15 73 GLY B C 1
ATOM 9905 O O . GLY B 1 72 ? -5.625 -64.853 24.846 1.00 11.40 73 GLY B O 1
ATOM 9906 N N . ALA B 1 73 ? -5.817 -62.884 25.898 1.00 10.28 74 ALA B N 1
ATOM 9907 C CA . ALA B 1 73 ? -4.375 -62.749 26.061 1.00 10.38 74 ALA B CA 1
ATOM 9908 C C . ALA B 1 73 ? -3.860 -63.824 27.020 1.00 10.79 74 ALA B C 1
ATOM 9909 O O . ALA B 1 73 ? -2.822 -64.438 26.775 1.00 11.65 74 ALA B O 1
ATOM 9911 N N . LEU B 1 74 ? -4.596 -64.041 28.106 1.00 9.08 75 LEU B N 1
ATOM 9912 C CA . LEU B 1 74 ? -4.242 -65.040 29.111 1.00 12.19 75 LEU B CA 1
ATOM 9913 C C . LEU B 1 74 ? -4.340 -66.443 28.521 1.00 10.99 75 LEU B C 1
ATOM 9914 O O . LEU B 1 74 ? -3.480 -67.294 28.767 1.00 13.91 75 LEU B O 1
ATOM 9919 N N . ALA B 1 75 ? -5.389 -66.679 27.742 1.00 12.07 76 ALA B N 1
ATOM 9920 C CA . ALA B 1 75 ? -5.593 -67.981 27.115 1.00 14.51 76 ALA B CA 1
ATOM 9921 C C . ALA B 1 75 ? -4.435 -68.289 26.165 1.00 16.20 76 ALA B C 1
ATOM 9922 O O . ALA B 1 75 ? -4.051 -69.450 25.995 1.00 14.37 76 ALA B O 1
ATOM 9924 N N . ALA B 1 76 ? -3.882 -67.238 25.561 1.00 13.43 77 ALA B N 1
ATOM 9925 C CA . ALA B 1 76 ? -2.776 -67.366 24.620 1.00 12.40 77 ALA B CA 1
ATOM 9926 C C . ALA B 1 76 ? -1.392 -67.200 25.264 1.00 11.25 77 ALA B C 1
ATOM 9927 O O . ALA B 1 76 ? -0.419 -66.861 24.591 1.00 14.13 77 ALA B O 1
ATOM 9929 N N . GLY B 1 77 ? -1.323 -67.409 26.571 1.00 10.86 78 GLY B N 1
ATOM 9930 C CA . GLY B 1 77 ? -0.052 -67.373 27.273 1.00 11.10 78 GLY B CA 1
ATOM 9931 C C . GLY B 1 77 ? 0.675 -66.109 27.681 1.00 12.05 78 GLY B C 1
ATOM 9932 O O . GLY B 1 77 ? 1.878 -66.176 27.943 1.00 13.71 78 GLY B O 1
ATOM 9933 N N . ALA B 1 78 ? -0.009 -64.970 27.750 1.00 10.52 79 ALA B N 1
ATOM 9934 C CA . ALA B 1 78 ? 0.656 -63.740 28.172 1.00 9.37 79 ALA B CA 1
ATOM 9935 C C . ALA B 1 78 ? 0.142 -63.318 29.547 1.00 11.30 79 ALA B C 1
ATOM 9936 O O . ALA B 1 78 ? -1.062 -63.384 29.794 1.00 11.61 79 ALA B O 1
ATOM 9938 N N . LEU B 1 79 ? 1.041 -62.906 30.443 1.00 9.79 80 LEU B N 1
ATOM 9939 C CA . LEU B 1 79 ? 0.609 -62.431 31.761 1.00 11.88 80 LEU B CA 1
ATOM 9940 C C . LEU B 1 79 ? -0.156 -61.145 31.473 1.00 12.57 80 LEU B C 1
ATOM 9941 O O . LEU B 1 79 ? 0.366 -60.239 30.825 1.00 11.06 80 LEU B O 1
ATOM 9946 N N . THR B 1 80 ? -1.377 -61.060 31.985 1.00 11.50 81 THR B N 1
ATOM 9947 C CA . THR B 1 80 ? -2.242 -59.928 31.690 1.00 12.20 81 THR B CA 1
ATOM 9948 C C . THR B 1 80 ? -2.917 -59.296 32.902 1.00 13.96 81 THR B C 1
ATOM 9949 O O . THR B 1 80 ? -3.216 -59.973 33.892 1.00 12.57 81 THR B O 1
ATOM 9953 N N . THR B 1 81 ? -3.171 -57.995 32.806 1.00 11.04 82 THR B N 1
ATOM 9954 C CA . THR B 1 81 ? -3.823 -57.269 33.887 1.00 10.43 82 THR B CA 1
ATOM 9955 C C . THR B 1 81 ? -4.775 -56.206 33.334 1.00 11.73 82 THR B C 1
ATOM 9956 O O . THR B 1 81 ? -4.780 -55.925 32.136 1.00 11.59 82 THR B O 1
ATOM 9960 N N . THR B 1 82 ? -5.609 -55.653 34.208 1.00 10.42 83 THR B N 1
ATOM 9961 C CA . THR B 1 82 ? -6.519 -54.577 33.826 1.00 9.58 83 THR B CA 1
ATOM 9962 C C . THR B 1 82 ? -6.843 -53.790 35.088 1.00 11.68 83 THR B C 1
ATOM 9963 O O . THR B 1 82 ? -6.561 -54.245 36.203 1.00 12.85 83 THR B O 1
ATOM 9967 N N . PHE B 1 83 ? -7.402 -52.599 34.910 1.00 9.66 84 PHE B N 1
ATOM 9968 C CA . PHE B 1 83 ? -7.737 -51.724 36.028 1.00 10.73 84 PHE B CA 1
ATOM 9969 C C . PHE B 1 83 ? -9.179 -51.281 35.864 1.00 12.81 84 PHE B C 1
ATOM 9970 O O . PHE B 1 83 ? -9.570 -50.820 34.792 1.00 11.95 84 PHE B O 1
ATOM 9978 N N . THR B 1 84 ? -9.977 -51.397 36.918 1.00 11.10 85 THR B N 1
ATOM 9979 C CA . THR B 1 84 ? -11.370 -51.016 36.776 1.00 10.05 85 THR B CA 1
ATOM 9980 C C . THR B 1 84 ? -12.061 -50.756 38.103 1.00 13.52 85 THR B C 1
ATOM 9981 O O . THR B 1 84 ? -11.424 -50.699 39.163 1.00 11.21 85 THR B O 1
ATOM 9985 N N . ALA B 1 85 ? -13.375 -50.596 38.032 1.00 10.30 86 ALA B N 1
ATOM 9986 C CA . ALA B 1 85 ? -14.170 -50.328 39.216 1.00 10.34 86 ALA B CA 1
ATOM 9987 C C . ALA B 1 85 ? -15.642 -50.263 38.857 1.00 12.15 86 ALA B C 1
ATOM 9988 O O . ALA B 1 85 ? -15.999 -50.212 37.686 1.00 9.87 86 ALA B O 1
ATOM 9990 N N . SER B 1 86 ? -16.477 -50.295 39.890 1.00 12.11 87 SER B N 1
ATOM 9991 C CA . SER B 1 86 ? -17.916 -50.120 39.764 1.00 11.02 87 SER B CA 1
ATOM 9992 C C . SER B 1 86 ? -18.597 -50.706 38.516 1.00 9.48 87 SER B C 1
ATOM 9993 O O . SER B 1 86 ? -18.519 -51.907 38.260 1.00 8.11 87 SER B O 1
ATOM 9996 N N . GLN B 1 87 ? -19.288 -49.846 37.768 1.00 10.03 88 GLN B N 1
ATOM 9997 C CA . GLN B 1 87 ? -20.000 -50.248 36.553 1.00 10.61 88 GLN B CA 1
ATOM 9998 C C . GLN B 1 87 ? -19.096 -51.043 35.611 1.00 12.93 88 GLN B C 1
ATOM 9999 O O . GLN B 1 87 ? -19.555 -51.950 34.909 1.00 11.83 88 GLN B O 1
ATOM 10005 N N . GLY B 1 88 ? -17.819 -50.677 35.585 1.00 8.75 89 GLY B N 1
ATOM 10006 C CA . GLY B 1 88 ? -16.875 -51.358 34.718 1.00 9.55 89 GLY B CA 1
ATOM 10007 C C . GLY B 1 88 ? -16.674 -52.794 35.154 1.00 11.03 89 GLY B C 1
ATOM 10008 O O . GLY B 1 88 ? -16.698 -53.708 34.332 1.00 10.75 89 GLY B O 1
ATOM 10009 N N . LEU B 1 89 ? -16.479 -52.992 36.454 1.00 9.85 90 LEU B N 1
ATOM 10010 C CA . LEU B 1 89 ? -16.276 -54.331 36.986 1.00 11.00 90 LEU B CA 1
ATOM 10011 C C . LEU B 1 89 ? -17.500 -55.195 36.699 1.00 10.74 90 LEU B C 1
ATOM 10012 O O . LEU B 1 89 ? -17.366 -56.378 36.394 1.00 9.75 90 LEU B O 1
ATOM 10017 N N . LEU B 1 90 ? -18.690 -54.607 36.789 1.00 8.75 91 LEU B N 1
ATOM 10018 C CA . LEU B 1 90 ? -19.909 -55.364 36.517 1.00 11.22 91 LEU B CA 1
ATOM 10019 C C . LEU B 1 90 ? -19.883 -55.932 35.098 1.00 10.35 91 LEU B C 1
ATOM 10020 O O . LEU B 1 90 ? -20.294 -57.077 34.875 1.00 9.64 91 LEU B O 1
ATOM 10025 N N . LEU B 1 91 ? -19.400 -55.138 34.142 1.00 9.99 92 LEU B N 1
ATOM 10026 C CA . LEU B 1 91 ? -19.335 -55.592 32.754 1.00 9.97 92 LEU B CA 1
ATOM 10027 C C . LEU B 1 91 ? -18.282 -56.683 32.544 1.00 10.36 92 LEU B C 1
ATOM 10028 O O . LEU B 1 91 ? -18.287 -57.369 31.518 1.00 11.49 92 LEU B O 1
ATOM 10033 N N . MET B 1 92 ? -17.381 -56.845 33.507 1.00 8.90 93 MET B N 1
ATOM 10034 C CA . MET B 1 92 ? -16.349 -57.871 33.399 1.00 9.22 93 MET B CA 1
ATOM 10035 C C . MET B 1 92 ? -16.764 -59.207 34.026 1.00 9.94 93 MET B C 1
ATOM 10036 O O . MET B 1 92 ? -16.085 -60.218 33.852 1.00 10.94 93 MET B O 1
ATOM 10041 N N . ILE B 1 93 ? -17.882 -59.217 34.741 1.00 10.24 94 ILE B N 1
ATOM 10042 C CA . ILE B 1 93 ? -18.334 -60.434 35.412 1.00 10.34 94 ILE B CA 1
ATOM 10043 C C . ILE B 1 93 ? -18.466 -61.686 34.536 1.00 11.94 94 ILE B C 1
ATOM 10044 O O . ILE B 1 93 ? -17.985 -62.755 34.912 1.00 12.41 94 ILE B O 1
ATOM 10049 N N . PRO B 1 94 ? -19.098 -61.582 33.357 1.00 10.61 95 PRO B N 1
ATOM 10050 C CA . PRO B 1 94 ? -19.210 -62.792 32.535 1.00 10.61 95 PRO B CA 1
ATOM 10051 C C . PRO B 1 94 ? -17.849 -63.421 32.222 1.00 12.45 95 PRO B C 1
ATOM 10052 O O . PRO B 1 94 ? -17.671 -64.634 32.358 1.00 10.82 95 PRO B O 1
ATOM 10056 N N . ASN B 1 95 ? -16.888 -62.604 31.798 1.00 9.24 96 ASN B N 1
ATOM 10057 C CA . ASN B 1 95 ? -15.564 -63.132 31.495 1.00 8.24 96 ASN B CA 1
ATOM 10058 C C . ASN B 1 95 ? -14.825 -63.589 32.753 1.00 11.26 96 ASN B C 1
ATOM 10059 O O . ASN B 1 95 ? -13.948 -64.453 32.685 1.00 12.66 96 ASN B O 1
ATOM 10064 N N . MET B 1 96 ? -15.172 -63.021 33.902 1.00 8.98 97 MET B N 1
ATOM 10065 C CA . MET B 1 96 ? -14.513 -63.434 35.142 1.00 10.25 97 MET B CA 1
ATOM 10066 C C . MET B 1 96 ? -14.769 -64.919 35.427 1.00 11.69 97 MET B C 1
ATOM 10067 O O . MET B 1 96 ? -13.879 -65.630 35.885 1.00 11.47 97 MET B O 1
ATOM 10072 N N . TYR B 1 97 ? -15.982 -65.394 35.149 1.00 10.74 98 TYR B N 1
ATOM 10073 C CA . TYR B 1 97 ? -16.285 -66.812 35.350 1.00 12.38 98 TYR B CA 1
ATOM 10074 C C . TYR B 1 97 ? -15.416 -67.647 34.408 1.00 11.51 98 TYR B C 1
ATOM 10075 O O . TYR B 1 97 ? -14.957 -68.737 34.768 1.00 11.50 98 TYR B O 1
ATOM 10084 N N . LYS B 1 98 ? -15.200 -67.133 33.196 1.00 8.78 99 LYS B N 1
ATOM 10085 C CA . LYS B 1 98 ? -14.389 -67.828 32.199 1.00 12.91 99 LYS B CA 1
ATOM 10086 C C . LYS B 1 98 ? -12.907 -67.839 32.550 1.00 13.70 99 LYS B C 1
ATOM 10087 O O . LYS B 1 98 ? -12.232 -68.853 32.375 1.00 10.80 99 LYS B O 1
ATOM 10093 N N . ILE B 1 99 ? -12.397 -66.712 33.039 1.00 12.01 100 ILE B N 1
ATOM 10094 C CA . ILE B 1 99 ? -10.987 -66.627 33.389 1.00 12.05 100 ILE B CA 1
ATOM 10095 C C . ILE B 1 99 ? -10.650 -67.541 34.568 1.00 9.65 100 ILE B C 1
ATOM 10096 O O . ILE B 1 99 ? -9.607 -68.189 34.572 1.00 12.79 100 ILE B O 1
ATOM 10101 N N . SER B 1 100 ? -11.529 -67.605 35.564 1.00 11.70 101 SER B N 1
ATOM 10102 C CA . SER B 1 100 ? -11.280 -68.481 36.706 1.00 11.62 101 SER B CA 1
ATOM 10103 C C . SER B 1 100 ? -11.595 -69.924 36.310 1.00 9.67 101 SER B C 1
ATOM 10104 O O . SER B 1 100 ? -10.878 -70.853 36.686 1.00 10.38 101 SER B O 1
ATOM 10107 N N . GLY B 1 101 ? -12.662 -70.102 35.538 1.00 11.75 102 GLY B N 1
ATOM 10108 C CA . GLY B 1 101 ? -13.051 -71.434 35.105 1.00 12.24 102 GLY B CA 1
ATOM 10109 C C . GLY B 1 101 ? -11.953 -72.131 34.319 1.00 14.35 102 GLY B C 1
ATOM 10110 O O . GLY B 1 101 ? -11.840 -73.362 34.337 1.00 12.98 102 GLY B O 1
ATOM 10111 N N . GLU B 1 102 ? -11.140 -71.343 33.624 1.00 11.10 103 GLU B N 1
ATOM 10112 C CA . GLU B 1 102 ? -10.045 -71.891 32.830 1.00 12.90 103 GLU B CA 1
ATOM 10113 C C . GLU B 1 102 ? -8.700 -71.793 33.550 1.00 11.26 103 GLU B C 1
ATOM 10114 O O . GLU B 1 102 ? -7.649 -71.991 32.943 1.00 11.42 103 GLU B O 1
ATOM 10120 N N . LEU B 1 103 ? -8.748 -71.490 34.844 1.00 9.31 104 LEU B N 1
ATOM 10121 C CA . LEU B 1 103 ? -7.550 -71.382 35.677 1.00 13.07 104 LEU B CA 1
ATOM 10122 C C . LEU B 1 103 ? -6.424 -70.581 35.019 1.00 14.94 104 LEU B C 1
ATOM 10123 O O . LEU B 1 103 ? -5.322 -71.097 34.783 1.00 11.42 104 LEU B O 1
ATOM 10128 N N . LEU B 1 104 ? -6.714 -69.314 34.737 1.00 12.61 105 LEU B N 1
ATOM 10129 C CA . LEU B 1 104 ? -5.759 -68.411 34.107 1.00 11.82 105 LEU B CA 1
ATOM 10130 C C . LEU B 1 104 ? -5.273 -67.414 35.160 1.00 13.49 105 LEU B C 1
ATOM 10131 O O . LEU B 1 104 ? -6.067 -66.882 35.937 1.00 11.24 105 LEU B O 1
ATOM 10136 N N . PRO B 1 105 ? -3.960 -67.142 35.188 1.00 13.54 106 PRO B N 1
ATOM 10137 C CA . PRO B 1 105 ? -3.332 -66.225 36.144 1.00 13.25 106 PRO B CA 1
ATOM 10138 C C . PRO B 1 105 ? -3.558 -64.736 35.906 1.00 15.31 106 PRO B C 1
ATOM 10139 O O . PRO B 1 105 ? -2.616 -63.947 35.936 1.00 15.31 106 PRO B O 1
ATOM 10143 N N . GLY B 1 106 ? -4.804 -64.347 35.673 1.00 12.13 107 GLY B N 1
ATOM 10144 C CA . GLY B 1 106 ? -5.069 -62.937 35.448 1.00 14.24 107 GLY B CA 1
ATOM 10145 C C . GLY B 1 106 ? -5.127 -62.176 36.758 1.00 13.92 107 GLY B C 1
ATOM 10146 O O . GLY B 1 106 ? -5.380 -62.758 37.814 1.00 10.03 107 GLY B O 1
ATOM 10147 N N . VAL B 1 107 ? -4.877 -60.872 36.695 1.00 12.11 108 VAL B N 1
ATOM 10148 C CA . VAL B 1 107 ? -4.932 -60.027 37.878 1.00 10.21 108 VAL B CA 1
ATOM 10149 C C . VAL B 1 107 ? -5.677 -58.726 37.569 1.00 11.99 108 VAL B C 1
ATOM 10150 O O . VAL B 1 107 ? -5.281 -57.976 36.679 1.00 11.00 108 VAL B O 1
ATOM 10154 N N . PHE B 1 108 ? -6.769 -58.485 38.289 1.00 10.78 109 PHE B N 1
ATOM 10155 C CA . PHE B 1 108 ? -7.547 -57.258 38.130 1.00 11.63 109 PHE B CA 1
ATOM 10156 C C . PHE B 1 108 ? -7.187 -56.361 39.308 1.00 11.22 109 PHE B C 1
ATOM 10157 O O . PHE B 1 108 ? -7.158 -56.822 40.450 1.00 12.37 109 PHE B O 1
ATOM 10165 N N . HIS B 1 109 ? -6.904 -55.092 39.040 1.00 10.13 110 HIS B N 1
ATOM 10166 C CA . HIS B 1 109 ? -6.631 -54.150 40.119 1.00 8.70 110 HIS B CA 1
ATOM 10167 C C . HIS B 1 109 ? -7.859 -53.249 40.133 1.00 11.00 110 HIS B C 1
ATOM 10168 O O . HIS B 1 109 ? -8.139 -52.539 39.167 1.00 12.29 110 HIS B O 1
ATOM 10175 N N . VAL B 1 110 ? -8.593 -53.299 41.238 1.00 9.95 111 VAL B N 1
ATOM 10176 C CA . VAL B 1 110 ? -9.842 -52.565 41.368 1.00 9.39 111 VAL B CA 1
ATOM 10177 C C . VAL B 1 110 ? -9.903 -51.508 42.455 1.00 13.71 111 VAL B C 1
ATOM 10178 O O . VAL B 1 110 ? -9.578 -51.779 43.607 1.00 9.79 111 VAL B O 1
ATOM 10182 N N . THR B 1 111 ? -10.326 -50.303 42.080 1.00 10.26 112 THR B N 1
ATOM 10183 C CA . THR B 1 111 ? -10.509 -49.238 43.051 1.00 10.98 112 THR B CA 1
ATOM 10184 C C . THR B 1 111 ? -11.994 -49.389 43.399 1.00 11.24 112 THR B C 1
ATOM 10185 O O . THR B 1 111 ? -12.866 -48.948 42.648 1.00 13.27 112 THR B O 1
ATOM 10189 N N . ALA B 1 112 ? -12.276 -50.044 44.522 1.00 11.17 113 ALA B N 1
ATOM 10190 C CA . ALA B 1 112 ? -13.653 -50.304 44.946 1.00 10.69 113 ALA B CA 1
ATOM 10191 C C . ALA B 1 112 ? -14.509 -49.041 44.962 1.00 10.62 113 ALA B C 1
ATOM 10192 O O . ALA B 1 112 ? -14.242 -48.113 45.722 1.00 10.65 113 ALA B O 1
ATOM 10194 N N . ARG B 1 113 ? -15.538 -49.028 44.117 1.00 10.26 114 ARG B N 1
ATOM 10195 C CA . ARG B 1 113 ? -16.436 -47.884 43.977 1.00 10.44 114 ARG B CA 1
ATOM 10196 C C . ARG B 1 113 ? -17.918 -48.271 43.979 1.00 11.71 114 ARG B C 1
ATOM 10197 O O . ARG B 1 113 ? -18.298 -49.344 43.500 1.00 10.77 114 ARG B O 1
ATOM 10205 N N . ALA B 1 114 ? -18.745 -47.369 44.503 1.00 11.01 115 ALA B N 1
ATOM 10206 C CA . ALA B 1 114 ? -20.188 -47.562 44.596 1.00 12.37 115 ALA B CA 1
ATOM 10207 C C . ALA B 1 114 ? -20.858 -47.906 43.268 1.00 14.52 115 ALA B C 1
ATOM 10208 O O . ALA B 1 114 ? -20.415 -47.483 42.197 1.00 13.26 115 ALA B O 1
ATOM 10210 N N . ILE B 1 115 ? -21.930 -48.687 43.351 1.00 10.63 116 ILE B N 1
ATOM 10211 C CA . ILE B 1 115 ? -22.690 -49.078 42.171 1.00 12.83 116 ILE B CA 1
ATOM 10212 C C . ILE B 1 115 ? -23.849 -48.097 42.038 1.00 13.13 116 ILE B C 1
ATOM 10213 O O . ILE B 1 115 ? -24.406 -47.650 43.040 1.00 13.29 116 ILE B O 1
ATOM 10218 N N . ALA B 1 116 ? -24.207 -47.756 40.805 1.00 9.94 117 ALA B N 1
ATOM 10219 C CA . ALA B 1 116 ? -25.291 -46.807 40.571 1.00 10.18 117 ALA B CA 1
ATOM 10220 C C . ALA B 1 116 ? -26.653 -47.465 40.746 1.00 12.16 117 ALA B C 1
ATOM 10221 O O . ALA B 1 116 ? -27.017 -48.368 39.995 1.00 13.31 117 ALA B O 1
ATOM 10223 N N . ALA B 1 117 ? -27.402 -47.013 41.747 1.00 13.21 118 ALA B N 1
ATOM 10224 C CA . ALA B 1 117 ? -28.725 -47.561 42.016 1.00 13.39 118 ALA B CA 1
ATOM 10225 C C . ALA B 1 117 ? -29.720 -46.406 42.026 1.00 12.41 118 ALA B C 1
ATOM 10226 O O . ALA B 1 117 ? -30.205 -46.007 40.969 1.00 12.39 118 ALA B O 1
ATOM 10228 N N . HIS B 1 118 ? -30.026 -45.868 43.206 1.00 11.82 119 HIS B N 1
ATOM 10229 C CA . HIS B 1 118 ? -30.956 -44.739 43.284 1.00 11.13 119 HIS B CA 1
ATOM 10230 C C . HIS B 1 118 ? -30.237 -43.535 42.681 1.00 11.86 119 HIS B C 1
ATOM 10231 O O . HIS B 1 118 ? -30.861 -42.551 42.286 1.00 13.52 119 HIS B O 1
ATOM 10238 N N . ALA B 1 119 ? -28.914 -43.631 42.620 1.00 10.76 120 ALA B N 1
ATOM 10239 C CA . ALA B 1 119 ? -28.077 -42.569 42.080 1.00 14.63 120 ALA B CA 1
ATOM 10240 C C . ALA B 1 119 ? -26.698 -43.137 41.774 1.00 14.68 120 ALA B C 1
ATOM 10241 O O . ALA B 1 119 ? -26.345 -44.218 42.248 1.00 12.79 120 ALA B O 1
ATOM 10243 N N . LEU B 1 120 ? -25.927 -42.398 40.986 1.00 10.97 121 LEU B N 1
ATOM 10244 C CA . LEU B 1 120 ? -24.570 -42.806 40.656 1.00 11.59 121 LEU B CA 1
ATOM 10245 C C . LEU B 1 120 ? -23.619 -42.165 41.657 1.00 12.10 121 LEU B C 1
ATOM 10246 O O . LEU B 1 120 ? -23.906 -41.098 42.215 1.00 12.05 121 LEU B O 1
ATOM 10251 N N . SER B 1 121 ? -22.491 -42.825 41.892 1.00 9.58 122 SER B N 1
ATOM 10252 C CA . SER B 1 121 ? -21.469 -42.300 42.785 1.00 10.70 122 SER B CA 1
ATOM 10253 C C . SER B 1 121 ? -20.129 -42.807 42.291 1.00 9.92 122 SER B C 1
ATOM 10254 O O . SER B 1 121 ? -19.990 -43.989 41.984 1.00 12.57 122 SER B O 1
ATOM 10257 N N . ILE B 1 122 ? -19.147 -41.913 42.203 1.00 10.75 123 ILE B N 1
ATOM 10258 C CA . ILE B 1 122 ? -17.809 -42.292 41.757 1.00 9.66 123 ILE B CA 1
ATOM 10259 C C . ILE B 1 122 ? -16.965 -42.623 42.982 1.00 12.67 123 ILE B C 1
ATOM 10260 O O . ILE B 1 122 ? -15.790 -42.969 42.858 1.00 12.92 123 ILE B O 1
ATOM 10265 N N . PHE B 1 123 ? -17.569 -42.525 44.164 1.00 9.27 124 PHE B N 1
ATOM 10266 C CA . PHE B 1 123 ? -16.832 -42.753 45.396 1.00 10.37 124 PHE B CA 1
ATOM 10267 C C . PHE B 1 123 ? -16.705 -44.180 45.904 1.00 10.91 124 PHE B C 1
ATOM 10268 O O . PHE B 1 123 ? -17.317 -45.100 45.369 1.00 12.33 124 PHE B O 1
ATOM 10276 N N . GLY B 1 124 ? -15.899 -44.347 46.950 1.00 11.80 125 GLY B N 1
ATOM 10277 C CA . GLY B 1 124 ? -15.599 -45.678 47.439 1.00 10.97 125 GLY B CA 1
ATOM 10278 C C . GLY B 1 124 ? -16.387 -46.478 48.449 1.00 11.19 125 GLY B C 1
ATOM 10279 O O . GLY B 1 124 ? -16.804 -45.986 49.498 1.00 11.53 125 GLY B O 1
ATOM 10280 N N . ASP B 1 125 ? -16.571 -47.747 48.094 1.00 12.86 126 ASP B N 1
ATOM 10281 C CA . ASP B 1 125 ? -17.213 -48.746 48.941 1.00 10.49 126 ASP B CA 1
ATOM 10282 C C . ASP B 1 125 ? -17.030 -50.095 48.258 1.00 10.22 126 ASP B C 1
ATOM 10283 O O . ASP B 1 125 ? -16.462 -50.163 47.166 1.00 10.45 126 ASP B O 1
ATOM 10288 N N . HIS B 1 126 ? -17.482 -51.165 48.895 1.00 11.74 127 HIS B N 1
ATOM 10289 C CA . HIS B 1 126 ? -17.273 -52.503 48.355 1.00 10.27 127 HIS B CA 1
ATOM 10290 C C . HIS B 1 126 ? -18.435 -53.101 47.579 1.00 9.78 127 HIS B C 1
ATOM 10291 O O . HIS B 1 126 ? -18.471 -54.308 47.343 1.00 10.21 127 HIS B O 1
ATOM 10298 N N . GLN B 1 127 ? -19.374 -52.260 47.157 1.00 9.87 128 GLN B N 1
ATOM 10299 C CA . GLN B 1 127 ? -20.520 -52.761 46.409 1.00 10.09 128 GLN B CA 1
ATOM 10300 C C . GLN B 1 127 ? -20.106 -53.446 45.115 1.00 10.24 128 GLN B C 1
ATOM 10301 O O . GLN B 1 127 ? -20.731 -54.422 44.704 1.00 13.18 128 GLN B O 1
ATOM 10307 N N . ASP B 1 128 ? -19.054 -52.948 44.473 1.00 9.52 129 ASP B N 1
ATOM 10308 C CA . ASP B 1 128 ? -18.634 -53.547 43.217 1.00 9.92 129 ASP B CA 1
ATOM 10309 C C . ASP B 1 128 ? -17.900 -54.865 43.401 1.00 10.01 129 ASP B C 1
ATOM 10310 O O . ASP B 1 128 ? -18.273 -55.875 42.801 1.00 10.53 129 ASP B O 1
ATOM 10315 N N . ILE B 1 129 ? -16.887 -54.886 44.258 1.00 9.76 130 ILE B N 1
ATOM 10316 C CA . ILE B 1 129 ? -16.147 -56.124 44.442 1.00 9.32 130 ILE B CA 1
ATOM 10317 C C . ILE B 1 129 ? -17.010 -57.263 45.004 1.00 9.40 130 ILE B C 1
ATOM 10318 O O . ILE B 1 129 ? -16.798 -58.426 44.659 1.00 9.44 130 ILE B O 1
ATOM 10323 N N . TYR B 1 130 ? -17.990 -56.948 45.849 1.00 8.77 131 TYR B N 1
ATOM 10324 C CA . TYR B 1 130 ? -18.847 -58.003 46.394 1.00 9.90 131 TYR B CA 1
ATOM 10325 C C . TYR B 1 130 ? -19.759 -58.568 45.308 1.00 12.47 131 TYR B C 1
ATOM 10326 O O . TYR B 1 130 ? -20.210 -59.711 45.402 1.00 12.43 131 TYR B O 1
ATOM 10335 N N . ALA B 1 131 ? -20.047 -57.755 44.291 1.00 9.62 132 ALA B N 1
ATOM 10336 C CA . ALA B 1 131 ? -20.898 -58.182 43.183 1.00 13.07 132 ALA B CA 1
ATOM 10337 C C . ALA B 1 131 ? -20.205 -59.236 42.326 1.00 13.73 132 ALA B C 1
ATOM 10338 O O . ALA B 1 131 ? -20.839 -59.886 41.504 1.00 11.80 132 ALA B O 1
ATOM 10340 N N . ALA B 1 132 ? -18.902 -59.407 42.520 1.00 14.02 133 ALA B N 1
ATOM 10341 C CA . ALA B 1 132 ? -18.148 -60.394 41.751 1.00 12.56 133 ALA B CA 1
ATOM 10342 C C . ALA B 1 132 ? -17.581 -61.502 42.635 1.00 12.94 133 ALA B C 1
ATOM 10343 O O . ALA B 1 132 ? -16.733 -62.275 42.195 1.00 12.71 133 ALA B O 1
ATOM 10345 N N . ARG B 1 133 ? -18.067 -61.606 43.869 1.00 10.15 134 ARG B N 1
ATOM 10346 C CA . ARG B 1 133 ? -17.538 -62.611 44.782 1.00 11.52 134 ARG B CA 1
ATOM 10347 C C . ARG B 1 133 ? -17.764 -64.062 44.386 1.00 15.21 134 ARG B C 1
ATOM 10348 O O . ARG B 1 133 ? -17.041 -64.937 44.853 1.00 15.06 134 ARG B O 1
ATOM 10356 N N . GLN B 1 134 ? -18.746 -64.326 43.528 1.00 12.29 135 GLN B N 1
ATOM 10357 C CA . GLN B 1 134 ? -19.010 -65.706 43.115 1.00 14.46 135 GLN B CA 1
ATOM 10358 C C . GLN B 1 134 ? -18.356 -66.118 41.792 1.00 15.16 135 GLN B C 1
ATOM 10359 O O . GLN B 1 134 ? -18.536 -67.247 41.340 1.00 11.63 135 GLN B O 1
ATOM 10365 N N . THR B 1 135 ? -17.585 -65.216 41.190 1.00 10.82 136 THR B N 1
ATOM 10366 C CA . THR B 1 135 ? -16.930 -65.488 39.912 1.00 12.52 136 THR B CA 1
ATOM 10367 C C . THR B 1 135 ? -15.739 -66.433 39.971 1.00 13.47 136 THR B C 1
ATOM 10368 O O . THR B 1 135 ? -15.236 -66.859 38.932 1.00 16.83 136 THR B O 1
ATOM 10372 N N . GLY B 1 136 ? -15.276 -66.759 41.173 1.00 12.32 137 GLY B N 1
ATOM 10373 C CA . GLY B 1 136 ? -14.150 -67.666 41.277 1.00 11.39 137 GLY B CA 1
ATOM 10374 C C . GLY B 1 136 ? -12.801 -66.977 41.359 1.00 13.37 137 GLY B C 1
ATOM 10375 O O . GLY B 1 136 ? -11.760 -67.639 41.343 1.00 13.18 137 GLY B O 1
ATOM 10376 N N . PHE B 1 137 ? -12.807 -65.649 41.426 1.00 11.36 138 PHE B N 1
ATOM 10377 C CA . PHE B 1 137 ? -11.559 -64.902 41.543 1.00 10.09 138 PHE B CA 1
ATOM 10378 C C . PHE B 1 137 ? -11.161 -64.877 43.011 1.00 12.85 138 PHE B C 1
ATOM 10379 O O . PHE B 1 137 ? -12.018 -64.799 43.891 1.00 13.04 138 PHE B O 1
ATOM 10387 N N . ALA B 1 138 ? -9.864 -64.964 43.275 1.00 11.92 139 ALA B N 1
ATOM 10388 C CA . ALA B 1 138 ? -9.396 -64.859 44.643 1.00 13.64 139 ALA B CA 1
ATOM 10389 C C . ALA B 1 138 ? -9.574 -63.359 44.871 1.00 12.95 139 ALA B C 1
ATOM 10390 O O . ALA B 1 138 ? -9.527 -62.582 43.914 1.00 12.92 139 ALA B O 1
ATOM 10392 N N . MET B 1 139 ? -9.792 -62.949 46.113 1.00 10.13 140 MET B N 1
ATOM 10393 C CA . MET B 1 139 ? -9.992 -61.535 46.413 1.00 12.28 140 MET B CA 1
ATOM 10394 C C . MET B 1 139 ? -9.075 -61.105 47.549 1.00 11.02 140 MET B C 1
ATOM 10395 O O . MET B 1 139 ? -9.190 -61.586 48.675 1.00 13.76 140 MET B O 1
ATOM 10400 N N . LEU B 1 140 ? -8.162 -60.193 47.232 1.00 10.81 141 LEU B N 1
ATOM 10401 C CA . LEU B 1 140 ? -7.165 -59.717 48.181 1.00 11.75 141 LEU B CA 1
ATOM 10402 C C . LEU B 1 140 ? -7.278 -58.206 48.378 1.00 11.43 141 LEU B C 1
ATOM 10403 O O . LEU B 1 140 ? -7.055 -57.428 47.452 1.00 11.90 141 LEU B O 1
ATOM 10408 N N . ALA B 1 141 ? -7.620 -57.809 49.599 1.00 8.44 142 ALA B N 1
ATOM 10409 C CA . ALA B 1 141 ? -7.808 -56.406 49.956 1.00 9.46 142 ALA B CA 1
ATOM 10410 C C . ALA B 1 141 ? -6.594 -55.678 50.533 1.00 13.09 142 ALA B C 1
ATOM 10411 O O . ALA B 1 141 ? -5.794 -56.257 51.259 1.00 11.76 142 ALA B O 1
ATOM 10413 N N . SER B 1 142 ? -6.480 -54.395 50.194 1.00 11.10 143 SER B N 1
ATOM 10414 C CA . SER B 1 142 ? -5.425 -53.520 50.707 1.00 13.82 143 SER B CA 1
ATOM 10415 C C . SER B 1 142 ? -6.147 -52.477 51.554 1.00 14.45 143 SER B C 1
ATOM 10416 O O . SER B 1 142 ? -7.187 -51.965 51.139 1.00 17.42 143 SER B O 1
ATOM 10419 N N . SER B 1 143 ? -5.609 -52.160 52.729 1.00 10.12 144 SER B N 1
ATOM 10420 C CA . SER B 1 143 ? -6.245 -51.183 53.616 1.00 10.90 144 SER B CA 1
ATOM 10421 C C . SER B 1 143 ? -5.487 -49.861 53.739 1.00 11.92 144 SER B C 1
ATOM 10422 O O . SER B 1 143 ? -5.899 -48.975 54.484 1.00 15.27 144 SER B O 1
ATOM 10425 N N . SER B 1 144 ? -4.381 -49.727 53.015 1.00 12.65 145 SER B N 1
ATOM 10426 C CA . SER B 1 144 ? -3.591 -48.495 53.056 1.00 12.71 145 SER B CA 1
ATOM 10427 C C . SER B 1 144 ? -2.804 -48.348 51.766 1.00 15.07 145 SER B C 1
ATOM 10428 O O . SER B 1 144 ? -2.764 -49.265 50.950 1.00 11.42 145 SER B O 1
ATOM 10431 N N . VAL B 1 145 ? -2.170 -47.195 51.580 1.00 11.54 146 VAL B N 1
ATOM 10432 C CA . VAL B 1 145 ? -1.380 -46.975 50.380 1.00 11.48 146 VAL B CA 1
ATOM 10433 C C . VAL B 1 145 ? -0.210 -47.954 50.327 1.00 11.46 146 VAL B C 1
ATOM 10434 O O . VAL B 1 145 ? 0.088 -48.519 49.272 1.00 11.46 146 VAL B O 1
ATOM 10438 N N . GLN B 1 146 ? 0.445 -48.159 51.467 1.00 12.61 147 GLN B N 1
ATOM 10439 C CA . GLN B 1 146 ? 1.571 -49.084 51.536 1.00 11.10 147 GLN B CA 1
ATOM 10440 C C . GLN B 1 146 ? 1.094 -50.487 51.171 1.00 12.38 147 GLN B C 1
ATOM 10441 O O . GLN B 1 146 ? 1.765 -51.203 50.428 1.00 12.90 147 GLN B O 1
ATOM 10447 N N . GLU B 1 147 ? -0.064 -50.874 51.697 1.00 11.44 148 GLU B N 1
ATOM 10448 C CA . GLU B 1 147 ? -0.619 -52.196 51.413 1.00 14.86 148 GLU B CA 1
ATOM 10449 C C . GLU B 1 147 ? -1.065 -52.312 49.961 1.00 15.23 148 GLU B C 1
ATOM 10450 O O . GLU B 1 147 ? -1.120 -53.412 49.414 1.00 15.89 148 GLU B O 1
ATOM 10456 N N . ALA B 1 148 ? -1.384 -51.184 49.329 1.00 12.93 149 ALA B N 1
ATOM 10457 C CA . ALA B 1 148 ? -1.793 -51.242 47.932 1.00 14.84 149 ALA B CA 1
ATOM 10458 C C . ALA B 1 148 ? -0.628 -51.822 47.129 1.00 14.53 149 ALA B C 1
ATOM 10459 O O . ALA B 1 148 ? -0.817 -52.697 46.282 1.00 13.20 149 ALA B O 1
ATOM 10461 N N . HIS B 1 149 ? 0.581 -51.343 47.410 1.00 10.58 150 HIS B N 1
ATOM 10462 C CA . HIS B 1 149 ? 1.775 -51.832 46.728 1.00 11.61 150 HIS B CA 1
ATOM 10463 C C . HIS B 1 149 ? 2.051 -53.295 47.071 1.00 12.27 150 HIS B C 1
ATOM 10464 O O . HIS B 1 149 ? 2.177 -54.143 46.184 1.00 13.00 150 HIS B O 1
ATOM 10471 N N . ASP B 1 150 ? 2.138 -53.587 48.362 1.00 13.16 151 ASP B N 1
ATOM 10472 C CA . ASP B 1 150 ? 2.435 -54.941 48.820 1.00 13.55 151 ASP B CA 1
ATOM 10473 C C . ASP B 1 150 ? 1.454 -56.017 48.348 1.00 13.60 151 ASP B C 1
ATOM 10474 O O . ASP B 1 150 ? 1.881 -57.080 47.895 1.00 12.07 151 ASP B O 1
ATOM 10479 N N . MET B 1 151 ? 0.153 -55.752 48.462 1.00 13.22 152 MET B N 1
ATOM 10480 C CA . MET B 1 151 ? -0.848 -56.734 48.051 1.00 12.64 152 MET B CA 1
ATOM 10481 C C . MET B 1 151 ? -0.912 -56.867 46.529 1.00 12.76 152 MET B C 1
ATOM 10482 O O . MET B 1 151 ? -1.221 -57.940 46.010 1.00 13.59 152 MET B O 1
ATOM 10487 N N . ALA B 1 152 ? -0.627 -55.782 45.813 1.00 10.45 153 ALA B N 1
ATOM 10488 C CA . ALA B 1 152 ? -0.620 -55.850 44.358 1.00 9.83 153 ALA B CA 1
ATOM 10489 C C . ALA B 1 152 ? 0.438 -56.879 43.950 1.00 14.50 153 ALA B C 1
ATOM 10490 O O . ALA B 1 152 ? 0.206 -57.705 43.070 1.00 11.87 153 ALA B O 1
ATOM 10492 N N . LEU B 1 153 ? 1.595 -56.837 44.611 1.00 11.40 154 LEU B N 1
ATOM 10493 C CA . LEU B 1 153 ? 2.683 -57.764 44.303 1.00 11.54 154 LEU B CA 1
ATOM 10494 C C . LEU B 1 153 ? 2.339 -59.207 44.685 1.00 12.45 154 LEU B C 1
ATOM 10495 O O . LEU B 1 153 ? 2.589 -60.133 43.915 1.00 11.03 154 LEU B O 1
ATOM 10500 N N . VAL B 1 154 ? 1.781 -59.390 45.876 1.00 11.05 155 VAL B N 1
ATOM 10501 C CA . VAL B 1 154 ? 1.394 -60.719 46.329 1.00 11.03 155 VAL B CA 1
ATOM 10502 C C . VAL B 1 154 ? 0.372 -61.296 45.349 1.00 12.18 155 VAL B C 1
ATOM 10503 O O . VAL B 1 154 ? 0.463 -62.456 44.961 1.00 11.88 155 VAL B O 1
ATOM 10507 N N . ALA B 1 155 ? -0.587 -60.471 44.933 1.00 12.44 156 ALA B N 1
ATOM 10508 C CA . ALA B 1 155 ? -1.624 -60.922 44.005 1.00 11.73 156 ALA B CA 1
ATOM 10509 C C . ALA B 1 155 ? -1.048 -61.482 42.705 1.00 11.94 156 ALA B C 1
ATOM 10510 O O . ALA B 1 155 ? -1.461 -62.547 42.249 1.00 11.57 156 ALA B O 1
ATOM 10512 N N . HIS B 1 156 ? -0.100 -60.765 42.106 1.00 10.70 157 HIS B N 1
ATOM 10513 C CA . HIS B 1 156 ? 0.512 -61.214 40.860 1.00 9.31 157 HIS B CA 1
ATOM 10514 C C . HIS B 1 156 ? 1.327 -62.498 41.047 1.00 10.87 157 HIS B C 1
ATOM 10515 O O . HIS B 1 156 ? 1.208 -63.438 40.262 1.00 11.16 157 HIS B O 1
ATOM 10522 N N . LEU B 1 157 ? 2.159 -62.535 42.084 1.00 9.87 158 LEU B N 1
ATOM 10523 C CA . LEU B 1 157 ? 2.983 -63.711 42.344 1.00 9.41 158 LEU B CA 1
ATOM 10524 C C . LEU B 1 157 ? 2.121 -64.932 42.631 1.00 11.87 158 LEU B C 1
ATOM 10525 O O . LEU B 1 157 ? 2.398 -66.022 42.131 1.00 11.95 158 LEU B O 1
ATOM 10530 N N . ALA B 1 158 ? 1.073 -64.747 43.428 1.00 13.09 159 ALA B N 1
ATOM 10531 C CA . ALA B 1 158 ? 0.181 -65.849 43.770 1.00 12.45 159 ALA B CA 1
ATOM 10532 C C . ALA B 1 158 ? -0.654 -66.312 42.576 1.00 15.59 159 ALA B C 1
ATOM 10533 O O . ALA B 1 158 ? -0.927 -67.503 42.428 1.00 14.06 159 ALA B O 1
ATOM 10535 N N . ALA B 1 159 ? -1.072 -65.379 41.725 1.00 13.02 160 ALA B N 1
ATOM 10536 C CA . ALA B 1 159 ? -1.862 -65.765 40.560 1.00 13.37 160 ALA B CA 1
ATOM 10537 C C . ALA B 1 159 ? -1.026 -66.670 39.655 1.00 12.53 160 ALA B C 1
ATOM 10538 O O . ALA B 1 159 ? -1.500 -67.700 39.178 1.00 14.12 160 ALA B O 1
ATOM 10540 N N . ILE B 1 160 ? 0.226 -66.280 39.435 1.00 15.05 161 ILE B N 1
ATOM 10541 C CA . ILE B 1 160 ? 1.141 -67.038 38.586 1.00 13.49 161 ILE B CA 1
ATOM 10542 C C . ILE B 1 160 ? 1.356 -68.462 39.100 1.00 14.21 161 ILE B C 1
ATOM 10543 O O . ILE B 1 160 ? 1.250 -69.429 38.339 1.00 14.16 161 ILE B O 1
ATOM 10548 N N . GLU B 1 161 ? 1.632 -68.599 40.392 1.00 13.47 162 GLU B N 1
ATOM 10549 C CA . GLU B 1 161 ? 1.872 -69.928 40.952 1.00 14.39 162 GLU B CA 1
ATOM 10550 C C . GLU B 1 161 ? 0.613 -70.780 41.170 1.00 14.60 162 GLU B C 1
ATOM 10551 O O . GLU B 1 161 ? 0.649 -71.995 40.988 1.00 15.08 162 GLU B O 1
ATOM 10557 N N . SER B 1 162 ? -0.504 -70.146 41.523 1.00 12.42 163 SER B N 1
ATOM 10558 C CA . SER B 1 162 ? -1.745 -70.879 41.794 1.00 11.35 163 SER B CA 1
ATOM 10559 C C . SER B 1 162 ? -2.653 -71.146 40.597 1.00 13.60 163 SER B C 1
ATOM 10560 O O . SER B 1 162 ? -3.500 -72.036 40.649 1.00 14.63 163 SER B O 1
ATOM 10563 N N . ASN B 1 163 ? -2.491 -70.366 39.534 1.00 13.47 164 ASN B N 1
ATOM 10564 C CA . ASN B 1 163 ? -3.336 -70.485 38.351 1.00 14.27 164 ASN B CA 1
ATOM 10565 C C . ASN B 1 163 ? -4.787 -70.090 38.643 1.00 12.61 164 ASN B C 1
ATOM 10566 O O . ASN B 1 163 ? -5.704 -70.458 37.910 1.00 13.10 164 ASN B O 1
ATOM 10571 N N . VAL B 1 164 ? -4.995 -69.355 39.729 1.00 10.53 165 VAL B N 1
ATOM 10572 C CA . VAL B 1 164 ? -6.327 -68.863 40.071 1.00 9.67 165 VAL B CA 1
ATOM 10573 C C . VAL B 1 164 ? -6.241 -67.344 39.912 1.00 8.87 165 VAL B C 1
ATOM 10574 O O . VAL B 1 164 ? -5.366 -66.712 40.500 1.00 10.79 165 VAL B O 1
ATOM 10578 N N . PRO B 1 165 ? -7.138 -66.739 39.112 1.00 10.64 166 PRO B N 1
ATOM 10579 C CA . PRO B 1 165 ? -7.080 -65.281 38.932 1.00 10.42 166 PRO B CA 1
ATOM 10580 C C . PRO B 1 165 ? -7.330 -64.497 40.214 1.00 10.83 166 PRO B C 1
ATOM 10581 O O . PRO B 1 165 ? -8.055 -64.950 41.103 1.00 11.06 166 PRO B O 1
ATOM 10585 N N . PHE B 1 166 ? -6.735 -63.311 40.301 1.00 10.75 167 PHE B N 1
ATOM 10586 C CA . PHE B 1 166 ? -6.867 -62.474 41.488 1.00 8.90 167 PHE B CA 1
ATOM 10587 C C . PHE B 1 166 ? -7.461 -61.101 41.242 1.00 9.68 167 PHE B C 1
ATOM 10588 O O . PHE B 1 166 ? -7.170 -60.450 40.239 1.00 11.85 167 PHE B O 1
ATOM 10596 N N . MET B 1 167 ? -8.291 -60.669 42.174 1.00 9.11 168 MET B N 1
ATOM 10597 C CA . MET B 1 167 ? -8.829 -59.326 42.116 1.00 9.62 168 MET B CA 1
ATOM 10598 C C . MET B 1 167 ? -8.218 -58.632 43.329 1.00 11.94 168 MET B C 1
ATOM 10599 O O . MET B 1 167 ? -8.567 -58.943 44.473 1.00 9.72 168 MET B O 1
ATOM 10604 N N . HIS B 1 168 ? -7.269 -57.735 43.076 1.00 10.00 169 HIS B N 1
ATOM 10605 C CA . HIS B 1 168 ? -6.620 -56.961 44.132 1.00 11.01 169 HIS B CA 1
ATOM 10606 C C . HIS B 1 168 ? -7.418 -55.670 44.186 1.00 10.24 169 HIS B C 1
ATOM 10607 O O . HIS B 1 168 ? -7.563 -54.990 43.172 1.00 11.12 169 HIS B O 1
ATOM 10614 N N . PHE B 1 169 ? -7.945 -55.335 45.356 1.00 11.10 170 PHE B N 1
ATOM 10615 C CA . PHE B 1 169 ? -8.740 -54.125 45.461 1.00 13.42 170 PHE B CA 1
ATOM 10616 C C . PHE B 1 169 ? -8.392 -53.254 46.657 1.00 12.89 170 PHE B C 1
ATOM 10617 O O . PHE B 1 169 ? -7.842 -53.719 47.657 1.00 14.07 170 PHE B O 1
ATOM 10625 N N . PHE B 1 170 ? -8.685 -51.969 46.515 1.00 11.39 171 PHE B N 1
ATOM 10626 C CA . PHE B 1 170 ? -8.451 -50.992 47.562 1.00 10.41 171 PHE B CA 1
ATOM 10627 C C . PHE B 1 170 ? -9.531 -49.925 47.418 1.00 12.64 171 PHE B C 1
ATOM 10628 O O . PHE B 1 170 ? -10.091 -49.744 46.339 1.00 9.72 171 PHE B O 1
ATOM 10636 N N . ASP B 1 171 ? -9.842 -49.242 48.513 1.00 11.30 172 ASP B N 1
ATOM 10637 C CA . ASP B 1 1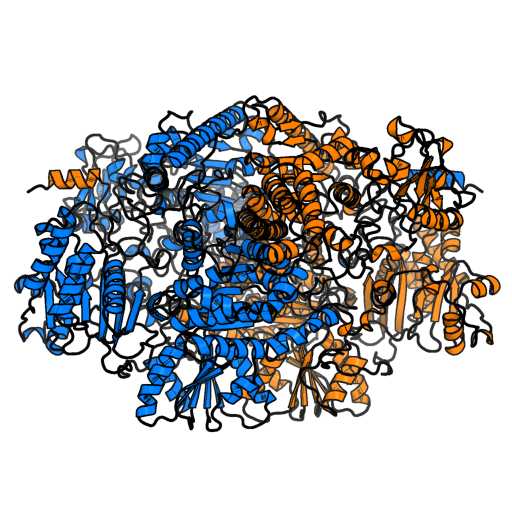71 ? -10.921 -48.256 48.515 1.00 11.59 172 ASP B CA 1
ATOM 10638 C C . ASP B 1 171 ? -10.819 -47.086 47.552 1.00 10.87 172 ASP B C 1
ATOM 10639 O O . ASP B 1 171 ? -9.818 -46.374 47.522 1.00 11.40 172 ASP B O 1
ATOM 10644 N N . GLY B 1 172 ? -11.879 -46.902 46.761 1.00 10.53 173 GLY B N 1
ATOM 10645 C CA . GLY B 1 172 ? -11.919 -45.810 45.806 1.00 10.17 173 GLY B CA 1
ATOM 10646 C C . GLY B 1 172 ? -11.760 -44.491 46.541 1.00 11.19 173 GLY B C 1
ATOM 10647 O O . GLY B 1 172 ? -12.466 -44.229 47.514 1.00 10.93 173 GLY B O 1
ATOM 10648 N N . PHE B 1 173 ? -10.827 -43.675 46.058 1.00 9.95 174 PHE B N 1
ATOM 10649 C CA . PHE B 1 173 ? -10.491 -42.378 46.639 1.00 12.11 174 PHE B CA 1
ATOM 10650 C C . PHE B 1 173 ? -9.817 -42.470 48.005 1.00 12.58 174 PHE B C 1
ATOM 10651 O O . PHE B 1 173 ? -8.662 -42.069 48.137 1.00 12.80 174 PHE B O 1
ATOM 10659 N N . ARG B 1 174 ? -10.504 -43.018 49.009 1.00 11.08 175 ARG B N 1
ATOM 10660 C CA . ARG B 1 174 ? -9.927 -43.104 50.351 1.00 12.26 175 ARG B CA 1
ATOM 10661 C C . ARG B 1 174 ? -8.530 -43.720 50.360 1.00 10.81 175 ARG B C 1
ATOM 10662 O O . ARG B 1 174 ? -7.710 -43.402 51.228 1.00 11.56 175 ARG B O 1
ATOM 10670 N N . THR B 1 175 ? -8.257 -44.610 49.410 1.00 12.50 176 THR B N 1
ATOM 10671 C CA . THR B 1 175 ? -6.928 -45.202 49.305 1.00 10.91 176 THR B CA 1
ATOM 10672 C C . THR B 1 175 ? -6.328 -44.912 47.934 1.00 10.78 176 THR B C 1
ATOM 10673 O O . THR B 1 175 ? -5.160 -44.549 47.835 1.00 10.14 176 THR B O 1
ATOM 10677 N N . SER B 1 176 ? -7.122 -45.059 46.874 1.00 9.71 177 SER B N 1
ATOM 10678 C CA . SER B 1 176 ? -6.605 -44.833 45.528 1.00 9.76 177 SER B CA 1
ATOM 10679 C C . SER B 1 176 ? -6.036 -43.435 45.342 1.00 11.66 177 SER B C 1
ATOM 10680 O O . SER B 1 176 ? -5.063 -43.257 44.611 1.00 10.95 177 SER B O 1
ATOM 10683 N N . HIS B 1 177 ? -6.641 -42.448 46.002 1.00 12.40 178 HIS B N 1
ATOM 10684 C CA . HIS B 1 177 ? -6.194 -41.065 45.876 1.00 12.59 178 HIS B CA 1
ATOM 10685 C C . HIS B 1 177 ? -5.530 -40.472 47.111 1.00 14.99 178 HIS B C 1
ATOM 10686 O O . HIS B 1 177 ? -5.224 -39.282 47.135 1.00 21.12 178 HIS B O 1
ATOM 10693 N N . GLU B 1 178 ? -5.324 -41.281 48.145 1.00 12.94 179 GLU B N 1
ATOM 10694 C CA . GLU B 1 178 ? -4.652 -40.775 49.333 1.00 12.71 179 GLU B CA 1
ATOM 10695 C C . GLU B 1 178 ? -3.157 -40.833 49.046 1.00 16.27 179 GLU B C 1
ATOM 10696 O O . GLU B 1 178 ? -2.675 -41.786 48.439 1.00 13.25 179 GLU B O 1
ATOM 10702 N N . ILE B 1 179 ? -2.428 -39.804 49.466 1.00 13.40 180 ILE B N 1
ATOM 10703 C CA . ILE B 1 179 ? -0.988 -39.771 49.262 1.00 12.94 180 ILE B CA 1
ATOM 10704 C C . ILE B 1 179 ? -0.313 -40.117 50.581 1.00 14.62 180 ILE B C 1
ATOM 10705 O O . ILE B 1 179 ? -0.696 -39.609 51.639 1.00 15.98 180 ILE B O 1
ATOM 10710 N N . GLN B 1 180 ? 0.679 -40.999 50.517 1.00 11.73 181 GLN B N 1
ATOM 10711 C CA . GLN B 1 180 ? 1.414 -41.418 51.703 1.00 14.47 181 GLN B CA 1
ATOM 10712 C C . GLN B 1 180 ? 2.871 -41.671 51.348 1.00 13.68 181 GLN B C 1
ATOM 10713 O O . GLN B 1 180 ? 3.205 -41.959 50.196 1.00 12.40 181 GLN B O 1
ATOM 10719 N N . LYS B 1 181 ? 3.737 -41.538 52.346 1.00 13.88 182 LYS B N 1
ATOM 10720 C CA . LYS B 1 181 ? 5.155 -41.802 52.168 1.00 14.43 182 LYS B CA 1
ATOM 10721 C C . LYS B 1 181 ? 5.251 -43.298 52.442 1.00 15.44 182 LYS B C 1
ATOM 10722 O O . LYS B 1 181 ? 4.954 -43.752 53.548 1.00 16.46 182 LYS B O 1
ATOM 10728 N N . ILE B 1 182 ? 5.625 -44.065 51.424 1.00 14.93 183 ILE B N 1
ATOM 10729 C CA . ILE B 1 182 ? 5.738 -45.509 51.566 1.00 15.70 183 ILE B CA 1
ATOM 10730 C C . ILE B 1 182 ? 7.007 -46.005 50.899 1.00 17.10 183 ILE B C 1
ATOM 10731 O O . ILE B 1 182 ? 7.817 -45.220 50.399 1.00 19.92 183 ILE B O 1
ATOM 10736 N N . GLU B 1 183 ? 7.169 -47.321 50.894 1.00 16.16 184 GLU B N 1
ATOM 10737 C CA . GLU B 1 183 ? 8.318 -47.937 50.263 1.00 17.96 184 GLU B CA 1
ATOM 10738 C C . GLU B 1 183 ? 7.819 -48.822 49.131 1.00 17.92 184 GLU B C 1
ATOM 10739 O O . GLU B 1 183 ? 6.859 -49.569 49.308 1.00 18.39 184 GLU B O 1
ATOM 10745 N N . VAL B 1 184 ? 8.448 -48.715 47.964 1.00 16.63 185 VAL B N 1
ATOM 10746 C CA . VAL B 1 184 ? 8.086 -49.559 46.830 1.00 18.89 185 VAL B CA 1
ATOM 10747 C C . VAL B 1 184 ? 9.348 -50.322 46.438 1.00 21.53 185 VAL B C 1
ATOM 10748 O O . VAL B 1 184 ? 10.462 -49.838 46.645 1.00 24.08 185 VAL B O 1
ATOM 10752 N N . LEU B 1 185 ? 9.176 -51.517 45.885 1.00 17.46 186 LEU B N 1
ATOM 10753 C CA . LEU B 1 185 ? 10.313 -52.342 45.489 1.00 16.38 186 LEU B CA 1
ATOM 10754 C C . LEU B 1 185 ? 10.718 -52.102 44.043 1.00 19.37 186 LEU B C 1
ATOM 10755 O O . LEU B 1 185 ? 9.869 -51.800 43.202 1.00 16.88 186 LEU B O 1
ATOM 10760 N N . ASP B 1 186 ? 12.009 -52.224 43.739 1.00 19.05 187 ASP B N 1
ATOM 10761 C CA . ASP B 1 186 ? 12.414 -52.040 42.353 1.00 19.07 187 ASP B CA 1
ATOM 10762 C C . ASP B 1 186 ? 12.000 -53.300 41.598 1.00 19.17 187 ASP B C 1
ATOM 10763 O O . ASP B 1 186 ? 11.673 -54.320 42.207 1.00 17.09 187 ASP B O 1
ATOM 10768 N N . TYR B 1 187 ? 11.999 -53.224 40.275 1.00 15.93 188 TYR B N 1
ATOM 10769 C CA . TYR B 1 187 ? 11.564 -54.343 39.459 1.00 16.40 188 TYR B CA 1
ATOM 10770 C C . TYR B 1 187 ? 12.406 -55.609 39.561 1.00 16.87 188 TYR B C 1
ATOM 10771 O O . TYR B 1 187 ? 11.876 -56.711 39.445 1.00 16.74 188 TYR B O 1
ATOM 10780 N N . ALA B 1 188 ? 13.707 -55.459 39.788 1.00 18.45 189 ALA B N 1
ATOM 10781 C CA . ALA B 1 188 ? 14.582 -56.618 39.913 1.00 18.39 189 ALA B CA 1
ATOM 10782 C C . ALA B 1 188 ? 14.149 -57.467 41.102 1.00 18.52 189 ALA B C 1
ATOM 10783 O O . ALA B 1 188 ? 14.092 -58.694 41.012 1.00 21.79 189 ALA B O 1
ATOM 10785 N N . ASP B 1 189 ? 13.847 -56.809 42.217 1.00 16.47 190 ASP B N 1
ATOM 10786 C CA . ASP B 1 189 ? 13.414 -57.510 43.419 1.00 17.37 190 ASP B CA 1
ATOM 10787 C C . ASP B 1 189 ? 12.107 -58.256 43.169 1.00 16.00 190 ASP B C 1
ATOM 10788 O O . ASP B 1 189 ? 11.938 -59.390 43.614 1.00 15.44 190 ASP B O 1
ATOM 10793 N N . MET B 1 190 ? 11.175 -57.627 42.461 1.00 16.99 191 MET B N 1
ATOM 10794 C CA . MET B 1 190 ? 9.907 -58.290 42.168 1.00 17.28 191 MET B CA 1
ATOM 10795 C C . MET B 1 190 ? 10.148 -59.521 41.300 1.00 16.48 191 MET B C 1
ATOM 10796 O O . MET B 1 190 ? 9.573 -60.583 41.533 1.00 17.05 191 MET B O 1
ATOM 10801 N N . ALA B 1 191 ? 11.007 -59.378 40.300 1.00 16.07 192 ALA B N 1
ATOM 10802 C CA . ALA B 1 191 ? 11.316 -60.484 39.405 1.00 15.49 192 ALA B CA 1
ATOM 10803 C C . ALA B 1 191 ? 11.931 -61.677 40.140 1.00 14.08 192 ALA B C 1
ATOM 10804 O O . ALA B 1 191 ? 11.699 -62.828 39.763 1.00 14.66 192 ALA B O 1
ATOM 10806 N N . SER B 1 192 ? 12.706 -61.407 41.188 1.00 15.32 193 SER B N 1
ATOM 10807 C CA . SER B 1 192 ? 13.363 -62.475 41.946 1.00 17.44 193 SER B CA 1
ATOM 10808 C C . SER B 1 192 ? 12.408 -63.409 42.690 1.00 20.25 193 SER B C 1
ATOM 10809 O O . SER B 1 192 ? 12.786 -64.525 43.048 1.00 16.49 193 SER B O 1
ATOM 10812 N N . LEU B 1 193 ? 11.176 -62.958 42.913 1.00 16.42 194 LEU B N 1
ATOM 10813 C CA . LEU B 1 193 ? 10.181 -63.749 43.635 1.00 17.94 194 LEU B CA 1
ATOM 10814 C C . LEU B 1 193 ? 9.302 -64.624 42.747 1.00 15.73 194 LEU B C 1
ATOM 10815 O O . LEU B 1 193 ? 8.609 -65.515 43.235 1.00 16.95 194 LEU B O 1
ATOM 10820 N N . VAL B 1 194 ? 9.327 -64.371 41.446 1.00 16.41 195 VAL B N 1
ATOM 10821 C CA . VAL B 1 194 ? 8.504 -65.129 40.515 1.00 15.48 195 VAL B CA 1
ATOM 10822 C C . VAL B 1 194 ? 8.891 -66.603 40.430 1.00 17.20 195 VAL B C 1
ATOM 10823 O O . VAL B 1 194 ? 10.072 -66.945 40.383 1.00 18.49 195 VAL B O 1
ATOM 10827 N N . ASN B 1 195 ? 7.886 -67.472 40.428 1.00 16.67 196 ASN B N 1
ATOM 10828 C CA . ASN B 1 195 ? 8.116 -68.907 40.302 1.00 15.58 196 ASN B CA 1
ATOM 10829 C C . ASN B 1 195 ? 8.269 -69.128 38.801 1.00 19.02 196 ASN B C 1
ATOM 10830 O O . ASN B 1 195 ? 7.278 -69.232 38.079 1.00 19.42 196 ASN B O 1
ATOM 10835 N N . GLN B 1 196 ? 9.511 -69.199 38.331 1.00 20.56 197 GLN B N 1
ATOM 10836 C CA . GLN B 1 196 ? 9.770 -69.364 36.909 1.00 19.79 197 GLN B CA 1
ATOM 10837 C C . GLN B 1 196 ? 9.264 -70.665 36.296 1.00 19.43 197 GLN B C 1
ATOM 10838 O O . GLN B 1 196 ? 8.922 -70.697 35.120 1.00 18.01 197 GLN B O 1
ATOM 10844 N N . LYS B 1 197 ? 9.201 -71.737 37.078 1.00 17.28 198 LYS B N 1
ATOM 10845 C CA . LYS B 1 197 ? 8.705 -72.992 36.536 1.00 19.08 198 LYS B CA 1
ATOM 10846 C C . LYS B 1 197 ? 7.202 -72.895 36.305 1.00 17.00 198 LYS B C 1
ATOM 10847 O O . LYS B 1 197 ? 6.688 -73.367 35.289 1.00 17.14 198 LYS B O 1
ATOM 10853 N N . ALA B 1 198 ? 6.498 -72.277 37.247 1.00 14.93 199 ALA B N 1
ATOM 10854 C CA . ALA B 1 198 ? 5.056 -72.113 37.116 1.00 15.10 199 ALA B CA 1
ATOM 10855 C C . ALA B 1 198 ? 4.785 -71.271 35.872 1.00 15.51 199 ALA B C 1
ATOM 10856 O O . ALA B 1 198 ? 3.873 -71.565 35.097 1.00 13.53 199 ALA B O 1
ATOM 10858 N N . LEU B 1 199 ? 5.593 -70.230 35.681 1.00 13.42 200 LEU B N 1
ATOM 10859 C CA . LEU B 1 199 ? 5.441 -69.352 34.526 1.00 16.52 200 LEU B CA 1
ATOM 10860 C C . LEU B 1 199 ? 5.634 -70.130 33.232 1.00 16.21 200 LEU B C 1
ATOM 10861 O O . LEU B 1 199 ? 4.863 -69.974 32.288 1.00 15.75 200 LEU B O 1
ATOM 10866 N N . ALA B 1 200 ? 6.670 -70.964 33.189 1.00 15.34 201 ALA B N 1
ATOM 10867 C CA . ALA B 1 200 ? 6.945 -71.757 31.998 1.00 15.81 201 ALA B CA 1
ATOM 10868 C C . ALA B 1 200 ? 5.791 -72.723 31.731 1.00 17.36 201 ALA B C 1
ATOM 10869 O O . ALA B 1 200 ? 5.406 -72.941 30.585 1.00 16.50 201 ALA B O 1
ATOM 10871 N N . GLU B 1 201 ? 5.229 -73.292 32.790 1.00 15.94 202 GLU B N 1
ATOM 10872 C CA . GLU B 1 201 ? 4.122 -74.227 32.624 1.00 18.21 202 GLU B CA 1
ATOM 10873 C C . GLU B 1 201 ? 2.900 -73.488 32.083 1.00 17.83 202 GLU B C 1
ATOM 10874 O O . GLU B 1 201 ? 2.140 -74.032 31.283 1.00 15.99 202 GLU B O 1
ATOM 10880 N N . PHE B 1 202 ? 2.728 -72.239 32.513 1.00 16.52 203 PHE B N 1
ATOM 10881 C CA . PHE B 1 202 ? 1.622 -71.409 32.044 1.00 16.46 203 PHE B CA 1
ATOM 10882 C C . PHE B 1 202 ? 1.738 -71.242 30.526 1.00 17.05 203 PHE B C 1
ATOM 10883 O O . PHE B 1 202 ? 0.751 -71.379 29.799 1.00 18.36 203 PHE B O 1
ATOM 10891 N N . ARG B 1 203 ? 2.947 -70.958 30.049 1.00 17.64 204 ARG B N 1
ATOM 10892 C CA . ARG B 1 203 ? 3.187 -70.779 28.615 1.00 18.43 204 ARG B CA 1
ATOM 10893 C C . ARG B 1 203 ? 2.880 -72.070 27.853 1.00 18.43 204 ARG B C 1
ATOM 10894 O O . ARG B 1 203 ? 2.179 -72.064 26.839 1.00 17.32 204 ARG B O 1
ATOM 10902 N N . ALA B 1 204 ? 3.425 -73.176 28.349 1.00 17.42 205 ALA B N 1
ATOM 10903 C CA . ALA B 1 204 ? 3.250 -74.481 27.721 1.00 16.81 205 ALA B CA 1
ATOM 10904 C C . ALA B 1 204 ? 1.802 -74.965 27.582 1.00 15.77 205 ALA B C 1
ATOM 10905 O O . ALA B 1 204 ? 1.472 -75.650 26.615 1.00 16.72 205 ALA B O 1
ATOM 10907 N N . LYS B 1 205 ? 0.938 -74.621 28.533 1.00 16.64 206 LYS B N 1
ATOM 10908 C CA . LYS B 1 205 ? -0.454 -75.063 28.464 1.00 15.29 206 LYS B CA 1
ATOM 10909 C C . LYS B 1 205 ? -1.343 -74.121 27.652 1.00 17.71 206 LYS B C 1
ATOM 10910 O O . LYS B 1 205 ? -2.478 -74.465 27.316 1.00 15.88 206 LYS B O 1
ATOM 10916 N N . SER B 1 206 ? -0.828 -72.941 27.327 1.00 14.83 207 SER B N 1
ATOM 10917 C CA . SER B 1 206 ? -1.607 -71.957 26.584 1.00 15.41 207 SER B CA 1
ATOM 10918 C C . SER B 1 206 ? -1.922 -72.338 25.148 1.00 14.59 207 SER B C 1
ATOM 10919 O O . SER B 1 206 ? -1.319 -73.250 24.584 1.00 17.02 207 SER B O 1
ATOM 10922 N N . MET B 1 207 ? -2.879 -71.625 24.565 1.00 14.26 208 MET B N 1
ATOM 10923 C CA . MET B 1 207 ? -3.297 -71.854 23.190 1.00 13.62 208 MET B CA 1
ATOM 10924 C C . MET B 1 207 ? -2.147 -71.662 22.209 1.00 17.22 208 MET B C 1
ATOM 10925 O O . MET B 1 207 ? -1.399 -70.683 22.287 1.00 13.72 208 MET B O 1
ATOM 10930 N N . ASN B 1 208 ? -2.011 -72.612 21.289 1.00 14.68 209 ASN B N 1
ATOM 10931 C CA . ASN B 1 208 ? -0.986 -72.556 20.259 1.00 17.10 209 ASN B CA 1
ATOM 10932 C C . ASN B 1 208 ? -1.224 -73.676 19.247 1.00 15.72 209 ASN B C 1
ATOM 10933 O O . ASN B 1 208 ? -1.370 -74.838 19.622 1.00 17.14 209 ASN B O 1
ATOM 10938 N N . PRO B 1 209 ? -1.290 -73.334 17.948 1.00 14.88 210 PRO B N 1
ATOM 10939 C CA . PRO B 1 209 ? -1.517 -74.343 16.908 1.00 15.98 210 PRO B CA 1
ATOM 10940 C C . PRO B 1 209 ? -0.410 -75.390 16.765 1.00 18.64 210 PRO B C 1
ATOM 10941 O O . PRO B 1 209 ? -0.584 -76.383 16.058 1.00 17.48 210 PRO B O 1
ATOM 10945 N N . GLU B 1 210 ? 0.720 -75.174 17.436 1.00 18.52 211 GLU B N 1
ATOM 10946 C CA . GLU B 1 210 ? 1.828 -76.132 17.390 1.00 20.70 211 GLU B CA 1
ATOM 10947 C C . GLU B 1 210 ? 1.514 -77.302 18.329 1.00 21.09 211 GLU B C 1
ATOM 10948 O O . GLU B 1 210 ? 2.090 -78.386 18.211 1.00 20.91 211 GLU B O 1
ATOM 10954 N N . HIS B 1 211 ? 0.612 -77.061 19.277 1.00 19.72 212 HIS B N 1
ATOM 10955 C CA . HIS B 1 211 ? 0.181 -78.072 20.241 1.00 18.86 212 HIS B CA 1
ATOM 10956 C C . HIS B 1 211 ? -1.198 -77.652 20.750 1.00 20.35 212 HIS B C 1
ATOM 10957 O O . HIS B 1 211 ? -1.375 -77.323 21.927 1.00 17.17 212 HIS B O 1
ATOM 10964 N N . PRO B 1 212 ? -2.202 -77.690 19.860 1.00 20.31 213 PRO B N 1
ATOM 10965 C CA . PRO B 1 212 ? -3.592 -77.316 20.129 1.00 17.94 213 PRO B CA 1
ATOM 10966 C C . PRO B 1 212 ? -4.403 -78.166 21.094 1.00 20.10 213 PRO B C 1
ATOM 10967 O O . PRO B 1 212 ? -4.106 -79.333 21.344 1.00 16.26 213 PRO B O 1
ATOM 10971 N N . HIS B 1 213 ? -5.445 -77.535 21.624 1.00 17.75 214 HIS B N 1
ATOM 10972 C CA . HIS B 1 213 ? -6.387 -78.152 22.546 1.00 20.98 214 HIS B CA 1
ATOM 10973 C C . HIS B 1 213 ? -7.683 -77.389 22.302 1.00 17.90 214 HIS B C 1
ATOM 10974 O O . HIS B 1 213 ? -7.688 -76.381 21.593 1.00 17.74 214 HIS B O 1
ATOM 10981 N N . VAL B 1 214 ? -8.780 -77.877 22.863 1.00 16.72 215 VAL B N 1
ATOM 10982 C CA . VAL B 1 214 ? -10.060 -77.199 22.719 1.00 15.85 215 VAL B CA 1
ATOM 10983 C C . VAL B 1 214 ? -10.445 -76.683 24.095 1.00 15.98 215 VAL B C 1
ATOM 10984 O O . VAL B 1 214 ? -10.328 -77.408 25.078 1.00 16.45 215 VAL B O 1
ATOM 10988 N N . ARG B 1 215 ? -10.871 -75.425 24.170 1.00 13.03 216 ARG B N 1
ATOM 10989 C CA . ARG B 1 215 ? -11.311 -74.853 25.434 1.00 14.42 216 ARG B CA 1
ATOM 10990 C C . ARG B 1 215 ? -12.682 -74.241 25.173 1.00 15.57 216 ARG B C 1
ATOM 10991 O O . ARG B 1 215 ? -12.991 -73.844 24.045 1.00 14.21 216 ARG B O 1
ATOM 10999 N N . GLY B 1 216 ? -13.509 -74.180 26.207 1.00 14.09 217 GLY B N 1
ATOM 11000 C CA . GLY B 1 216 ? -14.832 -73.617 26.034 1.00 16.78 217 GLY B CA 1
ATOM 11001 C C . GLY B 1 216 ? -15.791 -74.566 25.337 1.00 15.53 217 GLY B C 1
ATOM 11002 O O . GLY B 1 216 ? -16.505 -74.169 24.417 1.00 14.85 217 GLY B O 1
ATOM 11003 N N . THR B 1 217 ? -15.804 -75.828 25.757 1.00 14.18 218 THR B N 1
ATOM 11004 C CA . THR B 1 217 ? -16.723 -76.798 25.166 1.00 11.48 218 THR B CA 1
ATOM 11005 C C . THR B 1 217 ? -18.098 -76.514 25.773 1.00 13.81 218 THR B C 1
ATOM 11006 O O . THR B 1 217 ? -18.219 -75.690 26.684 1.00 14.14 218 THR B O 1
ATOM 11010 N N . ALA B 1 218 ? -19.121 -77.187 25.254 1.00 12.52 219 ALA B N 1
ATOM 11011 C CA . ALA B 1 218 ? -20.483 -77.080 25.771 1.00 14.50 219 ALA B CA 1
ATOM 11012 C C . ALA B 1 218 ? -20.716 -78.470 26.366 1.00 14.50 219 ALA B C 1
ATOM 11013 O O . ALA B 1 218 ? -20.444 -79.475 25.708 1.00 17.91 219 ALA B O 1
ATOM 11015 N N . GLN B 1 219 ? -21.201 -78.539 27.602 1.00 15.40 220 GLN B N 1
ATOM 11016 C CA . GLN B 1 219 ? -21.383 -79.834 28.250 1.00 15.31 220 GLN B CA 1
ATOM 11017 C C . GLN B 1 219 ? -22.793 -80.151 28.725 1.00 16.92 220 GLN B C 1
ATOM 11018 O O . GLN B 1 219 ? -23.501 -79.292 29.253 1.00 16.45 220 GLN B O 1
ATOM 11024 N N . ASN B 1 220 ? -23.191 -81.404 28.524 1.00 15.61 221 ASN B N 1
ATOM 11025 C CA . ASN B 1 220 ? -24.514 -81.860 28.920 1.00 17.51 221 ASN B CA 1
ATOM 11026 C C . ASN B 1 220 ? -24.555 -82.209 30.405 1.00 16.30 221 ASN B C 1
ATOM 11027 O O . ASN B 1 220 ? -23.536 -82.138 31.094 1.00 15.10 221 ASN B O 1
ATOM 11032 N N . PRO B 1 221 ? -25.734 -82.597 30.920 1.00 14.39 222 PRO B N 1
ATOM 11033 C CA . PRO B 1 221 ? -25.856 -82.942 32.339 1.00 14.62 222 PRO B CA 1
ATOM 11034 C C . PRO B 1 221 ? -24.993 -84.108 32.808 1.00 14.56 222 PRO B C 1
ATOM 11035 O O . PRO B 1 221 ? -24.689 -84.219 33.993 1.00 12.69 222 PRO B O 1
ATOM 11039 N N . ASP B 1 222 ? -24.597 -84.973 31.883 1.00 13.86 223 ASP B N 1
ATOM 11040 C CA . ASP B 1 222 ? -23.799 -86.133 32.249 1.00 18.03 223 ASP B CA 1
ATOM 11041 C C . ASP B 1 222 ? -22.409 -85.830 32.809 1.00 17.05 223 ASP B C 1
ATOM 11042 O O . ASP B 1 222 ? -21.898 -86.597 33.629 1.00 16.14 223 ASP B O 1
ATOM 11047 N N . ILE B 1 223 ? -21.802 -84.716 32.400 1.00 13.64 224 ILE B N 1
ATOM 11048 C CA . ILE B 1 223 ? -20.458 -84.403 32.883 1.00 15.36 224 ILE B CA 1
ATOM 11049 C C . ILE B 1 223 ? -20.185 -82.977 33.382 1.00 15.15 224 ILE B C 1
ATOM 11050 O O . ILE B 1 223 ? -19.120 -82.715 33.942 1.00 13.69 224 ILE B O 1
ATOM 11055 N N . TYR B 1 224 ? -21.122 -82.058 33.192 1.00 15.53 225 TYR B N 1
ATOM 11056 C CA . TYR B 1 224 ? -20.887 -80.675 33.615 1.00 14.45 225 TYR B CA 1
ATOM 11057 C C . TYR B 1 224 ? -20.498 -80.531 35.087 1.00 14.96 225 TYR B C 1
ATOM 11058 O O . TYR B 1 224 ? -19.502 -79.884 35.415 1.00 15.51 225 TYR B O 1
ATOM 11067 N N . PHE B 1 225 ? -21.295 -81.129 35.967 1.00 13.02 226 PHE B N 1
ATOM 11068 C CA . PHE B 1 225 ? -21.065 -81.059 37.406 1.00 14.28 226 PHE B CA 1
ATOM 11069 C C . PHE B 1 225 ? -19.658 -81.547 37.767 1.00 14.71 226 PHE B C 1
ATOM 11070 O O . PHE B 1 225 ? -18.952 -80.886 38.527 1.00 14.74 226 PHE B O 1
ATOM 11078 N N . GLN B 1 226 ? -19.248 -82.692 37.222 1.00 13.27 227 GLN B N 1
ATOM 11079 C CA . GLN B 1 226 ? -17.905 -83.203 37.501 1.00 15.19 227 GLN B CA 1
ATOM 11080 C C . GLN B 1 226 ? -16.862 -82.176 37.058 1.00 16.53 227 GLN B C 1
ATOM 11081 O O . GLN B 1 226 ? -15.903 -81.892 37.779 1.00 15.02 227 GLN B O 1
ATOM 11087 N N . GLY B 1 227 ? -17.055 -81.630 35.859 1.00 14.83 228 GLY B N 1
ATOM 11088 C CA . GLY B 1 227 ? -16.129 -80.646 35.323 1.00 13.35 228 GLY B CA 1
ATOM 11089 C C . GLY B 1 227 ? -16.001 -79.387 36.157 1.00 16.48 228 GLY B C 1
ATOM 11090 O O . GLY B 1 227 ? -14.922 -78.798 36.241 1.00 15.58 228 GLY B O 1
ATOM 11091 N N . ARG B 1 228 ? -17.098 -78.965 36.776 1.00 14.08 229 ARG B N 1
ATOM 11092 C CA . ARG B 1 228 ? -17.086 -77.760 37.604 1.00 15.97 229 ARG B CA 1
ATOM 11093 C C . ARG B 1 228 ? -16.307 -78.002 38.899 1.00 18.41 229 ARG B C 1
ATOM 11094 O O . ARG B 1 228 ? -15.686 -77.085 39.442 1.00 14.59 229 ARG B O 1
ATOM 11102 N N . GLU B 1 229 ? -16.336 -79.242 39.386 1.00 14.24 230 GLU B N 1
ATOM 11103 C CA . GLU B 1 229 ? -15.651 -79.592 40.629 1.00 12.70 230 GLU B CA 1
ATOM 11104 C C . GLU B 1 229 ? -14.179 -79.960 40.440 1.00 12.22 230 GLU B C 1
ATOM 11105 O O . GLU B 1 229 ? -13.422 -80.023 41.411 1.00 15.67 230 GLU B O 1
ATOM 11111 N N . ALA B 1 230 ? -13.773 -80.207 39.200 1.00 14.01 231 ALA B N 1
ATOM 11112 C CA . ALA B 1 230 ? -12.391 -80.590 38.918 1.00 15.35 231 ALA B CA 1
ATOM 11113 C C . ALA B 1 230 ? -11.326 -79.583 39.371 1.00 15.76 231 ALA B C 1
ATOM 11114 O O . ALA B 1 230 ? -10.182 -79.963 39.622 1.00 15.03 231 ALA B O 1
ATOM 11116 N N . ALA B 1 231 ? -11.688 -78.308 39.476 1.00 13.10 232 ALA B N 1
ATOM 11117 C CA . ALA B 1 231 ? -10.717 -77.293 39.879 1.00 13.86 232 ALA B CA 1
ATOM 11118 C C . ALA B 1 231 ? -10.489 -77.181 41.386 1.00 14.40 232 ALA B C 1
ATOM 11119 O O . ALA B 1 231 ? -9.627 -76.418 41.826 1.00 13.24 232 ALA B O 1
ATOM 11121 N N . ASN B 1 232 ? -11.239 -77.940 42.179 1.00 14.43 233 ASN B N 1
ATOM 11122 C CA . ASN B 1 232 ? -11.099 -77.864 43.635 1.00 14.78 233 ASN B CA 1
ATOM 11123 C C . ASN B 1 232 ? -9.657 -77.855 44.160 1.00 16.37 233 ASN B C 1
ATOM 11124 O O . ASN B 1 232 ? -9.317 -77.042 45.019 1.00 15.24 233 ASN B O 1
ATOM 11129 N N . PRO B 1 233 ? -8.794 -78.759 43.658 1.00 17.51 234 PRO B N 1
ATOM 11130 C CA . PRO B 1 233 ? -7.400 -78.803 44.125 1.00 19.83 234 PRO B CA 1
ATOM 11131 C C . PRO B 1 233 ? -6.676 -77.461 44.023 1.00 19.11 234 PRO B C 1
ATOM 11132 O O . PRO B 1 233 ? -5.865 -77.109 44.883 1.00 19.09 234 PRO B O 1
ATOM 11136 N N . TYR B 1 234 ? -6.971 -76.714 42.967 1.00 17.46 235 TYR B N 1
ATOM 11137 C CA . TYR B 1 234 ? -6.337 -75.415 42.764 1.00 17.11 235 TYR B CA 1
ATOM 11138 C C . TYR B 1 234 ? -6.796 -74.387 43.788 1.00 16.62 235 TYR B C 1
ATOM 11139 O O . TYR B 1 234 ? -5.990 -73.612 44.299 1.00 17.35 235 TYR B O 1
ATOM 11148 N N . TYR B 1 235 ? -8.086 -74.379 44.105 1.00 16.65 236 TYR B N 1
ATOM 11149 C CA . TYR B 1 235 ? -8.585 -73.433 45.092 1.00 13.82 236 TYR B CA 1
ATOM 11150 C C . TYR B 1 235 ? -8.098 -73.782 46.496 1.00 17.62 236 TYR B C 1
ATOM 11151 O O . TYR B 1 235 ? -7.849 -72.896 47.315 1.00 15.04 236 TYR B O 1
ATOM 11160 N N . LEU B 1 236 ? -7.949 -75.074 46.770 1.00 17.74 237 LEU B N 1
ATOM 11161 C CA . LEU B 1 236 ? -7.480 -75.508 48.084 1.00 17.58 237 LEU B CA 1
ATOM 11162 C C . LEU B 1 236 ? -6.050 -75.061 48.378 1.00 16.78 237 LEU B C 1
ATOM 11163 O O . LEU B 1 236 ? -5.672 -74.913 49.538 1.00 17.68 237 LEU B O 1
ATOM 11168 N N . LYS B 1 237 ? -5.256 -74.847 47.333 1.00 13.99 238 LYS B N 1
ATOM 11169 C CA . LYS B 1 237 ? -3.871 -74.420 47.515 1.00 14.25 238 LYS B CA 1
ATOM 11170 C C . LYS B 1 237 ? -3.693 -72.909 47.518 1.00 15.20 238 LYS B C 1
ATOM 11171 O O . LYS B 1 237 ? -2.658 -72.408 47.954 1.00 13.82 238 LYS B O 1
ATOM 11177 N N . VAL B 1 238 ? -4.696 -72.178 47.041 1.00 13.62 239 VAL B N 1
ATOM 11178 C CA . VAL B 1 238 ? -4.586 -70.719 46.983 1.00 14.67 239 VAL B CA 1
ATOM 11179 C C . VAL B 1 238 ? -4.195 -70.034 48.290 1.00 13.70 239 VAL B C 1
ATOM 11180 O O . VAL B 1 238 ? -3.268 -69.223 48.314 1.00 15.29 239 VAL B O 1
ATOM 11184 N N . PRO B 1 239 ? -4.889 -70.345 49.394 1.00 14.00 240 PRO B N 1
ATOM 11185 C CA . PRO B 1 239 ? -4.559 -69.713 50.676 1.00 15.89 240 PRO B CA 1
ATOM 11186 C C . PRO B 1 239 ? -3.098 -69.887 51.090 1.00 18.49 240 PRO B C 1
ATOM 11187 O O . PRO B 1 239 ? -2.454 -68.932 51.528 1.00 15.03 240 PRO B O 1
ATOM 11191 N N . GLY B 1 240 ? -2.584 -71.108 50.955 1.00 17.43 241 GLY B N 1
ATOM 11192 C CA . GLY B 1 240 ? -1.204 -71.374 51.321 1.00 14.96 241 GLY B CA 1
ATOM 11193 C C . GLY B 1 240 ? -0.226 -70.627 50.434 1.00 15.15 241 GLY B C 1
ATOM 11194 O O . GLY B 1 240 ? 0.841 -70.208 50.881 1.00 15.82 241 GLY B O 1
ATOM 11195 N N . ILE B 1 241 ? -0.588 -70.459 49.168 1.00 13.59 242 ILE B N 1
ATOM 11196 C CA . ILE B 1 241 ? 0.270 -69.754 48.221 1.00 15.57 242 ILE B CA 1
ATOM 11197 C C . ILE B 1 241 ? 0.288 -68.260 48.535 1.00 14.89 242 ILE B C 1
ATOM 11198 O O . ILE B 1 241 ? 1.324 -67.602 48.406 1.00 13.37 242 ILE B O 1
ATOM 11203 N N . VAL B 1 242 ? -0.855 -67.726 48.954 1.00 12.88 243 VAL B N 1
ATOM 11204 C CA . VAL B 1 242 ? -0.931 -66.313 49.310 1.00 12.73 243 VAL B CA 1
ATOM 11205 C C . VAL B 1 242 ? -0.073 -66.063 50.546 1.00 14.84 243 VAL B C 1
ATOM 11206 O O . VAL B 1 242 ? 0.691 -65.094 50.590 1.00 12.28 243 VAL B O 1
ATOM 11210 N N . ALA B 1 243 ? -0.196 -66.939 51.545 1.00 11.77 244 ALA B N 1
ATOM 11211 C CA . ALA B 1 243 ? 0.588 -66.803 52.773 1.00 13.69 244 ALA B CA 1
ATOM 11212 C C . ALA B 1 243 ? 2.072 -66.902 52.441 1.00 14.49 244 ALA B C 1
ATOM 11213 O O . ALA B 1 243 ? 2.899 -66.171 52.996 1.00 17.53 244 ALA B O 1
ATOM 11215 N N . GLU B 1 244 ? 2.403 -67.811 51.533 1.00 15.07 245 GLU B N 1
ATOM 11216 C CA . GLU B 1 244 ? 3.781 -68.015 51.103 1.00 17.67 245 GLU B CA 1
ATOM 11217 C C . GLU B 1 244 ? 4.374 -66.728 50.534 1.00 17.18 245 GLU B C 1
ATOM 11218 O O . GLU B 1 244 ? 5.479 -66.323 50.897 1.00 14.95 245 GLU B O 1
ATOM 11224 N N . TYR B 1 245 ? 3.640 -66.079 49.637 1.00 15.02 246 TYR B N 1
ATOM 11225 C CA . TYR B 1 245 ? 4.156 -64.862 49.043 1.00 13.72 246 TYR B CA 1
ATOM 11226 C C . TYR B 1 245 ? 4.111 -63.657 49.954 1.00 14.66 246 TYR B C 1
ATOM 11227 O O . TYR B 1 245 ? 4.892 -62.731 49.778 1.00 18.76 246 TYR B O 1
ATOM 11236 N N . MET B 1 246 ? 3.211 -63.663 50.934 1.00 13.10 247 MET B N 1
ATOM 11237 C CA . MET B 1 246 ? 3.169 -62.562 51.882 1.00 14.71 247 MET B CA 1
ATOM 11238 C C . MET B 1 246 ? 4.491 -62.662 52.640 1.00 18.56 247 MET B C 1
ATOM 11239 O O . MET B 1 246 ? 5.150 -61.660 52.906 1.00 15.29 247 MET B O 1
ATOM 11244 N N . GLN B 1 247 ? 4.875 -63.893 52.970 1.00 18.25 248 GLN B N 1
ATOM 11245 C CA . GLN B 1 247 ? 6.115 -64.147 53.693 1.00 21.41 248 GLN B CA 1
ATOM 11246 C C . GLN B 1 247 ? 7.361 -63.831 52.863 1.00 18.96 248 GLN B C 1
ATOM 11247 O O . GLN B 1 247 ? 8.322 -63.260 53.376 1.00 17.93 248 GLN B O 1
ATOM 11253 N N . LYS B 1 248 ? 7.353 -64.202 51.587 1.00 17.04 249 LYS B N 1
ATOM 11254 C CA . LYS B 1 248 ? 8.496 -63.917 50.721 1.00 20.16 249 LYS B CA 1
ATOM 11255 C C . LYS B 1 248 ? 8.674 -62.410 50.532 1.00 20.86 249 LYS B C 1
ATOM 11256 O O . LYS B 1 248 ? 9.783 -61.884 50.656 1.00 18.71 249 LYS B O 1
ATOM 11262 N N . VAL B 1 249 ? 7.587 -61.712 50.224 1.00 18.97 250 VAL B N 1
ATOM 11263 C CA . VAL B 1 249 ? 7.675 -60.270 50.037 1.00 19.60 250 VAL B CA 1
ATOM 11264 C C . VAL B 1 249 ? 8.181 -59.636 51.332 1.00 20.97 250 VAL B C 1
ATOM 11265 O O . VAL B 1 249 ? 9.005 -58.717 51.310 1.00 24.33 250 VAL B O 1
ATOM 11269 N N . ALA B 1 250 ? 7.700 -60.144 52.462 1.00 18.69 251 ALA B N 1
ATOM 11270 C CA . ALA B 1 250 ? 8.103 -59.621 53.762 1.00 20.32 251 ALA B CA 1
ATOM 11271 C C . ALA B 1 250 ? 9.590 -59.837 54.051 1.00 21.16 251 ALA B C 1
ATOM 11272 O O . ALA B 1 250 ? 10.211 -59.047 54.762 1.00 22.75 251 ALA B O 1
ATOM 11274 N N . SER B 1 251 ? 10.166 -60.906 53.514 1.00 24.05 252 SER B N 1
ATOM 11275 C CA . SER B 1 251 ? 11.582 -61.156 53.753 1.00 26.64 252 SER B CA 1
ATOM 11276 C C . SER B 1 251 ? 12.391 -60.028 53.120 1.00 26.86 252 SER B C 1
ATOM 11277 O O . SER B 1 251 ? 13.536 -59.785 53.501 1.00 26.45 252 SER B O 1
ATOM 11280 N N . LEU B 1 252 ? 11.785 -59.335 52.158 1.00 23.12 253 LEU B N 1
ATOM 11281 C CA . LEU B 1 252 ? 12.446 -58.220 51.487 1.00 24.69 253 LEU B CA 1
ATOM 11282 C C . LEU B 1 252 ? 12.065 -56.868 52.082 1.00 24.73 253 LEU B C 1
ATOM 11283 O O . LEU B 1 252 ? 12.912 -55.993 52.235 1.00 26.62 253 LEU B O 1
ATOM 11288 N N . THR B 1 253 ? 10.794 -56.705 52.433 1.00 21.68 254 THR B N 1
ATOM 11289 C CA . THR B 1 253 ? 10.306 -55.434 52.964 1.00 21.21 254 THR B CA 1
ATOM 11290 C C . THR B 1 253 ? 10.280 -55.297 54.482 1.00 20.81 254 THR B C 1
ATOM 11291 O O . THR B 1 253 ? 10.375 -54.188 55.007 1.00 20.95 254 THR B O 1
ATOM 11295 N N . GLY B 1 254 ? 10.133 -56.411 55.186 1.00 19.39 255 GLY B N 1
ATOM 11296 C CA . GLY B 1 254 ? 10.070 -56.350 56.633 1.00 18.65 255 GLY B CA 1
ATOM 11297 C C . GLY B 1 254 ? 8.640 -56.119 57.093 1.00 20.58 255 GLY B C 1
ATOM 11298 O O . GLY B 1 254 ? 8.383 -55.970 58.285 1.00 23.24 255 GLY B O 1
ATOM 11299 N N . ARG B 1 255 ? 7.706 -56.077 56.145 1.00 18.16 256 ARG B N 1
ATOM 11300 C CA . ARG B 1 255 ? 6.291 -55.881 56.465 1.00 19.54 256 ARG B CA 1
ATOM 11301 C C . ARG B 1 255 ? 5.551 -57.209 56.287 1.00 20.05 256 ARG B C 1
ATOM 11302 O O . ARG B 1 255 ? 5.342 -57.674 55.163 1.00 22.16 256 ARG B O 1
ATOM 11310 N N . SER B 1 256 ? 5.158 -57.818 57.403 1.00 21.32 257 SER B N 1
ATOM 11311 C CA . SER B 1 256 ? 4.470 -59.105 57.374 1.00 17.77 257 SER B CA 1
ATOM 11312 C C . SER B 1 256 ? 2.948 -59.022 57.355 1.00 18.15 257 SER B C 1
ATOM 11313 O O . SER B 1 256 ? 2.361 -58.075 57.868 1.00 19.69 257 SER B O 1
ATOM 11316 N N . TYR B 1 257 ? 2.319 -60.031 56.759 1.00 16.75 258 TYR B N 1
ATOM 11317 C CA . TYR B 1 257 ? 0.863 -60.104 56.694 1.00 16.95 258 TYR B CA 1
ATOM 11318 C C . TYR B 1 257 ? 0.413 -61.554 56.811 1.00 14.76 258 TYR B C 1
ATOM 11319 O O . TYR B 1 257 ? 1.189 -62.481 56.565 1.00 15.65 258 TYR B O 1
ATOM 11328 N N . LYS B 1 258 ? -0.847 -61.733 57.189 1.00 15.03 259 LYS B N 1
ATOM 11329 C CA . LYS B 1 258 ? -1.471 -63.051 57.291 1.00 14.42 259 LYS B CA 1
ATOM 11330 C C . LYS B 1 258 ? -2.810 -62.888 56.576 1.00 13.64 259 LYS B C 1
ATOM 11331 O O . LYS B 1 258 ? -3.227 -61.762 56.310 1.00 13.25 259 LYS B O 1
ATOM 11337 N N . LEU B 1 259 ? -3.484 -63.992 56.267 1.00 12.96 260 LEU B N 1
ATOM 11338 C CA . LEU B 1 259 ? -4.776 -63.921 55.585 1.00 11.33 260 LEU B CA 1
ATOM 11339 C C . LEU B 1 259 ? -5.739 -63.031 56.379 1.00 12.78 260 LEU B C 1
ATOM 11340 O O . LEU B 1 259 ? -6.553 -62.303 55.803 1.00 11.78 260 LEU B O 1
ATOM 11345 N N . PHE B 1 260 ? -5.633 -63.120 57.701 1.00 12.71 261 PHE B N 1
ATOM 11346 C CA . PHE B 1 260 ? -6.414 -62.325 58.653 1.00 14.22 261 PHE B CA 1
ATOM 11347 C C . PHE B 1 260 ? -5.391 -61.906 59.704 1.00 15.94 261 PHE B C 1
ATOM 11348 O O . PHE B 1 260 ? -4.625 -62.743 60.186 1.00 15.15 261 PHE B O 1
ATOM 11356 N N . ASP B 1 261 ? -5.362 -60.623 60.048 1.00 14.69 262 ASP B N 1
ATOM 11357 C CA . ASP B 1 261 ? -4.422 -60.133 61.057 1.00 16.40 262 ASP B CA 1
ATOM 11358 C C . ASP B 1 261 ? -5.155 -59.500 62.226 1.00 18.19 262 ASP B C 1
ATOM 11359 O O . ASP B 1 261 ? -6.164 -58.818 62.047 1.00 17.35 262 ASP B O 1
ATOM 11364 N N . TYR B 1 262 ? -4.643 -59.723 63.429 1.00 18.04 263 TYR B N 1
ATOM 11365 C CA . TYR B 1 262 ? -5.270 -59.151 64.606 1.00 16.18 263 TYR B CA 1
ATOM 11366 C C . TYR B 1 262 ? -4.420 -58.069 65.266 1.00 16.66 263 TYR B C 1
ATOM 11367 O O . TYR B 1 262 ? -3.203 -58.198 65.371 1.00 17.93 263 TYR B O 1
ATOM 11376 N N . VAL B 1 263 ? -5.077 -56.995 65.689 1.00 16.05 264 VAL B N 1
ATOM 11377 C CA . VAL B 1 263 ? -4.413 -55.908 66.394 1.00 16.96 264 VAL B CA 1
ATOM 11378 C C . VAL B 1 263 ? -5.310 -55.538 67.572 1.00 19.04 264 VAL B C 1
ATOM 11379 O O . VAL B 1 263 ? -6.538 -55.615 67.473 1.00 16.09 264 VAL B O 1
ATOM 11383 N N . GLY B 1 264 ? -4.697 -55.154 68.690 1.00 17.61 265 GLY B N 1
ATOM 11384 C CA . GLY B 1 264 ? -5.465 -54.784 69.865 1.00 18.33 265 GLY B CA 1
ATOM 11385 C C . GLY B 1 264 ? -5.073 -55.594 71.089 1.00 18.30 265 GLY B C 1
ATOM 11386 O O . GLY B 1 264 ? -4.034 -56.252 71.097 1.00 20.17 265 GLY B O 1
ATOM 11387 N N . ALA B 1 265 ? -5.910 -55.557 72.119 1.00 22.30 266 ALA B N 1
ATOM 11388 C CA . ALA B 1 265 ? -5.636 -56.283 73.357 1.00 22.44 266 ALA B CA 1
ATOM 11389 C C . ALA B 1 265 ? -5.740 -57.796 73.183 1.00 20.76 266 ALA B C 1
ATOM 11390 O O . ALA B 1 265 ? -6.721 -58.302 72.641 1.00 21.53 266 ALA B O 1
ATOM 11392 N N . PRO B 1 266 ? -4.727 -58.542 73.649 1.00 21.45 267 PRO B N 1
ATOM 11393 C CA . PRO B 1 266 ? -4.772 -59.999 73.516 1.00 22.81 267 PRO B CA 1
ATOM 11394 C C . PRO B 1 266 ? -5.931 -60.592 74.323 1.00 23.79 267 PRO B C 1
ATOM 11395 O O . PRO B 1 266 ? -6.356 -61.723 74.079 1.00 21.94 267 PRO B O 1
ATOM 11399 N N . ASP B 1 267 ? -6.446 -59.806 75.268 1.00 23.58 268 ASP B N 1
ATOM 11400 C CA . ASP B 1 267 ? -7.559 -60.227 76.117 1.00 26.20 268 ASP B CA 1
ATOM 11401 C C . ASP B 1 267 ? -8.824 -59.402 75.856 1.00 25.23 268 ASP B C 1
ATOM 11402 O O . ASP B 1 267 ? -9.668 -59.244 76.735 1.00 23.23 268 ASP B O 1
ATOM 11407 N N . ALA B 1 268 ? -8.962 -58.891 74.637 1.00 23.45 269 ALA B N 1
ATOM 11408 C CA . ALA B 1 268 ? -10.127 -58.084 74.278 1.00 21.19 269 ALA B CA 1
ATOM 11409 C C . ALA B 1 268 ? -11.423 -58.882 74.371 1.00 19.62 269 ALA B C 1
ATOM 11410 O O . ALA B 1 268 ? -11.456 -60.071 74.061 1.00 21.07 269 ALA B O 1
ATOM 11412 N N . GLU B 1 269 ? -12.492 -58.218 74.793 1.00 21.75 270 GLU B N 1
ATOM 11413 C CA . GLU B 1 269 ? -13.792 -58.869 74.908 1.00 25.03 270 GLU B CA 1
ATOM 11414 C C . GLU B 1 269 ? -14.687 -58.420 73.757 1.00 23.46 270 GLU B C 1
ATOM 11415 O O . GLU B 1 269 ? -15.658 -59.096 73.421 1.00 24.32 270 GLU B O 1
ATOM 11421 N N . ARG B 1 270 ? -14.355 -57.266 73.178 1.00 21.76 271 ARG B N 1
ATOM 11422 C CA . ARG B 1 270 ? -15.107 -56.694 72.061 1.00 20.16 271 ARG B CA 1
ATOM 11423 C C . ARG B 1 270 ? -14.182 -56.539 70.860 1.00 20.23 271 ARG B C 1
ATOM 11424 O O . ARG B 1 270 ? -13.173 -55.831 70.930 1.00 19.55 271 ARG B O 1
ATOM 11432 N N . VAL B 1 271 ? -14.542 -57.191 69.758 1.00 18.36 272 VAL B N 1
ATOM 11433 C CA . VAL B 1 271 ? -13.723 -57.173 68.553 1.00 17.79 272 VAL B CA 1
ATOM 11434 C C . VAL B 1 271 ? -14.468 -56.818 67.271 1.00 17.73 272 VAL B C 1
ATOM 11435 O O . VAL B 1 271 ? -15.601 -57.245 67.052 1.00 18.14 272 VAL B O 1
ATOM 11439 N N . ILE B 1 272 ? -13.812 -56.027 66.428 1.00 16.50 273 ILE B N 1
ATOM 11440 C CA . ILE B 1 272 ? -14.378 -55.638 65.143 1.00 15.58 273 ILE B CA 1
ATOM 11441 C C . ILE B 1 272 ? -13.666 -56.420 64.044 1.00 16.49 273 ILE B C 1
ATOM 11442 O O . ILE B 1 272 ? -12.463 -56.677 64.138 1.00 17.43 273 ILE B O 1
ATOM 11447 N N . VAL B 1 273 ? -14.417 -56.810 63.019 1.00 13.97 274 VAL B N 1
ATOM 11448 C CA . VAL B 1 273 ? -13.860 -57.507 61.859 1.00 13.97 274 VAL B CA 1
ATOM 11449 C C . VAL B 1 273 ? -14.154 -56.543 60.715 1.00 14.36 274 VAL B C 1
ATOM 11450 O O . VAL B 1 273 ? -15.311 -56.198 60.483 1.00 14.06 274 VAL B O 1
ATOM 11454 N N . SER B 1 274 ? -13.121 -56.075 60.022 1.00 15.74 275 SER B N 1
ATOM 11455 C CA . SER B 1 274 ? -13.348 -55.140 58.927 1.00 13.75 275 SER B CA 1
ATOM 11456 C C . SER B 1 274 ? -12.390 -55.381 57.764 1.00 12.81 275 SER B C 1
ATOM 11457 O O . SER B 1 274 ? -11.455 -56.173 57.865 1.00 11.13 275 SER B O 1
ATOM 11460 N N . MET B 1 275 ? -12.623 -54.673 56.665 1.00 14.49 276 MET B N 1
ATOM 11461 C CA . MET B 1 275 ? -11.814 -54.833 55.462 1.00 14.08 276 MET B CA 1
ATOM 11462 C C . MET B 1 275 ? -11.634 -53.489 54.754 1.00 12.98 276 MET B C 1
ATOM 11463 O O . MET B 1 275 ? -12.565 -52.694 54.678 1.00 14.13 276 MET B O 1
ATOM 11468 N N . GLY B 1 276 ? -10.432 -53.233 54.249 1.00 12.54 277 GLY B N 1
ATOM 11469 C CA . GLY B 1 276 ? -10.189 -51.980 53.553 1.00 10.37 277 GLY B CA 1
ATOM 11470 C C . GLY B 1 276 ? -9.636 -50.876 54.437 1.00 13.35 277 GLY B C 1
ATOM 11471 O O . GLY B 1 276 ? -9.221 -51.129 55.573 1.00 10.35 277 GLY B O 1
ATOM 11472 N N . SER B 1 277 ? -9.653 -49.644 53.926 1.00 11.57 278 SER B N 1
ATOM 11473 C CA . SER B 1 277 ? -9.113 -48.492 54.650 1.00 10.96 278 SER B CA 1
ATOM 11474 C C . SER B 1 277 ? -9.677 -48.262 56.049 1.00 11.89 278 SER B C 1
ATOM 11475 O O . SER B 1 277 ? -9.023 -47.634 56.880 1.00 12.63 278 SER B O 1
ATOM 11478 N N . SER B 1 278 ? -10.880 -48.757 56.317 1.00 11.56 279 SER B N 1
ATOM 11479 C CA . SER B 1 278 ? -11.464 -48.588 57.648 1.00 14.17 279 SER B CA 1
ATOM 11480 C C . SER B 1 278 ? -10.549 -49.196 58.716 1.00 12.84 279 SER B C 1
ATOM 11481 O O . SER B 1 278 ? -10.515 -48.725 59.854 1.00 13.27 279 SER B O 1
ATOM 11484 N N . CYS B 1 279 ? -9.803 -50.237 58.348 1.00 11.54 280 CYS B N 1
ATOM 11485 C CA . CYS B 1 279 ? -8.906 -50.895 59.295 1.00 12.77 280 CYS B CA 1
ATOM 11486 C C . CYS B 1 279 ? -7.833 -49.982 59.884 1.00 16.73 280 CYS B C 1
ATOM 11487 O O . CYS B 1 279 ? -7.440 -50.147 61.041 1.00 13.08 280 CYS B O 1
ATOM 11490 N N . GLU B 1 280 ? -7.347 -49.039 59.081 1.00 14.04 281 GLU B N 1
ATOM 11491 C CA . GLU B 1 280 ? -6.322 -48.104 59.534 1.00 15.32 281 GLU B CA 1
ATOM 11492 C C . GLU B 1 280 ? -6.866 -47.218 60.648 1.00 15.44 281 GLU B C 1
ATOM 11493 O O . GLU B 1 280 ? -6.240 -47.063 61.698 1.00 16.72 281 GLU B O 1
ATOM 11499 N N . THR B 1 281 ? -8.036 -46.639 60.414 1.00 13.20 282 THR B N 1
ATOM 11500 C CA . THR B 1 281 ? -8.658 -45.774 61.403 1.00 15.45 282 THR B CA 1
ATOM 11501 C C . THR B 1 281 ? -9.070 -46.553 62.651 1.00 17.69 282 THR B C 1
ATOM 11502 O O . THR B 1 281 ? -8.923 -46.067 63.770 1.00 18.29 282 THR B O 1
ATOM 11506 N N . ILE B 1 282 ? -9.582 -47.764 62.468 1.00 14.31 283 ILE B N 1
ATOM 11507 C CA . ILE B 1 282 ? -9.972 -48.563 63.618 1.00 15.27 283 ILE B CA 1
ATOM 11508 C C . ILE B 1 282 ? -8.745 -48.849 64.487 1.00 14.97 283 ILE B C 1
ATOM 11509 O O . ILE B 1 282 ? -8.812 -48.735 65.710 1.00 17.48 283 ILE B O 1
ATOM 11514 N N . GLU B 1 283 ? -7.622 -49.207 63.866 1.00 13.97 284 GLU B N 1
ATOM 11515 C CA . GLU B 1 283 ? -6.421 -49.486 64.650 1.00 17.39 284 GLU B CA 1
ATOM 11516 C C . GLU B 1 283 ? -5.954 -48.236 65.389 1.00 17.80 284 GLU B C 1
ATOM 11517 O O . GLU B 1 283 ? -5.527 -48.315 66.542 1.00 18.47 284 GLU B O 1
ATOM 11523 N N . GLU B 1 284 ? -6.040 -47.081 64.732 1.00 17.89 285 GLU B N 1
ATOM 11524 C CA . GLU B 1 284 ? -5.629 -45.827 65.362 1.00 19.45 285 GLU B CA 1
ATOM 11525 C C . GLU B 1 284 ? -6.433 -45.621 66.645 1.00 19.64 285 GLU B C 1
ATOM 11526 O O . GLU B 1 284 ? -5.881 -45.273 67.691 1.00 17.44 285 GLU B O 1
ATOM 11532 N N . VAL B 1 285 ? -7.740 -45.839 66.557 1.00 19.63 286 VAL B N 1
ATOM 11533 C CA . VAL B 1 285 ? -8.618 -45.682 67.710 1.00 20.58 286 VAL B CA 1
ATOM 11534 C C . VAL B 1 285 ? -8.294 -46.711 68.793 1.00 22.15 286 VAL B C 1
ATOM 11535 O O . VAL B 1 285 ? -8.278 -46.384 69.982 1.00 21.80 286 VAL B O 1
ATOM 11539 N N . ILE B 1 286 ? -8.030 -47.949 68.380 1.00 21.08 287 ILE B N 1
ATOM 11540 C CA . ILE B 1 286 ? -7.695 -49.010 69.323 1.00 19.62 287 ILE B CA 1
ATOM 11541 C C . ILE B 1 286 ? -6.489 -48.609 70.164 1.00 22.43 287 ILE B C 1
ATOM 11542 O O . ILE B 1 286 ? -6.507 -48.759 71.383 1.00 23.75 287 ILE B O 1
ATOM 11547 N N . ASN B 1 287 ? -5.441 -48.104 69.518 1.00 18.95 288 ASN B N 1
ATOM 11548 C CA . ASN B 1 287 ? -4.248 -47.692 70.249 1.00 22.06 288 ASN B CA 1
ATOM 11549 C C . ASN B 1 287 ? -4.597 -46.656 71.311 1.00 25.53 288 ASN B C 1
ATOM 11550 O O . ASN B 1 287 ? -4.082 -46.701 72.429 1.00 25.14 288 ASN B O 1
ATOM 11555 N N . HIS B 1 288 ? -5.476 -45.727 70.951 1.00 24.49 289 HIS B N 1
ATOM 11556 C CA . HIS B 1 288 ? -5.896 -44.672 71.864 1.00 27.37 289 HIS B CA 1
ATOM 11557 C C . HIS B 1 288 ? -6.740 -45.191 73.031 1.00 27.63 289 HIS B C 1
ATOM 11558 O O . HIS B 1 288 ? -6.462 -44.877 74.187 1.00 32.49 289 HIS B O 1
ATOM 11565 N N . LEU B 1 289 ? -7.769 -45.981 72.738 1.00 26.96 290 LEU B N 1
ATOM 11566 C CA . LEU B 1 289 ? -8.625 -46.517 73.792 1.00 27.49 290 LEU B CA 1
ATOM 11567 C C . LEU B 1 289 ? -7.914 -47.564 74.651 1.00 32.39 290 LEU B C 1
ATOM 11568 O O . LEU B 1 289 ? -8.176 -47.674 75.851 1.00 32.20 290 LEU B O 1
ATOM 11573 N N . ALA B 1 290 ? -7.014 -48.331 74.044 1.00 34.16 291 ALA B N 1
ATOM 11574 C CA . ALA B 1 290 ? -6.282 -49.362 74.776 1.00 38.97 291 ALA B CA 1
ATOM 11575 C C . ALA B 1 290 ? -5.405 -48.730 75.852 1.00 40.45 291 ALA B C 1
ATOM 11576 O O . ALA B 1 290 ? -5.246 -49.283 76.942 1.00 42.55 291 ALA B O 1
ATOM 11578 N N . ALA B 1 291 ? -4.839 -47.569 75.537 1.00 39.58 292 ALA B N 1
ATOM 11579 C CA . ALA B 1 291 ? -3.985 -46.849 76.473 1.00 39.07 292 ALA B CA 1
ATOM 11580 C C . ALA B 1 291 ? -4.803 -46.398 77.678 1.00 39.47 292 ALA B C 1
ATOM 11581 O O . ALA B 1 291 ? -4.257 -45.880 78.653 1.00 39.62 292 ALA B O 1
ATOM 11583 N N . LYS B 1 292 ? -6.115 -46.594 77.600 1.00 37.65 293 LYS B N 1
ATOM 11584 C CA . LYS B 1 292 ? -7.012 -46.211 78.681 1.00 38.53 293 LYS B CA 1
ATOM 11585 C C . LYS B 1 292 ? -7.614 -47.428 79.374 1.00 37.55 293 LYS B C 1
ATOM 11586 O O . LYS B 1 292 ? -8.582 -47.310 80.121 1.00 38.26 293 LYS B O 1
ATOM 11592 N N . GLY B 1 293 ? -7.039 -48.598 79.116 1.00 37.90 294 GLY B N 1
ATOM 11593 C CA . GLY B 1 293 ? -7.520 -49.813 79.746 1.00 38.40 294 GLY B CA 1
ATOM 11594 C C . GLY B 1 293 ? -8.569 -50.616 78.998 1.00 39.00 294 GLY B C 1
ATOM 11595 O O . GLY B 1 293 ? -8.807 -51.776 79.334 1.00 40.63 294 GLY B O 1
ATOM 11596 N N . GLU B 1 294 ? -9.203 -50.020 77.994 1.00 37.65 295 GLU B N 1
ATOM 11597 C CA . GLU B 1 294 ? -10.225 -50.735 77.237 1.00 34.72 295 GLU B CA 1
ATOM 11598 C C . GLU B 1 294 ? -9.660 -51.955 76.510 1.00 33.77 295 GLU B C 1
ATOM 11599 O O . GLU B 1 294 ? -8.643 -51.864 75.822 1.00 36.23 295 GLU B O 1
ATOM 11605 N N . LYS B 1 295 ? -10.328 -53.094 76.677 1.00 27.94 296 LYS B N 1
ATOM 11606 C CA . LYS B 1 295 ? -9.913 -54.344 76.048 1.00 27.84 296 LYS B CA 1
ATOM 11607 C C . LYS B 1 295 ? -10.692 -54.564 74.753 1.00 26.89 296 LYS B C 1
ATOM 11608 O O . LYS B 1 295 ? -11.727 -55.238 74.729 1.00 25.57 296 LYS B O 1
ATOM 11614 N N . ILE B 1 296 ? -10.177 -53.982 73.676 1.00 23.44 297 ILE B N 1
ATOM 11615 C CA . ILE B 1 296 ? -10.808 -54.073 72.369 1.00 20.44 297 ILE B CA 1
ATOM 11616 C C . ILE B 1 296 ? -9.797 -54.494 71.310 1.00 20.69 297 ILE B C 1
ATOM 11617 O O . ILE B 1 296 ? -8.586 -54.326 71.486 1.00 18.52 297 ILE B O 1
ATOM 11622 N N . GLY B 1 297 ? -10.301 -55.035 70.205 1.00 19.78 298 GLY B N 1
ATOM 11623 C CA . GLY B 1 297 ? -9.421 -55.484 69.145 1.00 19.11 298 GLY B CA 1
ATOM 11624 C C . GLY B 1 297 ? -10.049 -55.428 67.768 1.00 18.67 298 GLY B C 1
ATOM 11625 O O . GLY B 1 297 ? -11.227 -55.099 67.611 1.00 19.84 298 GLY B O 1
ATOM 11626 N N . LEU B 1 298 ? -9.249 -55.772 66.769 1.00 18.15 299 LEU B N 1
ATOM 11627 C CA . LEU B 1 298 ? -9.679 -55.746 65.380 1.00 19.18 299 LEU B CA 1
ATOM 11628 C C . LEU B 1 298 ? -9.063 -56.874 64.564 1.00 16.69 299 LEU B C 1
ATOM 11629 O O . LEU B 1 298 ? -7.874 -57.171 64.689 1.00 15.57 299 LEU B O 1
ATOM 11634 N N . ILE B 1 299 ? -9.883 -57.508 63.735 1.00 17.07 300 ILE B N 1
ATOM 11635 C CA . ILE B 1 299 ? -9.391 -58.549 62.848 1.00 15.16 300 ILE B CA 1
ATOM 11636 C C . ILE B 1 299 ? -9.459 -57.932 61.449 1.00 14.65 300 ILE B C 1
ATOM 11637 O O . ILE B 1 299 ? -10.541 -57.596 60.962 1.00 12.37 300 ILE B O 1
ATOM 11642 N N . LYS B 1 300 ? -8.300 -57.763 60.823 1.00 13.04 301 LYS B N 1
ATOM 11643 C CA . LYS B 1 300 ? -8.216 -57.187 59.484 1.00 15.24 301 LYS B CA 1
ATOM 11644 C C . LYS B 1 300 ? -8.304 -58.300 58.450 1.00 15.56 301 LYS B C 1
ATOM 11645 O O . LYS B 1 300 ? -7.557 -59.274 58.516 1.00 16.11 301 LYS B O 1
ATOM 11651 N N . VAL B 1 301 ? -9.209 -58.157 57.490 1.00 13.18 302 VAL B N 1
ATOM 11652 C CA . VAL B 1 301 ? -9.358 -59.170 56.455 1.00 10.91 302 VAL B CA 1
ATOM 11653 C C . VAL B 1 301 ? -8.485 -58.852 55.245 1.00 13.68 302 VAL B C 1
ATOM 11654 O O . VAL B 1 301 ? -8.668 -57.821 54.602 1.00 13.54 302 VAL B O 1
ATOM 11658 N N . ARG B 1 302 ? -7.526 -59.727 54.951 1.00 13.59 303 ARG B N 1
ATOM 11659 C CA . ARG B 1 302 ? -6.665 -59.546 53.786 1.00 12.12 303 ARG B CA 1
ATOM 11660 C C . ARG B 1 302 ? -7.227 -60.395 52.643 1.00 15.13 303 ARG B C 1
ATOM 11661 O O . ARG B 1 302 ? -7.645 -59.864 51.614 1.00 12.98 303 ARG B O 1
ATOM 11669 N N . LEU B 1 303 ? -7.244 -61.714 52.823 1.00 12.85 304 LEU B N 1
ATOM 11670 C CA . LEU B 1 303 ? -7.778 -62.596 51.790 1.00 12.73 304 LEU B CA 1
ATOM 11671 C C . LEU B 1 303 ? -9.257 -62.855 52.073 1.00 16.09 304 LEU B C 1
ATOM 11672 O O . LEU B 1 303 ? -9.602 -63.610 52.987 1.00 13.53 304 LEU B O 1
ATOM 11677 N N . TYR B 1 304 ? -10.126 -62.214 51.295 1.00 9.63 305 TYR B N 1
ATOM 11678 C CA . TYR B 1 304 ? -11.568 -62.371 51.452 1.00 10.62 305 TYR B CA 1
ATOM 11679 C C . TYR B 1 304 ? -12.060 -63.649 50.760 1.00 12.84 305 TYR B C 1
ATOM 11680 O O . TYR B 1 304 ? -12.996 -64.297 51.226 1.00 14.07 305 TYR B O 1
ATOM 11689 N N . ARG B 1 305 ? -11.436 -63.989 49.636 1.00 10.21 306 ARG B N 1
ATOM 11690 C CA . ARG B 1 305 ? -11.767 -65.201 48.883 1.00 14.51 306 ARG B CA 1
ATOM 11691 C C . ARG B 1 305 ? -10.479 -65.824 48.331 1.00 14.08 306 ARG B C 1
ATOM 11692 O O . ARG B 1 305 ? -9.656 -65.130 47.729 1.00 11.65 306 ARG B O 1
ATOM 11700 N N . PRO B 1 306 ? -10.249 -67.120 48.593 1.00 11.47 307 PRO B N 1
ATOM 11701 C CA . PRO B 1 306 ? -11.086 -68.041 49.369 1.00 13.15 307 PRO B CA 1
ATOM 11702 C C . PRO B 1 306 ? -11.117 -67.589 50.828 1.00 13.11 307 PRO B C 1
ATOM 11703 O O . PRO B 1 306 ? -10.148 -67.015 51.324 1.00 13.52 307 PRO B O 1
ATOM 11707 N N . PHE B 1 307 ? -12.226 -67.842 51.510 1.00 13.05 308 PHE B N 1
ATOM 11708 C CA . PHE B 1 307 ? -12.367 -67.454 52.917 1.00 13.45 308 PHE B CA 1
ATOM 11709 C C . PHE B 1 307 ? -11.948 -68.646 53.775 1.00 15.85 308 PHE B C 1
ATOM 11710 O O . PHE B 1 307 ? -12.654 -69.651 53.825 1.00 14.29 308 PHE B O 1
ATOM 11718 N N . VAL B 1 308 ? -10.805 -68.535 54.445 1.00 14.08 309 VAL B N 1
ATOM 11719 C CA . VAL B 1 308 ? -10.295 -69.627 55.273 1.00 17.39 309 VAL B CA 1
ATOM 11720 C C . VAL B 1 308 ? -10.653 -69.429 56.747 1.00 16.99 309 VAL B C 1
ATOM 11721 O O . VAL B 1 308 ? -10.045 -68.619 57.446 1.00 14.48 309 VAL B O 1
ATOM 11725 N N . SER B 1 309 ? -11.644 -70.178 57.217 1.00 16.23 310 SER B N 1
ATOM 11726 C CA . SER B 1 309 ? -12.094 -70.059 58.600 1.00 18.21 310 SER B CA 1
ATOM 11727 C C . SER B 1 309 ? -10.991 -70.330 59.615 1.00 17.86 310 SER B C 1
ATOM 11728 O O . SER B 1 309 ? -10.931 -69.680 60.652 1.00 18.02 310 SER B O 1
ATOM 11731 N N . GLU B 1 310 ? -10.113 -71.280 59.315 1.00 19.11 311 GLU B N 1
ATOM 11732 C CA . GLU B 1 310 ? -9.027 -71.599 60.236 1.00 22.25 311 GLU B CA 1
ATOM 11733 C C . GLU B 1 310 ? -8.145 -70.373 60.473 1.00 21.06 311 GLU B C 1
ATOM 11734 O O . GLU B 1 310 ? -7.721 -70.107 61.602 1.00 22.21 311 GLU B O 1
ATOM 11740 N N . ALA B 1 311 ? -7.877 -69.620 59.412 1.00 18.59 312 ALA B N 1
ATOM 11741 C CA . ALA B 1 311 ? -7.051 -68.423 59.528 1.00 16.73 312 ALA B CA 1
ATOM 11742 C C . ALA B 1 311 ? -7.802 -67.321 60.276 1.00 15.25 312 ALA B C 1
ATOM 11743 O O . ALA B 1 311 ? -7.199 -66.539 61.009 1.00 16.67 312 ALA B O 1
ATOM 11745 N N . PHE B 1 312 ? -9.118 -67.257 60.096 1.00 15.45 313 PHE B N 1
ATOM 11746 C CA . PHE B 1 312 ? -9.916 -66.252 60.794 1.00 17.38 313 PHE B CA 1
ATOM 11747 C C . PHE B 1 312 ? -9.838 -66.515 62.295 1.00 19.01 313 PHE B C 1
ATOM 11748 O O . PHE B 1 312 ? -9.605 -65.602 63.089 1.00 18.16 313 PHE B O 1
ATOM 11756 N N . PHE B 1 313 ? -10.037 -67.772 62.680 1.00 17.32 314 PHE B N 1
ATOM 11757 C CA . PHE B 1 313 ? -9.997 -68.129 64.092 1.00 17.73 314 PHE B CA 1
ATOM 11758 C C . PHE B 1 313 ? -8.619 -67.971 64.710 1.00 16.69 314 PHE B C 1
ATOM 11759 O O . PHE B 1 313 ? -8.499 -67.677 65.902 1.00 17.43 314 PHE B O 1
ATOM 11767 N N . ALA B 1 314 ? -7.580 -68.150 63.904 1.00 18.33 315 ALA B N 1
ATOM 11768 C CA . ALA B 1 314 ? -6.217 -68.001 64.398 1.00 19.08 315 ALA B CA 1
ATOM 11769 C C . ALA B 1 314 ? -5.975 -66.553 64.825 1.00 22.01 315 ALA B C 1
ATOM 11770 O O . ALA B 1 314 ? -5.059 -66.271 65.602 1.00 17.91 315 ALA B O 1
ATOM 11772 N N . ALA B 1 315 ? -6.805 -65.636 64.330 1.00 17.54 316 ALA B N 1
ATOM 11773 C CA . ALA B 1 315 ? -6.655 -64.222 64.670 1.00 18.07 316 ALA B CA 1
ATOM 11774 C C . ALA B 1 315 ? -7.673 -63.736 65.707 1.00 18.00 316 ALA B C 1
ATOM 11775 O O . ALA B 1 315 ? -7.648 -62.577 66.120 1.00 22.70 316 ALA B O 1
ATOM 11777 N N . LEU B 1 316 ? -8.564 -64.619 66.135 1.00 19.46 317 LEU B N 1
ATOM 11778 C CA . LEU B 1 316 ? -9.594 -64.245 67.102 1.00 19.69 317 LEU B CA 1
ATOM 11779 C C . LEU B 1 316 ? -9.192 -64.564 68.543 1.00 21.45 317 LEU B C 1
ATOM 11780 O O . LEU B 1 316 ? -8.862 -65.708 68.859 1.00 22.01 317 LEU B O 1
ATOM 11785 N N . PRO B 1 317 ? -9.207 -63.553 69.430 1.00 23.27 318 PRO B N 1
ATOM 11786 C CA . PRO B 1 317 ? -8.850 -63.769 70.839 1.00 26.62 318 PRO B CA 1
ATOM 11787 C C . PRO B 1 317 ? -9.908 -64.659 71.503 1.00 26.69 318 PRO B C 1
ATOM 11788 O O . PRO B 1 317 ? -11.107 -64.425 71.346 1.00 23.61 318 PRO B O 1
ATOM 11792 N N . ALA B 1 318 ? -9.470 -65.669 72.247 1.00 25.60 319 ALA B N 1
ATOM 11793 C CA . ALA B 1 318 ? -10.405 -66.572 72.916 1.00 26.55 319 ALA B CA 1
ATOM 11794 C C . ALA B 1 318 ? -11.320 -65.815 73.875 1.00 23.95 319 ALA B C 1
ATOM 11795 O O . ALA B 1 318 ? -12.410 -66.279 74.208 1.00 25.71 319 ALA B O 1
ATOM 11797 N N . SER B 1 319 ? -10.869 -64.642 74.304 1.00 22.26 320 SER B N 1
ATOM 11798 C CA . SER B 1 319 ? -11.608 -63.799 75.241 1.00 23.44 320 SER B CA 1
ATOM 11799 C C . SER B 1 319 ? -12.745 -62.974 74.635 1.00 24.22 320 SER B C 1
ATOM 11800 O O . SER B 1 319 ? -13.515 -62.339 75.362 1.00 22.73 320 SER B O 1
ATOM 11803 N N . ALA B 1 320 ? -12.846 -62.968 73.311 1.00 23.32 321 ALA B N 1
ATOM 11804 C CA . ALA B 1 320 ? -13.889 -62.197 72.639 1.00 25.24 321 ALA B CA 1
ATOM 11805 C C . ALA B 1 320 ? -15.291 -62.667 73.014 1.00 24.92 321 ALA B C 1
ATOM 11806 O O . ALA B 1 320 ? -15.625 -63.838 72.845 1.00 26.16 321 ALA B O 1
ATOM 11808 N N . LYS B 1 321 ? -16.109 -61.748 73.521 1.00 22.21 322 LYS B N 1
ATOM 11809 C CA . LYS B 1 321 ? -17.480 -62.076 73.907 1.00 25.10 322 LYS B CA 1
ATOM 11810 C C . LYS B 1 321 ? -18.484 -61.500 72.918 1.00 22.75 322 LYS B C 1
ATOM 11811 O O . LYS B 1 321 ? -19.578 -62.042 72.743 1.00 19.76 322 LYS B O 1
ATOM 11817 N N . VAL B 1 322 ? -18.102 -60.400 72.276 1.00 19.91 323 VAL B N 1
ATOM 11818 C CA . VAL B 1 322 ? -18.951 -59.736 71.293 1.00 19.26 323 VAL B CA 1
ATOM 11819 C C . VAL B 1 322 ? -18.103 -59.370 70.080 1.00 17.28 323 VAL B C 1
ATOM 11820 O O . VAL B 1 322 ? -17.000 -58.840 70.216 1.00 19.56 323 VAL B O 1
ATOM 11824 N N . ILE B 1 323 ? -18.626 -59.653 68.895 1.00 18.62 324 ILE B N 1
ATOM 11825 C CA . ILE B 1 323 ? -17.908 -59.366 67.661 1.00 14.80 324 ILE B CA 1
ATOM 11826 C C . ILE B 1 323 ? -18.802 -58.604 66.695 1.00 15.32 324 ILE B C 1
ATOM 11827 O O . ILE B 1 323 ? -19.940 -59.007 66.449 1.00 16.64 324 ILE B O 1
ATOM 11832 N N . THR B 1 324 ? -18.299 -57.493 66.164 1.00 12.54 325 THR B N 1
ATOM 11833 C CA . THR B 1 324 ? -19.070 -56.721 65.195 1.00 14.13 325 THR B CA 1
ATOM 11834 C C . THR B 1 324 ? -18.384 -56.816 63.839 1.00 15.40 325 THR B C 1
ATOM 11835 O O . THR B 1 324 ? -17.196 -56.506 63.710 1.00 14.53 325 THR B O 1
ATOM 11839 N N . VAL B 1 325 ? -19.132 -57.266 62.838 1.00 11.66 326 VAL B N 1
ATOM 11840 C CA . VAL B 1 325 ? -18.596 -57.393 61.491 1.00 14.12 326 VAL B CA 1
ATOM 11841 C C . VAL B 1 325 ? -19.119 -56.215 60.677 1.00 15.40 326 VAL B C 1
ATOM 11842 O O . VAL B 1 325 ? -20.326 -56.053 60.500 1.00 14.94 326 VAL B O 1
ATOM 11846 N N . LEU B 1 326 ? -18.199 -55.387 60.196 1.00 14.15 327 LEU B N 1
ATOM 11847 C CA . LEU B 1 326 ? -18.561 -54.216 59.417 1.00 14.03 327 LEU B CA 1
ATOM 11848 C C . LEU B 1 326 ? -18.429 -54.495 57.925 1.00 15.05 327 LEU B C 1
ATOM 11849 O O . LEU B 1 326 ? -17.382 -54.962 57.457 1.00 13.21 327 LEU B O 1
ATOM 11854 N N . ASP B 1 327 ? -19.504 -54.217 57.190 1.00 13.15 328 ASP B N 1
ATOM 11855 C CA . ASP B 1 327 ? -19.544 -54.413 55.741 1.00 13.88 328 ASP B CA 1
ATOM 11856 C C . ASP B 1 327 ? -19.683 -53.049 55.091 1.00 13.48 328 ASP B C 1
ATOM 11857 O O . ASP B 1 327 ? -20.490 -52.224 55.532 1.00 11.57 328 ASP B O 1
ATOM 11862 N N . ARG B 1 328 ? -18.899 -52.816 54.045 1.00 12.43 329 ARG B N 1
ATOM 11863 C CA . ARG B 1 328 ? -18.954 -51.548 53.336 1.00 10.49 329 ARG B CA 1
ATOM 11864 C C . ARG B 1 328 ? -19.815 -51.703 52.082 1.00 10.23 329 ARG B C 1
ATOM 11865 O O . ARG B 1 328 ? -19.399 -51.346 50.982 1.00 12.44 329 ARG B O 1
ATOM 11873 N N . THR B 1 329 ? -21.016 -52.248 52.258 1.00 9.07 330 THR B N 1
ATOM 11874 C CA . THR B 1 329 ? -21.944 -52.448 51.145 1.00 10.03 330 THR B CA 1
ATOM 11875 C C . THR B 1 329 ? -23.375 -52.552 51.661 1.00 12.28 330 THR B C 1
ATOM 11876 O O . THR B 1 329 ? -23.621 -52.431 52.861 1.00 12.69 330 THR B O 1
ATOM 11880 N N . LYS B 1 330 ? -24.310 -52.773 50.742 1.00 11.17 331 LYS B N 1
ATOM 11881 C CA . LYS B 1 330 ? -25.711 -52.950 51.093 1.00 13.26 331 LYS B CA 1
ATOM 11882 C C . LYS B 1 330 ? -26.368 -53.865 50.070 1.00 15.55 331 LYS B C 1
ATOM 11883 O O . LYS B 1 330 ? -26.397 -53.553 48.879 1.00 15.02 331 LYS B O 1
ATOM 11889 N N . GLU B 1 331 ? -26.872 -55.004 50.532 1.00 15.46 332 GLU B N 1
ATOM 11890 C CA . GLU B 1 331 ? -27.556 -55.944 49.652 1.00 15.16 332 GLU B CA 1
ATOM 11891 C C . GLU B 1 331 ? -28.995 -55.973 50.168 1.00 14.43 332 GLU B C 1
ATOM 11892 O O . GLU B 1 331 ? -29.333 -56.741 51.067 1.00 13.86 332 GLU B O 1
ATOM 11898 N N . PRO B 1 332 ? -29.863 -55.117 49.600 1.00 16.21 333 PRO B N 1
ATOM 11899 C CA . PRO B 1 332 ? -31.273 -55.021 50.003 1.00 17.34 333 PRO B CA 1
ATOM 11900 C C . PRO B 1 332 ? -31.979 -56.366 50.088 1.00 16.04 333 PRO B C 1
ATOM 11901 O O . PRO B 1 332 ? -31.935 -57.149 49.145 1.00 18.36 333 PRO B O 1
ATOM 11905 N N . GLY B 1 333 ? -32.619 -56.629 51.228 1.00 16.45 334 GLY B N 1
ATOM 11906 C CA . GLY B 1 333 ? -33.344 -57.880 51.405 1.00 12.10 334 GLY B CA 1
ATOM 11907 C C . GLY B 1 333 ? -32.528 -59.055 51.914 1.00 13.77 334 GLY B C 1
ATOM 11908 O O . GLY B 1 333 ? -33.087 -60.079 52.312 1.00 14.23 334 GLY B O 1
ATOM 11909 N N . ALA B 1 334 ? -31.204 -58.930 51.899 1.00 14.34 335 ALA B N 1
ATOM 11910 C CA . ALA B 1 334 ? -30.354 -60.013 52.375 1.00 16.20 335 ALA B CA 1
ATOM 11911 C C . ALA B 1 334 ? -30.465 -60.106 53.897 1.00 14.65 335 ALA B C 1
ATOM 11912 O O . ALA B 1 334 ? -30.736 -59.111 54.567 1.00 15.76 335 ALA B O 1
ATOM 11914 N N . PRO B 1 335 ? -30.292 -61.310 54.462 1.00 15.87 336 PRO B N 1
ATOM 11915 C CA . PRO B 1 335 ? -30.386 -61.417 55.922 1.00 16.92 336 PRO B CA 1
ATOM 11916 C C . PRO B 1 335 ? -29.171 -60.742 56.557 1.00 18.54 336 PRO B C 1
ATOM 11917 O O . PRO B 1 335 ? -29.120 -60.523 57.765 1.00 19.23 336 PRO B O 1
ATOM 11921 N N . GLY B 1 336 ? -28.202 -60.408 55.710 1.00 17.92 337 GLY B N 1
ATOM 11922 C CA . GLY B 1 336 ? -26.992 -59.746 56.156 1.00 16.75 337 GLY B CA 1
ATOM 11923 C C . GLY B 1 336 ? -26.070 -59.536 54.970 1.00 15.26 337 GLY B C 1
ATOM 11924 O O . GLY B 1 336 ? -26.249 -60.169 53.926 1.00 14.51 337 GLY B O 1
ATOM 11925 N N . ASP B 1 337 ? -25.092 -58.647 55.123 1.00 11.68 338 ASP B N 1
ATOM 11926 C CA . ASP B 1 337 ? -24.136 -58.367 54.055 1.00 11.23 338 ASP B CA 1
ATOM 11927 C C . ASP B 1 337 ? -23.061 -59.465 54.012 1.00 13.65 338 ASP B C 1
ATOM 11928 O O . ASP B 1 337 ? -22.919 -60.228 54.961 1.00 12.68 338 ASP B O 1
ATOM 11933 N N . PRO B 1 338 ? -22.294 -59.558 52.911 1.00 13.64 339 PRO B N 1
ATOM 11934 C CA . PRO B 1 338 ? -21.250 -60.572 52.704 1.00 14.22 339 PRO B CA 1
ATOM 11935 C C . PRO B 1 338 ? -20.265 -61.007 53.781 1.00 13.12 339 PRO B C 1
ATOM 11936 O O . PRO B 1 338 ? -20.165 -62.201 54.072 1.00 14.56 339 PRO B O 1
ATOM 11940 N N . LEU B 1 339 ? -19.517 -60.072 54.353 1.00 12.42 340 LEU B N 1
ATOM 11941 C CA . LEU B 1 339 ? -18.528 -60.450 55.357 1.00 12.22 340 LEU B CA 1
ATOM 11942 C C . LEU B 1 339 ? -19.202 -60.997 56.614 1.00 13.12 340 LEU B C 1
ATOM 11943 O O . LEU B 1 339 ? -18.741 -61.983 57.200 1.00 13.94 340 LEU B O 1
ATOM 11948 N N . TYR B 1 340 ? -20.295 -60.362 57.020 1.00 13.57 341 TYR B N 1
ATOM 11949 C CA . TYR B 1 340 ? -21.043 -60.800 58.191 1.00 14.50 341 TYR B CA 1
ATOM 11950 C C . TYR B 1 340 ? -21.497 -62.243 57.993 1.00 16.61 341 TYR B C 1
ATOM 11951 O O . TYR B 1 340 ? -21.301 -63.088 58.867 1.00 16.98 341 TYR B O 1
ATOM 11960 N N . LEU B 1 341 ? -22.092 -62.533 56.839 1.00 15.88 342 LEU B N 1
ATOM 11961 C CA . LEU B 1 341 ? -22.556 -63.891 56.580 1.00 14.07 342 LEU B CA 1
ATOM 11962 C C . LEU B 1 341 ? -21.405 -64.888 56.576 1.00 16.95 342 LEU B C 1
ATOM 11963 O O . LEU B 1 341 ? -21.570 -66.020 57.031 1.00 12.68 342 LEU B O 1
ATOM 11968 N N . ASP B 1 342 ? -20.241 -64.481 56.075 1.00 13.27 343 ASP B N 1
ATOM 11969 C CA . ASP B 1 342 ? -19.098 -65.389 56.048 1.00 14.76 343 ASP B CA 1
ATOM 11970 C C . ASP B 1 342 ? -18.650 -65.698 57.478 1.00 14.77 343 ASP B C 1
ATOM 11971 O O . ASP B 1 342 ? -18.413 -66.855 57.824 1.00 12.11 343 ASP B O 1
ATOM 11976 N N . VAL B 1 343 ? -18.553 -64.660 58.303 1.00 14.27 344 VAL B N 1
ATOM 11977 C CA . VAL B 1 343 ? -18.143 -64.817 59.694 1.00 16.07 344 VAL B CA 1
ATOM 11978 C C . VAL B 1 343 ? -19.149 -65.682 60.453 1.00 17.30 344 VAL B C 1
ATOM 11979 O O . VAL B 1 343 ? -18.764 -66.561 61.222 1.00 18.56 344 VAL B O 1
ATOM 11983 N N . CYS B 1 344 ? -20.436 -65.447 60.231 1.00 17.09 345 CYS B N 1
ATOM 11984 C CA . CYS B 1 344 ? -21.451 -66.248 60.903 1.00 18.55 345 CYS B CA 1
ATOM 11985 C C . CYS B 1 344 ? -21.257 -67.729 60.592 1.00 20.73 345 CYS B C 1
ATOM 11986 O O . CYS B 1 344 ? -21.340 -68.570 61.488 1.00 21.08 345 CYS B O 1
ATOM 11989 N N . SER B 1 345 ? -20.987 -68.051 59.329 1.00 18.80 346 SER B N 1
ATOM 11990 C CA . SER B 1 345 ? -20.806 -69.445 58.935 1.00 19.05 346 SER B CA 1
ATOM 11991 C C . SER B 1 345 ? -19.604 -70.087 59.623 1.00 20.17 346 SER B C 1
ATOM 11992 O O . SER B 1 345 ? -19.621 -71.282 59.923 1.00 20.99 346 SER B O 1
ATOM 11995 N N . ALA B 1 346 ? -18.561 -69.301 59.867 1.00 19.20 347 ALA B N 1
ATOM 11996 C CA . ALA B 1 346 ? -17.370 -69.823 60.527 1.00 20.18 347 ALA B CA 1
ATOM 11997 C C . ALA B 1 346 ? -17.714 -70.301 61.937 1.00 21.31 347 ALA B C 1
ATOM 11998 O O . ALA B 1 346 ? -17.293 -71.383 62.358 1.00 19.21 347 ALA B O 1
ATOM 12000 N N . PHE B 1 347 ? -18.491 -69.501 62.661 1.00 19.22 348 PHE B N 1
ATOM 12001 C CA . PHE B 1 347 ? -18.876 -69.864 64.018 1.00 21.26 348 PHE B CA 1
ATOM 12002 C C . PHE B 1 347 ? -19.842 -71.038 64.058 1.00 25.37 348 PHE B C 1
ATOM 12003 O O . PHE B 1 347 ? -19.765 -71.884 64.952 1.00 22.56 348 PHE B O 1
ATOM 12011 N N . VAL B 1 348 ? -20.754 -71.095 63.092 1.00 25.40 349 VAL B N 1
ATOM 12012 C CA . VAL B 1 348 ? -21.714 -72.190 63.046 1.00 27.70 349 VAL B CA 1
ATOM 12013 C C . VAL B 1 348 ? -20.986 -73.497 62.787 1.00 28.82 349 VAL B C 1
ATOM 12014 O O . VAL B 1 348 ? -21.260 -74.508 63.433 1.00 29.98 349 VAL B O 1
ATOM 12018 N N . GLU B 1 349 ? -20.051 -73.471 61.846 1.00 26.66 350 GLU B N 1
ATOM 12019 C CA . GLU B 1 349 ? -19.293 -74.664 61.519 1.00 29.96 350 GLU B CA 1
ATOM 12020 C C . GLU B 1 349 ? -18.349 -75.090 62.641 1.00 29.08 350 GLU B C 1
ATOM 12021 O O . GLU B 1 349 ? -18.143 -76.283 62.855 1.00 29.34 350 GLU B O 1
ATOM 12027 N N . ARG B 1 350 ? -17.773 -74.130 63.360 1.00 28.64 351 ARG B N 1
ATOM 12028 C CA . ARG B 1 350 ? -16.868 -74.486 64.450 1.00 28.02 351 ARG B CA 1
ATOM 12029 C C . ARG B 1 350 ? -17.633 -75.316 65.476 1.00 29.70 351 ARG B C 1
ATOM 12030 O O . ARG B 1 350 ? -17.088 -76.245 66.075 1.00 30.71 351 ARG B O 1
ATOM 12038 N N . GLY B 1 351 ? -18.902 -74.973 65.670 1.00 27.51 352 GLY B N 1
ATOM 12039 C CA . GLY B 1 351 ? -19.736 -75.696 66.611 1.00 33.20 352 GLY B CA 1
ATOM 12040 C C . GLY B 1 351 ? -19.289 -75.632 68.061 1.00 34.30 352 GLY B C 1
ATOM 12041 O O . GLY B 1 351 ? -19.561 -76.552 68.831 1.00 37.21 352 GLY B O 1
ATOM 12042 N N . GLU B 1 352 ? -18.608 -74.556 68.440 1.00 34.39 353 GLU B N 1
ATOM 12043 C CA . GLU B 1 352 ? -18.142 -74.393 69.814 1.00 35.61 353 GLU B CA 1
ATOM 12044 C C . GLU B 1 352 ? -18.813 -73.185 70.454 1.00 34.27 353 GLU B C 1
ATOM 12045 O O . GLU B 1 352 ? -20.030 -73.023 70.379 1.00 33.85 353 GLU B O 1
ATOM 12051 N N . ALA B 1 353 ? -18.004 -72.335 71.079 1.00 35.40 354 ALA B N 1
ATOM 12052 C CA . ALA B 1 353 ? -18.508 -71.135 71.731 1.00 35.87 354 ALA B CA 1
ATOM 12053 C C . ALA B 1 353 ? -19.150 -70.226 70.698 1.00 35.25 354 ALA B C 1
ATOM 12054 O O . ALA B 1 353 ? -18.658 -70.103 69.576 1.00 38.99 354 ALA B O 1
ATOM 12056 N N . MET B 1 354 ? -20.251 -69.592 71.079 1.00 33.84 355 MET B N 1
ATOM 12057 C CA . MET B 1 354 ? -20.960 -68.690 70.182 1.00 31.53 355 MET B CA 1
ATOM 12058 C C . MET B 1 354 ? -21.048 -67.284 70.767 1.00 30.35 355 MET B C 1
ATOM 12059 O O . MET B 1 354 ? -22.020 -66.945 71.436 1.00 30.61 355 MET B O 1
ATOM 12064 N N . PRO B 1 355 ? -20.028 -66.446 70.530 1.00 28.36 356 PRO B N 1
ATOM 12065 C CA . PRO B 1 355 ? -20.084 -65.085 71.071 1.00 26.30 356 PRO B CA 1
ATOM 12066 C C . PRO B 1 355 ? -21.182 -64.305 70.354 1.00 23.94 356 PRO B C 1
ATOM 12067 O O . PRO B 1 355 ? -21.730 -64.776 69.360 1.00 25.82 356 PRO B O 1
ATOM 12071 N N . LYS B 1 356 ? -21.516 -63.125 70.859 1.00 23.18 357 LYS B N 1
ATOM 12072 C CA . LYS B 1 356 ? -22.544 -62.313 70.220 1.00 24.48 357 LYS B CA 1
ATOM 12073 C C . LYS B 1 356 ? -21.963 -61.732 68.931 1.00 21.91 357 LYS B C 1
ATOM 12074 O O . LYS B 1 356 ? -20.897 -61.115 68.954 1.00 19.51 357 LYS B O 1
ATOM 12080 N N . ILE B 1 357 ? -22.657 -61.944 67.816 1.00 19.30 358 ILE B N 1
ATOM 12081 C CA . ILE B 1 357 ? -22.210 -61.434 66.520 1.00 18.85 358 ILE B CA 1
ATOM 12082 C C . ILE B 1 357 ? -23.155 -60.326 66.059 1.00 17.81 358 ILE B C 1
ATOM 12083 O O . ILE B 1 357 ? -24.366 -60.526 65.970 1.00 18.03 358 ILE B O 1
ATOM 12088 N N . LEU B 1 358 ? -22.600 -59.153 65.777 1.00 17.40 359 LEU B N 1
ATOM 12089 C CA . LEU B 1 358 ? -23.399 -58.019 65.329 1.00 18.59 359 LEU B CA 1
ATOM 12090 C C . LEU B 1 358 ? -22.966 -57.563 63.940 1.00 16.52 359 LEU B C 1
ATOM 12091 O O . LEU B 1 358 ? -21.785 -57.623 63.602 1.00 18.69 359 LEU B O 1
ATOM 12096 N N . ALA B 1 359 ? -23.932 -57.110 63.146 1.00 16.21 360 ALA B N 1
ATOM 12097 C CA . ALA B 1 359 ? -23.674 -56.636 61.791 1.00 17.27 360 ALA B CA 1
ATOM 12098 C C . ALA B 1 359 ? -23.821 -55.121 61.734 1.00 17.14 360 ALA B C 1
ATOM 12099 O O . ALA B 1 359 ? -24.770 -54.566 62.284 1.00 16.51 360 ALA B O 1
ATOM 12101 N N . GLY B 1 360 ? -22.882 -54.460 61.065 1.00 14.69 361 GLY B N 1
ATOM 12102 C CA . GLY B 1 360 ? -22.939 -53.015 60.937 1.00 12.02 361 GLY B CA 1
ATOM 12103 C C . GLY B 1 360 ? -22.527 -52.574 59.542 1.00 14.38 361 GLY B C 1
ATOM 12104 O O . GLY B 1 360 ? -21.622 -53.168 58.952 1.00 11.87 361 GLY B O 1
ATOM 12105 N N . ARG B 1 361 ? -23.190 -51.542 59.018 1.00 12.28 362 ARG B N 1
ATOM 12106 C CA . ARG B 1 361 ? -22.899 -51.016 57.682 1.00 13.42 362 ARG B CA 1
ATOM 12107 C C . ARG B 1 361 ? -22.280 -49.627 57.775 1.00 12.00 362 ARG B C 1
ATOM 12108 O O . ARG B 1 361 ? -22.715 -48.802 58.579 1.00 13.02 362 ARG B O 1
ATOM 12116 N N . TYR B 1 362 ? -21.278 -49.367 56.938 1.00 11.80 363 TYR B N 1
ATOM 12117 C CA . TYR B 1 362 ? -20.584 -48.081 56.947 1.00 11.65 363 TYR B CA 1
ATOM 12118 C C . TYR B 1 362 ? -19.986 -47.696 55.591 1.00 12.66 363 TYR B C 1
ATOM 12119 O O . TYR B 1 362 ? -19.973 -48.487 54.654 1.00 12.77 363 TYR B O 1
ATOM 12128 N N . GLY B 1 363 ? -19.493 -46.460 55.533 1.00 12.10 364 GLY B N 1
ATOM 12129 C CA . GLY B 1 363 ? -18.790 -45.915 54.380 1.00 10.48 364 GLY B CA 1
ATOM 12130 C C . GLY B 1 363 ? -19.276 -45.971 52.943 1.00 11.47 364 GLY B C 1
ATOM 12131 O O . GLY B 1 363 ? -18.463 -45.813 52.026 1.00 11.50 364 GLY B O 1
ATOM 12132 N N . LEU B 1 364 ? -20.566 -46.166 52.713 1.00 13.57 365 LEU B N 1
ATOM 12133 C CA . LEU B 1 364 ? -21.036 -46.208 51.334 1.00 13.70 365 LEU B CA 1
ATOM 12134 C C . LEU B 1 364 ? -20.703 -44.894 50.628 1.00 12.26 365 LEU B C 1
ATOM 12135 O O . LEU B 1 364 ? -20.861 -43.811 51.198 1.00 13.79 365 LEU B O 1
ATOM 12140 N N . GLY B 1 365 ? -20.232 -44.999 49.389 1.00 13.02 366 GLY B N 1
ATOM 12141 C CA . GLY B 1 365 ? -19.892 -43.817 48.613 1.00 11.04 366 GLY B CA 1
ATOM 12142 C C . GLY B 1 365 ? -18.954 -42.852 49.318 1.00 10.51 366 GLY B C 1
ATOM 12143 O O . GLY B 1 365 ? -19.169 -41.637 49.289 1.00 10.51 366 GLY B O 1
ATOM 12144 N N . SER B 1 366 ? -17.900 -43.394 49.922 1.00 9.44 367 SER B N 1
ATOM 12145 C CA . SER B 1 366 ? -16.902 -42.611 50.661 1.00 11.22 367 SER B CA 1
ATOM 12146 C C . SER B 1 366 ? -17.440 -41.851 51.870 1.00 14.48 367 SER B C 1
ATOM 12147 O O . SER B 1 366 ? -16.849 -40.859 52.298 1.00 13.18 367 SER B O 1
ATOM 12150 N N . LYS B 1 367 ? -18.551 -42.306 52.434 1.00 13.76 368 LYS B N 1
ATOM 12151 C CA . LYS B 1 367 ? -19.069 -41.642 53.623 1.00 13.89 368 LYS B CA 1
ATOM 12152 C C . LYS B 1 367 ? -17.964 -41.730 54.672 1.00 14.67 368 LYS B C 1
ATOM 12153 O O . LYS B 1 367 ? -17.316 -42.765 54.813 1.00 11.03 368 LYS B O 1
ATOM 12159 N N . GLU B 1 368 ? -17.733 -40.641 55.395 1.00 13.96 369 GLU B N 1
ATOM 12160 C CA . GLU B 1 368 ? -16.705 -40.635 56.430 1.00 13.39 369 GLU B CA 1
ATOM 12161 C C . GLU B 1 368 ? -16.858 -41.798 57.408 1.00 11.23 369 GLU B C 1
ATOM 12162 O O . GLU B 1 368 ? -17.972 -42.174 57.772 1.00 13.19 369 GLU B O 1
ATOM 12168 N N . PHE B 1 369 ? -15.734 -42.375 57.815 1.00 10.62 370 PHE B N 1
ATOM 12169 C CA . PHE B 1 369 ? -15.736 -43.417 58.836 1.00 12.86 370 PHE B CA 1
ATOM 12170 C C . PHE B 1 369 ? -14.638 -42.912 59.758 1.00 14.04 370 PHE B C 1
ATOM 12171 O O . PHE B 1 369 ? -13.466 -43.254 59.603 1.00 13.65 370 PHE B O 1
ATOM 12179 N N . SER B 1 370 ? -15.048 -42.078 60.709 1.00 15.99 371 SER B N 1
ATOM 12180 C CA . SER B 1 370 ? -14.150 -41.417 61.650 1.00 17.06 371 SER B CA 1
ATOM 12181 C C . SER B 1 370 ? -13.923 -42.112 62.987 1.00 17.63 371 SER B C 1
ATOM 12182 O O . SER B 1 370 ? -14.592 -43.093 63.322 1.00 16.47 371 SER B O 1
ATOM 12185 N N . PRO B 1 371 ? -12.959 -41.602 63.775 1.00 17.83 372 PRO B N 1
ATOM 12186 C CA . PRO B 1 371 ? -12.679 -42.199 65.083 1.00 17.48 372 PRO B CA 1
ATOM 12187 C C . PRO B 1 371 ? -13.942 -42.201 65.949 1.00 16.30 372 PRO B C 1
ATOM 12188 O O . PRO B 1 371 ? -14.205 -43.164 66.670 1.00 18.04 372 PRO B O 1
ATOM 12192 N N . ALA B 1 372 ? -14.720 -41.123 65.871 1.00 17.75 373 ALA B N 1
ATOM 12193 C CA . ALA B 1 372 ? -15.953 -41.019 66.650 1.00 17.84 373 ALA B CA 1
ATOM 12194 C C . ALA B 1 372 ? -16.907 -42.154 66.290 1.00 18.57 373 ALA B C 1
ATOM 12195 O O . ALA B 1 372 ? -17.609 -42.687 67.151 1.00 20.33 373 ALA B O 1
ATOM 12197 N N . MET B 1 373 ? -16.932 -42.521 65.012 1.00 19.85 374 MET B N 1
ATOM 12198 C CA . MET B 1 373 ? -17.796 -43.603 64.556 1.00 18.95 374 MET B CA 1
ATOM 12199 C C . MET B 1 373 ? -17.260 -44.939 65.054 1.00 18.04 374 MET B C 1
ATOM 12200 O O . MET B 1 373 ? -18.028 -45.846 65.377 1.00 15.28 374 MET B O 1
ATOM 12205 N N . VAL B 1 374 ? -15.939 -45.067 65.111 1.00 17.06 375 VAL B N 1
ATOM 12206 C CA . VAL B 1 374 ? -15.342 -46.304 65.596 1.00 16.73 375 VAL B CA 1
ATOM 12207 C C . VAL B 1 374 ? -15.712 -46.450 67.075 1.00 17.20 375 VAL B C 1
ATOM 12208 O O . VAL B 1 374 ? -16.052 -47.538 67.539 1.00 14.19 375 VAL B O 1
ATOM 12212 N N . LYS B 1 375 ? -15.662 -45.337 67.801 1.00 16.73 376 LYS B N 1
ATOM 12213 C CA . LYS B 1 375 ? -15.999 -45.328 69.225 1.00 19.39 376 LYS B CA 1
ATOM 12214 C C . LYS B 1 375 ? -17.442 -45.786 69.395 1.00 18.16 376 LYS B C 1
ATOM 12215 O O . LYS B 1 375 ? -17.760 -46.578 70.283 1.00 18.33 376 LYS B O 1
ATOM 12221 N N . SER B 1 376 ? -18.312 -45.273 68.532 1.00 18.35 377 SER B N 1
ATOM 12222 C CA . SER B 1 376 ? -19.721 -45.621 68.573 1.00 20.26 377 SER B CA 1
ATOM 12223 C C . SER B 1 376 ? -19.897 -47.125 68.389 1.00 18.95 377 SER B C 1
ATOM 12224 O O . SER B 1 376 ? -20.719 -47.748 69.061 1.00 18.08 377 SER B O 1
ATOM 12227 N N . VAL B 1 377 ? -19.116 -47.712 67.485 1.00 16.71 378 VAL B N 1
ATOM 12228 C CA . VAL B 1 377 ? -19.204 -49.146 67.236 1.00 16.43 378 VAL B CA 1
ATOM 12229 C C . VAL B 1 377 ? -18.790 -49.956 68.466 1.00 15.96 378 VAL B C 1
ATOM 12230 O O . VAL B 1 377 ? -19.429 -50.955 68.799 1.00 17.85 378 VAL B O 1
ATOM 12234 N N . TYR B 1 378 ? -17.723 -49.534 69.140 1.00 18.76 379 TYR B N 1
ATOM 12235 C CA . TYR B 1 378 ? -17.281 -50.251 70.329 1.00 18.63 379 TYR B CA 1
ATOM 12236 C C . TYR B 1 378 ? -18.258 -50.046 71.485 1.00 20.33 379 TYR B C 1
ATOM 12237 O O . TYR B 1 378 ? -18.558 -50.989 72.219 1.00 21.38 379 TYR B O 1
ATOM 12246 N N . ASP B 1 379 ? -18.762 -48.824 71.643 1.00 19.80 380 ASP B N 1
ATOM 12247 C CA . ASP B 1 379 ? -19.711 -48.541 72.717 1.00 22.24 380 ASP B CA 1
ATOM 12248 C C . ASP B 1 379 ? -20.966 -49.391 72.560 1.00 24.49 380 ASP B C 1
ATOM 12249 O O . ASP B 1 379 ? -21.540 -49.851 73.545 1.00 22.94 380 ASP B O 1
ATOM 12254 N N . ASN B 1 380 ? -21.381 -49.607 71.316 1.00 22.95 381 ASN B N 1
ATOM 12255 C CA . ASN B 1 380 ? -22.567 -50.409 71.039 1.00 20.40 381 ASN B CA 1
ATOM 12256 C C . ASN B 1 380 ? -22.385 -51.836 71.552 1.00 19.73 381 ASN B C 1
ATOM 12257 O O . ASN B 1 380 ? -23.331 -52.446 72.056 1.00 20.64 381 ASN B O 1
ATOM 12262 N N . MET B 1 381 ? -21.169 -52.364 71.444 1.00 20.53 382 MET B N 1
ATOM 12263 C CA . MET B 1 381 ? -20.903 -53.729 71.890 1.00 18.39 382 MET B CA 1
ATOM 12264 C C . MET B 1 381 ? -20.957 -53.905 73.403 1.00 21.83 382 MET B C 1
ATOM 12265 O O . MET B 1 381 ? -21.189 -55.010 73.890 1.00 22.00 382 MET B O 1
ATOM 12270 N N . SER B 1 382 ? -20.739 -52.824 74.146 1.00 23.26 383 SER B N 1
ATOM 12271 C CA . SER B 1 382 ? -20.792 -52.899 75.605 1.00 28.32 383 SER B CA 1
ATOM 12272 C C . SER B 1 382 ? -22.141 -52.390 76.116 1.00 29.96 383 SER B C 1
ATOM 12273 O O . SER B 1 382 ? -22.494 -52.602 77.279 1.00 30.54 383 SER B O 1
ATOM 12276 N N . GLY B 1 383 ? -22.898 -51.735 75.238 1.00 28.34 384 GLY B N 1
ATOM 12277 C CA . GLY B 1 383 ? -24.194 -51.204 75.626 1.00 25.94 384 GLY B CA 1
ATOM 12278 C C . GLY B 1 383 ? -25.410 -51.858 74.988 1.00 25.62 384 GLY B C 1
ATOM 12279 O O . GLY B 1 383 ? -25.686 -53.039 75.207 1.00 28.26 384 GLY B O 1
ATOM 12280 N N . ALA B 1 384 ? -26.136 -51.081 74.190 1.00 24.93 385 ALA B N 1
ATOM 12281 C CA . ALA B 1 384 ? -27.353 -51.540 73.522 1.00 25.09 385 ALA B CA 1
ATOM 12282 C C . ALA B 1 384 ? -27.218 -52.785 72.644 1.00 23.67 385 ALA B C 1
ATOM 12283 O O . ALA B 1 384 ? -28.189 -53.523 72.459 1.00 26.01 385 ALA B O 1
ATOM 12285 N N . LYS B 1 385 ? -26.029 -53.019 72.099 1.00 23.07 386 LYS B N 1
ATOM 12286 C CA . LYS B 1 385 ? -25.797 -54.173 71.230 1.00 21.27 386 LYS B CA 1
ATOM 12287 C C . LYS B 1 385 ? -26.794 -54.212 70.068 1.00 21.64 386 LYS B C 1
ATOM 12288 O O . LYS B 1 385 ? -27.331 -55.267 69.714 1.00 19.52 386 LYS B O 1
ATOM 12294 N N . LYS B 1 386 ? -27.036 -53.047 69.481 1.00 19.74 387 LYS B N 1
ATOM 12295 C CA . LYS B 1 386 ? -27.944 -52.925 68.349 1.00 19.12 387 LYS B CA 1
ATOM 12296 C C . LYS B 1 386 ? -27.353 -53.713 67.180 1.00 20.12 387 LYS B C 1
ATOM 12297 O O . LYS B 1 386 ? -26.165 -53.596 66.884 1.00 21.07 387 LYS B O 1
ATOM 12303 N N . ASN B 1 387 ? -28.183 -54.516 66.522 1.00 22.06 388 ASN B N 1
ATOM 12304 C CA . ASN B 1 387 ? -27.737 -55.326 65.395 1.00 17.12 388 ASN B CA 1
ATOM 12305 C C . ASN B 1 387 ? -28.211 -54.719 64.071 1.00 21.29 388 ASN B C 1
ATOM 12306 O O . ASN B 1 387 ? -29.139 -53.908 64.049 1.00 16.74 388 ASN B O 1
ATOM 12311 N N . HIS B 1 388 ? -27.566 -55.117 62.974 1.00 19.70 389 HIS B N 1
ATOM 12312 C CA . HIS B 1 388 ? -27.907 -54.622 61.639 1.00 18.72 389 HIS B CA 1
ATOM 12313 C C . HIS B 1 388 ? -28.016 -53.105 61.630 1.00 17.48 389 HIS B C 1
ATOM 12314 O O . HIS B 1 388 ? -28.980 -52.538 61.122 1.00 16.36 389 HIS B O 1
ATOM 12321 N N . PHE B 1 389 ? -27.003 -52.453 62.181 1.00 15.68 390 PHE B N 1
ATOM 12322 C CA . PHE B 1 389 ? -26.991 -51.004 62.262 1.00 14.84 390 PHE B CA 1
ATOM 12323 C C . PHE B 1 389 ? -26.229 -50.338 61.126 1.00 15.22 390 PHE B C 1
ATOM 12324 O O . PHE B 1 389 ? -25.527 -50.996 60.355 1.00 14.85 390 PHE B O 1
ATOM 12332 N N . THR B 1 390 ? -26.396 -49.023 61.030 1.00 14.13 391 THR B N 1
ATOM 12333 C CA . THR B 1 390 ? -25.690 -48.204 60.055 1.00 14.28 391 THR B CA 1
ATOM 12334 C C . THR B 1 390 ? -24.955 -47.174 60.903 1.00 14.35 391 THR B C 1
ATOM 12335 O O . THR B 1 390 ? -25.413 -46.831 61.995 1.00 17.62 391 THR B O 1
ATOM 12339 N N . VAL B 1 391 ? -23.808 -46.697 60.433 1.00 15.04 392 VAL B N 1
ATOM 12340 C CA . VAL B 1 391 ? -23.074 -45.689 61.185 1.00 14.88 392 VAL B CA 1
ATOM 12341 C C . VAL B 1 391 ? -22.478 -44.653 60.239 1.00 17.23 392 VAL B C 1
ATOM 12342 O O . VAL B 1 391 ? -21.840 -44.995 59.242 1.00 17.65 392 VAL B O 1
ATOM 12346 N N . GLY B 1 392 ? -22.707 -43.382 60.555 1.00 16.65 393 GLY B N 1
ATOM 12347 C CA . GLY B 1 392 ? -22.216 -42.305 59.718 1.00 16.05 393 GLY B CA 1
ATOM 12348 C C . GLY B 1 392 ? -23.385 -41.516 59.148 1.00 16.99 393 GLY B C 1
ATOM 12349 O O . GLY B 1 392 ? -23.196 -40.504 58.483 1.00 15.58 393 GLY B O 1
ATOM 12350 N N . ILE B 1 393 ? -24.599 -41.997 59.399 1.00 15.69 394 ILE B N 1
ATOM 12351 C CA . ILE B 1 393 ? -25.807 -41.328 58.933 1.00 15.79 394 ILE B CA 1
ATOM 12352 C C . ILE B 1 393 ? -26.841 -41.320 60.046 1.00 17.83 394 ILE B C 1
ATOM 12353 O O . ILE B 1 393 ? -26.707 -42.038 61.037 1.00 17.75 394 ILE B O 1
ATOM 12358 N N . GLU B 1 394 ? -27.867 -40.496 59.883 1.00 16.19 395 GLU B N 1
ATOM 12359 C CA . GLU B 1 394 ? -28.948 -40.438 60.855 1.00 14.67 395 GLU B CA 1
ATOM 12360 C C . GLU B 1 394 ? -30.136 -41.087 60.165 1.00 16.77 395 GLU B C 1
ATOM 12361 O O . GLU B 1 394 ? -30.757 -40.476 59.294 1.00 16.07 395 GLU B O 1
ATOM 12367 N N . ASP B 1 395 ? -30.436 -42.331 60.526 1.00 16.61 396 ASP B N 1
ATOM 12368 C CA . ASP B 1 395 ? -31.560 -43.035 59.922 1.00 16.75 396 ASP B CA 1
ATOM 12369 C C . ASP B 1 395 ? -32.822 -42.795 60.739 1.00 18.72 396 ASP B C 1
ATOM 12370 O O . ASP B 1 395 ? -33.170 -43.595 61.608 1.00 19.83 396 ASP B O 1
ATOM 12375 N N . ASP B 1 396 ? -33.508 -41.699 60.442 1.00 19.28 397 ASP B N 1
ATOM 12376 C CA . ASP B 1 396 ? -34.730 -41.343 61.151 1.00 22.78 397 ASP B CA 1
ATOM 12377 C C . ASP B 1 396 ? -35.971 -41.916 60.477 1.00 22.20 397 ASP B C 1
ATOM 12378 O O . ASP B 1 396 ? -37.089 -41.496 60.766 1.00 23.13 397 ASP B O 1
ATOM 12383 N N . VAL B 1 397 ? -35.771 -42.869 59.572 1.00 17.34 398 VAL B N 1
ATOM 12384 C CA . VAL B 1 397 ? -36.888 -43.499 58.879 1.00 18.68 398 VAL B CA 1
ATOM 12385 C C . VAL B 1 397 ? -37.078 -44.927 59.387 1.00 20.98 398 VAL B C 1
ATOM 12386 O O . VAL B 1 397 ? -38.190 -45.322 59.729 1.00 22.24 398 VAL B O 1
ATOM 12390 N N . THR B 1 398 ? -35.994 -45.697 59.441 1.00 18.75 399 THR B N 1
ATOM 12391 C CA . THR B 1 398 ? -36.064 -47.073 59.931 1.00 18.29 399 THR B CA 1
ATOM 12392 C C . THR B 1 398 ? -35.239 -47.267 61.209 1.00 17.96 399 THR B C 1
ATOM 12393 O O . THR B 1 398 ? -35.057 -48.391 61.677 1.00 18.54 399 THR B O 1
ATOM 12397 N N . GLY B 1 399 ? -34.741 -46.159 61.753 1.00 15.94 400 GLY B N 1
ATOM 12398 C CA . GLY B 1 399 ? -33.971 -46.178 62.991 1.00 19.20 400 GLY B CA 1
ATOM 12399 C C . GLY B 1 399 ? -32.851 -47.190 63.157 1.00 20.10 400 GLY B C 1
ATOM 12400 O O . GLY B 1 399 ? -32.683 -47.755 64.239 1.00 19.47 400 GLY B O 1
ATOM 12401 N N . THR B 1 400 ? -32.053 -47.393 62.115 1.00 18.70 401 THR B N 1
ATOM 12402 C CA . THR B 1 400 ? -30.960 -48.360 62.179 1.00 20.27 401 THR B CA 1
ATOM 12403 C C . THR B 1 400 ? -29.598 -47.754 62.509 1.00 16.58 401 THR B C 1
ATOM 12404 O O . THR B 1 400 ? -28.631 -48.484 62.708 1.00 17.54 401 THR B O 1
ATOM 12408 N N . SER B 1 401 ? -29.514 -46.432 62.576 1.00 19.90 402 SER B N 1
ATOM 12409 C CA . SER B 1 401 ? -28.232 -45.780 62.831 1.00 16.77 402 SER B CA 1
ATOM 12410 C C . SER B 1 401 ? -27.798 -45.664 64.286 1.00 19.12 402 SER B C 1
ATOM 12411 O O . SER B 1 401 ? -28.622 -45.551 65.192 1.00 18.25 402 SER B O 1
ATOM 12414 N N . LEU B 1 402 ? -26.484 -45.692 64.495 1.00 18.62 403 LEU B N 1
ATOM 12415 C CA . LEU B 1 402 ? -25.911 -45.569 65.829 1.00 16.98 403 LEU B CA 1
ATOM 12416 C C . LEU B 1 402 ? -25.646 -44.107 66.133 1.00 21.15 403 LEU B C 1
ATOM 12417 O O . LEU B 1 402 ? -25.312 -43.327 65.239 1.00 18.00 403 LEU B O 1
ATOM 12422 N N . PRO B 1 403 ? -25.802 -43.710 67.403 1.00 22.70 404 PRO B N 1
ATOM 12423 C CA . PRO B 1 403 ? -25.548 -42.315 67.759 1.00 21.55 404 PRO B CA 1
ATOM 12424 C C . PRO B 1 403 ? -24.037 -42.104 67.743 1.00 21.52 404 PRO B C 1
ATOM 12425 O O . PRO B 1 403 ? -23.279 -42.989 68.143 1.00 21.59 404 PRO B O 1
ATOM 12429 N N . VAL B 1 404 ? -23.600 -40.945 67.269 1.00 21.33 405 VAL B N 1
ATOM 12430 C CA . VAL B 1 404 ? -22.176 -40.646 67.212 1.00 23.14 405 VAL B CA 1
ATOM 12431 C C . VAL B 1 404 ? -21.880 -39.364 67.977 1.00 24.33 405 VAL B C 1
ATOM 12432 O O . VAL B 1 404 ? -22.482 -38.323 67.720 1.00 23.80 405 VAL B O 1
ATOM 12436 N N . ASP B 1 405 ? -20.956 -39.452 68.926 1.00 25.64 406 ASP B N 1
ATOM 12437 C CA . ASP B 1 405 ? -20.577 -38.299 69.731 1.00 31.81 406 ASP B CA 1
ATOM 12438 C C . ASP B 1 405 ? -19.319 -37.690 69.133 1.00 30.91 406 ASP B C 1
ATOM 12439 O O . ASP B 1 405 ? -18.218 -38.211 69.314 1.00 30.15 406 ASP B O 1
ATOM 12444 N N . ASN B 1 406 ? -19.490 -36.585 68.418 1.00 30.89 407 ASN B N 1
ATOM 12445 C CA . ASN B 1 406 ? -18.369 -35.921 67.774 1.00 33.18 407 ASN B CA 1
ATOM 12446 C C . ASN B 1 406 ? -17.451 -35.177 68.734 1.00 34.51 407 ASN B C 1
ATOM 12447 O O . ASN B 1 406 ? -16.540 -34.467 68.307 1.00 35.40 407 ASN B O 1
ATOM 12452 N N . ALA B 1 407 ? -17.685 -35.343 70.030 1.00 33.52 408 ALA B N 1
ATOM 12453 C CA . ALA B 1 407 ? -16.845 -34.696 71.028 1.00 34.63 408 ALA B CA 1
ATOM 12454 C C . ALA B 1 407 ? -15.659 -35.608 71.326 1.00 34.73 408 ALA B C 1
ATOM 12455 O O . ALA B 1 407 ? -14.776 -35.261 72.109 1.00 36.12 408 ALA B O 1
ATOM 12457 N N . PHE B 1 408 ? -15.650 -36.780 70.694 1.00 32.91 409 PHE B N 1
ATOM 12458 C CA . PHE B 1 408 ? -14.577 -37.750 70.881 1.00 31.86 409 PHE B CA 1
ATOM 12459 C C . PHE B 1 408 ? -13.234 -37.072 70.624 1.00 31.24 409 PHE B C 1
ATOM 12460 O O . PHE B 1 408 ? -13.070 -36.349 69.640 1.00 32.69 409 PHE B O 1
ATOM 12468 N N . ALA B 1 409 ? -12.279 -37.310 71.516 1.00 29.70 410 ALA B N 1
ATOM 12469 C CA . ALA B 1 409 ? -10.951 -36.716 71.416 1.00 30.76 410 ALA B CA 1
ATOM 12470 C C . ALA B 1 409 ? -10.186 -37.129 70.159 1.00 29.68 410 ALA B C 1
ATOM 12471 O O . ALA B 1 409 ? -10.439 -38.186 69.583 1.00 29.19 410 ALA B O 1
ATOM 12473 N N . ASP B 1 410 ? -9.249 -36.280 69.743 1.00 27.60 411 ASP B N 1
ATOM 12474 C CA . ASP B 1 410 ? -8.426 -36.556 68.569 1.00 29.41 411 ASP B CA 1
ATOM 12475 C C . ASP B 1 410 ? -7.578 -37.781 68.878 1.00 26.74 411 ASP B C 1
ATOM 12476 O O . ASP B 1 410 ? -7.008 -37.888 69.963 1.00 27.71 411 ASP B O 1
ATOM 12481 N N . THR B 1 411 ? -7.499 -38.711 67.932 1.00 24.23 412 THR B N 1
ATOM 12482 C CA . THR B 1 411 ? -6.738 -39.931 68.148 1.00 18.84 412 THR B CA 1
ATOM 12483 C C . THR B 1 411 ? -5.462 -40.068 67.321 1.00 20.49 412 THR B C 1
ATOM 12484 O O . THR B 1 411 ? -4.835 -41.128 67.329 1.00 20.97 412 THR B O 1
ATOM 12488 N N . THR B 1 412 ? -5.062 -39.019 66.608 1.00 18.94 413 THR B N 1
ATOM 12489 C CA . THR B 1 412 ? -3.837 -39.120 65.820 1.00 19.22 413 THR B CA 1
ATOM 12490 C C . THR B 1 412 ? -2.661 -39.288 66.777 1.00 21.08 413 THR B C 1
ATOM 12491 O O . THR B 1 412 ? -2.731 -38.884 67.935 1.00 22.36 413 THR B O 1
ATOM 12495 N N . PRO B 1 413 ? -1.564 -39.894 66.305 1.00 22.16 414 PRO B N 1
ATOM 12496 C CA . PRO B 1 413 ? -0.384 -40.101 67.151 1.00 23.85 414 PRO B CA 1
ATOM 12497 C C . PRO B 1 413 ? 0.191 -38.786 67.675 1.00 22.74 414 PRO B C 1
ATOM 12498 O O . PRO B 1 413 ? 0.054 -37.738 67.045 1.00 22.33 414 PRO B O 1
ATOM 12502 N N . LYS B 1 414 ? 0.834 -38.848 68.834 1.00 24.81 415 LYS B N 1
ATOM 12503 C CA . LYS B 1 414 ? 1.435 -37.661 69.421 1.00 25.24 415 LYS B CA 1
ATOM 12504 C C . LYS B 1 414 ? 2.448 -37.080 68.436 1.00 21.63 415 LYS B C 1
ATOM 12505 O O . LYS B 1 414 ? 3.237 -37.814 67.842 1.00 23.42 415 LYS B O 1
ATOM 12511 N N . GLY B 1 415 ? 2.413 -35.764 68.253 1.00 22.53 416 GLY B N 1
ATOM 12512 C CA . GLY B 1 415 ? 3.349 -35.124 67.346 1.00 23.36 416 GLY B CA 1
ATOM 12513 C C . GLY B 1 415 ? 2.817 -34.876 65.945 1.00 23.75 416 GLY B C 1
ATOM 12514 O O . GLY B 1 415 ? 3.470 -34.210 65.141 1.00 28.74 416 GLY B O 1
ATOM 12515 N N . THR B 1 416 ? 1.635 -35.404 65.644 1.00 18.60 417 THR B N 1
ATOM 12516 C CA . THR B 1 416 ? 1.048 -35.221 64.319 1.00 19.58 417 THR B CA 1
ATOM 12517 C C . THR B 1 416 ? 0.475 -33.821 64.149 1.00 20.25 417 THR B C 1
ATOM 12518 O O . THR B 1 416 ? -0.240 -33.323 65.018 1.00 22.33 417 THR B O 1
ATOM 12522 N N . ILE B 1 417 ? 0.798 -33.193 63.022 1.00 18.73 418 ILE B N 1
ATOM 12523 C CA . ILE B 1 417 ? 0.306 -31.859 62.708 1.00 20.32 418 ILE B CA 1
ATOM 12524 C C . ILE B 1 417 ? -0.705 -32.015 61.580 1.00 19.86 418 ILE B C 1
ATOM 12525 O O . ILE B 1 417 ? -0.418 -32.642 60.562 1.00 19.72 418 ILE B O 1
ATOM 12530 N N . GLN B 1 418 ? -1.890 -31.448 61.773 1.00 19.29 419 GLN B N 1
ATOM 12531 C CA . GLN B 1 418 ? -2.955 -31.561 60.789 1.00 20.11 419 GLN B CA 1
ATOM 12532 C C . GLN B 1 418 ? -3.314 -30.215 60.174 1.00 20.93 419 GLN B C 1
ATOM 12533 O O . GLN B 1 418 ? -3.517 -29.231 60.886 1.00 21.90 419 GLN B O 1
ATOM 12539 N N . CYS B 1 419 ? -3.398 -30.182 58.846 1.00 18.42 420 CYS B N 1
ATOM 12540 C CA . CYS B 1 419 ? -3.692 -28.947 58.130 1.00 19.21 420 CYS B CA 1
ATOM 12541 C C . CYS B 1 419 ? -4.866 -29.048 57.168 1.00 18.96 420 CYS B C 1
ATOM 12542 O O . CYS B 1 419 ? -5.107 -30.096 56.572 1.00 16.59 420 CYS B O 1
ATOM 12545 N N . GLN B 1 420 ? -5.582 -27.939 57.015 1.00 18.75 421 GLN B N 1
ATOM 12546 C CA . GLN B 1 420 ? -6.711 -27.862 56.094 1.00 17.01 421 GLN B CA 1
ATOM 12547 C C . GLN B 1 420 ? -6.518 -26.625 55.221 1.00 19.65 421 GLN B C 1
ATOM 12548 O O . GLN B 1 420 ? -6.205 -25.548 55.730 1.00 19.29 421 GLN B O 1
ATOM 12554 N N . PHE B 1 421 ? -6.687 -26.778 53.910 1.00 15.43 422 PHE B N 1
ATOM 12555 C CA . PHE B 1 421 ? -6.538 -25.650 52.989 1.00 13.38 422 PHE B CA 1
ATOM 12556 C C . PHE B 1 421 ? -7.804 -25.480 52.177 1.00 15.78 422 PHE B C 1
ATOM 12557 O O . PHE B 1 421 ? -8.277 -26.433 51.562 1.00 16.01 422 PHE B O 1
ATOM 12565 N N . TRP B 1 422 ? -8.350 -24.268 52.173 1.00 15.20 423 TRP B N 1
ATOM 12566 C CA . TRP B 1 422 ? -9.555 -23.978 51.401 1.00 18.11 423 TRP B CA 1
ATOM 12567 C C . TRP B 1 422 ? -9.144 -23.223 50.148 1.00 16.73 423 TRP B C 1
ATOM 12568 O O . TRP B 1 422 ? -8.757 -22.057 50.213 1.00 20.87 423 TRP B O 1
ATOM 12579 N N . GLY B 1 423 ? -9.227 -23.888 49.004 1.00 16.72 424 GLY B N 1
ATOM 12580 C CA . GLY B 1 423 ? -8.825 -23.242 47.772 1.00 14.51 424 GLY B CA 1
ATOM 12581 C C . GLY B 1 423 ? -9.915 -23.069 46.739 1.00 17.09 424 GLY B C 1
ATOM 12582 O O . GLY B 1 423 ? -11.009 -23.625 46.847 1.00 17.00 424 GLY B O 1
ATOM 12583 N N . LEU B 1 424 ? -9.596 -22.266 45.734 1.00 17.06 425 LEU B N 1
ATOM 12584 C CA . LEU B 1 424 ? -10.497 -21.994 44.626 1.00 21.86 425 LEU B CA 1
ATOM 12585 C C . LEU B 1 424 ? -9.950 -22.798 43.457 1.00 22.56 425 LEU B C 1
ATOM 12586 O O . LEU B 1 424 ? -8.739 -22.809 43.220 1.00 22.82 425 LEU B O 1
ATOM 12591 N N . GLY B 1 425 ? -10.832 -23.481 42.735 1.00 24.07 426 GLY B N 1
ATOM 12592 C CA . GLY B 1 425 ? -10.389 -24.286 41.611 1.00 26.29 426 GLY B CA 1
ATOM 12593 C C . GLY B 1 425 ? -9.388 -23.577 40.718 1.00 24.40 426 GLY B C 1
ATOM 12594 O O . GLY B 1 425 ? -9.576 -22.416 40.373 1.00 26.86 426 GLY B O 1
ATOM 12595 N N . ALA B 1 426 ? -8.314 -24.274 40.364 1.00 24.24 427 ALA B N 1
ATOM 12596 C CA . ALA B 1 426 ? -7.276 -23.735 39.490 1.00 22.20 427 ALA B CA 1
ATOM 12597 C C . ALA B 1 426 ? -6.372 -22.655 40.087 1.00 18.86 427 ALA B C 1
ATOM 12598 O O . ALA B 1 426 ? -5.596 -22.038 39.358 1.00 17.95 427 ALA B O 1
ATOM 12600 N N . ASP B 1 427 ? -6.450 -22.420 41.393 1.00 17.78 428 ASP B N 1
ATOM 12601 C CA . ASP B 1 427 ? -5.586 -21.404 41.990 1.00 15.71 428 ASP B CA 1
ATOM 12602 C C . ASP B 1 427 ? -4.238 -21.972 42.450 1.00 16.83 428 ASP B C 1
ATOM 12603 O O . ASP B 1 427 ? -3.448 -21.279 43.095 1.00 15.96 428 ASP B O 1
ATOM 12608 N N . GLY B 1 428 ? -3.984 -23.237 42.117 1.00 14.84 429 GLY B N 1
ATOM 12609 C CA . GLY B 1 428 ? -2.719 -23.869 42.467 1.00 13.97 429 GLY B CA 1
ATOM 12610 C C . GLY B 1 428 ? -2.535 -24.434 43.866 1.00 18.14 429 GLY B C 1
ATOM 12611 O O . GLY B 1 428 ? -1.477 -24.990 44.174 1.00 19.03 429 GLY B O 1
ATOM 12612 N N . THR B 1 429 ? -3.548 -24.308 44.715 1.00 15.20 430 THR B N 1
ATOM 12613 C CA . THR B 1 429 ? -3.458 -24.815 46.081 1.00 15.86 430 THR B CA 1
ATOM 12614 C C . THR B 1 429 ? -3.100 -26.305 46.144 1.00 17.89 430 THR B C 1
ATOM 12615 O O . THR B 1 429 ? -2.165 -26.698 46.841 1.00 16.58 430 THR B O 1
ATOM 12619 N N . VAL B 1 430 ? -3.843 -27.131 45.416 1.00 17.41 431 VAL B N 1
ATOM 12620 C CA . VAL B 1 430 ? -3.583 -28.566 45.413 1.00 15.62 431 VAL B CA 1
ATOM 12621 C C . VAL B 1 430 ? -2.164 -28.880 44.938 1.00 15.87 431 VAL B C 1
ATOM 12622 O O . VAL B 1 430 ? -1.468 -29.698 45.541 1.00 15.95 431 VAL B O 1
ATOM 12626 N N . GLY B 1 431 ? -1.735 -28.228 43.864 1.00 16.34 432 GLY B N 1
ATOM 12627 C CA . GLY B 1 431 ? -0.390 -28.449 43.359 1.00 18.68 432 GLY B CA 1
ATOM 12628 C C . GLY B 1 431 ? 0.664 -28.088 44.393 1.00 20.20 432 GLY B C 1
ATOM 12629 O O . GLY B 1 431 ? 1.661 -28.800 44.559 1.00 17.99 432 GLY B O 1
ATOM 12630 N N . ALA B 1 432 ? 0.452 -26.981 45.097 1.00 17.69 433 ALA B N 1
ATOM 12631 C CA . ALA B 1 432 ? 1.399 -26.558 46.120 1.00 16.10 433 ALA B CA 1
ATOM 12632 C C . ALA B 1 432 ? 1.410 -27.567 47.265 1.00 14.87 433 ALA B C 1
ATOM 12633 O O . ALA B 1 432 ? 2.474 -27.917 47.769 1.00 17.64 433 ALA B O 1
ATOM 12635 N N . ASN B 1 433 ? 0.231 -28.032 47.677 1.00 14.18 434 ASN B N 1
ATOM 12636 C CA . ASN B 1 433 ? 0.152 -29.007 48.759 1.00 13.31 434 ASN B CA 1
ATOM 12637 C C . ASN B 1 433 ? 0.890 -30.287 48.355 1.00 17.48 434 ASN B C 1
ATOM 12638 O O . ASN B 1 433 ? 1.658 -30.837 49.143 1.00 17.73 434 ASN B O 1
ATOM 12643 N N . LYS B 1 434 ? 0.664 -30.754 47.130 1.00 16.69 435 LYS B N 1
ATOM 12644 C CA . LYS B 1 434 ? 1.332 -31.967 46.655 1.00 18.84 435 LYS B CA 1
ATOM 12645 C C . LYS B 1 434 ? 2.843 -31.787 46.668 1.00 21.27 435 LYS B C 1
ATOM 12646 O O . LYS B 1 434 ? 3.588 -32.724 46.972 1.00 20.07 435 LYS B O 1
ATOM 12652 N N . GLN B 1 435 ? 3.297 -30.580 46.341 1.00 17.62 436 GLN B N 1
ATOM 12653 C CA . GLN B 1 435 ? 4.725 -30.296 46.347 1.00 18.84 436 GLN B CA 1
ATOM 12654 C C . GLN B 1 435 ? 5.271 -30.269 47.772 1.00 18.28 436 GLN B C 1
ATOM 12655 O O . GLN B 1 435 ? 6.378 -30.740 48.029 1.00 19.45 436 GLN B O 1
ATOM 12661 N N . ALA B 1 436 ? 4.486 -29.726 48.696 1.00 17.14 437 ALA B N 1
ATOM 12662 C CA . ALA B 1 436 ? 4.891 -29.651 50.095 1.00 16.73 437 ALA B CA 1
ATOM 12663 C C . ALA B 1 436 ? 5.068 -31.059 50.657 1.00 18.59 437 ALA B C 1
ATOM 12664 O O . ALA B 1 436 ? 6.026 -31.336 51.372 1.00 15.22 437 ALA B O 1
ATOM 12666 N N . ILE B 1 437 ? 4.131 -31.943 50.326 1.00 18.09 438 ILE B N 1
ATOM 12667 C CA . ILE B 1 437 ? 4.177 -33.325 50.792 1.00 15.21 438 ILE B CA 1
ATOM 12668 C C . ILE B 1 437 ? 5.453 -34.009 50.310 1.00 17.15 438 ILE B C 1
ATOM 12669 O O . ILE B 1 437 ? 6.135 -34.691 51.073 1.00 19.96 438 ILE B O 1
ATOM 12674 N N . LYS B 1 438 ? 5.770 -33.812 49.037 1.00 16.14 439 LYS B N 1
ATOM 12675 C CA . LYS B 1 438 ? 6.952 -34.400 48.426 1.00 18.82 439 LYS B CA 1
ATOM 12676 C C . LYS B 1 438 ? 8.235 -33.836 49.038 1.00 19.65 439 LYS B C 1
ATOM 12677 O O . LYS B 1 438 ? 9.128 -34.586 49.442 1.00 19.42 439 LYS B O 1
ATOM 12683 N N . ILE B 1 439 ? 8.317 -32.510 49.103 1.00 17.72 440 ILE B N 1
ATOM 12684 C CA . ILE B 1 439 ? 9.481 -31.824 49.658 1.00 19.42 440 ILE B CA 1
ATOM 12685 C C . ILE B 1 439 ? 9.818 -32.301 51.064 1.00 19.21 440 ILE B C 1
ATOM 12686 O O . ILE B 1 439 ? 10.965 -32.628 51.365 1.00 22.23 440 ILE B O 1
ATOM 12691 N N . ILE B 1 440 ? 8.812 -32.324 51.930 1.00 19.59 441 ILE B N 1
ATOM 12692 C CA . ILE B 1 440 ? 9.007 -32.738 53.311 1.00 18.90 441 ILE B CA 1
ATOM 12693 C C . ILE B 1 440 ? 9.254 -34.242 53.424 1.00 21.08 441 ILE B C 1
ATOM 12694 O O . ILE B 1 440 ? 10.198 -34.675 54.084 1.00 20.67 441 ILE B O 1
ATOM 12699 N N . GLY B 1 441 ? 8.413 -35.034 52.768 1.00 22.17 442 GLY B N 1
ATOM 12700 C CA . GLY B 1 441 ? 8.569 -36.476 52.832 1.00 21.99 442 GLY B CA 1
ATOM 12701 C C . GLY B 1 441 ? 9.905 -36.979 52.321 1.00 26.52 442 GLY B C 1
ATOM 12702 O O . GLY B 1 441 ? 10.480 -37.904 52.890 1.00 26.89 442 GLY B O 1
ATOM 12703 N N . ASP B 1 442 ? 10.411 -36.360 51.259 1.00 29.17 443 ASP B N 1
ATOM 12704 C CA . ASP B 1 442 ? 11.674 -36.775 50.658 1.00 31.89 443 ASP B CA 1
ATOM 12705 C C . ASP B 1 442 ? 12.928 -36.141 51.258 1.00 33.36 443 ASP B C 1
ATOM 12706 O O . ASP B 1 442 ? 14.044 -36.540 50.921 1.00 35.67 443 ASP B O 1
ATOM 12711 N N . ASN B 1 443 ? 12.764 -35.165 52.143 1.00 29.20 444 ASN B N 1
ATOM 12712 C CA . ASN B 1 443 ? 13.926 -34.508 52.730 1.00 29.78 444 ASN B CA 1
ATOM 12713 C C . ASN B 1 443 ? 13.986 -34.547 54.251 1.00 26.78 444 ASN B C 1
ATOM 12714 O O . ASN B 1 443 ? 14.862 -33.934 54.856 1.00 29.82 444 ASN B O 1
ATOM 12719 N N . THR B 1 444 ? 13.053 -35.265 54.867 1.00 22.12 445 THR B N 1
ATOM 12720 C CA . THR B 1 444 ? 13.016 -35.391 56.321 1.00 20.08 445 THR B CA 1
ATOM 12721 C C . THR B 1 444 ? 12.593 -36.811 56.672 1.00 21.90 445 THR B C 1
ATOM 12722 O O . THR B 1 444 ? 12.221 -37.586 55.795 1.00 20.56 445 THR B O 1
ATOM 12726 N N . ASP B 1 445 ? 12.634 -37.140 57.957 1.00 21.30 446 ASP B N 1
ATOM 12727 C CA . ASP B 1 445 ? 12.253 -38.469 58.425 1.00 25.87 446 ASP B CA 1
ATOM 12728 C C . ASP B 1 445 ? 10.775 -38.502 58.785 1.00 23.08 446 ASP B C 1
ATOM 12729 O O . ASP B 1 445 ? 10.285 -39.484 59.334 1.00 23.87 446 ASP B O 1
ATOM 12734 N N . LEU B 1 446 ? 10.069 -37.423 58.472 1.00 21.04 447 LEU B N 1
ATOM 12735 C CA . LEU B 1 446 ? 8.650 -37.325 58.780 1.00 18.69 447 LEU B CA 1
ATOM 12736 C C . LEU B 1 446 ? 7.758 -38.094 57.821 1.00 20.89 447 LEU B C 1
ATOM 12737 O O . LEU B 1 446 ? 8.087 -38.271 56.649 1.00 20.99 447 LEU B O 1
ATOM 12742 N N . PHE B 1 447 ? 6.621 -38.544 58.339 1.00 19.96 448 PHE B N 1
ATOM 12743 C CA . PHE B 1 447 ? 5.633 -39.235 57.527 1.00 18.35 448 PHE B CA 1
ATOM 12744 C C . PHE B 1 447 ? 4.712 -38.125 57.037 1.00 19.16 448 PHE B C 1
ATOM 12745 O O . PHE B 1 447 ? 4.537 -37.121 57.723 1.00 17.19 448 PHE B O 1
ATOM 12753 N N . ALA B 1 448 ? 4.140 -38.292 55.849 1.00 19.08 449 ALA B N 1
ATOM 12754 C CA . ALA B 1 448 ? 3.265 -37.278 55.279 1.00 15.43 449 ALA B CA 1
ATOM 12755 C C . ALA B 1 448 ? 2.061 -37.915 54.603 1.00 17.46 449 ALA B C 1
ATOM 12756 O O . ALA B 1 448 ? 2.174 -38.973 53.977 1.00 15.59 449 ALA B O 1
ATOM 12758 N N . GLN B 1 449 ? 0.914 -37.257 54.729 1.00 15.45 450 GLN B N 1
ATOM 12759 C CA . GLN B 1 449 ? -0.330 -37.745 54.143 1.00 14.28 450 GLN B CA 1
ATOM 12760 C C . GLN B 1 449 ? -1.111 -36.605 53.508 1.00 15.24 450 GLN B C 1
ATOM 12761 O O . GLN B 1 449 ? -1.143 -35.484 54.028 1.00 15.90 450 GLN B O 1
ATOM 12767 N N . GLY B 1 450 ? -1.742 -36.898 52.377 1.00 16.03 451 GLY B N 1
ATOM 12768 C CA . GLY B 1 450 ? -2.537 -35.897 51.698 1.00 13.70 451 GLY B CA 1
ATOM 12769 C C . GLY B 1 450 ? -3.809 -36.494 51.129 1.00 16.32 451 GLY B C 1
ATOM 12770 O O . GLY B 1 450 ? -3.807 -37.623 50.632 1.00 13.58 451 GLY B O 1
ATOM 12771 N N . TYR B 1 451 ? -4.904 -35.746 51.235 1.00 13.21 452 TYR B N 1
ATOM 12772 C CA . TYR B 1 451 ? -6.195 -36.168 50.702 1.00 14.88 452 TYR B CA 1
ATOM 12773 C C . TYR B 1 451 ? -6.899 -34.897 50.260 1.00 16.90 452 TYR B C 1
ATOM 12774 O O . TYR B 1 451 ? -6.885 -33.891 50.973 1.00 16.87 452 TYR B O 1
ATOM 12783 N N . PHE B 1 452 ? -7.518 -34.937 49.088 1.00 16.10 453 PHE B N 1
ATOM 12784 C CA . PHE B 1 452 ? -8.192 -33.756 48.575 1.00 15.06 453 PHE B CA 1
ATOM 12785 C C . PHE B 1 452 ? -9.660 -33.977 48.248 1.00 18.47 453 PHE B C 1
ATOM 12786 O O . PHE B 1 452 ? -10.033 -35.000 47.672 1.00 16.10 453 PHE B O 1
ATOM 12794 N N . SER B 1 453 ? -10.495 -33.015 48.630 1.00 17.72 454 SER B N 1
ATOM 12795 C CA . SER B 1 453 ? -11.921 -33.096 48.337 1.00 22.64 454 SER B CA 1
ATOM 12796 C C . SER B 1 453 ? -12.209 -32.008 47.317 1.00 21.96 454 SER B C 1
ATOM 12797 O O . SER B 1 453 ? -11.917 -30.834 47.552 1.00 21.91 454 SER B O 1
ATOM 12800 N N . TYR B 1 454 ? -12.773 -32.400 46.181 1.00 19.27 455 TYR B N 1
ATOM 12801 C CA . TYR B 1 454 ? -13.071 -31.451 45.124 1.00 18.30 455 TYR B CA 1
ATOM 12802 C C . TYR B 1 454 ? -14.556 -31.169 44.991 1.00 22.71 455 TYR B C 1
ATOM 12803 O O . TYR B 1 454 ? -15.397 -31.912 45.491 1.00 27.83 455 TYR B O 1
ATOM 12812 N N . ASP B 1 455 ? -14.860 -30.088 44.288 1.00 21.48 456 ASP B N 1
ATOM 12813 C CA . ASP B 1 455 ? -16.224 -29.640 44.053 1.00 20.35 456 ASP B CA 1
ATOM 12814 C C . ASP B 1 455 ? -16.796 -30.347 42.821 1.00 20.38 456 ASP B C 1
ATOM 12815 O O . ASP B 1 455 ? -16.043 -30.876 41.999 1.00 18.60 456 ASP B O 1
ATOM 12820 N N . SER B 1 456 ? -18.123 -30.372 42.704 1.00 16.65 457 SER B N 1
ATOM 12821 C CA . SER B 1 456 ? -18.767 -30.975 41.542 1.00 18.01 457 SER B CA 1
ATOM 12822 C C . SER B 1 456 ? -18.820 -29.925 40.437 1.00 18.31 457 SER B C 1
ATOM 12823 O O . SER B 1 456 ? -18.953 -30.255 39.256 1.00 16.51 457 SER B O 1
ATOM 12826 N N . LYS B 1 457 ? -18.729 -28.658 40.840 1.00 17.24 458 LYS B N 1
ATOM 12827 C CA . LYS B 1 457 ? -18.739 -27.536 39.905 1.00 18.36 458 LYS B CA 1
ATOM 12828 C C . LYS B 1 457 ? -17.414 -27.595 39.157 1.00 16.04 458 LYS B C 1
ATOM 12829 O O . LYS B 1 457 ? -16.349 -27.566 39.771 1.00 19.58 458 LYS B O 1
ATOM 12835 N N . LYS B 1 458 ? -17.481 -27.665 37.836 1.00 13.92 459 LYS B N 1
ATOM 12836 C CA . LYS B 1 458 ? -16.278 -27.780 37.026 1.00 12.99 459 LYS B CA 1
ATOM 12837 C C . LYS B 1 458 ? -15.394 -26.539 36.973 1.00 17.73 459 LYS B C 1
ATOM 12838 O O . LYS B 1 458 ? -14.182 -26.651 36.778 1.00 19.32 459 LYS B O 1
ATOM 12844 N N . SER B 1 459 ? -15.998 -25.366 37.158 1.00 16.53 460 SER B N 1
ATOM 12845 C CA . SER B 1 459 ? -15.263 -24.100 37.148 1.00 20.43 460 SER B CA 1
ATOM 12846 C C . SER B 1 459 ? -15.542 -23.307 38.422 1.00 17.74 460 SER B C 1
ATOM 12847 O O . SER B 1 459 ? -16.673 -23.285 38.915 1.00 17.01 460 SER B O 1
ATOM 12850 N N . GLY B 1 460 ? -14.507 -22.655 38.948 1.00 16.46 461 GLY B N 1
ATOM 12851 C CA . GLY B 1 460 ? -14.660 -21.864 40.159 1.00 16.82 461 GLY B CA 1
ATOM 12852 C C . GLY B 1 460 ? -15.130 -22.662 41.361 1.00 19.30 461 GLY B C 1
ATOM 12853 O O . GLY B 1 460 ? -15.799 -22.127 42.247 1.00 17.64 461 GLY B O 1
ATOM 12854 N N . GLY B 1 461 ? -14.771 -23.942 41.404 1.00 15.46 462 GLY B N 1
ATOM 12855 C CA . GLY B 1 461 ? -15.188 -24.785 42.509 1.00 17.93 462 GLY B CA 1
ATOM 12856 C C . GLY B 1 461 ? -14.328 -24.656 43.752 1.00 18.86 462 GLY B C 1
ATOM 12857 O O . GLY B 1 461 ? -13.284 -24.004 43.738 1.00 19.91 462 GLY B O 1
ATOM 12858 N N . ILE B 1 462 ? -14.775 -25.277 44.836 1.00 15.69 463 ILE B N 1
ATOM 12859 C CA . ILE B 1 462 ? -14.041 -25.241 46.093 1.00 16.98 463 ILE B CA 1
ATOM 12860 C C . ILE B 1 462 ? -13.267 -26.533 46.238 1.00 19.81 463 ILE B C 1
ATOM 12861 O O . ILE B 1 462 ? -13.767 -27.605 45.906 1.00 21.11 463 ILE B O 1
ATOM 12866 N N . THR B 1 463 ? -12.043 -26.432 46.729 1.00 15.62 464 THR B N 1
ATOM 12867 C CA . THR B 1 463 ? -11.243 -27.613 46.973 1.00 18.32 464 THR B CA 1
ATOM 12868 C C . THR B 1 463 ? -10.794 -27.469 48.412 1.00 17.19 464 THR B C 1
ATOM 12869 O O . THR B 1 463 ? -10.432 -26.374 48.844 1.00 19.76 464 THR B O 1
ATOM 12873 N N . ILE B 1 464 ? -10.863 -28.555 49.166 1.00 15.67 465 ILE B N 1
ATOM 12874 C CA . ILE B 1 464 ? -10.415 -28.529 50.551 1.00 16.72 465 ILE B CA 1
ATOM 12875 C C . ILE B 1 464 ? -9.360 -29.611 50.665 1.00 19.53 465 ILE B C 1
ATOM 12876 O O . ILE B 1 464 ? -9.647 -30.794 50.461 1.00 18.03 465 ILE B O 1
ATOM 12881 N N . SER B 1 465 ? -8.132 -29.199 50.966 1.00 14.91 466 SER B N 1
ATOM 12882 C CA . SER B 1 465 ? -7.026 -30.138 51.097 1.00 16.43 466 SER B CA 1
ATOM 12883 C C . SER B 1 465 ? -6.828 -30.551 52.548 1.00 18.24 466 SER B C 1
ATOM 12884 O O . SER B 1 465 ? -6.928 -29.725 53.455 1.00 17.55 466 SER B O 1
ATOM 12887 N N . HIS B 1 466 ? -6.543 -31.834 52.753 1.00 16.55 467 HIS B N 1
ATOM 12888 C CA . HIS B 1 466 ? -6.331 -32.384 54.085 1.00 15.43 467 HIS B CA 1
ATOM 12889 C C . HIS B 1 466 ? -4.935 -32.986 54.158 1.00 16.98 467 HIS B C 1
ATOM 12890 O O . HIS B 1 466 ? -4.666 -34.018 53.541 1.00 18.27 467 HIS B O 1
ATOM 12897 N N . LEU B 1 467 ? -4.047 -32.335 54.905 1.00 12.95 468 LEU B N 1
ATOM 12898 C CA . LEU B 1 467 ? -2.673 -32.806 55.043 1.00 12.59 468 LEU B CA 1
ATOM 12899 C C . LEU B 1 467 ? -2.276 -33.081 56.483 1.00 16.22 468 LEU B C 1
ATOM 12900 O O . LEU B 1 467 ? -2.690 -32.372 57.399 1.00 14.89 468 LEU B O 1
ATOM 12905 N N . ARG B 1 468 ? -1.465 -34.116 56.666 1.00 14.77 469 ARG B N 1
ATOM 12906 C CA . ARG B 1 468 ? -0.964 -34.486 57.982 1.00 15.80 469 ARG B CA 1
ATOM 12907 C C . ARG B 1 468 ? 0.512 -34.845 57.875 1.00 17.61 469 ARG B C 1
ATOM 12908 O O . ARG B 1 468 ? 0.955 -35.392 56.865 1.00 18.42 469 ARG B O 1
ATOM 12916 N N . PHE B 1 469 ? 1.268 -34.522 58.921 1.00 19.25 470 PHE B N 1
ATOM 12917 C CA . PHE B 1 469 ? 2.694 -34.830 58.985 1.00 18.09 470 PHE B CA 1
ATOM 12918 C C . PHE B 1 469 ? 2.986 -35.289 60.407 1.00 18.50 470 PHE B C 1
ATOM 12919 O O . PHE B 1 469 ? 2.405 -34.772 61.361 1.00 21.34 470 PHE B O 1
ATOM 12927 N N . GLY B 1 470 ? 3.880 -36.259 60.559 1.00 19.10 471 GLY B N 1
ATOM 12928 C CA . GLY B 1 470 ? 4.193 -36.727 61.896 1.00 21.43 471 GLY B CA 1
ATOM 12929 C C . GLY B 1 470 ? 5.427 -37.599 61.979 1.00 23.60 471 GLY B C 1
ATOM 12930 O O . GLY B 1 470 ? 5.955 -38.054 60.962 1.00 21.03 471 GLY B O 1
ATOM 12931 N N . GLU B 1 471 ? 5.884 -37.827 63.207 1.00 23.28 472 GLU B N 1
ATOM 12932 C CA . GLU B 1 471 ? 7.055 -38.651 63.467 1.00 25.23 472 GLU B CA 1
ATOM 12933 C C . GLU B 1 471 ? 6.654 -40.113 63.331 1.00 24.51 472 GLU B C 1
ATOM 12934 O O . GLU B 1 471 ? 7.480 -40.969 63.016 1.00 25.42 472 GLU B O 1
ATOM 12940 N N . LYS B 1 472 ? 5.374 -40.379 63.577 1.00 20.99 473 LYS B N 1
ATOM 12941 C CA . LYS B 1 472 ? 4.815 -41.727 63.531 1.00 18.97 473 LYS B CA 1
ATOM 12942 C C . LYS B 1 472 ? 3.987 -41.964 62.272 1.00 18.93 473 LYS B C 1
ATOM 12943 O O . LYS B 1 472 ? 3.488 -41.018 61.665 1.00 17.76 473 LYS B O 1
ATOM 12949 N N . PRO B 1 473 ? 3.830 -43.238 61.869 1.00 17.95 474 PRO B N 1
ATOM 12950 C CA . PRO B 1 473 ? 3.044 -43.567 60.676 1.00 17.58 474 PRO B CA 1
ATOM 12951 C C . PRO B 1 473 ? 1.638 -42.989 60.806 1.00 17.18 474 PRO B C 1
ATOM 12952 O O . PRO B 1 473 ? 1.065 -42.956 61.898 1.00 19.32 474 PRO B O 1
ATOM 12956 N N . ILE B 1 474 ? 1.079 -42.544 59.689 1.00 15.79 475 ILE B N 1
ATOM 12957 C CA . ILE B 1 474 ? -0.249 -41.954 59.691 1.00 15.90 475 ILE B CA 1
ATOM 12958 C C . ILE B 1 474 ? -1.298 -42.943 59.198 1.00 14.97 475 ILE B C 1
ATOM 12959 O O . ILE B 1 474 ? -1.331 -43.293 58.015 1.00 14.25 475 ILE B O 1
ATOM 12964 N N . GLN B 1 475 ? -2.150 -43.387 60.118 1.00 15.60 476 GLN B N 1
ATOM 12965 C CA . GLN B 1 475 ? -3.214 -44.347 59.813 1.00 16.26 476 GLN B CA 1
ATOM 12966 C C . GLN B 1 475 ? -4.575 -43.654 59.783 1.00 16.88 476 GLN B C 1
ATOM 12967 O O . GLN B 1 475 ? -5.622 -44.312 59.808 1.00 14.80 476 GLN B O 1
ATOM 12973 N N . SER B 1 476 ? -4.552 -42.329 59.718 1.00 16.52 477 SER B N 1
ATOM 12974 C CA . SER B 1 476 ? -5.772 -41.530 59.739 1.00 14.45 477 SER B CA 1
ATOM 12975 C C . SER B 1 476 ? -6.523 -41.472 58.414 1.00 12.09 477 SER B C 1
ATOM 12976 O O . SER B 1 476 ? -6.489 -40.460 57.720 1.00 14.71 477 SER B O 1
ATOM 12979 N N . THR B 1 477 ? -7.222 -42.552 58.081 1.00 15.07 478 THR B N 1
ATOM 12980 C CA . THR B 1 477 ? -7.974 -42.605 56.831 1.00 12.77 478 THR B CA 1
ATOM 12981 C C . THR B 1 477 ? -9.353 -41.968 56.981 1.00 15.05 478 THR B C 1
ATOM 12982 O O . THR B 1 477 ? -10.391 -42.620 56.839 1.00 13.83 478 THR B O 1
ATOM 12986 N N . TYR B 1 478 ? -9.344 -40.673 57.273 1.00 12.42 479 TYR B N 1
ATOM 12987 C CA . TYR B 1 478 ? -10.557 -39.890 57.443 1.00 13.18 479 TYR B CA 1
ATOM 12988 C C . TYR B 1 478 ? -10.107 -38.439 57.333 1.00 13.40 479 TYR B C 1
ATOM 12989 O O . TYR B 1 478 ? -8.922 -38.148 57.468 1.00 12.85 479 TYR B O 1
ATOM 12998 N N . LEU B 1 479 ? -11.041 -37.538 57.064 1.00 14.70 480 LEU B N 1
ATOM 12999 C CA . LEU B 1 479 ? -10.699 -36.129 56.905 1.00 15.17 480 LEU B CA 1
ATOM 13000 C C . LEU B 1 479 ? -10.194 -35.496 58.193 1.00 16.18 480 LEU B C 1
ATOM 13001 O O . LEU B 1 479 ? -10.458 -35.989 59.287 1.00 17.84 480 LEU B O 1
ATOM 13006 N N . VAL B 1 480 ? -9.452 -34.405 58.056 1.00 17.19 481 VAL B N 1
ATOM 13007 C CA . VAL B 1 480 ? -8.962 -33.693 59.225 1.00 19.05 481 VAL B CA 1
ATOM 13008 C C . VAL B 1 480 ? -10.197 -32.997 59.795 1.00 18.78 481 VAL B C 1
ATOM 13009 O O . VAL B 1 480 ? -10.946 -32.362 59.053 1.00 17.90 481 VAL B O 1
ATOM 13013 N N . ASN B 1 481 ? -10.428 -33.140 61.097 1.00 21.07 482 ASN B N 1
ATOM 13014 C CA . ASN B 1 481 ? -11.577 -32.501 61.730 1.00 24.05 482 ASN B CA 1
ATOM 13015 C C . ASN B 1 481 ? -11.157 -31.611 62.900 1.00 23.23 482 ASN B C 1
ATOM 13016 O O . ASN B 1 481 ? -11.967 -30.858 63.432 1.00 26.69 482 ASN B O 1
ATOM 13021 N N . ARG B 1 482 ? -9.890 -31.716 63.292 1.00 23.53 483 ARG B N 1
ATOM 13022 C CA . ARG B 1 482 ? -9.307 -30.909 64.364 1.00 25.95 483 ARG B CA 1
ATOM 13023 C C . ARG B 1 482 ? -7.937 -30.493 63.841 1.00 25.35 483 ARG B C 1
ATOM 13024 O O . ARG B 1 482 ? -6.945 -31.186 64.061 1.00 28.45 483 ARG B O 1
ATOM 13032 N N . ALA B 1 483 ? -7.886 -29.358 63.151 1.00 22.76 484 ALA B N 1
ATOM 13033 C CA . ALA B 1 483 ? -6.643 -28.880 62.552 1.00 21.22 484 ALA B CA 1
ATOM 13034 C C . ALA B 1 483 ? -5.780 -27.961 63.411 1.00 24.27 484 ALA B C 1
ATOM 13035 O O . ALA B 1 483 ? -6.284 -27.209 64.247 1.00 21.71 484 ALA B O 1
ATOM 13037 N N . ASP B 1 484 ? -4.470 -28.036 63.190 1.00 20.22 485 ASP B N 1
ATOM 13038 C CA . ASP B 1 484 ? -3.518 -27.189 63.893 1.00 21.08 485 ASP B CA 1
ATOM 13039 C C . ASP B 1 484 ? -3.319 -25.948 63.032 1.00 21.62 485 ASP B C 1
ATOM 13040 O O . ASP B 1 484 ? -2.992 -24.870 63.530 1.00 20.27 485 ASP B O 1
ATOM 13045 N N . TYR B 1 485 ? -3.530 -26.123 61.731 1.00 19.33 486 TYR B N 1
ATOM 13046 C CA . TYR B 1 485 ? -3.348 -25.061 60.752 1.00 17.71 486 TYR B CA 1
ATOM 13047 C C . TYR B 1 485 ? -4.478 -25.061 59.726 1.00 19.02 486 TYR B C 1
ATOM 13048 O O . TYR B 1 485 ? -4.786 -26.094 59.131 1.00 17.75 486 TYR B O 1
ATOM 13057 N N . VAL B 1 486 ? -5.092 -23.901 59.525 1.00 17.40 487 VAL B N 1
ATOM 13058 C CA . VAL B 1 486 ? -6.163 -23.759 58.546 1.00 17.66 487 VAL B CA 1
ATOM 13059 C C . VAL B 1 486 ? -5.902 -22.529 57.697 1.00 19.46 487 VAL B C 1
ATOM 13060 O O . VAL B 1 486 ? -5.714 -21.431 58.223 1.00 19.21 487 VAL B O 1
ATOM 13064 N N . ALA B 1 487 ? -5.881 -22.713 56.382 1.00 21.01 488 ALA B N 1
ATOM 13065 C CA . ALA B 1 487 ? -5.645 -21.598 55.476 1.00 18.67 488 ALA B CA 1
ATOM 13066 C C . ALA B 1 487 ? -6.813 -21.412 54.522 1.00 18.89 488 ALA B C 1
ATOM 13067 O O . ALA B 1 487 ? -7.308 -22.373 53.928 1.00 17.01 488 ALA B O 1
ATOM 13069 N N . CYS B 1 488 ? -7.268 -20.170 54.394 1.00 18.40 489 CYS B N 1
ATOM 13070 C CA . CYS B 1 488 ? -8.364 -19.853 53.488 1.00 18.96 489 CYS B CA 1
ATOM 13071 C C . CYS B 1 488 ? -7.750 -19.052 52.350 1.00 19.27 489 CYS B C 1
ATOM 13072 O O . CYS B 1 488 ? -7.424 -17.875 52.512 1.00 18.82 489 CYS B O 1
ATOM 13075 N N . HIS B 1 489 ? -7.587 -19.694 51.199 1.00 14.57 490 HIS B N 1
ATOM 13076 C CA . HIS B 1 489 ? -6.963 -19.044 50.053 1.00 17.93 490 HIS B CA 1
ATOM 13077 C C . HIS B 1 489 ? -7.876 -18.167 49.200 1.00 15.88 490 HIS B C 1
ATOM 13078 O O . HIS B 1 489 ? -7.405 -17.491 48.287 1.00 19.40 490 HIS B O 1
ATOM 13085 N N . ASN B 1 490 ? -9.170 -18.173 49.500 1.00 15.81 491 ASN B N 1
ATOM 13086 C CA . ASN B 1 490 ? -10.134 -17.348 48.772 1.00 20.43 491 ASN B CA 1
ATOM 13087 C C . ASN B 1 490 ? -10.928 -16.547 49.797 1.00 19.80 491 ASN B C 1
ATOM 13088 O O . ASN B 1 490 ? -11.709 -17.113 50.558 1.00 19.81 491 ASN B O 1
ATOM 13093 N N . PRO B 1 491 ? -10.739 -15.218 49.829 1.00 20.28 492 PRO B N 1
ATOM 13094 C CA . PRO B 1 491 ? -11.459 -14.375 50.789 1.00 19.61 492 PRO B CA 1
ATOM 13095 C C . PRO B 1 491 ? -12.985 -14.485 50.757 1.00 19.57 492 PRO B C 1
ATOM 13096 O O . PRO B 1 491 ? -13.647 -14.297 51.779 1.00 19.15 492 PRO B O 1
ATOM 13100 N N . ALA B 1 492 ? -13.543 -14.801 49.593 1.00 20.00 493 ALA B N 1
ATOM 13101 C CA . ALA B 1 492 ? -14.991 -14.919 49.460 1.00 21.38 493 ALA B CA 1
ATOM 13102 C C . ALA B 1 492 ? -15.587 -16.046 50.306 1.00 24.12 493 ALA B C 1
ATOM 13103 O O . ALA B 1 492 ? -16.791 -16.071 50.557 1.00 23.48 493 ALA B O 1
ATOM 13105 N N . TYR B 1 493 ? -14.748 -16.974 50.754 1.00 21.19 494 TYR B N 1
ATOM 13106 C CA . TYR B 1 493 ? -15.231 -18.097 51.552 1.00 21.60 494 TYR B CA 1
ATOM 13107 C C . TYR B 1 493 ? -15.612 -17.755 52.992 1.00 23.61 494 TYR B C 1
ATOM 13108 O O . TYR B 1 493 ? -16.495 -18.393 53.562 1.00 21.66 494 TYR B O 1
ATOM 13117 N N . VAL B 1 494 ? -14.948 -16.762 53.582 1.00 23.44 495 VAL B N 1
ATOM 13118 C CA . VAL B 1 494 ? -15.227 -16.385 54.969 1.00 27.31 495 VAL B CA 1
ATOM 13119 C C . VAL B 1 494 ? -16.694 -16.070 55.243 1.00 28.86 495 VAL B C 1
ATOM 13120 O O . VAL B 1 494 ? -17.202 -16.353 56.330 1.00 30.91 495 VAL B O 1
ATOM 13124 N N . GLY B 1 495 ? -17.375 -15.493 54.262 1.00 30.34 496 GLY B N 1
ATOM 13125 C CA . GLY B 1 495 ? -18.771 -15.156 54.458 1.00 34.69 496 GLY B CA 1
ATOM 13126 C C . GLY B 1 495 ? -19.766 -16.255 54.129 1.00 36.09 496 GLY B C 1
ATOM 13127 O O . GLY B 1 495 ? -20.965 -16.075 54.338 1.00 38.00 496 GLY B O 1
ATOM 13128 N N . ILE B 1 496 ? -19.294 -17.396 53.635 1.00 35.17 497 ILE B N 1
ATOM 13129 C CA . ILE B 1 496 ? -20.215 -18.467 53.276 1.00 35.11 497 ILE B CA 1
ATOM 13130 C C . ILE B 1 496 ? -19.998 -19.838 53.909 1.00 33.42 497 ILE B C 1
ATOM 13131 O O . ILE B 1 496 ? -20.967 -20.536 54.197 1.00 34.31 497 ILE B O 1
ATOM 13136 N N . TYR B 1 497 ? -18.748 -20.233 54.134 1.00 31.04 498 TYR B N 1
ATOM 13137 C CA . TYR B 1 497 ? -18.484 -21.542 54.729 1.00 27.48 498 TYR B CA 1
ATOM 13138 C C . TYR B 1 497 ? -17.909 -21.468 56.140 1.00 27.48 498 TYR B C 1
ATOM 13139 O O . TYR B 1 497 ? -17.249 -20.495 56.507 1.00 26.29 498 TYR B O 1
ATOM 13148 N N . ASP B 1 498 ? -18.166 -22.515 56.920 1.00 26.61 499 ASP B N 1
ATOM 13149 C CA . ASP B 1 498 ? -17.672 -22.621 58.290 1.00 29.11 499 ASP B CA 1
ATOM 13150 C C . ASP B 1 498 ? -16.219 -23.087 58.195 1.00 26.68 499 ASP B C 1
ATOM 13151 O O . ASP B 1 498 ? -15.893 -24.234 58.502 1.00 25.72 499 ASP B O 1
ATOM 13156 N N . ILE B 1 499 ? -15.351 -22.177 57.763 1.00 26.43 500 ILE B N 1
ATOM 13157 C CA . ILE B 1 499 ? -13.938 -22.481 57.575 1.00 26.35 500 ILE B CA 1
ATOM 13158 C C . ILE B 1 499 ? -13.133 -22.813 58.829 1.00 25.98 500 ILE B C 1
ATOM 13159 O O . ILE B 1 499 ? -12.117 -23.497 58.742 1.00 25.37 500 ILE B O 1
ATOM 13164 N N . LEU B 1 500 ? -13.573 -22.342 59.991 1.00 25.91 501 LEU B N 1
ATOM 13165 C CA . LEU B 1 500 ? -12.838 -22.614 61.224 1.00 25.36 501 LEU B CA 1
ATOM 13166 C C . LEU B 1 500 ? -13.373 -23.793 62.028 1.00 25.60 501 LEU B C 1
ATOM 13167 O O . LEU B 1 500 ? -12.950 -24.027 63.157 1.00 25.77 501 LEU B O 1
ATOM 13172 N N . GLU B 1 501 ? -14.291 -24.546 61.438 1.00 27.84 502 GLU B N 1
ATOM 13173 C CA . GLU B 1 501 ? -14.874 -25.697 62.112 1.00 31.26 502 GLU B CA 1
ATOM 13174 C C . GLU B 1 501 ? -13.823 -26.647 62.693 1.00 29.71 502 GLU B C 1
ATOM 13175 O O . GLU B 1 501 ? -12.957 -27.150 61.978 1.00 28.78 502 GLU B O 1
ATOM 13181 N N . GLY B 1 502 ? -13.899 -26.869 64.001 1.00 30.44 503 GLY B N 1
ATOM 13182 C CA . GLY B 1 502 ? -12.983 -27.781 64.667 1.00 30.60 503 GLY B CA 1
ATOM 13183 C C . GLY B 1 502 ? -11.526 -27.397 64.880 1.00 31.75 503 GLY B C 1
ATOM 13184 O O . GLY B 1 502 ? -10.780 -28.173 65.485 1.00 31.67 503 GLY B O 1
ATOM 13185 N N . ILE B 1 503 ? -11.103 -26.226 64.410 1.00 28.87 504 ILE B N 1
ATOM 13186 C CA . ILE B 1 503 ? -9.711 -25.823 64.587 1.00 27.41 504 ILE B CA 1
ATOM 13187 C C . ILE B 1 503 ? -9.344 -25.882 66.071 1.00 29.44 504 ILE B C 1
ATOM 13188 O O . ILE B 1 503 ? -10.121 -25.465 66.930 1.00 29.33 504 ILE B O 1
ATOM 13193 N N . LYS B 1 504 ? -8.165 -26.422 66.366 1.00 28.33 505 LYS B N 1
ATOM 13194 C CA . LYS B 1 504 ? -7.703 -26.558 67.746 1.00 31.10 505 LYS B CA 1
ATOM 13195 C C . LYS B 1 504 ? -7.481 -25.213 68.422 1.00 31.84 505 LYS B C 1
ATOM 13196 O O . LYS B 1 504 ? -7.163 -24.222 67.765 1.00 28.57 505 LYS B O 1
ATOM 13202 N N . ASP B 1 505 ? -7.652 -25.183 69.741 1.00 33.68 506 ASP B N 1
ATOM 13203 C CA . ASP B 1 505 ? -7.437 -23.958 70.499 1.00 34.93 506 ASP B CA 1
ATOM 13204 C C . ASP B 1 505 ? -5.982 -23.551 70.309 1.00 33.88 506 ASP B C 1
ATOM 13205 O O . ASP B 1 505 ? -5.081 -24.388 70.389 1.00 32.41 506 ASP B O 1
ATOM 13210 N N . GLY B 1 506 ? -5.752 -22.269 70.047 1.00 32.70 507 GLY B N 1
ATOM 13211 C CA . GLY B 1 506 ? -4.394 -21.802 69.846 1.00 30.09 507 GLY B CA 1
ATOM 13212 C C . GLY B 1 506 ? -3.864 -22.183 68.477 1.00 29.34 507 GLY B C 1
ATOM 13213 O O . GLY B 1 506 ? -2.677 -22.010 68.190 1.00 27.83 507 GLY B O 1
ATOM 13214 N N . GLY B 1 507 ? -4.744 -22.704 67.626 1.00 27.67 508 GLY B N 1
ATOM 13215 C CA . GLY B 1 507 ? -4.329 -23.088 66.289 1.00 24.71 508 GLY B CA 1
ATOM 13216 C C . GLY B 1 507 ? -3.978 -21.876 65.443 1.00 25.86 508 GLY B C 1
ATOM 13217 O O . GLY B 1 507 ? -4.133 -20.737 65.883 1.00 25.42 508 GLY B O 1
ATOM 13218 N N . THR B 1 508 ? -3.510 -22.119 64.223 1.00 21.66 509 THR B N 1
ATOM 13219 C CA . THR B 1 508 ? -3.139 -21.038 63.319 1.00 20.90 509 THR B CA 1
ATOM 13220 C C . THR B 1 508 ? -4.108 -20.937 62.146 1.00 21.36 509 THR B C 1
ATOM 13221 O O . THR B 1 508 ? -4.414 -21.930 61.493 1.00 19.45 509 THR B O 1
ATOM 13225 N N . PHE B 1 509 ? -4.594 -19.728 61.892 1.00 20.00 510 PHE B N 1
ATOM 13226 C CA . PHE B 1 509 ? -5.518 -19.492 60.793 1.00 18.84 510 PHE B CA 1
ATOM 13227 C C . PHE B 1 509 ? -4.920 -18.425 59.889 1.00 23.19 510 PHE B C 1
ATOM 13228 O O . PHE B 1 509 ? -4.668 -17.301 60.323 1.00 20.70 510 PHE B O 1
ATOM 13236 N N . VAL B 1 510 ? -4.661 -18.797 58.639 1.00 17.55 511 VAL B N 1
ATOM 13237 C CA . VAL B 1 510 ? -4.096 -17.874 57.667 1.00 16.59 511 VAL B CA 1
ATOM 13238 C C . VAL B 1 510 ? -5.161 -17.524 56.634 1.00 18.88 511 VAL B C 1
ATOM 13239 O O . VAL B 1 510 ? -5.824 -18.407 56.084 1.00 15.15 511 VAL B O 1
ATOM 13243 N N . LEU B 1 511 ? -5.335 -16.231 56.382 1.00 16.24 512 LEU B N 1
ATOM 13244 C CA . LEU B 1 511 ? -6.318 -15.782 55.406 1.00 16.34 512 LEU B CA 1
ATOM 13245 C C . LEU B 1 511 ? -5.695 -14.927 54.318 1.00 18.48 512 LEU B C 1
ATOM 13246 O O . LEU B 1 511 ? -4.867 -14.058 54.591 1.00 18.98 512 LEU B O 1
ATOM 13251 N N . ASN B 1 512 ? -6.096 -15.186 53.079 1.00 18.05 513 ASN B N 1
ATOM 13252 C CA . ASN B 1 512 ? -5.634 -14.390 51.957 1.00 17.61 513 ASN B CA 1
ATOM 13253 C C . ASN B 1 512 ? -6.746 -13.388 51.675 1.00 17.49 513 ASN B C 1
ATOM 13254 O O . ASN B 1 512 ? -7.863 -13.768 51.323 1.00 15.75 513 ASN B O 1
ATOM 13259 N N . SER B 1 513 ? -6.451 -12.109 51.853 1.00 19.99 514 SER B N 1
ATOM 13260 C CA . SER B 1 513 ? -7.441 -11.072 51.602 1.00 16.08 514 SER B CA 1
ATOM 13261 C C . SER B 1 513 ? -6.743 -9.728 51.606 1.00 18.84 514 SER B C 1
ATOM 13262 O O . SER B 1 513 ? -5.627 -9.601 52.109 1.00 17.03 514 SER B O 1
ATOM 13265 N N . PRO B 1 514 ? -7.390 -8.710 51.026 1.00 18.08 515 PRO B N 1
ATOM 13266 C CA . PRO B 1 514 ? -6.828 -7.360 50.973 1.00 19.84 515 PRO B CA 1
ATOM 13267 C C . PRO B 1 514 ? -7.305 -6.519 52.166 1.00 22.46 515 PRO B C 1
ATOM 13268 O O . PRO B 1 514 ? -7.133 -5.298 52.188 1.00 21.48 515 PRO B O 1
ATOM 13272 N N . TRP B 1 515 ? -7.894 -7.177 53.161 1.00 16.58 516 TRP B N 1
ATOM 13273 C CA . TRP B 1 515 ? -8.410 -6.478 54.340 1.00 19.14 516 TRP B CA 1
ATOM 13274 C C . TRP B 1 515 ? -7.324 -6.312 55.399 1.00 19.96 516 TRP B C 1
ATOM 13275 O O . TRP B 1 515 ? -7.430 -6.829 56.511 1.00 23.26 516 TRP B O 1
ATOM 13286 N N . SER B 1 516 ? -6.295 -5.551 55.044 1.00 20.67 517 SER B N 1
ATOM 13287 C CA . SER B 1 516 ? -5.140 -5.321 55.904 1.00 22.77 517 SER B CA 1
ATOM 13288 C C . SER B 1 516 ? -5.362 -4.590 57.228 1.00 23.33 517 SER B C 1
ATOM 13289 O O . SER B 1 516 ? -4.870 -5.026 58.268 1.00 22.52 517 SER B O 1
ATOM 13292 N N . SER B 1 517 ? -6.086 -3.478 57.196 1.00 24.32 518 SER B N 1
ATOM 13293 C CA . SER B 1 517 ? -6.323 -2.714 58.417 1.00 24.07 518 SER B CA 1
ATOM 13294 C C . SER B 1 517 ? -7.431 -3.325 59.259 1.00 22.26 518 SER B C 1
ATOM 13295 O O . SER B 1 517 ? -8.325 -3.986 58.734 1.00 23.62 518 SER B O 1
ATOM 13298 N N . LEU B 1 518 ? -7.370 -3.103 60.569 1.00 20.03 519 LEU B N 1
ATOM 13299 C CA . LEU B 1 518 ? -8.390 -3.625 61.467 1.00 23.10 519 LEU B CA 1
ATOM 13300 C C . LEU B 1 518 ? -9.748 -3.120 61.000 1.00 23.71 519 LEU B C 1
ATOM 13301 O O . LEU B 1 518 ? -10.754 -3.822 61.103 1.00 23.71 519 LEU B O 1
ATOM 13306 N N . GLU B 1 519 ? -9.765 -1.895 60.484 1.00 27.52 520 GLU B N 1
ATOM 13307 C CA . GLU B 1 519 ? -10.995 -1.285 59.990 1.00 29.73 520 GLU B CA 1
ATOM 13308 C C . GLU B 1 519 ? -11.610 -2.132 58.878 1.00 29.62 520 GLU B C 1
ATOM 13309 O O . GLU B 1 519 ? -12.789 -2.488 58.931 1.00 28.18 520 GLU B O 1
ATOM 13315 N N . ASP B 1 520 ? -10.806 -2.453 57.871 1.00 27.72 521 ASP B N 1
ATOM 13316 C CA . ASP B 1 520 ? -11.284 -3.254 56.752 1.00 27.49 521 ASP B CA 1
ATOM 13317 C C . ASP B 1 520 ? -11.636 -4.676 57.167 1.00 24.72 521 ASP B C 1
ATOM 13318 O O . ASP B 1 520 ? -12.623 -5.235 56.695 1.00 24.56 521 ASP B O 1
ATOM 13323 N N . MET B 1 521 ? -10.836 -5.257 58.056 1.00 23.50 522 MET B N 1
ATOM 13324 C CA . MET B 1 521 ? -11.089 -6.615 58.522 1.00 23.67 522 MET B CA 1
ATOM 13325 C C . MET B 1 521 ? -12.417 -6.679 59.280 1.00 25.72 522 MET B C 1
ATOM 13326 O O . MET B 1 521 ? -13.201 -7.612 59.094 1.00 23.14 522 MET B O 1
ATOM 13331 N N . ASP B 1 522 ? -12.665 -5.686 60.132 1.00 25.80 523 ASP B N 1
ATOM 13332 C CA . ASP B 1 522 ? -13.901 -5.631 60.913 1.00 27.17 523 ASP B CA 1
ATOM 13333 C C . ASP B 1 522 ? -15.127 -5.574 60.013 1.00 29.02 523 ASP B C 1
ATOM 13334 O O . ASP B 1 522 ? -16.175 -6.133 60.332 1.00 29.14 523 ASP B O 1
ATOM 13339 N N . LYS B 1 523 ? -14.983 -4.885 58.887 1.00 29.03 524 LYS B N 1
ATOM 13340 C CA . LYS B 1 523 ? -16.061 -4.715 57.928 1.00 32.10 524 LYS B CA 1
ATOM 13341 C C . LYS B 1 523 ? -16.347 -5.964 57.097 1.00 33.36 524 LYS B C 1
ATOM 13342 O O . LYS B 1 523 ? -17.465 -6.141 56.603 1.00 32.75 524 LYS B O 1
ATOM 13348 N N . HIS B 1 524 ? -15.350 -6.833 56.944 1.00 30.56 525 HIS B N 1
ATOM 13349 C CA . HIS B 1 524 ? -15.529 -8.039 56.140 1.00 29.23 525 HIS B CA 1
ATOM 13350 C C . HIS B 1 524 ? -15.648 -9.371 56.874 1.00 27.73 525 HIS B C 1
ATOM 13351 O O . HIS B 1 524 ? -16.323 -10.275 56.391 1.00 33.61 525 HIS B O 1
ATOM 13358 N N . LEU B 1 525 ? -14.997 -9.510 58.022 1.00 27.49 526 LEU B N 1
ATOM 13359 C CA . LEU B 1 525 ? -15.085 -10.761 58.770 1.00 28.69 526 LEU B CA 1
ATOM 13360 C C . LEU B 1 525 ? -16.418 -10.902 59.496 1.00 30.95 526 LEU B C 1
ATOM 13361 O O . LEU B 1 525 ? -16.859 -9.980 60.181 1.00 31.05 526 LEU B O 1
ATOM 13366 N N . PRO B 1 526 ? -17.086 -12.058 59.346 1.00 32.22 527 PRO B N 1
ATOM 13367 C CA . PRO B 1 526 ? -18.370 -12.264 60.025 1.00 29.86 527 PRO B CA 1
ATOM 13368 C C . PRO B 1 526 ? -18.120 -12.352 61.527 1.00 29.84 527 PRO B C 1
ATOM 13369 O O . PRO B 1 526 ? -17.037 -12.759 61.954 1.00 30.37 527 PRO B O 1
ATOM 13373 N N . SER B 1 527 ? -19.113 -11.977 62.328 1.00 30.27 528 SER B N 1
ATOM 13374 C CA . SER B 1 527 ? -18.968 -12.017 63.778 1.00 29.29 528 SER B CA 1
ATOM 13375 C C . SER B 1 527 ? -18.575 -13.401 64.285 1.00 27.39 528 SER B C 1
ATOM 13376 O O . SER B 1 527 ? -17.770 -13.524 65.211 1.00 25.01 528 SER B O 1
ATOM 13379 N N . GLY B 1 528 ? -19.140 -14.439 63.672 1.00 27.99 529 GLY B N 1
ATOM 13380 C CA . GLY B 1 528 ? -18.838 -15.801 64.081 1.00 27.03 529 GLY B CA 1
ATOM 13381 C C . GLY B 1 528 ? -17.361 -16.133 64.017 1.00 26.47 529 GLY B C 1
ATOM 13382 O O . GLY B 1 528 ? -16.813 -16.767 64.921 1.00 28.55 529 GLY B O 1
ATOM 13383 N N . ILE B 1 529 ? -16.712 -15.706 62.939 1.00 29.45 530 ILE B N 1
ATOM 13384 C CA . ILE B 1 529 ? -15.289 -15.952 62.757 1.00 28.40 530 ILE B CA 1
ATOM 13385 C C . ILE B 1 529 ? -14.482 -15.111 63.742 1.00 26.32 530 ILE B C 1
ATOM 13386 O O . ILE B 1 529 ? -13.512 -15.595 64.329 1.00 25.70 530 ILE B O 1
ATOM 13391 N N . LYS B 1 530 ? -14.888 -13.857 63.930 1.00 25.59 531 LYS B N 1
ATOM 13392 C CA . LYS B 1 530 ? -14.196 -12.973 64.863 1.00 27.03 531 LYS B CA 1
ATOM 13393 C C . LYS B 1 530 ? -14.184 -13.611 66.246 1.00 24.50 531 LYS B C 1
ATOM 13394 O O . LYS B 1 530 ? -13.158 -13.641 66.927 1.00 29.99 531 LYS B O 1
ATOM 13400 N N . ARG B 1 531 ? -15.336 -14.132 66.650 1.00 27.56 532 ARG B N 1
ATOM 13401 C CA . ARG B 1 531 ? -15.484 -14.759 67.956 1.00 25.27 532 ARG B CA 1
ATOM 13402 C C . ARG B 1 531 ? -14.675 -16.045 68.127 1.00 26.50 532 ARG B C 1
ATOM 13403 O O . ARG B 1 531 ? -14.079 -16.269 69.181 1.00 25.79 532 ARG B O 1
ATOM 13411 N N . THR B 1 532 ? -14.637 -16.885 67.098 1.00 27.22 533 THR B N 1
ATOM 13412 C CA . THR B 1 532 ? -13.869 -18.126 67.180 1.00 25.56 533 THR B CA 1
ATOM 13413 C C . THR B 1 532 ? -12.387 -17.799 67.311 1.00 28.28 533 THR B C 1
ATOM 13414 O O . THR B 1 532 ? -11.671 -18.399 68.119 1.00 26.90 533 THR B O 1
ATOM 13418 N N . ILE B 1 533 ? -11.931 -16.843 66.508 1.00 28.51 534 ILE B N 1
ATOM 13419 C CA . ILE B 1 533 ? -10.536 -16.429 66.534 1.00 26.25 534 ILE B CA 1
ATOM 13420 C C . ILE B 1 533 ? -10.135 -15.987 67.943 1.00 29.09 534 ILE B C 1
ATOM 13421 O O . ILE B 1 533 ? -9.134 -16.454 68.490 1.00 29.67 534 ILE B O 1
ATOM 13426 N N . ALA B 1 534 ? -10.928 -15.099 68.532 1.00 28.78 535 ALA B N 1
ATOM 13427 C CA . ALA B 1 534 ? -10.639 -14.587 69.867 1.00 27.85 535 ALA B CA 1
ATOM 13428 C C . ALA B 1 534 ? -10.820 -15.615 70.987 1.00 28.63 535 ALA B C 1
ATOM 13429 O O . ALA B 1 534 ? -9.928 -15.799 71.817 1.00 27.94 535 ALA B O 1
ATOM 13431 N N . ASN B 1 535 ? -11.968 -16.283 71.020 1.00 30.84 536 ASN B N 1
ATOM 13432 C CA . ASN B 1 535 ? -12.222 -17.270 72.067 1.00 32.43 536 ASN B CA 1
ATOM 13433 C C . ASN B 1 535 ? -11.238 -18.439 72.068 1.00 32.37 536 ASN B C 1
ATOM 13434 O O . ASN B 1 535 ? -10.908 -18.974 73.126 1.00 30.24 536 ASN B O 1
ATOM 13439 N N . LYS B 1 536 ? -10.762 -18.836 70.892 1.00 32.33 537 LYS B N 1
ATOM 13440 C CA . LYS B 1 536 ? -9.812 -19.940 70.822 1.00 32.63 537 LYS B CA 1
ATOM 13441 C C . LYS B 1 536 ? -8.367 -19.459 70.850 1.00 31.84 537 LYS B C 1
ATOM 13442 O O . LYS B 1 536 ? -7.437 -20.253 70.705 1.00 31.31 537 LYS B O 1
ATOM 13448 N N . LYS B 1 537 ? -8.181 -18.158 71.051 1.00 28.92 538 LYS B N 1
ATOM 13449 C CA . LYS B 1 537 ? -6.843 -17.579 71.106 1.00 31.56 538 LYS B CA 1
ATOM 13450 C C . LYS B 1 537 ? -5.998 -18.069 69.938 1.00 30.38 538 LYS B C 1
ATOM 13451 O O . LYS B 1 537 ? -4.853 -18.486 70.118 1.00 28.52 538 LYS B O 1
ATOM 13457 N N . LEU B 1 538 ? -6.569 -18.020 68.739 1.00 28.99 539 LEU B N 1
ATOM 13458 C CA . LEU B 1 538 ? -5.864 -18.464 67.547 1.00 25.48 539 LEU B CA 1
ATOM 13459 C C . LEU B 1 538 ? -4.824 -17.445 67.100 1.00 27.35 539 LEU B C 1
ATOM 13460 O O . LEU B 1 538 ? -4.949 -16.252 67.379 1.00 26.38 539 LEU B O 1
ATOM 13465 N N . LYS B 1 539 ? -3.790 -17.930 66.420 1.00 25.98 540 LYS B N 1
ATOM 13466 C CA . LYS B 1 539 ? -2.759 -17.060 65.873 1.00 24.64 540 LYS B CA 1
ATOM 13467 C C . LYS B 1 539 ? -3.301 -16.772 64.473 1.00 26.19 540 LYS B C 1
ATOM 13468 O O . LYS B 1 539 ? -3.261 -17.630 63.584 1.00 22.15 540 LYS B O 1
ATOM 13474 N N . PHE B 1 540 ? -3.835 -15.568 64.301 1.00 23.17 541 PHE B N 1
ATOM 13475 C CA . PHE B 1 540 ? -4.447 -15.145 63.047 1.00 22.20 541 PHE B CA 1
ATOM 13476 C C . PHE B 1 540 ? -3.506 -14.353 62.149 1.00 21.67 541 PHE B C 1
ATOM 13477 O O . PHE B 1 540 ? -2.862 -13.401 62.587 1.00 20.93 541 PHE B O 1
ATOM 13485 N N . TYR B 1 541 ? -3.422 -14.762 60.888 1.00 17.71 542 TYR B N 1
ATOM 13486 C CA . TYR B 1 541 ? -2.567 -14.082 59.921 1.00 18.71 542 TYR B CA 1
ATOM 13487 C C . TYR B 1 541 ? -3.330 -13.693 58.664 1.00 22.59 542 TYR B C 1
ATOM 13488 O O . TYR B 1 541 ? -4.008 -14.525 58.056 1.00 22.59 542 TYR B O 1
ATOM 13497 N N . ASN B 1 542 ? -3.232 -12.429 58.273 1.00 18.47 543 ASN B N 1
ATOM 13498 C CA . ASN B 1 542 ? -3.876 -12.008 57.043 1.00 19.70 543 ASN B CA 1
ATOM 13499 C C . ASN B 1 542 ? -2.780 -11.605 56.077 1.00 22.08 543 ASN B C 1
ATOM 13500 O O . ASN B 1 542 ? -1.874 -10.846 56.428 1.00 23.63 543 ASN B O 1
ATOM 13505 N N . ILE B 1 543 ? -2.857 -12.109 54.856 1.00 17.35 544 ILE B N 1
ATOM 13506 C CA . ILE B 1 543 ? -1.848 -11.775 53.871 1.00 17.39 544 ILE B CA 1
ATOM 13507 C C . ILE B 1 543 ? -2.502 -11.457 52.541 1.00 18.84 544 ILE B C 1
ATOM 13508 O O . ILE B 1 543 ? -3.323 -12.221 52.038 1.00 21.18 544 ILE B O 1
ATOM 13513 N N . ASP B 1 544 ? -2.153 -10.300 51.989 1.00 20.94 545 ASP B N 1
ATOM 13514 C CA . ASP B 1 544 ? -2.692 -9.869 50.710 1.00 21.18 545 ASP B CA 1
ATOM 13515 C C . ASP B 1 544 ? -1.845 -10.545 49.638 1.00 20.98 545 ASP B C 1
ATOM 13516 O O . ASP B 1 544 ? -0.961 -9.923 49.046 1.00 19.08 545 ASP B O 1
ATOM 13521 N N . ALA B 1 545 ? -2.121 -11.823 49.397 1.00 20.05 546 ALA B N 1
ATOM 13522 C CA . ALA B 1 545 ? -1.367 -12.606 48.425 1.00 18.31 546 ALA B CA 1
ATOM 13523 C C . ALA B 1 545 ? -1.410 -12.045 47.006 1.00 18.34 546 ALA B C 1
ATOM 13524 O O . ALA B 1 545 ? -0.411 -12.084 46.289 1.00 18.31 546 ALA B O 1
ATOM 13526 N N . VAL B 1 546 ? -2.562 -11.525 46.595 1.00 18.50 547 VAL B N 1
ATOM 13527 C CA . VAL B 1 546 ? -2.684 -10.972 45.253 1.00 19.61 547 VAL B CA 1
ATOM 13528 C C . VAL B 1 546 ? -1.750 -9.781 45.051 1.00 22.08 547 VAL B C 1
ATOM 13529 O O . VAL B 1 546 ? -1.086 -9.672 44.015 1.00 20.62 547 VAL B O 1
ATOM 13533 N N . LYS B 1 547 ? -1.700 -8.895 46.043 1.00 22.38 548 LYS B N 1
ATOM 13534 C CA . LYS B 1 547 ? -0.845 -7.713 45.968 1.00 22.28 548 LYS B CA 1
ATOM 13535 C C . LYS B 1 547 ? 0.633 -8.087 45.885 1.00 21.62 548 LYS B C 1
ATOM 13536 O O . LYS B 1 547 ? 1.364 -7.578 45.031 1.00 22.52 548 LYS B O 1
ATOM 13542 N N . ILE B 1 548 ? 1.074 -8.972 46.776 1.00 19.93 549 ILE B N 1
ATOM 13543 C CA . ILE B 1 548 ? 2.468 -9.402 46.778 1.00 21.75 549 ILE B CA 1
ATOM 13544 C C . ILE B 1 548 ? 2.831 -10.059 45.449 1.00 22.41 549 ILE B C 1
ATOM 13545 O O . ILE B 1 548 ? 3.849 -9.727 44.839 1.00 19.42 549 ILE B O 1
ATOM 13550 N N . ALA B 1 549 ? 1.992 -10.985 44.996 1.00 22.82 550 ALA B N 1
ATOM 13551 C CA . ALA B 1 549 ? 2.238 -11.677 43.734 1.00 23.54 550 ALA B CA 1
ATOM 13552 C C . ALA B 1 549 ? 2.362 -10.684 42.577 1.00 24.20 550 ALA B C 1
ATOM 13553 O O . ALA B 1 549 ? 3.244 -10.813 41.724 1.00 25.52 550 ALA B O 1
ATOM 13555 N N . THR B 1 550 ? 1.474 -9.696 42.544 1.00 25.67 551 THR B N 1
ATOM 13556 C CA . THR B 1 550 ? 1.507 -8.692 41.487 1.00 25.82 551 THR B CA 1
ATOM 13557 C C . THR B 1 550 ? 2.800 -7.883 41.569 1.00 27.98 551 THR B C 1
ATOM 13558 O O . THR B 1 550 ? 3.446 -7.615 40.555 1.00 28.21 551 THR B O 1
ATOM 13562 N N . ASP B 1 551 ? 3.179 -7.511 42.787 1.00 27.17 552 ASP B N 1
ATOM 13563 C CA . ASP B 1 551 ? 4.381 -6.720 43.007 1.00 29.39 552 ASP B CA 1
ATOM 13564 C C . ASP B 1 551 ? 5.674 -7.427 42.595 1.00 29.84 552 ASP B C 1
ATOM 13565 O O . ASP B 1 551 ? 6.614 -6.783 42.133 1.00 24.43 552 ASP B O 1
ATOM 13570 N N . VAL B 1 552 ? 5.731 -8.745 42.756 1.00 26.89 553 VAL B N 1
ATOM 13571 C CA . VAL B 1 552 ? 6.940 -9.483 42.402 1.00 29.76 553 VAL B CA 1
ATOM 13572 C C . VAL B 1 552 ? 6.964 -9.932 40.944 1.00 29.30 553 VAL B C 1
ATOM 13573 O O . VAL B 1 552 ? 7.936 -10.539 40.490 1.00 31.52 553 VAL B O 1
ATOM 13577 N N . GLY B 1 553 ? 5.891 -9.642 40.216 1.00 27.58 554 GLY B N 1
ATOM 13578 C CA . GLY B 1 553 ? 5.837 -10.013 38.814 1.00 27.82 554 GLY B CA 1
ATOM 13579 C C . GLY B 1 553 ? 5.097 -11.298 38.490 1.00 28.04 554 GLY B C 1
ATOM 13580 O O . GLY B 1 553 ? 5.077 -11.717 37.333 1.00 24.55 554 GLY B O 1
ATOM 13581 N N . LEU B 1 554 ? 4.479 -11.914 39.496 1.00 27.06 555 LEU B N 1
ATOM 13582 C CA . LEU B 1 554 ? 3.743 -13.163 39.295 1.00 26.02 555 LEU B CA 1
ATOM 13583 C C . LEU B 1 554 ? 2.291 -12.967 38.855 1.00 27.94 555 LEU B C 1
ATOM 13584 O O . LEU B 1 554 ? 1.500 -13.914 38.842 1.00 27.07 555 LEU B O 1
ATOM 13589 N N . GLY B 1 555 ? 1.945 -11.735 38.502 1.00 28.15 556 GLY B N 1
ATOM 13590 C CA . GLY B 1 555 ? 0.604 -11.431 38.034 1.00 30.15 556 GLY B CA 1
ATOM 13591 C C . GLY B 1 555 ? -0.578 -11.856 38.886 1.00 32.55 556 GLY B C 1
ATOM 13592 O O . GLY B 1 555 ? -1.576 -12.346 38.359 1.00 33.33 556 GLY B O 1
ATOM 13593 N N . GLY B 1 556 ? -0.484 -11.676 40.197 1.00 31.65 557 GLY B N 1
ATOM 13594 C CA . GLY B 1 556 ? -1.598 -12.044 41.053 1.00 34.10 557 GLY B CA 1
ATOM 13595 C C . GLY B 1 556 ? -1.732 -13.511 41.432 1.00 31.33 557 GLY B C 1
ATOM 13596 O O . GLY B 1 556 ? -2.575 -13.844 42.267 1.00 32.60 557 GLY B O 1
ATOM 13597 N N . ARG B 1 557 ? -0.937 -14.392 40.825 1.00 28.66 558 ARG B N 1
ATOM 13598 C CA . ARG B 1 557 ? -0.995 -15.815 41.168 1.00 24.10 558 ARG B CA 1
ATOM 13599 C C . ARG B 1 557 ? -0.556 -15.921 42.625 1.00 23.58 558 ARG B C 1
ATOM 13600 O O . ARG B 1 557 ? 0.560 -15.537 42.972 1.00 21.54 558 ARG B O 1
ATOM 13608 N N . ILE B 1 558 ? -1.433 -16.454 43.467 1.00 19.01 559 ILE B N 1
ATOM 13609 C CA . ILE B 1 558 ? -1.170 -16.555 44.900 1.00 20.25 559 ILE B CA 1
ATOM 13610 C C . ILE B 1 558 ? -0.512 -17.830 45.430 1.00 18.83 559 ILE B C 1
ATOM 13611 O O . ILE B 1 558 ? -0.095 -17.861 46.587 1.00 16.99 559 ILE B O 1
ATOM 13616 N N . ASN B 1 559 ? -0.407 -18.866 44.603 1.00 19.69 560 ASN B N 1
ATOM 13617 C CA . ASN B 1 559 ? 0.148 -20.139 45.071 1.00 17.95 560 ASN B CA 1
ATOM 13618 C C . ASN B 1 559 ? 1.465 -20.125 45.840 1.00 15.46 560 ASN B C 1
ATOM 13619 O O . ASN B 1 559 ? 1.565 -20.764 46.884 1.00 14.12 560 ASN B O 1
ATOM 13624 N N . MET B 1 560 ? 2.470 -19.406 45.353 1.00 17.84 561 MET B N 1
ATOM 13625 C CA . MET B 1 560 ? 3.759 -19.389 46.044 1.00 17.05 561 MET B CA 1
ATOM 13626 C C . MET B 1 560 ? 3.694 -18.658 47.385 1.00 18.92 561 MET B C 1
ATOM 13627 O O . MET B 1 560 ? 4.392 -19.026 48.332 1.00 18.53 561 MET B O 1
ATOM 13632 N N . ILE B 1 561 ? 2.859 -17.626 47.470 1.00 17.37 562 ILE B N 1
ATOM 13633 C CA . ILE B 1 561 ? 2.720 -16.887 48.716 1.00 17.12 562 ILE B CA 1
ATOM 13634 C C . ILE B 1 561 ? 2.056 -17.760 49.784 1.00 16.95 562 ILE B C 1
ATOM 13635 O O . ILE B 1 561 ? 2.520 -17.815 50.925 1.00 16.27 562 ILE B O 1
ATOM 13640 N N . MET B 1 562 ? 0.976 -18.448 49.420 1.00 14.61 563 MET B N 1
ATOM 13641 C CA . MET B 1 562 ? 0.279 -19.297 50.385 1.00 14.37 563 MET B CA 1
ATOM 13642 C C . MET B 1 562 ? 1.103 -20.534 50.744 1.00 15.20 563 MET B C 1
ATOM 13643 O O . MET B 1 562 ? 0.928 -21.123 51.813 1.00 17.48 563 MET B O 1
ATOM 13648 N N . GLN B 1 563 ? 2.001 -20.925 49.846 1.00 15.51 564 GLN B N 1
ATOM 13649 C CA . GLN B 1 563 ? 2.881 -22.062 50.094 1.00 15.93 564 GLN B CA 1
ATOM 13650 C C . GLN B 1 563 ? 3.859 -21.632 51.191 1.00 17.00 564 GLN B C 1
ATOM 13651 O O . GLN B 1 563 ? 4.141 -22.377 52.130 1.00 13.81 564 GLN B O 1
ATOM 13657 N N . THR B 1 564 ? 4.367 -20.412 51.065 1.00 18.42 565 THR B N 1
ATOM 13658 C CA . THR B 1 564 ? 5.304 -19.882 52.045 1.00 17.94 565 THR B CA 1
ATOM 13659 C C . THR B 1 564 ? 4.637 -19.785 53.408 1.00 14.81 565 THR B C 1
ATOM 13660 O O . THR B 1 564 ? 5.253 -20.072 54.433 1.00 18.73 565 THR B O 1
ATOM 13664 N N . ALA B 1 565 ? 3.369 -19.388 53.413 1.00 14.16 566 ALA B N 1
ATOM 13665 C CA . ALA B 1 565 ? 2.609 -19.279 54.650 1.00 15.32 566 ALA B CA 1
ATOM 13666 C C . ALA B 1 565 ? 2.601 -20.635 55.364 1.00 16.53 566 ALA B C 1
ATOM 13667 O O . ALA B 1 565 ? 2.807 -20.717 56.572 1.00 16.82 566 ALA B O 1
ATOM 13669 N N . PHE B 1 566 ? 2.368 -21.702 54.608 1.00 17.29 567 PHE B N 1
ATOM 13670 C CA . PHE B 1 566 ? 2.349 -23.044 55.183 1.00 17.50 567 PHE B CA 1
ATOM 13671 C C . PHE B 1 566 ? 3.710 -23.425 55.769 1.00 16.80 567 PHE B C 1
ATOM 13672 O O . PHE B 1 566 ? 3.804 -23.858 56.917 1.00 16.54 567 PHE B O 1
ATOM 13680 N N . PHE B 1 567 ? 4.762 -23.260 54.976 1.00 15.32 568 PHE B N 1
ATOM 13681 C CA . PHE B 1 567 ? 6.110 -23.602 55.414 1.00 16.53 568 PHE B CA 1
ATOM 13682 C C . PHE B 1 567 ? 6.575 -22.791 56.619 1.00 19.01 568 PHE B C 1
ATOM 13683 O O . PHE B 1 567 ? 7.279 -23.305 57.484 1.00 18.30 568 PHE B O 1
ATOM 13691 N N . LYS B 1 568 ? 6.180 -21.527 56.688 1.00 19.24 569 LYS B N 1
ATOM 13692 C CA . LYS B 1 568 ? 6.605 -20.699 57.811 1.00 18.43 569 LYS B CA 1
ATOM 13693 C C . LYS B 1 568 ? 5.742 -20.854 59.062 1.00 18.49 569 LYS B C 1
ATOM 13694 O O . LYS B 1 568 ? 6.265 -20.831 60.177 1.00 17.56 569 LYS B O 1
ATOM 13700 N N . LEU B 1 569 ? 4.435 -21.042 58.881 1.00 16.54 570 LEU B N 1
ATOM 13701 C CA . LEU B 1 569 ? 3.519 -21.102 60.018 1.00 18.15 570 LEU B CA 1
ATOM 13702 C C . LEU B 1 569 ? 2.882 -22.422 60.454 1.00 21.48 570 LEU B C 1
ATOM 13703 O O . LEU B 1 569 ? 2.351 -22.501 61.560 1.00 22.36 570 LEU B O 1
ATOM 13708 N N . ALA B 1 570 ? 2.919 -23.450 59.613 1.00 19.99 571 ALA B N 1
ATOM 13709 C CA . ALA B 1 570 ? 2.288 -24.722 59.971 1.00 23.62 571 ALA B CA 1
ATOM 13710 C C . ALA B 1 570 ? 2.920 -25.444 61.161 1.00 22.69 571 ALA B C 1
ATOM 13711 O O . ALA B 1 570 ? 2.286 -26.304 61.772 1.00 22.80 571 ALA B O 1
ATOM 13713 N N . GLY B 1 571 ? 4.161 -25.099 61.488 1.00 21.27 572 GLY B N 1
ATOM 13714 C CA . GLY B 1 571 ? 4.835 -25.733 62.609 1.00 22.36 572 GLY B CA 1
ATOM 13715 C C . GLY B 1 571 ? 5.341 -27.135 62.317 1.00 23.50 572 GLY B C 1
ATOM 13716 O O . GLY B 1 571 ? 5.632 -27.902 63.232 1.00 23.01 572 GLY B O 1
ATOM 13717 N N . VAL B 1 572 ? 5.455 -27.477 61.041 1.00 22.17 573 VAL B N 1
ATOM 13718 C CA . VAL B 1 572 ? 5.926 -28.802 60.657 1.00 21.25 573 VAL B CA 1
ATOM 13719 C C . VAL B 1 572 ? 7.447 -28.904 60.708 1.00 23.15 573 VAL B C 1
ATOM 13720 O O . VAL B 1 572 ? 7.998 -29.952 61.046 1.00 21.49 573 VAL B O 1
ATOM 13724 N N . LEU B 1 573 ? 8.122 -27.807 60.384 1.00 21.06 574 LEU B N 1
ATOM 13725 C CA . LEU B 1 573 ? 9.579 -27.789 60.377 1.00 21.03 574 LEU B CA 1
ATOM 13726 C C . LEU B 1 573 ? 10.122 -26.510 60.989 1.00 23.20 574 LEU B C 1
ATOM 13727 O O . LEU B 1 573 ? 9.435 -25.489 61.030 1.00 19.20 574 LEU B O 1
ATOM 13732 N N . PRO B 1 574 ? 11.368 -26.553 61.486 1.00 24.78 575 PRO B N 1
ATOM 13733 C CA . PRO B 1 574 ? 11.951 -25.348 62.076 1.00 22.96 575 PRO B CA 1
ATOM 13734 C C . PRO B 1 574 ? 12.119 -24.339 60.944 1.00 21.85 575 PRO B C 1
ATOM 13735 O O . PRO B 1 574 ? 12.349 -24.723 59.796 1.00 18.07 575 PRO B O 1
ATOM 13739 N N . PHE B 1 575 ? 11.998 -23.056 61.266 1.00 19.13 576 PHE B N 1
ATOM 13740 C CA . PHE B 1 575 ? 12.095 -22.000 60.263 1.00 20.70 576 PHE B CA 1
ATOM 13741 C C . PHE B 1 575 ? 13.215 -22.111 59.229 1.00 23.25 576 PHE B C 1
ATOM 13742 O O . PHE B 1 575 ? 12.959 -22.072 58.024 1.00 19.74 576 PHE B O 1
ATOM 13750 N N . GLU B 1 576 ? 14.457 -22.235 59.686 1.00 22.54 577 GLU B N 1
ATOM 13751 C CA . GLU B 1 576 ? 15.571 -22.315 58.754 1.00 24.38 577 GLU B CA 1
ATOM 13752 C C . GLU B 1 576 ? 15.442 -23.481 57.774 1.00 20.64 577 GLU B C 1
ATOM 13753 O O . GLU B 1 576 ? 15.649 -23.316 56.571 1.00 23.17 577 GLU B O 1
ATOM 13759 N N . LYS B 1 577 ? 15.094 -24.655 58.287 1.00 23.82 578 LYS B N 1
ATOM 13760 C CA . LYS B 1 577 ? 14.938 -25.838 57.447 1.00 21.90 578 LYS B CA 1
ATOM 13761 C C . LYS B 1 577 ? 13.783 -25.635 56.471 1.00 22.75 578 LYS B C 1
ATOM 13762 O O . LYS B 1 577 ? 13.879 -25.988 55.296 1.00 24.05 578 LYS B O 1
ATOM 13768 N N . ALA B 1 578 ? 12.696 -25.051 56.962 1.00 22.86 579 ALA B N 1
ATOM 13769 C CA . ALA B 1 578 ? 11.520 -24.810 56.135 1.00 24.80 579 ALA B CA 1
ATOM 13770 C C . ALA B 1 578 ? 11.836 -23.945 54.914 1.00 24.50 579 ALA B C 1
ATOM 13771 O O . ALA B 1 578 ? 11.543 -24.326 53.778 1.00 24.76 579 ALA B O 1
ATOM 13773 N N . VAL B 1 579 ? 12.431 -22.779 55.142 1.00 24.12 580 VAL B N 1
ATOM 13774 C CA . VAL B 1 579 ? 12.762 -21.891 54.034 1.00 23.92 580 VAL B CA 1
ATOM 13775 C C . VAL B 1 579 ? 13.765 -22.541 53.085 1.00 23.53 580 VAL B C 1
ATOM 13776 O O . VAL B 1 579 ? 13.665 -22.388 51.867 1.00 23.73 580 VAL B O 1
ATOM 13780 N N . ASP B 1 580 ? 14.724 -23.276 53.638 1.00 23.21 581 ASP B N 1
ATOM 13781 C CA . ASP B 1 580 ? 15.719 -23.944 52.803 1.00 27.31 581 ASP B CA 1
ATOM 13782 C C . ASP B 1 580 ? 15.058 -24.925 51.832 1.00 25.71 581 ASP B C 1
ATOM 13783 O O . ASP B 1 580 ? 15.296 -24.872 50.627 1.00 24.10 581 ASP B O 1
ATOM 13788 N N . LEU B 1 581 ? 14.226 -25.819 52.358 1.00 25.29 582 LEU B N 1
ATOM 13789 C CA . LEU B 1 581 ? 13.552 -26.805 51.516 1.00 28.88 582 LEU B CA 1
ATOM 13790 C C . LEU B 1 581 ? 12.645 -26.147 50.480 1.00 30.28 582 LEU B C 1
ATOM 13791 O O . LEU B 1 581 ? 12.604 -26.574 49.327 1.00 31.47 582 LEU B O 1
ATOM 13796 N N . LEU B 1 582 ? 11.920 -25.109 50.887 1.00 28.62 583 LEU B N 1
ATOM 13797 C CA . LEU B 1 582 ? 11.029 -24.413 49.967 1.00 30.51 583 LEU B CA 1
ATOM 13798 C C . LEU B 1 582 ? 11.822 -23.837 48.798 1.00 31.19 583 LEU B C 1
ATOM 13799 O O . LEU B 1 582 ? 11.474 -24.052 47.636 1.00 30.75 583 LEU B O 1
ATOM 13804 N N . LYS B 1 583 ? 12.890 -23.109 49.106 1.00 30.84 584 LYS B N 1
ATOM 13805 C CA . LYS B 1 583 ? 13.723 -22.522 48.061 1.00 34.89 584 LYS B CA 1
ATOM 13806 C C . LYS B 1 583 ? 14.261 -23.615 47.141 1.00 37.35 584 LYS B C 1
ATOM 13807 O O . LYS B 1 583 ? 14.315 -23.443 45.924 1.00 34.96 584 LYS B O 1
ATOM 13813 N N . LYS B 1 584 ? 14.654 -24.742 47.727 1.00 39.69 585 LYS B N 1
ATOM 13814 C CA . LYS B 1 584 ? 15.185 -25.858 46.951 1.00 44.66 585 LYS B CA 1
ATOM 13815 C C . LYS B 1 584 ? 14.190 -26.319 45.893 1.00 46.02 585 LYS B C 1
ATOM 13816 O O . LYS B 1 584 ? 14.525 -26.403 44.710 1.00 47.01 585 LYS B O 1
ATOM 13822 N N . SER B 1 585 ? 12.968 -26.615 46.324 1.00 46.28 586 SER B N 1
ATOM 13823 C CA . SER B 1 585 ? 11.926 -27.076 45.415 1.00 48.88 586 SER B CA 1
ATOM 13824 C C . SER B 1 585 ? 11.667 -26.090 44.283 1.00 49.16 586 SER B C 1
ATOM 13825 O O . SER B 1 585 ? 11.336 -26.494 43.168 1.00 49.49 586 SER B O 1
ATOM 13828 N N . ILE B 1 586 ? 11.807 -24.798 44.568 1.00 49.31 587 ILE B N 1
ATOM 13829 C CA . ILE B 1 586 ? 11.593 -23.779 43.549 1.00 48.92 587 ILE B CA 1
ATOM 13830 C C . ILE B 1 586 ? 12.601 -23.977 42.423 1.00 52.84 587 ILE B C 1
ATOM 13831 O O . ILE B 1 586 ? 12.238 -23.963 41.247 1.00 51.72 587 ILE B O 1
ATOM 13836 N N . HIS B 1 587 ? 13.865 -24.166 42.791 1.00 58.22 588 HIS B N 1
ATOM 13837 C CA . HIS B 1 587 ? 14.923 -24.387 41.810 1.00 64.33 588 HIS B CA 1
ATOM 13838 C C . HIS B 1 587 ? 14.703 -25.742 41.150 1.00 67.54 588 HIS B C 1
ATOM 13839 O O . HIS B 1 587 ? 15.284 -26.044 40.108 1.00 68.38 588 HIS B O 1
ATOM 13846 N N . LYS B 1 588 ? 13.855 -26.552 41.776 1.00 71.34 589 LYS B N 1
ATOM 13847 C CA . LYS B 1 588 ? 13.526 -27.879 41.274 1.00 75.42 589 LYS B CA 1
ATOM 13848 C C . LYS B 1 588 ? 12.415 -27.770 40.240 1.00 77.01 589 LYS B C 1
ATOM 13849 O O . LYS B 1 588 ? 12.677 -27.742 39.037 1.00 76.93 589 LYS B O 1
ATOM 13855 N N . ALA B 1 589 ? 11.175 -27.708 40.721 1.00 79.21 590 ALA B N 1
ATOM 13856 C CA . ALA B 1 589 ? 10.007 -27.598 39.854 1.00 81.73 590 ALA B CA 1
ATOM 13857 C C . ALA B 1 589 ? 10.277 -26.602 38.734 1.00 83.43 590 ALA B C 1
ATOM 13858 O O . ALA B 1 589 ? 10.274 -26.960 37.556 1.00 84.81 590 ALA B O 1
ATOM 13860 N N . TYR B 1 590 ? 10.513 -25.351 39.113 1.00 84.69 591 TYR B N 1
ATOM 13861 C CA . TYR B 1 590 ? 10.798 -24.300 38.146 1.00 85.49 591 TYR B CA 1
ATOM 13862 C C . TYR B 1 590 ? 12.246 -24.449 37.692 1.00 86.76 591 TYR B C 1
ATOM 13863 O O . TYR B 1 590 ? 12.730 -25.565 37.513 1.00 87.60 591 TYR B O 1
ATOM 13872 N N . GLY B 1 591 ? 12.938 -23.331 37.509 1.00 88.35 592 GLY B N 1
ATOM 13873 C CA . GLY B 1 591 ? 14.323 -23.398 37.079 1.00 90.67 592 GLY B CA 1
ATOM 13874 C C . GLY B 1 591 ? 14.446 -23.691 35.599 1.00 91.94 592 GLY B C 1
ATOM 13875 O O . GLY B 1 591 ? 15.293 -23.119 34.914 1.00 92.28 592 GLY B O 1
ATOM 13876 N N . LYS B 1 592 ? 13.600 -24.589 35.101 1.00 93.30 593 LYS B N 1
ATOM 13877 C CA . LYS B 1 592 ? 13.616 -24.945 33.689 1.00 94.40 593 LYS B CA 1
ATOM 13878 C C . LYS B 1 592 ? 12.937 -23.835 32.895 1.00 94.25 593 LYS B C 1
ATOM 13879 O O . LYS B 1 592 ? 12.696 -23.969 31.696 1.00 95.10 593 LYS B O 1
ATOM 13885 N N . LYS B 1 593 ? 12.629 -22.739 33.580 1.00 93.00 594 LYS B N 1
ATOM 13886 C CA . LYS B 1 593 ? 11.978 -21.597 32.954 1.00 91.50 594 LYS B CA 1
ATOM 13887 C C . LYS B 1 593 ? 12.844 -20.349 33.093 1.00 91.01 594 LYS B C 1
ATOM 13888 O O . LYS B 1 593 ? 12.346 -19.225 33.033 1.00 91.65 594 LYS B O 1
ATOM 13894 N N . GLY B 1 594 ? 14.143 -20.557 33.282 1.00 90.01 595 GLY B N 1
ATOM 13895 C CA . GLY B 1 594 ? 15.061 -19.442 33.423 1.00 88.42 595 GLY B CA 1
ATOM 13896 C C . GLY B 1 594 ? 15.163 -18.938 34.848 1.00 86.75 595 GLY B C 1
ATOM 13897 O O . GLY B 1 594 ? 14.265 -19.158 35.659 1.00 86.51 595 GLY B O 1
ATOM 13898 N N . GLU B 1 595 ? 16.263 -18.258 35.155 1.00 84.61 596 GLU B N 1
ATOM 13899 C CA . GLU B 1 595 ? 16.478 -17.720 36.491 1.00 83.06 596 GLU B CA 1
ATOM 13900 C C . GLU B 1 595 ? 15.478 -16.606 36.768 1.00 79.75 596 GLU B C 1
ATOM 13901 O O . GLU B 1 595 ? 15.230 -16.252 37.920 1.00 79.58 596 GLU B O 1
ATOM 13907 N N . LYS B 1 596 ? 14.905 -16.058 35.702 1.00 75.84 597 LYS B N 1
ATOM 13908 C CA . LYS B 1 596 ? 13.933 -14.979 35.822 1.00 71.92 597 LYS B CA 1
ATOM 13909 C C . LYS B 1 596 ? 12.703 -15.450 36.591 1.00 66.91 597 LYS B C 1
ATOM 13910 O O . LYS B 1 596 ? 12.347 -14.877 37.622 1.00 65.53 597 LYS B O 1
ATOM 13916 N N . ILE B 1 597 ? 12.056 -16.495 36.085 1.00 60.58 598 ILE B N 1
ATOM 13917 C CA . ILE B 1 597 ? 10.872 -17.041 36.736 1.00 55.13 598 ILE B CA 1
ATOM 13918 C C . ILE B 1 597 ? 11.237 -17.485 38.148 1.00 50.50 598 ILE B C 1
ATOM 13919 O O . ILE B 1 597 ? 10.468 -17.292 39.090 1.00 45.89 598 ILE B O 1
ATOM 13924 N N . VAL B 1 598 ? 12.417 -18.082 38.284 1.00 46.39 599 VAL B N 1
ATOM 13925 C CA . VAL B 1 598 ? 12.895 -18.552 39.578 1.00 44.56 599 VAL B CA 1
ATOM 13926 C C . VAL B 1 598 ? 13.045 -17.391 40.552 1.00 42.47 599 VAL B C 1
ATOM 13927 O O . VAL B 1 598 ? 12.662 -17.499 41.719 1.00 40.94 599 VAL B O 1
ATOM 13931 N N . LYS B 1 599 ? 13.600 -16.283 40.071 1.00 40.31 600 LYS B N 1
ATOM 13932 C CA . LYS B 1 599 ? 13.793 -15.111 40.916 1.00 37.95 600 LYS B CA 1
ATOM 13933 C C . LYS B 1 599 ? 12.459 -14.593 41.433 1.00 33.54 600 LYS B C 1
ATOM 13934 O O . LYS B 1 599 ? 12.322 -14.298 42.617 1.00 33.42 600 LYS B O 1
ATOM 13940 N N . MET B 1 600 ? 11.477 -14.476 40.545 1.00 30.46 601 MET B N 1
ATOM 13941 C CA . MET B 1 600 ? 10.167 -13.988 40.952 1.00 30.99 601 MET B CA 1
ATOM 13942 C C . MET B 1 600 ? 9.576 -14.854 42.061 1.00 28.32 601 MET B C 1
ATOM 13943 O O . MET B 1 600 ? 8.956 -14.343 42.992 1.00 27.51 601 MET B O 1
ATOM 13948 N N . ASN B 1 601 ? 9.774 -16.166 41.969 1.00 28.26 602 ASN B N 1
ATOM 13949 C CA . ASN B 1 601 ? 9.242 -17.068 42.983 1.00 25.84 602 ASN B CA 1
ATOM 13950 C C . ASN B 1 601 ? 9.996 -16.989 44.306 1.00 26.68 602 ASN B C 1
ATOM 13951 O O . ASN B 1 601 ? 9.386 -17.075 45.374 1.00 27.16 602 ASN B O 1
ATOM 13956 N N . THR B 1 602 ? 11.315 -16.824 44.247 1.00 27.39 603 THR B N 1
ATOM 13957 C CA . THR B 1 602 ? 12.098 -16.706 45.473 1.00 30.60 603 THR B CA 1
ATOM 13958 C C . THR B 1 602 ? 11.806 -15.338 46.087 1.00 30.25 603 THR B C 1
ATOM 13959 O O . THR B 1 602 ? 11.837 -15.176 47.305 1.00 29.22 603 THR B O 1
ATOM 13963 N N . ASP B 1 603 ? 11.518 -14.357 45.235 1.00 28.29 604 ASP B N 1
ATOM 13964 C CA . ASP B 1 603 ? 11.185 -13.019 45.708 1.00 29.35 604 ASP B CA 1
ATOM 13965 C C . ASP B 1 603 ? 9.853 -13.111 46.438 1.00 29.95 604 ASP B C 1
ATOM 13966 O O . ASP B 1 603 ? 9.666 -12.495 47.486 1.00 28.18 604 ASP B O 1
ATOM 13971 N N . ALA B 1 604 ? 8.930 -13.885 45.874 1.00 25.05 605 ALA B N 1
ATOM 13972 C CA . ALA B 1 604 ? 7.618 -14.061 46.480 1.00 23.58 605 ALA B CA 1
ATOM 13973 C C . ALA B 1 604 ? 7.797 -14.664 47.864 1.00 22.35 605 ALA B C 1
ATOM 13974 O O . ALA B 1 604 ? 7.180 -14.218 48.830 1.00 23.78 605 ALA B O 1
ATOM 13976 N N . VAL B 1 605 ? 8.646 -15.682 47.957 1.00 21.49 606 VAL B N 1
ATOM 13977 C CA . VAL B 1 605 ? 8.907 -16.326 49.237 1.00 21.14 606 VAL B CA 1
ATOM 13978 C C . VAL B 1 605 ? 9.446 -15.314 50.246 1.00 21.63 606 VAL B C 1
ATOM 13979 O O . VAL B 1 605 ? 8.954 -15.227 51.369 1.00 19.74 606 VAL B O 1
ATOM 13983 N N . ASP B 1 606 ? 10.460 -14.553 49.839 1.00 24.17 607 ASP B N 1
ATOM 13984 C CA . ASP B 1 606 ? 11.069 -13.551 50.715 1.00 19.96 607 ASP B CA 1
ATOM 13985 C C . ASP B 1 606 ? 10.071 -12.498 51.188 1.00 23.39 607 ASP B C 1
ATOM 13986 O O . ASP B 1 606 ? 10.057 -12.137 52.365 1.00 24.36 607 ASP B O 1
ATOM 13991 N N . GLN B 1 607 ? 9.243 -11.995 50.275 1.00 22.46 608 GLN B N 1
ATOM 13992 C CA . GLN B 1 607 ? 8.261 -10.986 50.647 1.00 25.31 608 GLN B CA 1
ATOM 13993 C C . GLN B 1 607 ? 7.173 -11.560 51.539 1.00 23.00 608 GLN B C 1
ATOM 13994 O O . GLN B 1 607 ? 6.683 -10.881 52.436 1.00 21.72 608 GLN B O 1
ATOM 14000 N N . ALA B 1 608 ? 6.795 -12.811 51.292 1.00 21.61 609 ALA B N 1
ATOM 14001 C CA . ALA B 1 608 ? 5.767 -13.453 52.099 1.00 17.57 609 ALA B CA 1
ATOM 14002 C C . ALA B 1 608 ? 6.281 -13.642 53.518 1.00 18.50 609 ALA B C 1
ATOM 14003 O O . ALA B 1 608 ? 5.566 -13.374 54.483 1.00 21.03 609 ALA B O 1
ATOM 14005 N N . VAL B 1 609 ? 7.521 -14.106 53.648 1.00 18.40 610 VAL B N 1
ATOM 14006 C CA . VAL B 1 609 ? 8.104 -14.317 54.968 1.00 19.70 610 VAL B CA 1
ATOM 14007 C C . VAL B 1 609 ? 8.115 -12.989 55.712 1.00 18.39 610 VAL B C 1
ATOM 14008 O O . VAL B 1 609 ? 7.772 -12.916 56.888 1.00 19.93 610 VAL B O 1
ATOM 14012 N N . THR B 1 610 ? 8.506 -11.941 55.000 1.00 19.60 611 THR B N 1
ATOM 14013 C CA . THR B 1 610 ? 8.567 -10.600 55.565 1.00 22.88 611 THR B CA 1
ATOM 14014 C C . THR B 1 610 ? 7.192 -10.098 55.997 1.00 21.17 611 THR B C 1
ATOM 14015 O O . THR B 1 610 ? 7.044 -9.520 57.072 1.00 24.22 611 THR B O 1
ATOM 14019 N N . SER B 1 611 ? 6.190 -10.336 55.159 1.00 22.30 612 SER B N 1
ATOM 14020 C CA . SER B 1 611 ? 4.830 -9.875 55.421 1.00 22.17 612 SER B CA 1
ATOM 14021 C C . SER B 1 611 ? 3.983 -10.753 56.339 1.00 24.55 612 SER B C 1
ATOM 14022 O O . SER B 1 611 ? 2.984 -10.290 56.890 1.00 22.36 612 SER B O 1
ATOM 14025 N N . LEU B 1 612 ? 4.366 -12.013 56.505 1.00 21.94 613 LEU B N 1
ATOM 14026 C CA . LEU B 1 612 ? 3.591 -12.910 57.352 1.00 20.38 613 LEU B CA 1
ATOM 14027 C C . LEU B 1 612 ? 3.783 -12.659 58.842 1.00 22.96 613 LEU B C 1
ATOM 14028 O O . LEU B 1 612 ? 4.605 -13.301 59.501 1.00 21.20 613 LEU B O 1
ATOM 14033 N N . GLN B 1 613 ? 3.007 -11.715 59.366 1.00 18.43 614 GLN B N 1
ATOM 14034 C CA . GLN B 1 613 ? 3.052 -11.364 60.781 1.00 20.48 614 GLN B CA 1
ATOM 14035 C C . GLN B 1 613 ? 1.644 -11.512 61.352 1.00 18.66 614 GLN B C 1
ATOM 14036 O O . GLN B 1 613 ? 0.660 -11.386 60.623 1.00 17.58 614 GLN B O 1
ATOM 14042 N N . GLU B 1 614 ? 1.547 -11.782 62.649 1.00 22.13 615 GLU B N 1
ATOM 14043 C CA . GLU B 1 614 ? 0.250 -11.954 63.290 1.00 24.86 615 GLU B CA 1
ATOM 14044 C C . GLU B 1 614 ? -0.640 -10.724 63.206 1.00 27.17 615 GLU B C 1
ATOM 14045 O O . GLU B 1 614 ? -0.170 -9.589 63.329 1.00 24.99 615 GLU B O 1
ATOM 14051 N N . PHE B 1 615 ? -1.930 -10.965 62.988 1.00 22.68 616 PHE B N 1
ATOM 14052 C CA . PHE B 1 615 ? -2.921 -9.900 62.918 1.00 24.98 616 PHE B CA 1
ATOM 14053 C C . PHE B 1 615 ? -3.389 -9.721 64.354 1.00 25.12 616 PHE B C 1
ATOM 14054 O O . PHE B 1 615 ? -3.945 -10.645 64.944 1.00 24.55 616 PHE B O 1
ATOM 14062 N N . LYS B 1 616 ? -3.154 -8.542 64.920 1.00 30.23 617 LYS B N 1
ATOM 14063 C CA . LYS B 1 616 ? -3.559 -8.279 66.297 1.00 32.99 617 LYS B CA 1
ATOM 14064 C C . LYS B 1 616 ? -5.029 -7.886 66.356 1.00 34.10 617 LYS B C 1
ATOM 14065 O O . LYS B 1 616 ? -5.408 -6.782 65.957 1.00 34.07 617 LYS B O 1
ATOM 14071 N N . TYR B 1 617 ? -5.852 -8.808 66.846 1.00 32.31 618 TYR B N 1
ATOM 14072 C CA . TYR B 1 617 ? -7.288 -8.587 66.967 1.00 31.30 618 TYR B CA 1
ATOM 14073 C C . TYR B 1 617 ? -7.637 -8.220 68.407 1.00 31.62 618 TYR B C 1
ATOM 14074 O O . TYR B 1 617 ? -7.045 -8.744 69.349 1.00 28.46 618 TYR B O 1
ATOM 14083 N N . PRO B 1 618 ? -8.608 -7.313 68.595 1.00 32.90 619 PRO B N 1
ATOM 14084 C CA . PRO B 1 618 ? -9.016 -6.885 69.937 1.00 32.83 619 PRO B CA 1
ATOM 14085 C C . PRO B 1 618 ? -9.777 -7.968 70.690 1.00 36.14 619 PRO B C 1
ATOM 14086 O O . PRO B 1 618 ? -10.412 -8.833 70.081 1.00 33.59 619 PRO B O 1
ATOM 14090 N N . ASP B 1 619 ? -9.713 -7.920 72.015 1.00 35.89 620 ASP B N 1
ATOM 14091 C CA . ASP B 1 619 ? -10.413 -8.901 72.827 1.00 39.38 620 ASP B CA 1
ATOM 14092 C C . ASP B 1 619 ? -11.912 -8.742 72.596 1.00 36.92 620 ASP B C 1
ATOM 14093 O O . ASP B 1 619 ? -12.681 -9.694 72.749 1.00 36.46 620 ASP B O 1
ATOM 14098 N N . SER B 1 620 ? -12.319 -7.534 72.213 1.00 33.80 621 SER B N 1
ATOM 14099 C CA . SER B 1 620 ? -13.727 -7.245 71.962 1.00 34.71 621 SER B CA 1
ATOM 14100 C C . SER B 1 620 ? -14.325 -8.163 70.899 1.00 35.05 621 SER B C 1
ATOM 14101 O O . SER B 1 620 ? -15.542 -8.213 70.724 1.00 34.32 621 SER B O 1
ATOM 14104 N N . TRP B 1 621 ? -13.468 -8.884 70.186 1.00 33.16 622 TRP B N 1
ATOM 14105 C CA . TRP B 1 621 ? -13.937 -9.811 69.164 1.00 33.31 622 TRP B CA 1
ATOM 14106 C C . TRP B 1 621 ? -14.637 -10.989 69.839 1.00 33.82 622 TRP B C 1
ATOM 14107 O O . TRP B 1 621 ? -15.529 -11.606 69.256 1.00 32.65 622 TRP B O 1
ATOM 14118 N N . LYS B 1 622 ? -14.233 -11.288 71.072 1.00 36.06 623 LYS B N 1
ATOM 14119 C CA . LYS B 1 622 ? -14.819 -12.390 71.831 1.00 39.84 623 LYS B CA 1
ATOM 14120 C C . LYS B 1 622 ? -16.340 -12.382 71.795 1.00 42.47 623 LYS B C 1
ATOM 14121 O O . LYS B 1 622 ? -16.972 -13.436 71.861 1.00 45.14 623 LYS B O 1
ATOM 14127 N N . ASP B 1 623 ? -16.930 -11.196 71.699 1.00 44.44 624 ASP B N 1
ATOM 14128 C CA . ASP B 1 623 ? -18.381 -11.092 71.657 1.00 48.51 624 ASP B CA 1
ATOM 14129 C C . ASP B 1 623 ? -18.871 -10.134 70.581 1.00 49.21 624 ASP B C 1
ATOM 14130 O O . ASP B 1 623 ? -19.733 -9.289 70.829 1.00 48.09 624 ASP B O 1
ATOM 14135 N N . ALA B 1 624 ? -18.314 -10.268 69.382 1.00 50.14 625 ALA B N 1
ATOM 14136 C CA . ALA B 1 624 ? -18.722 -9.427 68.267 1.00 52.16 625 ALA B CA 1
ATOM 14137 C C . ALA B 1 624 ? -20.215 -9.658 68.055 1.00 53.35 625 ALA B C 1
ATOM 14138 O O . ALA B 1 624 ? -20.694 -10.789 68.133 1.00 52.70 625 ALA B O 1
ATOM 14140 N N . PRO B 1 625 ? -20.971 -8.585 67.787 1.00 55.97 626 PRO B N 1
ATOM 14141 C CA . PRO B 1 625 ? -22.416 -8.687 67.569 1.00 58.90 626 PRO B CA 1
ATOM 14142 C C . PRO B 1 625 ? -22.783 -9.438 66.295 1.00 60.79 626 PRO B C 1
ATOM 14143 O O . PRO B 1 625 ? -22.094 -9.331 65.284 1.00 61.42 626 PRO B O 1
ATOM 14147 N N . ALA B 1 626 ? -23.873 -10.198 66.353 1.00 64.85 627 ALA B N 1
ATOM 14148 C CA . ALA B 1 626 ? -24.345 -10.957 65.201 1.00 68.89 627 ALA B CA 1
ATOM 14149 C C . ALA B 1 626 ? -25.198 -10.046 64.325 1.00 72.42 627 ALA B C 1
ATOM 14150 O O . ALA B 1 626 ? -25.729 -9.044 64.803 1.00 72.05 627 ALA B O 1
ATOM 14152 N N . GLU B 1 627 ? -25.328 -10.390 63.046 1.00 77.82 628 GLU B N 1
ATOM 14153 C CA . GLU B 1 627 ? -26.119 -9.579 62.125 1.00 83.72 628 GLU B CA 1
ATOM 14154 C C . GLU B 1 627 ? -27.426 -10.256 61.718 1.00 85.58 628 GLU B C 1
ATOM 14155 O O . GLU B 1 627 ? -27.749 -11.345 62.192 1.00 85.38 628 GLU B O 1
ATOM 14161 N N . THR B 1 628 ? -28.170 -9.598 60.834 1.00 88.72 629 THR B N 1
ATOM 14162 C CA . THR B 1 628 ? -29.450 -10.112 60.356 1.00 91.25 629 THR B CA 1
ATOM 14163 C C . THR B 1 628 ? -29.283 -11.168 59.266 1.00 92.42 629 THR B C 1
ATOM 14164 O O . THR B 1 628 ? -28.231 -11.797 59.152 1.00 92.46 629 THR B O 1
ATOM 14168 N N . LYS B 1 629 ? -30.331 -11.356 58.467 1.00 94.18 630 LYS B N 1
ATOM 14169 C CA . LYS B 1 629 ? -30.314 -12.336 57.386 1.00 94.67 630 LYS B CA 1
ATOM 14170 C C . LYS B 1 629 ? -30.817 -11.739 56.072 1.00 94.34 630 LYS B C 1
ATOM 14171 O O . LYS B 1 629 ? -31.948 -11.991 55.652 1.00 93.73 630 LYS B O 1
ATOM 14177 N N . ALA B 1 630 ? -29.967 -10.947 55.426 1.00 94.05 631 ALA B N 1
ATOM 14178 C CA . ALA B 1 630 ? -30.321 -10.319 54.159 1.00 93.66 631 ALA B CA 1
ATOM 14179 C C . ALA B 1 630 ? -30.329 -11.361 53.043 1.00 92.83 631 ALA B C 1
ATOM 14180 O O . ALA B 1 630 ? -29.831 -11.114 51.943 1.00 93.23 631 ALA B O 1
ATOM 14182 N N . GLU B 1 631 ? -30.899 -12.526 53.337 1.00 90.92 632 GLU B N 1
ATOM 14183 C CA . GLU B 1 631 ? -30.974 -13.615 52.370 1.00 88.64 632 GLU B CA 1
ATOM 14184 C C . GLU B 1 631 ? -32.132 -13.438 51.388 1.00 84.87 632 GLU B C 1
ATOM 14185 O O . GLU B 1 631 ? -33.222 -13.005 51.763 1.00 85.21 632 GLU B O 1
ATOM 14191 N N . PRO B 1 632 ? -31.901 -13.767 50.107 1.00 80.53 633 PRO B N 1
ATOM 14192 C CA . PRO B 1 632 ? -32.926 -13.643 49.068 1.00 75.64 633 PRO B CA 1
ATOM 14193 C C . PRO B 1 632 ? -34.032 -14.682 49.215 1.00 70.37 633 PRO B C 1
ATOM 14194 O O . PRO B 1 632 ? -34.005 -15.511 50.125 1.00 70.23 633 PRO B O 1
ATOM 14198 N N . MET B 1 633 ? -35.006 -14.630 48.314 1.00 63.90 634 MET B N 1
ATOM 14199 C CA . MET B 1 633 ? -36.114 -15.573 48.342 1.00 56.97 634 MET B CA 1
ATOM 14200 C C . MET B 1 633 ? -35.809 -16.780 47.466 1.00 48.45 634 MET B C 1
ATOM 14201 O O . MET B 1 633 ? -35.341 -16.641 46.337 1.00 45.61 634 MET B O 1
ATOM 14206 N N . THR B 1 634 ? -36.069 -17.964 48.005 1.00 38.71 635 THR B N 1
ATOM 14207 C CA . THR B 1 634 ? -35.852 -19.213 47.284 1.00 32.22 635 THR B CA 1
ATOM 14208 C C . THR B 1 634 ? -37.017 -20.111 47.681 1.00 30.59 635 THR B C 1
ATOM 14209 O O . THR B 1 634 ? -37.881 -19.691 48.452 1.00 34.72 635 THR B O 1
ATOM 14213 N N . ASN B 1 635 ? -37.065 -21.334 47.168 1.00 24.80 636 ASN B N 1
ATOM 14214 C CA . ASN B 1 635 ? -38.167 -22.206 47.540 1.00 23.20 636 ASN B CA 1
ATOM 14215 C C . ASN B 1 635 ? -37.823 -23.125 48.705 1.00 22.99 636 ASN B C 1
ATOM 14216 O O . ASN B 1 635 ? -36.674 -23.199 49.146 1.00 22.72 636 ASN B O 1
ATOM 14221 N N . GLU B 1 636 ? -38.844 -23.812 49.199 1.00 21.42 637 GLU B N 1
ATOM 14222 C CA . GLU B 1 636 ? -38.724 -24.722 50.324 1.00 22.83 637 GLU B CA 1
ATOM 14223 C C . GLU B 1 636 ? -37.633 -25.779 50.146 1.00 20.79 637 GLU B C 1
ATOM 14224 O O . GLU B 1 636 ? -36.842 -26.010 51.053 1.00 17.62 637 GLU B O 1
ATOM 14230 N N . PHE B 1 637 ? -37.582 -26.413 48.981 1.00 19.88 638 PHE B N 1
ATOM 14231 C CA . PHE B 1 637 ? -36.577 -27.446 48.750 1.00 19.73 638 PHE B CA 1
ATOM 14232 C C . PHE B 1 637 ? -35.169 -26.865 48.786 1.00 20.26 638 PHE B C 1
ATOM 14233 O O . PHE B 1 637 ? -34.241 -27.495 49.297 1.00 18.72 638 PHE B O 1
ATOM 14241 N N . PHE B 1 638 ? -35.000 -25.663 48.249 1.00 18.00 639 PHE B N 1
ATOM 14242 C CA . PHE B 1 638 ? -33.680 -25.056 48.255 1.00 18.78 639 PHE B CA 1
ATOM 14243 C C . PHE B 1 638 ? -33.243 -24.772 49.685 1.00 17.94 639 PHE B C 1
ATOM 14244 O O . PHE B 1 638 ? -32.101 -25.031 50.056 1.00 16.47 639 PHE B O 1
ATOM 14252 N N . LYS B 1 639 ? -34.163 -24.248 50.489 1.00 18.48 640 LYS B N 1
ATOM 14253 C CA . LYS B 1 639 ? -33.873 -23.930 51.884 1.00 19.54 640 LYS B CA 1
ATOM 14254 C C . LYS B 1 639 ? -33.572 -25.154 52.744 1.00 18.09 640 LYS B C 1
ATOM 14255 O O . LYS B 1 639 ? -32.626 -25.148 53.530 1.00 19.29 640 LYS B O 1
ATOM 14261 N N . ASN B 1 640 ? -34.375 -26.201 52.588 1.00 19.00 641 ASN B N 1
ATOM 14262 C CA . ASN B 1 640 ? -34.221 -27.401 53.404 1.00 20.92 641 ASN B CA 1
ATOM 14263 C C . ASN B 1 640 ? -33.261 -28.475 52.922 1.00 17.85 641 ASN B C 1
ATOM 14264 O O . ASN B 1 640 ? -32.786 -29.273 53.728 1.00 17.34 641 ASN B O 1
ATOM 14269 N N . VAL B 1 641 ? -32.970 -28.511 51.628 1.00 16.33 642 VAL B N 1
ATOM 14270 C CA . VAL B 1 641 ? -32.081 -29.553 51.125 1.00 15.18 642 VAL B CA 1
ATOM 14271 C C . VAL B 1 641 ? -30.859 -29.074 50.356 1.00 16.07 642 VAL B C 1
ATOM 14272 O O . VAL B 1 641 ? -29.727 -29.399 50.712 1.00 17.17 642 VAL B O 1
ATOM 14276 N N . VAL B 1 642 ? -31.091 -28.300 49.301 1.00 17.38 643 VAL B N 1
ATOM 14277 C CA . VAL B 1 642 ? -30.006 -27.819 48.456 1.00 17.75 643 VAL B CA 1
ATOM 14278 C C . VAL B 1 642 ? -28.962 -26.948 49.162 1.00 20.82 643 VAL B C 1
ATOM 14279 O O . VAL B 1 642 ? -27.774 -27.280 49.162 1.00 17.86 643 VAL B O 1
ATOM 14283 N N . LYS B 1 643 ? -29.395 -25.843 49.765 1.00 18.71 644 LYS B N 1
ATOM 14284 C CA . LYS B 1 643 ? -28.458 -24.951 50.438 1.00 19.69 644 LYS B CA 1
ATOM 14285 C C . LYS B 1 643 ? -27.615 -25.664 51.497 1.00 19.96 644 LYS B C 1
ATOM 14286 O O . LYS B 1 643 ? -26.405 -25.462 51.569 1.00 21.18 644 LYS B O 1
ATOM 14292 N N . PRO B 1 644 ? -28.242 -26.497 52.344 1.00 18.21 645 PRO B N 1
ATOM 14293 C CA . PRO B 1 644 ? -27.443 -27.193 53.358 1.00 21.24 645 PRO B CA 1
ATOM 14294 C C . PRO B 1 644 ? -26.318 -28.002 52.699 1.00 19.78 645 PRO B C 1
ATOM 14295 O O . PRO B 1 644 ? -25.182 -28.014 53.172 1.00 18.74 645 PRO B O 1
ATOM 14299 N N . ILE B 1 645 ? -26.643 -28.671 51.599 1.00 19.32 646 ILE B N 1
ATOM 14300 C CA . ILE B 1 645 ? -25.658 -29.472 50.880 1.00 16.97 646 ILE B CA 1
ATOM 14301 C C . ILE B 1 645 ? -24.587 -28.584 50.256 1.00 18.81 646 ILE B C 1
ATOM 14302 O O . ILE B 1 645 ? -23.401 -28.896 50.327 1.00 17.74 646 ILE B O 1
ATOM 14307 N N . LEU B 1 646 ? -24.998 -27.471 49.656 1.00 15.17 647 LEU B N 1
ATOM 14308 C CA . LEU B 1 646 ? -24.037 -26.562 49.042 1.00 18.11 647 LEU B CA 1
ATOM 14309 C C . LEU B 1 646 ? -23.147 -25.883 50.091 1.00 21.17 647 LEU B C 1
ATOM 14310 O O . LEU B 1 646 ? -22.066 -25.391 49.769 1.00 22.93 647 LEU B O 1
ATOM 14315 N N . THR B 1 647 ? -23.597 -25.865 51.344 1.00 23.02 648 THR B N 1
ATOM 14316 C CA . THR B 1 647 ? -22.829 -25.248 52.423 1.00 23.70 648 THR B CA 1
ATOM 14317 C C . THR B 1 647 ? -22.060 -26.279 53.250 1.00 24.31 648 THR B C 1
ATOM 14318 O O . THR B 1 647 ? -21.711 -26.027 54.402 1.00 24.64 648 THR B O 1
ATOM 14322 N N . GLN B 1 648 ? -21.814 -27.442 52.652 1.00 25.87 649 GLN B N 1
ATOM 14323 C CA . GLN B 1 648 ? -21.064 -28.526 53.287 1.00 26.50 649 GLN B CA 1
ATOM 14324 C C . GLN B 1 648 ? -21.725 -29.153 54.517 1.00 27.98 649 GLN B C 1
ATOM 14325 O O . GLN B 1 648 ? -21.037 -29.647 55.414 1.00 26.29 649 GLN B O 1
ATOM 14331 N N . GLN B 1 649 ? -23.053 -29.148 54.555 1.00 24.78 650 GLN B N 1
ATOM 14332 C CA . GLN B 1 649 ? -23.780 -29.721 55.684 1.00 24.89 650 GLN B CA 1
ATOM 14333 C C . GLN B 1 649 ? -24.620 -30.921 55.256 1.00 21.82 650 GLN B C 1
ATOM 14334 O O . GLN B 1 649 ? -25.491 -31.370 55.999 1.00 23.24 650 GLN B O 1
ATOM 14340 N N . GLY B 1 650 ? -24.357 -31.439 54.060 1.00 18.83 651 GLY B N 1
ATOM 14341 C CA . GLY B 1 650 ? -25.122 -32.571 53.564 1.00 18.65 651 GLY B CA 1
ATOM 14342 C C . GLY B 1 650 ? -25.113 -33.783 54.474 1.00 17.30 651 GLY B C 1
ATOM 14343 O O . GLY B 1 650 ? -26.122 -34.472 54.624 1.00 17.68 651 GLY B O 1
ATOM 14344 N N . ASP B 1 651 ? -23.968 -34.051 55.086 1.00 17.90 652 ASP B N 1
ATOM 14345 C CA . ASP B 1 651 ? -23.842 -35.191 55.980 1.00 18.87 652 ASP B CA 1
ATOM 14346 C C . ASP B 1 651 ? -24.828 -35.130 57.141 1.00 18.36 652 ASP B C 1
ATOM 14347 O O . ASP B 1 651 ? -25.148 -36.155 57.742 1.00 16.34 652 ASP B O 1
ATOM 14352 N N . LYS B 1 652 ? -25.317 -33.932 57.446 1.00 17.23 653 LYS B N 1
ATOM 14353 C CA . LYS B 1 652 ? -26.268 -33.758 58.544 1.00 18.31 653 LYS B CA 1
ATOM 14354 C C . LYS B 1 652 ? -27.709 -34.031 58.127 1.00 19.50 653 LYS B C 1
ATOM 14355 O O . LYS B 1 652 ? -28.591 -34.158 58.976 1.00 19.95 653 LYS B O 1
ATOM 14361 N N . LEU B 1 653 ? -27.957 -34.112 56.824 1.00 14.59 654 LEU B N 1
ATOM 14362 C CA . LEU B 1 653 ? -29.308 -34.394 56.345 1.00 16.05 654 LEU B CA 1
ATOM 14363 C C . LEU B 1 653 ? -29.649 -35.855 56.626 1.00 17.28 654 LEU B C 1
ATOM 14364 O O . LEU B 1 653 ? -28.925 -36.760 56.210 1.00 16.49 654 LEU B O 1
ATOM 14369 N N . PRO B 1 654 ? -30.763 -36.103 57.337 1.00 16.65 655 PRO B N 1
ATOM 14370 C CA . PRO B 1 654 ? -31.191 -37.465 57.669 1.00 15.06 655 PRO B CA 1
ATOM 14371 C C . PRO B 1 654 ? -31.774 -38.197 56.464 1.00 15.44 655 PRO B C 1
ATOM 14372 O O . PRO B 1 654 ? -32.044 -37.589 55.428 1.00 14.91 655 PRO B O 1
ATOM 14376 N N . VAL B 1 655 ? -31.975 -39.502 56.615 1.00 15.71 656 VAL B N 1
ATOM 14377 C CA . VAL B 1 655 ? -32.527 -40.327 55.547 1.00 13.91 656 VAL B CA 1
ATOM 14378 C C . VAL B 1 655 ? -33.871 -39.810 55.032 1.00 18.41 656 VAL B C 1
ATOM 14379 O O . VAL B 1 655 ? -34.172 -39.921 53.841 1.00 16.04 656 VAL B O 1
ATOM 14383 N N . SER B 1 656 ? -34.666 -39.227 55.925 1.00 17.29 657 SER B N 1
ATOM 14384 C CA . SER B 1 656 ? -35.990 -38.718 55.564 1.00 17.20 657 SER B CA 1
ATOM 14385 C C . SER B 1 656 ? -36.005 -37.520 54.612 1.00 18.78 657 SER B C 1
ATOM 14386 O O . SER B 1 656 ? -37.054 -37.167 54.066 1.00 18.46 657 SER B O 1
ATOM 14389 N N . ALA B 1 657 ? -34.856 -36.890 54.404 1.00 17.18 658 ALA B N 1
ATOM 14390 C CA . ALA B 1 657 ? -34.804 -35.734 53.522 1.00 19.28 658 ALA B CA 1
ATOM 14391 C C . ALA B 1 657 ? -34.735 -36.128 52.054 1.00 19.26 658 ALA B C 1
ATOM 14392 O O . ALA B 1 657 ? -34.851 -35.273 51.178 1.00 19.31 658 ALA B O 1
ATOM 14394 N N . PHE B 1 658 ? -34.570 -37.419 51.781 1.00 19.26 659 PHE B N 1
ATOM 14395 C CA . PHE B 1 658 ? -34.449 -37.878 50.398 1.00 18.69 659 PHE B CA 1
ATOM 14396 C C . PHE B 1 658 ? -35.561 -38.798 49.904 1.00 16.73 659 PHE B C 1
ATOM 14397 O O . PHE B 1 658 ? -36.150 -39.556 50.675 1.00 17.47 659 PHE B O 1
ATOM 14405 N N . GLU B 1 659 ? -35.843 -38.720 48.606 1.00 15.35 660 GLU B N 1
ATOM 14406 C CA . GLU B 1 659 ? -36.867 -39.563 48.000 1.00 15.32 660 GLU B CA 1
ATOM 14407 C C . GLU B 1 659 ? -36.323 -40.984 47.944 1.00 13.59 660 GLU B C 1
ATOM 14408 O O . GLU B 1 659 ? -35.152 -41.191 47.639 1.00 15.13 660 GLU B O 1
ATOM 14414 N N . ALA B 1 660 ? -37.168 -41.963 48.241 1.00 14.47 661 ALA B N 1
ATOM 14415 C CA . ALA B 1 660 ? -36.733 -43.358 48.228 1.00 16.74 661 ALA B CA 1
ATOM 14416 C C . ALA B 1 660 ? -36.159 -43.799 46.875 1.00 15.78 661 ALA B C 1
ATOM 14417 O O . ALA B 1 660 ? -35.201 -44.581 46.827 1.00 15.90 661 ALA B O 1
ATOM 14419 N N . ASP B 1 661 ? -36.729 -43.297 45.781 1.00 11.96 662 ASP B N 1
ATOM 14420 C CA . ASP B 1 661 ? -36.258 -43.670 44.448 1.00 12.94 662 ASP B CA 1
ATOM 14421 C C . ASP B 1 661 ? -35.152 -42.770 43.898 1.00 15.03 662 ASP B C 1
ATOM 14422 O O . ASP B 1 661 ? -34.800 -42.863 42.722 1.00 15.84 662 ASP B O 1
ATOM 14427 N N . GLY B 1 662 ? -34.613 -41.896 44.743 1.00 12.71 663 GLY B N 1
ATOM 14428 C CA . GLY B 1 662 ? -33.530 -41.019 44.322 1.00 14.90 663 GLY B CA 1
ATOM 14429 C C . GLY B 1 662 ? -33.873 -39.785 43.498 1.00 14.80 663 GLY B C 1
ATOM 14430 O O . GLY B 1 662 ? -32.990 -38.989 43.183 1.00 16.66 663 GLY B O 1
ATOM 14431 N N . ARG B 1 663 ? -35.141 -39.602 43.148 1.00 15.08 664 ARG B N 1
ATOM 14432 C CA . ARG B 1 663 ? -35.513 -38.444 42.339 1.00 15.26 664 ARG B CA 1
ATOM 14433 C C . ARG B 1 663 ? -35.266 -37.088 43.006 1.00 14.56 664 ARG B C 1
ATOM 14434 O O . ARG B 1 663 ? -35.305 -36.961 44.234 1.00 13.83 664 ARG B O 1
ATOM 14442 N N . PHE B 1 664 ? -35.001 -36.089 42.168 1.00 13.95 665 PHE B N 1
ATOM 14443 C CA . PHE B 1 664 ? -34.771 -34.711 42.598 1.00 13.49 665 PHE B CA 1
ATOM 14444 C C . PHE B 1 664 ? -35.688 -33.825 41.766 1.00 12.78 665 PHE B C 1
ATOM 14445 O O . PHE B 1 664 ? -36.053 -34.172 40.643 1.00 15.46 665 PHE B O 1
ATOM 14453 N N . PRO B 1 665 ? -36.077 -32.663 42.307 1.00 14.65 666 PRO B N 1
ATOM 14454 C CA . PRO B 1 665 ? -36.954 -31.782 41.532 1.00 15.91 666 PRO B CA 1
ATOM 14455 C C . PRO B 1 665 ? -36.123 -30.949 40.557 1.00 15.52 666 PRO B C 1
ATOM 14456 O O . PRO B 1 665 ? -34.915 -30.794 40.739 1.00 13.42 666 PRO B O 1
ATOM 14460 N N . LEU B 1 666 ? -36.766 -30.430 39.515 1.00 15.69 667 LEU B N 1
ATOM 14461 C CA . LEU B 1 666 ? -36.076 -29.597 38.535 1.00 15.19 667 LEU B CA 1
ATOM 14462 C C . LEU B 1 666 ? -35.894 -28.177 39.067 1.00 17.36 667 LEU B C 1
ATOM 14463 O O . LEU B 1 666 ? -36.542 -27.789 40.035 1.00 16.51 667 LEU B O 1
ATOM 14468 N N . GLY B 1 667 ? -34.993 -27.428 38.430 1.00 17.99 668 GLY B N 1
ATOM 14469 C CA . GLY B 1 667 ? -34.753 -26.028 38.761 1.00 16.58 668 GLY B CA 1
ATOM 14470 C C . GLY B 1 667 ? -34.070 -25.548 40.032 1.00 18.97 668 GLY B C 1
ATOM 14471 O O . GLY B 1 667 ? -34.194 -24.369 40.371 1.00 18.63 668 GLY B O 1
ATOM 14472 N N . THR B 1 668 ? -33.343 -26.413 40.732 1.00 15.94 669 THR B N 1
ATOM 14473 C CA . THR B 1 668 ? -32.678 -25.983 41.961 1.00 15.66 669 THR B CA 1
ATOM 14474 C C . THR B 1 668 ? -31.519 -25.021 41.681 1.00 15.38 669 THR B C 1
ATOM 14475 O O . THR B 1 668 ? -31.107 -24.267 42.563 1.00 15.13 669 THR B O 1
ATOM 14479 N N . SER B 1 669 ? -30.997 -25.054 40.457 1.00 16.83 670 SER B N 1
ATOM 14480 C CA . SER B 1 669 ? -29.870 -24.202 40.083 1.00 15.94 670 SER B CA 1
ATOM 14481 C C . SER B 1 669 ? -30.257 -22.728 39.974 1.00 15.25 670 SER B C 1
ATOM 14482 O O . SER B 1 669 ? -29.394 -21.854 39.936 1.00 14.82 670 SER B O 1
ATOM 14485 N N . GLN B 1 670 ? -31.556 -22.469 39.903 1.00 15.96 671 GLN B N 1
ATOM 14486 C CA . GLN B 1 670 ? -32.075 -21.108 39.794 1.00 19.83 671 GLN B CA 1
ATOM 14487 C C . GLN B 1 670 ? -31.670 -20.221 40.971 1.00 20.61 671 GLN B C 1
ATOM 14488 O O . GLN B 1 670 ? -31.604 -18.995 40.841 1.00 20.41 671 GLN B O 1
ATOM 14494 N N . PHE B 1 671 ? -31.389 -20.841 42.114 1.00 18.79 672 PHE B N 1
ATOM 14495 C CA . PHE B 1 671 ? -31.043 -20.095 43.320 1.00 20.57 672 PHE B CA 1
ATOM 14496 C C . PHE B 1 671 ? -29.574 -20.089 43.740 1.00 21.15 672 PHE B C 1
ATOM 14497 O O . PHE B 1 671 ? -29.220 -19.447 44.729 1.00 17.57 672 PHE B O 1
ATOM 14505 N N . GLU B 1 672 ? -28.717 -20.787 43.004 1.00 20.07 673 GLU B N 1
ATOM 14506 C CA . GLU B 1 672 ? -27.305 -20.845 43.371 1.00 19.46 673 GLU B CA 1
ATOM 14507 C C . GLU B 1 672 ? -26.566 -19.512 43.251 1.00 19.42 673 GLU B C 1
ATOM 14508 O O . GLU B 1 672 ? -25.821 -19.138 44.159 1.00 18.13 673 GLU B O 1
ATOM 14514 N N . LYS B 1 673 ? -26.771 -18.802 42.144 1.00 19.90 674 LYS B N 1
ATOM 14515 C CA . LYS B 1 673 ? -26.146 -17.495 41.924 1.00 20.89 674 LYS B CA 1
ATOM 14516 C C . LYS B 1 673 ? -24.738 -17.400 42.518 1.00 22.66 674 LYS B C 1
ATOM 14517 O O . LYS B 1 673 ? -24.455 -16.526 43.338 1.00 23.27 674 LYS B O 1
ATOM 14523 N N . ARG B 1 674 ? -23.857 -18.294 42.078 1.00 21.96 675 ARG B N 1
ATOM 14524 C CA . ARG B 1 674 ? -22.485 -18.360 42.577 1.00 21.24 675 ARG B CA 1
ATOM 14525 C C . ARG B 1 674 ? -21.632 -17.105 42.374 1.00 18.04 675 ARG B C 1
ATOM 14526 O O . ARG B 1 674 ? -20.833 -16.753 43.243 1.00 19.12 675 ARG B O 1
ATOM 14534 N N . GLY B 1 675 ? -21.791 -16.450 41.228 1.00 16.71 676 GLY B N 1
ATOM 14535 C CA . GLY B 1 675 ? -21.018 -15.253 40.938 1.00 19.47 676 GLY B CA 1
ATOM 14536 C C . GLY B 1 675 ? -19.516 -15.488 40.963 1.00 21.67 676 GLY B C 1
ATOM 14537 O O . GLY B 1 675 ? -18.780 -14.757 41.628 1.00 21.56 676 GLY B O 1
ATOM 14538 N N . VAL B 1 676 ? -19.049 -16.498 40.231 1.00 20.66 677 VAL B N 1
ATOM 14539 C CA . VAL B 1 676 ? -17.623 -16.812 40.208 1.00 18.63 677 VAL B CA 1
ATOM 14540 C C . VAL B 1 676 ? -16.868 -16.312 38.978 1.00 18.73 677 VAL B C 1
ATOM 14541 O O . VAL B 1 676 ? -15.675 -16.576 38.836 1.00 19.45 677 VAL B O 1
ATOM 14545 N N . ALA B 1 677 ? -17.548 -15.599 38.085 1.00 18.67 678 ALA B N 1
ATOM 14546 C CA . ALA B 1 677 ? -16.874 -15.071 36.902 1.00 18.11 678 ALA B CA 1
ATOM 14547 C C . ALA B 1 677 ? -15.940 -13.957 37.361 1.00 19.84 678 ALA B C 1
ATOM 14548 O O . ALA B 1 677 ? -16.219 -13.283 38.350 1.00 20.90 678 ALA B O 1
ATOM 14550 N N . ILE B 1 678 ? -14.828 -13.780 36.656 1.00 20.74 679 ILE B N 1
ATOM 14551 C CA . ILE B 1 678 ? -13.877 -12.723 36.992 1.00 18.09 679 ILE B CA 1
ATOM 14552 C C . ILE B 1 678 ? -14.325 -11.492 36.219 1.00 19.11 679 ILE B C 1
ATOM 14553 O O . ILE B 1 678 ? -14.399 -10.385 36.763 1.00 21.09 679 ILE B O 1
ATOM 14558 N N . ASN B 1 679 ? -14.628 -11.705 34.943 1.00 19.51 680 ASN B N 1
ATOM 14559 C CA . ASN B 1 679 ? -15.121 -10.650 34.073 1.00 21.32 680 ASN B CA 1
ATOM 14560 C C . ASN B 1 679 ? -16.438 -11.126 33.481 1.00 25.02 680 ASN B C 1
ATOM 14561 O O . ASN B 1 679 ? -16.635 -12.327 33.273 1.00 21.12 680 ASN B O 1
ATOM 14566 N N . VAL B 1 680 ? -17.343 -10.186 33.229 1.00 21.13 681 VAL B N 1
ATOM 14567 C CA . VAL B 1 680 ? -18.643 -10.504 32.651 1.00 21.93 681 VAL B CA 1
ATOM 14568 C C . VAL B 1 680 ? -18.942 -9.462 31.580 1.00 22.46 681 VAL B C 1
ATOM 14569 O O . VAL B 1 680 ? -18.346 -8.383 31.575 1.00 23.75 681 VAL B O 1
ATOM 14573 N N . PRO B 1 681 ? -19.859 -9.769 30.651 1.00 20.89 682 PRO B N 1
ATOM 14574 C CA . PRO B 1 681 ? -20.163 -8.785 29.611 1.00 17.88 682 PRO B CA 1
ATOM 14575 C C . PRO B 1 681 ? -20.963 -7.590 30.105 1.00 24.38 682 PRO B C 1
ATOM 14576 O O . PRO B 1 681 ? -21.723 -7.687 31.072 1.00 18.75 682 PRO B O 1
ATOM 14580 N N . GLN B 1 682 ? -20.759 -6.456 29.442 1.00 21.39 683 GLN B N 1
ATOM 14581 C CA . GLN B 1 682 ? -21.479 -5.230 29.754 1.00 24.68 683 GLN B CA 1
ATOM 14582 C C . GLN B 1 682 ? -22.125 -4.823 28.439 1.00 21.60 683 GLN B C 1
ATOM 14583 O O . GLN B 1 682 ? -21.440 -4.678 27.425 1.00 23.18 683 GLN B O 1
ATOM 14589 N N . TRP B 1 683 ? -23.443 -4.657 28.453 1.00 22.32 684 TRP B N 1
ATOM 14590 C CA . TRP B 1 683 ? -24.173 -4.291 27.246 1.00 22.85 684 TRP B CA 1
ATOM 14591 C C . TRP B 1 683 ? -24.005 -2.808 26.906 1.00 23.32 684 TRP B C 1
ATOM 14592 O O . TRP B 1 683 ? -24.079 -1.946 27.781 1.00 22.43 684 TRP B O 1
ATOM 14603 N N . VAL B 1 684 ? -23.760 -2.538 25.627 1.00 26.55 685 VAL B N 1
ATOM 14604 C CA . VAL B 1 684 ? -23.592 -1.181 25.115 1.00 25.10 685 VAL B CA 1
ATOM 14605 C C . VAL B 1 684 ? -24.682 -1.029 24.053 1.00 24.95 685 VAL B C 1
ATOM 14606 O O . VAL B 1 684 ? -24.436 -1.211 22.858 1.00 24.67 685 VAL B O 1
ATOM 14610 N N . PRO B 1 685 ? -25.907 -0.696 24.488 1.00 26.43 686 PRO B N 1
ATOM 14611 C CA . PRO B 1 685 ? -27.082 -0.516 23.628 1.00 28.69 686 PRO B CA 1
ATOM 14612 C C . PRO B 1 685 ? -26.927 0.268 22.325 1.00 31.05 686 PRO B C 1
ATOM 14613 O O . PRO B 1 685 ? -27.541 -0.092 21.322 1.00 31.02 686 PRO B O 1
ATOM 14617 N N . GLU B 1 686 ? -26.108 1.316 22.319 1.00 33.56 687 GLU B N 1
ATOM 14618 C CA . GLU B 1 686 ? -25.933 2.119 21.106 1.00 32.59 687 GLU B CA 1
ATOM 14619 C C . GLU B 1 686 ? -25.393 1.327 19.921 1.00 33.70 687 GLU B C 1
ATOM 14620 O O . GLU B 1 686 ? -25.641 1.684 18.766 1.00 32.28 687 GLU B O 1
ATOM 14626 N N . ASN B 1 687 ? -24.653 0.257 20.201 1.00 30.76 688 ASN B N 1
ATOM 14627 C CA . ASN B 1 687 ? -24.066 -0.566 19.144 1.00 29.21 688 ASN B CA 1
ATOM 14628 C C . ASN B 1 687 ? -24.857 -1.840 18.847 1.00 26.61 688 ASN B C 1
ATOM 14629 O O . ASN B 1 687 ? -24.601 -2.518 17.856 1.00 23.22 688 ASN B O 1
ATOM 14634 N N . CYS B 1 688 ? -25.820 -2.160 19.703 1.00 27.27 689 CYS B N 1
ATOM 14635 C CA . CYS B 1 688 ? -26.605 -3.377 19.536 1.00 27.80 689 CYS B CA 1
ATOM 14636 C C . CYS B 1 688 ? -27.556 -3.384 18.339 1.00 30.50 689 CYS B C 1
ATOM 14637 O O . CYS B 1 688 ? -28.301 -2.429 18.115 1.00 32.23 689 CYS B O 1
ATOM 14640 N N . ILE B 1 689 ? -27.527 -4.471 17.572 1.00 28.94 690 ILE B N 1
ATOM 14641 C CA . ILE B 1 689 ? -28.396 -4.602 16.410 1.00 29.39 690 ILE B CA 1
ATOM 14642 C C . ILE B 1 689 ? -29.572 -5.533 16.699 1.00 28.88 690 ILE B C 1
ATOM 14643 O O . ILE B 1 689 ? -30.291 -5.940 15.788 1.00 29.31 690 ILE B O 1
ATOM 14648 N N . GLN B 1 690 ? -29.753 -5.872 17.973 1.00 28.34 691 GLN B N 1
ATOM 14649 C CA . GLN B 1 690 ? -30.861 -6.724 18.408 1.00 27.92 691 GLN B CA 1
ATOM 14650 C C . GLN B 1 690 ? -30.949 -8.041 17.645 1.00 28.50 691 GLN B C 1
ATOM 14651 O O . GLN B 1 690 ? -32.010 -8.404 17.136 1.00 26.99 691 GLN B O 1
ATOM 14657 N N . CYS B 1 691 ? -29.843 -8.772 17.588 1.00 25.21 692 CYS B N 1
ATOM 14658 C CA . CYS B 1 691 ? -29.825 -10.023 16.857 1.00 23.55 692 CYS B CA 1
ATOM 14659 C C . CYS B 1 691 ? -30.025 -11.275 17.717 1.00 22.61 692 CYS B C 1
ATOM 14660 O O . CYS B 1 691 ? -30.361 -12.340 17.196 1.00 25.24 692 CYS B O 1
ATOM 14663 N N . ASN B 1 692 ? -29.832 -11.132 19.024 1.00 24.20 693 ASN B N 1
ATOM 14664 C CA . ASN B 1 692 ? -29.978 -12.228 19.984 1.00 24.20 693 ASN B CA 1
ATOM 14665 C C . ASN B 1 692 ? -28.943 -13.344 19.856 1.00 23.77 693 ASN B C 1
ATOM 14666 O O . ASN B 1 692 ? -29.095 -14.396 20.480 1.00 24.61 693 ASN B O 1
ATOM 14671 N N . GLN B 1 693 ? -27.903 -13.132 19.056 1.00 22.49 694 GLN B N 1
ATOM 14672 C CA . GLN B 1 693 ? -26.879 -14.160 18.892 1.00 21.87 694 GLN B CA 1
ATOM 14673 C C . GLN B 1 693 ? -26.119 -14.429 20.185 1.00 22.37 694 GLN B C 1
ATOM 14674 O O . GLN B 1 693 ? -25.676 -15.553 20.425 1.00 22.67 694 GLN B O 1
ATOM 14680 N N . CYS B 1 694 ? -25.970 -13.402 21.015 1.00 18.84 695 CYS B N 1
ATOM 14681 C CA . CYS B 1 694 ? -25.265 -13.554 22.286 1.00 21.25 695 CYS B CA 1
ATOM 14682 C C . CYS B 1 694 ? -25.964 -14.546 23.209 1.00 23.87 695 CYS B C 1
ATOM 14683 O O . CYS B 1 694 ? -25.328 -15.426 23.788 1.00 19.73 695 CYS B O 1
ATOM 14686 N N . ALA B 1 695 ? -27.274 -14.399 23.349 1.00 21.32 696 ALA B N 1
ATOM 14687 C CA . ALA B 1 695 ? -28.040 -15.291 24.208 1.00 22.72 696 ALA B CA 1
ATOM 14688 C C . ALA B 1 695 ? -28.011 -16.723 23.664 1.00 20.32 696 ALA B C 1
ATOM 14689 O O . ALA B 1 695 ? -27.947 -17.684 24.427 1.00 22.15 696 ALA B O 1
ATOM 14691 N N . PHE B 1 696 ? -28.033 -16.844 22.339 1.00 18.40 697 PHE B N 1
ATOM 14692 C CA . PHE B 1 696 ? -28.028 -18.132 21.645 1.00 19.96 697 PHE B CA 1
ATOM 14693 C C . PHE B 1 696 ? -26.778 -18.973 21.920 1.00 20.79 697 PHE B C 1
ATOM 14694 O O . PHE B 1 696 ? -26.855 -20.203 21.985 1.00 18.17 697 PHE B O 1
ATOM 14702 N N . VAL B 1 697 ? -25.632 -18.314 22.087 1.00 17.87 698 VAL B N 1
ATOM 14703 C CA . VAL B 1 697 ? -24.368 -19.026 22.300 1.00 18.26 698 VAL B CA 1
ATOM 14704 C C . VAL B 1 697 ? -23.917 -19.241 23.745 1.00 17.85 698 VAL B C 1
ATOM 14705 O O . VAL B 1 697 ? -22.947 -19.962 23.982 1.00 19.85 698 VAL B O 1
ATOM 14709 N N . CYS B 1 698 ? -24.604 -18.628 24.706 1.00 14.62 699 CYS B N 1
ATOM 14710 C CA . CYS B 1 698 ? -24.204 -18.742 26.103 1.00 15.73 699 CYS B CA 1
ATOM 14711 C C . CYS B 1 698 ? -24.281 -20.155 26.670 1.00 15.16 699 CYS B C 1
ATOM 14712 O O . CYS B 1 698 ? -25.334 -20.781 26.653 1.00 14.63 699 CYS B O 1
ATOM 14715 N N . PRO B 1 699 ? -23.151 -20.669 27.189 1.00 15.79 700 PRO B N 1
ATOM 14716 C CA . PRO B 1 699 ? -23.094 -22.019 27.765 1.00 15.16 700 PRO B CA 1
ATOM 14717 C C . PRO B 1 699 ? -23.779 -22.130 29.123 1.00 16.30 700 PRO B C 1
ATOM 14718 O O . PRO B 1 699 ? -23.856 -23.216 29.699 1.00 15.13 700 PRO B O 1
ATOM 14722 N N . HIS B 1 700 ? -24.274 -21.011 29.645 1.00 18.24 701 HIS B N 1
ATOM 14723 C CA . HIS B 1 700 ? -24.931 -21.051 30.941 1.00 14.62 701 HIS B CA 1
ATOM 14724 C C . HIS B 1 700 ? -26.257 -20.316 31.038 1.00 15.70 701 HIS B C 1
ATOM 14725 O O . HIS B 1 700 ? -26.814 -20.203 32.128 1.00 15.79 701 HIS B O 1
ATOM 14732 N N . SER B 1 701 ? -26.765 -19.838 29.903 1.00 15.75 702 SER B N 1
ATOM 14733 C CA . SER B 1 701 ? -28.048 -19.134 29.863 1.00 16.75 702 SER B CA 1
ATOM 14734 C C . SER B 1 701 ? -27.995 -17.839 30.679 1.00 17.52 702 SER B C 1
ATOM 14735 O O . SER B 1 701 ? -29.008 -17.398 31.228 1.00 16.86 702 SER B O 1
ATOM 14738 N N . ALA B 1 702 ? -26.814 -17.228 30.742 1.00 16.66 703 ALA B N 1
ATOM 14739 C CA . ALA B 1 702 ? -26.625 -16.002 31.517 1.00 18.76 703 ALA B CA 1
ATOM 14740 C C . ALA B 1 702 ? -26.989 -14.716 30.780 1.00 20.86 703 ALA B C 1
ATOM 14741 O O . ALA B 1 702 ? -26.678 -13.622 31.247 1.00 20.55 703 ALA B O 1
ATOM 14743 N N . ILE B 1 703 ? -27.623 -14.843 29.621 1.00 18.29 704 ILE B N 1
ATOM 14744 C CA . ILE B 1 703 ? -28.055 -13.666 28.879 1.00 19.24 704 ILE B CA 1
ATOM 14745 C C . ILE B 1 703 ? -29.553 -13.800 28.651 1.00 19.79 704 ILE B C 1
ATOM 14746 O O . ILE B 1 703 ? -30.022 -14.806 28.118 1.00 19.19 704 ILE B O 1
ATOM 14751 N N . LEU B 1 704 ? -30.305 -12.791 29.078 1.00 18.05 705 LEU B N 1
ATOM 14752 C CA . LEU B 1 704 ? -31.750 -12.810 28.927 1.00 19.07 705 LEU B CA 1
ATOM 14753 C C . LEU B 1 704 ? -32.261 -11.684 28.042 1.00 21.48 705 LEU B C 1
ATOM 14754 O O . LEU B 1 704 ? -32.279 -10.526 28.456 1.00 22.53 705 LEU B O 1
ATOM 14759 N N . PRO B 1 705 ? -32.661 -12.007 26.803 1.00 23.12 706 PRO B N 1
ATOM 14760 C CA . PRO B 1 705 ? -33.175 -10.967 25.910 1.00 22.54 706 PRO B CA 1
ATOM 14761 C C . PRO B 1 705 ? -34.518 -10.538 26.474 1.00 26.31 706 PRO B C 1
ATOM 14762 O O . PRO B 1 705 ? -35.316 -11.381 26.885 1.00 27.37 706 PRO B O 1
ATOM 14766 N N . VAL B 1 706 ? -34.762 -9.234 26.513 1.00 28.16 707 VAL B N 1
ATOM 14767 C CA . VAL B 1 706 ? -36.020 -8.726 27.034 1.00 28.91 707 VAL B CA 1
ATOM 14768 C C . VAL B 1 706 ? -36.795 -8.004 25.942 1.00 31.70 707 VAL B C 1
ATOM 14769 O O . VAL B 1 706 ? -36.264 -7.120 25.271 1.00 29.39 707 VAL B O 1
ATOM 14773 N N . LEU B 1 707 ? -38.048 -8.407 25.760 1.00 32.26 708 LEU B N 1
ATOM 14774 C CA . LEU B 1 707 ? -38.925 -7.793 24.772 1.00 34.96 708 LEU B CA 1
ATOM 14775 C C . LEU B 1 707 ? -40.176 -7.407 25.548 1.00 35.77 708 LEU B C 1
ATOM 14776 O O . LEU B 1 707 ? -41.000 -8.263 25.869 1.00 34.91 708 LEU B O 1
ATOM 14781 N N . ALA B 1 708 ? -40.316 -6.123 25.861 1.00 34.98 709 ALA B N 1
ATOM 14782 C CA . ALA B 1 708 ? -41.466 -5.678 26.633 1.00 36.44 709 ALA B CA 1
ATOM 14783 C C . ALA B 1 708 ? -42.214 -4.493 26.045 1.00 36.92 709 ALA B C 1
ATOM 14784 O O . ALA B 1 708 ? -41.684 -3.739 25.228 1.00 32.57 709 ALA B O 1
ATOM 14786 N N . LYS B 1 709 ? -43.462 -4.347 26.472 1.00 39.16 710 LYS B N 1
ATOM 14787 C CA . LYS B 1 709 ? -44.304 -3.246 26.034 1.00 43.98 710 LYS B CA 1
ATOM 14788 C C . LYS B 1 709 ? -43.970 -2.097 26.976 1.00 44.94 710 LYS B C 1
ATOM 14789 O O . LYS B 1 709 ? -43.675 -2.325 28.149 1.00 44.93 710 LYS B O 1
ATOM 14795 N N . GLU B 1 710 ? -44.007 -0.871 26.469 1.00 47.47 711 GLU B N 1
ATOM 14796 C CA . GLU B 1 710 ? -43.700 0.295 27.289 1.00 49.81 711 GLU B CA 1
ATOM 14797 C C . GLU B 1 710 ? -44.435 0.242 28.623 1.00 49.72 711 GLU B C 1
ATOM 14798 O O . GLU B 1 710 ? -43.931 0.714 29.642 1.00 48.18 711 GLU B O 1
ATOM 14804 N N . GLU B 1 711 ? -45.624 -0.351 28.611 1.00 50.33 712 GLU B N 1
ATOM 14805 C CA . GLU B 1 711 ? -46.442 -0.468 29.811 1.00 52.60 712 GLU B CA 1
ATOM 14806 C C . GLU B 1 711 ? -45.812 -1.377 30.862 1.00 52.15 712 GLU B C 1
ATOM 14807 O O . GLU B 1 711 ? -46.187 -1.332 32.034 1.00 51.38 712 GLU B O 1
ATOM 14813 N N . GLU B 1 712 ? -44.857 -2.200 30.442 1.00 50.61 713 GLU B N 1
ATOM 14814 C CA . GLU B 1 712 ? -44.190 -3.124 31.353 1.00 51.41 713 GLU B CA 1
ATOM 14815 C C . GLU B 1 712 ? -42.934 -2.530 31.985 1.00 51.25 713 GLU B C 1
ATOM 14816 O O . GLU B 1 712 ? -42.499 -2.975 33.048 1.00 52.14 713 GLU B O 1
ATOM 14822 N N . LEU B 1 713 ? -42.350 -1.530 31.333 1.00 51.71 714 LEU B N 1
ATOM 14823 C CA . LEU B 1 713 ? -41.138 -0.897 31.842 1.00 52.49 714 LEU B CA 1
ATOM 14824 C C . LEU B 1 713 ? -41.436 0.259 32.790 1.00 53.88 714 LEU B C 1
ATOM 14825 O O . LEU B 1 713 ? -40.537 1.015 33.158 1.00 54.44 714 LEU B O 1
ATOM 14830 N N . VAL B 1 714 ? -42.698 0.388 33.188 1.00 56.43 715 VAL B N 1
ATOM 14831 C CA . VAL B 1 714 ? -43.111 1.461 34.085 1.00 57.45 715 VAL B CA 1
ATOM 14832 C C . VAL B 1 714 ? -42.288 1.512 35.370 1.00 57.97 715 VAL B C 1
ATOM 14833 O O . VAL B 1 714 ? -41.545 2.467 35.601 1.00 59.63 715 VAL B O 1
ATOM 14837 N N . GLY B 1 715 ? -42.420 0.486 36.204 1.00 56.80 716 GLY B N 1
ATOM 14838 C CA . GLY B 1 715 ? -41.681 0.457 37.453 1.00 56.77 716 GLY B CA 1
ATOM 14839 C C . GLY B 1 715 ? -40.256 -0.043 37.309 1.00 55.98 716 GLY B C 1
ATOM 14840 O O . GLY B 1 715 ? -39.620 -0.417 38.295 1.00 56.84 716 GLY B O 1
ATOM 14841 N N . ALA B 1 716 ? -39.750 -0.042 36.080 1.00 53.88 717 ALA B N 1
ATOM 14842 C CA . ALA B 1 716 ? -38.395 -0.508 35.805 1.00 51.67 717 ALA B CA 1
ATOM 14843 C C . ALA B 1 716 ? -37.326 0.382 36.433 1.00 50.01 717 ALA B C 1
ATOM 14844 O O . ALA B 1 716 ? -37.498 1.596 36.540 1.00 49.29 717 ALA B O 1
ATOM 14846 N N . PRO B 1 717 ? -36.203 -0.219 36.860 1.00 48.65 718 PRO B N 1
ATOM 14847 C CA . PRO B 1 717 ? -35.113 0.544 37.473 1.00 47.34 718 PRO B CA 1
ATOM 14848 C C . PRO B 1 717 ? -34.669 1.694 36.570 1.00 46.35 718 PRO B C 1
ATOM 14849 O O . PRO B 1 717 ? -34.815 1.629 35.348 1.00 44.23 718 PRO B O 1
ATOM 14853 N N . ALA B 1 718 ? -34.126 2.741 37.183 1.00 45.59 719 ALA B N 1
ATOM 14854 C CA . ALA B 1 718 ? -33.673 3.923 36.458 1.00 45.03 719 ALA B CA 1
ATOM 14855 C C . ALA B 1 718 ? -32.692 3.621 35.326 1.00 43.75 719 ALA B C 1
ATOM 14856 O O . ALA B 1 718 ? -32.734 4.265 34.277 1.00 45.25 719 ALA B O 1
ATOM 14858 N N . ASN B 1 719 ? -31.813 2.644 35.531 1.00 41.91 720 ASN B N 1
ATOM 14859 C CA . ASN B 1 719 ? -30.828 2.298 34.509 1.00 39.86 720 ASN B CA 1
ATOM 14860 C C . ASN B 1 719 ? -31.192 1.076 33.667 1.00 38.15 720 ASN B C 1
ATOM 14861 O O . ASN B 1 719 ? -30.324 0.468 33.039 1.00 35.99 720 ASN B O 1
ATOM 14866 N N . PHE B 1 720 ? -32.474 0.721 33.650 1.00 35.61 721 PHE B N 1
ATOM 14867 C CA . PHE B 1 720 ? -32.938 -0.418 32.866 1.00 32.64 721 PHE B CA 1
ATOM 14868 C C . PHE B 1 720 ? -33.092 0.052 31.422 1.00 32.17 721 PHE B C 1
ATOM 14869 O O . PHE B 1 720 ? -34.188 0.052 30.867 1.00 32.05 721 PHE B O 1
ATOM 14877 N N . THR B 1 721 ? -31.976 0.449 30.821 1.00 32.16 722 THR B N 1
ATOM 14878 C CA . THR B 1 721 ? -31.955 0.955 29.453 1.00 29.51 722 THR B CA 1
ATOM 14879 C C . THR B 1 721 ? -32.502 -0.008 28.406 1.00 32.63 722 THR B C 1
ATOM 14880 O O . THR B 1 721 ? -32.071 -1.158 28.314 1.00 31.09 722 THR B O 1
ATOM 14884 N N . ALA B 1 722 ? -33.445 0.477 27.604 1.00 31.46 723 ALA B N 1
ATOM 14885 C CA . ALA B 1 722 ? -34.044 -0.339 26.558 1.00 33.41 723 ALA B CA 1
ATOM 14886 C C . ALA B 1 722 ? -34.130 0.423 25.239 1.00 34.62 723 ALA B C 1
ATOM 14887 O O . ALA B 1 722 ? -34.264 1.649 25.219 1.00 35.30 723 ALA B O 1
ATOM 14889 N N . LEU B 1 723 ? -34.045 -0.316 24.139 1.00 31.95 724 LEU B N 1
ATOM 14890 C CA . LEU B 1 723 ? -34.101 0.268 22.806 1.00 34.66 724 LEU B CA 1
ATOM 14891 C C . LEU B 1 723 ? -35.470 0.037 22.175 1.00 36.23 724 LEU B C 1
ATOM 14892 O O . LEU B 1 723 ? -36.261 -0.771 22.666 1.00 34.54 724 LEU B O 1
ATOM 14897 N N . GLU B 1 724 ? -35.754 0.757 21.095 1.00 36.23 725 GLU B N 1
ATOM 14898 C CA . GLU B 1 724 ? -37.010 0.571 20.386 1.00 37.36 725 GLU B CA 1
ATOM 14899 C C . GLU B 1 724 ? -36.768 -0.648 19.505 1.00 35.55 725 GLU B C 1
ATOM 14900 O O . GLU B 1 724 ? -35.869 -0.643 18.667 1.00 34.90 725 GLU B O 1
ATOM 14906 N N . ALA B 1 725 ? -37.560 -1.693 19.712 1.00 34.31 726 ALA B N 1
ATOM 14907 C CA . ALA B 1 725 ? -37.414 -2.940 18.966 1.00 37.52 726 ALA B CA 1
ATOM 14908 C C . ALA B 1 725 ? -37.421 -2.798 17.448 1.00 38.98 726 ALA B C 1
ATOM 14909 O O . ALA B 1 725 ? -38.290 -2.138 16.875 1.00 39.07 726 ALA B O 1
ATOM 14911 N N . LYS B 1 726 ? -36.441 -3.429 16.806 1.00 40.56 727 LYS B N 1
ATOM 14912 C CA . LYS B 1 726 ? -36.332 -3.414 15.352 1.00 44.04 727 LYS B CA 1
ATOM 14913 C C . LYS B 1 726 ? -37.238 -4.527 14.841 1.00 45.91 727 LYS B C 1
ATOM 14914 O O . LYS B 1 726 ? -37.678 -5.376 15.617 1.00 47.60 727 LYS B O 1
ATOM 14920 N N . GLY B 1 727 ? -37.511 -4.528 13.541 1.00 47.31 728 GLY B N 1
ATOM 14921 C CA . GLY B 1 727 ? -38.366 -5.556 12.974 1.00 48.49 728 GLY B CA 1
ATOM 14922 C C . GLY B 1 727 ? -39.805 -5.098 12.827 1.00 49.02 728 GLY B C 1
ATOM 14923 O O . GLY B 1 727 ? -40.289 -4.277 13.608 1.00 48.06 728 GLY B O 1
ATOM 14924 N N . LYS B 1 728 ? -40.490 -5.637 11.824 1.00 50.34 729 LYS B N 1
ATOM 14925 C CA . LYS B 1 728 ? -41.878 -5.279 11.554 1.00 51.45 729 LYS B CA 1
ATOM 14926 C C . LYS B 1 728 ? -42.855 -5.821 12.595 1.00 51.50 729 LYS B C 1
ATOM 14927 O O . LYS B 1 728 ? -43.813 -5.140 12.962 1.00 51.13 729 LYS B O 1
ATOM 14933 N N . GLU B 1 729 ? -42.616 -7.038 13.075 1.00 50.35 730 GLU B N 1
ATOM 14934 C CA . GLU B 1 729 ? -43.505 -7.646 14.061 1.00 49.27 730 GLU B CA 1
ATOM 14935 C C . GLU B 1 729 ? -43.221 -7.160 15.476 1.00 48.62 730 GLU B C 1
ATOM 14936 O O . GLU B 1 729 ? -44.006 -7.407 16.392 1.00 49.70 730 GLU B O 1
ATOM 14942 N N . LEU B 1 730 ? -42.103 -6.463 15.651 1.00 45.27 731 LEU B N 1
ATOM 14943 C CA . LEU B 1 730 ? -41.711 -5.967 16.964 1.00 43.81 731 LEU B CA 1
ATOM 14944 C C . LEU B 1 730 ? -41.847 -4.452 17.110 1.00 43.41 731 LEU B C 1
ATOM 14945 O O . LEU B 1 730 ? -41.517 -3.895 18.156 1.00 43.29 731 LEU B O 1
ATOM 14950 N N . LYS B 1 731 ? -42.343 -3.797 16.065 1.00 47.08 732 LYS B N 1
ATOM 14951 C CA . LYS B 1 731 ? -42.509 -2.343 16.053 1.00 49.35 732 LYS B CA 1
ATOM 14952 C C . LYS B 1 731 ? -42.709 -1.659 17.407 1.00 49.44 732 LYS B C 1
ATOM 14953 O O . LYS B 1 731 ? -41.811 -0.973 17.903 1.00 53.28 732 LYS B O 1
ATOM 14959 N N . GLY B 1 732 ? -43.881 -1.849 18.004 1.00 46.22 733 GLY B N 1
ATOM 14960 C CA . GLY B 1 732 ? -44.176 -1.205 19.273 1.00 44.13 733 GLY B CA 1
ATOM 14961 C C . GLY B 1 732 ? -43.447 -1.655 20.528 1.00 42.84 733 GLY B C 1
ATOM 14962 O O . GLY B 1 732 ? -43.606 -1.032 21.579 1.00 42.74 733 GLY B O 1
ATOM 14963 N N . TYR B 1 733 ? -42.647 -2.714 20.440 1.00 40.20 734 TYR B N 1
ATOM 14964 C CA . TYR B 1 733 ? -41.936 -3.213 21.617 1.00 37.77 734 TYR B CA 1
ATOM 14965 C C . TYR B 1 733 ? -40.645 -2.483 21.981 1.00 37.38 734 TYR B C 1
ATOM 14966 O O . TYR B 1 733 ? -40.113 -1.691 21.202 1.00 35.12 734 TYR B O 1
ATOM 14975 N N . LYS B 1 734 ? -40.155 -2.777 23.183 1.00 36.94 735 LYS B N 1
ATOM 14976 C CA . LYS B 1 734 ? -38.919 -2.204 23.713 1.00 36.95 735 LYS B CA 1
ATOM 14977 C C . LYS B 1 734 ? -37.954 -3.385 23.880 1.00 35.12 735 LYS B C 1
ATOM 14978 O O . LYS B 1 734 ? -38.326 -4.414 24.445 1.00 33.48 735 LYS B O 1
ATOM 14984 N N . PHE B 1 735 ? -36.725 -3.234 23.392 1.00 31.75 736 PHE B N 1
ATOM 14985 C CA . PHE B 1 735 ? -35.731 -4.306 23.451 1.00 28.40 736 PHE B CA 1
ATOM 14986 C C . PHE B 1 735 ? -34.547 -4.049 24.389 1.00 29.85 736 PHE B C 1
ATOM 14987 O O . PHE B 1 735 ? -34.035 -2.933 24.473 1.00 26.91 736 PHE B O 1
ATOM 14995 N N . ARG B 1 736 ? -34.111 -5.097 25.084 1.00 26.68 737 ARG B N 1
ATOM 14996 C CA . ARG B 1 736 ? -32.973 -4.994 25.996 1.00 27.08 737 ARG B CA 1
ATOM 14997 C C . ARG B 1 736 ? -32.282 -6.337 26.197 1.00 29.44 737 ARG B C 1
ATOM 14998 O O . ARG B 1 736 ? -32.933 -7.382 26.278 1.00 26.48 737 ARG B O 1
ATOM 15006 N N . ILE B 1 737 ? -30.956 -6.301 26.260 1.00 25.95 738 ILE B N 1
ATOM 15007 C CA . ILE B 1 737 ? -30.169 -7.501 26.495 1.00 21.81 738 ILE B CA 1
ATOM 15008 C C . ILE B 1 737 ? -29.749 -7.403 27.952 1.00 23.47 738 ILE B C 1
ATOM 15009 O O . ILE B 1 737 ? -28.890 -6.592 28.297 1.00 22.18 738 ILE B O 1
ATOM 15014 N N . GLN B 1 738 ? -30.375 -8.206 28.808 1.00 19.22 739 GLN B N 1
ATOM 15015 C CA . GLN B 1 738 ? -30.056 -8.195 30.228 1.00 22.87 739 GLN B CA 1
ATOM 15016 C C . GLN B 1 738 ? -29.019 -9.258 30.576 1.00 26.31 739 GLN B C 1
ATOM 15017 O O . GLN B 1 738 ? -29.218 -10.449 30.321 1.00 23.90 739 GLN B O 1
ATOM 15023 N N . ILE B 1 739 ? -27.915 -8.814 31.165 1.00 24.13 740 ILE B N 1
ATOM 15024 C CA . ILE B 1 739 ? -26.843 -9.716 31.553 1.00 23.19 740 ILE B CA 1
ATOM 15025 C C . ILE B 1 739 ? -27.071 -10.230 32.965 1.00 21.07 740 ILE B C 1
ATOM 15026 O O . ILE B 1 739 ? -27.395 -9.466 33.872 1.00 20.29 740 ILE B O 1
ATOM 15031 N N . ASN B 1 740 ? -26.907 -11.536 33.136 1.00 23.09 741 ASN B N 1
ATOM 15032 C CA . ASN B 1 740 ? -27.058 -12.179 34.435 1.00 20.28 741 ASN B CA 1
ATOM 15033 C C . ASN B 1 740 ? -25.630 -12.327 34.957 1.00 20.21 741 ASN B C 1
ATOM 15034 O O . ASN B 1 740 ? -24.988 -13.360 34.754 1.00 19.85 741 ASN B O 1
ATOM 15039 N N . THR B 1 741 ? -25.140 -11.289 35.627 1.00 19.82 742 THR B N 1
ATOM 15040 C CA . THR B 1 741 ? -23.772 -11.264 36.137 1.00 21.71 742 THR B CA 1
ATOM 15041 C C . THR B 1 741 ? -23.398 -12.297 37.193 1.00 20.58 742 THR B C 1
ATOM 15042 O O . THR B 1 741 ? -22.220 -12.589 37.371 1.00 23.37 742 THR B O 1
ATOM 15046 N N . LEU B 1 742 ? -24.376 -12.846 37.903 1.00 21.98 743 LEU B N 1
ATOM 15047 C CA . LEU B 1 742 ? -24.055 -13.836 38.921 1.00 19.33 743 LEU B CA 1
ATOM 15048 C C . LEU B 1 742 ? -24.005 -15.261 38.377 1.00 19.25 743 LEU B C 1
ATOM 15049 O O . LEU B 1 742 ? -23.315 -16.114 38.939 1.00 18.86 743 LEU B O 1
ATOM 15054 N N . ASP B 1 743 ? -24.730 -15.522 37.292 1.00 15.84 744 ASP B N 1
ATOM 15055 C CA . ASP B 1 743 ? -24.724 -16.857 36.694 1.00 19.46 744 ASP B CA 1
ATOM 15056 C C . ASP B 1 743 ? -23.731 -16.945 35.550 1.00 19.89 744 ASP B C 1
ATOM 15057 O O . ASP B 1 743 ? -23.408 -18.034 35.073 1.00 16.91 744 ASP B O 1
ATOM 15062 N N . CYS B 1 744 ? -23.257 -15.789 35.104 1.00 17.05 745 CYS B N 1
ATOM 15063 C CA . CYS B 1 744 ? -22.283 -15.734 34.031 1.00 15.34 745 CYS B CA 1
ATOM 15064 C C . CYS B 1 744 ? -21.028 -16.440 34.532 1.00 15.01 745 CYS B C 1
ATOM 15065 O O . CYS B 1 744 ? -20.717 -16.385 35.721 1.00 18.38 745 CYS B O 1
ATOM 15068 N N . MET B 1 745 ? -20.322 -17.111 33.631 1.00 14.61 746 MET B N 1
ATOM 15069 C CA . MET B 1 745 ? -19.103 -17.822 34.002 1.00 16.33 746 MET B CA 1
ATOM 15070 C C . MET B 1 745 ? -17.853 -17.114 33.477 1.00 19.82 746 MET B C 1
ATOM 15071 O O . MET B 1 745 ? -16.730 -17.564 33.717 1.00 19.55 746 MET B O 1
ATOM 15076 N N . GLY B 1 746 ? -18.060 -16.011 32.758 1.00 19.72 747 GLY B N 1
ATOM 15077 C CA . GLY B 1 746 ? -16.956 -15.220 32.230 1.00 17.21 747 GLY B CA 1
ATOM 15078 C C . GLY B 1 746 ? -16.163 -15.786 31.067 1.00 17.52 747 GLY B C 1
ATOM 15079 O O . GLY B 1 746 ? -15.017 -15.395 30.842 1.00 17.09 747 GLY B O 1
ATOM 15080 N N . CYS B 1 747 ? -16.768 -16.685 30.303 1.00 15.39 748 CYS B N 1
ATOM 15081 C CA . CYS B 1 747 ? -16.073 -17.296 29.182 1.00 15.23 748 CYS B CA 1
ATOM 15082 C C . CYS B 1 747 ? -15.743 -16.323 28.046 1.00 18.81 748 CYS B C 1
ATOM 15083 O O . CYS B 1 747 ? -14.666 -16.397 27.453 1.00 15.95 748 CYS B O 1
ATOM 15086 N N . GLY B 1 748 ? -16.671 -15.422 27.736 1.00 18.83 749 GLY B N 1
ATOM 15087 C CA . GLY B 1 748 ? -16.434 -14.447 26.684 1.00 21.44 749 GLY B CA 1
ATOM 15088 C C . GLY B 1 748 ? -16.992 -14.740 25.301 1.00 19.70 749 GLY B C 1
ATOM 15089 O O . GLY B 1 748 ? -16.808 -13.937 24.383 1.00 21.28 749 GLY B O 1
ATOM 15090 N N . ASN B 1 749 ? -17.675 -15.869 25.131 1.00 17.57 750 ASN B N 1
ATOM 15091 C CA . ASN B 1 749 ? -18.224 -16.206 23.822 1.00 18.01 750 ASN B CA 1
ATOM 15092 C C . ASN B 1 749 ? -19.195 -15.154 23.278 1.00 17.35 750 ASN B C 1
ATOM 15093 O O . ASN B 1 749 ? -19.132 -14.806 22.102 1.00 19.36 750 ASN B O 1
ATOM 15098 N N . CYS B 1 750 ? -20.089 -14.652 24.125 1.00 17.80 751 CYS B N 1
ATOM 15099 C CA . CYS B 1 750 ? -21.053 -13.653 23.667 1.00 18.55 751 CYS B CA 1
ATOM 15100 C C . CYS B 1 750 ? -20.378 -12.419 23.076 1.00 19.12 751 CYS B C 1
ATOM 15101 O O . CYS B 1 750 ? -20.651 -12.043 21.937 1.00 20.71 751 CYS B O 1
ATOM 15104 N N . ALA B 1 751 ? -19.498 -11.793 23.853 1.00 21.29 752 ALA B N 1
ATOM 15105 C CA . ALA B 1 751 ? -18.791 -10.596 23.406 1.00 20.87 752 ALA B CA 1
ATOM 15106 C C . ALA B 1 751 ? -17.949 -10.881 22.172 1.00 21.85 752 ALA B C 1
ATOM 15107 O O . ALA B 1 751 ? -17.846 -10.053 21.265 1.00 21.98 752 ALA B O 1
ATOM 15109 N N . ASP B 1 752 ? -17.343 -12.063 22.147 1.00 21.62 753 ASP B N 1
ATOM 15110 C CA . ASP B 1 752 ? -16.501 -12.472 21.035 1.00 20.54 753 ASP B CA 1
ATOM 15111 C C . ASP B 1 752 ? -17.269 -12.564 19.721 1.00 22.37 753 ASP B C 1
ATOM 15112 O O . ASP B 1 752 ? -16.728 -12.264 18.654 1.00 21.05 753 ASP B O 1
ATOM 15117 N N . ILE B 1 753 ? -18.530 -12.974 19.809 1.00 20.05 754 ILE B N 1
ATOM 15118 C CA . ILE B 1 753 ? -19.374 -13.154 18.635 1.00 22.53 754 ILE B CA 1
ATOM 15119 C C . ILE B 1 753 ? -20.255 -11.963 18.242 1.00 21.49 754 ILE B C 1
ATOM 15120 O O . ILE B 1 753 ? -20.739 -11.897 17.114 1.00 21.37 754 ILE B O 1
ATOM 15125 N N . CYS B 1 754 ? -20.468 -11.036 19.170 1.00 20.77 755 CYS B N 1
ATOM 15126 C CA . CYS B 1 754 ? -21.292 -9.853 18.905 1.00 22.80 755 CYS B CA 1
ATOM 15127 C C . CYS B 1 754 ? -20.843 -9.253 17.565 1.00 23.95 755 CYS B C 1
ATOM 15128 O O . CYS B 1 754 ? -19.736 -8.732 17.449 1.00 23.15 755 CYS B O 1
ATOM 15131 N N . PRO B 1 755 ? -21.709 -9.319 16.538 1.00 25.09 756 PRO B N 1
ATOM 15132 C CA . PRO B 1 755 ? -21.476 -8.824 15.174 1.00 26.60 756 PRO B CA 1
ATOM 15133 C C . PRO B 1 755 ? -20.851 -7.441 14.933 1.00 28.13 756 PRO B C 1
ATOM 15134 O O . PRO B 1 755 ? -19.809 -7.339 14.289 1.00 29.42 756 PRO B O 1
ATOM 15138 N N . PRO B 1 756 ? -21.474 -6.365 15.442 1.00 30.83 757 PRO B N 1
ATOM 15139 C CA . PRO B 1 756 ? -20.934 -5.013 15.235 1.00 31.40 757 PRO B CA 1
ATOM 15140 C C . PRO B 1 756 ? -19.454 -4.803 15.548 1.00 32.25 757 PRO B C 1
ATOM 15141 O O . PRO B 1 756 ? -18.968 -5.194 16.610 1.00 29.46 757 PRO B O 1
ATOM 15145 N N . LYS B 1 757 ? -18.745 -4.178 14.609 1.00 34.83 758 LYS B N 1
ATOM 15146 C CA . LYS B 1 757 ? -17.322 -3.901 14.774 1.00 37.03 758 LYS B CA 1
ATOM 15147 C C . LYS B 1 757 ? -17.144 -3.112 16.063 1.00 35.78 758 LYS B C 1
ATOM 15148 O O . LYS B 1 757 ? -16.171 -3.301 16.794 1.00 35.86 758 LYS B O 1
ATOM 15154 N N . GLU B 1 758 ? -18.090 -2.217 16.326 1.00 34.68 759 GLU B N 1
ATOM 15155 C CA . GLU B 1 758 ? -18.087 -1.436 17.554 1.00 35.60 759 GLU B CA 1
ATOM 15156 C C . GLU B 1 758 ? -18.974 -2.273 18.470 1.00 35.52 759 GLU B C 1
ATOM 15157 O O . GLU B 1 758 ? -20.174 -2.029 18.585 1.00 33.66 759 GLU B O 1
ATOM 15163 N N . LYS B 1 759 ? -18.362 -3.278 19.091 1.00 34.34 760 LYS B N 1
ATOM 15164 C CA . LYS B 1 759 ? -19.037 -4.224 19.979 1.00 31.95 760 LYS B CA 1
ATOM 15165 C C . LYS B 1 759 ? -20.139 -3.700 20.889 1.00 28.55 760 LYS B C 1
ATOM 15166 O O . 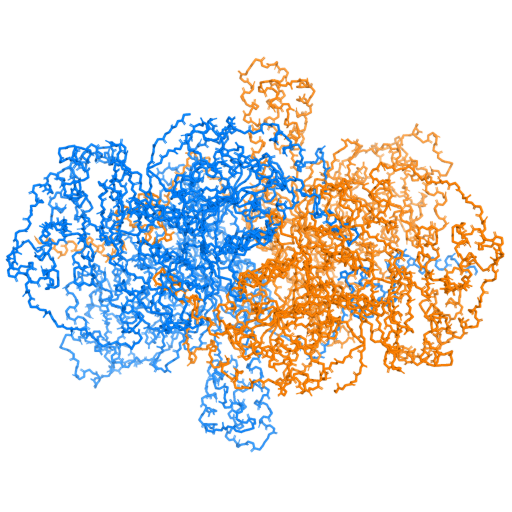LYS B 1 759 ? -20.017 -2.636 21.492 1.00 28.53 760 LYS B O 1
ATOM 15172 N N . ALA B 1 760 ? -21.212 -4.482 20.994 1.00 28.93 761 ALA B N 1
ATOM 15173 C CA . ALA B 1 760 ? -22.350 -4.145 21.843 1.00 26.53 761 ALA B CA 1
ATOM 15174 C C . ALA B 1 760 ? -22.206 -4.863 23.184 1.00 24.96 761 ALA B C 1
ATOM 15175 O O . ALA B 1 760 ? -23.032 -4.702 24.082 1.00 21.69 761 ALA B O 1
ATOM 15177 N N . LEU B 1 761 ? -21.145 -5.658 23.305 1.00 23.97 762 LEU B N 1
ATOM 15178 C CA . LEU B 1 761 ? -20.848 -6.402 24.528 1.00 22.65 762 LEU B CA 1
ATOM 15179 C C . LEU B 1 761 ? -19.353 -6.299 24.817 1.00 19.08 762 LEU B C 1
ATOM 15180 O O . LEU B 1 761 ? -18.533 -6.647 23.971 1.00 19.89 762 LEU B O 1
ATOM 15185 N N . VAL B 1 762 ? -19.004 -5.817 26.006 1.00 20.82 763 VAL B N 1
ATOM 15186 C CA . VAL B 1 762 ? -17.601 -5.679 26.391 1.00 22.83 763 VAL B CA 1
ATOM 15187 C C . VAL B 1 762 ? -17.361 -6.273 27.776 1.00 21.40 763 VAL B C 1
ATOM 15188 O O . VAL B 1 762 ? -18.091 -5.978 28.721 1.00 23.44 763 VAL B O 1
ATOM 15192 N N . MET B 1 763 ? -16.330 -7.108 27.892 1.00 23.74 764 MET B N 1
ATOM 15193 C CA . MET B 1 763 ? -16.011 -7.751 29.164 1.00 21.97 764 MET B CA 1
ATOM 15194 C C . MET B 1 763 ? -15.478 -6.755 30.189 1.00 22.25 764 MET B C 1
ATOM 15195 O O . MET B 1 763 ? -14.575 -5.971 29.896 1.00 24.62 764 MET B O 1
ATOM 15200 N N . GLN B 1 764 ? -16.043 -6.801 31.393 1.00 21.49 765 GLN B N 1
ATOM 15201 C CA . GLN B 1 764 ? -15.648 -5.909 32.481 1.00 23.32 765 GLN B CA 1
ATOM 15202 C C . GLN B 1 764 ? -15.563 -6.693 33.787 1.00 23.80 765 GLN B C 1
ATOM 15203 O O . GLN B 1 764 ? -16.173 -7.756 33.927 1.00 21.09 765 GLN B O 1
ATOM 15209 N N . PRO B 1 765 ? -14.794 -6.184 34.760 1.00 24.20 766 PRO B N 1
ATOM 15210 C CA . PRO B 1 765 ? -14.684 -6.893 36.037 1.00 23.15 766 PRO B CA 1
ATOM 15211 C C . PRO B 1 765 ? -16.078 -7.035 36.652 1.00 24.46 766 PRO B C 1
ATOM 15212 O O . PRO B 1 765 ? -16.902 -6.127 36.541 1.00 25.70 766 PRO B O 1
ATOM 15216 N N . LEU B 1 766 ? -16.342 -8.171 37.288 1.00 24.33 767 LEU B N 1
ATOM 15217 C CA . LEU B 1 766 ? -17.644 -8.414 37.899 1.00 26.07 767 LEU B CA 1
ATOM 15218 C C . LEU B 1 766 ? -18.041 -7.353 38.924 1.00 26.88 767 LEU B C 1
ATOM 15219 O O . LEU B 1 766 ? -19.195 -6.923 38.964 1.00 27.55 767 LEU B O 1
ATOM 15224 N N . ASP B 1 767 ? -17.092 -6.934 39.754 1.00 28.26 768 ASP B N 1
ATOM 15225 C CA . ASP B 1 767 ? -17.382 -5.938 40.780 1.00 31.92 768 ASP B CA 1
ATOM 15226 C C . ASP B 1 767 ? -17.885 -4.608 40.217 1.00 30.06 768 ASP B C 1
ATOM 15227 O O . ASP B 1 767 ? -18.460 -3.803 40.948 1.00 31.05 768 ASP B O 1
ATOM 15232 N N . THR B 1 768 ? -17.680 -4.377 38.924 1.00 27.75 769 THR B N 1
ATOM 15233 C CA . THR B 1 768 ? -18.132 -3.129 38.315 1.00 28.78 769 THR B CA 1
ATOM 15234 C C . THR B 1 768 ? -19.520 -3.255 37.693 1.00 29.99 769 THR B C 1
ATOM 15235 O O . THR B 1 768 ? -20.114 -2.256 37.283 1.00 31.81 769 THR B O 1
ATOM 15239 N N . GLN B 1 769 ? -20.044 -4.476 37.636 1.00 29.18 770 GLN B N 1
ATOM 15240 C CA . GLN B 1 769 ? -21.348 -4.710 37.021 1.00 26.55 770 GLN B CA 1
ATOM 15241 C C . GLN B 1 769 ? -22.467 -5.185 37.946 1.00 28.24 770 GLN B C 1
ATOM 15242 O O . GLN B 1 769 ? -23.635 -4.879 37.715 1.00 29.15 770 GLN B O 1
ATOM 15248 N N . ARG B 1 770 ? -22.112 -5.930 38.987 1.00 28.74 771 ARG B N 1
ATOM 15249 C CA . ARG B 1 770 ? -23.101 -6.492 39.901 1.00 29.55 771 ARG B CA 1
ATOM 15250 C C . ARG B 1 770 ? -24.073 -5.537 40.593 1.00 30.74 771 ARG B C 1
ATOM 15251 O O . ARG B 1 770 ? -25.273 -5.796 40.613 1.00 30.70 771 ARG B O 1
ATOM 15259 N N . ASP B 1 771 ? -23.576 -4.443 41.161 1.00 30.52 772 ASP B N 1
ATOM 15260 C CA . ASP B 1 771 ? -24.464 -3.513 41.851 1.00 32.68 772 ASP B CA 1
ATOM 15261 C C . ASP B 1 771 ? -25.624 -3.032 40.990 1.00 30.88 772 ASP B C 1
ATOM 15262 O O . ASP B 1 771 ? -26.738 -2.860 41.480 1.00 33.44 772 ASP B O 1
ATOM 15267 N N . ALA B 1 772 ? -25.371 -2.826 39.705 1.00 29.01 773 ALA B N 1
ATOM 15268 C CA . ALA B 1 772 ? -26.417 -2.358 38.809 1.00 28.73 773 ALA B CA 1
ATOM 15269 C C . ALA B 1 772 ? -27.215 -3.478 38.144 1.00 29.09 773 ALA B C 1
ATOM 15270 O O . ALA B 1 772 ? -28.438 -3.397 38.044 1.00 28.62 773 ALA B O 1
ATOM 15272 N N . GLN B 1 773 ? -26.532 -4.527 37.700 1.00 25.88 774 GLN B N 1
ATOM 15273 C CA . GLN B 1 773 ? -27.219 -5.606 37.003 1.00 26.10 774 GLN B CA 1
ATOM 15274 C C . GLN B 1 773 ? -27.967 -6.653 37.828 1.00 24.30 774 GLN B C 1
ATOM 15275 O O . GLN B 1 773 ? -28.849 -7.332 37.297 1.00 27.34 774 GLN B O 1
ATOM 15281 N N . VAL B 1 774 ? -27.639 -6.807 39.106 1.00 23.67 775 VAL B N 1
ATOM 15282 C CA . VAL B 1 774 ? -28.357 -7.794 39.907 1.00 26.36 775 VAL B CA 1
ATOM 15283 C C . VAL B 1 774 ? -29.821 -7.364 40.016 1.00 30.07 775 VAL B C 1
ATOM 15284 O O . VAL B 1 774 ? -30.730 -8.144 39.731 1.00 28.67 775 VAL B O 1
ATOM 15288 N N . PRO B 1 775 ? -30.069 -6.111 40.423 1.00 32.90 776 PRO B N 1
ATOM 15289 C CA . PRO B 1 775 ? -31.462 -5.669 40.528 1.00 31.91 776 PRO B CA 1
ATOM 15290 C C . PRO B 1 775 ? -32.168 -5.613 39.170 1.00 32.39 776 PRO B C 1
ATOM 15291 O O . PRO B 1 775 ? -33.388 -5.763 39.096 1.00 32.47 776 PRO B O 1
ATOM 15295 N N . ASN B 1 776 ? -31.407 -5.404 38.095 1.00 30.87 777 ASN B N 1
ATOM 15296 C CA . ASN B 1 776 ? -32.005 -5.349 36.762 1.00 31.14 777 ASN B CA 1
ATOM 15297 C C . ASN B 1 776 ? -32.386 -6.742 36.278 1.00 32.66 777 ASN B C 1
ATOM 15298 O O . ASN B 1 776 ? -33.402 -6.918 35.602 1.00 32.38 777 ASN B O 1
ATOM 15303 N N . LEU B 1 777 ? -31.561 -7.730 36.613 1.00 32.89 778 LEU B N 1
ATOM 15304 C CA . LEU B 1 777 ? -31.832 -9.107 36.220 1.00 34.52 778 LEU B CA 1
ATOM 15305 C C . LEU B 1 777 ? -33.098 -9.544 36.949 1.00 36.37 778 LEU B C 1
ATOM 15306 O O . LEU B 1 777 ? -33.968 -10.193 36.371 1.00 36.94 778 LEU B O 1
ATOM 15311 N N . GLU B 1 778 ? -33.198 -9.168 38.221 1.00 39.43 779 GLU B N 1
ATOM 15312 C CA . GLU B 1 778 ? -34.358 -9.506 39.038 1.00 42.39 779 GLU B CA 1
ATOM 15313 C C . GLU B 1 778 ? -35.633 -8.945 38.416 1.00 40.32 779 GLU B C 1
ATOM 15314 O O . GLU B 1 778 ? -36.664 -9.613 38.378 1.00 40.40 779 GLU B O 1
ATOM 15320 N N . TYR B 1 779 ? -35.554 -7.713 37.926 1.00 37.16 780 TYR B N 1
ATOM 15321 C CA . TYR B 1 779 ? -36.704 -7.073 37.308 1.00 35.55 780 TYR B CA 1
ATOM 15322 C C . TYR B 1 779 ? -37.023 -7.712 35.960 1.00 33.95 780 TYR B C 1
ATOM 15323 O O . TYR B 1 779 ? -38.174 -8.039 35.670 1.00 32.97 780 TYR B O 1
ATOM 15332 N N . ALA B 1 780 ? -35.997 -7.880 35.135 1.00 30.94 781 ALA B N 1
ATOM 15333 C CA . ALA B 1 780 ? -36.176 -8.470 33.817 1.00 29.70 781 ALA B CA 1
ATOM 15334 C C . ALA B 1 780 ? -36.800 -9.857 33.924 1.00 31.81 781 ALA B C 1
ATOM 15335 O O . ALA B 1 780 ? -37.564 -10.272 33.055 1.00 28.93 781 ALA B O 1
ATOM 15337 N N . ALA B 1 781 ? -36.472 -10.564 35.000 1.00 33.32 782 ALA B N 1
ATOM 15338 C CA . ALA B 1 781 ? -36.985 -11.909 35.222 1.00 37.55 782 ALA B CA 1
ATOM 15339 C C . ALA B 1 781 ? -38.505 -11.940 35.359 1.00 39.41 782 ALA B C 1
ATOM 15340 O O . ALA B 1 781 ? -39.134 -12.964 35.098 1.00 40.61 782 ALA B O 1
ATOM 15342 N N . ARG B 1 782 ? -39.091 -10.819 35.766 1.00 41.55 783 ARG B N 1
ATOM 15343 C CA . ARG B 1 782 ? -40.537 -10.740 35.942 1.00 42.40 783 ARG B CA 1
ATOM 15344 C C . ARG B 1 782 ? -41.284 -10.396 34.658 1.00 40.18 783 ARG B C 1
ATOM 15345 O O . ARG B 1 782 ? -42.500 -10.565 34.581 1.00 41.52 783 ARG B O 1
ATOM 15353 N N . ILE B 1 783 ? -40.559 -9.912 33.654 1.00 36.37 784 ILE B N 1
ATOM 15354 C CA . ILE B 1 783 ? -41.170 -9.551 32.377 1.00 33.19 784 ILE B CA 1
ATOM 15355 C C . ILE B 1 783 ? -41.502 -10.804 31.573 1.00 34.30 784 ILE B C 1
ATOM 15356 O O . ILE B 1 783 ? -40.621 -11.609 31.269 1.00 33.31 784 ILE B O 1
ATOM 15361 N N . PRO B 1 784 ? -42.783 -10.983 31.211 1.00 31.75 785 PRO B N 1
ATOM 15362 C CA . PRO B 1 784 ? -43.218 -12.151 30.440 1.00 31.85 785 PRO B CA 1
ATOM 15363 C C . PRO B 1 784 ? -42.395 -12.399 29.180 1.00 32.41 785 PRO B C 1
ATOM 15364 O O . PRO B 1 784 ? -42.139 -11.481 28.399 1.00 32.82 785 PRO B O 1
ATOM 15368 N N . VAL B 1 785 ? -41.975 -13.645 28.991 1.00 32.83 786 VAL B N 1
ATOM 15369 C CA . VAL B 1 785 ? -41.200 -14.014 27.813 1.00 32.13 786 VAL B CA 1
ATOM 15370 C C . VAL B 1 785 ? -42.171 -14.027 26.634 1.00 33.51 786 VAL B C 1
ATOM 15371 O O . VAL B 1 785 ? -43.174 -14.738 26.658 1.00 34.65 786 VAL B O 1
ATOM 15375 N N . LYS B 1 786 ? -41.873 -13.232 25.611 1.00 33.52 787 LYS B N 1
ATOM 15376 C CA . LYS B 1 786 ? -42.733 -13.128 24.434 1.00 31.77 787 LYS B CA 1
ATOM 15377 C C . LYS B 1 786 ? -42.479 -14.245 23.426 1.00 29.00 787 LYS B C 1
ATOM 15378 O O . LYS B 1 786 ? -41.941 -14.013 22.346 1.00 28.94 787 LYS B O 1
ATOM 15384 N N . SER B 1 787 ? -42.895 -15.456 23.775 1.00 32.13 788 SER B N 1
ATOM 15385 C CA . SER B 1 787 ? -42.688 -16.616 22.917 1.00 34.81 788 SER B CA 1
ATOM 15386 C C . SER B 1 787 ? -43.580 -16.698 21.682 1.00 36.08 788 SER B C 1
ATOM 15387 O O . SER B 1 787 ? -43.317 -17.495 20.781 1.00 35.97 788 SER B O 1
ATOM 15390 N N . GLU B 1 788 ? -44.622 -15.875 21.630 1.00 37.60 789 GLU B N 1
ATOM 15391 C CA . GLU B 1 788 ? -45.552 -15.912 20.505 1.00 39.89 789 GLU B CA 1
ATOM 15392 C C . GLU B 1 788 ? -45.333 -14.869 19.409 1.00 38.18 789 GLU B C 1
ATOM 15393 O O . GLU B 1 788 ? -46.027 -14.890 18.392 1.00 38.35 789 GLU B O 1
ATOM 15399 N N . VAL B 1 789 ? -44.372 -13.971 19.599 1.00 35.84 790 VAL B N 1
ATOM 15400 C CA . VAL B 1 789 ? -44.130 -12.915 18.619 1.00 35.08 790 VAL B CA 1
ATOM 15401 C C . VAL B 1 789 ? -43.391 -13.320 17.347 1.00 34.60 790 VAL B C 1
ATOM 15402 O O . VAL B 1 789 ? -43.715 -12.841 16.263 1.00 32.18 790 VAL B O 1
ATOM 15406 N N . LEU B 1 790 ? -42.393 -14.186 17.473 1.00 32.07 791 LEU B N 1
ATOM 15407 C CA . LEU B 1 790 ? -41.633 -14.629 16.308 1.00 31.28 791 LEU B CA 1
ATOM 15408 C C . LEU B 1 790 ? -41.624 -16.148 16.230 1.00 31.69 791 LEU B C 1
ATOM 15409 O O . LEU B 1 790 ? -41.949 -16.824 17.205 1.00 30.47 791 LEU B O 1
ATOM 15414 N N . PRO B 1 791 ? -41.259 -16.705 15.063 1.00 32.09 792 PRO B N 1
ATOM 15415 C CA . PRO B 1 791 ? -41.220 -18.162 14.910 1.00 31.95 792 PRO B CA 1
ATOM 15416 C C . PRO B 1 791 ? -40.305 -18.780 15.965 1.00 31.63 792 PRO B C 1
ATOM 15417 O O . PRO B 1 791 ? -39.187 -18.313 16.185 1.00 28.51 792 PRO B O 1
ATOM 15421 N N . ARG B 1 792 ? -40.794 -19.830 16.611 1.00 29.14 793 ARG B N 1
ATOM 15422 C CA . ARG B 1 792 ? -40.050 -20.513 17.658 1.00 26.90 793 ARG B CA 1
ATOM 15423 C C . ARG B 1 792 ? -38.699 -21.062 17.201 1.00 25.01 793 ARG B C 1
ATOM 15424 O O . ARG B 1 792 ? -37.736 -21.082 17.973 1.00 24.45 793 ARG B O 1
ATOM 15432 N N . ASP B 1 793 ? -38.627 -21.507 15.952 1.00 24.52 794 ASP B N 1
ATOM 15433 C CA . ASP B 1 793 ? -37.392 -22.074 15.419 1.00 26.23 794 ASP B CA 1
ATOM 15434 C C . ASP B 1 793 ? -36.533 -21.088 14.633 1.00 25.90 794 ASP B C 1
ATOM 15435 O O . ASP B 1 793 ? -35.612 -21.492 13.924 1.00 25.60 794 ASP B O 1
ATOM 15440 N N . SER B 1 794 ? -36.838 -19.798 14.747 1.00 25.40 795 SER B N 1
ATOM 15441 C CA . SER B 1 794 ? -36.047 -18.784 14.061 1.00 26.41 795 SER B CA 1
ATOM 15442 C C . SER B 1 794 ? -34.918 -18.417 15.016 1.00 26.95 795 SER B C 1
ATOM 15443 O O . SER B 1 794 ? -35.041 -18.604 16.228 1.00 26.17 795 SER B O 1
ATOM 15446 N N . LEU B 1 795 ? -33.821 -17.896 14.478 1.00 26.56 796 LEU B N 1
ATOM 15447 C CA . LEU B 1 795 ? -32.681 -17.526 15.308 1.00 25.21 796 LEU B CA 1
ATOM 15448 C C . LEU B 1 795 ? -33.108 -16.589 16.429 1.00 25.04 796 LEU B C 1
ATOM 15449 O O . LEU B 1 795 ? -32.967 -16.906 17.612 1.00 20.30 796 LEU B O 1
ATOM 15454 N N . LYS B 1 796 ? -33.638 -15.432 16.048 1.00 24.80 797 LYS B N 1
ATOM 15455 C CA . LYS B 1 796 ? -34.067 -14.435 17.015 1.00 22.35 797 LYS B CA 1
ATOM 15456 C C . LYS B 1 796 ? -35.255 -14.915 17.848 1.00 20.78 797 LYS B C 1
ATOM 15457 O O . LYS B 1 796 ? -35.316 -14.668 19.053 1.00 21.79 797 LYS B O 1
ATOM 15463 N N . GLY B 1 797 ? -36.193 -15.605 17.206 1.00 20.65 798 GLY B N 1
ATOM 15464 C CA . GLY B 1 797 ? -37.363 -16.096 17.919 1.00 20.65 798 GLY B CA 1
ATOM 15465 C C . GLY B 1 797 ? -37.049 -17.126 18.991 1.00 22.72 798 GLY B C 1
ATOM 15466 O O . GLY B 1 797 ? -37.637 -17.105 20.077 1.00 20.47 798 GLY B O 1
ATOM 15467 N N . SER B 1 798 ? -36.120 -18.030 18.692 1.00 22.41 799 SER B N 1
ATOM 15468 C CA . SER B 1 798 ? -35.741 -19.071 19.642 1.00 22.32 799 SER B CA 1
ATOM 15469 C C . SER B 1 798 ? -35.320 -18.476 20.980 1.00 23.60 799 SER B C 1
ATOM 15470 O O . SER B 1 798 ? -35.557 -19.067 22.036 1.00 21.54 799 SER B O 1
ATOM 15473 N N . GLN B 1 799 ? -34.702 -17.298 20.936 1.00 22.24 800 GLN B N 1
ATOM 15474 C CA . GLN B 1 799 ? -34.241 -16.639 22.151 1.00 23.13 800 GLN B CA 1
ATOM 15475 C C . GLN B 1 799 ? -35.331 -15.848 22.863 1.00 25.66 800 GLN B C 1
ATOM 15476 O O . GLN B 1 799 ? -35.077 -15.199 23.876 1.00 21.14 800 GLN B O 1
ATOM 15482 N N . PHE B 1 800 ? -36.543 -15.907 22.320 1.00 25.33 801 PHE B N 1
ATOM 15483 C CA . PHE B 1 800 ? -37.697 -15.247 22.920 1.00 25.45 801 PHE B CA 1
ATOM 15484 C C . PHE B 1 800 ? -38.537 -16.364 23.536 1.00 28.51 801 PHE B C 1
ATOM 15485 O O . PHE B 1 800 ? -39.720 -16.189 23.840 1.00 29.79 801 PHE B O 1
ATOM 15493 N N . GLN B 1 801 ? -37.896 -17.521 23.692 1.00 23.70 802 GLN B N 1
ATOM 15494 C CA . GLN B 1 801 ? -38.509 -18.708 24.280 1.00 24.70 802 GLN B CA 1
ATOM 15495 C C . GLN B 1 801 ? -37.838 -18.968 25.626 1.00 25.23 802 GLN B C 1
ATOM 15496 O O . GLN B 1 801 ? -36.706 -18.541 25.859 1.00 24.94 802 GLN B O 1
ATOM 15502 N N . GLU B 1 802 ? -38.536 -19.669 26.510 1.00 19.67 803 GLU B N 1
ATOM 15503 C CA . GLU B 1 802 ? -37.976 -19.982 27.814 1.00 22.63 803 GLU B CA 1
ATOM 15504 C C . GLU B 1 802 ? -36.946 -21.100 27.689 1.00 22.07 803 GLU B C 1
ATOM 15505 O O . GLU B 1 802 ? -37.250 -22.173 27.164 1.00 18.77 803 GLU B O 1
ATOM 15511 N N . PRO B 1 803 ? -35.699 -20.845 28.123 1.00 20.54 804 PRO B N 1
ATOM 15512 C CA . PRO B 1 803 ? -34.663 -21.883 28.052 1.00 18.18 804 PRO B CA 1
ATOM 15513 C C . PRO B 1 803 ? -34.901 -22.762 29.281 1.00 16.18 804 PRO B C 1
ATOM 15514 O O . PRO B 1 803 ? -35.044 -22.241 30.391 1.00 14.03 804 PRO B O 1
ATOM 15518 N N . LEU B 1 804 ? -34.955 -24.080 29.095 1.00 15.01 805 LEU B N 1
ATOM 15519 C CA . LEU B 1 804 ? -35.229 -24.969 30.220 1.00 13.77 805 LEU B CA 1
ATOM 15520 C C . LEU B 1 804 ? -34.047 -25.760 30.798 1.00 16.22 805 LEU B C 1
ATOM 15521 O O . LEU B 1 804 ? -34.227 -26.821 31.389 1.00 16.67 805 LEU B O 1
ATOM 15526 N N . MET B 1 805 ? -32.842 -25.227 30.627 1.00 14.94 806 MET B N 1
ATOM 15527 C CA . MET B 1 805 ? -31.627 -25.822 31.177 1.00 12.32 806 MET B CA 1
ATOM 15528 C C . MET B 1 805 ? -30.734 -24.600 31.369 1.00 13.41 806 MET B C 1
ATOM 15529 O O . MET B 1 805 ? -30.241 -24.024 30.400 1.00 17.25 806 MET B O 1
ATOM 15534 N N . GLU B 1 806 ? -30.555 -24.192 32.620 1.00 15.24 807 GLU B N 1
ATOM 15535 C CA . GLU B 1 806 ? -29.762 -23.009 32.915 1.00 17.62 807 GLU B CA 1
ATOM 15536 C C . GLU B 1 806 ? -28.812 -23.140 34.091 1.00 15.42 807 GLU B C 1
ATOM 15537 O O . GLU B 1 806 ? -29.056 -23.902 35.026 1.00 16.40 807 GLU B O 1
ATOM 15543 N N . PHE B 1 807 ? -27.743 -22.352 34.035 1.00 13.83 808 PHE B N 1
ATOM 15544 C CA . PHE B 1 807 ? -26.758 -22.269 35.104 1.00 14.21 808 PHE B CA 1
ATOM 15545 C C . PHE B 1 807 ? -26.235 -23.622 35.604 1.00 15.82 808 PHE B C 1
ATOM 15546 O O . PHE B 1 807 ? -26.213 -23.873 36.811 1.00 16.62 808 PHE B O 1
ATOM 15554 N N . SER B 1 808 ? -25.802 -24.482 34.689 1.00 16.10 809 SER B N 1
ATOM 15555 C CA . SER B 1 808 ? -25.291 -25.800 35.081 1.00 16.69 809 SER B CA 1
ATOM 15556 C C . SER B 1 808 ? -23.848 -25.713 35.586 1.00 18.55 809 SER B C 1
ATOM 15557 O O . SER B 1 808 ? -23.214 -24.661 35.504 1.00 16.15 809 SER B O 1
ATOM 15560 N N . GLY B 1 809 ? -23.335 -26.834 36.087 1.00 15.41 810 GLY B N 1
ATOM 15561 C CA . GLY B 1 809 ? -21.969 -26.881 36.583 1.00 18.43 810 GLY B CA 1
ATOM 15562 C C . GLY B 1 809 ? -20.926 -27.160 35.510 1.00 16.85 810 GLY B C 1
ATOM 15563 O O . GLY B 1 809 ? -19.800 -27.566 35.821 1.00 16.71 810 GLY B O 1
ATOM 15564 N N . ALA B 1 810 ? -21.292 -26.955 34.248 1.00 13.62 811 ALA B N 1
ATOM 15565 C CA . ALA B 1 810 ? -20.368 -27.170 33.134 1.00 12.58 811 ALA B CA 1
ATOM 15566 C C . ALA B 1 810 ? -19.248 -26.131 33.204 1.00 14.04 811 ALA B C 1
ATOM 15567 O O . ALA B 1 810 ? -19.420 -25.081 33.821 1.00 14.98 811 ALA B O 1
ATOM 15569 N N . CYS B 1 811 ? -18.108 -26.424 32.580 1.00 13.59 812 CYS B N 1
ATOM 15570 C CA . CYS B 1 811 ? -16.977 -25.494 32.589 1.00 14.60 812 CYS B CA 1
ATOM 15571 C C . CYS B 1 811 ? -17.368 -24.207 31.889 1.00 15.15 812 CYS B C 1
ATOM 15572 O O . CYS B 1 811 ? -18.262 -24.194 31.045 1.00 12.28 812 CYS B O 1
ATOM 15575 N N . SER B 1 812 ? -16.675 -23.128 32.224 1.00 13.01 813 SER B N 1
ATOM 15576 C CA . SER B 1 812 ? -16.941 -21.861 31.573 1.00 15.09 813 SER B CA 1
ATOM 15577 C C . SER B 1 812 ? -16.568 -22.041 30.105 1.00 16.04 813 SER B C 1
ATOM 15578 O O . SER B 1 812 ? -15.472 -22.515 29.791 1.00 15.84 813 SER B O 1
ATOM 15581 N N . GLY B 1 813 ? -17.491 -21.688 29.214 1.00 15.00 814 GLY B N 1
ATOM 15582 C CA . GLY B 1 813 ? -17.242 -21.803 27.786 1.00 13.18 814 GLY B CA 1
ATOM 15583 C C . GLY B 1 813 ? -17.558 -23.160 27.177 1.00 14.85 814 GLY B C 1
ATOM 15584 O O . GLY B 1 813 ? -17.332 -23.368 25.985 1.00 14.46 814 GLY B O 1
ATOM 15585 N N . CYS B 1 814 ? -18.095 -24.076 27.978 1.00 14.40 815 CYS B N 1
ATOM 15586 C CA . CYS B 1 814 ? -18.421 -25.421 27.495 1.00 14.82 815 CYS B CA 1
ATOM 15587 C C . CYS B 1 814 ? -19.101 -25.432 26.134 1.00 16.66 815 CYS B C 1
ATOM 15588 O O . CYS B 1 814 ? -20.055 -24.687 25.891 1.00 13.84 815 CYS B O 1
ATOM 15591 N N . GLY B 1 815 ? -18.621 -26.304 25.255 1.00 13.64 816 GLY B N 1
ATOM 15592 C CA . GLY B 1 815 ? -19.188 -26.396 23.929 1.00 15.35 816 GLY B CA 1
ATOM 15593 C C . GLY B 1 815 ? -20.426 -27.267 23.833 1.00 13.85 816 GLY B C 1
ATOM 15594 O O . GLY B 1 815 ? -21.054 -27.318 22.777 1.00 14.66 816 GLY B O 1
ATOM 15595 N N . GLU B 1 816 ? -20.786 -27.949 24.920 1.00 14.53 817 GLU B N 1
ATOM 15596 C CA . GLU B 1 816 ? -21.964 -28.820 24.903 1.00 15.98 817 GLU B CA 1
ATOM 15597 C C . GLU B 1 816 ? -23.279 -28.116 25.256 1.00 14.26 817 GLU B C 1
ATOM 15598 O O . GLU B 1 816 ? -24.293 -28.305 24.580 1.00 14.11 817 GLU B O 1
ATOM 15604 N N . THR B 1 817 ? -23.253 -27.317 26.319 1.00 12.68 818 THR B N 1
ATOM 15605 C CA . THR B 1 817 ? -24.453 -26.648 26.822 1.00 14.02 818 THR B CA 1
ATOM 15606 C C . THR B 1 817 ? -25.199 -25.657 25.928 1.00 14.40 818 THR B C 1
ATOM 15607 O O . THR B 1 817 ? -26.414 -25.502 26.066 1.00 13.74 818 THR B O 1
ATOM 15611 N N . PRO B 1 818 ? -24.499 -24.962 25.019 1.00 14.89 819 PRO B N 1
ATOM 15612 C CA . PRO B 1 818 ? -25.271 -24.031 24.186 1.00 16.71 819 PRO B CA 1
ATOM 15613 C C . PRO B 1 818 ? -26.298 -24.810 23.360 1.00 15.01 819 PRO B C 1
ATOM 15614 O O . PRO B 1 818 ? -27.454 -24.406 23.231 1.00 15.06 819 PRO B O 1
ATOM 15618 N N . TYR B 1 819 ? -25.861 -25.938 22.810 1.00 14.78 820 TYR B N 1
ATOM 15619 C CA . TYR B 1 819 ? -26.724 -26.784 21.996 1.00 13.64 820 TYR B CA 1
ATOM 15620 C C . TYR B 1 819 ? -27.953 -27.267 22.752 1.00 16.36 820 TYR B C 1
ATOM 15621 O O . TYR B 1 819 ? -29.078 -27.174 22.259 1.00 13.52 820 TYR B O 1
ATOM 15630 N N . VAL B 1 820 ? -27.731 -27.801 23.949 1.00 14.85 821 VAL B N 1
ATOM 15631 C CA . VAL B 1 820 ? -28.825 -28.339 24.744 1.00 15.77 821 VAL B CA 1
ATOM 15632 C C . VAL B 1 820 ? -29.832 -27.280 25.144 1.00 14.83 821 VAL B C 1
ATOM 15633 O O . VAL B 1 820 ? -31.039 -27.518 25.098 1.00 14.17 821 VAL B O 1
ATOM 15637 N N . ARG B 1 821 ? -29.343 -26.109 25.529 1.00 15.62 822 ARG B N 1
ATOM 15638 C CA . ARG B 1 821 ? -30.235 -25.029 25.922 1.00 16.14 822 ARG B CA 1
ATOM 15639 C C . ARG B 1 821 ? -31.201 -24.704 24.780 1.00 15.66 822 ARG B C 1
ATOM 15640 O O . ARG B 1 821 ? -32.404 -24.574 24.999 1.00 14.23 822 ARG B O 1
ATOM 15648 N N . VAL B 1 822 ? -30.674 -24.584 23.564 1.00 15.68 823 VAL B N 1
ATOM 15649 C CA . VAL B 1 822 ? -31.503 -24.274 22.402 1.00 16.10 823 VAL B CA 1
ATOM 15650 C C . VAL B 1 822 ? -32.518 -25.382 22.121 1.00 17.66 823 VAL B C 1
ATOM 15651 O O . VAL B 1 822 ? -33.666 -25.109 21.769 1.00 18.02 823 VAL B O 1
ATOM 15655 N N . ILE B 1 823 ? -32.099 -26.632 22.276 1.00 15.75 824 ILE B N 1
ATOM 15656 C CA . ILE B 1 823 ? -33.010 -27.747 22.059 1.00 14.91 824 ILE B CA 1
ATOM 15657 C C . ILE B 1 823 ? -34.227 -27.620 22.978 1.00 15.85 824 ILE B C 1
ATOM 15658 O O . ILE B 1 823 ? -35.359 -27.851 22.543 1.00 16.91 824 ILE B O 1
ATOM 15663 N N . THR B 1 824 ? -34.008 -27.236 24.235 1.00 15.86 825 THR B N 1
ATOM 15664 C CA . THR B 1 824 ? -35.123 -27.093 25.170 1.00 17.66 825 THR B CA 1
ATOM 15665 C C . THR B 1 824 ? -36.025 -25.919 24.788 1.00 18.42 825 THR B C 1
ATOM 15666 O O . THR B 1 824 ? -37.213 -25.922 25.103 1.00 18.13 825 THR B O 1
ATOM 15670 N N . GLN B 1 825 ? -35.469 -24.917 24.113 1.00 17.88 826 GLN B N 1
ATOM 15671 C CA . GLN B 1 825 ? -36.275 -23.770 23.702 1.00 17.65 826 GLN B CA 1
ATOM 15672 C C . GLN B 1 825 ? -37.224 -24.148 22.573 1.00 17.81 826 GLN B C 1
ATOM 15673 O O . GLN B 1 825 ? -38.191 -23.441 22.299 1.00 19.93 826 GLN B O 1
ATOM 15679 N N . LEU B 1 826 ? -36.960 -25.276 21.926 1.00 16.20 827 LEU B N 1
ATOM 15680 C CA . LEU B 1 826 ? -37.814 -25.726 20.835 1.00 17.92 827 LEU B CA 1
ATOM 15681 C C . LEU B 1 826 ? -38.751 -26.874 21.202 1.00 18.33 827 LEU B C 1
ATOM 15682 O O . LEU B 1 826 ? -39.873 -26.939 20.701 1.00 16.90 827 LEU B O 1
ATOM 15687 N N . PHE B 1 827 ? -38.301 -27.779 22.069 1.00 17.06 828 PHE B N 1
ATOM 15688 C CA . PHE B 1 827 ? -39.123 -28.937 22.439 1.00 18.18 828 PHE B CA 1
ATOM 15689 C C . PHE B 1 827 ? -39.215 -29.187 23.937 1.00 17.29 828 PHE B C 1
ATOM 15690 O O . PHE B 1 827 ? -39.868 -30.139 24.368 1.00 17.24 828 PHE B O 1
ATOM 15698 N N . GLY B 1 828 ? -38.561 -28.333 24.717 1.00 18.11 829 GLY B N 1
ATOM 15699 C CA . GLY B 1 828 ? -38.525 -28.479 26.163 1.00 17.93 829 GLY B CA 1
ATOM 15700 C C . GLY B 1 828 ? -39.768 -28.912 26.921 1.00 21.99 829 GLY B C 1
ATOM 15701 O O . GLY B 1 828 ? -39.699 -29.811 27.769 1.00 18.37 829 GLY B O 1
ATOM 15702 N N . GLU B 1 829 ? -40.906 -28.293 26.625 1.00 19.18 830 GLU B N 1
ATOM 15703 C CA . GLU B 1 829 ? -42.139 -28.616 27.338 1.00 19.28 830 GLU B CA 1
ATOM 15704 C C . GLU B 1 829 ? -42.722 -30.004 27.098 1.00 17.97 830 GLU B C 1
ATOM 15705 O O . GLU B 1 829 ? -43.631 -30.419 27.815 1.00 17.33 830 GLU B O 1
ATOM 15711 N N . ARG B 1 830 ? -42.220 -30.738 26.112 1.00 17.84 831 ARG B N 1
ATOM 15712 C CA . ARG B 1 830 ? -42.784 -32.061 25.869 1.00 17.79 831 ARG B CA 1
ATOM 15713 C C . ARG B 1 830 ? -41.741 -33.134 25.595 1.00 15.85 831 ARG B C 1
ATOM 15714 O O . ARG B 1 830 ? -42.032 -34.147 24.964 1.00 14.59 831 ARG B O 1
ATOM 15722 N N . MET B 1 831 ? -40.529 -32.947 26.101 1.00 17.03 832 MET B N 1
ATOM 15723 C CA . MET B 1 831 ? -39.505 -33.936 25.817 1.00 18.12 832 MET B CA 1
ATOM 15724 C C . MET B 1 831 ? -39.079 -34.840 26.961 1.00 16.88 832 MET B C 1
ATOM 15725 O O . MET B 1 831 ? -39.205 -34.488 28.134 1.00 16.02 832 MET B O 1
ATOM 15730 N N . PHE B 1 832 ? -38.638 -36.040 26.591 1.00 17.21 833 PHE B N 1
ATOM 15731 C CA . PHE B 1 832 ? -38.094 -37.011 27.532 1.00 15.37 833 PHE B CA 1
ATOM 15732 C C . PHE B 1 832 ? -36.619 -36.990 27.158 1.00 15.39 833 PHE B C 1
ATOM 15733 O O . PHE B 1 832 ? -36.280 -36.773 25.994 1.00 14.34 833 PHE B O 1
ATOM 15741 N N . ILE B 1 833 ? -35.741 -37.195 28.131 1.00 15.49 834 ILE B N 1
ATOM 15742 C CA . ILE B 1 833 ? -34.317 -37.232 27.838 1.00 15.33 834 ILE B CA 1
ATOM 15743 C C . ILE B 1 833 ? -33.679 -38.431 28.521 1.00 10.29 834 ILE B C 1
ATOM 15744 O O . ILE B 1 833 ? -33.713 -38.539 29.746 1.00 14.08 834 ILE B O 1
ATOM 15749 N N . ALA B 1 834 ? -33.125 -39.331 27.716 1.00 9.72 835 ALA B N 1
ATOM 15750 C CA . ALA B 1 834 ? -32.412 -40.504 28.211 1.00 8.44 835 ALA B CA 1
ATOM 15751 C C . ALA B 1 834 ? -30.965 -40.066 28.018 1.00 10.95 835 ALA B C 1
ATOM 15752 O O . ALA B 1 834 ? -30.477 -40.008 26.893 1.00 11.86 835 ALA B O 1
ATOM 15754 N N . ASN B 1 835 ? -30.288 -39.746 29.117 1.00 10.28 836 ASN B N 1
ATOM 15755 C CA . ASN B 1 835 ? -28.925 -39.235 29.056 1.00 10.49 836 ASN B CA 1
ATOM 15756 C C . ASN B 1 835 ? -27.830 -40.237 29.422 1.00 11.65 836 ASN B C 1
ATOM 15757 O O . ASN B 1 835 ? -27.832 -40.802 30.508 1.00 12.58 836 ASN B O 1
ATOM 15762 N N . ALA B 1 836 ? -26.888 -40.444 28.511 1.00 11.03 837 ALA B N 1
ATOM 15763 C CA . ALA B 1 836 ? -25.782 -41.346 28.781 1.00 10.76 837 ALA B CA 1
ATOM 15764 C C . ALA B 1 836 ? -24.895 -40.698 29.841 1.00 12.50 837 ALA B C 1
ATOM 15765 O O . ALA B 1 836 ? -24.827 -39.476 29.949 1.00 12.64 837 ALA B O 1
ATOM 15767 N N . THR B 1 837 ? -24.224 -41.521 30.633 1.00 9.74 838 THR B N 1
ATOM 15768 C CA . THR B 1 837 ? -23.326 -41.005 31.654 1.00 8.34 838 THR B CA 1
ATOM 15769 C C . THR B 1 837 ? -22.210 -40.264 30.917 1.00 9.62 838 THR B C 1
ATOM 15770 O O . THR B 1 837 ? -21.794 -40.672 29.832 1.00 11.16 838 THR B O 1
ATOM 15774 N N . GLY B 1 838 ? -21.731 -39.172 31.503 1.00 10.32 839 GLY B N 1
ATOM 15775 C CA . GLY B 1 838 ? -20.672 -38.404 30.874 1.00 11.76 839 GLY B CA 1
ATOM 15776 C C . GLY B 1 838 ? -20.793 -36.968 31.333 1.00 9.49 839 GLY B C 1
ATOM 15777 O O . GLY B 1 838 ? -21.531 -36.684 32.270 1.00 11.90 839 GLY B O 1
ATOM 15778 N N . CYS B 1 839 ? -20.071 -36.057 30.696 1.00 8.72 840 CYS B N 1
ATOM 15779 C CA . CYS B 1 839 ? -20.169 -34.665 31.091 1.00 8.63 840 CYS B CA 1
ATOM 15780 C C . CYS B 1 839 ? -21.613 -34.185 31.101 1.00 12.32 840 CYS B C 1
ATOM 15781 O O . CYS B 1 839 ? -22.034 -33.507 32.039 1.00 12.35 840 CYS B O 1
ATOM 15784 N N . SER B 1 840 ? -22.377 -34.530 30.066 1.00 12.83 841 SER B N 1
ATOM 15785 C CA . SER B 1 840 ? -23.766 -34.082 30.016 1.00 13.64 841 SER B CA 1
ATOM 15786 C C . SER B 1 840 ? -24.619 -34.617 31.169 1.00 14.26 841 SER B C 1
ATOM 15787 O O . SER B 1 840 ? -25.618 -33.997 31.527 1.00 14.17 841 SER B O 1
ATOM 15790 N N . SER B 1 841 ? -24.243 -35.752 31.761 1.00 14.07 842 SER B N 1
ATOM 15791 C CA . SER B 1 841 ? -25.021 -36.265 32.895 1.00 13.16 842 SER B CA 1
ATOM 15792 C C . SER B 1 841 ? -24.487 -35.641 34.183 1.00 12.80 842 SER B C 1
ATOM 15793 O O . SER B 1 841 ? -25.204 -35.557 35.188 1.00 15.76 842 SER B O 1
ATOM 15796 N N . ILE B 1 842 ? -23.229 -35.204 34.149 1.00 12.71 843 ILE B N 1
ATOM 15797 C CA . ILE B 1 842 ? -22.604 -34.595 35.318 1.00 11.63 843 ILE B CA 1
ATOM 15798 C C . ILE B 1 842 ? -22.993 -33.128 35.484 1.00 13.91 843 ILE B C 1
ATOM 15799 O O . ILE B 1 842 ? -23.328 -32.711 36.595 1.00 11.96 843 ILE B O 1
ATOM 15804 N N . TRP B 1 843 ? -22.935 -32.328 34.419 1.00 14.09 844 TRP B N 1
ATOM 15805 C CA . TRP B 1 843 ? -23.390 -30.949 34.586 1.00 12.25 844 TRP B CA 1
ATOM 15806 C C . TRP B 1 843 ? -24.914 -30.993 34.568 1.00 14.35 844 TRP B C 1
ATOM 15807 O O . TRP B 1 843 ? -25.588 -30.097 35.082 1.00 14.31 844 TRP B O 1
ATOM 15818 N N . GLY B 1 844 ? -25.448 -32.074 34.009 1.00 12.32 845 GLY B N 1
ATOM 15819 C CA . GLY B 1 844 ? -26.889 -32.233 33.923 1.00 14.62 845 GLY B CA 1
ATOM 15820 C C . GLY B 1 844 ? -27.592 -32.597 35.221 1.00 16.39 845 GLY B C 1
ATOM 15821 O O . GLY B 1 844 ? -28.719 -32.144 35.457 1.00 15.33 845 GLY B O 1
ATOM 15822 N N . ALA B 1 845 ? -26.953 -33.397 36.074 1.00 13.83 846 ALA B N 1
ATOM 15823 C CA . ALA B 1 845 ? -27.609 -33.786 37.319 1.00 11.62 846 ALA B CA 1
ATOM 15824 C C . ALA B 1 845 ? -26.725 -34.185 38.510 1.00 15.40 846 ALA B C 1
ATOM 15825 O O . ALA B 1 845 ? -26.959 -35.215 39.142 1.00 12.48 846 ALA B O 1
ATOM 15827 N N . SER B 1 846 ? -25.716 -33.378 38.819 1.00 13.20 847 SER B N 1
ATOM 15828 C CA . SER B 1 846 ? -24.874 -33.657 39.978 1.00 14.36 847 SER B CA 1
ATOM 15829 C C . SER B 1 846 ? -25.608 -33.057 41.171 1.00 14.37 847 SER B C 1
ATOM 15830 O O . SER B 1 846 ? -25.721 -31.833 41.283 1.00 13.34 847 SER B O 1
ATOM 15833 N N . ALA B 1 847 ? -26.128 -33.913 42.043 1.00 11.45 848 ALA B N 1
ATOM 15834 C CA . ALA B 1 847 ? -26.858 -33.447 43.218 1.00 13.14 848 ALA B CA 1
ATOM 15835 C C . ALA B 1 847 ? -25.991 -32.452 43.981 1.00 15.03 848 ALA B C 1
ATOM 15836 O O . ALA B 1 847 ? -24.785 -32.651 44.127 1.00 16.35 848 ALA B O 1
ATOM 15838 N N . PRO B 1 848 ? -26.604 -31.389 44.524 1.00 16.21 849 PRO B N 1
ATOM 15839 C CA . PRO B 1 848 ? -28.031 -31.068 44.475 1.00 16.11 849 PRO B CA 1
ATOM 15840 C C . PRO B 1 848 ? -28.382 -30.018 43.424 1.00 16.29 849 PRO B C 1
ATOM 15841 O O . PRO B 1 848 ? -29.430 -29.379 43.517 1.00 16.16 849 PRO B O 1
ATOM 15845 N N . SER B 1 849 ? -27.507 -29.838 42.439 1.00 13.80 850 SER B N 1
ATOM 15846 C CA . SER B 1 849 ? -27.717 -28.831 41.400 1.00 15.34 850 SER B CA 1
ATOM 15847 C C . SER B 1 849 ? -28.406 -29.362 40.149 1.00 13.86 850 SER B C 1
ATOM 15848 O O . SER B 1 849 ? -27.805 -30.076 39.353 1.00 14.75 850 SER B O 1
ATOM 15851 N N . MET B 1 850 ? -29.669 -28.995 39.971 1.00 14.10 851 MET B N 1
ATOM 15852 C CA . MET B 1 850 ? -30.436 -29.438 38.812 1.00 17.37 851 MET B CA 1
ATOM 15853 C C . MET B 1 850 ? -30.688 -28.254 37.870 1.00 15.97 851 MET B C 1
ATOM 15854 O O . MET B 1 850 ? -31.552 -27.417 38.140 1.00 17.25 851 MET B O 1
ATOM 15859 N N . PRO B 1 851 ? -29.933 -28.166 36.754 1.00 14.49 852 PRO B N 1
ATOM 15860 C CA . PRO B 1 851 ? -30.099 -27.066 35.797 1.00 15.14 852 PRO B CA 1
ATOM 15861 C C . PRO B 1 851 ? -31.358 -27.115 34.937 1.00 15.48 852 PRO B C 1
ATOM 15862 O O . PRO B 1 851 ? -31.861 -26.071 34.526 1.00 16.19 852 PRO B O 1
ATOM 15866 N N . TYR B 1 852 ? -31.856 -28.312 34.638 1.00 16.26 853 TYR B N 1
ATOM 15867 C CA . TYR B 1 852 ? -33.076 -28.415 33.842 1.00 13.45 853 TYR B CA 1
ATOM 15868 C C . TYR B 1 852 ? -34.219 -27.859 34.684 1.00 15.05 853 TYR B C 1
ATOM 15869 O O . TYR B 1 852 ? -34.294 -28.122 35.881 1.00 15.48 853 TYR B O 1
ATOM 15878 N N . LYS B 1 853 ? -35.110 -27.095 34.061 1.00 15.37 854 LYS B N 1
ATOM 15879 C CA . LYS B 1 853 ? -36.217 -26.488 34.794 1.00 16.94 854 LYS B CA 1
ATOM 15880 C C . LYS B 1 853 ? -37.536 -26.571 34.038 1.00 16.23 854 LYS B C 1
ATOM 15881 O O . LYS B 1 853 ? -37.579 -26.984 32.882 1.00 16.04 854 LYS B O 1
ATOM 15887 N N . THR B 1 854 ? -38.613 -26.166 34.703 1.00 15.95 855 THR B N 1
ATOM 15888 C CA . THR B 1 854 ? -39.933 -26.173 34.083 1.00 18.26 855 THR B CA 1
ATOM 15889 C C . THR B 1 854 ? -40.243 -24.775 33.566 1.00 19.11 855 THR B C 1
ATOM 15890 O O . THR B 1 854 ? -39.638 -23.797 34.012 1.00 19.66 855 THR B O 1
ATOM 15894 N N . ASN B 1 855 ? -41.175 -24.681 32.621 1.00 18.35 856 ASN B N 1
ATOM 15895 C CA . ASN B 1 855 ? -41.569 -23.381 32.089 1.00 19.42 856 ASN B CA 1
ATOM 15896 C C . ASN B 1 855 ? -42.616 -22.792 33.036 1.00 19.82 856 ASN B C 1
ATOM 15897 O O . ASN B 1 855 ? -42.869 -23.350 34.099 1.00 16.21 856 ASN B O 1
ATOM 15902 N N . ARG B 1 856 ? -43.222 -21.673 32.656 1.00 22.05 857 ARG B N 1
ATOM 15903 C CA . ARG B 1 856 ? -44.221 -21.027 33.505 1.00 23.98 857 ARG B CA 1
ATOM 15904 C C . ARG B 1 856 ? -45.441 -21.905 33.769 1.00 25.14 857 ARG B C 1
ATOM 15905 O O . ARG B 1 856 ? -46.179 -21.679 34.728 1.00 27.13 857 ARG B O 1
ATOM 15913 N N . LEU B 1 857 ? -45.644 -22.916 32.932 1.00 21.52 858 LEU B N 1
ATOM 15914 C CA . LEU B 1 857 ? -46.785 -23.806 33.094 1.00 21.59 858 LEU B CA 1
ATOM 15915 C C . LEU B 1 857 ? -46.427 -25.107 33.804 1.00 23.15 858 LEU B C 1
ATOM 15916 O O . LEU B 1 857 ? -47.232 -26.034 33.855 1.00 21.33 858 LEU B O 1
ATOM 15921 N N . GLY B 1 858 ? -45.218 -25.171 34.350 1.00 20.41 859 GLY B N 1
ATOM 15922 C CA . GLY B 1 858 ? -44.798 -26.362 35.067 1.00 17.68 859 GLY B CA 1
ATOM 15923 C C . GLY B 1 858 ? -44.376 -27.534 34.200 1.00 18.70 859 GLY B C 1
ATOM 15924 O O . GLY B 1 858 ? -44.220 -28.648 34.700 1.00 20.51 859 GLY B O 1
ATOM 15925 N N . GLN B 1 859 ? -44.194 -27.293 32.904 1.00 16.75 860 GLN B N 1
ATOM 15926 C CA . GLN B 1 859 ? -43.774 -28.346 31.980 1.00 18.36 860 GLN B CA 1
ATOM 15927 C C . GLN B 1 859 ? -42.268 -28.227 31.780 1.00 16.48 860 GLN B C 1
ATOM 15928 O O . GLN B 1 859 ? -41.720 -27.125 31.797 1.00 18.85 860 GLN B O 1
ATOM 15934 N N . GLY B 1 860 ? -41.606 -29.357 31.572 1.00 15.80 861 GLY B N 1
ATOM 15935 C CA . GLY B 1 860 ? -40.169 -29.337 31.377 1.00 13.02 861 GLY B CA 1
ATOM 15936 C C . GLY B 1 860 ? -39.650 -30.715 31.016 1.00 16.18 861 GLY B C 1
ATOM 15937 O O . GLY B 1 860 ? -40.383 -31.699 31.114 1.00 14.10 861 GLY B O 1
ATOM 15938 N N . PRO B 1 861 ? -38.381 -30.822 30.602 1.00 16.60 862 PRO B N 1
ATOM 15939 C CA . PRO B 1 861 ? -37.791 -32.110 30.225 1.00 12.64 862 PRO B CA 1
ATOM 15940 C C . PRO B 1 861 ? -37.800 -33.166 31.330 1.00 16.02 862 PRO B C 1
ATOM 15941 O O . PRO B 1 861 ? -37.326 -32.920 32.438 1.00 13.65 862 PRO B O 1
ATOM 15945 N N . ALA B 1 862 ? -38.351 -34.337 31.025 1.00 15.76 863 ALA B N 1
ATOM 15946 C CA . ALA B 1 862 ? -38.361 -35.439 31.982 1.00 14.68 863 ALA B CA 1
ATOM 15947 C C . ALA B 1 862 ? -36.991 -36.050 31.725 1.00 13.10 863 ALA B C 1
ATOM 15948 O O . ALA B 1 862 ? -36.775 -36.681 30.694 1.00 13.25 863 ALA B O 1
ATOM 15950 N N . TRP B 1 863 ? -36.077 -35.846 32.668 1.00 10.90 864 TRP B N 1
ATOM 15951 C CA . TRP B 1 863 ? -34.682 -36.273 32.544 1.00 13.24 864 TRP B CA 1
ATOM 15952 C C . TRP B 1 863 ? -34.281 -37.513 33.336 1.00 12.85 864 TRP B C 1
ATOM 15953 O O . TRP B 1 863 ? -34.650 -37.670 34.499 1.00 9.99 864 TRP B O 1
ATOM 15964 N N . GLY B 1 864 ? -33.495 -38.376 32.706 1.00 12.48 865 GLY B N 1
ATOM 15965 C CA . GLY B 1 864 ? -33.035 -39.565 33.391 1.00 13.69 865 GLY B CA 1
ATOM 15966 C C . GLY B 1 864 ? -31.696 -40.084 32.900 1.00 13.31 865 GLY B C 1
ATOM 15967 O O . GLY B 1 864 ? -31.413 -40.066 31.705 1.00 13.38 865 GLY B O 1
ATOM 15968 N N . ASN B 1 865 ? -30.855 -40.517 33.834 1.00 12.17 866 ASN B N 1
ATOM 15969 C CA . ASN B 1 865 ? -29.570 -41.117 33.488 1.00 11.20 866 ASN B CA 1
ATOM 15970 C C . ASN B 1 865 ? -29.650 -42.572 33.953 1.00 10.62 866 ASN B C 1
ATOM 15971 O O . ASN B 1 865 ? -29.800 -42.829 35.148 1.00 12.02 866 ASN B O 1
ATOM 15976 N N . SER B 1 866 ? -29.594 -43.520 33.023 1.00 8.65 867 SER B N 1
ATOM 15977 C CA . SER B 1 866 ? -29.622 -44.926 33.421 1.00 10.85 867 SER B CA 1
ATOM 15978 C C . SER B 1 866 ? -28.157 -45.289 33.642 1.00 10.71 867 SER B C 1
ATOM 15979 O O . SER B 1 866 ? -27.635 -45.175 34.756 1.00 10.35 867 SER B O 1
ATOM 15982 N N . LEU B 1 867 ? -27.482 -45.689 32.569 1.00 9.91 868 LEU B N 1
ATOM 15983 C CA . LEU B 1 867 ? -26.070 -46.042 32.655 1.00 10.79 868 LEU B CA 1
ATOM 15984 C C . LEU B 1 867 ? -25.287 -45.393 31.516 1.00 12.64 868 LEU B C 1
ATOM 15985 O O . LEU B 1 867 ? -25.841 -44.636 30.719 1.00 12.89 868 LEU B O 1
ATOM 15990 N N . PHE B 1 868 ? -23.994 -45.681 31.450 1.00 9.02 869 PHE B N 1
ATOM 15991 C CA . PHE B 1 868 ? -23.158 -45.129 30.393 1.00 10.74 869 PHE B CA 1
ATOM 15992 C C . PHE B 1 868 ? -23.420 -45.889 29.097 1.00 11.51 869 PHE B C 1
ATOM 15993 O O . PHE B 1 868 ? -23.553 -45.297 28.033 1.00 11.32 869 PHE B O 1
ATOM 16001 N N . GLU B 1 869 ? -23.543 -47.206 29.210 1.00 10.32 870 GLU B N 1
ATOM 16002 C CA . GLU B 1 869 ? -23.726 -48.067 28.044 1.00 10.53 870 GLU B CA 1
ATOM 16003 C C . GLU B 1 869 ? -25.110 -48.223 27.406 1.00 11.54 870 GLU B C 1
ATOM 16004 O O . GLU B 1 869 ? -25.203 -48.640 26.254 1.00 15.54 870 GLU B O 1
ATOM 16010 N N . ASP B 1 870 ? -26.172 -47.860 28.117 1.00 10.23 871 ASP B N 1
ATOM 16011 C CA . ASP B 1 870 ? -27.531 -48.099 27.620 1.00 9.60 871 ASP B CA 1
ATOM 16012 C C . ASP B 1 870 ? -28.423 -46.914 27.250 1.00 11.92 871 ASP B C 1
ATOM 16013 O O . ASP B 1 870 ? -29.636 -47.089 27.147 1.00 11.87 871 ASP B O 1
ATOM 16018 N N . ALA B 1 871 ? -27.860 -45.729 27.047 1.00 11.06 872 ALA B N 1
ATOM 16019 C CA . ALA B 1 871 ? -28.688 -44.561 26.748 1.00 11.88 872 ALA B CA 1
ATOM 16020 C C . ALA B 1 871 ? -29.721 -44.743 25.630 1.00 10.26 872 ALA B C 1
ATOM 16021 O O . ALA B 1 871 ? -30.891 -44.408 25.808 1.00 12.55 872 ALA B O 1
ATOM 16023 N N . ALA B 1 872 ? -29.299 -45.253 24.479 1.00 8.81 873 ALA B N 1
ATOM 16024 C CA . ALA B 1 872 ? -30.236 -45.445 23.369 1.00 11.57 873 ALA B CA 1
ATOM 16025 C C . ALA B 1 872 ? -31.368 -46.407 23.738 1.00 14.60 873 ALA B C 1
ATOM 16026 O O . ALA B 1 872 ? -32.541 -46.115 23.498 1.00 13.09 873 ALA B O 1
ATOM 16028 N N . GLU B 1 873 ? -31.014 -47.550 24.316 1.00 10.95 874 GLU B N 1
ATOM 16029 C CA . GLU B 1 873 ? -32.011 -48.543 24.698 1.00 9.77 874 GLU B CA 1
ATOM 16030 C C . GLU B 1 873 ? -32.955 -47.983 25.761 1.00 10.35 874 GLU B C 1
ATOM 16031 O O . GLU B 1 873 ? -34.153 -48.260 25.755 1.00 13.30 874 GLU B O 1
ATOM 16037 N N . TYR B 1 874 ? -32.401 -47.191 26.671 1.00 10.27 875 TYR B N 1
ATOM 16038 C CA . TYR B 1 874 ? -33.174 -46.576 27.740 1.00 9.20 875 TYR B CA 1
ATOM 16039 C C . TYR B 1 874 ? -34.232 -45.666 27.103 1.00 12.68 875 TYR B C 1
ATOM 16040 O O . TYR B 1 874 ? -35.423 -45.748 27.431 1.00 12.85 875 TYR B O 1
ATOM 16049 N N . GLY B 1 875 ? -33.797 -44.818 26.175 1.00 11.65 876 GLY B N 1
ATOM 16050 C CA . GLY B 1 875 ? -34.728 -43.926 25.506 1.00 14.10 876 GLY B CA 1
ATOM 16051 C C . GLY B 1 875 ? -35.740 -44.720 24.703 1.00 11.91 876 GLY B C 1
ATOM 16052 O O . GLY B 1 875 ? -36.916 -44.368 24.643 1.00 11.34 876 GLY B O 1
ATOM 16053 N N . PHE B 1 876 ? -35.273 -45.799 24.084 1.00 8.54 877 PHE B N 1
ATOM 16054 C CA . PHE B 1 876 ? -36.133 -46.661 23.289 1.00 11.81 877 PHE B CA 1
ATOM 16055 C C . PHE B 1 876 ? -37.257 -47.221 24.168 1.00 14.38 877 PHE B C 1
ATOM 16056 O O . PHE B 1 876 ? -38.410 -47.337 23.731 1.00 13.91 877 PHE B O 1
ATOM 16064 N N . GLY B 1 877 ? -36.919 -47.559 25.409 1.00 11.49 878 GLY B N 1
ATOM 16065 C CA . GLY B 1 877 ? -37.911 -48.091 26.330 1.00 12.88 878 GLY B CA 1
ATOM 16066 C C . GLY B 1 877 ? -38.976 -47.060 26.656 1.00 14.98 878 GLY B C 1
ATOM 16067 O O . GLY B 1 877 ? -40.155 -47.389 26.782 1.00 12.92 878 GLY B O 1
ATOM 16068 N N . MET B 1 878 ? -38.559 -45.808 26.808 1.00 12.55 879 MET B N 1
ATOM 16069 C CA . MET B 1 878 ? -39.493 -44.721 27.091 1.00 12.62 879 MET B CA 1
ATOM 16070 C C . MET B 1 878 ? -40.475 -44.629 25.929 1.00 13.08 879 MET B C 1
ATOM 16071 O O . MET B 1 878 ? -41.678 -44.449 26.118 1.00 13.65 879 MET B O 1
ATOM 16076 N N . ASN B 1 879 ? -39.938 -44.762 24.723 1.00 11.15 880 ASN B N 1
ATOM 16077 C CA . ASN B 1 879 ? -40.719 -44.713 23.493 1.00 13.61 880 ASN B CA 1
ATOM 16078 C C . ASN B 1 879 ? -41.739 -45.857 23.447 1.00 15.79 880 ASN B C 1
ATOM 16079 O O . ASN B 1 879 ? -42.894 -45.647 23.070 1.00 15.66 880 ASN B O 1
ATOM 16084 N N . MET B 1 880 ? -41.315 -47.062 23.829 1.00 11.04 881 MET B N 1
ATOM 16085 C CA . MET B 1 880 ? -42.213 -48.216 23.843 1.00 12.64 881 MET B CA 1
ATOM 16086 C C . MET B 1 880 ? -43.379 -47.970 24.806 1.00 13.87 881 MET B C 1
ATOM 16087 O O . MET B 1 880 ? -44.526 -48.296 24.504 1.00 14.41 881 MET B O 1
ATOM 16092 N N . SER B 1 881 ? -43.076 -47.406 25.969 1.00 11.46 882 SER B N 1
ATOM 16093 C CA . SER B 1 881 ? -44.109 -47.108 26.954 1.00 13.05 882 SER B CA 1
ATOM 16094 C C . SER B 1 881 ? -45.138 -46.143 26.386 1.00 13.50 882 SER B C 1
ATOM 16095 O O . SER B 1 881 ? -46.340 -46.369 26.498 1.00 14.58 882 SER B O 1
ATOM 16098 N N . MET B 1 882 ? -44.672 -45.054 25.787 1.00 13.13 883 MET B N 1
ATOM 16099 C CA . MET B 1 882 ? -45.601 -44.086 25.221 1.00 14.46 883 MET B CA 1
ATOM 16100 C C . MET B 1 882 ? -46.464 -44.732 24.141 1.00 19.36 883 MET B C 1
ATOM 16101 O O . MET B 1 882 ? -47.664 -44.471 24.060 1.00 18.76 883 MET B O 1
ATOM 16106 N N . PHE B 1 883 ? -45.865 -45.586 23.322 1.00 17.03 884 PHE B N 1
ATOM 16107 C CA . PHE B 1 883 ? -46.632 -46.243 22.274 1.00 17.68 884 PHE B CA 1
ATOM 16108 C C . PHE B 1 883 ? -47.721 -47.124 22.881 1.00 17.01 884 PHE B C 1
ATOM 16109 O O . PHE B 1 883 ? -48.878 -47.060 22.478 1.00 16.36 884 PHE B O 1
ATOM 16117 N N . ALA B 1 884 ? -47.341 -47.947 23.852 1.00 12.95 885 ALA B N 1
ATOM 16118 C CA . ALA B 1 884 ? -48.289 -48.852 24.488 1.00 17.89 885 ALA B CA 1
ATOM 16119 C C . ALA B 1 884 ? -49.401 -48.110 25.226 1.00 20.17 885 ALA B C 1
ATOM 16120 O O . ALA B 1 884 ? -50.579 -48.427 25.069 1.00 20.48 885 ALA B O 1
ATOM 16122 N N . ARG B 1 885 ? -49.026 -47.118 26.026 1.00 16.07 886 ARG B N 1
ATOM 16123 C CA . ARG B 1 885 ? -50.002 -46.367 26.802 1.00 17.73 886 ARG B CA 1
ATOM 16124 C C . ARG B 1 885 ? -50.897 -45.457 25.969 1.00 20.18 886 ARG B C 1
ATOM 16125 O O . ARG B 1 885 ? -52.086 -45.325 26.260 1.00 19.46 886 ARG B O 1
ATOM 16133 N N . ARG B 1 886 ? -50.342 -44.832 24.934 1.00 18.48 887 ARG B N 1
ATOM 16134 C CA . ARG B 1 886 ? -51.150 -43.942 24.106 1.00 18.63 887 ARG B CA 1
ATOM 16135 C C . ARG B 1 886 ? -52.063 -44.758 23.202 1.00 20.42 887 ARG B C 1
ATOM 16136 O O . ARG B 1 886 ? -53.135 -44.300 22.811 1.00 21.01 887 ARG B O 1
ATOM 16144 N N . THR B 1 887 ? -51.640 -45.975 22.880 1.00 17.80 888 THR B N 1
ATOM 16145 C CA . THR B 1 887 ? -52.463 -46.857 22.064 1.00 20.24 888 THR B CA 1
ATOM 16146 C C . THR B 1 887 ? -53.674 -47.219 22.923 1.00 20.64 888 THR B C 1
ATOM 16147 O O . THR B 1 887 ? -54.808 -47.272 22.441 1.00 19.00 888 THR B O 1
ATOM 16151 N N . HIS B 1 888 ? -53.413 -47.460 24.205 1.00 17.39 889 HIS B N 1
ATOM 16152 C CA . HIS B 1 888 ? -54.456 -47.796 25.167 1.00 19.39 889 HIS B CA 1
ATOM 16153 C C . HIS B 1 888 ? -55.437 -46.625 25.196 1.00 21.31 889 HIS B C 1
ATOM 16154 O O . HIS B 1 888 ? -56.653 -46.814 25.121 1.00 23.01 889 HIS B O 1
ATOM 16161 N N . LEU B 1 889 ? -54.899 -45.411 25.299 1.00 18.13 890 LEU B N 1
ATOM 16162 C CA . LEU B 1 889 ? -55.725 -44.210 25.329 1.00 17.64 890 LEU B CA 1
ATOM 16163 C C . LEU B 1 889 ? -56.584 -44.099 24.073 1.00 17.24 890 LEU B C 1
ATOM 16164 O O . LEU B 1 889 ? -57.785 -43.830 24.151 1.00 15.12 890 LEU B O 1
ATOM 16169 N N . ALA B 1 890 ? -55.963 -44.303 22.916 1.00 17.11 891 ALA B N 1
ATOM 16170 C CA . ALA B 1 890 ? -56.670 -44.219 21.643 1.00 19.49 891 ALA B CA 1
ATOM 16171 C C . ALA B 1 890 ? -57.785 -45.261 21.566 1.00 22.23 891 ALA B C 1
ATOM 16172 O O . ALA B 1 890 ? -58.836 -45.011 20.978 1.00 22.79 891 ALA B O 1
ATOM 16174 N N . ASP B 1 891 ? -57.551 -46.428 22.155 1.00 18.94 892 ASP B N 1
ATOM 16175 C CA . ASP B 1 891 ? -58.548 -47.495 22.160 1.00 24.43 892 ASP B CA 1
ATOM 16176 C C . ASP B 1 891 ? -59.756 -47.033 22.974 1.00 26.27 892 ASP B C 1
ATOM 16177 O O . ASP B 1 891 ? -60.905 -47.218 22.569 1.00 25.43 892 ASP B O 1
ATOM 16182 N N . LEU B 1 892 ? -59.488 -46.422 24.123 1.00 20.93 893 LEU B N 1
ATOM 16183 C CA . LEU B 1 892 ? -60.550 -45.925 24.985 1.00 19.75 893 LEU B CA 1
ATOM 16184 C C . LEU B 1 892 ? -61.332 -44.814 24.286 1.00 20.99 893 LEU B C 1
ATOM 16185 O O . LEU B 1 892 ? -62.564 -44.779 24.346 1.00 20.01 893 LEU B O 1
ATOM 16190 N N . ALA B 1 893 ? -60.611 -43.922 23.613 1.00 17.32 894 ALA B N 1
ATOM 16191 C CA . ALA B 1 893 ? -61.224 -42.804 22.898 1.00 20.36 894 ALA B CA 1
ATOM 16192 C C . ALA B 1 893 ? -62.175 -43.287 21.808 1.00 21.62 894 ALA B C 1
ATOM 16193 O O . ALA B 1 893 ? -63.288 -42.774 21.671 1.00 22.01 894 ALA B O 1
ATOM 16195 N N . ALA B 1 894 ? -61.734 -44.270 21.028 1.00 22.17 895 ALA B N 1
ATOM 16196 C CA . ALA B 1 894 ? -62.569 -44.817 19.966 1.00 23.54 895 ALA B CA 1
ATOM 16197 C C . ALA B 1 894 ? -63.828 -45.416 20.582 1.00 27.50 895 ALA B C 1
ATOM 16198 O O . ALA B 1 894 ? -64.935 -45.214 20.079 1.00 26.34 895 ALA B O 1
ATOM 16200 N N . LYS B 1 895 ? -63.657 -46.143 21.682 1.00 26.32 896 LYS B N 1
ATOM 16201 C CA . LYS B 1 895 ? -64.789 -46.764 22.355 1.00 28.14 896 LYS B CA 1
ATOM 16202 C C . LYS B 1 895 ? -65.764 -45.711 22.880 1.00 27.43 896 LYS B C 1
ATOM 16203 O O . LYS B 1 895 ? -66.980 -45.903 22.834 1.00 26.94 896 LYS B O 1
ATOM 16209 N N . ALA B 1 896 ? -65.228 -44.594 23.364 1.00 21.82 897 ALA B N 1
ATOM 16210 C CA . ALA B 1 896 ? -66.055 -43.520 23.904 1.00 23.85 897 ALA B CA 1
ATOM 16211 C C . ALA B 1 896 ? -66.903 -42.840 22.835 1.00 22.82 897 ALA B C 1
ATOM 16212 O O . ALA B 1 896 ? -67.935 -42.241 23.142 1.00 22.50 897 ALA B O 1
ATOM 16214 N N . LEU B 1 897 ? -66.467 -42.924 21.583 1.00 24.30 898 LEU B N 1
ATOM 16215 C CA . LEU B 1 897 ? -67.215 -42.313 20.493 1.00 25.16 898 LEU B CA 1
ATOM 16216 C C . LEU B 1 897 ? -68.522 -43.055 20.261 1.00 28.89 898 LEU B C 1
ATOM 16217 O O . LEU B 1 897 ? -69.413 -42.558 19.573 1.00 28.08 898 LEU B O 1
ATOM 16222 N N . GLU B 1 898 ? -68.630 -44.245 20.845 1.00 30.62 899 GLU B N 1
ATOM 16223 C CA . GLU B 1 898 ? -69.829 -45.061 20.710 1.00 34.59 899 GLU B CA 1
ATOM 16224 C C . GLU B 1 898 ? -70.704 -44.982 21.956 1.00 33.29 899 GLU B C 1
ATOM 16225 O O . GLU B 1 898 ? -71.694 -45.701 22.072 1.00 35.46 899 GLU B O 1
ATOM 16231 N N . SER B 1 899 ? -70.333 -44.113 22.890 1.00 31.99 900 SER B N 1
ATOM 16232 C CA . SER B 1 899 ? -71.094 -43.942 24.123 1.00 31.05 900 SER B CA 1
ATOM 16233 C C . SER B 1 899 ? -72.034 -42.749 23.969 1.00 30.69 900 SER B C 1
ATOM 16234 O O . SER B 1 899 ? -72.170 -42.202 22.871 1.00 28.73 900 SER B O 1
ATOM 16237 N N . ASP B 1 900 ? -72.681 -42.344 25.060 1.00 28.89 901 ASP B N 1
ATOM 16238 C CA . ASP B 1 900 ? -73.593 -41.203 25.002 1.00 29.79 901 ASP B CA 1
ATOM 16239 C C . ASP B 1 900 ? -72.894 -39.902 25.386 1.00 31.00 901 ASP B C 1
ATOM 16240 O O . ASP B 1 900 ? -73.527 -38.966 25.881 1.00 29.03 901 ASP B O 1
ATOM 16245 N N . ALA B 1 901 ? -71.585 -39.848 25.150 1.00 28.14 902 ALA B N 1
ATOM 16246 C CA . ALA B 1 901 ? -70.801 -38.657 25.455 1.00 28.15 902 ALA B CA 1
ATOM 16247 C C . ALA B 1 901 ? -71.372 -37.488 24.663 1.00 27.63 902 ALA B C 1
ATOM 16248 O O . ALA B 1 901 ? -71.954 -37.683 23.594 1.00 27.37 902 ALA B O 1
ATOM 16250 N N . SER B 1 902 ? -71.201 -36.275 25.180 1.00 26.76 903 SER B N 1
ATOM 16251 C CA . SER B 1 902 ? -71.720 -35.091 24.506 1.00 27.07 903 SER B CA 1
ATOM 16252 C C . SER B 1 902 ? -71.102 -34.908 23.125 1.00 30.04 903 SER B C 1
ATOM 16253 O O . SER B 1 902 ? -70.059 -35.490 22.809 1.00 27.81 903 SER B O 1
ATOM 16256 N N . GLY B 1 903 ? -71.757 -34.096 22.303 1.00 27.24 904 GLY B N 1
ATOM 16257 C CA . GLY B 1 903 ? -71.254 -33.840 20.966 1.00 30.16 904 GLY B CA 1
ATOM 16258 C C . GLY B 1 903 ? -69.890 -33.174 21.004 1.00 30.24 904 GLY B C 1
ATOM 16259 O O . GLY B 1 903 ? -69.020 -33.484 20.192 1.00 32.53 904 GLY B O 1
ATOM 16260 N N . ASP B 1 904 ? -69.704 -32.255 21.946 1.00 30.62 905 ASP B N 1
ATOM 16261 C CA . ASP B 1 904 ? -68.432 -31.557 22.088 1.00 30.77 905 ASP B CA 1
ATOM 16262 C C . ASP B 1 904 ? -67.323 -32.555 22.405 1.00 29.87 905 ASP B C 1
ATOM 16263 O O . ASP B 1 904 ? -66.247 -32.516 21.808 1.00 29.40 905 ASP B O 1
ATOM 16268 N N . VAL B 1 905 ? -67.593 -33.450 23.348 1.00 26.39 906 VAL B N 1
ATOM 16269 C CA . VAL B 1 905 ? -66.616 -34.455 23.734 1.00 25.83 906 VAL B CA 1
ATOM 16270 C C . VAL B 1 905 ? -66.241 -35.345 22.554 1.00 26.59 906 VAL B C 1
ATOM 16271 O O . VAL B 1 905 ? -65.060 -35.560 22.283 1.00 25.27 906 VAL B O 1
ATOM 16275 N N . LYS B 1 906 ? -67.243 -35.858 21.846 1.00 25.71 907 LYS B N 1
ATOM 16276 C CA . LYS B 1 906 ? -66.971 -36.724 20.705 1.00 24.14 907 LYS B CA 1
ATOM 16277 C C . LYS B 1 906 ? -66.149 -36.019 19.637 1.00 24.14 907 LYS B C 1
ATOM 16278 O O . LYS B 1 906 ? -65.276 -36.630 19.023 1.00 24.89 907 LYS B O 1
ATOM 16284 N N . GLU B 1 907 ? -66.417 -34.735 19.420 1.00 25.31 908 GLU B N 1
ATOM 16285 C CA . GLU B 1 907 ? -65.668 -33.977 18.421 1.00 28.48 908 GLU B CA 1
ATOM 16286 C C . GLU B 1 907 ? -64.204 -33.889 18.841 1.00 26.16 908 GLU B C 1
ATOM 16287 O O . GLU B 1 907 ? -63.304 -34.131 18.039 1.00 27.81 908 GLU B O 1
ATOM 16293 N N . ALA B 1 908 ? -63.978 -33.537 20.103 1.00 23.76 909 ALA B N 1
ATOM 16294 C CA . ALA B 1 908 ? -62.629 -33.424 20.643 1.00 23.15 909 ALA B CA 1
ATOM 16295 C C . ALA B 1 908 ? -61.895 -34.759 20.536 1.00 23.12 909 ALA B C 1
ATOM 16296 O O . ALA B 1 908 ? -60.716 -34.795 20.186 1.00 22.97 909 ALA B O 1
ATOM 16298 N N . LEU B 1 909 ? -62.592 -35.852 20.844 1.00 23.66 910 LEU B N 1
ATOM 16299 C CA . LEU B 1 909 ? -61.998 -37.185 20.766 1.00 23.28 910 LEU B CA 1
ATOM 16300 C C . LEU B 1 909 ? -61.626 -37.545 19.332 1.00 24.60 910 LEU B C 1
ATOM 16301 O O . LEU B 1 909 ? -60.579 -38.151 19.092 1.00 23.63 910 LEU B O 1
ATOM 16306 N N . GLN B 1 910 ? -62.482 -37.179 18.378 1.00 23.18 911 GLN B N 1
ATOM 16307 C CA . GLN B 1 910 ? -62.202 -37.469 16.973 1.00 25.38 911 GLN B CA 1
ATOM 16308 C C . GLN B 1 910 ? -60.994 -36.651 16.549 1.00 22.28 911 GLN B C 1
ATOM 16309 O O . GLN B 1 910 ? -60.123 -37.133 15.822 1.00 23.78 911 GLN B O 1
ATOM 16315 N N . GLY B 1 911 ? -60.951 -35.406 17.008 1.00 22.33 912 GLY B N 1
ATOM 16316 C CA . GLY B 1 911 ? -59.837 -34.538 16.679 1.00 24.02 912 GLY B CA 1
ATOM 16317 C C . GLY B 1 911 ? -58.533 -35.101 17.213 1.00 24.67 912 GLY B C 1
ATOM 16318 O O . GLY B 1 911 ? -57.532 -35.161 16.493 1.00 25.59 912 GLY B O 1
ATOM 16319 N N . TRP B 1 912 ? -58.537 -35.526 18.474 1.00 22.04 913 TRP B N 1
ATOM 16320 C CA . TRP B 1 912 ? -57.327 -36.079 19.071 1.00 21.66 913 TRP B CA 1
ATOM 16321 C C . TRP B 1 912 ? -56.866 -37.330 18.337 1.00 21.79 913 TRP B C 1
ATOM 16322 O O . TRP B 1 912 ? -55.683 -37.481 18.034 1.00 22.44 913 TRP B O 1
ATOM 16333 N N . LEU B 1 913 ? -57.800 -38.234 18.060 1.00 22.84 914 LEU B N 1
ATOM 16334 C CA . LEU B 1 913 ? -57.473 -39.476 17.369 1.00 24.35 914 LEU B CA 1
ATOM 16335 C C . LEU B 1 913 ? -56.856 -39.235 15.999 1.00 25.85 914 LEU B C 1
ATOM 16336 O O . LEU B 1 913 ? -55.958 -39.967 15.576 1.00 26.87 914 LEU B O 1
ATOM 16341 N N . ALA B 1 914 ? -57.329 -38.203 15.310 1.00 25.30 915 ALA B N 1
ATOM 16342 C CA . ALA B 1 914 ? -56.823 -37.881 13.984 1.00 27.67 915 ALA B CA 1
ATOM 16343 C C . ALA B 1 914 ? -55.433 -37.248 14.014 1.00 25.53 915 ALA B C 1
ATOM 16344 O O . ALA B 1 914 ? -54.639 -37.452 13.100 1.00 29.77 915 ALA B O 1
ATOM 16346 N N . GLY B 1 915 ? -55.135 -36.484 15.060 1.00 26.27 916 GLY B N 1
ATOM 16347 C CA . GLY B 1 915 ? -53.830 -35.854 15.140 1.00 24.96 916 GLY B CA 1
ATOM 16348 C C . GLY B 1 915 ? -53.033 -36.239 16.373 1.00 23.79 916 GLY B C 1
ATOM 16349 O O . GLY B 1 915 ? -52.200 -35.462 16.835 1.00 23.21 916 GLY B O 1
ATOM 16350 N N . LYS B 1 916 ? -53.268 -37.442 16.891 1.00 22.00 917 LYS B N 1
ATOM 16351 C CA . LYS B 1 916 ? -52.583 -37.903 18.093 1.00 23.97 917 LYS B CA 1
ATOM 16352 C C . LYS B 1 916 ? -51.057 -37.927 18.013 1.00 25.07 917 LYS B C 1
ATOM 16353 O O . LYS B 1 916 ? -50.386 -37.847 19.042 1.00 28.84 917 LYS B O 1
ATOM 16359 N N . ASN B 1 917 ? -50.504 -38.040 16.810 1.00 25.12 918 ASN B N 1
ATOM 16360 C CA . ASN B 1 917 ? -49.050 -38.057 16.667 1.00 25.63 918 ASN B CA 1
ATOM 16361 C C . ASN B 1 917 ? -48.508 -36.741 16.131 1.00 26.77 918 ASN B C 1
ATOM 16362 O O . ASN B 1 917 ? -47.328 -36.633 15.795 1.00 25.74 918 ASN B O 1
ATOM 16367 N N . ASP B 1 918 ? -49.380 -35.740 16.069 1.00 24.46 919 ASP B N 1
ATOM 16368 C CA . ASP B 1 918 ? -49.017 -34.410 15.598 1.00 25.06 919 ASP B CA 1
ATOM 16369 C C . ASP B 1 918 ? -48.865 -33.507 16.825 1.00 23.14 919 ASP B C 1
ATOM 16370 O O . ASP B 1 918 ? -49.824 -33.287 17.562 1.00 21.99 919 ASP B O 1
ATOM 16375 N N . PRO B 1 919 ? -47.655 -32.978 17.062 1.00 22.94 920 PRO B N 1
ATOM 16376 C CA . PRO B 1 919 ? -47.409 -32.104 18.214 1.00 22.39 920 PRO B CA 1
ATOM 16377 C C . PRO B 1 919 ? -48.448 -30.992 18.386 1.00 23.64 920 PRO B C 1
ATOM 16378 O O . PRO B 1 919 ? -48.851 -30.675 19.505 1.00 20.88 920 PRO B O 1
ATOM 16382 N N . ILE B 1 920 ? -48.879 -30.410 17.273 1.00 22.77 921 ILE B N 1
ATOM 16383 C CA . ILE B 1 920 ? -49.854 -29.319 17.301 1.00 24.32 921 ILE B CA 1
ATOM 16384 C C . ILE B 1 920 ? -51.294 -29.769 17.552 1.00 20.13 921 ILE B C 1
ATOM 16385 O O . ILE B 1 920 ? -51.924 -29.346 18.520 1.00 22.39 921 ILE B O 1
ATOM 16390 N N . LYS B 1 921 ? -51.813 -30.619 16.673 1.00 21.59 922 LYS B N 1
ATOM 16391 C CA . LYS B 1 921 ? -53.185 -31.103 16.802 1.00 24.06 922 LYS B CA 1
ATOM 16392 C C . LYS B 1 921 ? -53.437 -31.886 18.087 1.00 22.64 922 LYS B C 1
ATOM 16393 O O . LYS B 1 921 ? -54.490 -31.734 18.709 1.00 20.24 922 LYS B O 1
ATOM 16399 N N . SER B 1 922 ? -52.481 -32.724 18.486 1.00 20.39 923 SER B N 1
ATOM 16400 C CA . SER B 1 922 ? -52.646 -33.512 19.707 1.00 19.28 923 SER B CA 1
ATOM 16401 C C . SER B 1 922 ? -52.829 -32.592 20.908 1.00 18.53 923 SER B C 1
ATOM 16402 O O . SER B 1 922 ? -53.651 -32.855 21.788 1.00 19.90 923 SER B O 1
ATOM 16405 N N . LYS B 1 923 ? -52.066 -31.507 20.950 1.00 19.47 924 LYS B N 1
ATOM 16406 C CA . LYS B 1 923 ? -52.187 -30.572 22.056 1.00 19.17 924 LYS B CA 1
ATOM 16407 C C . LYS B 1 923 ? -53.500 -29.803 21.943 1.00 20.29 924 LYS B C 1
ATOM 16408 O O . LYS B 1 923 ? -54.207 -29.626 22.931 1.00 20.11 924 LYS B O 1
ATOM 16414 N N . GLU B 1 924 ? -53.823 -29.357 20.732 1.00 20.82 925 GLU B N 1
ATOM 16415 C CA . GLU B 1 924 ? -55.055 -28.606 20.504 1.00 23.48 925 GLU B CA 1
ATOM 16416 C C . GLU B 1 924 ? -56.273 -29.345 21.057 1.00 22.04 925 GLU B C 1
ATOM 16417 O O . GLU B 1 924 ? -57.008 -28.813 21.885 1.00 22.51 925 GLU B O 1
ATOM 16423 N N . TYR B 1 925 ? -56.488 -30.574 20.605 1.00 19.97 926 TYR B N 1
ATOM 16424 C CA . TYR B 1 925 ? -57.640 -31.327 21.079 1.00 23.39 926 TYR B CA 1
ATOM 16425 C C . TYR B 1 925 ? -57.461 -31.874 22.485 1.00 23.19 926 TYR B C 1
ATOM 16426 O O . TYR B 1 925 ? -58.432 -32.024 23.227 1.00 21.35 926 TYR B O 1
ATOM 16435 N N . GLY B 1 926 ? -56.217 -32.157 22.859 1.00 24.96 927 GLY B N 1
ATOM 16436 C CA . GLY B 1 926 ? -55.957 -32.653 24.197 1.00 18.89 927 GLY B CA 1
ATOM 16437 C C . GLY B 1 926 ? -56.377 -31.602 25.213 1.00 17.51 927 GLY B C 1
ATOM 16438 O O . GLY B 1 926 ? -57.011 -31.913 26.216 1.00 19.21 927 GLY B O 1
ATOM 16439 N N . ASP B 1 927 ? -56.024 -30.347 24.954 1.00 19.44 928 ASP B N 1
ATOM 16440 C CA . ASP B 1 927 ? -56.387 -29.266 25.857 1.00 19.78 928 ASP B CA 1
ATOM 16441 C C . ASP B 1 927 ? -57.906 -29.108 25.921 1.00 20.53 928 ASP B C 1
ATOM 16442 O O . ASP B 1 927 ? -58.455 -28.736 26.956 1.00 21.57 928 ASP B O 1
ATOM 16447 N N . LYS B 1 928 ? -58.583 -29.392 24.816 1.00 20.73 929 LYS B N 1
ATOM 16448 C CA . LYS B 1 928 ? -60.040 -29.296 24.795 1.00 24.66 929 LYS B CA 1
ATOM 16449 C C . LYS B 1 928 ? -60.621 -30.379 25.700 1.00 25.37 929 LYS B C 1
ATOM 16450 O O . LYS B 1 928 ? -61.556 -30.132 26.463 1.00 26.07 929 LYS B O 1
ATOM 16456 N N . LEU B 1 929 ? -60.058 -31.580 25.613 1.00 22.17 930 LEU B N 1
ATOM 16457 C CA . LEU B 1 929 ? -60.509 -32.694 26.441 1.00 25.19 930 LEU B CA 1
ATOM 16458 C C . LEU B 1 929 ? -60.295 -32.392 27.918 1.00 25.55 930 LEU B C 1
ATOM 16459 O O . LEU B 1 929 ? -61.111 -32.766 28.758 1.00 26.04 930 LEU B O 1
ATOM 16464 N N . LYS B 1 930 ? -59.192 -31.721 28.239 1.00 25.80 931 LYS B N 1
ATOM 16465 C CA . LYS B 1 930 ? -58.908 -31.380 29.630 1.00 27.46 931 LYS B CA 1
ATOM 16466 C C . LYS B 1 930 ? -60.041 -30.548 30.227 1.00 26.52 931 LYS B C 1
ATOM 16467 O O . LYS B 1 930 ? -60.487 -30.806 31.344 1.00 27.83 931 LYS B O 1
ATOM 16473 N N . LYS B 1 931 ? -60.505 -29.549 29.484 1.00 28.19 932 LYS B N 1
ATOM 16474 C CA . LYS B 1 931 ? -61.593 -28.704 29.964 1.00 29.74 932 LYS B CA 1
ATOM 16475 C C . LYS B 1 931 ? -62.924 -29.447 29.948 1.00 29.10 932 LYS B C 1
ATOM 16476 O O . LYS B 1 931 ? -63.671 -29.414 30.925 1.00 30.79 932 LYS B O 1
ATOM 16482 N N . LEU B 1 932 ? -63.212 -30.119 28.838 1.00 26.08 933 LEU B N 1
ATOM 16483 C CA . LEU B 1 932 ? -64.464 -30.855 28.691 1.00 26.19 933 LEU B CA 1
ATOM 16484 C C . LEU B 1 932 ? -64.650 -31.988 29.696 1.00 27.54 933 LEU B C 1
ATOM 16485 O O . LEU B 1 932 ? -65.753 -32.192 30.202 1.00 27.37 933 LEU B O 1
ATOM 16490 N N . LEU B 1 933 ? -63.579 -32.720 29.993 1.00 27.10 934 LEU B N 1
ATOM 16491 C CA . LEU B 1 933 ? -63.672 -33.837 30.929 1.00 28.65 934 LEU B CA 1
ATOM 16492 C C . LEU B 1 933 ? -63.330 -33.495 32.373 1.00 30.74 934 LEU B C 1
ATOM 16493 O O . LEU B 1 933 ? -63.230 -34.383 33.219 1.00 31.52 934 LEU B O 1
ATOM 16498 N N . ALA B 1 934 ? -63.147 -32.212 32.660 1.00 31.05 935 ALA B N 1
ATOM 16499 C CA . ALA B 1 934 ? -62.831 -31.800 34.019 1.00 35.40 935 ALA B CA 1
ATOM 16500 C C . ALA B 1 934 ? -63.923 -32.314 34.954 1.00 37.07 935 ALA B C 1
ATOM 16501 O O . ALA B 1 934 ? -65.110 -32.078 34.723 1.00 36.76 935 ALA B O 1
ATOM 16503 N N . GLY B 1 935 ? -63.520 -33.036 35.995 1.00 39.82 936 GLY B N 1
ATOM 16504 C CA . GLY B 1 935 ? -64.486 -33.561 36.944 1.00 43.09 936 GLY B CA 1
ATOM 16505 C C . GLY B 1 935 ? -64.850 -35.020 36.744 1.00 44.58 936 GLY B C 1
ATOM 16506 O O . GLY B 1 935 ? -65.135 -35.726 37.712 1.00 46.20 936 GLY B O 1
ATOM 16507 N N . GLN B 1 936 ? -64.845 -35.476 35.495 1.00 44.62 937 GLN B N 1
ATOM 16508 C CA . GLN B 1 936 ? -65.181 -36.862 35.182 1.00 45.94 937 GLN B CA 1
ATOM 16509 C C . GLN B 1 936 ? -64.326 -37.841 35.981 1.00 45.90 937 GLN B C 1
ATOM 16510 O O . GLN B 1 936 ? -63.101 -37.720 36.018 1.00 46.98 937 GLN B O 1
ATOM 16516 N N . LYS B 1 937 ? -64.975 -38.813 36.614 1.00 46.72 938 LYS B N 1
ATOM 16517 C CA . LYS B 1 937 ? -64.267 -39.805 37.416 1.00 47.29 938 LYS B CA 1
ATOM 16518 C C . LYS B 1 937 ? -64.749 -41.228 37.158 1.00 45.71 938 LYS B C 1
ATOM 16519 O O . LYS B 1 937 ? -64.080 -42.192 37.532 1.00 45.64 938 LYS B O 1
ATOM 16525 N N . ASP B 1 938 ? -65.904 -41.363 36.515 1.00 44.75 939 ASP B N 1
ATOM 16526 C CA . ASP B 1 938 ? -66.458 -42.682 36.242 1.00 43.24 939 ASP B CA 1
ATOM 16527 C C . ASP B 1 938 ? -66.504 -43.070 34.774 1.00 40.69 939 ASP B C 1
ATOM 16528 O O . ASP B 1 938 ? -66.428 -42.225 33.884 1.00 39.67 939 ASP B O 1
ATOM 16533 N N . GLY B 1 939 ? -66.633 -44.371 34.541 1.00 38.44 940 GLY B N 1
ATOM 16534 C CA . GLY B 1 939 ? -66.719 -44.893 33.192 1.00 34.96 940 GLY B CA 1
ATOM 16535 C C . GLY B 1 939 ? -65.528 -44.621 32.300 1.00 33.90 940 GLY B C 1
ATOM 16536 O O . GLY B 1 939 ? -64.421 -44.350 32.765 1.00 32.33 940 GLY B O 1
ATOM 16537 N N . LEU B 1 940 ? -65.778 -44.698 30.999 1.00 30.65 941 LEU B N 1
ATOM 16538 C CA . LEU B 1 940 ? -64.761 -44.482 29.987 1.00 30.45 941 LEU B CA 1
ATOM 16539 C C . LEU B 1 940 ? -64.208 -43.059 30.039 1.00 25.81 941 LEU B C 1
ATOM 16540 O O . LEU B 1 940 ? -62.996 -42.853 29.986 1.00 23.59 941 LEU B O 1
ATOM 16545 N N . LEU B 1 941 ? -65.097 -42.078 30.141 1.00 25.47 942 LEU B N 1
ATOM 16546 C CA . LEU B 1 941 ? -64.671 -40.684 30.193 1.00 24.64 942 LEU B CA 1
ATOM 16547 C C . LEU B 1 941 ? -63.762 -40.440 31.389 1.00 23.07 942 LEU B C 1
ATOM 16548 O O . LEU B 1 941 ? -62.871 -39.593 31.338 1.00 21.62 942 LEU B O 1
ATOM 16553 N N . GLY B 1 942 ? -63.988 -41.189 32.463 1.00 21.15 943 GLY B N 1
ATOM 16554 C CA . GLY B 1 942 ? -63.164 -41.041 33.648 1.00 22.49 943 GLY B CA 1
ATOM 16555 C C . GLY B 1 942 ? -61.756 -41.548 33.391 1.00 24.88 943 GLY B C 1
ATOM 16556 O O . GLY B 1 942 ? -60.776 -40.908 33.781 1.00 24.78 943 GLY B O 1
ATOM 16557 N N . GLN B 1 943 ? -61.652 -42.702 32.735 1.00 24.65 944 GLN B N 1
ATOM 16558 C CA . GLN B 1 943 ? -60.350 -43.283 32.414 1.00 24.45 944 GLN B CA 1
ATOM 16559 C C . GLN B 1 943 ? -59.572 -42.344 31.501 1.00 23.94 944 GLN B C 1
ATOM 16560 O O . GLN B 1 943 ? -58.382 -42.101 31.703 1.00 19.73 944 GLN B O 1
ATOM 16566 N N . ILE B 1 944 ? -60.255 -41.830 30.483 1.00 20.83 945 ILE B N 1
ATOM 16567 C CA . ILE B 1 944 ? -59.635 -40.923 29.529 1.00 19.12 945 ILE B CA 1
ATOM 16568 C C . ILE B 1 944 ? -59.169 -39.640 30.207 1.00 21.14 945 ILE B C 1
ATOM 16569 O O . ILE B 1 944 ? -58.073 -39.152 29.933 1.00 21.61 945 ILE B O 1
ATOM 16574 N N . ALA B 1 945 ? -59.996 -39.099 31.098 1.00 19.43 946 ALA B N 1
ATOM 16575 C CA . ALA B 1 945 ? -59.645 -37.871 31.806 1.00 19.97 946 ALA B CA 1
ATOM 16576 C C . ALA B 1 945 ? -58.380 -38.033 32.652 1.00 21.62 946 ALA B C 1
ATOM 16577 O O . ALA B 1 945 ? -57.610 -37.088 32.818 1.00 24.29 946 ALA B O 1
ATOM 16579 N N . ALA B 1 946 ? -58.171 -39.234 33.181 1.00 20.78 947 ALA B N 1
ATOM 16580 C CA . ALA B 1 946 ? -57.007 -39.522 34.019 1.00 22.32 947 ALA B CA 1
ATOM 16581 C C . ALA B 1 946 ? -55.725 -39.742 33.211 1.00 22.20 947 ALA B C 1
ATOM 16582 O O . ALA B 1 946 ? -54.655 -39.957 33.785 1.00 22.54 947 ALA B O 1
ATOM 16584 N N . MET B 1 947 ? -55.832 -39.684 31.888 1.00 19.92 948 MET B N 1
ATOM 16585 C CA . MET B 1 947 ? -54.680 -39.894 31.017 1.00 20.55 948 MET B CA 1
ATOM 16586 C C . MET B 1 947 ? -54.261 -38.628 30.271 1.00 19.29 948 MET B C 1
ATOM 16587 O O . MET B 1 947 ? -53.632 -38.703 29.211 1.00 18.65 948 MET B O 1
ATOM 16592 N N . SER B 1 948 ? -54.592 -37.467 30.831 1.00 18.05 949 SER B N 1
ATOM 16593 C CA . SER B 1 948 ? -54.265 -36.200 30.187 1.00 19.92 949 SER B CA 1
ATOM 16594 C C . SER B 1 948 ? -52.771 -35.982 29.953 1.00 19.80 949 SER B C 1
ATOM 16595 O O . SER B 1 948 ? -52.394 -35.283 29.016 1.00 21.28 949 SER B O 1
ATOM 16598 N N . ASP B 1 949 ? -51.908 -36.562 30.785 1.00 19.59 950 ASP B N 1
ATOM 16599 C CA . ASP B 1 949 ? -50.483 -36.353 30.553 1.00 17.81 950 ASP B CA 1
ATOM 16600 C C . ASP B 1 949 ? -49.986 -37.169 29.360 1.00 19.14 950 ASP B C 1
ATOM 16601 O O . ASP B 1 949 ? -48.792 -37.198 29.064 1.00 22.46 950 ASP B O 1
ATOM 16606 N N . LEU B 1 950 ? -50.918 -37.821 28.665 1.00 17.18 951 LEU B N 1
ATOM 16607 C CA . LEU B 1 950 ? -50.595 -38.612 27.482 1.00 15.79 951 LEU B CA 1
ATOM 16608 C C . LEU B 1 950 ? -51.190 -37.987 26.208 1.00 16.28 951 LEU B C 1
ATOM 16609 O O . LEU B 1 950 ? -50.911 -38.434 25.096 1.00 18.30 951 LEU B O 1
ATOM 16614 N N . TYR B 1 951 ? -52.007 -36.953 26.371 1.00 18.14 952 TYR B N 1
ATOM 16615 C CA . TYR B 1 951 ? -52.649 -36.296 25.232 1.00 17.09 952 TYR B CA 1
ATOM 16616 C C . TYR B 1 951 ? -51.687 -35.746 24.181 1.00 15.59 952 TYR B C 1
ATOM 16617 O O . TYR B 1 951 ? -51.783 -36.078 23.002 1.00 18.35 952 TYR B O 1
ATOM 16626 N N . THR B 1 952 ? -50.765 -34.895 24.613 1.00 16.29 953 THR B N 1
ATOM 16627 C CA . THR B 1 952 ? -49.823 -34.270 23.691 1.00 15.99 953 THR B CA 1
ATOM 16628 C C . THR B 1 952 ? -48.681 -35.179 23.251 1.00 16.98 953 THR B C 1
ATOM 16629 O O . THR B 1 952 ? -48.038 -35.826 24.075 1.00 19.34 953 THR B O 1
ATOM 16633 N N . LYS B 1 953 ? -48.447 -35.228 21.942 1.00 16.53 954 LYS B N 1
ATOM 16634 C CA . LYS B 1 953 ? -47.369 -36.033 21.376 1.00 18.00 954 LYS B CA 1
ATOM 16635 C C . LYS B 1 953 ? -46.062 -35.596 22.033 1.00 20.63 954 LYS B C 1
ATOM 16636 O O . LYS B 1 953 ? -45.734 -34.408 22.048 1.00 18.90 954 LYS B O 1
ATOM 16642 N N . LYS B 1 954 ? -45.320 -36.555 22.578 1.00 15.51 955 LYS B N 1
ATOM 16643 C CA . LYS B 1 954 ? -44.063 -36.242 23.241 1.00 15.59 955 LYS B CA 1
ATOM 16644 C C . LYS B 1 954 ? -42.869 -36.401 22.302 1.00 15.57 955 LYS B C 1
ATOM 16645 O O . LYS B 1 954 ? -42.967 -37.034 21.242 1.00 17.28 955 LYS B O 1
ATOM 16651 N N . SER B 1 955 ? -41.743 -35.818 22.698 1.00 15.01 956 SER B N 1
ATOM 16652 C CA . SER B 1 955 ? -40.522 -35.878 21.905 1.00 15.50 956 SER B CA 1
ATOM 16653 C C . SER B 1 955 ? -39.452 -36.603 22.715 1.00 14.59 956 SER B C 1
ATOM 16654 O O . SER B 1 955 ? -38.935 -36.067 23.694 1.00 15.33 956 SER B O 1
ATOM 16657 N N . VAL B 1 956 ? -39.130 -37.825 22.301 1.00 13.79 957 VAL B N 1
ATOM 16658 C CA . VAL B 1 956 ? -38.142 -38.629 23.003 1.00 11.16 957 VAL B CA 1
ATOM 16659 C C . VAL B 1 956 ? -36.745 -38.376 22.474 1.00 10.87 957 VAL B C 1
ATOM 16660 O O . VAL B 1 956 ? -36.475 -38.572 21.289 1.00 15.09 957 VAL B O 1
ATOM 16664 N N . TRP B 1 957 ? -35.866 -37.937 23.365 1.00 14.12 958 TRP B N 1
ATOM 16665 C CA . TRP B 1 957 ? -34.486 -37.656 23.012 1.00 14.71 958 TRP B CA 1
ATOM 16666 C C . TRP B 1 957 ? -33.491 -38.481 23.815 1.00 14.53 958 TRP B C 1
ATOM 16667 O O . TRP B 1 957 ? -33.687 -38.736 25.005 1.00 13.10 958 TRP B O 1
ATOM 16678 N N . ILE B 1 958 ? -32.426 -38.889 23.132 1.00 12.22 959 ILE B N 1
ATOM 16679 C CA . ILE B 1 958 ? -31.331 -39.647 23.724 1.00 12.47 959 ILE B CA 1
ATOM 16680 C C . ILE B 1 958 ? -30.107 -38.733 23.599 1.00 13.49 959 ILE B C 1
ATOM 16681 O O . ILE B 1 958 ? -29.685 -38.409 22.484 1.00 13.26 959 ILE B O 1
ATOM 16686 N N . PHE B 1 959 ? -29.562 -38.306 24.741 1.00 10.18 960 PHE B N 1
ATOM 16687 C CA . PHE B 1 959 ? -28.394 -37.417 24.798 1.00 10.58 960 PHE B CA 1
ATOM 16688 C C . PHE B 1 959 ? -27.141 -38.197 25.186 1.00 12.90 960 PHE B C 1
ATOM 16689 O O . PHE B 1 959 ? -27.178 -38.993 26.117 1.00 11.35 960 PHE B O 1
ATOM 16697 N N . GLY B 1 960 ? -26.030 -37.941 24.504 1.00 12.03 961 GLY B N 1
ATOM 16698 C CA . GLY B 1 960 ? -24.802 -38.634 24.846 1.00 11.52 961 GLY B CA 1
ATOM 16699 C C . GLY B 1 960 ? -23.579 -38.020 24.197 1.00 14.55 961 GLY B C 1
ATOM 16700 O O . GLY B 1 960 ? -23.698 -37.241 23.246 1.00 11.48 961 GLY B O 1
ATOM 16701 N N . GLY B 1 961 ? -22.404 -38.364 24.719 1.00 11.33 962 GLY B N 1
ATOM 16702 C CA . GLY B 1 961 ? -21.162 -37.851 24.159 1.00 10.76 962 GLY B CA 1
ATOM 16703 C C . GLY B 1 961 ? -20.629 -38.791 23.098 1.00 10.34 962 GLY B C 1
ATOM 16704 O O . GLY B 1 961 ? -21.261 -39.808 22.794 1.00 12.80 962 GLY B O 1
ATOM 16705 N N . ASP B 1 962 ? -19.469 -38.468 22.530 1.00 8.66 963 ASP B N 1
ATOM 16706 C CA . ASP B 1 962 ? -18.879 -39.304 21.492 1.00 10.98 963 ASP B CA 1
ATOM 16707 C C . ASP B 1 962 ? -18.412 -40.650 22.028 1.00 10.39 963 ASP B C 1
ATOM 16708 O O . ASP B 1 962 ? -18.468 -41.656 21.320 1.00 12.56 963 ASP B O 1
ATOM 16713 N N . GLY B 1 963 ? -17.949 -40.670 23.276 1.00 12.45 964 GLY B N 1
ATOM 16714 C CA . GLY B 1 963 ? -17.505 -41.919 23.871 1.00 13.09 964 GLY B CA 1
ATOM 16715 C C . GLY B 1 963 ? -18.665 -42.899 23.904 1.00 13.74 964 GLY B C 1
ATOM 16716 O O . GLY B 1 963 ? -18.527 -44.081 23.579 1.00 12.04 964 GLY B O 1
ATOM 16717 N N . TRP B 1 964 ? -19.829 -42.395 24.293 1.00 11.67 965 TRP B N 1
ATOM 16718 C CA . TRP B 1 964 ? -21.024 -43.222 24.344 1.00 12.58 965 TRP B CA 1
ATOM 16719 C C . TRP B 1 964 ? -21.437 -43.685 22.942 1.00 11.23 965 TRP B C 1
ATOM 16720 O O . TRP B 1 964 ? -21.573 -44.881 22.683 1.00 11.04 965 TRP B O 1
ATOM 16731 N N . ALA B 1 965 ? -21.623 -42.726 22.040 1.00 12.23 966 ALA B N 1
ATOM 16732 C CA . ALA B 1 965 ? -22.079 -43.024 20.685 1.00 11.10 966 ALA B CA 1
ATOM 16733 C C . ALA B 1 965 ? -21.146 -43.845 19.800 1.00 11.56 966 ALA B C 1
ATOM 16734 O O . ALA B 1 965 ? -21.598 -44.745 19.091 1.00 10.05 966 ALA B O 1
ATOM 16736 N N . TYR B 1 966 ? -19.852 -43.541 19.838 1.00 11.26 967 TYR B N 1
ATOM 16737 C CA . TYR B 1 966 ? -18.885 -44.237 18.995 1.00 11.61 967 TYR B CA 1
ATOM 16738 C C . TYR B 1 966 ? -18.292 -45.504 19.589 1.00 12.24 967 TYR B C 1
ATOM 16739 O O . TYR B 1 966 ? -17.814 -46.365 18.850 1.00 12.56 967 TYR B O 1
ATOM 16748 N N . ASP B 1 967 ? -18.304 -45.612 20.915 1.00 12.09 968 ASP B N 1
ATOM 16749 C CA . ASP B 1 967 ? -17.712 -46.765 21.578 1.00 12.55 968 ASP B CA 1
ATOM 16750 C C . ASP B 1 967 ? -18.666 -47.663 22.376 1.00 12.18 968 ASP B C 1
ATOM 16751 O O . ASP B 1 967 ? -19.329 -48.530 21.812 1.00 12.45 968 ASP B O 1
ATOM 16756 N N . ILE B 1 968 ? -18.741 -47.438 23.683 1.00 11.09 969 ILE B N 1
ATOM 16757 C CA . ILE B 1 968 ? -19.547 -48.282 24.569 1.00 9.93 969 ILE B CA 1
ATOM 16758 C C . ILE B 1 968 ? -21.036 -48.428 24.265 1.00 11.92 969 ILE B C 1
ATOM 16759 O O . ILE B 1 968 ? -21.586 -49.529 24.368 1.00 9.07 969 ILE B O 1
ATOM 16764 N N . GLY B 1 969 ? -21.691 -47.342 23.877 1.00 11.00 970 GLY B N 1
ATOM 16765 C CA . GLY B 1 969 ? -23.108 -47.427 23.569 1.00 12.96 970 GLY B CA 1
ATOM 16766 C C . GLY B 1 969 ? -23.434 -47.624 22.094 1.00 10.99 970 GLY B C 1
ATOM 16767 O O . GLY B 1 969 ? -24.605 -47.686 21.722 1.00 11.78 970 GLY B O 1
ATOM 16768 N N . TYR B 1 970 ? -22.409 -47.746 21.255 1.00 12.87 971 TYR B N 1
ATOM 16769 C CA . TYR B 1 970 ? -22.611 -47.893 19.809 1.00 11.00 971 TYR B CA 1
ATOM 16770 C C . TYR B 1 970 ? -23.516 -49.049 19.385 1.00 12.66 971 TYR B C 1
ATOM 16771 O O . TYR B 1 970 ? -24.407 -48.874 18.552 1.00 11.65 971 TYR B O 1
ATOM 16780 N N . GLY B 1 971 ? -23.279 -50.231 19.943 1.00 11.00 972 GLY B N 1
ATOM 16781 C CA . GLY B 1 971 ? -24.106 -51.374 19.607 1.00 12.22 972 GLY B CA 1
ATOM 16782 C C . GLY B 1 971 ? -25.576 -51.082 19.862 1.00 12.56 972 GLY B C 1
ATOM 16783 O O . GLY B 1 971 ? -26.436 -51.457 19.067 1.00 13.74 972 GLY B O 1
ATOM 16784 N N . GLY B 1 972 ? -25.861 -50.399 20.966 1.00 8.76 973 GLY B N 1
ATOM 16785 C CA . GLY B 1 972 ? -27.236 -50.074 21.306 1.00 12.78 973 GLY B CA 1
ATOM 16786 C C . GLY B 1 972 ? -27.798 -48.978 20.422 1.00 12.96 973 GLY B C 1
ATOM 16787 O O . GLY B 1 972 ? -28.949 -49.043 19.978 1.00 13.24 973 GLY B O 1
ATOM 16788 N N . LEU B 1 973 ? -26.983 -47.959 20.171 1.00 11.66 974 LEU B N 1
ATOM 16789 C CA . LEU B 1 973 ? -27.399 -46.852 19.325 1.00 10.59 974 LEU B CA 1
ATOM 16790 C C . LEU B 1 973 ? -27.741 -47.408 17.945 1.00 12.73 974 LEU B C 1
ATOM 16791 O O . LEU B 1 973 ? -28.792 -47.099 17.375 1.00 12.23 974 LEU B O 1
ATOM 16796 N N . ASP B 1 974 ? -26.844 -48.241 17.422 1.00 12.05 975 ASP B N 1
ATOM 16797 C CA . ASP B 1 974 ? -27.029 -48.866 16.118 1.00 13.81 975 ASP B CA 1
ATOM 16798 C C . ASP B 1 974 ? -28.353 -49.637 16.072 1.00 14.88 975 ASP B C 1
ATOM 16799 O O . ASP B 1 974 ? -29.165 -49.440 15.171 1.00 11.94 975 ASP B O 1
ATOM 16804 N N . HIS B 1 975 ? -28.584 -50.495 17.060 1.00 13.30 976 HIS B N 1
ATOM 16805 C CA . HIS B 1 975 ? -29.809 -51.286 17.080 1.00 14.07 976 HIS B CA 1
ATOM 16806 C C . HIS B 1 975 ? -31.058 -50.421 17.127 1.00 13.64 976 HIS B C 1
ATOM 16807 O O . HIS B 1 975 ? -32.017 -50.674 16.400 1.00 14.74 976 HIS B O 1
ATOM 16814 N N . VAL B 1 976 ? -31.046 -49.399 17.980 1.00 12.18 977 VAL B N 1
ATOM 16815 C CA . VAL B 1 976 ? -32.198 -48.517 18.125 1.00 14.57 977 VAL B CA 1
ATOM 16816 C C . VAL B 1 976 ? -32.494 -47.711 16.861 1.00 15.76 977 VAL B C 1
ATOM 16817 O O . VAL B 1 976 ? -33.655 -47.537 16.496 1.00 13.95 977 VAL B O 1
ATOM 16821 N N . LEU B 1 977 ? -31.460 -47.219 16.189 1.00 13.18 978 LEU B N 1
ATOM 16822 C CA . LEU B 1 977 ? -31.692 -46.470 14.959 1.00 14.58 978 LEU B CA 1
ATOM 16823 C C . LEU B 1 977 ? -32.247 -47.429 13.907 1.00 14.73 978 LEU B C 1
ATOM 16824 O O . LEU B 1 977 ? -33.123 -47.070 13.121 1.00 17.21 978 LEU B O 1
ATOM 16829 N N . ALA B 1 978 ? -31.744 -48.659 13.907 1.00 15.51 979 ALA B N 1
ATOM 16830 C CA . ALA B 1 978 ? -32.193 -49.667 12.957 1.00 12.98 979 ALA B CA 1
ATOM 16831 C C . ALA B 1 978 ? -33.649 -50.080 13.188 1.00 16.05 979 ALA B C 1
ATOM 16832 O O . ALA B 1 978 ? -34.294 -50.618 12.288 1.00 14.40 979 ALA B O 1
ATOM 16834 N N . SER B 1 979 ? -34.168 -49.821 14.385 1.00 15.41 980 SER B N 1
ATOM 16835 C CA . SER B 1 979 ? -35.545 -50.190 14.709 1.00 17.75 980 SER B CA 1
ATOM 16836 C C . SER B 1 979 ? -36.557 -49.422 13.868 1.00 18.73 980 SER B C 1
ATOM 16837 O O . SER B 1 979 ? -37.647 -49.919 13.607 1.00 17.14 980 SER B O 1
ATOM 16840 N N . GLY B 1 980 ? -36.200 -48.204 13.467 1.00 16.00 981 GLY B N 1
ATOM 16841 C CA . GLY B 1 980 ? -37.098 -47.398 12.658 1.00 17.71 981 GLY B CA 1
ATOM 16842 C C . GLY B 1 980 ? -38.133 -46.635 13.460 1.00 17.92 981 GLY B C 1
ATOM 16843 O O . GLY B 1 980 ? -39.033 -46.016 12.894 1.00 16.40 981 GLY B O 1
ATOM 16844 N N . GLU B 1 981 ? -38.014 -46.660 14.783 1.00 14.30 982 GLU B N 1
ATOM 16845 C CA . GLU B 1 981 ? -38.980 -45.958 15.613 1.00 16.56 982 GLU B CA 1
ATOM 16846 C C . GLU B 1 981 ? -38.637 -44.486 15.791 1.00 14.02 982 GLU B C 1
ATOM 16847 O O . GLU B 1 981 ? -37.520 -44.060 15.506 1.00 16.00 982 GLU B O 1
ATOM 16853 N N . ASP B 1 982 ? -39.612 -43.717 16.268 1.00 15.22 983 ASP B N 1
ATOM 16854 C CA . ASP B 1 982 ? -39.464 -42.276 16.443 1.00 17.48 983 ASP B CA 1
ATOM 16855 C C . ASP B 1 982 ? -38.757 -41.804 17.712 1.00 16.62 983 ASP B C 1
ATOM 16856 O O . ASP B 1 982 ? -39.395 -41.488 18.717 1.00 15.28 983 ASP B O 1
ATOM 16861 N N . VAL B 1 983 ? -37.433 -41.745 17.647 1.00 16.16 984 VAL B N 1
ATOM 16862 C CA . VAL B 1 983 ? -36.616 -41.269 18.758 1.00 15.52 984 VAL B CA 1
ATOM 16863 C C . VAL B 1 983 ? -35.593 -40.329 18.146 1.00 16.79 984 VAL B C 1
ATOM 16864 O O . VAL B 1 983 ? -35.273 -40.446 16.962 1.00 14.96 984 VAL B O 1
ATOM 16868 N N . ASN B 1 984 ? -35.089 -39.398 18.948 1.00 15.48 985 ASN B N 1
ATOM 16869 C CA . ASN B 1 984 ? -34.105 -38.430 18.476 1.00 14.62 985 ASN B CA 1
ATOM 16870 C C . ASN B 1 984 ? -32.808 -38.563 19.261 1.00 14.99 985 ASN B C 1
ATOM 16871 O O . ASN B 1 984 ? -32.809 -38.454 20.484 1.00 17.91 985 ASN B O 1
ATOM 16876 N N . VAL B 1 985 ? -31.707 -38.800 18.554 1.00 11.72 986 VAL B N 1
ATOM 16877 C CA . VAL B 1 985 ? -30.411 -38.954 19.204 1.00 10.10 986 VAL B CA 1
ATOM 16878 C C . VAL B 1 985 ? -29.540 -37.729 18.955 1.00 14.06 986 VAL B C 1
ATOM 16879 O O . VAL B 1 985 ? -29.285 -37.362 17.805 1.00 13.74 986 VAL B O 1
ATOM 16883 N N . PHE B 1 986 ? -29.092 -37.095 20.033 1.00 13.55 987 PHE B N 1
ATOM 16884 C CA . PHE B 1 986 ? -28.230 -35.926 19.915 1.00 12.05 987 PHE B CA 1
ATOM 16885 C C . PHE B 1 986 ? -26.864 -36.246 20.512 1.00 12.93 987 PHE B C 1
ATOM 16886 O O . PHE B 1 986 ? -26.740 -36.445 21.722 1.00 13.73 987 PHE B O 1
ATOM 16894 N N . VAL B 1 987 ? -25.843 -36.285 19.661 1.00 11.74 988 VAL B N 1
ATOM 16895 C CA . VAL B 1 987 ? -24.491 -36.601 20.108 1.00 12.94 988 VAL B CA 1
ATOM 16896 C C . VAL B 1 987 ? -23.612 -35.359 20.220 1.00 14.75 988 VAL B C 1
ATOM 16897 O O . VAL B 1 987 ? -23.387 -34.657 19.232 1.00 15.16 988 VAL B O 1
ATOM 16901 N N . MET B 1 988 ? -23.120 -35.088 21.425 1.00 12.93 989 MET B N 1
ATOM 16902 C CA . MET B 1 988 ? -22.229 -33.952 21.642 1.00 10.22 989 MET B CA 1
ATOM 16903 C C . MET B 1 988 ? -20.824 -34.529 21.513 1.00 15.13 989 MET B C 1
ATOM 16904 O O . MET B 1 988 ? -20.293 -35.128 22.448 1.00 15.24 989 MET B O 1
ATOM 16909 N N . ASP B 1 989 ? -20.236 -34.353 20.335 1.00 12.20 990 ASP B N 1
ATOM 16910 C CA . ASP B 1 989 ? -18.911 -34.883 20.032 1.00 12.86 990 ASP B CA 1
ATOM 16911 C C . ASP B 1 989 ? -17.782 -33.974 20.518 1.00 14.65 990 ASP B C 1
ATOM 16912 O O . ASP B 1 989 ? -17.549 -32.915 19.939 1.00 14.11 990 ASP B O 1
ATOM 16917 N N . THR B 1 990 ? -17.092 -34.373 21.589 1.00 13.76 991 THR B N 1
ATOM 16918 C CA . THR B 1 990 ? -15.972 -33.571 22.095 1.00 12.10 991 THR B CA 1
ATOM 16919 C C . THR B 1 990 ? -14.667 -34.195 21.604 1.00 12.55 991 THR B C 1
ATOM 16920 O O . THR B 1 990 ? -13.577 -33.723 21.928 1.00 10.30 991 THR B O 1
ATOM 16924 N N . GLU B 1 991 ? -14.805 -35.256 20.810 1.00 12.02 992 GLU B N 1
ATOM 16925 C CA . GLU B 1 991 ? -13.684 -35.994 20.232 1.00 11.87 992 GLU B CA 1
ATOM 16926 C C . GLU B 1 991 ? -12.725 -36.602 21.257 1.00 17.31 992 GLU B C 1
ATOM 16927 O O . GLU B 1 991 ? -11.548 -36.831 20.963 1.00 15.08 992 GLU B O 1
ATOM 16933 N N . VAL B 1 992 ? -13.255 -36.873 22.450 1.00 17.02 993 VAL B N 1
ATOM 16934 C CA . VAL B 1 992 ? -12.525 -37.501 23.559 1.00 18.01 993 VAL B CA 1
ATOM 16935 C C . VAL B 1 992 ? -13.522 -37.823 24.665 1.00 16.21 993 VAL B C 1
ATOM 16936 O O . VAL B 1 992 ? -14.646 -37.318 24.659 1.00 14.69 993 VAL B O 1
ATOM 16940 N N . TYR B 1 993 ? -13.114 -38.680 25.600 1.00 15.73 994 TYR B N 1
ATOM 16941 C CA . TYR B 1 993 ? -13.945 -38.993 26.759 1.00 13.65 994 TYR B CA 1
ATOM 16942 C C . TYR B 1 993 ? -13.588 -37.801 27.643 1.00 12.19 994 TYR B C 1
ATOM 16943 O O . TYR B 1 993 ? -12.528 -37.793 28.259 1.00 12.73 994 TYR B O 1
ATOM 16952 N N . SER B 1 994 ? -14.453 -36.796 27.710 1.00 11.27 995 SER B N 1
ATOM 16953 C CA . SER B 1 994 ? -14.128 -35.613 28.487 1.00 9.41 995 SER B CA 1
ATOM 16954 C C . SER B 1 994 ? -14.216 -35.717 30.007 1.00 8.44 995 SER B C 1
ATOM 16955 O O . SER B 1 994 ? -13.224 -35.488 30.706 1.00 10.09 995 SER B O 1
ATOM 16958 N N . ASN B 1 995 ? -15.391 -36.066 30.517 1.00 8.14 996 ASN B N 1
ATOM 16959 C CA . ASN B 1 995 ? -15.597 -36.110 31.958 1.00 11.45 996 ASN B CA 1
ATOM 16960 C C . ASN B 1 995 ? -14.565 -36.906 32.747 1.00 11.34 996 ASN B C 1
ATOM 16961 O O . ASN B 1 995 ? -14.144 -36.464 33.815 1.00 10.10 996 ASN B O 1
ATOM 16966 N N . THR B 1 996 ? -14.139 -38.050 32.213 1.00 9.29 997 THR B N 1
ATOM 16967 C CA . THR B 1 996 ? -13.173 -38.903 32.903 1.00 9.73 997 THR B CA 1
ATOM 16968 C C . THR B 1 996 ? -11.706 -38.482 32.821 1.00 12.59 997 THR B C 1
ATOM 16969 O O . THR B 1 996 ? -10.855 -39.087 33.476 1.00 11.33 997 THR B O 1
ATOM 16973 N N . GLY B 1 997 ? -11.394 -37.464 32.021 1.00 12.47 998 GLY B N 1
ATOM 16974 C CA . GLY B 1 997 ? -10.008 -37.027 31.952 1.00 12.71 998 GLY B CA 1
ATOM 16975 C C . GLY B 1 997 ? -9.344 -36.976 30.588 1.00 13.34 998 GLY B C 1
ATOM 16976 O O . GLY B 1 997 ? -8.119 -37.093 30.483 1.00 12.75 998 GLY B O 1
ATOM 16977 N N . GLY B 1 998 ? -10.152 -36.828 29.544 1.00 10.35 999 GLY B N 1
ATOM 16978 C CA . GLY B 1 998 ? -9.617 -36.716 28.201 1.00 13.21 999 GLY B CA 1
ATOM 16979 C C . GLY B 1 998 ? -9.024 -37.938 27.537 1.00 12.19 999 GLY B C 1
ATOM 16980 O O . GLY B 1 998 ? -7.988 -37.832 26.880 1.00 13.11 999 GLY B O 1
ATOM 16981 N N . GLN B 1 999 ? -9.666 -39.095 27.680 1.00 12.68 1000 GLN B N 1
ATOM 16982 C CA . GLN B 1 999 ? -9.159 -40.299 27.036 1.00 11.44 1000 GLN B CA 1
ATOM 16983 C C . GLN B 1 999 ? -9.646 -40.381 25.593 1.00 11.28 1000 GLN B C 1
ATOM 16984 O O . GLN B 1 999 ? -10.736 -39.910 25.263 1.00 10.81 1000 GLN B O 1
ATOM 16990 N N . SER B 1 1000 ? -8.833 -40.991 24.741 1.00 11.52 1001 SER B N 1
ATOM 16991 C CA . SER B 1 1000 ? -9.169 -41.159 23.332 1.00 12.35 1001 SER B CA 1
ATOM 16992 C C . SER B 1 1000 ? -10.427 -42.001 23.146 1.00 14.44 1001 SER B C 1
ATOM 16993 O O . SER B 1 1000 ? -10.719 -42.883 23.952 1.00 14.02 1001 SER B O 1
ATOM 16996 N N . SER B 1 1001 ? -11.181 -41.706 22.091 1.00 12.82 1002 SER B N 1
ATOM 16997 C CA . SER B 1 1001 ? -12.379 -42.477 21.759 1.00 16.60 1002 SER B CA 1
ATOM 16998 C C . SER B 1 1001 ? -12.247 -42.718 20.261 1.00 13.85 1002 SER B C 1
ATOM 16999 O O . SER B 1 1001 ? -11.340 -42.174 19.637 1.00 12.42 1002 SER B O 1
ATOM 17002 N N . LYS B 1 1002 ? -13.113 -43.528 19.664 1.00 12.82 1003 LYS B N 1
ATOM 17003 C CA . LYS B 1 1002 ? -12.970 -43.734 18.230 1.00 12.75 1003 LYS B CA 1
ATOM 17004 C C . LYS B 1 1002 ? -13.351 -42.470 17.457 1.00 16.29 1003 LYS B C 1
ATOM 17005 O O . LYS B 1 1002 ? -13.158 -42.395 16.242 1.00 12.89 1003 LYS B O 1
ATOM 17011 N N . ALA B 1 1003 ? -13.865 -41.470 18.174 1.00 12.31 1004 ALA B N 1
ATOM 17012 C CA . ALA B 1 1003 ? -14.238 -40.198 17.556 1.00 12.50 1004 ALA B CA 1
ATOM 17013 C C . ALA B 1 1003 ? -13.044 -39.241 17.578 1.00 12.89 1004 ALA B C 1
ATOM 17014 O O . ALA B 1 1003 ? -13.107 -38.131 17.035 1.00 12.49 1004 ALA B O 1
ATOM 17016 N N . THR B 1 1004 ? -11.964 -39.669 18.225 1.00 11.43 1005 THR B N 1
ATOM 17017 C CA . THR B 1 1004 ? -10.749 -38.858 18.306 1.00 10.82 1005 THR B CA 1
ATOM 17018 C C . THR B 1 1004 ? -10.075 -38.938 16.934 1.00 12.17 1005 THR B C 1
ATOM 17019 O O . THR B 1 1004 ? -9.923 -40.023 16.369 1.00 13.59 1005 THR B O 1
ATOM 17023 N N . PRO B 1 1005 ? -9.664 -37.786 16.382 1.00 11.43 1006 PRO B N 1
ATOM 17024 C CA . PRO B 1 1005 ? -9.017 -37.712 15.069 1.00 14.64 1006 PRO B CA 1
ATOM 17025 C C . PRO B 1 1005 ? -7.540 -38.073 15.012 1.00 16.09 1006 PRO B C 1
ATOM 17026 O O . PRO B 1 1005 ? -6.841 -38.094 16.027 1.00 13.75 1006 PRO B O 1
ATOM 17030 N N . THR B 1 1006 ? -7.079 -38.340 13.796 1.00 14.93 1007 THR B N 1
ATOM 17031 C CA . THR B 1 1006 ? -5.683 -38.664 13.546 1.00 16.94 1007 THR B CA 1
ATOM 17032 C C . THR B 1 1006 ? -4.793 -37.538 14.076 1.00 15.57 1007 THR B C 1
ATOM 17033 O O . THR B 1 1006 ? -5.067 -36.361 13.840 1.00 13.03 1007 THR B O 1
ATOM 17037 N N . GLY B 1 1007 ? -3.737 -37.901 14.798 1.00 15.53 1008 GLY B N 1
ATOM 17038 C CA . GLY B 1 1007 ? -2.804 -36.902 15.295 1.00 15.61 1008 GLY B CA 1
ATOM 17039 C C . GLY B 1 1007 ? -3.157 -36.153 16.563 1.00 17.49 1008 GLY B C 1
ATOM 17040 O O . GLY B 1 1007 ? -2.328 -35.401 17.085 1.00 18.35 1008 GLY B O 1
ATOM 17041 N N . ALA B 1 1008 ? -4.375 -36.332 17.066 1.00 12.60 1009 ALA B N 1
ATOM 17042 C CA . ALA B 1 1008 ? -4.761 -35.651 18.293 1.00 12.29 1009 ALA B CA 1
ATOM 17043 C C . ALA B 1 1008 ? -4.110 -36.361 19.475 1.00 11.52 1009 ALA B C 1
ATOM 17044 O O . ALA B 1 1008 ? -4.045 -37.595 19.512 1.00 14.95 1009 ALA B O 1
ATOM 17046 N N . VAL B 1 1009 ? -3.612 -35.584 20.429 1.00 13.13 1010 VAL B N 1
ATOM 17047 C CA . VAL B 1 1009 ? -3.005 -36.160 21.616 1.00 13.81 1010 VAL B CA 1
ATOM 17048 C C . VAL B 1 1009 ? -4.078 -36.255 22.700 1.00 12.89 1010 VAL B C 1
ATOM 17049 O O . VAL B 1 1009 ? -4.804 -35.298 22.957 1.00 12.40 1010 VAL B O 1
ATOM 17053 N N . ALA B 1 1010 ? -4.184 -37.428 23.312 1.00 12.35 1011 ALA B N 1
ATOM 17054 C CA . ALA B 1 1010 ? -5.151 -37.666 24.381 1.00 14.84 1011 ALA B CA 1
ATOM 17055 C C . ALA B 1 1010 ? -4.613 -38.861 25.153 1.00 16.87 1011 ALA B C 1
ATOM 17056 O O . ALA B 1 1010 ? -3.652 -39.491 24.711 1.00 14.95 1011 ALA B O 1
ATOM 17058 N N . LYS B 1 1011 ? -5.199 -39.175 26.306 1.00 14.99 1012 LYS B N 1
ATOM 17059 C CA . LYS B 1 1011 ? -4.712 -40.335 27.043 1.00 15.55 1012 LYS B CA 1
ATOM 17060 C C . LYS B 1 1011 ? -4.969 -41.540 26.149 1.00 15.28 1012 LYS B C 1
ATOM 17061 O O . LYS B 1 1011 ? -6.024 -41.637 25.523 1.00 16.22 1012 LYS B O 1
ATOM 17067 N N . PHE B 1 1012 ? -3.988 -42.437 26.078 1.00 15.71 1013 PHE B N 1
ATOM 17068 C CA . PHE B 1 1012 ? -4.049 -43.639 25.250 1.00 15.94 1013 PHE B CA 1
ATOM 17069 C C . PHE B 1 1012 ? -3.806 -43.306 23.777 1.00 17.28 1013 PHE B C 1
ATOM 17070 O O . PHE B 1 1012 ? -3.970 -44.137 22.892 1.00 13.53 1013 PHE B O 1
ATOM 17078 N N . ALA B 1 1013 ? -3.397 -42.064 23.544 1.00 16.31 1014 ALA B N 1
ATOM 17079 C CA . ALA B 1 1013 ? -3.046 -41.556 22.222 1.00 15.81 1014 ALA B CA 1
ATOM 17080 C C . ALA B 1 1013 ? -1.933 -40.560 22.554 1.00 15.72 1014 ALA B C 1
ATOM 17081 O O . ALA B 1 1013 ? -1.900 -39.441 22.048 1.00 16.91 1014 ALA B O 1
ATOM 17083 N N . ALA B 1 1014 ? -1.029 -41.016 23.421 1.00 15.66 1015 ALA B N 1
ATOM 17084 C CA . ALA B 1 1014 ? 0.098 -40.245 23.946 1.00 18.39 1015 ALA B CA 1
ATOM 17085 C C . ALA B 1 1014 ? 1.154 -39.752 22.959 1.00 19.74 1015 ALA B C 1
ATOM 17086 O O . ALA B 1 1014 ? 2.050 -38.996 23.341 1.00 22.14 1015 ALA B O 1
ATOM 17088 N N . ALA B 1 1015 ? 1.066 -40.181 21.706 1.00 19.36 1016 ALA B N 1
ATOM 17089 C CA . ALA B 1 1015 ? 2.011 -39.738 20.687 1.00 17.01 1016 ALA B CA 1
ATOM 17090 C C . ALA B 1 1015 ? 1.196 -39.344 19.460 1.00 15.92 1016 ALA B C 1
ATOM 17091 O O . ALA B 1 1015 ? 1.694 -39.349 18.333 1.00 16.47 1016 ALA B O 1
ATOM 17093 N N . GLY B 1 1016 ? -0.064 -38.992 19.704 1.00 15.26 1017 GLY B N 1
ATOM 17094 C CA . GLY B 1 1016 ? -0.969 -38.621 18.633 1.00 16.61 1017 GLY B CA 1
ATOM 17095 C C . GLY B 1 1016 ? -1.679 -39.876 18.163 1.00 15.12 1017 GLY B C 1
ATOM 17096 O O . GLY B 1 1016 ? -1.029 -40.880 17.882 1.00 15.57 1017 GLY B O 1
ATOM 17097 N N . LYS B 1 1017 ? -3.006 -39.831 18.088 1.00 16.78 1018 LYS B N 1
ATOM 17098 C CA . LYS B 1 1017 ? -3.787 -40.988 17.654 1.00 15.23 1018 LYS B CA 1
ATOM 17099 C C . LYS B 1 1017 ? -3.333 -41.437 16.266 1.00 16.07 1018 LYS B C 1
ATOM 17100 O O . LYS B 1 1017 ? -3.190 -40.615 15.355 1.00 17.17 1018 LYS B O 1
ATOM 17106 N N . ARG B 1 1018 ? -3.116 -42.741 16.103 1.00 13.83 1019 ARG B N 1
ATOM 17107 C CA . ARG B 1 1018 ? -2.636 -43.270 14.830 1.00 15.74 1019 ARG B CA 1
ATOM 17108 C C . ARG B 1 1018 ? -3.672 -43.959 13.934 1.00 18.54 1019 ARG B C 1
ATOM 17109 O O . ARG B 1 1018 ? -3.317 -44.650 12.974 1.00 18.73 1019 ARG B O 1
ATOM 17117 N N . THR B 1 1019 ? -4.950 -43.785 14.262 1.00 18.29 1020 THR B N 1
ATOM 17118 C CA . THR B 1 1019 ? -6.047 -44.301 13.440 1.00 16.77 1020 THR B CA 1
ATOM 17119 C C . THR B 1 1019 ? -6.970 -43.102 13.256 1.00 13.40 1020 THR B C 1
ATOM 17120 O O . THR B 1 1019 ? -7.072 -42.259 14.145 1.00 17.61 1020 THR B O 1
ATOM 17124 N N . GLY B 1 1020 ? -7.625 -43.011 12.103 1.00 18.37 1021 GLY B N 1
ATOM 17125 C CA . GLY B 1 1020 ? -8.507 -41.883 11.849 1.00 17.46 1021 GLY B CA 1
ATOM 17126 C C . GLY B 1 1020 ? -9.801 -41.918 12.642 1.00 17.92 1021 GLY B C 1
ATOM 17127 O O . GLY B 1 1020 ? -10.117 -42.916 13.289 1.00 19.12 1021 GLY B O 1
ATOM 17128 N N . LYS B 1 1021 ? -10.542 -40.816 12.591 1.00 15.78 1022 LYS B N 1
ATOM 17129 C CA . LYS B 1 1021 ? -11.826 -40.689 13.278 1.00 14.35 1022 LYS B CA 1
ATOM 17130 C C . LYS B 1 1021 ? -12.843 -41.629 12.631 1.00 16.94 1022 LYS B C 1
ATOM 17131 O O . LYS B 1 1021 ? -12.971 -41.668 11.404 1.00 16.38 1022 LYS B O 1
ATOM 17137 N N . LYS B 1 1022 ? -13.566 -42.383 13.452 1.00 14.46 1023 LYS B N 1
ATOM 17138 C CA . LYS B 1 1022 ? -14.583 -43.308 12.952 1.00 14.17 1023 LYS B CA 1
ATOM 17139 C C . LYS B 1 1022 ? -15.704 -42.493 12.314 1.00 12.72 1023 LYS B C 1
ATOM 17140 O O . LYS B 1 1022 ? -16.138 -41.488 12.878 1.00 15.00 1023 LYS B O 1
ATOM 17146 N N . ASP B 1 1023 ? -16.179 -42.925 11.148 1.00 14.21 1024 ASP B N 1
ATOM 17147 C CA . ASP B 1 1023 ? -17.237 -42.194 10.450 1.00 16.07 1024 ASP B CA 1
ATOM 17148 C C . ASP B 1 1023 ? -18.634 -42.689 10.826 1.00 13.23 1024 ASP B C 1
ATOM 17149 O O . ASP B 1 1023 ? -19.310 -43.337 10.027 1.00 12.68 1024 ASP B O 1
ATOM 17154 N N . LEU B 1 1024 ? -19.066 -42.374 12.045 1.00 14.24 1025 LEU B N 1
ATOM 17155 C CA . LEU B 1 1024 ? -20.382 -42.784 12.525 1.00 14.10 1025 LEU B CA 1
ATOM 17156 C C . LEU B 1 1024 ? -21.490 -42.315 11.585 1.00 13.35 1025 LEU B C 1
ATOM 17157 O O . LEU B 1 1024 ? -22.431 -43.051 11.304 1.00 12.92 1025 LEU B O 1
ATOM 17162 N N . ALA B 1 1025 ? -21.369 -41.083 11.103 1.00 13.79 1026 ALA B N 1
ATOM 17163 C CA . ALA B 1 1025 ? -22.372 -40.510 10.213 1.00 17.30 1026 ALA B CA 1
ATOM 17164 C C . ALA B 1 1025 ? -22.618 -41.340 8.960 1.00 16.30 1026 ALA B C 1
ATOM 17165 O O . ALA B 1 1025 ? -23.759 -41.688 8.665 1.00 17.62 1026 ALA B O 1
ATOM 17167 N N . ARG B 1 1026 ? -21.558 -41.660 8.223 1.00 17.26 1027 ARG B N 1
ATOM 17168 C CA . ARG B 1 1026 ? -21.721 -42.443 7.003 1.00 18.85 1027 ARG B CA 1
ATOM 17169 C C . ARG B 1 1026 ? -22.161 -43.875 7.283 1.00 19.37 1027 ARG B C 1
ATOM 17170 O O . ARG B 1 1026 ? -22.873 -44.482 6.483 1.00 16.43 1027 ARG B O 1
ATOM 17178 N N . MET B 1 1027 ? -21.743 -44.428 8.415 1.00 17.40 1028 MET B N 1
ATOM 17179 C CA . MET B 1 1027 ? -22.158 -45.788 8.744 1.00 17.52 1028 MET B CA 1
ATOM 17180 C C . MET B 1 1027 ? -23.678 -45.840 8.895 1.00 16.12 1028 MET B C 1
ATOM 17181 O O . MET B 1 1027 ? -24.339 -46.713 8.328 1.00 15.65 1028 MET B O 1
ATOM 17186 N N . VAL B 1 1028 ? -24.228 -44.888 9.645 1.00 12.92 1029 VAL B N 1
ATOM 17187 C CA . VAL B 1 1028 ? -25.666 -44.844 9.887 1.00 15.04 1029 VAL B CA 1
ATOM 17188 C C . VAL B 1 1028 ? -26.485 -44.495 8.648 1.00 15.40 1029 VAL B C 1
ATOM 17189 O O . VAL B 1 1028 ? -27.619 -44.948 8.505 1.00 17.54 1029 VAL B O 1
ATOM 17193 N N . MET B 1 1029 ? -25.916 -43.710 7.743 1.00 15.69 1030 MET B N 1
ATOM 17194 C CA . MET B 1 1029 ? -26.648 -43.352 6.534 1.00 18.50 1030 MET B CA 1
ATOM 17195 C C . MET B 1 1029 ? -26.900 -44.560 5.637 1.00 21.35 1030 MET B C 1
ATOM 17196 O O . MET B 1 1029 ? -27.795 -44.527 4.794 1.00 22.86 1030 MET B O 1
ATOM 17201 N N . THR B 1 1030 ? -26.132 -45.633 5.820 1.00 19.08 1031 THR B N 1
ATOM 17202 C CA . THR B 1 1030 ? -26.318 -46.828 4.996 1.00 19.18 1031 THR B CA 1
ATOM 17203 C C . THR B 1 1030 ? -27.685 -47.479 5.189 1.00 19.33 1031 THR B C 1
ATOM 17204 O O . THR B 1 1030 ? -28.113 -48.287 4.362 1.00 21.73 1031 THR B O 1
ATOM 17208 N N . TYR B 1 1031 ? -28.360 -47.147 6.285 1.00 18.55 1032 TYR B N 1
ATOM 17209 C CA . TYR B 1 1031 ? -29.680 -47.709 6.554 1.00 20.07 1032 TYR B CA 1
ATOM 17210 C C . TYR B 1 1031 ? -30.702 -47.181 5.551 1.00 19.72 1032 TYR B C 1
ATOM 17211 O O . TYR B 1 1031 ? -31.595 -47.911 5.119 1.00 21.39 1032 TYR B O 1
ATOM 17220 N N . GLY B 1 1032 ? -30.561 -45.911 5.183 1.00 19.53 1033 GLY B N 1
ATOM 17221 C CA . GLY B 1 1032 ? -31.475 -45.310 4.230 1.00 18.93 1033 GLY B CA 1
ATOM 17222 C C . GLY B 1 1032 ? -32.755 -44.773 4.845 1.00 21.22 1033 GLY B C 1
ATOM 17223 O O . GLY B 1 1032 ? -33.367 -43.858 4.292 1.00 20.49 1033 GLY B O 1
ATOM 17224 N N . TYR B 1 1033 ? -33.175 -45.331 5.979 1.00 17.44 1034 TYR B N 1
ATOM 17225 C CA . TYR B 1 1033 ? -34.401 -44.864 6.618 1.00 18.47 1034 TYR B CA 1
ATOM 17226 C C . TYR B 1 1033 ? -34.170 -44.083 7.915 1.00 19.21 1034 TYR B C 1
ATOM 17227 O O . TYR B 1 1033 ? -35.102 -43.856 8.691 1.00 18.04 1034 TYR B O 1
ATOM 17236 N N . VAL B 1 1034 ? -32.928 -43.654 8.132 1.00 17.10 1035 VAL B N 1
ATOM 17237 C CA . VAL B 1 1034 ? -32.575 -42.885 9.324 1.00 15.55 1035 VAL B CA 1
ATOM 17238 C C . VAL B 1 1034 ? -32.164 -41.464 8.937 1.00 15.69 1035 VAL B C 1
ATOM 17239 O O . VAL B 1 1034 ? -31.357 -41.279 8.024 1.00 18.13 1035 VAL B O 1
ATOM 17243 N N . TYR B 1 1035 ? -32.713 -40.468 9.626 1.00 13.54 1036 TYR B N 1
ATOM 17244 C CA . TYR B 1 1035 ? -32.346 -39.079 9.356 1.00 16.56 1036 TYR B CA 1
ATOM 17245 C C . TYR B 1 1035 ? -31.001 -38.867 10.053 1.00 16.88 1036 TYR B C 1
ATOM 17246 O O . TYR B 1 1035 ? -30.869 -39.162 11.240 1.00 15.91 1036 TYR B O 1
ATOM 17255 N N . VAL B 1 1036 ? -30.010 -38.372 9.315 1.00 17.29 1037 VAL B N 1
ATOM 17256 C CA . VAL B 1 1036 ? -28.677 -38.139 9.874 1.00 15.03 1037 VAL B CA 1
ATOM 17257 C C . VAL B 1 1036 ? -28.203 -36.742 9.505 1.00 20.27 1037 VAL B C 1
ATOM 17258 O O . VAL B 1 1036 ? -28.346 -36.312 8.361 1.00 18.66 1037 VAL B O 1
ATOM 17262 N N . ALA B 1 1037 ? -27.634 -36.030 10.471 1.00 17.87 1038 ALA B N 1
ATOM 17263 C CA . ALA B 1 1037 ? -27.154 -34.685 10.200 1.00 16.16 1038 ALA B CA 1
ATOM 17264 C C . ALA B 1 1037 ? -26.043 -34.269 11.141 1.00 17.87 1038 ALA B C 1
ATOM 17265 O O . ALA B 1 1037 ? -25.934 -34.770 12.262 1.00 17.42 1038 ALA B O 1
ATOM 17267 N N . THR B 1 1038 ? -25.214 -33.345 10.677 1.00 13.71 1039 THR B N 1
ATOM 17268 C CA . THR B 1 1038 ? -24.130 -32.835 11.501 1.00 14.64 1039 THR B CA 1
ATOM 17269 C C . THR B 1 1038 ? -24.321 -31.331 11.619 1.00 16.77 1039 THR B C 1
ATOM 17270 O O . THR B 1 1038 ? -24.841 -30.687 10.705 1.00 15.48 1039 THR B O 1
ATOM 17274 N N . VAL B 1 1039 ? -23.928 -30.777 12.756 1.00 14.97 1040 VAL B N 1
ATOM 17275 C CA . VAL B 1 1039 ? -24.074 -29.352 12.991 1.00 15.68 1040 VAL B CA 1
ATOM 17276 C C . VAL B 1 1039 ? -22.863 -28.785 13.713 1.00 18.96 1040 VAL B C 1
ATOM 17277 O O . VAL B 1 1039 ? -22.083 -29.524 14.314 1.00 14.55 1040 VAL B O 1
ATOM 17281 N N . SER B 1 1040 ? -22.720 -27.466 13.634 1.00 16.06 1041 SER B N 1
ATOM 17282 C CA . SER B 1 1040 ? -21.646 -26.726 14.295 1.00 16.86 1041 SER B CA 1
ATOM 17283 C C . SER B 1 1040 ? -22.191 -25.318 14.492 1.00 19.45 1041 SER B C 1
ATOM 17284 O O . SER B 1 1040 ? -22.205 -24.517 13.557 1.00 20.05 1041 SER B O 1
ATOM 17287 N N . MET B 1 1041 ? -22.640 -25.024 15.709 1.00 17.39 1042 MET B N 1
ATOM 17288 C CA . MET B 1 1041 ? -23.239 -23.729 16.017 1.00 19.04 1042 MET B CA 1
ATOM 17289 C C . MET B 1 1041 ? -22.470 -22.508 15.521 1.00 21.04 1042 MET B C 1
ATOM 17290 O O . MET B 1 1041 ? -23.063 -21.596 14.941 1.00 19.81 1042 MET B O 1
ATOM 17295 N N . GLY B 1 1042 ? -21.160 -22.491 15.752 1.00 20.08 1043 GLY B N 1
ATOM 17296 C CA . GLY B 1 1042 ? -20.344 -21.359 15.335 1.00 16.85 1043 GLY B CA 1
ATOM 17297 C C . GLY B 1 1042 ? -20.346 -21.082 13.843 1.00 20.37 1043 GLY B C 1
ATOM 17298 O O . GLY B 1 1042 ? -20.110 -19.952 13.418 1.00 20.95 1043 GLY B O 1
ATOM 17299 N N . TYR B 1 1043 ? -20.600 -22.109 13.042 1.00 17.65 1044 TYR B N 1
ATOM 17300 C CA . TYR B 1 1043 ? -20.629 -21.946 11.593 1.00 20.93 1044 TYR B CA 1
ATOM 17301 C C . TYR B 1 1043 ? -21.981 -21.401 11.143 1.00 22.68 1044 TYR B C 1
ATOM 17302 O O . TYR B 1 1043 ? -22.054 -20.441 10.373 1.00 21.94 1044 TYR B O 1
ATOM 17311 N N . SER B 1 1044 ? -23.051 -22.027 11.619 1.00 20.76 1045 SER B N 1
ATOM 17312 C CA . SER B 1 1044 ? -24.391 -21.597 11.248 1.00 19.53 1045 SER B CA 1
ATOM 17313 C C . SER B 1 1044 ? -25.440 -21.964 12.283 1.00 18.26 1045 SER B C 1
ATOM 17314 O O . SER B 1 1044 ? -25.724 -23.144 12.505 1.00 17.97 1045 SER B O 1
ATOM 17317 N N . LYS B 1 1045 ? -26.016 -20.947 12.914 1.00 17.04 1046 LYS B N 1
ATOM 17318 C CA . LYS B 1 1045 ? -27.060 -21.163 13.902 1.00 16.89 1046 LYS B CA 1
ATOM 17319 C C . LYS B 1 1045 ? -28.333 -21.563 13.167 1.00 19.84 1046 LYS B C 1
ATOM 17320 O O . LYS B 1 1045 ? -29.161 -22.304 13.694 1.00 17.49 1046 LYS B O 1
ATOM 17326 N N . GLN B 1 1046 ? -28.484 -21.069 11.942 1.00 20.75 1047 GLN B N 1
ATOM 17327 C CA . GLN B 1 1046 ? -29.662 -21.386 11.145 1.00 21.84 1047 GLN B CA 1
ATOM 17328 C C . GLN B 1 1046 ? -29.674 -22.841 10.683 1.00 18.63 1047 GLN B C 1
ATOM 17329 O O . GLN B 1 1046 ? -30.728 -23.474 10.671 1.00 18.20 1047 GLN B O 1
ATOM 17335 N N . GLN B 1 1047 ? -28.512 -23.368 10.300 1.00 15.83 1048 GLN B N 1
ATOM 17336 C CA . GLN B 1 1047 ? -28.430 -24.755 9.856 1.00 17.63 1048 GLN B CA 1
ATOM 17337 C C . GLN B 1 1047 ? -28.731 -25.668 11.044 1.00 15.49 1048 GLN B C 1
ATOM 17338 O O . GLN B 1 1047 ? -29.362 -26.708 10.886 1.00 18.44 1048 GLN B O 1
ATOM 17344 N N . PHE B 1 1048 ? -28.292 -25.256 12.233 1.00 18.10 1049 PHE B N 1
ATOM 17345 C CA . PHE B 1 1048 ? -28.524 -26.025 13.461 1.00 17.49 1049 PHE B CA 1
ATOM 17346 C C . PHE B 1 1048 ? -30.019 -26.085 13.779 1.00 19.73 1049 PHE B C 1
ATOM 17347 O O . PHE B 1 1048 ? -30.560 -27.150 14.097 1.00 18.60 1049 PHE B O 1
ATOM 17355 N N . LEU B 1 1049 ? -30.682 -24.935 13.692 1.00 18.06 1050 LEU B N 1
ATOM 17356 C CA . LEU B 1 1049 ? -32.115 -24.849 13.958 1.00 19.76 1050 LEU B CA 1
ATOM 17357 C C . LEU B 1 1049 ? -32.903 -25.665 12.937 1.00 19.68 1050 LEU B C 1
ATOM 17358 O O . LEU B 1 1049 ? -33.882 -26.326 13.285 1.00 20.25 1050 LEU B O 1
ATOM 17363 N N . LYS B 1 1050 ? -32.470 -25.621 11.679 1.00 20.33 1051 LYS B N 1
ATOM 17364 C CA . LYS B 1 1050 ? -33.143 -26.369 10.622 1.00 20.93 1051 LYS B CA 1
ATOM 17365 C C . LYS B 1 1050 ? -33.010 -27.870 10.862 1.00 21.56 1051 LYS B C 1
ATOM 17366 O O . LYS B 1 1050 ? -33.935 -28.637 10.598 1.00 21.30 1051 LYS B O 1
ATOM 17372 N N . VAL B 1 1051 ? -31.849 -28.285 11.353 1.00 20.19 1052 VAL B N 1
ATOM 17373 C CA . VAL B 1 1051 ? -31.609 -29.696 11.628 1.00 17.88 1052 VAL B CA 1
ATOM 17374 C C . VAL B 1 1051 ? -32.502 -30.179 12.767 1.00 17.40 1052 VAL B C 1
ATOM 17375 O O . VAL B 1 1051 ? -33.070 -31.268 12.694 1.00 15.57 1052 VAL B O 1
ATOM 17379 N N . LEU B 1 1052 ? -32.629 -29.365 13.811 1.00 14.59 1053 LEU B N 1
ATOM 17380 C CA . LEU B 1 1052 ? -33.456 -29.727 14.954 1.00 16.02 1053 LEU B CA 1
ATOM 17381 C C . LEU B 1 1052 ? -34.899 -29.916 14.520 1.00 20.56 1053 LEU B C 1
ATOM 17382 O O . LEU B 1 1052 ? -35.547 -30.902 14.878 1.00 18.81 1053 LEU B O 1
ATOM 17387 N N . LYS B 1 1053 ? -35.399 -28.966 13.738 1.00 18.71 1054 LYS B N 1
ATOM 17388 C CA . LYS B 1 1053 ? -36.769 -29.031 13.255 1.00 20.56 1054 LYS B CA 1
ATOM 17389 C C . LYS B 1 1053 ? -36.970 -30.270 12.387 1.00 16.24 1054 LYS B C 1
ATOM 17390 O O . LYS B 1 1053 ? -37.920 -31.030 12.581 1.00 16.36 1054 LYS B O 1
ATOM 17396 N N . GLU B 1 1054 ? -36.060 -30.481 11.441 1.00 14.59 1055 GLU B N 1
ATOM 17397 C CA . GLU B 1 1054 ? -36.149 -31.620 10.531 1.00 16.60 1055 GLU B CA 1
ATOM 17398 C C . GLU B 1 1054 ? -35.969 -32.975 11.204 1.00 15.92 1055 GLU B C 1
ATOM 17399 O O . GLU B 1 1054 ? -36.714 -33.912 10.929 1.00 17.26 1055 GLU B O 1
ATOM 17405 N N . ALA B 1 1055 ? -34.981 -33.084 12.083 1.00 15.11 1056 ALA B N 1
ATOM 17406 C CA . ALA B 1 1055 ? -34.731 -34.352 12.767 1.00 15.87 1056 ALA B CA 1
ATOM 17407 C C . ALA B 1 1055 ? -35.887 -34.732 13.692 1.00 15.24 1056 ALA B C 1
ATOM 17408 O O . ALA B 1 1055 ? -36.322 -35.882 13.721 1.00 16.81 1056 ALA B O 1
ATOM 17410 N N . GLU B 1 1056 ? -36.385 -33.756 14.441 1.00 13.77 1057 GLU B N 1
ATOM 17411 C CA . GLU B 1 1056 ? -37.468 -33.990 15.389 1.00 18.30 1057 GLU B CA 1
ATOM 17412 C C . GLU B 1 1056 ? -38.791 -34.329 14.699 1.00 20.80 1057 GLU B C 1
ATOM 17413 O O . GLU B 1 1056 ? -39.546 -35.181 15.181 1.00 20.86 1057 GLU B O 1
ATOM 17419 N N . SER B 1 1057 ? -39.070 -33.677 13.570 1.00 19.62 1058 SER B N 1
ATOM 17420 C CA . SER B 1 1057 ? -40.317 -33.926 12.847 1.00 18.71 1058 SER B CA 1
ATOM 17421 C C . SER B 1 1057 ? -40.297 -35.228 12.044 1.00 17.85 1058 SER B C 1
ATOM 17422 O O . SER B 1 1057 ? -41.350 -35.755 11.683 1.00 19.00 1058 SER B O 1
ATOM 17425 N N . PHE B 1 1058 ? -39.106 -35.755 11.776 1.00 17.44 1059 PHE B N 1
ATOM 17426 C CA . PHE B 1 1058 ? -38.980 -36.998 11.022 1.00 18.07 1059 PHE B CA 1
ATOM 17427 C C . PHE B 1 1058 ? -39.673 -38.139 11.765 1.00 19.48 1059 PHE B C 1
ATOM 17428 O O . PHE B 1 1058 ? -39.352 -38.426 12.917 1.00 18.33 1059 PHE B O 1
ATOM 17436 N N . PRO B 1 1059 ? -40.643 -38.796 11.114 1.00 20.27 1060 PRO B N 1
ATOM 17437 C CA . PRO B 1 1059 ? -41.382 -39.907 11.721 1.00 22.89 1060 PRO B CA 1
ATOM 17438 C C . PRO B 1 1059 ? -40.567 -41.188 11.689 1.00 25.21 1060 PRO B C 1
ATOM 17439 O O . PRO B 1 1059 ? -41.003 -42.205 11.148 1.00 29.90 1060 PRO B O 1
ATOM 17443 N N . GLY B 1 1060 ? -39.378 -41.126 12.269 1.00 23.32 1061 GLY B N 1
ATOM 17444 C CA . GLY B 1 1060 ? -38.500 -42.280 12.291 1.00 21.03 1061 GLY B CA 1
ATOM 17445 C C . GLY B 1 1060 ? -37.297 -41.934 13.140 1.00 15.81 1061 GLY B C 1
ATOM 17446 O O . GLY B 1 1060 ? -37.329 -40.934 13.843 1.00 14.33 1061 GLY B O 1
ATOM 17447 N N . PRO B 1 1061 ? -36.225 -42.735 13.098 1.00 16.62 1062 PRO B N 1
ATOM 17448 C CA . PRO B 1 1061 ? -35.018 -42.475 13.890 1.00 15.93 1062 PRO B CA 1
ATOM 17449 C C . PRO B 1 1061 ? -34.216 -41.303 13.345 1.00 14.70 1062 PRO B C 1
ATOM 17450 O O . PRO B 1 1061 ? -34.046 -41.172 12.134 1.00 17.26 1062 PRO B O 1
ATOM 17454 N N . SER B 1 1062 ? -33.730 -40.455 14.245 1.00 14.07 1063 SER B N 1
ATOM 17455 C CA . SER B 1 1062 ? -32.930 -39.301 13.855 1.00 16.64 1063 SER B CA 1
ATOM 17456 C C . SER B 1 1062 ? -31.631 -39.255 14.648 1.00 12.98 1063 SER B C 1
ATOM 17457 O O . SER B 1 1062 ? -31.632 -39.452 15.862 1.00 14.59 1063 SER B O 1
ATOM 17460 N N . LEU B 1 1063 ? -30.530 -38.991 13.952 1.00 13.00 1064 LEU B N 1
ATOM 17461 C CA . LEU B 1 1063 ? -29.220 -38.891 14.583 1.00 11.56 1064 LEU B CA 1
ATOM 17462 C C . LEU B 1 1063 ? -28.606 -37.553 14.219 1.00 13.02 1064 LEU B C 1
ATOM 17463 O O . LEU B 1 1063 ? -28.425 -37.256 13.041 1.00 15.86 1064 LEU B O 1
ATOM 17468 N N . VAL B 1 1064 ? -28.303 -36.745 15.232 1.00 12.16 1065 VAL B N 1
ATOM 17469 C CA . VAL B 1 1064 ? -27.680 -35.441 15.025 1.00 12.41 1065 VAL B CA 1
ATOM 17470 C C . VAL B 1 1064 ? -26.349 -35.418 15.782 1.00 14.50 1065 VAL B C 1
ATOM 17471 O O . VAL B 1 1064 ? -26.309 -35.694 16.977 1.00 16.92 1065 VAL B O 1
ATOM 17475 N N . ILE B 1 1065 ? -25.261 -35.098 15.084 1.00 13.69 1066 ILE B N 1
ATOM 17476 C CA . ILE B 1 1065 ? -23.942 -35.055 15.711 1.00 12.10 1066 ILE B CA 1
ATOM 17477 C C . ILE B 1 1065 ? -23.446 -33.611 15.677 1.00 14.17 1066 ILE B C 1
ATOM 17478 O O . ILE B 1 1065 ? -23.327 -33.014 14.607 1.00 15.69 1066 ILE B O 1
ATOM 17483 N N . ALA B 1 1066 ? -23.163 -33.058 16.852 1.00 13.66 1067 ALA B N 1
ATOM 17484 C CA . ALA B 1 1066 ? -22.704 -31.675 16.962 1.00 14.31 1067 ALA B CA 1
ATOM 17485 C C . ALA B 1 1066 ? -21.233 -31.562 17.333 1.00 16.75 1067 ALA B C 1
ATOM 17486 O O . ALA B 1 1066 ? -20.710 -32.366 18.105 1.00 12.00 1067 ALA B O 1
ATOM 17488 N N . TYR B 1 1067 ? -20.558 -30.556 16.789 1.00 15.78 1068 TYR B N 1
ATOM 17489 C CA . TYR B 1 1067 ? -19.158 -30.372 17.135 1.00 14.70 1068 TYR B CA 1
ATOM 17490 C C . TYR B 1 1067 ? -19.134 -29.593 18.442 1.00 17.20 1068 TYR B C 1
ATOM 17491 O O . TYR B 1 1067 ? -19.535 -28.428 18.487 1.00 15.35 1068 TYR B O 1
ATOM 17500 N N . ALA B 1 1068 ? -18.681 -30.240 19.512 1.00 14.44 1069 ALA B N 1
ATOM 17501 C CA . ALA B 1 1068 ? -18.625 -29.585 20.811 1.00 15.00 1069 ALA B CA 1
ATOM 17502 C C . ALA B 1 1068 ? -17.194 -29.321 21.266 1.00 15.79 1069 ALA B C 1
ATOM 17503 O O . ALA B 1 1068 ? -16.402 -30.251 21.415 1.00 14.71 1069 ALA B O 1
ATOM 17505 N N . THR B 1 1069 ? -16.869 -28.047 21.472 1.00 12.66 1070 THR B N 1
ATOM 17506 C CA . THR B 1 1069 ? -15.548 -27.668 21.946 1.00 14.62 1070 THR B CA 1
ATOM 17507 C C . THR B 1 1069 ? -15.469 -28.071 23.415 1.00 12.48 1070 THR B C 1
ATOM 17508 O O . THR B 1 1069 ? -16.489 -28.134 24.102 1.00 12.19 1070 THR B O 1
ATOM 17512 N N . CYS B 1 1070 ? -14.257 -28.320 23.892 1.00 12.60 1071 CYS B N 1
ATOM 17513 C CA . CYS B 1 1070 ? -14.044 -28.767 25.266 1.00 10.51 1071 CYS B CA 1
ATOM 17514 C C . CYS B 1 1070 ? -12.688 -28.302 25.792 1.00 11.44 1071 CYS B C 1
ATOM 17515 O O . CYS B 1 1070 ? -11.742 -28.160 25.023 1.00 13.90 1071 CYS B O 1
ATOM 17518 N N . ILE B 1 1071 ? -12.586 -28.073 27.099 1.00 11.83 1072 ILE B N 1
ATOM 17519 C CA . ILE B 1 1071 ? -11.309 -27.648 27.661 1.00 13.97 1072 ILE B CA 1
ATOM 17520 C C . ILE B 1 1071 ? -10.191 -28.651 27.366 1.00 14.31 1072 ILE B C 1
ATOM 17521 O O . ILE B 1 1071 ? -9.031 -28.262 27.251 1.00 12.10 1072 ILE B O 1
ATOM 17526 N N . ASN B 1 1072 ? -10.540 -29.934 27.236 1.00 11.95 1073 ASN B N 1
ATOM 17527 C CA . ASN B 1 1072 ? -9.550 -30.982 26.952 1.00 13.07 1073 ASN B CA 1
ATOM 17528 C C . ASN B 1 1072 ? -8.815 -30.730 25.638 1.00 12.62 1073 ASN B C 1
ATOM 17529 O O . ASN B 1 1072 ? -7.686 -31.184 25.453 1.00 10.72 1073 ASN B O 1
ATOM 17534 N N . GLN B 1 1073 ? -9.480 -30.033 24.720 1.00 10.77 1074 GLN B N 1
ATOM 17535 C CA . GLN B 1 1073 ? -8.926 -29.741 23.403 1.00 11.50 1074 GLN B CA 1
ATOM 17536 C C . GLN B 1 1073 ? -7.827 -28.678 23.409 1.00 11.17 1074 GLN B C 1
ATOM 17537 O O . GLN B 1 1073 ? -7.038 -28.589 22.466 1.00 13.68 1074 GLN B O 1
ATOM 17543 N N . GLY B 1 1074 ? -7.789 -27.876 24.469 1.00 12.47 1075 GLY B N 1
ATOM 17544 C CA . GLY B 1 1074 ? -6.765 -26.854 24.602 1.00 12.94 1075 GLY B CA 1
ATOM 17545 C C . GLY B 1 1074 ? -6.820 -25.657 23.671 1.00 17.44 1075 GLY B C 1
ATOM 17546 O O . GLY B 1 1074 ? -5.805 -25.298 23.069 1.00 17.89 1075 GLY B O 1
ATOM 17547 N N . LEU B 1 1075 ? -7.987 -25.032 23.543 1.00 17.54 1076 LEU B N 1
ATOM 17548 C CA . LEU B 1 1075 ? -8.110 -23.848 22.692 1.00 18.08 1076 LEU B CA 1
ATOM 17549 C C . LEU B 1 1075 ? -7.141 -22.821 23.270 1.00 15.64 1076 LEU B C 1
ATOM 17550 O O . LEU B 1 1075 ? -7.313 -22.371 24.397 1.00 17.50 1076 LEU B O 1
ATOM 17555 N N . ARG B 1 1076 ? -6.131 -22.458 22.483 1.00 17.42 1077 ARG B N 1
ATOM 17556 C CA . ARG B 1 1076 ? -5.077 -21.543 22.915 1.00 21.32 1077 ARG B CA 1
ATOM 17557 C C . ARG B 1 1076 ? -5.456 -20.139 23.367 1.00 19.45 1077 ARG B C 1
ATOM 17558 O O . ARG B 1 1076 ? -4.760 -19.553 24.194 1.00 22.32 1077 ARG B O 1
ATOM 17566 N N . LYS B 1 1077 ? -6.538 -19.589 22.830 1.00 18.75 1078 LYS B N 1
ATOM 17567 C CA . LYS B 1 1077 ? -6.941 -18.242 23.212 1.00 21.86 1078 LYS B CA 1
ATOM 17568 C C . LYS B 1 1077 ? -8.150 -18.203 24.140 1.00 22.37 1078 LYS B C 1
ATOM 17569 O O . LYS B 1 1077 ? -8.688 -17.132 24.423 1.00 22.61 1078 LYS B O 1
ATOM 17575 N N . GLY B 1 1078 ? -8.570 -19.372 24.620 1.00 18.14 1079 GLY B N 1
ATOM 17576 C CA . GLY B 1 1078 ? -9.696 -19.426 25.532 1.00 16.63 1079 GLY B CA 1
ATOM 17577 C C . GLY B 1 1078 ? -10.944 -20.085 24.977 1.00 14.55 1079 GLY B C 1
ATOM 17578 O O . GLY B 1 1078 ? -11.154 -20.119 23.764 1.00 15.27 1079 GLY B O 1
ATOM 17579 N N . MET B 1 1079 ? -11.777 -20.610 25.869 1.00 14.09 1080 MET B N 1
ATOM 17580 C CA . MET B 1 1079 ? -13.014 -21.260 25.455 1.00 15.71 1080 MET B CA 1
ATOM 17581 C C . MET B 1 1079 ? -13.968 -20.200 24.909 1.00 16.17 1080 MET B C 1
ATOM 17582 O O . MET B 1 1079 ? -14.973 -20.518 24.276 1.00 15.78 1080 MET B O 1
ATOM 17587 N N . GLY B 1 1080 ? -13.631 -18.936 25.150 1.00 15.78 1081 GLY B N 1
ATOM 17588 C CA . GLY B 1 1080 ? -14.442 -17.843 24.648 1.00 17.79 1081 GLY B CA 1
ATOM 17589 C C . GLY B 1 1080 ? -14.342 -17.749 23.133 1.00 14.46 1081 GLY B C 1
ATOM 17590 O O . GLY B 1 1080 ? -15.028 -16.940 22.511 1.00 18.05 1081 GLY B O 1
ATOM 17591 N N . LYS B 1 1081 ? -13.481 -18.576 22.540 1.00 18.03 1082 LYS B N 1
ATOM 17592 C CA . LYS B 1 1081 ? -13.304 -18.609 21.088 1.00 17.92 1082 LYS B CA 1
ATOM 17593 C C . LYS B 1 1081 ? -14.012 -19.838 20.514 1.00 16.92 1082 LYS B C 1
ATOM 17594 O O . LYS B 1 1081 ? -13.838 -20.174 19.347 1.00 15.63 1082 LYS B O 1
ATOM 17600 N N . SER B 1 1082 ? -14.817 -20.505 21.339 1.00 17.13 1083 SER B N 1
ATOM 17601 C CA . SER B 1 1082 ? -15.518 -21.713 20.904 1.00 15.59 1083 SER B CA 1
ATOM 17602 C C . SER B 1 1082 ? -16.309 -21.562 19.607 1.00 13.41 1083 SER B C 1
ATOM 17603 O O . SER B 1 1082 ? -16.192 -22.395 18.708 1.00 14.89 1083 SER B O 1
ATOM 17606 N N . GLN B 1 1083 ? -17.121 -20.513 19.513 1.00 14.46 1084 GLN B N 1
ATOM 17607 C CA . GLN B 1 1083 ? -17.920 -20.293 18.310 1.00 15.80 1084 GLN B CA 1
ATOM 17608 C C . GLN B 1 1083 ? -17.004 -20.133 17.100 1.00 13.72 1084 GLN B C 1
ATOM 17609 O O . GLN B 1 1083 ? -17.274 -20.679 16.031 1.00 15.69 1084 GLN B O 1
ATOM 17615 N N . ASP B 1 1084 ? -15.912 -19.392 17.270 1.00 17.66 1085 ASP B N 1
ATOM 17616 C CA . ASP B 1 1084 ? -14.971 -19.195 16.175 1.00 19.62 1085 ASP B CA 1
ATOM 17617 C C . ASP B 1 1084 ? -14.335 -20.520 15.776 1.00 17.37 1085 ASP B C 1
ATOM 17618 O O . ASP B 1 1084 ? -14.122 -20.779 14.591 1.00 18.07 1085 ASP B O 1
ATOM 17623 N N . VAL B 1 1085 ? -14.031 -21.355 16.769 1.00 16.33 1086 VAL B N 1
ATOM 17624 C CA . VAL B 1 1085 ? -13.424 -22.657 16.508 1.00 15.27 1086 VAL B CA 1
ATOM 17625 C C . VAL B 1 1085 ? -14.426 -23.545 15.769 1.00 16.81 1086 VAL B C 1
ATOM 17626 O O . VAL B 1 1085 ? -14.069 -24.249 14.825 1.00 14.54 1086 VAL B O 1
ATOM 17630 N N . MET B 1 1086 ? -15.682 -23.504 16.198 1.00 17.48 1087 MET B N 1
ATOM 17631 C CA . MET B 1 1086 ? -16.731 -24.284 15.547 1.00 17.68 1087 MET B CA 1
ATOM 17632 C C . MET B 1 1086 ? -16.885 -23.809 14.100 1.00 19.06 1087 MET B C 1
ATOM 17633 O O . MET B 1 1086 ? -17.122 -24.603 13.190 1.00 14.31 1087 MET B O 1
ATOM 17638 N N . ASN B 1 1087 ? -16.754 -22.502 13.900 1.00 19.25 1088 ASN B N 1
ATOM 17639 C CA . ASN B 1 1087 ? -16.873 -21.902 12.573 1.00 18.68 1088 ASN B CA 1
ATOM 17640 C C . ASN B 1 1087 ? -15.753 -22.419 11.661 1.00 18.32 1088 ASN B C 1
ATOM 17641 O O . ASN B 1 1087 ? -16.009 -22.914 10.562 1.00 20.51 1088 ASN B O 1
ATOM 17646 N N . THR B 1 1088 ? -14.513 -22.321 12.134 1.00 17.96 1089 THR B N 1
ATOM 17647 C CA . THR B 1 1088 ? -13.359 -22.766 11.359 1.00 16.60 1089 THR B CA 1
ATOM 17648 C C . THR B 1 1088 ? -13.330 -24.279 11.159 1.00 17.81 1089 THR B C 1
ATOM 17649 O O . THR B 1 1088 ? -12.836 -24.768 10.142 1.00 18.72 1089 THR B O 1
ATOM 17653 N N . ALA B 1 1089 ? -13.856 -25.022 12.130 1.00 16.88 1090 ALA B N 1
ATOM 17654 C CA . ALA B 1 1089 ? -13.902 -26.478 12.019 1.00 12.75 1090 ALA B CA 1
ATOM 17655 C C . ALA B 1 1089 ? -14.625 -26.831 10.716 1.00 13.96 1090 ALA B C 1
ATOM 17656 O O . ALA B 1 1089 ? -14.242 -27.764 10.007 1.00 14.34 1090 ALA B O 1
ATOM 17658 N N . VAL B 1 1090 ? -15.675 -26.074 10.406 1.00 15.48 1091 VAL B N 1
ATOM 17659 C CA . VAL B 1 1090 ? -16.437 -26.304 9.185 1.00 14.86 1091 VAL B CA 1
ATOM 17660 C C . VAL B 1 1090 ? -15.736 -25.714 7.965 1.00 14.74 1091 VAL B C 1
ATOM 17661 O O . VAL B 1 1090 ? -15.500 -26.405 6.980 1.00 16.73 1091 VAL B O 1
ATOM 17665 N N . LYS B 1 1091 ? -15.393 -24.436 8.040 1.00 19.15 1092 LYS B N 1
ATOM 17666 C CA . LYS B 1 1091 ? -14.741 -23.777 6.916 1.00 18.50 1092 LYS B CA 1
ATOM 17667 C C . LYS B 1 1091 ? -13.486 -24.498 6.428 1.00 20.51 1092 LYS B C 1
ATOM 17668 O O . LYS B 1 1091 ? -13.256 -24.598 5.221 1.00 17.84 1092 LYS B O 1
ATOM 17674 N N . SER B 1 1092 ? -12.688 -25.021 7.358 1.00 19.17 1093 SER B N 1
ATOM 17675 C CA . SER B 1 1092 ? -11.465 -25.740 7.002 1.00 17.23 1093 SER B CA 1
ATOM 17676 C C . SER B 1 1092 ? -11.747 -27.099 6.359 1.00 16.97 1093 SER B C 1
ATOM 17677 O O . SER B 1 1092 ? -10.850 -27.715 5.783 1.00 18.29 1093 SER B O 1
ATOM 17680 N N . GLY B 1 1093 ? -12.988 -27.566 6.459 1.00 13.21 1094 GLY B N 1
ATOM 17681 C CA . GLY B 1 1093 ? -13.341 -28.858 5.890 1.00 15.59 1094 GLY B CA 1
ATOM 17682 C C . GLY B 1 1093 ? -13.173 -29.989 6.897 1.00 15.32 1094 GLY B C 1
ATOM 17683 O O . GLY B 1 1093 ? -13.455 -31.158 6.610 1.00 15.05 1094 GLY B O 1
ATOM 17684 N N . TYR B 1 1094 ? -12.700 -29.629 8.084 1.00 15.41 1095 TYR B N 1
ATOM 17685 C CA . TYR B 1 1094 ? -12.477 -30.583 9.172 1.00 17.64 1095 TYR B CA 1
ATOM 17686 C C . TYR B 1 1094 ? -13.799 -31.214 9.618 1.00 17.70 1095 TYR B C 1
ATOM 17687 O O . TYR B 1 1094 ? -13.876 -32.422 9.846 1.00 18.21 1095 TYR B O 1
ATOM 17696 N N . TRP B 1 1095 ? -14.836 -30.388 9.734 1.00 17.27 1096 TRP B N 1
ATOM 17697 C CA . TRP B 1 1095 ? -16.151 -30.853 10.173 1.00 15.59 1096 TRP B CA 1
ATOM 17698 C C . TRP B 1 1095 ? -17.232 -30.387 9.195 1.00 15.51 1096 TRP B C 1
ATOM 17699 O O . TRP B 1 1095 ? -17.932 -29.407 9.449 1.00 16.56 1096 TRP B O 1
ATOM 17710 N N . PRO B 1 1096 ? -17.373 -31.085 8.060 1.00 14.40 1097 PRO B N 1
ATOM 17711 C CA . PRO B 1 1096 ? -18.381 -30.707 7.063 1.00 16.69 1097 PRO B CA 1
ATOM 17712 C C . PRO B 1 1096 ? -19.808 -30.923 7.553 1.00 19.14 1097 PRO B C 1
ATOM 17713 O O . PRO B 1 1096 ? -20.091 -31.902 8.250 1.00 18.79 1097 PRO B O 1
ATOM 17717 N N . LEU B 1 1097 ? -20.700 -30.004 7.194 1.00 14.32 1098 LEU B N 1
ATOM 17718 C CA . LEU B 1 1097 ? -22.098 -30.101 7.604 1.00 18.43 1098 LEU B CA 1
ATOM 17719 C C . LEU B 1 1097 ? -22.968 -30.681 6.498 1.00 20.59 1098 LEU B C 1
ATOM 17720 O O . LEU B 1 1097 ? -22.817 -30.344 5.323 1.00 19.70 1098 LEU B O 1
ATOM 17725 N N . PHE B 1 1098 ? -23.890 -31.554 6.880 1.00 17.39 1099 PHE B N 1
ATOM 17726 C CA . PHE B 1 1098 ? -24.778 -32.172 5.909 1.00 15.51 1099 PHE B CA 1
ATOM 17727 C C . PHE B 1 1098 ? -26.017 -32.754 6.575 1.00 19.76 1099 PHE B C 1
ATOM 17728 O O . PHE B 1 1098 ? -26.097 -32.840 7.806 1.00 16.58 1099 PHE B O 1
ATOM 17736 N N . ARG B 1 1099 ? -26.981 -33.140 5.745 1.00 17.43 1100 ARG B N 1
ATOM 17737 C CA . ARG B 1 1099 ? -28.235 -33.718 6.204 1.00 18.18 1100 ARG B CA 1
ATOM 17738 C C . ARG B 1 1099 ? -28.680 -34.836 5.270 1.00 20.91 1100 ARG B C 1
ATOM 17739 O O . ARG B 1 1099 ? -28.664 -34.673 4.046 1.00 21.26 1100 ARG B O 1
ATOM 17747 N N . TYR B 1 1100 ? -29.056 -35.974 5.847 1.00 17.49 1101 TYR B N 1
ATOM 17748 C CA . TYR B 1 1100 ? -29.562 -37.102 5.071 1.00 19.61 1101 TYR B CA 1
ATOM 17749 C C . TYR B 1 1100 ? -31.019 -37.223 5.525 1.00 20.23 1101 TYR B C 1
ATOM 17750 O O . TYR B 1 1100 ? -31.282 -37.627 6.658 1.00 17.30 1101 TYR B O 1
ATOM 17759 N N . ASP B 1 1101 ? -31.958 -36.861 4.651 1.00 17.78 1102 ASP B N 1
ATOM 17760 C CA . ASP B 1 1101 ? -33.384 -36.889 4.989 1.00 19.02 1102 ASP B CA 1
ATOM 17761 C C . ASP B 1 1101 ? -34.157 -37.886 4.132 1.00 21.02 1102 ASP B C 1
ATOM 17762 O O . ASP B 1 1101 ? -34.459 -37.611 2.973 1.00 18.68 1102 ASP B O 1
ATOM 17767 N N . PRO B 1 1102 ? -34.506 -39.053 4.700 1.00 18.86 1103 PRO B N 1
ATOM 17768 C CA . PRO B 1 1102 ? -35.249 -40.084 3.963 1.00 16.90 1103 PRO B CA 1
ATOM 17769 C C . PRO B 1 1102 ? -36.523 -39.582 3.277 1.00 20.41 1103 PRO B C 1
ATOM 17770 O O . PRO B 1 1102 ? -36.955 -40.145 2.272 1.00 20.90 1103 PRO B O 1
ATOM 17774 N N . ARG B 1 1103 ? -37.127 -38.536 3.828 1.00 20.90 1104 ARG B N 1
ATOM 17775 C CA . ARG B 1 1103 ? -38.352 -37.984 3.258 1.00 21.52 1104 ARG B CA 1
ATOM 17776 C C . ARG B 1 1103 ? -38.153 -37.486 1.836 1.00 22.92 1104 ARG B C 1
ATOM 17777 O O . ARG B 1 1103 ? -39.079 -37.531 1.020 1.00 22.64 1104 ARG B O 1
ATOM 17785 N N . LEU B 1 1104 ? -36.948 -37.010 1.536 1.00 20.90 1105 LEU B N 1
ATOM 17786 C CA . LEU B 1 1104 ? -36.654 -36.521 0.197 1.00 21.36 1105 LEU B CA 1
ATOM 17787 C C . LEU B 1 1104 ? -36.645 -37.675 -0.793 1.00 24.54 1105 LEU B C 1
ATOM 17788 O O . LEU B 1 1104 ? -37.137 -37.540 -1.914 1.00 24.35 1105 LEU B O 1
ATOM 17793 N N . ALA B 1 1105 ? -36.086 -38.809 -0.376 1.00 21.17 1106 ALA B N 1
ATOM 17794 C CA . ALA B 1 1105 ? -36.020 -39.984 -1.231 1.00 19.94 1106 ALA B CA 1
ATOM 17795 C C . ALA B 1 1105 ? -37.428 -40.454 -1.584 1.00 23.28 1106 ALA B C 1
ATOM 17796 O O . ALA B 1 1105 ? -37.674 -40.932 -2.694 1.00 23.19 1106 ALA B O 1
ATOM 17798 N N . ALA B 1 1106 ? -38.350 -40.322 -0.636 1.00 21.15 1107 ALA B N 1
ATOM 17799 C CA . ALA B 1 1106 ? -39.729 -40.725 -0.870 1.00 23.25 1107 ALA B CA 1
ATOM 17800 C C . ALA B 1 1106 ? -40.337 -39.825 -1.946 1.00 23.39 1107 ALA B C 1
ATOM 17801 O O . ALA B 1 1106 ? -41.255 -40.231 -2.659 1.00 26.61 1107 ALA B O 1
ATOM 17803 N N . GLN B 1 1107 ? -39.808 -38.607 -2.053 1.00 24.32 1108 GLN B N 1
ATOM 17804 C CA . GLN B 1 1107 ? -40.271 -37.620 -3.034 1.00 21.67 1108 GLN B CA 1
ATOM 17805 C C . GLN B 1 1107 ? -39.511 -37.733 -4.353 1.00 24.07 1108 GLN B C 1
ATOM 17806 O O . GLN B 1 1107 ? -39.655 -36.886 -5.241 1.00 20.02 1108 GLN B O 1
ATOM 17812 N N . GLY B 1 1108 ? -38.702 -38.779 -4.480 1.00 20.22 1109 GLY B N 1
ATOM 17813 C CA . GLY B 1 1108 ? -37.932 -38.971 -5.694 1.00 20.31 1109 GLY B CA 1
ATOM 17814 C C . GLY B 1 1108 ? -36.707 -38.077 -5.777 1.00 21.90 1109 GLY B C 1
ATOM 17815 O O . GLY B 1 1108 ? -36.116 -37.923 -6.850 1.00 24.68 1109 GLY B O 1
ATOM 17816 N N . LYS B 1 1109 ? -36.326 -37.482 -4.648 1.00 23.46 1110 LYS B N 1
ATOM 17817 C CA . LYS B 1 1109 ? -35.162 -36.599 -4.590 1.00 23.43 1110 LYS B CA 1
ATOM 17818 C C . LYS B 1 1109 ? -34.036 -37.236 -3.775 1.00 24.62 1110 LYS B C 1
ATOM 17819 O O . LYS B 1 1109 ? -34.270 -38.148 -2.978 1.00 23.78 1110 LYS B O 1
ATOM 17825 N N . ASN B 1 1110 ? -32.816 -36.747 -3.975 1.00 22.89 1111 ASN B N 1
ATOM 17826 C CA . ASN B 1 1110 ? -31.660 -37.262 -3.249 1.00 22.54 1111 ASN B CA 1
ATOM 17827 C C . ASN B 1 1110 ? -31.775 -36.867 -1.778 1.00 21.77 1111 ASN B C 1
ATOM 17828 O O . ASN B 1 1110 ? -31.897 -35.688 -1.451 1.00 19.40 1111 ASN B O 1
ATOM 17833 N N . PRO B 1 1111 ? -31.745 -37.854 -0.871 1.00 18.71 1112 PRO B N 1
ATOM 17834 C CA . PRO B 1 1111 ? -31.847 -37.570 0.562 1.00 19.54 1112 PRO B CA 1
ATOM 17835 C C . PRO B 1 1111 ? -30.642 -36.824 1.145 1.00 19.59 1112 PRO B C 1
ATOM 17836 O O . PRO B 1 1111 ? -30.781 -36.086 2.124 1.00 18.67 1112 PRO B O 1
ATOM 17840 N N . PHE B 1 1112 ? -29.468 -37.005 0.543 1.00 18.01 1113 PHE B N 1
ATOM 17841 C CA . PHE B 1 1112 ? -28.260 -36.351 1.050 1.00 20.82 1113 PHE B CA 1
ATOM 17842 C C . PHE B 1 1112 ? -28.042 -34.933 0.540 1.00 22.14 1113 PHE B C 1
ATOM 17843 O O . PHE B 1 1112 ? -27.989 -34.697 -0.665 1.00 22.70 1113 PHE B O 1
ATOM 17851 N N . GLN B 1 1113 ? -27.889 -34.001 1.477 1.00 19.33 1114 GLN B N 1
ATOM 17852 C CA . GLN B 1 1113 ? -27.681 -32.592 1.172 1.00 23.69 1114 GLN B CA 1
ATOM 17853 C C . GLN B 1 1113 ? -26.442 -32.066 1.900 1.00 25.33 1114 GLN B C 1
ATOM 17854 O O . GLN B 1 1113 ? -26.322 -32.225 3.116 1.00 25.43 1114 GLN B O 1
ATOM 17860 N N . LEU B 1 1114 ? -25.533 -31.439 1.158 1.00 22.45 1115 LEU B N 1
ATOM 17861 C CA . LEU B 1 1114 ? -24.312 -30.876 1.738 1.00 24.18 1115 LEU B CA 1
ATOM 17862 C C . LEU B 1 1114 ? -24.566 -29.424 2.140 1.00 24.63 1115 LEU B C 1
ATOM 17863 O O . LEU B 1 1114 ? -24.966 -28.610 1.309 1.00 25.94 1115 LEU B O 1
ATOM 17868 N N . ASP B 1 1115 ? -24.322 -29.092 3.406 1.00 21.05 1116 ASP B N 1
ATOM 17869 C CA . ASP B 1 1115 ? -24.558 -27.735 3.886 1.00 22.12 1116 ASP B CA 1
ATOM 17870 C C . ASP B 1 1115 ? -23.324 -26.844 4.040 1.00 23.22 1116 ASP B C 1
ATOM 17871 O O . ASP B 1 1115 ? -23.453 -25.662 4.352 1.00 26.83 1116 ASP B O 1
ATOM 17876 N N . SER B 1 1116 ? -22.133 -27.395 3.841 1.00 20.43 1117 SER B N 1
ATOM 17877 C CA . SER B 1 1116 ? -20.923 -26.587 3.963 1.00 20.53 1117 SER B CA 1
ATOM 17878 C C . SER B 1 1116 ? -20.153 -26.609 2.651 1.00 20.08 1117 SER B C 1
ATOM 17879 O O . SER B 1 1116 ? -20.528 -27.322 1.726 1.00 19.03 1117 SER B O 1
ATOM 17882 N N . LYS B 1 1117 ? -19.077 -25.831 2.571 1.00 22.46 1118 LYS B N 1
ATOM 17883 C CA . LYS B 1 1117 ? -18.285 -25.752 1.346 1.00 22.90 1118 LYS B CA 1
ATOM 17884 C C . LYS B 1 1117 ? -16.941 -26.469 1.429 1.00 24.03 1118 LYS B C 1
ATOM 17885 O O . LYS B 1 1117 ? -16.485 -26.827 2.512 1.00 22.33 1118 LYS B O 1
ATOM 17891 N N . ALA B 1 1118 ? -16.313 -26.670 0.272 1.00 25.66 1119 ALA B N 1
ATOM 17892 C CA . ALA B 1 1118 ? -15.021 -27.348 0.186 1.00 23.96 1119 ALA B CA 1
ATOM 17893 C C . ALA B 1 1118 ? -13.975 -26.717 1.105 1.00 21.19 1119 ALA B C 1
ATOM 17894 O O . ALA B 1 1118 ? -13.990 -25.511 1.344 1.00 21.63 1119 ALA B O 1
ATOM 17896 N N . PRO B 1 1119 ? -13.050 -27.536 1.629 1.00 21.66 1120 PRO B N 1
ATOM 17897 C CA . PRO B 1 1119 ? -11.981 -27.088 2.531 1.00 24.02 1120 PRO B CA 1
ATOM 17898 C C . PRO B 1 1119 ? -11.329 -25.808 2.011 1.00 26.22 1120 PRO B C 1
ATOM 17899 O O . PRO B 1 1119 ? -10.897 -25.759 0.861 1.00 23.52 1120 PRO B O 1
ATOM 17903 N N . ASP B 1 1120 ? -11.249 -24.780 2.853 1.00 23.57 1121 ASP B N 1
ATOM 17904 C CA . ASP B 1 1120 ? -10.657 -23.515 2.425 1.00 24.34 1121 ASP B CA 1
ATOM 17905 C C . ASP B 1 1120 ? -9.140 -23.420 2.613 1.00 25.04 1121 ASP B C 1
ATOM 17906 O O . ASP B 1 1120 ? -8.534 -22.398 2.286 1.00 24.50 1121 ASP B O 1
ATOM 17911 N N . GLY B 1 1121 ? -8.529 -24.479 3.137 1.00 22.87 1122 GLY B N 1
ATOM 17912 C CA . GLY B 1 1121 ? -7.087 -24.485 3.330 1.00 25.32 1122 GLY B CA 1
ATOM 17913 C C . GLY B 1 1121 ? -6.569 -23.946 4.655 1.00 24.04 1122 GLY B C 1
ATOM 17914 O O . GLY B 1 1121 ? -5.363 -23.761 4.825 1.00 27.18 1122 GLY B O 1
ATOM 17915 N N . SER B 1 1122 ? -7.464 -23.701 5.603 1.00 24.19 1123 SER B N 1
ATOM 17916 C CA . SER B 1 1122 ? -7.056 -23.176 6.903 1.00 24.80 1123 SER B CA 1
ATOM 17917 C C . SER B 1 1122 ? -6.933 -24.262 7.972 1.00 21.25 1123 SER B C 1
ATOM 17918 O O . SER B 1 1122 ? -6.756 -23.957 9.153 1.00 23.54 1123 SER B O 1
ATOM 17921 N N . VAL B 1 1123 ? -7.019 -25.525 7.568 1.00 22.53 1124 VAL B N 1
ATOM 17922 C CA . VAL B 1 1123 ? -6.941 -26.614 8.536 1.00 20.20 1124 VAL B CA 1
ATOM 17923 C C . VAL B 1 1123 ? -5.660 -26.602 9.369 1.00 21.09 1124 VAL B C 1
ATOM 17924 O O . VAL B 1 1123 ? -5.710 -26.840 10.570 1.00 20.86 1124 VAL B O 1
ATOM 17928 N N . GLU B 1 1124 ? -4.515 -26.315 8.752 1.00 20.66 1125 GLU B N 1
ATOM 17929 C CA . GLU B 1 1124 ? -3.262 -26.284 9.508 1.00 21.60 1125 GLU B CA 1
ATOM 17930 C C . GLU B 1 1124 ? -3.352 -25.317 10.685 1.00 22.89 1125 GLU B C 1
ATOM 17931 O O . GLU B 1 1124 ? -2.967 -25.657 11.803 1.00 19.65 1125 GLU B O 1
ATOM 17937 N N . GLU B 1 1125 ? -3.858 -24.114 10.435 1.00 21.19 1126 GLU B N 1
ATOM 17938 C CA . GLU B 1 1125 ? -4.005 -23.116 11.493 1.00 24.70 1126 GLU B CA 1
ATOM 17939 C C . GLU B 1 1125 ? -5.005 -23.602 12.540 1.00 22.00 1126 GLU B C 1
ATOM 17940 O O . GLU B 1 1125 ? -4.806 -23.419 13.740 1.00 21.07 1126 GLU B O 1
ATOM 17946 N N . PHE B 1 1126 ? -6.083 -24.222 12.072 1.00 18.47 1127 PHE B N 1
ATOM 17947 C CA . PHE B 1 1126 ? -7.121 -24.753 12.953 1.00 18.78 1127 PHE B CA 1
ATOM 17948 C C . PHE B 1 1126 ? -6.514 -25.737 13.956 1.00 16.69 1127 PHE B C 1
ATOM 17949 O O . PHE B 1 1126 ? -6.735 -25.637 15.167 1.00 18.28 1127 PHE B O 1
ATOM 17957 N N . LEU B 1 1127 ? -5.743 -26.684 13.442 1.00 14.59 1128 LEU B N 1
ATOM 17958 C CA . LEU B 1 1127 ? -5.111 -27.686 14.288 1.00 16.36 1128 LEU B CA 1
ATOM 17959 C C . LEU B 1 1127 ? -4.097 -27.084 15.260 1.00 18.54 1128 LEU B C 1
ATOM 17960 O O . LEU B 1 1127 ? -4.127 -27.367 16.456 1.00 15.49 1128 LEU B O 1
ATOM 17965 N N . MET B 1 1128 ? -3.208 -26.238 14.753 1.00 19.18 1129 MET B N 1
ATOM 17966 C CA . MET B 1 1128 ? -2.179 -25.640 15.596 1.00 17.52 1129 MET B CA 1
ATOM 17967 C C . MET B 1 1128 ? -2.683 -24.674 16.661 1.00 18.06 1129 MET B C 1
ATOM 17968 O O . MET B 1 1128 ? -1.942 -24.320 17.585 1.00 18.59 1129 MET B O 1
ATOM 17973 N N . ALA B 1 1129 ? -3.936 -24.247 16.541 1.00 18.87 1130 ALA B N 1
ATOM 17974 C CA . ALA B 1 1129 ? -4.516 -23.337 17.518 1.00 18.96 1130 ALA B CA 1
ATOM 17975 C C . ALA B 1 1129 ? -5.087 -24.114 18.710 1.00 17.75 1130 ALA B C 1
ATOM 17976 O O . ALA B 1 1129 ? -5.642 -23.521 19.636 1.00 17.94 1130 ALA B O 1
ATOM 17978 N N . GLN B 1 1130 ? -4.952 -25.437 18.676 1.00 15.02 1131 GLN B N 1
ATOM 17979 C CA . GLN B 1 1130 ? -5.443 -26.296 19.761 1.00 17.24 1131 GLN B CA 1
ATOM 17980 C C . GLN B 1 1130 ? -4.277 -27.080 20.350 1.00 14.23 1131 GLN B C 1
ATOM 17981 O O . GLN B 1 1130 ? -3.518 -27.710 19.619 1.00 13.28 1131 GLN B O 1
ATOM 17987 N N . ASN B 1 1131 ? -4.138 -27.057 21.670 1.00 13.16 1132 ASN B N 1
ATOM 17988 C CA . ASN B 1 1131 ? -3.030 -27.768 22.286 1.00 15.17 1132 ASN B CA 1
ATOM 17989 C C . ASN B 1 1131 ? -3.020 -29.274 22.020 1.00 15.83 1132 ASN B C 1
ATOM 17990 O O . ASN B 1 1131 ? -1.951 -29.886 21.992 1.00 13.43 1132 ASN B O 1
ATOM 17995 N N . ARG B 1 1132 ? -4.187 -29.884 21.813 1.00 13.27 1133 ARG B N 1
ATOM 17996 C CA . ARG B 1 1132 ? -4.205 -31.323 21.558 1.00 13.93 1133 ARG B CA 1
ATOM 17997 C C . ARG B 1 1132 ? -3.413 -31.676 20.302 1.00 14.89 1133 ARG B C 1
ATOM 17998 O O . ARG B 1 1132 ? -3.032 -32.830 20.107 1.00 13.35 1133 ARG B O 1
ATOM 18006 N N . PHE B 1 1133 ? -3.166 -30.687 19.445 1.00 14.20 1134 PHE B N 1
ATOM 18007 C CA . PHE B 1 1133 ? -2.379 -30.927 18.237 1.00 14.36 1134 PHE B CA 1
ATOM 18008 C C . PHE B 1 1133 ? -1.003 -30.271 18.363 1.00 14.83 1134 PHE B C 1
ATOM 18009 O O . PHE B 1 1133 ? 0.025 -30.887 18.073 1.00 17.08 1134 PHE B O 1
ATOM 18017 N N . ALA B 1 1134 ? -0.990 -29.018 18.803 1.00 13.69 1135 ALA B N 1
ATOM 18018 C CA . ALA B 1 1134 ? 0.258 -28.266 18.934 1.00 13.87 1135 ALA B CA 1
ATOM 18019 C C . ALA B 1 1134 ? 1.280 -28.906 19.865 1.00 16.64 1135 ALA B C 1
ATOM 18020 O O . ALA B 1 1134 ? 2.482 -28.860 19.602 1.00 13.71 1135 ALA B O 1
ATOM 18022 N N . VAL B 1 1135 ? 0.807 -29.504 20.953 1.00 15.85 1136 VAL B N 1
ATOM 18023 C CA . VAL B 1 1135 ? 1.714 -30.117 21.908 1.00 15.98 1136 VAL B CA 1
ATOM 18024 C C . VAL B 1 1135 ? 2.559 -31.208 21.252 1.00 17.45 1136 VAL B C 1
ATOM 18025 O O . VAL B 1 1135 ? 3.717 -31.416 21.624 1.00 15.22 1136 VAL B O 1
ATOM 18029 N N . LEU B 1 1136 ? 1.987 -31.900 20.271 1.00 15.45 1137 LEU B N 1
ATOM 18030 C CA . LEU B 1 1136 ? 2.717 -32.958 19.581 1.00 17.72 1137 LEU B CA 1
ATOM 18031 C C . LEU B 1 1136 ? 3.803 -32.332 18.712 1.00 16.65 1137 LEU B C 1
ATOM 18032 O O . LEU B 1 1136 ? 4.916 -32.847 18.631 1.00 18.26 1137 LEU B O 1
ATOM 18037 N N . ASP B 1 1137 ? 3.476 -31.213 18.074 1.00 17.02 1138 ASP B N 1
ATOM 18038 C CA . ASP B 1 1137 ? 4.430 -30.529 17.208 1.00 16.67 1138 ASP B CA 1
ATOM 18039 C C . ASP B 1 1137 ? 5.647 -30.077 18.010 1.00 19.56 1138 ASP B C 1
ATOM 18040 O O . ASP B 1 1137 ? 6.765 -30.058 17.499 1.00 22.95 1138 ASP B O 1
ATOM 18045 N N . ARG B 1 1138 ? 5.428 -29.720 19.271 1.00 18.02 1139 ARG B N 1
ATOM 18046 C CA . ARG B 1 1138 ? 6.525 -29.270 20.123 1.00 22.13 1139 ARG B CA 1
ATOM 18047 C C . ARG B 1 1138 ? 7.393 -30.418 20.640 1.00 25.05 1139 ARG B C 1
ATOM 18048 O O . ARG B 1 1138 ? 8.591 -30.243 20.864 1.00 26.46 1139 ARG B O 1
ATOM 18056 N N . SER B 1 1139 ? 6.792 -31.592 20.816 1.00 24.69 1140 SER B N 1
ATOM 18057 C CA . SER B 1 1139 ? 7.510 -32.757 21.331 1.00 25.72 1140 SER B CA 1
ATOM 18058 C C . SER B 1 1139 ? 8.025 -33.701 20.249 1.00 25.40 1140 SER B C 1
ATOM 18059 O O . SER B 1 1139 ? 9.146 -34.202 20.339 1.00 24.04 1140 SER B O 1
ATOM 18062 N N . PHE B 1 1140 ? 7.197 -33.959 19.242 1.00 21.73 1141 PHE B N 1
ATOM 18063 C CA . PHE B 1 1140 ? 7.570 -34.847 18.142 1.00 22.37 1141 PHE B CA 1
ATOM 18064 C C . PHE B 1 1140 ? 7.209 -34.156 16.831 1.00 22.30 1141 PHE B C 1
ATOM 18065 O O . PHE B 1 1140 ? 6.312 -34.595 16.108 1.00 16.29 1141 PHE B O 1
ATOM 18073 N N . PRO B 1 1141 ? 7.928 -33.073 16.501 1.00 22.68 1142 PRO B N 1
ATOM 18074 C CA . PRO B 1 1141 ? 7.711 -32.282 15.285 1.00 22.70 1142 PRO B CA 1
ATOM 18075 C C . PRO B 1 1141 ? 7.619 -33.062 13.980 1.00 21.39 1142 PRO B C 1
ATOM 18076 O O . PRO B 1 1141 ? 6.773 -32.767 13.142 1.00 21.96 1142 PRO B O 1
ATOM 18080 N N . GLU B 1 1142 ? 8.489 -34.049 13.800 1.00 23.03 1143 GLU B N 1
ATOM 18081 C CA . GLU B 1 1142 ? 8.473 -34.830 12.571 1.00 25.60 1143 GLU B CA 1
ATOM 18082 C C . GLU B 1 1142 ? 7.191 -35.634 12.410 1.00 23.88 1143 GLU B C 1
ATOM 18083 O O . GLU B 1 1142 ? 6.552 -35.581 11.357 1.00 23.21 1143 GLU B O 1
ATOM 18089 N N . ASP B 1 1143 ? 6.811 -36.376 13.447 1.00 20.64 1144 ASP B N 1
ATOM 18090 C CA . ASP B 1 1143 ? 5.584 -37.166 13.392 1.00 21.23 1144 ASP B CA 1
ATOM 18091 C C . ASP B 1 1143 ? 4.367 -36.253 13.255 1.00 18.52 1144 ASP B C 1
ATOM 18092 O O . ASP B 1 1143 ? 3.462 -36.523 12.465 1.00 19.36 1144 ASP B O 1
ATOM 18097 N N . ALA B 1 1144 ? 4.352 -35.173 14.032 1.00 18.54 1145 ALA B N 1
ATOM 18098 C CA . ALA B 1 1144 ? 3.241 -34.226 14.018 1.00 18.02 1145 ALA B CA 1
ATOM 18099 C C . ALA B 1 1144 ? 2.998 -33.658 12.625 1.00 18.04 1145 ALA B C 1
ATOM 18100 O O . ALA B 1 1144 ? 1.867 -33.627 12.139 1.00 17.28 1145 ALA B O 1
ATOM 18102 N N . LYS B 1 1145 ? 4.069 -33.196 11.991 1.00 20.27 1146 LYS B N 1
ATOM 18103 C CA . LYS B 1 1145 ? 3.986 -32.633 10.649 1.00 21.03 1146 LYS B CA 1
ATOM 18104 C C . LYS B 1 1145 ? 3.315 -33.653 9.720 1.00 17.20 1146 LYS B C 1
ATOM 18105 O O . LYS B 1 1145 ? 2.448 -33.314 8.908 1.00 17.57 1146 LYS B O 1
ATOM 18111 N N . ARG B 1 1146 ? 3.723 -34.907 9.858 1.00 18.64 1147 ARG B N 1
ATOM 18112 C CA . ARG B 1 1146 ? 3.195 -35.996 9.046 1.00 18.88 1147 ARG B CA 1
ATOM 18113 C C . ARG B 1 1146 ? 1.715 -36.245 9.340 1.00 18.15 1147 ARG B C 1
ATOM 18114 O O . ARG B 1 1146 ? 0.909 -36.439 8.429 1.00 18.75 1147 ARG B O 1
ATOM 18122 N N . LEU B 1 1147 ? 1.360 -36.237 10.618 1.00 16.20 1148 LEU B N 1
ATOM 18123 C CA . LEU B 1 1147 ? -0.020 -36.489 11.020 1.00 15.52 1148 LEU B CA 1
ATOM 18124 C C . LEU B 1 1147 ? -0.985 -35.360 10.668 1.00 15.66 1148 LEU B C 1
ATOM 18125 O O . LEU B 1 1147 ? -2.155 -35.614 10.373 1.00 16.11 1148 LEU B O 1
ATOM 18130 N N . ARG B 1 1148 ? -0.509 -34.119 10.700 1.00 13.59 1149 ARG B N 1
ATOM 18131 C CA . ARG B 1 1148 ? -1.371 -32.996 10.358 1.00 17.29 1149 ARG B CA 1
ATOM 18132 C C . ARG B 1 1148 ? -1.619 -33.008 8.852 1.00 19.08 1149 ARG B C 1
ATOM 18133 O O . ARG B 1 1148 ? -2.689 -32.626 8.389 1.00 16.68 1149 ARG B O 1
ATOM 18141 N N . ALA B 1 1149 ? -0.628 -33.465 8.090 1.00 20.77 1150 ALA B N 1
ATOM 18142 C CA . ALA B 1 1149 ? -0.769 -33.551 6.641 1.00 19.25 1150 ALA B CA 1
ATOM 18143 C C . ALA B 1 1149 ? -1.759 -34.669 6.328 1.00 19.33 1150 ALA B C 1
ATOM 18144 O O . ALA B 1 1149 ? -2.563 -34.564 5.396 1.00 16.81 1150 ALA B O 1
ATOM 18146 N N . GLN B 1 1150 ? -1.699 -35.739 7.118 1.00 17.91 1151 GLN B N 1
ATOM 18147 C CA . GLN B 1 1150 ? -2.594 -36.875 6.933 1.00 20.04 1151 GLN B CA 1
ATOM 18148 C C . GLN B 1 1150 ? -4.049 -36.453 7.166 1.00 18.35 1151 GLN B C 1
ATOM 18149 O O . GLN B 1 1150 ? -4.944 -36.832 6.408 1.00 20.40 1151 GLN B O 1
ATOM 18155 N N . VAL B 1 1151 ? -4.279 -35.669 8.214 1.00 18.74 1152 VAL B N 1
ATOM 18156 C CA . VAL B 1 1151 ? -5.625 -35.188 8.522 1.00 20.22 1152 VAL B CA 1
ATOM 18157 C C . VAL B 1 1151 ? -6.133 -34.329 7.370 1.00 20.12 1152 VAL B C 1
ATOM 18158 O O . VAL B 1 1151 ? -7.291 -34.432 6.963 1.00 19.36 1152 VAL B O 1
ATOM 18162 N N . ALA B 1 1152 ? -5.258 -33.478 6.847 1.00 19.79 1153 ALA B N 1
ATOM 18163 C CA . ALA B 1 1152 ? -5.617 -32.605 5.740 1.00 18.57 1153 ALA B CA 1
ATOM 18164 C C . ALA B 1 1152 ? -6.052 -33.435 4.542 1.00 18.93 1153 ALA B C 1
ATOM 18165 O O . ALA B 1 1152 ? -7.015 -33.095 3.859 1.00 21.45 1153 ALA B O 1
ATOM 18167 N N . HIS B 1 1153 ? -5.340 -34.529 4.288 1.00 19.48 1154 HIS B N 1
ATOM 18168 C CA . HIS B 1 1153 ? -5.673 -35.396 3.167 1.00 22.21 1154 HIS B CA 1
ATOM 18169 C C . HIS B 1 1153 ? -6.990 -36.127 3.420 1.00 23.97 1154 HIS B C 1
ATOM 18170 O O . HIS B 1 1153 ? -7.806 -36.289 2.510 1.00 21.69 1154 HIS B O 1
ATOM 18177 N N . GLU B 1 1154 ? -7.195 -36.557 4.662 1.00 18.58 1155 GLU B N 1
ATOM 18178 C CA . GLU B 1 1154 ? -8.415 -37.267 5.039 1.00 20.63 1155 GLU B CA 1
ATOM 18179 C C . GLU B 1 1154 ? -9.670 -36.434 4.792 1.00 16.67 1155 GLU B C 1
ATOM 18180 O O . GLU B 1 1154 ? -10.644 -36.923 4.220 1.00 21.74 1155 GLU B O 1
ATOM 18186 N N . LEU B 1 1155 ? -9.655 -35.182 5.234 1.00 19.90 1156 LEU B N 1
ATOM 18187 C CA . LEU B 1 1155 ? -10.816 -34.323 5.055 1.00 18.68 1156 LEU B CA 1
ATOM 18188 C C . LEU B 1 1155 ? -11.014 -33.957 3.589 1.00 24.29 1156 LEU B C 1
ATOM 18189 O O . LEU B 1 1155 ? -12.134 -33.689 3.157 1.00 22.38 1156 LEU B O 1
ATOM 18194 N N . ASP B 1 1156 ? -9.926 -33.958 2.825 1.00 23.53 1157 ASP B N 1
ATOM 18195 C CA . ASP B 1 1156 ? -10.003 -33.651 1.403 1.00 25.93 1157 ASP B CA 1
ATOM 18196 C C . ASP B 1 1156 ? -10.767 -34.773 0.707 1.00 21.62 1157 ASP B C 1
ATOM 18197 O O . ASP B 1 1156 ? -11.717 -34.531 -0.037 1.00 19.67 1157 ASP B O 1
ATOM 18202 N N . VAL B 1 1157 ? -10.346 -36.006 0.962 1.00 18.00 1158 VAL B N 1
ATOM 18203 C CA . VAL B 1 1157 ? -10.990 -37.169 0.376 1.00 21.62 1158 VAL B CA 1
ATOM 18204 C C . VAL B 1 1157 ? -12.443 -37.262 0.827 1.00 23.33 1158 VAL B C 1
ATOM 18205 O O . VAL B 1 1157 ? -13.341 -37.473 0.010 1.00 24.43 1158 VAL B O 1
ATOM 18209 N N . ARG B 1 1158 ? -12.672 -37.096 2.127 1.00 20.79 1159 ARG B N 1
ATOM 18210 C CA . ARG B 1 1158 ? -14.020 -37.187 2.673 1.00 20.85 1159 ARG B CA 1
ATOM 18211 C C . ARG B 1 1158 ? -14.973 -36.161 2.073 1.00 20.36 1159 ARG B C 1
ATOM 18212 O O . ARG B 1 1158 ? -16.103 -36.503 1.721 1.00 19.28 1159 ARG B O 1
ATOM 18220 N N . PHE B 1 1159 ? -14.534 -34.912 1.939 1.00 18.68 1160 PHE B N 1
ATOM 18221 C CA . PHE B 1 1159 ? -15.422 -33.906 1.372 1.00 20.62 1160 PHE B CA 1
ATOM 18222 C C . PHE B 1 1159 ? -15.791 -34.291 -0.059 1.00 21.91 1160 PHE B C 1
ATOM 18223 O O . PHE B 1 1159 ? -16.935 -34.125 -0.477 1.00 21.79 1160 PHE B O 1
ATOM 18231 N N . LYS B 1 1160 ? -14.821 -34.812 -0.806 1.00 24.22 1161 LYS B N 1
ATOM 18232 C CA . LYS B 1 1160 ? -15.076 -35.229 -2.179 1.00 24.86 1161 LYS B CA 1
ATOM 18233 C C . LYS B 1 1160 ? -16.097 -36.363 -2.214 1.00 24.71 1161 LYS B C 1
ATOM 18234 O O . LYS B 1 1160 ? -16.948 -36.418 -3.100 1.00 21.79 1161 LYS B O 1
ATOM 18240 N N . GLU B 1 1161 ? -16.013 -37.267 -1.244 1.00 22.36 1162 GLU B N 1
ATOM 18241 C CA . GLU B 1 1161 ? -16.946 -38.382 -1.182 1.00 22.97 1162 GLU B CA 1
ATOM 18242 C C . GLU B 1 1161 ? -18.345 -37.867 -0.881 1.00 22.33 1162 GLU B C 1
ATOM 18243 O O . GLU B 1 1161 ? -19.333 -38.405 -1.380 1.00 23.31 1162 GLU B O 1
ATOM 18249 N N . LEU B 1 1162 ? -18.426 -36.821 -0.066 1.00 21.05 1163 LEU B N 1
ATOM 18250 C CA . LEU B 1 1162 ? -19.713 -36.236 0.280 1.00 21.29 1163 LEU B CA 1
ATOM 18251 C C . LEU B 1 1162 ? -20.284 -35.517 -0.941 1.00 23.93 1163 LEU B C 1
ATOM 18252 O O . LEU B 1 1162 ? -21.492 -35.551 -1.186 1.00 20.96 1163 LEU B O 1
ATOM 18257 N N . GLU B 1 1163 ? -19.415 -34.863 -1.706 1.00 22.67 1164 GLU B N 1
ATOM 18258 C CA . GLU B 1 1163 ? -19.866 -34.164 -2.901 1.00 21.83 1164 GLU B CA 1
ATOM 18259 C C . GLU B 1 1163 ? -20.449 -35.200 -3.850 1.00 22.90 1164 GLU B C 1
ATOM 18260 O O . GLU B 1 1163 ? -21.480 -34.969 -4.483 1.00 23.76 1164 GLU B O 1
ATOM 18266 N N . HIS B 1 1164 ? -19.787 -36.351 -3.921 1.00 23.87 1165 HIS B N 1
ATOM 18267 C CA . HIS B 1 1164 ? -20.213 -37.461 -4.766 1.00 29.22 1165 HIS B CA 1
ATOM 18268 C C . HIS B 1 1164 ? -21.589 -37.962 -4.320 1.00 29.87 1165 HIS B C 1
ATOM 18269 O O . HIS B 1 1164 ? -22.441 -38.288 -5.148 1.00 27.68 1165 HIS B O 1
ATOM 18276 N N . MET B 1 1165 ? -21.801 -38.029 -3.008 1.00 25.28 1166 MET B N 1
ATOM 18277 C CA . MET B 1 1165 ? -23.080 -38.480 -2.468 1.00 24.55 1166 MET B CA 1
ATOM 18278 C C . MET B 1 1165 ? -24.197 -37.523 -2.852 1.00 23.86 1166 MET B C 1
ATOM 18279 O O . MET B 1 1165 ? -25.310 -37.947 -3.163 1.00 24.71 1166 MET B O 1
ATOM 18284 N N . ALA B 1 1166 ? -23.894 -36.228 -2.812 1.00 21.38 1167 ALA B N 1
ATOM 18285 C CA . ALA B 1 1166 ? -24.875 -35.198 -3.130 1.00 25.12 1167 ALA B CA 1
ATOM 18286 C C . ALA B 1 1166 ? -25.197 -35.109 -4.617 1.00 28.92 1167 ALA B C 1
ATOM 18287 O O . ALA B 1 1166 ? -26.311 -34.752 -4.990 1.00 31.13 1167 ALA B O 1
ATOM 18289 N N . ALA B 1 1167 ? -24.225 -35.439 -5.460 1.00 30.25 1168 ALA B N 1
ATOM 18290 C CA . ALA B 1 1167 ? -24.411 -35.371 -6.907 1.00 31.11 1168 ALA B CA 1
ATOM 18291 C C . ALA B 1 1167 ? -25.012 -36.635 -7.518 1.00 32.73 1168 ALA B C 1
ATOM 18292 O O . ALA B 1 1167 ? -25.546 -36.602 -8.626 1.00 31.05 1168 ALA B O 1
ATOM 18294 N N . THR B 1 1168 ? -24.930 -37.744 -6.796 1.00 31.53 1169 THR B N 1
ATOM 18295 C CA . THR B 1 1168 ? -25.449 -39.010 -7.298 1.00 34.53 1169 THR B CA 1
ATOM 18296 C C . THR B 1 1168 ? -26.941 -38.958 -7.633 1.00 36.86 1169 THR B C 1
ATOM 18297 O O . THR B 1 1168 ? -27.695 -38.176 -7.053 1.00 35.68 1169 THR B O 1
ATOM 18301 N N . ASN B 1 1169 ? -27.356 -39.794 -8.581 1.00 40.44 1170 ASN B N 1
ATOM 18302 C CA . ASN B 1 1169 ? -28.755 -39.858 -8.990 1.00 44.89 1170 ASN B CA 1
ATOM 18303 C C . ASN B 1 1169 ? -29.313 -41.183 -8.494 1.00 47.65 1170 ASN B C 1
ATOM 18304 O O . ASN B 1 1169 ? -30.474 -41.521 -8.726 1.00 47.78 1170 ASN B O 1
ATOM 18309 N N . ILE B 1 1170 ? -28.457 -41.931 -7.808 1.00 51.64 1171 ILE B N 1
ATOM 18310 C CA . ILE B 1 1170 ? -28.826 -43.219 -7.247 1.00 55.85 1171 ILE B CA 1
ATOM 18311 C C . ILE B 1 1170 ? -28.763 -43.140 -5.728 1.00 58.81 1171 ILE B C 1
ATOM 18312 O O . ILE B 1 1170 ? -27.690 -42.986 -5.146 1.00 57.94 1171 ILE B O 1
ATOM 18317 N N . PHE B 1 1171 ? -29.924 -43.234 -5.095 1.00 62.68 1172 PHE B N 1
ATOM 18318 C CA . PHE B 1 1171 ? -30.011 -43.184 -3.645 1.00 66.67 1172 PHE B CA 1
ATOM 18319 C C . PHE B 1 1171 ? -30.924 -44.290 -3.139 1.00 70.63 1172 PHE B C 1
ATOM 18320 O O . PHE B 1 1171 ? -31.664 -44.900 -3.912 1.00 69.85 1172 PHE B O 1
ATOM 18328 N N . GLU B 1 1172 ? -30.866 -44.543 -1.837 1.00 74.71 1173 GLU B N 1
ATOM 18329 C CA . GLU B 1 1172 ? -31.674 -45.587 -1.226 1.00 79.39 1173 GLU B CA 1
ATOM 18330 C C . GLU B 1 1172 ? -33.140 -45.206 -1.069 1.00 81.17 1173 GLU B C 1
ATOM 18331 O O . GLU B 1 1172 ? -33.518 -44.511 -0.130 1.00 81.58 1173 GLU B O 1
ATOM 18337 N N . SER B 1 1173 ? -33.960 -45.667 -2.005 1.00 83.71 1174 SER B N 1
ATOM 18338 C CA . SER B 1 1173 ? -35.391 -45.403 -1.971 1.00 85.93 1174 SER B CA 1
ATOM 18339 C C . SER B 1 1173 ? -36.079 -46.698 -1.557 1.00 85.88 1174 SER B C 1
ATOM 18340 O O . SER B 1 1173 ? -35.471 -47.768 -1.603 1.00 86.25 1174 SER B O 1
ATOM 18343 N N . PHE B 1 1174 ? -37.341 -46.606 -1.154 1.00 85.30 1175 PHE B N 1
ATOM 18344 C CA . PHE B 1 1174 ? -38.075 -47.790 -0.724 1.00 84.27 1175 PHE B CA 1
ATOM 18345 C C . PHE B 1 1174 ? -39.354 -48.013 -1.521 1.00 81.47 1175 PHE B C 1
ATOM 18346 O O . PHE B 1 1174 ? -40.004 -47.061 -1.954 1.00 80.88 1175 PHE B O 1
ATOM 18354 N N . ALA B 1 1175 ? -39.706 -49.281 -1.712 1.00 77.98 1176 ALA B N 1
ATOM 18355 C CA . ALA B 1 1175 ? -40.916 -49.650 -2.437 1.00 75.66 1176 ALA B CA 1
ATOM 18356 C C . ALA B 1 1175 ? -42.117 -49.197 -1.603 1.00 73.92 1176 ALA B C 1
ATOM 18357 O O . ALA B 1 1175 ? -41.946 -48.725 -0.479 1.00 73.35 1176 ALA B O 1
ATOM 18359 N N . PRO B 1 1176 ? -43.347 -49.338 -2.133 1.00 72.85 1177 PRO B N 1
ATOM 18360 C CA . PRO B 1 1176 ? -44.524 -48.912 -1.365 1.00 73.21 1177 PRO B CA 1
ATOM 18361 C C . PRO B 1 1176 ? -44.497 -49.298 0.115 1.00 73.94 1177 PRO B C 1
ATOM 18362 O O . PRO B 1 1176 ? -44.347 -48.434 0.980 1.00 74.37 1177 PRO B O 1
ATOM 18366 N N . ALA B 1 1177 ? -44.638 -50.589 0.404 1.00 74.59 1178 ALA B N 1
ATOM 18367 C CA . ALA B 1 1177 ? -44.623 -51.073 1.782 1.00 76.40 1178 ALA B CA 1
ATOM 18368 C C . ALA B 1 1177 ? -44.994 -52.548 1.848 1.00 78.29 1178 ALA B C 1
ATOM 18369 O O . ALA B 1 1177 ? -44.964 -53.252 0.839 1.00 80.40 1178 ALA B O 1
ATOM 18371 N N . GLY B 1 1178 ? -45.341 -53.009 3.046 1.00 78.85 1179 GLY B N 1
ATOM 18372 C CA . GLY B 1 1178 ? -45.722 -54.396 3.228 1.00 80.13 1179 GLY B CA 1
ATOM 18373 C C . GLY B 1 1178 ? -47.207 -54.513 3.499 1.00 81.86 1179 GLY B C 1
ATOM 18374 O O . GLY B 1 1178 ? -47.876 -55.398 2.968 1.00 81.38 1179 GLY B O 1
ATOM 18375 N N . GLY B 1 1179 ? -47.722 -53.610 4.328 1.00 83.79 1180 GLY B N 1
ATOM 18376 C CA . GLY B 1 1179 ? -49.136 -53.620 4.657 1.00 86.76 1180 GLY B CA 1
ATOM 18377 C C . GLY B 1 1179 ? -49.437 -54.320 5.968 1.00 88.32 1180 GLY B C 1
ATOM 18378 O O . GLY B 1 1179 ? -48.657 -55.155 6.427 1.00 87.90 1180 GLY B O 1
ATOM 18379 N N . LYS B 1 1180 ? -50.571 -53.976 6.571 1.00 89.87 1181 LYS B N 1
ATOM 18380 C CA . LYS B 1 1180 ? -50.984 -54.577 7.835 1.00 90.43 1181 LYS B CA 1
ATOM 18381 C C . LYS B 1 1180 ? -51.124 -56.086 7.679 1.00 89.09 1181 LYS B C 1
ATOM 18382 O O . LYS B 1 1180 ? -51.547 -56.574 6.631 1.00 89.51 1181 LYS B O 1
ATOM 18388 N N . ALA B 1 1181 ? -50.769 -56.823 8.725 1.00 86.61 1182 ALA B N 1
ATOM 18389 C CA . ALA B 1 1181 ? -50.862 -58.275 8.698 1.00 83.11 1182 ALA B CA 1
ATOM 18390 C C . ALA B 1 1181 ? -51.480 -58.781 9.991 1.00 80.20 1182 ALA B C 1
ATOM 18391 O O . ALA B 1 1181 ? -50.804 -58.884 11.013 1.00 81.44 1182 ALA B O 1
ATOM 18393 N N . ASP B 1 1182 ? -52.771 -59.090 9.945 1.00 75.79 1183 ASP B N 1
ATOM 18394 C CA . ASP B 1 1182 ? -53.468 -59.586 11.122 1.00 71.39 1183 ASP B CA 1
ATOM 18395 C C . ASP B 1 1182 ? -53.105 -61.048 11.351 1.00 64.92 1183 ASP B C 1
ATOM 18396 O O . ASP B 1 1182 ? -53.651 -61.945 10.708 1.00 64.50 1183 ASP B O 1
ATOM 18401 N N . GLY B 1 1183 ? -52.173 -61.277 12.271 1.00 56.94 1184 GLY B N 1
ATOM 18402 C CA . GLY B 1 1183 ? -51.738 -62.627 12.571 1.00 46.88 1184 GLY B CA 1
ATOM 18403 C C . GLY B 1 1183 ? -50.267 -62.805 12.248 1.00 40.89 1184 GLY B C 1
ATOM 18404 O O . GLY B 1 1183 ? -49.571 -61.838 11.939 1.00 39.40 1184 GLY B O 1
ATOM 18405 N N . SER B 1 1184 ? -49.792 -64.043 12.314 1.00 34.07 1185 SER B N 1
ATOM 18406 C CA . SER B 1 1184 ? -48.394 -64.336 12.029 1.00 30.22 1185 SER B CA 1
ATOM 18407 C C . SER B 1 1184 ? -48.243 -65.806 11.681 1.00 27.66 1185 SER B C 1
ATOM 18408 O O . SER B 1 1184 ? -49.189 -66.581 11.801 1.00 28.75 1185 SER B O 1
ATOM 18411 N N . VAL B 1 1185 ? -47.048 -66.192 11.254 1.00 24.02 1186 VAL B N 1
ATOM 18412 C CA . VAL B 1 1185 ? -46.805 -67.578 10.899 1.00 25.42 1186 VAL B CA 1
ATOM 18413 C C . VAL B 1 1185 ? -45.391 -67.996 11.287 1.00 25.17 1186 VAL B C 1
ATOM 18414 O O . VAL B 1 1185 ? -44.472 -67.176 11.316 1.00 21.36 1186 VAL B O 1
ATOM 18418 N N . ASP B 1 1186 ? -45.231 -69.274 11.609 1.00 22.71 1187 ASP B N 1
ATOM 18419 C CA . ASP B 1 1186 ? -43.930 -69.803 11.990 1.00 20.20 1187 ASP B CA 1
ATOM 18420 C C . ASP B 1 1186 ? -43.147 -70.125 10.723 1.00 20.46 1187 ASP B C 1
ATOM 18421 O O . ASP B 1 1186 ? -43.725 -70.578 9.739 1.00 17.95 1187 ASP B O 1
ATOM 18426 N N . PHE B 1 1187 ? -41.836 -69.892 10.750 1.00 21.24 1188 PHE B N 1
ATOM 18427 C CA . PHE B 1 1187 ? -40.992 -70.139 9.583 1.00 19.41 1188 PHE B CA 1
ATOM 18428 C C . PHE B 1 1187 ? -40.949 -71.595 9.115 1.00 21.59 1188 PHE B C 1
ATOM 18429 O O . PHE B 1 1187 ? -40.590 -71.870 7.971 1.00 24.69 1188 PHE B O 1
ATOM 18437 N N . GLY B 1 1188 ? -41.328 -72.525 9.985 1.00 22.53 1189 GLY B N 1
ATOM 18438 C CA . GLY B 1 1188 ? -41.298 -73.928 9.608 1.00 24.58 1189 GLY B CA 1
ATOM 18439 C C . GLY B 1 1188 ? -42.606 -74.491 9.077 1.00 26.27 1189 GLY B C 1
ATOM 18440 O O . GLY B 1 1188 ? -42.652 -75.626 8.605 1.00 25.33 1189 GLY B O 1
ATOM 18441 N N . GLU B 1 1189 ? -43.670 -73.700 9.143 1.00 25.17 1190 GLU B N 1
ATOM 18442 C CA . GLU B 1 1189 ? -44.980 -74.146 8.683 1.00 29.13 1190 GLU B CA 1
ATOM 18443 C C . GLU B 1 1189 ? -45.004 -74.538 7.204 1.00 26.26 1190 GLU B C 1
ATOM 18444 O O . GLU B 1 1189 ? -44.621 -73.754 6.335 1.00 22.77 1190 GLU B O 1
ATOM 18450 N N . GLY B 1 1190 ? -45.453 -75.760 6.932 1.00 27.75 1191 GLY B N 1
ATOM 18451 C CA . GLY B 1 1190 ? -45.545 -76.240 5.562 1.00 27.69 1191 GLY B CA 1
ATOM 18452 C C . GLY B 1 1190 ? -44.236 -76.455 4.820 1.00 30.09 1191 GLY B C 1
ATOM 18453 O O . GLY B 1 1190 ? -44.237 -76.602 3.595 1.00 30.52 1191 GLY B O 1
ATOM 18454 N N . ALA B 1 1191 ? -43.120 -76.478 5.543 1.00 27.75 1192 ALA B N 1
ATOM 18455 C CA . ALA B 1 1191 ? -41.818 -76.680 4.911 1.00 28.10 1192 ALA B CA 1
ATOM 18456 C C . ALA B 1 1191 ? -41.675 -78.122 4.429 1.00 27.36 1192 ALA B C 1
ATOM 18457 O O . ALA B 1 1191 ? -42.207 -79.046 5.049 1.00 24.37 1192 ALA B O 1
ATOM 18459 N N . GLU B 1 1192 ? -40.954 -78.308 3.325 1.00 29.94 1193 GLU B N 1
ATOM 18460 C CA . GLU B 1 1192 ? -40.744 -79.639 2.756 1.00 32.38 1193 GLU B CA 1
ATOM 18461 C C . GLU B 1 1192 ? -39.848 -80.510 3.638 1.00 31.16 1193 GLU B C 1
ATOM 18462 O O . GLU B 1 1192 ? -40.105 -81.699 3.806 1.00 30.39 1193 GLU B O 1
ATOM 18468 N N . PHE B 1 1193 ? -38.792 -79.917 4.186 1.00 27.34 1194 PHE B N 1
ATOM 18469 C CA . PHE B 1 1193 ? -37.871 -80.642 5.059 1.00 25.43 1194 PHE B CA 1
ATOM 18470 C C . PHE B 1 1193 ? -37.888 -80.011 6.447 1.00 23.41 1194 PHE B C 1
ATOM 18471 O O . PHE B 1 1193 ? -38.441 -78.928 6.633 1.00 23.70 1194 PHE B O 1
ATOM 18479 N N . CYS B 1 1194 ? -37.291 -80.694 7.422 1.00 22.89 1195 CYS B N 1
ATOM 18480 C CA . CYS B 1 1194 ? -37.232 -80.166 8.781 1.00 23.85 1195 CYS B CA 1
ATOM 18481 C C . CYS B 1 1194 ? -36.588 -78.783 8.728 1.00 22.55 1195 CYS B C 1
ATOM 18482 O O . CYS B 1 1194 ? -35.655 -78.563 7.954 1.00 22.40 1195 CYS B O 1
ATOM 18485 N N . THR B 1 1195 ? -37.079 -77.862 9.551 1.00 19.25 1196 THR B N 1
ATOM 18486 C CA . THR B 1 1195 ? -36.519 -76.515 9.607 1.00 19.37 1196 THR B CA 1
ATOM 18487 C C . THR B 1 1195 ? -35.852 -76.310 10.964 1.00 19.30 1196 THR B C 1
ATOM 18488 O O . THR B 1 1195 ? -35.236 -75.271 11.221 1.00 20.33 1196 THR B O 1
ATOM 18492 N N . ARG B 1 1196 ? -35.990 -77.314 11.826 1.00 20.17 1197 ARG B N 1
ATOM 18493 C CA . ARG B 1 1196 ? -35.397 -77.294 13.158 1.00 19.61 1197 ARG B CA 1
ATOM 18494 C C . ARG B 1 1196 ? -34.622 -78.592 13.377 1.00 22.67 1197 ARG B C 1
ATOM 18495 O O . ARG B 1 1196 ? -34.973 -79.631 12.810 1.00 19.01 1197 ARG B O 1
ATOM 18503 N N . ASP B 1 1197 ? -33.571 -78.537 14.192 1.00 19.42 1198 ASP B N 1
ATOM 18504 C CA . ASP B 1 1197 ? -32.783 -79.732 14.463 1.00 19.60 1198 ASP B CA 1
ATOM 18505 C C . ASP B 1 1197 ? -33.440 -80.535 15.588 1.00 19.07 1198 ASP B C 1
ATOM 18506 O O . ASP B 1 1197 ? -34.527 -80.187 16.050 1.00 18.29 1198 ASP B O 1
ATOM 18511 N N . ASP B 1 1198 ? -32.800 -81.614 16.016 1.00 21.19 1199 ASP B N 1
ATOM 18512 C CA . ASP B 1 1198 ? -33.370 -82.444 17.068 1.00 24.07 1199 ASP B CA 1
ATOM 18513 C C . ASP B 1 1198 ? -32.709 -82.229 18.429 1.00 24.37 1199 ASP B C 1
ATOM 18514 O O . ASP B 1 1198 ? -32.678 -83.145 19.252 1.00 23.02 1199 ASP B O 1
ATOM 18519 N N . THR B 1 1199 ? -32.202 -81.020 18.670 1.00 19.69 1200 THR B N 1
ATOM 18520 C CA . THR B 1 1199 ? -31.526 -80.713 19.932 1.00 20.51 1200 THR B CA 1
ATOM 18521 C C . THR B 1 1199 ? -32.402 -79.965 20.945 1.00 20.14 1200 THR B C 1
ATOM 18522 O O . THR B 1 1199 ? -33.490 -79.486 20.613 1.00 17.42 1200 THR B O 1
ATOM 18526 N N . PRO B 1 1200 ? -31.927 -79.856 22.201 1.00 17.41 1201 PRO B N 1
ATOM 18527 C CA . PRO B 1 1200 ? -32.667 -79.167 23.263 1.00 19.53 1201 PRO B CA 1
ATOM 18528 C C . PRO B 1 1200 ? -32.867 -77.677 23.002 1.00 17.63 1201 PRO B C 1
ATOM 18529 O O . PRO B 1 1200 ? -33.838 -77.083 23.469 1.00 17.98 1201 PRO B O 1
ATOM 18533 N N . MET B 1 1201 ? -31.950 -77.077 22.250 1.00 18.06 1202 MET B N 1
ATOM 18534 C CA . MET B 1 1201 ? -32.024 -75.648 21.969 1.00 14.85 1202 MET B CA 1
ATOM 18535 C C . MET B 1 1201 ? -33.172 -75.220 21.061 1.00 17.39 1202 MET B C 1
ATOM 18536 O O . MET B 1 1201 ? -33.713 -74.125 21.225 1.00 16.52 1202 MET B O 1
ATOM 18541 N N . MET B 1 1202 ? -33.556 -76.076 20.118 1.00 15.49 1203 MET B N 1
ATOM 18542 C CA . MET B 1 1202 ? -34.652 -75.733 19.218 1.00 16.39 1203 MET B CA 1
ATOM 18543 C C . MET B 1 1202 ? -35.990 -76.339 19.644 1.00 17.26 1203 MET B C 1
ATOM 18544 O O . MET B 1 1202 ? -37.030 -76.041 19.054 1.00 18.49 1203 MET B O 1
ATOM 18549 N N . ALA B 1 1203 ? -35.971 -77.178 20.675 1.00 16.99 1204 ALA B N 1
ATOM 18550 C CA . ALA B 1 1203 ? -37.200 -77.801 21.154 1.00 17.77 1204 ALA B CA 1
ATOM 18551 C C . ALA B 1 1203 ? -38.207 -76.740 21.596 1.00 19.37 1204 ALA B C 1
ATOM 18552 O O . ALA B 1 1203 ? -37.866 -75.792 22.304 1.00 15.51 1204 ALA B O 1
ATOM 18554 N N . ARG B 1 1204 ? -39.452 -76.906 21.163 1.00 20.57 1205 ARG B N 1
ATOM 18555 C CA . ARG B 1 1204 ? -40.524 -75.981 21.504 1.00 18.40 1205 ARG B CA 1
ATOM 18556 C C . ARG B 1 1204 ? -41.773 -76.790 21.842 1.00 20.31 1205 ARG B C 1
ATOM 18557 O O . ARG B 1 1204 ? -41.874 -77.963 21.480 1.00 16.99 1205 ARG B O 1
ATOM 18565 N N . PRO B 1 1205 ? -42.740 -76.178 22.545 1.00 19.27 1206 PRO B N 1
ATOM 18566 C CA . PRO B 1 1205 ? -43.966 -76.894 22.907 1.00 22.01 1206 PRO B CA 1
ATOM 18567 C C . PRO B 1 1205 ? -44.620 -77.624 21.735 1.00 25.29 1206 PRO B C 1
ATOM 18568 O O . PRO B 1 1205 ? -45.093 -78.748 21.887 1.00 28.90 1206 PRO B O 1
ATOM 18572 N N . ASP B 1 1206 ? -44.637 -76.996 20.565 1.00 26.16 1207 ASP B N 1
ATOM 18573 C CA . ASP B 1 1206 ? -45.263 -77.621 19.405 1.00 32.22 1207 ASP B CA 1
ATOM 18574 C C . ASP B 1 1206 ? -44.323 -78.387 18.481 1.00 30.97 1207 ASP B C 1
ATOM 18575 O O . ASP B 1 1206 ? -44.706 -78.739 17.367 1.00 32.05 1207 ASP B O 1
ATOM 18580 N N . SER B 1 1207 ? -43.103 -78.657 18.930 1.00 30.70 1208 SER B N 1
ATOM 18581 C CA . SER B 1 1207 ? -42.160 -79.389 18.091 1.00 30.09 1208 SER B CA 1
ATOM 18582 C C . SER B 1 1207 ? -42.231 -80.889 18.366 1.00 30.29 1208 SER B C 1
ATOM 18583 O O . SER B 1 1207 ? -42.824 -81.320 19.355 1.00 29.92 1208 SER B O 1
ATOM 18586 N N . GLY B 1 1208 ? -41.633 -81.680 17.482 1.00 29.69 1209 GLY B N 1
ATOM 18587 C CA . GLY B 1 1208 ? -41.639 -83.121 17.662 1.00 31.68 1209 GLY B CA 1
ATOM 18588 C C . GLY B 1 1208 ? -42.232 -83.914 16.511 1.00 32.81 1209 GLY B C 1
ATOM 18589 O O . GLY B 1 1208 ? -42.154 -85.142 16.500 1.00 31.08 1209 GLY B O 1
ATOM 18590 N N . GLU B 1 1209 ? -42.824 -83.221 15.542 1.00 32.91 1210 GLU B N 1
ATOM 18591 C CA . GLU B 1 1209 ? -43.436 -83.884 14.394 1.00 33.98 1210 GLU B CA 1
ATOM 18592 C C . GLU B 1 1209 ? -42.376 -84.450 13.453 1.00 32.78 1210 GLU B C 1
ATOM 18593 O O . GLU B 1 1209 ? -41.263 -83.934 13.374 1.00 31.26 1210 GLU B O 1
ATOM 18599 N N . ALA B 1 1210 ? -42.724 -85.522 12.746 1.00 29.22 1211 ALA B N 1
ATOM 18600 C CA . ALA B 1 1210 ? -41.794 -86.148 11.812 1.00 27.40 1211 ALA B CA 1
ATOM 18601 C C . ALA B 1 1210 ? -41.570 -85.248 10.601 1.00 24.71 1211 ALA B C 1
ATOM 18602 O O . ALA B 1 1210 ? -42.483 -84.551 10.159 1.00 22.37 1211 ALA B O 1
ATOM 18604 N N . CYS B 1 1211 ? -40.350 -85.262 10.073 1.00 24.70 1212 CYS B N 1
ATOM 18605 C CA . CYS B 1 1211 ? -40.001 -84.456 8.906 1.00 24.57 1212 CYS B CA 1
ATOM 18606 C C . CYS B 1 1211 ? -38.751 -85.031 8.246 1.00 22.83 1212 CYS B C 1
ATOM 18607 O O . CYS B 1 1211 ? -38.058 -85.861 8.837 1.00 22.88 1212 CYS B O 1
ATOM 18610 N N . ASP B 1 1212 ? -38.476 -84.604 7.015 1.00 24.50 1213 ASP B N 1
ATOM 18611 C CA . ASP B 1 1212 ? -37.304 -85.080 6.283 1.00 26.92 1213 ASP B CA 1
ATOM 18612 C C . ASP B 1 1212 ? -36.084 -84.332 6.827 1.00 26.51 1213 ASP B C 1
ATOM 18613 O O . ASP B 1 1212 ? -35.970 -83.116 6.673 1.00 25.28 1213 ASP B O 1
ATOM 18618 N N . GLN B 1 1213 ? -35.170 -85.072 7.447 1.00 26.61 1214 GLN B N 1
ATOM 18619 C CA . GLN B 1 1213 ? -33.980 -84.485 8.057 1.00 26.12 1214 GLN B CA 1
ATOM 18620 C C . GLN B 1 1213 ? -32.765 -84.324 7.135 1.00 25.22 1214 GLN B C 1
ATOM 18621 O O . GLN B 1 1213 ? -31.648 -84.086 7.607 1.00 20.55 1214 GLN B O 1
ATOM 18627 N N . ASN B 1 1214 ? -32.985 -84.448 5.828 1.00 23.20 1215 ASN B N 1
ATOM 18628 C CA . ASN B 1 1214 ? -31.914 -84.293 4.840 1.00 23.17 1215 ASN B CA 1
ATOM 18629 C C . ASN B 1 1214 ? -30.814 -85.353 4.892 1.00 23.36 1215 ASN B C 1
ATOM 18630 O O . ASN B 1 1214 ? -29.674 -85.093 4.496 1.00 22.95 1215 ASN B O 1
ATOM 18635 N N . ARG B 1 1215 ? -31.154 -86.545 5.373 1.00 22.41 1216 ARG B N 1
ATOM 18636 C CA . ARG B 1 1215 ? -30.192 -87.640 5.453 1.00 25.47 1216 ARG B CA 1
ATOM 18637 C C . ARG B 1 1215 ? -30.363 -88.632 4.300 1.00 25.20 1216 ARG B C 1
ATOM 18638 O O . ARG B 1 1215 ? -29.666 -89.645 4.233 1.00 25.83 1216 ARG B O 1
ATOM 18646 N N . ALA B 1 1216 ? -31.284 -88.328 3.391 1.00 24.59 1217 ALA B N 1
ATOM 18647 C CA . ALA B 1 1216 ? -31.550 -89.194 2.246 1.00 26.58 1217 ALA B CA 1
ATOM 18648 C C . ALA B 1 1216 ? -31.378 -88.482 0.903 1.00 27.02 1217 ALA B C 1
ATOM 18649 O O . ALA B 1 1216 ? -31.778 -89.006 -0.138 1.00 30.50 1217 ALA B O 1
ATOM 18651 N N . GLY B 1 1217 ? -30.793 -87.288 0.921 1.00 24.17 1218 GLY B N 1
ATOM 18652 C CA . GLY B 1 1217 ? -30.583 -86.559 -0.317 1.00 22.51 1218 GLY B CA 1
ATOM 18653 C C . GLY B 1 1217 ? -31.704 -85.607 -0.694 1.00 23.14 1218 GLY B C 1
ATOM 18654 O O . GLY B 1 1217 ? -32.745 -85.561 -0.038 1.00 24.48 1218 GLY B O 1
ATOM 18655 N N . THR B 1 1218 ? -31.488 -84.840 -1.759 1.00 23.21 1219 THR B N 1
ATOM 18656 C CA . THR B 1 1218 ? -32.481 -83.878 -2.219 1.00 26.75 1219 THR B CA 1
ATOM 18657 C C . THR B 1 1218 ? -33.740 -84.584 -2.712 1.00 28.46 1219 THR B C 1
ATOM 18658 O O . THR B 1 1218 ? -33.765 -85.808 -2.846 1.00 26.49 1219 THR B O 1
ATOM 18662 N N . SER B 1 1219 ? -34.782 -83.804 -2.982 1.00 28.95 1220 SER B N 1
ATOM 18663 C CA . SER B 1 1219 ? -36.037 -84.361 -3.472 1.00 30.17 1220 SER B CA 1
ATOM 18664 C C . SER B 1 1219 ? -35.800 -85.138 -4.764 1.00 32.31 1220 SER B C 1
ATOM 18665 O O . SER B 1 1219 ? -36.188 -86.303 -4.877 1.00 29.37 1220 SER B O 1
ATOM 18668 N N . GLU B 1 1220 ? -35.159 -84.496 -5.737 1.00 33.03 1221 GLU B N 1
ATOM 18669 C CA . GLU B 1 1220 ? -34.886 -85.147 -7.012 1.00 36.06 1221 GLU B CA 1
ATOM 18670 C C . GLU B 1 1220 ? -34.023 -86.397 -6.852 1.00 35.59 1221 GLU B C 1
ATOM 18671 O O . GLU B 1 1220 ? -34.279 -87.415 -7.498 1.00 34.56 1221 GLU B O 1
ATOM 18677 N N . GLN B 1 1221 ? -33.005 -86.329 -5.997 1.00 32.22 1222 GLN B N 1
ATOM 18678 C CA . GLN B 1 1221 ? -32.140 -87.484 -5.781 1.00 31.40 1222 GLN B CA 1
ATOM 18679 C C . GLN B 1 1221 ? -32.950 -88.639 -5.196 1.00 30.85 1222 GLN B C 1
ATOM 18680 O O . GLN B 1 1221 ? -32.764 -89.795 -5.581 1.00 29.70 1222 GLN B O 1
ATOM 18686 N N . GLN B 1 1222 ? -33.848 -88.327 -4.266 1.00 30.77 1223 GLN B N 1
ATOM 18687 C CA . GLN B 1 1222 ? -34.683 -89.352 -3.649 1.00 32.10 1223 GLN B CA 1
ATOM 18688 C C . GLN B 1 1222 ? -35.674 -89.910 -4.663 1.00 34.06 1223 GLN B C 1
ATOM 18689 O O . GLN B 1 1222 ? -35.942 -91.112 -4.690 1.00 33.94 1223 GLN B O 1
ATOM 18695 N N . GLY B 1 1223 ? -36.217 -89.026 -5.493 1.00 33.57 1224 GLY B N 1
ATOM 18696 C CA . GLY B 1 1223 ? -37.164 -89.455 -6.504 1.00 36.69 1224 GLY B CA 1
ATOM 18697 C C . GLY B 1 1223 ? -36.492 -90.358 -7.520 1.00 36.76 1224 GLY B C 1
ATOM 18698 O O . GLY B 1 1223 ? -37.030 -91.401 -7.886 1.00 36.33 1224 GLY B O 1
ATOM 18699 N N . ASP B 1 1224 ? -35.308 -89.957 -7.975 1.00 37.21 1225 ASP B N 1
ATOM 18700 C CA . ASP B 1 1224 ? -34.567 -90.747 -8.949 1.00 38.11 1225 ASP B CA 1
ATOM 18701 C C . ASP B 1 1224 ? -34.237 -92.117 -8.370 1.00 37.80 1225 ASP B C 1
ATOM 18702 O O . ASP B 1 1224 ? -34.383 -93.137 -9.047 1.00 35.57 1225 ASP B O 1
ATOM 18707 N N . LEU B 1 1225 ? -33.794 -92.145 -7.116 1.00 37.19 1226 LEU B N 1
ATOM 18708 C CA . LEU B 1 1225 ? -33.464 -93.413 -6.471 1.00 39.33 1226 LEU B CA 1
ATOM 18709 C C . LEU B 1 1225 ? -34.695 -94.311 -6.478 1.00 41.56 1226 LEU B C 1
ATOM 18710 O O . LEU B 1 1225 ? -34.596 -95.516 -6.709 1.00 39.83 1226 LEU B O 1
ATOM 18715 N N . SER B 1 1226 ? -35.855 -93.713 -6.226 1.00 43.95 1227 SER B N 1
ATOM 18716 C CA . SER B 1 1226 ? -37.111 -94.451 -6.215 1.00 47.83 1227 SER B CA 1
ATOM 18717 C C . SER B 1 1226 ? -37.318 -95.093 -7.586 1.00 49.74 1227 SER B C 1
ATOM 18718 O O . SER B 1 1226 ? -37.599 -96.288 -7.690 1.00 48.35 1227 SER B O 1
ATOM 18721 N N . LYS B 1 1227 ? -37.171 -94.286 -8.632 1.00 51.73 1228 LYS B N 1
ATOM 18722 C CA . LYS B 1 1227 ? -37.321 -94.758 -10.003 1.00 56.20 1228 LYS B CA 1
ATOM 18723 C C . LYS B 1 1227 ? -36.325 -95.876 -10.302 1.00 57.80 1228 LYS B C 1
ATOM 18724 O O . LYS B 1 1227 ? -36.680 -96.899 -10.889 1.00 57.52 1228 LYS B O 1
ATOM 18730 N N . ARG B 1 1228 ? -35.077 -95.672 -9.891 1.00 58.58 1229 ARG B N 1
ATOM 18731 C CA . ARG B 1 1228 ? -34.021 -96.648 -10.126 1.00 59.95 1229 ARG B CA 1
ATOM 18732 C C . ARG B 1 1228 ? -34.155 -97.910 -9.280 1.00 62.26 1229 ARG B C 1
ATOM 18733 O O . ARG B 1 1228 ? -33.469 -98.900 -9.528 1.00 62.82 1229 ARG B O 1
ATOM 18741 N N . THR B 1 1229 ? -35.037 -97.879 -8.285 1.00 65.20 1230 THR B N 1
ATOM 18742 C CA . THR B 1 1229 ? -35.230 -99.037 -7.418 1.00 70.11 1230 THR B CA 1
ATOM 18743 C C . THR B 1 1229 ? -36.551 -99.754 -7.672 1.00 73.45 1230 THR B C 1
ATOM 18744 O O . THR B 1 1229 ? -36.641 -100.964 -7.489 1.00 73.63 1230 THR B O 1
ATOM 18748 N N . LYS B 1 1230 ? -37.562 -98.996 -8.092 1.00 77.37 1231 LYS B N 1
ATOM 18749 C CA . LYS B 1 1230 ? -38.902 -99.512 -8.388 1.00 80.91 1231 LYS B CA 1
ATOM 18750 C C . LYS B 1 1230 ? -39.228 -100.919 -7.869 1.00 83.74 1231 LYS B C 1
ATOM 18751 O O . LYS B 1 1230 ? -40.021 -101.071 -6.939 1.00 84.26 1231 LYS B O 1
ATOM 18757 N N . LYS B 1 1231 ? -38.624 -101.937 -8.480 1.00 85.85 1232 LYS B N 1
ATOM 18758 C CA . LYS B 1 1231 ? -38.845 -103.332 -8.096 1.00 87.01 1232 LYS B CA 1
ATOM 18759 C C . LYS B 1 1231 ? -40.238 -103.811 -8.495 1.00 87.81 1232 LYS B C 1
ATOM 18760 O O . LYS B 1 1231 ? -41.001 -104.227 -7.596 1.00 87.66 1232 LYS B O 1
#

Sequence (2462 aa):
GKKMMTTDGNTATAHVAYAMSEVAAIYPITPSSTMGEEADDWAAQGRKNIFGQTLTIREMQSEAGAAGAVHGALAAGALTTTFTASQGLLLMIPNMYKISGELLPGVFHVTARAIAAHALSIFGDHQDIYAARQTGFAMLASSSVQEAHDMALVAHLAAIESNVPFMHFFDGFRTSHEIQKIEVLDYADMASLVNQKALAEFRAKSMNPEHPHVRGTAQNPDIYFQGREAANPYYLKVPGIVAEYMQKVASLTGRSYKLFDYVGAPDAERVIVSMGSSCETIEEVINHLAAKGEKIGLIKVRLYRPFVSEAFFAALPASAKVITVLDRTKEPGAPGDPLYLDVCSAFVERGEAMPKILAGRYGLGSKEFSPAMVKSVYDNMSGAKKNHFTVGIEDDVTGTSLPVDNAFADTTPKGTIQCQFWGLGADGTVGANKQAIKIIGDNTDLFAQGYFSYDSKKSGGITISHLRFGEKPIQSTYLVNRADYVACHNPAYVGIYDILEGIKDGGTFVLNSPWSSLEDMDKHLPSGIKRTIANKKLKFYNIDAVKIATDVGLGGRINMIMQTAFFKLAGVLPFEKAVDLLKKSIHKAYGKKGEKIVKMNTDAVDQAVTSLQEFKYPDSWKDAPAETKAEPMTNEFFKNVVKPILTQQGDKLPVSAFEADGRFPLGTSQFEKRGVAINVPQWVPENCIQCNQCAFVCPHSAILPVLAKEEELVGAPANFTALEAKGKELKGYKFRIQINTLDCMGCGNCADICPPKEKALVMQPLDTQRDAQVPNLEYAARIPVKSEVLPRDSLKGSQFQEPLMEFSGACSGCGETPYVRVITQLFGERMFIANATGCSSIWGASAPSMPYKTNRLGQGPAWGNSLFEDAAEYGFGMNMSMFARRTHLADLAAKALESDASGDVKEALQGWLAGKNDPIKSKEYGDKLKKLLAGQKDGLLGQIAAMSDLYTKKSVWIFGGDGWAYDIGYGGLDHVLASGEDVNVFVMDTEVYSNTGGQSSKATPTGAVAKFAAAGKRTGKKDLARMVMTYGYVYVATVSMGYSKQQFLKVLKEAESFPGPSLVIAYATCINQGLRKGMGKSQDVMNTAVKSGYWPLFRYDPRLAAQGKNPFQLDSKAPDGSVEEFLMAQNRFAVLDRSFPEDAKRLRAQVAHELDVRFKELEHMAATNIFESFAPAGGKADGSVDFGEGAEFCTRDDTPMMARPDSGEACDQNRAGTSEQQGDLSKRTKKGKKMMTTDGNTATAHVAYAMSEVAAIYPITPSSTMGEEADDWAAQGRKNIFGQTLTIREMQSEAGAAGAVHGALAAGALTTTFTASQGLLLMIPNMYKISGELLPGVFHVTARAIAAHALSIFGDHQDIYAARQTGFAMLASSSVQEAHDMALVAHLAAIESNVPFMHFFDGFRTSHEIQKIEVLDYADMASLVNQKALAEFRAKSMNPEHPHVRGTAQNPDIYFQGREAANPYYLKVPGIVAEYMQKVASLTGRSYKLFDYVGAPDAERVIVSMGSSCETIEEVINHLAAKGEKIGLIKVRLYRPFVSEAFFAALPASAKVITVLDRTKEPGAPGDPLYLDVCSAFVERGEAMPKILAGRYGLGSKEFSPAMVKSVYDNMSGAKKNHFTVGIEDDVTGTSLPVDNAFADTTPKGTIQCQFWGLGADGTVGANKQAIKIIGDNTDLFAQGYFSYDSKKSGGITISHLRFGEKPIQSTYLVNRADYVACHNPAYVGIYDILEGIKDGGTFVLNSPWSSLEDMDKHLPSGIKRTIANKKLKFYNIDAVKIATDVGLGGRINMIMQTAFFKLAGVLPFEKAVDLLKKSIHKAYGKKGEKIVKMNTDAVDQAVTSLQEFKYPDSWKDAPAETKAEPMTNEFFKNVVKPILTQQGDKLPVSAFEADGRFPLGTSQFEKRGVAINVPQWVPENCIQCNQCAFVCPHSAILPVLAKEEELVGAPANFTALEAKGKELKGYKFRIQINTLDCMGCGNCADICPPKEKALVMQPLDTQRDAQVPNLEYAARIPVKSEVLPRDSLKGSQFQEPLMEFSGACSGCGETPYVRVITQLFGERMFIANATGCSSIWGASAPSMPYKTNRLGQGPAWGNSLFEDAAEYGFGMNMSMFARRTHLADLAAKALESDASGDVKEALQGWLAGKNDPIKSKEYGDKLKKLLAGQKDGLLGQIAAMSDLYTKKSVWIFGGDGWAYDIGYGGLDHVLASGEDVNVFVMDTEVYSNTGGQSSKATPTGAVAKFAAAGKRTGKKDLARMVMTYGYVYVATVSMGYSKQQFLKVLKEAESFPGPSLVIAYATCINQGLRKGMGKSQDVMNTAVKSGYWPLFRYDPRLAAQGKNPFQLDSKAPDGSVEEFLMAQNRFAVLDRSFPEDAKRLRAQVAHELDVRFKELEHMAATNIFESFAPAGGKADGSVDFGEGAEFCTRDDTPMMARPDSGEACDQNRAGTSEQQGDLSKRTKK

GO terms:
  GO:0005737 cytoplasm (C, EXP)
  GO:0019164 pyruvate synthase activity (F, EXP)

Organism: Desulfocurvibacter africanus (NCBI:txid873)

Nearest PDB structures (foldseek):
  2c3m-assembly1_A  TM=1.000E+00  e=0.000E+00  Desulfocurvibacter africanus
  7plm-assembly1_B  TM=9.986E-01  e=0.000E+00  Desulfocurvibacter africanus
  6cip-assembly3_E  TM=9.790E-01  e=0.000E+00  Moorella thermoacetica ATCC 39073
  6cin-assembly1_A  TM=9.805E-01  e=0.000E+00  Moorella thermoacetica ATCC 39073
  6cin-assembly3_E  TM=9.794E-01  e=0.000E+00  Moorella thermoacetica ATCC 39073

B-factor: mean 25.88, std 15.53, range [5.4, 112.25]

InterPro domains:
  IPR002869 Pyruvate-flavodoxin oxidoreductase, central domain [G3DSA:3.40.920.10] (416-627)
  IPR002869 Pyruvate-flavodoxin oxidoreductase, central domain [SSF53323] (416-668)
  IPR002880 Pyruvate flavodoxin/ferredoxin oxidoreductase, pyrimidine binding domain [PF01855] (16-247)
  IPR002880 Pyruvate flavodoxin/ferredoxin oxidoreductase, pyrimidine binding domain [cd07034] (10-173)
  IPR009014 Transketolase C-terminal/Pyruvate-ferredoxin oxidoreductase domain II [G3DSA:3.40.50.920] (259-415)
  IPR009014 Transketolase C-terminal/Pyruvate-ferredoxin oxidoreductase domain II [SSF52922] (259-410)
  IPR011766 Thiamine pyrophosphate enzyme, TPP-binding [PF02775] (951-1066)
  IPR011895 Pyruvate-flavodoxin oxidoreductase [PIRSF000159] (2-1172)
  IPR011895 Pyruvate-flavodoxin oxidoreductase [TIGR02176] (5-1167)
  IPR017896 4Fe-4S ferredoxin-type, iron-sulphur binding domain [PF12838] (688-756)
  IPR017896 4Fe-4S ferredoxin-type, iron-sulphur binding domain [PS51379] (680-709)
  IPR017896 4Fe-4S ferredoxin-type, iron-sulphur binding domain [PS51379] (736-767)
  IPR017900 4Fe-4S ferredoxin, iron-sulphur binding, conserved site [PS00198] (689-700)
  IPR017900 4Fe-4S ferredoxin, iron-sulphur binding, conserved site [PS00198] (745-756)
  IPR019456 Pyruvate-flavodoxin oxidoreductase, EKR domain [PF10371] (631-678)
  IPR019456 Pyruvate-flavodoxin oxidoreductase, EKR domain [SM00890] (623-679)
  IPR019752 Pyruvate/ketoisovalerate oxidoreductase, catalytic domain [PF01558] (420-610)
  IPR029061 Thiamin diphosphate-binding fold [SSF52518] (3-258)
  IPR029061 Thiamin diphosphate-binding fold [SSF52518] (787-1228)
  IPR033412 Pyruvate:ferredoxin oxidoreductase, core domain II [PF17147] (269-366)

Secondary structure (DSSP, 8-state):
---EEEEEHHHHHHHHHHHH-SEEEE---TTTHHHHHHHHHHHHHT---TTS---EEEE-SSHHHHHHHHHHHHHTT--EEEEE-HHHHHHHHHHHHHHHHTT---EEEEEE-PPPSSSB--S--SHHHHTTTTSS-EEEE--SHHHHHHHHHHHHHHHHHH---EEEEEETTTTTT-EEEEE---HHHHHHTS-HHHHHHHHHHS--TTS--EES-B--TTTHHHHHHTTHHHHHHHHHHHHHHHHHHHHHHS----SEEEEE-TT-SEEEEE-STHHHHHHHHHHHHHTTT--EEEEEESEEES--HHHHHHTS-TT--EEEEEESS--TT-SS-HHHHHHHHHHHHH-S---EEEEEE--GGG----HHHHHHHHHHHHTT--SSEE-SS--TTT--BPP--TTPPP-SPTT-EEEEEEEETTSSHHHHHHHHHHHHHHHSS-EEEEEEE--SSSSS-EEEEEEEEESS-----S--SS-SEEEES-GGGGGTS-TTTTPPTT-EEEEE-S--SHHHHHHHS-HHHHHHHHHTT-EEEEE-HHHHHHHTTSTT--HHHHHHHHHHHS-SS-HHHHHHHHHHHHHHS---SHHHHHHHHHHHHHHHHHH--B----GGGGGPPP---------HHIIIIIHHHHTT-GGGS-GGGS-TT--B-TTGGGGT-----SEEEEE-TTT-----HHHHH-SS--EEEEEE-GGGGTT--TT---EEPPSGGGTT-EEEEEE-TTT-----HHHHH-SSSS-SEEEEEGGGTHHHHHHHHHHHHTSPP-TTSS-TTSHHHHTTS--SB-S-SPPTT-SSHHHHHHHHHHHGGGEEEEEPSSHHHHHHHBTT---B---TTS---EEE---STTHHHHHHHHHHHHHHHHHHHHHHHHHHHTTT--HHHHHHHHHHHHHTTSHHHHHHHHHHHHHHTTT--SHHHHHHHTTGGGTSPPEEEEEEEHIIIIIITHHHHHHHHHTT-S-EEEEEE-SSBTTTT-B--TTSPTT--BBTBTT--SSPPP-HHHHHHTTSSSEEEEE-TTT-HHHHHHHHHHHHHSSS-EEEEEE---GGG-BTT-GGGHHHHHHHHHHTTSS--EEE-HHHHHTTS-SEEE-S-S--S-HHHHHHTBHHHHHHHHH-HHHHHHHHHHHHHHHHHHHHHHHHHHH-S------S-----S----TTTT-SS--S-SSTTT--TT-------SSS--HHHHHHHHHHT--/----EEEEHHHHHHHHHHHH-SEEEE---TTTHHHHHHHHHHHHTT---TTS---EEEE-SSHHHHHHHHHHHHHTT--EEEEE-HHHHHHHHHHHHHHHHTT---EEEEEEB---SSSB--SB-SHHHHTTTTSS-EEEE--SHHHHHHHHHHHHHHHHHH---EEEEEETTTTTT-EEEE----HHHHHHHS-HHHHHHHHHHS--TTS--EES-B--TTTHHHHHHTTHHHHHHHHHHHHHHHHHHHHHHS----SEEEEE-TT-SEEEEE-STHHHHHHHHHHHHHTTT--EEEEEESEEES--HHHHHHTS-TT--EEEEEES---TT-SS-HHHHHHHHHHHHHTS---EEEEEE--GGG----HHHHHHHHHHHHTT---SEE-SS--TTT--BPP--TTPPP-SPTT-EEEEEEEETTSSHHHHHHHHHHHHHHHSS-EEEEEEE--SSSSS-EEEEEEEEESS-----S--SS-SEEEE--GGGTTTS-TTTTPPTT-EEEEE-S--SHHHHHHHS-HHHHHHHHHTT-EEEEE-HHHHHHHHTSTT--HHHHHHHHHHHSSSS-HHHHHHHHHHHHHHHSSTTHHHHHHHHHHHHHHHHHH--B----GGGGGPPP---------HHIIIIIHHHHTT-GGGS-GGGS-TT--B-S-GGGGT-----SEEEEE-GGG-----HHHHH-TT--EEEEEE-GGGSTT--TT---EEPPSSTTTT-EEEEEE-TTT-----HHHHH--SSS-SEEEEEGGGTHHHHHHHHHHHTTSPP-TTSS-TTSHHHHTTS--SB-S-SPPTT-SSHHHHHHHHHHHGGGEEEEEPSSHHHHHHHBTT---B---TTS---EEE---SS-HHHHHHHHHHHHHHHHHHHHHHHHHHTTTT--HHHHHHHHHHHHHTT-HHHHHHHHHHHHHHTTT--SHHHHHHHTTGGGSSPPEEEEEEEHIIIIIITHHHHHHHHHHT-S-EEEEEE-SSBTTTT-B--TTSPTT--BBTBTT---SPPP-HHHHHHTTSSSEEEEE-TTT-HHHHHHHHHHHHHSSS-EEEEEE---GGG-BTT-GGGHHHHHHHHHHTTSS--EEE-HHHHHTTS-SEEE-S-S--S-HHHHHHTBHHHHHHHHH-HHHHHHHHHHHHHHHHHHHHHHHHHHH-S------S-----SS---TTTT-SB-SS-SSTTT--TT-----B-SSS--HHHHHHHHHHH--

CATH classification: 3.40.50.970 (+6 more: 3.40.50.920, 3.40.920.10, 4.10.780.10)